Protein AF-0000000078362236 (afdb_homodimer)

Nearest PDB structures (foldseek):
  7vq7-assembly1_B  TM=7.242E-01  e=7.005E-03  Arabidopsis thaliana
  8hiw-assembly1_A  TM=6.594E-01  e=1.227E-02  Arabidopsis thaliana
  8zvf-assembly1_B  TM=6.305E-01  e=5.930E-02  Arabidopsis thaliana
  8y6i-assembly1_A  TM=1.247E-01  e=8.265E+00  Homo sapiens
  7vq7-assembly1_B  TM=7.238E-01  e=5.141E-03  Arabidopsis thaliana

Foldseek 3Di:
DPDDPPPDPVVPPVVVCVVCVVPVQNQLLVLLLVLLLVLLVQLLDVVSCVVAPDSLLLLVLLVLSNQLRLSDALLLSVVLLVLLLVLLVLLLVLLVVLQVCQVPVVVSLVVLLVQLLVLLLVCLVPVSNVSSNVSSNLSNLCSLVVQLLDPVSHHDVSSSVRNSVSNVVSSVSSNCSAVVPPHDALLQVLLVLLLVLLVLLLLLVVLLVCLLLVNHDPLSVVLNVVSLVVNLVSLVVNVVSLVSRQQDQDQFLDFNVLSVLLSVLSNLLSLLSSLLVLLRVVVPPPPLNVVCVQQVVPFDQPVVLLSLLVLLLSLLLSLLSHDDVVNVVSVVVNVVSVVVNVVVVVVVPDDPDDPPPPDDPPPPDDDPDDDCDDVPSVVSSVVVVVVVVVPPDPPPDRDPPDPPDDDDDPVAVPPPCPCPVPPPDDPPPPPQVVSLVVNVVSLVVSLLSSLLSVLVLLQVCQAHDLPADACVVVVCVVVVVVVVVVPPPDDPDDPDDDPPDDPPPPPVPDGNDDDDDDDPPDDDDPPPDDPPPPPPPPVPVPPPCDLVNVLSSLLSVLSCSLSVVVSSVSSSVSSCSSANDPPPDPDTRHGDGYRSVVVVCCVVVVPPPPPDPPPDDPPCVDDDVLPPDDLVCLLCLLVVHHDDDDDQDVVNVVVVVVVVCVDLSSLLSSLLSVLSSVLSVLSNDPVNNVVCVVLVLSLLNVLLSQQRDSAPLNNVLSLVLLLQQLCLLLVLLLVQQVVQQCHPNDNGDSVSSSVSSSVVSSVLSSCCSPPVSNVSSSSNSSSNNSSLNSVCSVCVPPPDDRSVRSSVSVVVSNVVSVVSSVCCCPPPPHHHLVVVLLVLLLVLLVLLLVLLVLLLSLCCSLQPLDPVRHRDLSSSVSSLVVSVVSLVVSSVSLVVSVVSLVSNQSDDDPDDHDDSPLSVLSSVLSVSLSSLSVLLSSLCDSDGFDVVCSVLQVNVLVVLSVVLSVVLSVLSVQLSVCSNPLQAAAPDDCLVVLLVSLSSSSVSRSSSLSNLSNDPVSSSVSSHPNVSSVSNNSSSSSCSSVSSVSSNVSSCVVSNHNVVVVVD/DPDDPPPDPVVPPVVVCVVCVVPVQNQLLVLLLVLLLVLLVQLLDPVNCVVAPDSLLLLVLLLLSNQLRLSDALLLSVVLLVLLLVLLVLLLVLLVVLQVCQVPVVVSLVVLLVQLLVLLLVCLVPVSNVSSNVSSNLSNLCSLVVQLLDPVSHHDVSSSVRNSVSSVVSSVSSNCSAVVPPHDHLLQVLLVLLLVLLVLLLLLVVLLVCLLLPNHDPLSVVLNVVSLVVNLVSLVVNVVSLVSNQQDFDQFLDFNVLSVLLSVLSNLLSLLSSLLVLLRVVVPPPPLNVVCVQQVVPFAQPVVLLSLLVLLLSLLLSLLSHDDVVNVVSVVVNVVSVVVNVVVVVVVPDDPDDPPPPDDPPPPDDDPPPDCDDVPSVVSSVVVVVVVVVPPDPPPDRDPPDPPDDDDDPPAVPPVPPCPVPPPDDPPPPPQVVSLVVSVVSLVVSLLSSLLSVLVLLQVCQQHNLPADACVVVVCVVVVVVVVVVPPPDDPDDPDDPPPDDPPNPRPGPGNHDDDDDDPPDDDPPPDDCPPPPPPPPVPVPPPCDLVNVLSSLLSVLSCSLSVVVSSVSSSVSSCSSANDPPDDPDTRRGDGYRSVVVVCCVVVVVPPPPDPPPDDPPCPDDDVLPPDDLQCLLCLLVVHHDDDDDQDVVNVVVVVVVVCVDLSSLLSSLLSVLSSVLSVLSNDPVNNVVCVVLVLSLLNVLLSQQRDSAPLSNVLSLVLLCQQLVLLLVLLLVQQVVQQCHPNDNGDSVSSSVSSSVVSSVLSSCCSPPVSNVSSSSNSSSNSSSLNSVCSVCVPPPDDRSVVSSVSSVVSNVVSVVSSVCCCPPPPHHHLVVVLLVLLLVLLVLLLVLLVLLLSLCCSLQPLDPVRHRDLSSSVSSLVVSVVSLVVSSVSLVVSVVSLVSNQSDDDPDDHDDSPLSVLSSVLSVSLSSLSVLLSSLCDSDGFDPVCSVQQVNVLVVLSVVLSVVLSVLSVQLSVCSNPLQAAAPDDCLVVLLVSLSSSSVSRSSSLSNLSNDPVSSSVSSHPNVSSVSNNSSSSSCSSVSSVSSNVSSCVVSNHNVVVVVD

Radius of gyration: 46.09 Å; Cα contacts (8 Å, |Δi|>4): 2302; chains: 2; bounding box: 128×147×99 Å

Structure (mmCIF, N/CA/C/O backbone):
data_AF-0000000078362236-model_v1
#
loop_
_entity.id
_entity.type
_entity.pdbx_description
1 polymer 'Putative ER transporter 6TM N-terminal domain-containing protein'
#
loop_
_atom_site.group_PDB
_atom_site.id
_atom_site.type_symbol
_atom_site.label_atom_id
_atom_site.label_alt_id
_atom_site.label_comp_id
_atom_site.label_asym_id
_atom_site.label_entity_id
_atom_site.label_seq_id
_atom_site.pdbx_PDB_ins_code
_atom_site.Cartn_x
_atom_site.Cartn_y
_atom_site.Cartn_z
_atom_site.occupancy
_atom_site.B_iso_or_equiv
_atom_site.auth_seq_id
_atom_site.auth_comp_id
_atom_site.auth_asym_id
_atom_site.auth_atom_id
_atom_site.pdbx_PDB_model_num
ATOM 1 N N . MET A 1 1 ? 34.219 72.625 27.875 1 20.62 1 MET A N 1
ATOM 2 C CA . MET A 1 1 ? 32.75 72.562 27.875 1 20.62 1 MET A CA 1
ATOM 3 C C . MET A 1 1 ? 32.219 72.438 26.453 1 20.62 1 MET A C 1
ATOM 5 O O . MET A 1 1 ? 32.188 73.438 25.703 1 20.62 1 MET A O 1
ATOM 9 N N . ILE A 1 2 ? 32.375 71.375 25.766 1 26.53 2 ILE A N 1
ATOM 10 C CA . ILE A 1 2 ? 32.219 71.125 24.328 1 26.53 2 ILE A CA 1
ATOM 11 C C . ILE A 1 2 ? 30.75 71.188 23.953 1 26.53 2 ILE A C 1
ATOM 13 O O . ILE A 1 2 ? 29.922 70.5 24.578 1 26.53 2 ILE A O 1
ATOM 17 N N . PRO A 1 3 ? 30.312 72.188 23.219 1 27.52 3 PRO A N 1
ATOM 18 C CA . PRO A 1 3 ? 28.891 72.5 23.016 1 27.52 3 PRO A CA 1
ATOM 19 C C . PRO A 1 3 ? 28.141 71.312 22.391 1 27.52 3 PRO A C 1
ATOM 21 O O . PRO A 1 3 ? 28.75 70.5 21.719 1 27.52 3 PRO A O 1
ATOM 24 N N . ARG A 1 4 ? 26.922 70.938 23 1 30.5 4 ARG A N 1
ATOM 25 C CA . ARG A 1 4 ? 25.953 69.875 22.844 1 30.5 4 ARG A CA 1
ATOM 26 C C . ARG A 1 4 ? 25.359 69.812 21.453 1 30.5 4 ARG A C 1
ATOM 28 O O . ARG A 1 4 ? 24.734 70.812 21.016 1 30.5 4 ARG A O 1
ATOM 35 N N . LEU A 1 5 ? 26.141 69.312 20.5 1 24.02 5 LEU A N 1
ATOM 36 C CA . LEU A 1 5 ? 25.688 69.25 19.109 1 24.02 5 LEU A CA 1
ATOM 37 C C . LEU A 1 5 ? 24.281 68.625 19.047 1 24.02 5 LEU A C 1
ATOM 39 O O . LEU A 1 5 ? 24.078 67.5 19.453 1 24.02 5 LEU A O 1
ATOM 43 N N . ARG A 1 6 ? 23.188 69.438 19.219 1 29.11 6 ARG A N 1
ATOM 44 C CA . ARG A 1 6 ? 21.734 69.25 19.109 1 29.11 6 ARG A CA 1
ATOM 45 C C . ARG A 1 6 ? 21.359 68.688 17.766 1 29.11 6 ARG A C 1
ATOM 47 O O . ARG A 1 6 ? 21.5 69.312 16.719 1 29.11 6 ARG A O 1
ATOM 54 N N . LEU A 1 7 ? 21.703 67.438 17.625 1 23.98 7 LEU A N 1
ATOM 55 C CA . LEU A 1 7 ? 21.328 66.688 16.422 1 23.98 7 LEU A CA 1
ATOM 56 C C . LEU A 1 7 ? 19.891 66.938 16.031 1 23.98 7 LEU A C 1
ATOM 58 O O . LEU A 1 7 ? 19.016 67.062 16.891 1 23.98 7 LEU A O 1
ATOM 62 N N . ALA A 1 8 ? 19.625 67.625 14.938 1 26.48 8 ALA A N 1
ATOM 63 C CA . ALA A 1 8 ? 18.453 68.312 14.367 1 26.48 8 ALA A CA 1
ATOM 64 C C . ALA A 1 8 ? 17.25 67.312 14.352 1 26.48 8 ALA A C 1
ATOM 66 O O . ALA A 1 8 ? 17.406 66.125 14.062 1 26.48 8 ALA A O 1
ATOM 67 N N . PRO A 1 9 ? 16.031 67.562 15.055 1 29.16 9 PRO A N 1
ATOM 68 C CA . PRO A 1 9 ? 14.734 66.938 15.328 1 29.16 9 PRO A CA 1
ATOM 69 C C . PRO A 1 9 ? 14.039 66.5 14.062 1 29.16 9 PRO A C 1
ATOM 71 O O . PRO A 1 9 ? 12.945 65.875 14.141 1 29.16 9 PRO A O 1
ATOM 74 N N . TRP A 1 10 ? 14.344 67 12.914 1 30.2 10 TRP A N 1
ATOM 75 C CA . TRP A 1 10 ? 13.539 66.75 11.727 1 30.2 10 TRP A CA 1
ATOM 76 C C . TRP A 1 10 ? 13.445 65.25 11.422 1 30.2 10 TRP A C 1
ATOM 78 O O . TRP A 1 10 ? 12.562 64.812 10.688 1 30.2 10 TRP A O 1
ATOM 88 N N . LEU A 1 11 ? 14.492 64.562 11.625 1 29.69 11 LEU A N 1
ATOM 89 C CA . LEU A 1 11 ? 14.461 63.188 11.102 1 29.69 11 LEU A CA 1
ATOM 90 C C . LEU A 1 11 ? 13.305 62.406 11.711 1 29.69 11 LEU A C 1
ATOM 92 O O . LEU A 1 11 ? 12.867 61.406 11.148 1 29.69 11 LEU A O 1
ATOM 96 N N . ILE A 1 12 ? 13.094 62.469 13.039 1 32.69 12 ILE A N 1
ATOM 97 C CA . ILE A 1 12 ? 12.07 61.625 13.68 1 32.69 12 ILE A CA 1
ATOM 98 C C . ILE A 1 12 ? 10.695 62.25 13.461 1 32.69 12 ILE A C 1
ATOM 100 O O . ILE A 1 12 ? 10.266 63.125 14.219 1 32.69 12 ILE A O 1
ATOM 104 N N . SER A 1 13 ? 10.422 62.844 12.383 1 34.38 13 SER A N 1
ATOM 105 C CA . SER A 1 13 ? 9.008 63.219 12.359 1 34.38 13 SER A CA 1
ATOM 106 C C . SER A 1 13 ? 8.125 62.094 12.836 1 34.38 13 SER A C 1
ATOM 108 O O . SER A 1 13 ? 8.312 60.938 12.43 1 34.38 13 SER A O 1
ATOM 110 N N . THR A 1 14 ? 7.539 62.156 14.055 1 38.06 14 THR A N 1
ATOM 111 C CA . THR A 1 14 ? 6.648 61.312 14.844 1 38.06 14 THR A CA 1
ATOM 112 C C . THR A 1 14 ? 5.578 60.688 13.953 1 38.06 14 THR A C 1
ATOM 114 O O . THR A 1 14 ? 5.184 59.531 14.172 1 38.06 14 THR A O 1
ATOM 117 N N . SER A 1 15 ? 5.023 61.5 13.016 1 40.28 15 SER A N 1
ATOM 118 C CA . SER A 1 15 ? 3.906 60.938 12.258 1 40.28 15 SER A CA 1
ATOM 119 C C . SER A 1 15 ? 4.367 59.812 11.344 1 40.28 15 SER A C 1
ATOM 121 O O . SER A 1 15 ? 3.684 58.812 11.203 1 40.28 15 SER A O 1
ATOM 123 N N . ALA A 1 16 ? 5.449 60.094 10.586 1 40.56 16 ALA A N 1
ATOM 124 C CA . ALA A 1 16 ? 5.914 59.062 9.672 1 40.56 16 ALA A CA 1
ATOM 125 C C . ALA A 1 16 ? 6.34 57.812 10.43 1 40.56 16 ALA A C 1
ATOM 127 O O . ALA A 1 16 ? 6.105 56.688 9.977 1 40.56 16 ALA A O 1
ATOM 128 N N . MET A 1 17 ? 7.043 58.031 11.5 1 42.31 17 MET A N 1
ATOM 129 C CA . MET A 1 17 ? 7.371 56.875 12.336 1 42.31 17 MET A CA 1
ATOM 130 C C . MET A 1 17 ? 6.105 56.156 12.797 1 42.31 17 MET A C 1
ATOM 132 O O . MET A 1 17 ? 6.078 54.938 12.891 1 42.31 17 MET A O 1
ATOM 136 N N . ARG A 1 18 ? 5.137 56.969 13.156 1 47.34 18 ARG A N 1
ATOM 137 C CA . ARG A 1 18 ? 3.869 56.375 13.531 1 47.34 18 ARG A CA 1
ATOM 138 C C . ARG A 1 18 ? 3.277 55.594 12.367 1 47.34 18 ARG A C 1
ATOM 140 O O . ARG A 1 18 ? 2.709 54.5 12.555 1 47.34 18 ARG A O 1
ATOM 147 N N . GLN A 1 19 ? 3.412 56.219 11.148 1 47.53 19 GLN A N 1
ATOM 148 C CA . GLN A 1 19 ? 2.875 55.5 9.992 1 47.53 19 GLN A CA 1
ATOM 149 C C . GLN A 1 19 ? 3.717 54.281 9.672 1 47.53 19 GLN A C 1
ATOM 151 O O . GLN A 1 19 ? 3.18 53.219 9.297 1 47.53 19 GLN A O 1
ATOM 156 N N . ILE A 1 20 ? 4.969 54.469 9.68 1 47.34 20 ILE A N 1
ATOM 157 C CA . ILE A 1 20 ? 5.836 53.344 9.43 1 47.34 20 ILE A CA 1
ATOM 158 C C . ILE A 1 20 ? 5.59 52.25 10.484 1 47.34 20 ILE A C 1
ATOM 160 O O . ILE A 1 20 ? 5.582 51.062 10.172 1 47.34 20 ILE A O 1
ATOM 164 N N . LYS A 1 21 ? 5.562 52.75 11.742 1 48.66 21 LYS A N 1
ATOM 165 C CA . LYS A 1 21 ? 5.2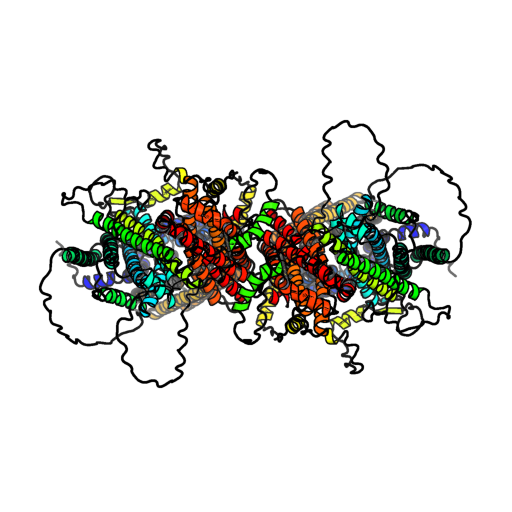23 51.812 12.789 1 48.66 21 LYS A CA 1
ATOM 166 C C . LYS A 1 21 ? 3.877 51.125 12.508 1 48.66 21 LYS A C 1
ATOM 168 O O . LYS A 1 21 ? 3.648 50 12.914 1 48.66 21 LYS A O 1
ATOM 173 N N . SER A 1 22 ? 3.098 52 11.906 1 49.06 22 SER A N 1
ATOM 174 C CA . SER A 1 22 ? 1.772 51.438 11.695 1 49.06 22 SER A CA 1
ATOM 175 C C . SER A 1 22 ? 1.788 50.406 10.57 1 49.06 22 SER A C 1
ATOM 177 O O . SER A 1 22 ? 0.818 49.656 10.383 1 49.06 22 SER A O 1
ATOM 179 N N . CYS A 1 23 ? 2.793 50.688 9.656 1 51.28 23 CYS A N 1
ATOM 180 C CA . CYS A 1 23 ? 2.779 49.688 8.594 1 51.28 23 CYS A CA 1
ATOM 181 C C . CYS A 1 23 ? 3.445 48.406 9.047 1 51.28 23 CYS A C 1
ATOM 183 O O . CYS A 1 23 ? 4.613 48.406 9.438 1 51.28 23 CYS A O 1
ATOM 185 N N . LYS A 1 24 ? 2.795 47.5 9.492 1 59.84 24 LYS A N 1
ATOM 186 C CA . LYS A 1 24 ? 3.062 46.219 10.086 1 59.84 24 LYS A CA 1
ATOM 187 C C . LYS A 1 24 ? 4.273 45.531 9.438 1 59.84 24 LYS A C 1
ATOM 189 O O . LYS A 1 24 ? 5.07 44.906 10.117 1 59.84 24 LYS A O 1
ATOM 194 N N . ASN A 1 25 ? 4.594 45.812 8.141 1 70.94 25 ASN A N 1
ATOM 195 C CA . ASN A 1 25 ? 5.621 45.031 7.457 1 70.94 25 ASN A CA 1
ATOM 196 C C . ASN A 1 25 ? 6.879 45.875 7.211 1 70.94 25 ASN A C 1
ATOM 198 O O . ASN A 1 25 ? 7.898 45.344 6.762 1 70.94 25 ASN A O 1
ATOM 202 N N . THR A 1 26 ? 7 47.125 7.699 1 79.5 26 THR A N 1
ATOM 203 C CA . THR A 1 26 ? 8.125 48 7.34 1 79.5 26 THR A CA 1
ATOM 204 C C . THR A 1 26 ? 9.25 47.875 8.359 1 79.5 26 THR A C 1
ATOM 206 O O . THR A 1 26 ? 10.43 47.906 8 1 79.5 26 THR A O 1
ATOM 209 N N . ILE A 1 27 ? 8.906 47.594 9.609 1 83.38 27 ILE A N 1
ATOM 210 C CA . ILE A 1 27 ? 9.938 47.531 10.641 1 83.38 27 ILE A CA 1
ATOM 211 C C . ILE A 1 27 ? 10.812 46.281 10.422 1 83.38 27 ILE A C 1
ATOM 213 O O . ILE A 1 27 ? 12.047 46.406 10.398 1 83.38 27 ILE A O 1
ATOM 217 N N . PRO A 1 28 ? 10.211 45.312 10.125 1 87.38 28 PRO A N 1
ATOM 218 C CA . PRO A 1 28 ? 11.07 44.125 9.914 1 87.38 28 PRO A CA 1
ATOM 219 C C . PRO A 1 28 ? 11.953 44.281 8.672 1 87.38 28 PRO A C 1
ATOM 221 O O . PRO A 1 28 ? 13.102 43.812 8.672 1 87.38 28 PRO A O 1
ATOM 224 N N . VAL A 1 29 ? 11.484 44.969 7.664 1 90.38 29 VAL A N 1
ATOM 225 C CA . VAL A 1 29 ? 12.25 45.156 6.434 1 90.38 29 VAL A CA 1
ATOM 226 C C . VAL A 1 29 ? 13.422 46.094 6.684 1 90.38 29 VAL A C 1
ATOM 228 O O . VAL A 1 29 ? 14.539 45.844 6.211 1 90.38 29 VAL A O 1
ATOM 231 N N . LEU A 1 30 ? 13.211 47.094 7.488 1 89.88 30 LEU A N 1
ATOM 232 C CA . LEU A 1 30 ? 14.266 48.062 7.781 1 89.88 30 LEU A CA 1
ATOM 233 C C . LEU A 1 30 ? 15.344 47.438 8.664 1 89.88 30 LEU A C 1
ATOM 235 O O . LEU A 1 30 ? 16.531 47.625 8.43 1 89.88 30 LEU A O 1
ATOM 239 N N . LYS A 1 31 ? 14.984 46.688 9.57 1 92.31 31 LYS A N 1
ATOM 240 C CA . LYS A 1 31 ? 15.953 46.031 10.445 1 92.31 31 LYS A CA 1
ATOM 241 C C . LYS A 1 31 ? 16.766 45 9.688 1 92.31 31 LYS A C 1
ATOM 243 O O . LYS A 1 31 ? 17.969 44.875 9.867 1 92.31 31 LYS A O 1
ATOM 248 N N . GLY A 1 32 ? 16 44.281 8.891 1 93.06 32 GLY A N 1
ATOM 249 C CA . GLY A 1 32 ? 16.719 43.312 8.094 1 93.06 32 GLY A CA 1
ATOM 250 C C . GLY A 1 32 ? 17.703 43.938 7.117 1 93.06 32 GLY A C 1
ATOM 251 O O . GLY A 1 32 ? 18.812 43.438 6.957 1 93.06 32 GLY A O 1
ATOM 252 N N . SER A 1 33 ? 17.328 44.969 6.551 1 94.19 33 SER A N 1
ATOM 253 C CA . SER A 1 33 ? 18.203 45.656 5.609 1 94.19 33 SER A CA 1
ATOM 254 C C . SER A 1 33 ? 19.391 46.312 6.324 1 94.19 33 SER A C 1
ATOM 256 O O . SER A 1 33 ? 20.516 46.312 5.816 1 94.19 33 SER A O 1
ATOM 258 N N . LEU A 1 34 ? 19.156 46.812 7.488 1 94.56 34 LEU A N 1
ATOM 259 C CA . LEU A 1 34 ? 20.219 47.438 8.25 1 94.56 34 LEU A CA 1
ATOM 260 C C . LEU A 1 34 ? 21.266 46.406 8.664 1 94.56 34 LEU A C 1
ATOM 262 O O . LEU A 1 34 ? 22.469 46.656 8.594 1 94.56 34 LEU A O 1
ATOM 266 N N . ALA A 1 35 ? 20.812 45.281 9.117 1 95.94 35 ALA A N 1
ATOM 267 C CA . ALA A 1 35 ? 21.75 44.219 9.5 1 95.94 35 ALA A CA 1
ATOM 268 C C . ALA A 1 35 ? 22.578 43.75 8.312 1 95.94 35 ALA A C 1
ATOM 270 O O . ALA A 1 35 ? 23.781 43.531 8.438 1 95.94 35 ALA A O 1
ATOM 271 N N . TYR A 1 36 ? 21.953 43.656 7.16 1 95.69 36 TYR A N 1
ATOM 272 C CA . TYR A 1 36 ? 22.641 43.219 5.945 1 95.69 36 TYR A CA 1
ATOM 273 C C . TYR A 1 36 ? 23.672 44.25 5.512 1 95.69 36 TYR A C 1
ATOM 275 O O . TYR A 1 36 ? 24.781 43.906 5.117 1 95.69 36 TYR A O 1
ATOM 283 N N . VAL A 1 37 ? 23.391 45.5 5.66 1 94.88 37 VAL A N 1
ATOM 284 C CA . VAL A 1 37 ? 24.281 46.562 5.242 1 94.88 37 VAL A CA 1
ATOM 285 C C . VAL A 1 37 ? 25.406 46.719 6.266 1 94.88 37 VAL A C 1
ATOM 287 O O . VAL A 1 37 ? 26.547 47 5.898 1 94.88 37 VAL A O 1
ATOM 290 N N . LEU A 1 38 ? 25.109 46.531 7.52 1 94.56 38 LEU A N 1
ATOM 291 C CA . LEU A 1 38 ? 26.125 46.625 8.562 1 94.56 38 LEU A CA 1
ATOM 292 C C . LEU A 1 38 ? 27.219 45.594 8.352 1 94.56 38 LEU A C 1
ATOM 294 O O . LEU A 1 38 ? 28.375 45.781 8.727 1 94.56 38 LEU A O 1
ATOM 298 N N . PHE A 1 39 ? 26.828 44.469 7.762 1 94.62 39 PHE A N 1
ATOM 299 C CA . PHE A 1 39 ? 27.828 43.469 7.438 1 94.62 39 PHE A CA 1
ATOM 300 C C . PHE A 1 39 ? 28.891 44.031 6.504 1 94.62 39 PHE A C 1
ATOM 302 O O . PHE A 1 39 ? 30.094 43.875 6.758 1 94.62 39 PHE A O 1
ATOM 309 N N . PHE A 1 40 ? 28.484 44.688 5.457 1 93.75 40 PHE A N 1
ATOM 310 C CA . PHE A 1 40 ? 29.422 45.219 4.477 1 93.75 40 PHE A CA 1
ATOM 311 C C . PHE A 1 40 ? 30.219 46.375 5.051 1 93.75 40 PHE A C 1
ATOM 313 O O . PHE A 1 40 ? 31.422 46.5 4.781 1 93.75 40 PHE A O 1
ATOM 320 N N . ILE A 1 41 ? 29.656 47.125 5.934 1 93 41 ILE A N 1
ATOM 321 C CA . ILE A 1 41 ? 30.344 48.281 6.512 1 93 41 ILE A CA 1
ATOM 322 C C . ILE A 1 41 ? 31.438 47.812 7.453 1 93 41 ILE A C 1
ATOM 324 O O . ILE A 1 41 ? 32.562 48.281 7.395 1 93 41 ILE A O 1
ATOM 328 N N . ILE A 1 42 ? 31.188 46.812 8.242 1 93.06 42 ILE A N 1
ATOM 329 C CA . ILE A 1 42 ? 32.125 46.375 9.281 1 93.06 42 ILE A CA 1
ATOM 330 C C . ILE A 1 42 ? 33.188 45.469 8.672 1 93.06 42 ILE A C 1
ATOM 332 O O . ILE A 1 42 ? 34.375 45.594 8.984 1 93.06 42 ILE A O 1
ATOM 336 N N . PHE A 1 43 ? 32.812 44.625 7.695 1 92.12 43 PHE A N 1
ATOM 337 C CA . PHE A 1 43 ? 33.75 43.625 7.195 1 92.12 43 PHE A CA 1
ATOM 338 C C . PHE A 1 43 ? 34.656 44.188 6.113 1 92.12 43 PHE A C 1
ATOM 340 O O . PHE A 1 43 ? 35.688 43.625 5.797 1 92.12 43 PHE A O 1
ATOM 347 N N . PHE A 1 44 ? 34.312 45.406 5.535 1 90.06 44 PHE A N 1
ATOM 348 C CA . PHE A 1 44 ? 35.156 46.062 4.539 1 90.06 44 PHE A CA 1
ATOM 349 C C . PHE A 1 44 ? 36.219 46.906 5.207 1 90.06 44 PHE A C 1
ATOM 351 O O . PHE A 1 44 ? 37.188 47.344 4.559 1 90.06 44 PHE A O 1
ATOM 358 N N . ILE A 1 45 ? 36.156 47 6.57 1 89.12 45 ILE A N 1
ATOM 359 C CA . ILE A 1 45 ? 37.125 47.812 7.289 1 89.12 45 ILE A CA 1
ATOM 360 C C . ILE A 1 45 ? 38.375 46.969 7.594 1 89.12 45 ILE A C 1
ATOM 362 O O . ILE A 1 45 ? 38.25 45.844 8.125 1 89.12 45 ILE A O 1
ATOM 366 N N . ARG A 1 46 ? 39.531 47.469 7.359 1 84.81 46 ARG A N 1
ATOM 367 C CA . ARG A 1 46 ? 40.812 46.75 7.422 1 84.81 46 ARG A CA 1
ATOM 368 C C . ARG A 1 46 ? 41.125 46.281 8.844 1 84.81 46 ARG A C 1
ATOM 370 O O . ARG A 1 46 ? 41.469 45.125 9.062 1 84.81 46 ARG A O 1
ATOM 377 N N . PRO A 1 47 ? 40.844 47.125 9.836 1 85.25 47 PRO A N 1
ATOM 378 C CA . PRO A 1 47 ? 41.156 46.625 11.18 1 85.25 47 PRO A CA 1
ATOM 379 C C . PRO A 1 47 ? 40.25 45.469 11.594 1 85.25 47 PRO A C 1
ATOM 381 O O . PRO A 1 47 ? 40.656 44.625 12.414 1 85.25 47 PRO A O 1
ATOM 384 N N . PHE A 1 48 ? 39.125 45.375 11.039 1 88.5 48 PHE A N 1
ATOM 385 C CA . PHE A 1 48 ? 38.25 44.281 11.375 1 88.5 48 PHE A CA 1
ATOM 386 C C . PHE A 1 48 ? 38.656 43 10.664 1 88.5 48 PHE A C 1
ATOM 388 O O . PHE A 1 48 ? 38.531 41.906 11.211 1 88.5 48 PHE A O 1
ATOM 395 N N . GLU A 1 49 ? 39.219 43.125 9.516 1 82.94 49 GLU A N 1
ATOM 396 C CA . GLU A 1 49 ? 39.719 41.969 8.773 1 82.94 49 GLU A CA 1
ATOM 397 C C . GLU A 1 49 ? 40.906 41.312 9.5 1 82.94 49 GLU A C 1
ATOM 399 O O . GLU A 1 49 ? 41.062 40.094 9.422 1 82.94 49 GLU A O 1
ATOM 404 N N . ASP A 1 50 ? 41.688 42.156 10.219 1 81.81 50 ASP A N 1
ATOM 405 C CA . ASP A 1 50 ? 42.906 41.656 10.867 1 81.81 50 ASP A CA 1
ATOM 406 C C . ASP A 1 50 ? 42.562 40.938 12.18 1 81.81 50 ASP A C 1
ATOM 408 O O . ASP A 1 50 ? 43.438 40.281 12.766 1 81.81 50 ASP A O 1
ATOM 412 N N . LEU A 1 51 ? 41.25 40.938 12.453 1 85.12 51 LEU A N 1
ATOM 413 C CA . LEU A 1 51 ? 40.844 40.281 13.68 1 85.12 51 LEU A CA 1
ATOM 414 C C . LEU A 1 51 ? 40.75 38.781 13.469 1 85.12 51 LEU A C 1
ATOM 416 O O . LEU A 1 51 ? 40.812 38 14.43 1 85.12 51 LEU A O 1
ATOM 420 N N . PHE A 1 52 ? 40.656 38.375 12.172 1 88.44 52 PHE A N 1
ATOM 421 C CA . PHE A 1 52 ? 40.531 36.969 11.852 1 88.44 52 PHE A CA 1
ATOM 422 C C . PHE A 1 52 ? 41.875 36.406 11.367 1 88.44 52 PHE A C 1
ATOM 424 O O . PHE A 1 52 ? 42.562 37.031 10.555 1 88.44 52 PHE A O 1
ATOM 431 N N . PRO A 1 53 ? 42.25 35.25 11.953 1 88.69 53 PRO A N 1
ATOM 432 C CA . PRO A 1 53 ? 43.469 34.656 11.406 1 88.69 53 PRO A CA 1
ATOM 433 C C . PRO A 1 53 ? 43.375 34.375 9.906 1 88.69 53 PRO A C 1
ATOM 435 O O . PRO A 1 53 ? 44.312 34.594 9.164 1 88.69 53 PRO A O 1
ATOM 438 N N . ILE A 1 54 ? 42.188 33.906 9.547 1 89.56 54 ILE A N 1
ATOM 439 C CA . ILE A 1 54 ? 41.906 33.688 8.125 1 89.56 54 ILE A CA 1
ATOM 440 C C . ILE A 1 54 ? 40.688 34.469 7.707 1 89.56 54 ILE A C 1
ATOM 442 O O . ILE A 1 54 ? 39.562 34.094 8.031 1 89.56 54 ILE A O 1
ATOM 446 N N . SER A 1 55 ? 40.875 35.5 6.926 1 88.12 55 SER A N 1
ATOM 447 C CA . SER A 1 55 ? 39.844 36.438 6.598 1 88.12 55 SER A CA 1
ATOM 448 C C . SER A 1 55 ? 38.844 35.875 5.609 1 88.12 55 SER A C 1
ATOM 450 O O . SER A 1 55 ? 37.719 36.344 5.492 1 88.12 55 SER A O 1
ATOM 452 N N . SER A 1 56 ? 39.188 34.781 4.914 1 84.62 56 SER A N 1
ATOM 453 C CA . SER A 1 56 ? 38.281 34.188 3.928 1 84.62 56 SER A CA 1
ATOM 454 C C . SER A 1 56 ? 37.062 33.531 4.602 1 84.62 56 SER A C 1
ATOM 456 O O . SER A 1 56 ? 36.031 33.344 3.965 1 84.62 56 SER A O 1
ATOM 458 N N . ALA A 1 57 ? 37.125 33.25 5.914 1 89.25 57 ALA A N 1
ATOM 459 C CA . ALA A 1 57 ? 36 32.656 6.656 1 89.25 57 ALA A CA 1
ATOM 460 C C . ALA A 1 57 ? 34.906 33.656 6.945 1 89.25 57 ALA A C 1
ATOM 462 O O . ALA A 1 57 ? 33.812 33.281 7.363 1 89.25 57 ALA A O 1
ATOM 463 N N . GLY A 1 58 ? 35.125 34.969 6.676 1 88.5 58 GLY A N 1
ATOM 464 C CA . GLY A 1 58 ? 34.188 36.031 6.965 1 88.5 58 GLY A CA 1
ATOM 465 C C . GLY A 1 58 ? 32.875 35.906 6.18 1 88.5 58 GLY A C 1
ATOM 466 O O . GLY A 1 58 ? 31.844 36.406 6.609 1 88.5 58 GLY A O 1
ATOM 467 N N . SER A 1 59 ? 32.844 35.156 5.09 1 88.12 59 SER A N 1
ATOM 468 C CA . SER A 1 59 ? 31.656 35 4.281 1 88.12 59 SER A CA 1
ATOM 469 C C . SER A 1 59 ? 30.578 34.219 5.027 1 88.12 59 SER A C 1
ATOM 471 O O . SER A 1 59 ? 29.391 34.344 4.723 1 88.12 59 SER A O 1
ATOM 473 N N . SER A 1 60 ? 30.891 33.438 6.066 1 91.19 60 SER A N 1
ATOM 474 C CA . SER A 1 60 ? 29.938 32.625 6.812 1 91.19 60 SER A CA 1
ATOM 475 C C . SER A 1 60 ? 29.094 33.469 7.746 1 91.19 60 SER A C 1
ATOM 477 O O . SER A 1 60 ? 28.031 33.062 8.211 1 91.19 60 SER A O 1
ATOM 479 N N . ALA A 1 61 ? 29.484 34.75 8.016 1 93.56 61 ALA A N 1
ATOM 480 C CA . ALA A 1 61 ? 28.703 35.656 8.844 1 93.56 61 ALA A CA 1
ATOM 481 C C . ALA A 1 61 ? 27.422 36.062 8.133 1 93.56 61 ALA A C 1
ATOM 483 O O . ALA A 1 61 ? 26.422 36.375 8.789 1 93.56 61 ALA A O 1
ATOM 484 N N . MET A 1 62 ? 27.5 36.062 6.828 1 92.56 62 MET A N 1
ATOM 485 C CA . MET A 1 62 ? 26.328 36.438 6.047 1 92.56 62 MET A CA 1
ATOM 486 C C . MET A 1 62 ? 25.172 35.469 6.297 1 92.56 62 MET A C 1
ATOM 488 O O . MET A 1 62 ? 24.016 35.875 6.336 1 92.56 62 MET A O 1
ATOM 492 N N . LEU A 1 63 ? 25.469 34.219 6.473 1 93.19 63 LEU A N 1
ATOM 493 C CA . LEU A 1 63 ? 24.453 33.188 6.746 1 93.19 63 LEU A CA 1
ATOM 494 C C . LEU A 1 63 ? 23.75 33.469 8.07 1 93.19 63 LEU A C 1
ATOM 496 O O . LEU A 1 63 ? 22.516 33.406 8.148 1 93.19 63 LEU A O 1
ATOM 500 N N . VAL A 1 64 ? 24.438 33.938 9.047 1 94.75 64 VAL A N 1
ATOM 501 C CA . VAL A 1 64 ? 23.875 34.188 10.367 1 94.75 64 VAL A CA 1
ATOM 502 C C . VAL A 1 64 ? 23.062 35.469 10.344 1 94.75 64 VAL A C 1
ATOM 504 O O . VAL A 1 64 ? 22.016 35.562 10.992 1 94.75 64 VAL A O 1
ATOM 507 N N . ILE A 1 65 ? 23.484 36.406 9.562 1 94.88 65 ILE A N 1
ATOM 508 C CA . ILE A 1 65 ? 22.812 37.688 9.523 1 94.88 65 ILE A CA 1
ATOM 509 C C . ILE A 1 65 ? 21.453 37.562 8.852 1 94.88 65 ILE A C 1
ATOM 511 O O . ILE A 1 65 ? 20.484 38.188 9.273 1 94.88 65 ILE A O 1
ATOM 515 N N . ILE A 1 66 ? 21.391 36.719 7.906 1 93.56 66 ILE A N 1
ATOM 516 C CA . ILE A 1 66 ? 20.141 36.594 7.184 1 93.56 66 ILE A CA 1
ATOM 517 C C . ILE A 1 66 ? 19.219 35.625 7.926 1 93.56 66 ILE A C 1
ATOM 519 O O . ILE A 1 66 ? 18.047 35.906 8.148 1 93.56 66 ILE A O 1
ATOM 523 N N . LEU A 1 67 ? 19.719 34.469 8.406 1 92.06 67 LEU A N 1
ATOM 524 C CA . LEU A 1 67 ? 18.875 33.438 8.992 1 92.06 67 LEU A CA 1
ATOM 525 C C . LEU A 1 67 ? 18.703 33.688 10.492 1 92.06 67 LEU A C 1
ATOM 527 O O . LEU A 1 67 ? 17.922 32.969 11.141 1 92.06 67 LEU A O 1
ATOM 531 N N . GLY A 1 68 ? 19.359 34.656 11.016 1 90.5 68 GLY A N 1
ATOM 532 C CA . GLY A 1 68 ? 19.047 35.094 12.375 1 90.5 68 GLY A CA 1
ATOM 533 C C . GLY A 1 68 ? 17.797 35.938 12.469 1 90.5 68 GLY A C 1
ATOM 534 O O . GLY A 1 68 ? 17.25 36.125 13.562 1 90.5 68 GLY A O 1
ATOM 535 N N . PHE A 1 69 ? 17.234 36.375 11.461 1 90.44 69 PHE A N 1
ATOM 536 C CA . PHE A 1 69 ? 15.977 37.094 11.32 1 90.44 69 PHE A CA 1
ATOM 537 C C . PHE A 1 69 ? 15.969 38.312 12.234 1 90.44 69 PHE A C 1
ATOM 539 O O . PHE A 1 69 ? 15.156 38.406 13.164 1 90.44 69 PHE A O 1
ATOM 546 N N . PRO A 1 70 ? 16.703 39.188 11.836 1 91.81 70 PRO A N 1
ATOM 547 C CA . PRO A 1 70 ? 16.75 40.375 12.664 1 91.81 70 PRO A CA 1
ATOM 548 C C . PRO A 1 70 ? 15.414 41.125 12.664 1 91.81 70 PRO A C 1
ATOM 550 O O . PRO A 1 70 ? 15.148 41.938 13.586 1 91.81 70 PRO A O 1
ATOM 553 N N . GLY A 1 71 ? 14.57 40.938 11.766 1 87.62 71 GLY A N 1
ATOM 554 C CA . GLY A 1 71 ? 13.305 41.656 11.672 1 87.62 71 GLY A CA 1
ATOM 555 C C . GLY A 1 71 ? 12.211 41.031 12.539 1 87.62 71 GLY A C 1
ATOM 556 O O . GLY A 1 71 ? 11.156 41.656 12.719 1 87.62 71 GLY A O 1
ATOM 557 N N . TRP A 1 72 ? 12.453 39.906 13.141 1 86.94 72 TRP A N 1
ATOM 558 C CA . TRP A 1 72 ? 11.469 39.281 14.008 1 86.94 72 TRP A CA 1
ATOM 559 C C . TRP A 1 72 ? 11.453 39.938 15.383 1 86.94 72 TRP A C 1
ATOM 561 O O . TRP A 1 72 ? 12.234 40.844 15.656 1 86.94 72 TRP A O 1
ATOM 571 N N . SER A 1 73 ? 10.461 39.531 16.188 1 83.75 73 SER A N 1
ATOM 572 C CA . SER A 1 73 ? 10.375 40.062 17.547 1 83.75 73 SER A CA 1
ATOM 573 C C . SER A 1 73 ? 11.594 39.656 18.375 1 83.75 73 SER A C 1
ATOM 575 O O . SER A 1 73 ? 12.32 38.75 18.016 1 83.75 73 SER A O 1
ATOM 577 N N . VAL A 1 74 ? 11.883 40.375 19.422 1 84.31 74 VAL A N 1
ATOM 578 C CA . VAL A 1 74 ? 13.094 40.188 20.219 1 84.31 74 VAL A CA 1
ATOM 579 C C . VAL A 1 74 ? 13.172 38.781 20.734 1 84.31 74 VAL A C 1
ATOM 581 O O . VAL A 1 74 ? 14.203 38.094 20.609 1 84.31 74 VAL A O 1
ATOM 584 N N . ASP A 1 75 ? 12.078 38.219 21.234 1 81.75 75 ASP A N 1
ATOM 585 C CA . ASP A 1 75 ? 12.109 36.875 21.797 1 81.75 75 ASP A CA 1
ATOM 586 C C . ASP A 1 75 ? 12.266 35.812 20.703 1 81.75 75 ASP A C 1
ATOM 588 O O . ASP A 1 75 ? 12.984 34.844 20.875 1 81.75 75 ASP A O 1
ATOM 592 N N . ALA A 1 76 ? 11.617 36.094 19.625 1 83 76 ALA A N 1
ATOM 593 C CA . ALA A 1 76 ? 11.703 35.125 18.531 1 83 76 ALA A CA 1
ATOM 594 C C . ALA A 1 76 ? 13.094 35.125 17.906 1 83 76 ALA A C 1
ATOM 596 O O . ALA A 1 76 ? 13.625 34.062 17.562 1 83 76 ALA A O 1
ATOM 597 N N . CYS A 1 77 ? 13.68 36.219 17.812 1 88 77 CYS A N 1
ATOM 598 C CA . CYS A 1 77 ? 15.016 36.344 17.25 1 88 77 CYS A CA 1
ATOM 599 C C . CYS A 1 77 ? 16.062 35.719 18.188 1 88 77 CYS A C 1
ATOM 601 O O . CYS A 1 77 ? 16.938 34.969 17.75 1 88 77 CYS A O 1
ATOM 603 N N . LEU A 1 78 ? 15.938 36 19.484 1 86.44 78 LEU A N 1
ATOM 604 C CA . LEU A 1 78 ? 16.906 35.469 20.438 1 86.44 78 LEU A CA 1
ATOM 605 C C . LEU A 1 78 ? 16.781 33.969 20.562 1 86.44 78 LEU A C 1
ATOM 607 O O . LEU A 1 78 ? 17.781 33.25 20.734 1 86.44 78 LEU A O 1
ATOM 611 N N . HIS A 1 79 ? 15.586 33.531 20.422 1 83.62 79 HIS A N 1
ATOM 612 C CA . HIS A 1 79 ? 15.406 32.094 20.453 1 83.62 79 HIS A CA 1
ATOM 613 C C . HIS A 1 79 ? 16.031 31.422 19.234 1 83.62 79 HIS A C 1
ATOM 615 O O . HIS A 1 79 ? 16.734 30.406 19.375 1 83.62 79 HIS A O 1
ATOM 621 N N . SER A 1 80 ? 15.812 31.984 18.125 1 87.06 80 SER A N 1
ATOM 622 C CA . SER A 1 80 ? 16.375 31.422 16.906 1 87.06 80 SER A CA 1
ATOM 623 C C . SER A 1 80 ? 17.906 31.531 16.891 1 87.06 80 SER A C 1
ATOM 625 O O . SER A 1 80 ? 18.594 30.609 16.453 1 87.06 80 SER A O 1
ATOM 627 N N . LEU A 1 81 ? 18.391 32.562 17.438 1 91.44 81 LEU A N 1
ATOM 628 C CA . LEU A 1 81 ? 19.844 32.75 17.469 1 91.44 81 LEU A CA 1
ATOM 629 C C . LEU A 1 81 ? 20.5 31.844 18.5 1 91.44 81 LEU A C 1
ATOM 631 O O . LEU A 1 81 ? 21.594 31.344 18.281 1 91.44 81 LEU A O 1
ATOM 635 N N . CYS A 1 82 ? 19.844 31.672 19.609 1 88.69 82 CYS A N 1
ATOM 636 C CA . CYS A 1 82 ? 20.391 30.766 20.609 1 88.69 82 CYS A CA 1
ATOM 637 C C . CYS A 1 82 ? 20.438 29.344 20.078 1 88.69 82 CYS A C 1
ATOM 639 O O . CYS A 1 82 ? 21.438 28.641 20.281 1 88.69 82 CYS A O 1
ATOM 641 N N . LEU A 1 83 ? 19.453 28.984 19.359 1 90.56 83 LEU A N 1
ATOM 642 C CA . LEU A 1 83 ? 19.453 27.656 18.766 1 90.56 83 LEU A CA 1
ATOM 643 C C . LEU A 1 83 ? 20.484 27.562 17.656 1 90.56 83 LEU A C 1
ATOM 645 O O . LEU A 1 83 ? 21.156 26.531 17.516 1 90.56 83 LEU A O 1
ATOM 649 N N . GLY A 1 84 ? 20.562 28.609 16.938 1 93.75 84 GLY A N 1
ATOM 650 C CA . GLY A 1 84 ? 21.547 28.609 15.875 1 93.75 84 GLY A CA 1
ATOM 651 C C . GLY A 1 84 ? 22.984 28.547 16.391 1 93.75 84 GLY A C 1
ATOM 652 O O . GLY A 1 84 ? 23.797 27.766 15.891 1 93.75 84 GLY A O 1
ATOM 653 N N . MET A 1 85 ? 23.281 29.281 17.422 1 94.5 85 MET A N 1
ATOM 654 C CA . MET A 1 85 ? 24.625 29.297 17.984 1 94.5 85 MET A CA 1
ATOM 655 C C . MET A 1 85 ? 24.938 27.984 18.688 1 94.5 85 MET A C 1
ATOM 657 O O . MET A 1 85 ? 26.078 27.516 18.672 1 94.5 85 MET A O 1
ATOM 661 N N . PHE A 1 86 ? 23.922 27.438 19.266 1 94 86 PHE A N 1
ATOM 662 C CA . PHE A 1 86 ? 24.109 26.094 19.812 1 94 86 PHE A CA 1
ATOM 663 C C . PHE A 1 86 ? 24.422 25.094 18.688 1 94 86 PHE A C 1
ATOM 665 O O . PHE A 1 86 ? 25.266 24.203 18.859 1 94 86 PHE A O 1
ATOM 672 N N . GLY A 1 87 ? 23.766 25.234 17.625 1 95.75 87 GLY A N 1
ATOM 673 C CA . GLY A 1 87 ? 24.062 24.406 16.469 1 95.75 87 GLY A CA 1
ATOM 674 C C . GLY A 1 87 ? 25.469 24.609 15.93 1 95.75 87 GLY A C 1
ATOM 675 O O . GLY A 1 87 ? 26.156 23.656 15.57 1 95.75 87 GLY A O 1
ATOM 676 N N . ALA A 1 88 ? 25.891 25.828 15.922 1 96.12 88 ALA A N 1
ATOM 677 C CA . ALA A 1 88 ? 27.25 26.141 15.484 1 96.12 88 ALA A CA 1
ATOM 678 C C . ALA A 1 88 ? 28.281 25.562 16.453 1 96.12 88 ALA A C 1
ATOM 680 O O . ALA A 1 88 ? 29.359 25.141 16.031 1 96.12 88 ALA A O 1
ATOM 681 N N . GLY A 1 89 ? 27.906 25.562 17.781 1 94.94 89 GLY A N 1
ATOM 682 C CA . GLY A 1 89 ? 28.797 24.953 18.75 1 94.94 89 GLY A CA 1
ATOM 683 C C . GLY A 1 89 ? 28.953 23.469 18.562 1 94.94 89 GLY A C 1
ATOM 684 O O . GLY A 1 89 ? 30.078 22.953 18.562 1 94.94 89 GLY A O 1
ATOM 685 N N . VAL A 1 90 ? 27.844 22.797 18.328 1 96.19 90 VAL A N 1
ATOM 686 C CA . VAL A 1 90 ? 27.906 21.359 18.078 1 96.19 90 VAL A CA 1
ATOM 687 C C . VAL A 1 90 ? 28.625 21.094 16.75 1 96.19 90 VAL A C 1
ATOM 689 O O . VAL A 1 90 ? 29.406 20.156 16.641 1 96.19 90 VAL A O 1
ATOM 692 N N . GLY A 1 91 ? 28.328 21.922 15.828 1 96.69 91 GLY A N 1
ATOM 693 C CA . GLY A 1 91 ? 29.047 21.812 14.562 1 96.69 91 GLY A CA 1
ATOM 694 C C . GLY A 1 91 ? 30.531 22.047 14.695 1 96.69 91 GLY A C 1
ATOM 695 O O . GLY A 1 91 ? 31.328 21.406 14 1 96.69 91 GLY A O 1
ATOM 696 N N . GLY A 1 92 ? 30.875 23 15.586 1 95.25 92 GLY A N 1
ATOM 697 C CA . GLY A 1 92 ? 32.281 23.234 15.859 1 95.25 92 GLY A CA 1
ATOM 698 C C . GLY A 1 92 ? 32.969 22.031 16.469 1 95.25 92 GLY A C 1
ATOM 699 O O . GLY A 1 92 ? 34.125 21.719 16.125 1 95.25 92 GLY A O 1
ATOM 700 N N . LEU A 1 93 ? 32.312 21.312 17.328 1 95.5 93 LEU A N 1
ATOM 701 C CA . LEU A 1 93 ? 32.844 20.078 17.891 1 95.5 93 LEU A CA 1
ATOM 702 C C . LEU A 1 93 ? 33 19.016 16.797 1 95.5 93 LEU A C 1
ATOM 704 O O . LEU A 1 93 ? 34 18.266 16.797 1 95.5 93 LEU A O 1
ATOM 708 N N . ASN A 1 94 ? 32.062 18.953 15.938 1 96.5 94 ASN A N 1
ATOM 709 C CA . ASN A 1 94 ? 32.188 18.016 14.82 1 96.5 94 ASN A CA 1
ATOM 710 C C . ASN A 1 94 ? 33.375 18.375 13.914 1 96.5 94 ASN A C 1
ATOM 712 O O . ASN A 1 94 ? 34.062 17.484 13.414 1 96.5 94 ASN A O 1
ATOM 716 N N . PHE A 1 95 ? 33.438 19.688 13.703 1 95.56 95 PHE A N 1
ATOM 717 C CA . PHE A 1 95 ? 34.594 20.172 12.93 1 95.56 95 PHE A CA 1
ATOM 718 C C . PHE A 1 95 ? 35.906 19.656 13.508 1 95.56 95 PHE A C 1
ATOM 720 O O . PHE A 1 95 ? 36.75 19.188 12.773 1 95.56 95 PHE A O 1
ATOM 727 N N . LEU A 1 96 ? 36.062 19.641 14.844 1 94.5 96 LEU A N 1
ATOM 728 C CA . LEU A 1 96 ? 37.281 19.188 15.531 1 94.5 96 LEU A CA 1
ATOM 729 C C . LEU A 1 96 ? 37.469 17.688 15.367 1 94.5 96 LEU A C 1
ATOM 731 O O . LEU A 1 96 ? 38.562 17.234 15.023 1 94.5 96 LEU A O 1
ATOM 735 N N . ILE A 1 97 ? 36.438 16.938 15.516 1 94.81 97 ILE A N 1
ATOM 736 C CA . ILE A 1 97 ? 36.531 15.477 15.43 1 94.81 97 ILE A CA 1
ATOM 737 C C . ILE A 1 97 ? 36.844 15.062 13.992 1 94.81 97 ILE A C 1
ATOM 739 O O . ILE A 1 97 ? 37.719 14.227 13.766 1 94.81 97 ILE A O 1
ATOM 743 N N . LEU A 1 98 ? 36.219 15.68 13.023 1 95 98 LEU A N 1
ATOM 744 C CA . LEU A 1 98 ? 36.406 15.344 11.617 1 95 98 LEU A CA 1
ATOM 745 C C . LEU A 1 98 ? 37.781 15.789 11.141 1 95 98 LEU A C 1
ATOM 747 O O . LEU A 1 98 ? 38.406 15.148 10.273 1 95 98 LEU A O 1
ATOM 751 N N . GLY A 1 99 ? 38.281 16.953 11.703 1 92.19 99 GLY A N 1
ATOM 752 C CA . GLY A 1 99 ? 39.625 17.406 11.367 1 92.19 99 GLY A CA 1
ATOM 753 C C . GLY A 1 99 ? 40.719 16.438 11.805 1 92.19 99 GLY A C 1
ATOM 754 O O . GLY A 1 99 ? 41.656 16.203 11.062 1 92.19 99 GLY A O 1
ATOM 755 N N . TYR A 1 100 ? 40.5 15.734 12.906 1 91.62 100 TYR A N 1
ATOM 756 C CA . TYR A 1 100 ? 41.469 14.781 13.414 1 91.62 100 TYR A CA 1
ATOM 757 C C . TYR A 1 100 ? 41.406 13.469 12.648 1 91.62 100 TYR A C 1
ATOM 759 O O . TYR A 1 100 ? 42.375 12.734 12.57 1 91.62 100 TYR A O 1
ATOM 767 N N . LEU A 1 101 ? 40.312 13.164 11.984 1 91.5 101 LEU A N 1
ATOM 768 C CA . LEU A 1 101 ? 40.125 11.922 11.234 1 91.5 101 LEU A CA 1
ATOM 769 C C . LEU A 1 101 ? 40.469 12.125 9.758 1 91.5 101 LEU A C 1
ATOM 771 O O . LEU A 1 101 ? 40.281 11.219 8.945 1 91.5 101 LEU A O 1
ATOM 775 N N . ALA A 1 102 ? 41.031 13.18 9.383 1 89.88 102 ALA A N 1
ATOM 776 C CA . ALA A 1 102 ? 41.25 13.562 7.992 1 89.88 102 ALA A CA 1
ATOM 777 C C . ALA A 1 102 ? 42.188 12.562 7.289 1 89.88 102 ALA A C 1
ATOM 779 O O . ALA A 1 102 ? 42 12.258 6.113 1 89.88 102 ALA A O 1
ATOM 780 N N . PRO A 1 103 ? 43.125 11.883 8.047 1 85.12 103 PRO A N 1
ATOM 781 C CA . PRO A 1 103 ? 44 10.922 7.355 1 85.12 103 PRO A CA 1
ATOM 782 C C . PRO A 1 103 ? 43.281 9.617 7.023 1 85.12 103 PRO A C 1
ATOM 784 O O . PRO A 1 103 ? 43.719 8.859 6.164 1 85.12 103 PRO A O 1
ATOM 787 N N . HIS A 1 104 ? 42.188 9.344 7.617 1 86.31 104 HIS A N 1
ATOM 788 C CA . HIS A 1 104 ? 41.375 8.156 7.352 1 86.31 104 HIS A CA 1
ATOM 789 C C . HIS A 1 104 ? 40.062 8.523 6.68 1 86.31 104 HIS A C 1
ATOM 791 O O . HIS A 1 104 ? 39.031 8.617 7.34 1 86.31 104 HIS A O 1
ATOM 797 N N . PRO A 1 105 ? 40 8.594 5.328 1 84.44 105 PRO A N 1
ATOM 798 C CA . PRO A 1 105 ? 38.844 9.109 4.629 1 84.44 105 PRO A CA 1
ATOM 799 C C . PRO A 1 105 ? 37.594 8.242 4.84 1 84.44 105 PRO A C 1
ATOM 801 O O . PRO A 1 105 ? 36.469 8.766 4.918 1 84.44 105 PRO A O 1
ATOM 804 N N . VAL A 1 106 ? 37.688 6.887 4.957 1 81.56 106 VAL A N 1
ATOM 805 C CA . VAL A 1 106 ? 36.531 6.027 5.105 1 81.56 106 VAL A CA 1
ATOM 806 C C . VAL A 1 106 ? 35.906 6.234 6.484 1 81.56 106 VAL A C 1
ATOM 808 O O . VAL A 1 106 ? 34.688 6.328 6.613 1 81.56 106 VAL A O 1
ATOM 811 N N . ALA A 1 107 ? 36.719 6.309 7.469 1 87.81 107 ALA A N 1
ATOM 812 C CA . ALA A 1 107 ? 36.188 6.578 8.805 1 87.81 107 ALA A CA 1
ATOM 813 C C . ALA A 1 107 ? 35.562 7.973 8.883 1 87.81 107 ALA A C 1
ATOM 815 O O . ALA A 1 107 ? 34.531 8.164 9.531 1 87.81 107 ALA A O 1
ATOM 816 N N . GLN A 1 108 ? 36.219 8.992 8.219 1 92.62 108 GLN A N 1
ATOM 817 C CA . GLN A 1 108 ? 35.656 10.344 8.18 1 92.62 108 GLN A CA 1
ATOM 818 C C . GLN A 1 108 ? 34.312 10.367 7.477 1 92.62 108 GLN A C 1
ATOM 820 O O . GLN A 1 108 ? 33.406 11.078 7.902 1 92.62 108 GLN A O 1
ATOM 825 N N . ALA A 1 109 ? 34.188 9.555 6.48 1 91.56 109 ALA A N 1
ATOM 826 C CA . ALA A 1 109 ? 32.938 9.531 5.727 1 91.56 109 ALA A CA 1
ATOM 827 C C . ALA A 1 109 ? 31.828 8.906 6.543 1 91.56 109 ALA A C 1
ATOM 829 O O . ALA A 1 109 ? 30.703 9.406 6.547 1 91.56 109 ALA A O 1
ATOM 830 N N . VAL A 1 110 ? 32.031 7.859 7.297 1 90.56 110 VAL A N 1
ATOM 831 C CA . VAL A 1 110 ? 31.031 7.18 8.094 1 90.56 110 VAL A CA 1
ATOM 832 C C . VAL A 1 110 ? 30.578 8.078 9.242 1 90.56 110 VAL A C 1
ATOM 834 O O . VAL A 1 110 ? 29.391 8.219 9.5 1 90.56 110 VAL A O 1
ATOM 837 N N . LEU A 1 111 ? 31.469 8.727 9.828 1 92.75 111 LEU A N 1
ATOM 838 C CA . LEU A 1 111 ? 31.109 9.602 10.938 1 92.75 111 LEU A CA 1
ATOM 839 C C . LEU A 1 111 ? 30.422 10.867 10.438 1 92.75 111 LEU A C 1
ATOM 841 O O . LEU A 1 111 ? 29.516 11.383 11.086 1 92.75 111 LEU A O 1
ATOM 845 N N . PHE A 1 112 ? 30.922 11.445 9.281 1 95.5 112 PHE A N 1
ATOM 846 C CA . PHE A 1 112 ? 30.281 12.625 8.703 1 95.5 112 PHE A CA 1
ATOM 847 C C . PHE A 1 112 ? 28.828 12.336 8.352 1 95.5 112 PHE A C 1
ATOM 849 O O . PHE A 1 112 ? 27.953 13.188 8.539 1 95.5 112 PHE A O 1
ATOM 856 N N . PHE A 1 113 ? 28.578 11.125 7.918 1 95.19 113 PHE A N 1
ATOM 857 C CA . PHE A 1 113 ? 27.219 10.719 7.594 1 95.19 113 PHE A CA 1
ATOM 858 C C . PHE A 1 113 ? 26.328 10.719 8.836 1 95.19 113 PHE A C 1
ATOM 860 O O . PHE A 1 113 ? 25.219 11.234 8.812 1 95.19 113 PHE A O 1
ATOM 867 N N . ILE A 1 114 ? 26.828 10.234 9.953 1 93.62 114 ILE A N 1
ATOM 868 C CA . ILE A 1 114 ? 26.047 10.156 11.188 1 93.62 114 ILE A CA 1
ATOM 869 C C . ILE A 1 114 ? 25.844 11.555 11.766 1 93.62 114 ILE A C 1
ATOM 871 O O . ILE A 1 114 ? 24.75 11.883 12.25 1 93.62 114 ILE A O 1
ATOM 875 N N . MET A 1 115 ? 26.844 12.438 11.586 1 96.38 115 MET A N 1
ATOM 876 C CA . MET A 1 115 ? 26.797 13.789 12.148 1 96.38 115 MET A CA 1
ATOM 877 C C . MET A 1 115 ? 25.844 14.672 11.359 1 96.38 115 MET A C 1
ATOM 879 O O . MET A 1 115 ? 25.297 15.641 11.891 1 96.38 115 MET A O 1
ATOM 883 N N . THR A 1 116 ? 25.641 14.359 10.133 1 96.19 116 THR A N 1
ATOM 884 C CA . THR A 1 116 ? 24.703 15.133 9.336 1 96.19 116 THR A CA 1
ATOM 885 C C . THR A 1 116 ? 23.297 14.539 9.422 1 96.19 116 THR A C 1
ATOM 887 O O . THR A 1 116 ? 22.312 15.266 9.336 1 96.19 116 THR A O 1
ATOM 890 N N . TYR A 1 117 ? 23.109 13.273 9.664 1 95.62 117 TYR A N 1
ATOM 891 C CA . TYR A 1 117 ? 21.812 12.602 9.742 1 95.62 117 TYR A CA 1
ATOM 892 C C . TYR A 1 117 ? 21.016 13.078 10.945 1 95.62 117 TYR A C 1
ATOM 894 O O . TYR A 1 117 ? 19.812 13.352 10.844 1 95.62 117 TYR A O 1
ATOM 902 N N . VAL A 1 118 ? 21.594 13.305 12.078 1 94.88 118 VAL A N 1
ATOM 903 C CA . VAL A 1 118 ? 20.906 13.625 13.32 1 94.88 118 VAL A CA 1
ATOM 904 C C . VAL A 1 118 ? 20.312 15.031 13.242 1 94.88 118 VAL A C 1
ATOM 906 O O . VAL A 1 118 ? 19.125 15.227 13.469 1 94.88 118 VAL A O 1
ATOM 909 N N . PRO A 1 119 ? 21.094 16 12.828 1 95.25 119 PRO A N 1
ATOM 910 C CA . PRO A 1 119 ? 20.469 17.328 12.711 1 95.25 119 PRO A CA 1
ATOM 911 C C . PRO A 1 119 ? 19.438 17.391 11.594 1 95.25 119 PRO A C 1
ATOM 913 O O . PRO A 1 119 ? 18.438 18.109 11.711 1 95.25 119 PRO A O 1
ATOM 916 N N . ALA A 1 120 ? 19.688 16.672 10.531 1 95.31 120 ALA A N 1
ATOM 917 C CA . ALA A 1 120 ? 18.688 16.656 9.461 1 95.31 120 ALA A CA 1
ATOM 918 C C . ALA A 1 120 ? 17.391 16.031 9.938 1 95.31 120 ALA A C 1
ATOM 920 O O . ALA A 1 120 ? 16.297 16.484 9.562 1 95.31 120 ALA A O 1
ATOM 921 N N . LEU A 1 121 ? 17.453 15.039 10.789 1 94.5 121 LEU A N 1
ATOM 922 C CA . LEU A 1 121 ? 16.266 14.391 11.359 1 94.5 121 LEU A CA 1
ATOM 923 C C . LEU A 1 121 ? 15.516 15.344 12.281 1 94.5 121 LEU A C 1
ATOM 925 O O . LEU A 1 121 ? 14.281 15.359 12.297 1 94.5 121 LEU A O 1
ATOM 929 N N . LEU A 1 122 ? 16.219 16.172 12.914 1 91.56 122 LEU A N 1
ATOM 930 C CA . LEU A 1 122 ? 15.594 17.125 13.82 1 91.56 122 LEU A CA 1
ATOM 931 C C . LEU A 1 122 ? 14.836 18.203 13.047 1 91.56 122 LEU A C 1
ATOM 933 O O . LEU A 1 122 ? 13.742 18.609 13.453 1 91.56 122 LEU A O 1
ATOM 937 N N . LYS A 1 123 ? 15.375 18.609 12.016 1 90.56 123 LYS A N 1
ATOM 938 C CA . LYS A 1 123 ? 14.711 19.594 11.172 1 90.56 123 LYS A CA 1
ATOM 939 C C . LYS A 1 123 ? 13.422 19.047 10.578 1 90.56 123 LYS A C 1
ATOM 941 O O . LYS A 1 123 ? 12.422 19.75 10.477 1 90.56 123 LYS A O 1
ATOM 946 N N . MET A 1 124 ? 13.477 17.797 10.188 1 89.12 124 MET A N 1
ATOM 947 C CA . MET A 1 124 ? 12.312 17.203 9.539 1 89.12 124 MET A CA 1
ATOM 948 C C . MET A 1 124 ? 11.195 16.969 10.547 1 89.12 124 MET A C 1
ATOM 950 O O . MET A 1 124 ? 10.008 17.062 10.211 1 89.12 124 MET A O 1
ATOM 954 N N . LYS A 1 125 ? 11.547 16.719 11.773 1 85.19 125 LYS A N 1
ATOM 955 C CA . LYS A 1 125 ? 10.539 16.484 12.805 1 85.19 125 LYS A CA 1
ATOM 956 C C . LYS A 1 125 ? 9.914 17.797 13.273 1 85.19 125 LYS A C 1
ATOM 958 O O . LYS A 1 125 ? 8.703 17.875 13.461 1 85.19 125 LYS A O 1
ATOM 963 N N . LYS A 1 126 ? 10.766 18.719 13.508 1 83.69 126 LYS A N 1
ATOM 964 C CA . LYS A 1 126 ? 10.305 20.031 13.922 1 83.69 126 LYS A CA 1
ATOM 965 C C . LYS A 1 126 ? 10.961 21.141 13.102 1 83.69 126 LYS A C 1
ATOM 967 O O . LYS A 1 126 ? 12.172 21.359 13.219 1 83.69 126 LYS A O 1
ATOM 972 N N . PRO A 1 127 ? 10.078 21.828 12.367 1 79.88 127 PRO A N 1
ATOM 973 C CA . PRO A 1 127 ? 10.656 22.859 11.5 1 79.88 127 PRO A CA 1
ATOM 974 C C . PRO A 1 127 ? 11.281 24.016 12.281 1 79.88 127 PRO A C 1
ATOM 976 O O . PRO A 1 127 ? 12.055 24.797 11.719 1 79.88 127 PRO A O 1
ATOM 979 N N . SER A 1 128 ? 11.047 24.094 13.617 1 80.19 128 SER A N 1
ATOM 980 C CA . SER A 1 128 ? 11.664 25.156 14.398 1 80.19 128 SER A CA 1
ATOM 981 C C . SER A 1 128 ? 13.164 24.938 14.547 1 80.19 128 SER A C 1
ATOM 983 O O . SER A 1 128 ? 13.906 25.859 14.867 1 80.19 128 SER A O 1
ATOM 985 N N . TYR A 1 129 ? 13.602 23.781 14.164 1 87.88 129 TYR A N 1
ATOM 986 C CA . TYR A 1 129 ? 15.016 23.469 14.312 1 87.88 129 TYR A CA 1
ATOM 987 C C . TYR A 1 129 ? 15.75 23.641 12.984 1 87.88 129 TYR A C 1
ATOM 989 O O . TYR A 1 129 ? 16.859 23.125 12.812 1 87.88 129 TYR A O 1
ATOM 997 N N . LEU A 1 130 ? 15.211 24.406 12.133 1 89.25 130 LEU A N 1
ATOM 998 C CA . LEU A 1 130 ? 15.836 24.625 10.836 1 89.25 130 LEU A CA 1
ATOM 999 C C . LEU A 1 130 ? 17.188 25.344 10.992 1 89.25 130 LEU A C 1
ATOM 1001 O O . LEU A 1 130 ? 18.188 24.906 10.43 1 89.25 130 LEU A O 1
ATOM 1005 N N . VAL A 1 131 ? 17.25 26.406 11.844 1 92 131 VAL A N 1
ATOM 1006 C CA . VAL A 1 131 ? 18.469 27.203 11.992 1 92 131 VAL A CA 1
ATOM 1007 C C . VAL A 1 131 ? 19.531 26.391 12.727 1 92 131 VAL A C 1
ATOM 1009 O O . VAL A 1 131 ? 20.703 26.438 12.367 1 92 131 VAL A O 1
ATOM 1012 N N . PHE A 1 132 ? 19.094 25.625 13.703 1 93.88 132 PHE A N 1
ATOM 1013 C CA . PHE A 1 132 ? 20.016 24.75 14.406 1 93.88 132 PHE A CA 1
ATOM 1014 C C . PHE A 1 132 ? 20.641 23.734 13.453 1 93.88 132 PHE A C 1
ATOM 1016 O O . PHE A 1 132 ? 21.859 23.562 13.438 1 93.88 132 PHE A O 1
ATOM 1023 N N . SER A 1 133 ? 19.812 23.125 12.688 1 95 133 SER A N 1
ATOM 1024 C CA . SER A 1 133 ? 20.281 22.078 11.797 1 95 133 SER A CA 1
ATOM 1025 C C . SER A 1 133 ? 21.172 22.641 10.688 1 95 133 SER A C 1
ATOM 1027 O O . SER A 1 133 ? 22.203 22.062 10.367 1 95 133 SER A O 1
ATOM 1029 N N . LEU A 1 134 ? 20.844 23.734 10.18 1 94.62 134 LEU A N 1
ATOM 1030 C CA . LEU A 1 134 ? 21.594 24.312 9.078 1 94.62 134 LEU A CA 1
ATOM 1031 C C . LEU A 1 134 ? 22.984 24.734 9.539 1 94.62 134 LEU A C 1
ATOM 1033 O O . LEU A 1 134 ? 23.984 24.438 8.875 1 94.62 134 LEU A O 1
ATOM 1037 N N . TYR A 1 135 ? 23.125 25.422 10.727 1 96.12 135 TYR A N 1
ATOM 1038 C CA . TYR A 1 135 ? 24.422 25.844 11.219 1 96.12 135 TYR A CA 1
ATOM 1039 C C . TYR A 1 135 ? 25.297 24.656 11.586 1 96.12 135 TYR A C 1
ATOM 1041 O O . TYR A 1 135 ? 26.516 24.672 11.367 1 96.12 135 TYR A O 1
ATOM 1049 N N . CYS A 1 136 ? 24.625 23.672 12.086 1 96.25 136 CYS A N 1
ATOM 1050 C CA . CYS A 1 136 ? 25.359 22.469 12.453 1 96.25 136 CYS A CA 1
ATOM 1051 C C . CYS A 1 136 ? 25.922 21.781 11.219 1 96.25 136 CYS A C 1
ATOM 1053 O O . CYS A 1 136 ? 27.109 21.406 11.203 1 96.25 136 CYS A O 1
ATOM 1055 N N . ILE A 1 137 ? 25.203 21.656 10.203 1 95.94 137 ILE A N 1
ATOM 1056 C CA . ILE A 1 137 ? 25.625 20.969 8.992 1 95.94 137 ILE A CA 1
ATOM 1057 C C . ILE A 1 137 ? 26.688 21.797 8.273 1 95.94 137 ILE A C 1
ATOM 1059 O O . ILE A 1 137 ? 27.703 21.25 7.812 1 95.94 137 ILE A O 1
ATOM 1063 N N . CYS A 1 138 ? 26.5 23.078 8.25 1 94.75 138 CYS A N 1
ATOM 1064 C CA . CYS A 1 138 ? 27.469 23.922 7.562 1 94.75 138 CYS A CA 1
ATOM 1065 C C . CYS A 1 138 ? 28.812 23.922 8.289 1 94.75 138 CYS A C 1
ATOM 1067 O O . CYS A 1 138 ? 29.859 23.844 7.656 1 94.75 138 CYS A O 1
ATOM 1069 N N . MET A 1 139 ? 28.781 23.984 9.594 1 95.19 139 MET A N 1
ATOM 1070 C CA . MET A 1 139 ? 30.031 23.969 10.367 1 95.19 139 MET A CA 1
ATOM 1071 C C . MET A 1 139 ? 30.719 22.609 10.258 1 95.19 139 MET A C 1
ATOM 1073 O O . MET A 1 139 ? 31.953 22.547 10.195 1 95.19 139 MET A O 1
ATOM 1077 N N . SER A 1 140 ? 29.953 21.578 10.25 1 95.31 140 SER A N 1
ATOM 1078 C CA . SER A 1 140 ? 30.531 20.25 10.062 1 95.31 140 SER A CA 1
ATOM 1079 C C . SER A 1 140 ? 31.141 20.109 8.672 1 95.31 140 SER A C 1
ATOM 1081 O O . SER A 1 140 ? 32.188 19.5 8.516 1 95.31 140 SER A O 1
ATOM 1083 N N . TRP A 1 141 ? 30.438 20.641 7.691 1 95.19 141 TRP A N 1
ATOM 1084 C CA . TRP A 1 141 ? 30.938 20.625 6.316 1 95.19 141 TRP A CA 1
ATOM 1085 C C . TRP A 1 141 ? 32.25 21.391 6.203 1 95.19 141 TRP A C 1
ATOM 1087 O O . TRP A 1 141 ? 33.188 20.938 5.516 1 95.19 141 TRP A O 1
ATOM 1097 N N . ASN A 1 142 ? 32.375 22.516 6.891 1 93.12 142 ASN A N 1
ATOM 1098 C CA . ASN A 1 142 ? 33.594 23.281 6.863 1 93.12 142 ASN A CA 1
ATOM 1099 C C . ASN A 1 142 ? 34.781 22.484 7.441 1 93.12 142 ASN A C 1
ATOM 1101 O O . ASN A 1 142 ? 35.906 22.688 7.035 1 93.12 142 ASN A O 1
ATOM 1105 N N . GLY A 1 143 ? 34.469 21.594 8.336 1 90.81 143 GLY A N 1
ATOM 1106 C CA . GLY A 1 143 ? 35.5 20.719 8.852 1 90.81 143 GLY A CA 1
ATOM 1107 C C . GLY A 1 143 ? 36.031 19.75 7.82 1 90.81 143 GLY A C 1
ATOM 1108 O O . GLY A 1 143 ? 37.25 19.547 7.715 1 90.81 143 GLY A O 1
ATOM 1109 N N . VAL A 1 144 ? 35.125 19.188 7.039 1 92.44 144 VAL A N 1
ATOM 1110 C CA . VAL A 1 144 ? 35.531 18.234 6.016 1 92.44 144 VAL A CA 1
ATOM 1111 C C . VAL A 1 144 ? 36.188 18.953 4.852 1 92.44 144 VAL A C 1
ATOM 1113 O O . VAL A 1 144 ? 37.219 18.5 4.348 1 92.44 144 VAL A O 1
ATOM 1116 N N . TYR A 1 145 ? 35.656 20.078 4.52 1 90.25 145 TYR A N 1
ATOM 1117 C CA . TYR A 1 145 ? 36.188 20.859 3.398 1 90.25 145 TYR A CA 1
ATOM 1118 C C . TYR A 1 145 ? 37.594 21.359 3.691 1 90.25 145 TYR A C 1
ATOM 1120 O O . TYR A 1 145 ? 38.469 21.219 2.861 1 90.25 145 TYR A O 1
ATOM 1128 N N . SER A 1 146 ? 37.812 21.875 4.852 1 89.31 146 SER A N 1
ATOM 1129 C CA . SER A 1 146 ? 39.094 22.469 5.199 1 89.31 146 SER A CA 1
ATOM 1130 C C . SER A 1 146 ? 40.188 21.391 5.355 1 89.31 146 SER A C 1
ATOM 1132 O O . SER A 1 146 ? 41.312 21.578 4.945 1 89.31 146 SER A O 1
ATOM 1134 N N . SER A 1 147 ? 39.812 20.266 5.828 1 89.44 147 SER A N 1
ATOM 1135 C CA . SER A 1 147 ? 40.781 19.219 6.059 1 89.44 147 SER A CA 1
ATOM 1136 C C . SER A 1 147 ? 41.125 18.469 4.762 1 89.44 147 SER A C 1
ATOM 1138 O O . SER A 1 147 ? 42.281 18.078 4.547 1 89.44 147 SER A O 1
ATOM 1140 N N . SER A 1 148 ? 40.188 18.344 3.9 1 87 148 SER A N 1
ATOM 1141 C CA . SER A 1 148 ? 40.406 17.578 2.676 1 87 148 SER A CA 1
ATOM 1142 C C . SER A 1 148 ? 41.062 18.438 1.603 1 87 148 SER A C 1
ATOM 1144 O O . SER A 1 148 ? 41.719 17.922 0.694 1 87 148 SER A O 1
ATOM 1146 N N . SER A 1 149 ? 40.875 19.781 1.694 1 82.25 149 SER A N 1
ATOM 1147 C CA . SER A 1 149 ? 41.438 20.672 0.688 1 82.25 149 SER A CA 1
ATOM 1148 C C . SER A 1 149 ? 42.906 21.031 1.034 1 82.25 149 SER A C 1
ATOM 1150 O O . SER A 1 149 ? 43.625 21.531 0.185 1 82.25 149 SER A O 1
ATOM 1152 N N . SER A 1 150 ? 43.344 20.672 2.232 1 81.5 150 SER A N 1
ATOM 1153 C CA . SER A 1 150 ? 44.719 20.953 2.605 1 81.5 150 SER A CA 1
ATOM 1154 C C . SER A 1 150 ? 45.656 19.922 1.993 1 81.5 150 SER A C 1
ATOM 1156 O O . SER A 1 150 ? 45.281 18.812 1.676 1 81.5 150 SER A O 1
ATOM 1158 N N . ALA A 1 151 ? 46.844 20.344 1.543 1 71.25 151 ALA A N 1
ATOM 1159 C CA . ALA A 1 151 ? 47.844 19.531 0.841 1 71.25 151 ALA A CA 1
ATOM 1160 C C . ALA A 1 151 ? 48.094 18.234 1.589 1 71.25 151 ALA A C 1
ATOM 1162 O O . ALA A 1 151 ? 48.188 17.172 0.978 1 71.25 151 ALA A O 1
ATOM 1163 N N . ASN A 1 152 ? 48.125 18.328 2.883 1 70.81 152 ASN A N 1
ATOM 1164 C CA . ASN A 1 152 ? 48.469 17.125 3.631 1 70.81 152 ASN A CA 1
ATOM 1165 C C . ASN A 1 152 ? 47.281 16.625 4.453 1 70.81 152 ASN A C 1
ATOM 1167 O O . ASN A 1 152 ? 47.469 15.812 5.375 1 70.81 152 ASN A O 1
ATOM 1171 N N . ARG A 1 153 ? 45.906 16.922 4.047 1 83.5 153 ARG A N 1
ATOM 1172 C CA . ARG A 1 153 ? 44.719 16.484 4.781 1 83.5 153 ARG A CA 1
ATOM 1173 C C . ARG A 1 153 ? 44.938 16.625 6.285 1 83.5 153 ARG A C 1
ATOM 1175 O O . ARG A 1 153 ? 44.688 15.68 7.039 1 83.5 153 ARG A O 1
ATOM 1182 N N . GLN A 1 154 ? 45.438 17.812 6.695 1 83.94 154 GLN A N 1
ATOM 1183 C CA . GLN A 1 154 ? 45.719 18.047 8.109 1 83.94 154 GLN A CA 1
ATOM 1184 C C . GLN A 1 154 ? 44.75 19.047 8.711 1 83.94 154 GLN A C 1
ATOM 1186 O O . GLN A 1 154 ? 44.156 19.859 7.992 1 83.94 154 GLN A O 1
ATOM 1191 N N . TYR A 1 155 ? 44.5 18.828 9.953 1 87.81 155 TYR A N 1
ATOM 1192 C CA . TYR A 1 155 ? 43.625 19.688 10.742 1 87.81 155 TYR A CA 1
ATOM 1193 C C . TYR A 1 155 ? 44.281 21.047 10.992 1 87.81 155 TYR A C 1
ATOM 1195 O O . TYR A 1 155 ? 45.5 21.109 11.281 1 87.81 155 TYR A O 1
ATOM 1203 N N . SER A 1 156 ? 43.531 22.203 10.711 1 88.12 156 SER A N 1
ATOM 1204 C CA . SER A 1 156 ? 44 23.562 11 1 88.12 156 SER A CA 1
ATOM 1205 C C . SER A 1 156 ? 43.188 24.203 12.117 1 88.12 156 SER A C 1
ATOM 1207 O O . SER A 1 156 ? 42.031 24.609 11.898 1 88.12 156 SER A O 1
ATOM 1209 N N . PRO A 1 157 ? 43.656 24.406 13.258 1 90.44 157 PRO A N 1
ATOM 1210 C CA . PRO A 1 157 ? 42.906 25.062 14.344 1 90.44 157 PRO A CA 1
ATOM 1211 C C . PRO A 1 157 ? 42.625 26.531 14.062 1 90.44 157 PRO A C 1
ATOM 1213 O O . PRO A 1 157 ? 41.625 27.062 14.555 1 90.44 157 PRO A O 1
ATOM 1216 N N . GLU A 1 158 ? 43.438 27.25 13.258 1 91.19 158 GLU A N 1
ATOM 1217 C CA . GLU A 1 158 ? 43.188 28.641 12.914 1 91.19 158 GLU A CA 1
ATOM 1218 C C . GLU A 1 158 ? 41.906 28.797 12.117 1 91.19 158 GLU A C 1
ATOM 1220 O O . GLU A 1 158 ? 41.188 29.781 12.281 1 91.19 158 GLU A O 1
ATOM 1225 N N . LEU A 1 159 ? 41.688 27.844 11.344 1 91.94 159 LEU A N 1
ATOM 1226 C CA . LEU A 1 159 ? 40.438 27.906 10.547 1 91.94 159 LEU A CA 1
ATOM 1227 C C . LEU A 1 159 ? 39.219 27.688 11.43 1 91.94 159 LEU A C 1
ATOM 1229 O O . LEU A 1 159 ? 38.188 28.359 11.234 1 91.94 159 LEU A O 1
ATOM 1233 N N . LEU A 1 160 ? 39.25 26.797 12.422 1 93.69 160 LEU A N 1
ATOM 1234 C CA . LEU A 1 160 ? 38.125 26.578 13.336 1 93.69 160 LEU A CA 1
ATOM 1235 C C . LEU A 1 160 ? 37.844 27.828 14.164 1 93.69 160 LEU A C 1
ATOM 1237 O O . LEU A 1 160 ? 36.688 28.234 14.312 1 93.69 160 LEU A O 1
ATOM 1241 N N . THR A 1 161 ? 38.875 28.438 14.664 1 93.69 161 THR A N 1
ATOM 1242 C CA . THR A 1 161 ? 38.688 29.641 15.469 1 93.69 161 THR A CA 1
ATOM 1243 C C . THR A 1 161 ? 38.156 30.781 14.625 1 93.69 161 THR A C 1
ATOM 1245 O O . THR A 1 161 ? 37.312 31.562 15.094 1 93.69 161 THR A O 1
ATOM 1248 N N . SER A 1 162 ? 38.562 30.891 13.414 1 93.94 162 SER A N 1
ATOM 1249 C CA . SER A 1 162 ? 38.062 31.953 12.547 1 93.94 162 SER A CA 1
ATOM 1250 C C . SER A 1 162 ? 36.594 31.766 12.234 1 93.94 162 SER A C 1
ATOM 1252 O O . SER A 1 162 ? 35.812 32.719 12.234 1 93.94 162 SER A O 1
ATOM 1254 N N . PHE A 1 163 ? 36.219 30.516 11.984 1 94.19 163 PHE A N 1
ATOM 1255 C CA . PHE A 1 163 ? 34.812 30.266 11.68 1 94.19 163 PHE A CA 1
ATOM 1256 C C . PHE A 1 163 ? 33.938 30.531 12.906 1 94.19 163 PHE A C 1
ATOM 1258 O O . PHE A 1 163 ? 32.875 31.125 12.789 1 94.19 163 PHE A O 1
ATOM 1265 N N . LEU A 1 164 ? 34.344 30.156 14.07 1 94.56 164 LEU A N 1
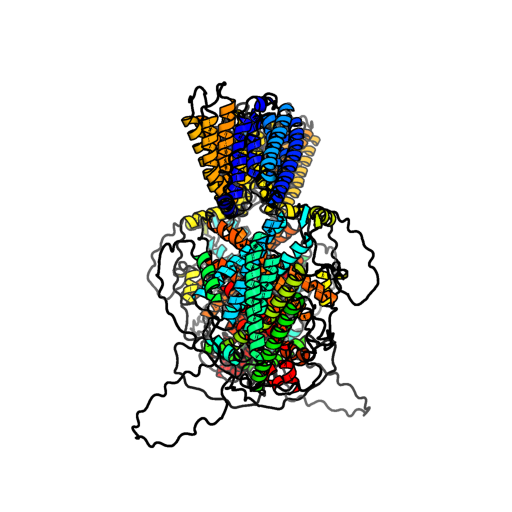ATOM 1266 C CA . LEU A 1 164 ? 33.562 30.391 15.289 1 94.56 164 LEU A CA 1
ATOM 1267 C C . LEU A 1 164 ? 33.469 31.875 15.594 1 94.56 164 LEU A C 1
ATOM 1269 O O . LEU A 1 164 ? 32.406 32.344 16.016 1 94.56 164 LEU A O 1
ATOM 1273 N N . GLN A 1 165 ? 34.469 32.594 15.289 1 93.94 165 GLN A N 1
ATOM 1274 C CA . GLN A 1 165 ? 34.438 34.031 15.516 1 93.94 165 GLN A CA 1
ATOM 1275 C C . GLN A 1 165 ? 33.531 34.75 14.531 1 93.94 165 GLN A C 1
ATOM 1277 O O . GLN A 1 165 ? 32.812 35.688 14.891 1 93.94 165 GLN A O 1
ATOM 1282 N N . THR A 1 166 ? 33.531 34.312 13.359 1 94.31 166 THR A N 1
ATOM 1283 C CA . THR A 1 166 ? 32.656 34.938 12.359 1 94.31 166 THR A CA 1
ATOM 1284 C C . THR A 1 166 ? 31.203 34.688 12.703 1 94.31 166 THR A C 1
ATOM 1286 O O . THR A 1 166 ? 30.359 35.594 12.539 1 94.31 166 THR A O 1
ATOM 1289 N N . TYR A 1 167 ? 30.844 33.469 13.156 1 95.62 167 TYR A N 1
ATOM 1290 C CA . TYR A 1 167 ? 29.469 33.188 13.578 1 95.62 167 TYR A CA 1
ATOM 1291 C C . TYR A 1 167 ? 29.094 34.031 14.781 1 95.62 167 TYR A C 1
ATOM 1293 O O . TYR A 1 167 ? 27.969 34.531 14.859 1 95.62 167 TYR A O 1
ATOM 1301 N N . ALA A 1 168 ? 30.016 34.281 15.648 1 94.88 168 ALA A N 1
ATOM 1302 C CA . ALA A 1 168 ? 29.766 35.094 16.844 1 94.88 168 ALA A CA 1
ATOM 1303 C C . ALA A 1 168 ? 29.562 36.562 16.469 1 94.88 168 ALA A C 1
ATOM 1305 O O . ALA A 1 168 ? 28.672 37.219 17.016 1 94.88 168 ALA A O 1
ATOM 1306 N N . TRP A 1 169 ? 30.328 37.062 15.531 1 93.88 169 TRP A N 1
ATOM 1307 C CA . TRP A 1 169 ? 30.156 38.438 15.094 1 93.88 169 TRP A CA 1
ATOM 1308 C C . TRP A 1 169 ? 28.859 38.594 14.32 1 93.88 169 TRP A C 1
ATOM 1310 O O . TRP A 1 169 ? 28.203 39.656 14.406 1 93.88 169 TRP A O 1
ATOM 1320 N N . GLY A 1 170 ? 28.578 37.625 13.5 1 94.44 170 GLY A N 1
ATOM 1321 C CA . GLY A 1 170 ? 27.281 37.688 12.844 1 94.44 170 GLY A CA 1
ATOM 1322 C C . GLY A 1 170 ? 26.109 37.75 13.82 1 94.44 170 GLY A C 1
ATOM 1323 O O . GLY A 1 170 ? 25.172 38.531 13.641 1 94.44 170 GLY A O 1
ATOM 1324 N N . ALA A 1 171 ? 26.172 36.938 14.875 1 95.75 171 ALA A N 1
ATOM 1325 C CA . ALA A 1 171 ? 25.141 36.938 15.906 1 95.75 171 ALA A CA 1
ATOM 1326 C C . ALA A 1 171 ? 25.109 38.25 16.656 1 95.75 171 ALA A C 1
ATOM 1328 O O . ALA A 1 171 ? 24.031 38.75 17.016 1 95.75 171 ALA A O 1
ATOM 1329 N N . ALA A 1 172 ? 26.25 38.844 16.875 1 94.88 172 ALA A N 1
ATOM 1330 C CA . ALA A 1 172 ? 26.328 40.125 17.578 1 94.88 172 ALA A CA 1
ATOM 1331 C C . ALA A 1 172 ? 25.672 41.25 16.766 1 94.88 172 ALA A C 1
ATOM 1333 O O . ALA A 1 172 ? 25 42.125 17.328 1 94.88 172 ALA A O 1
ATOM 1334 N N . ILE A 1 173 ? 25.812 41.188 15.5 1 95.12 173 ILE A N 1
ATOM 1335 C CA . ILE A 1 173 ? 25.203 42.188 14.648 1 95.12 173 ILE A CA 1
ATOM 1336 C C . ILE A 1 173 ? 23.688 42.031 14.68 1 95.12 173 ILE A C 1
ATOM 1338 O O . ILE A 1 173 ? 22.953 43.031 14.773 1 95.12 173 ILE A O 1
ATOM 1342 N N . VAL A 1 174 ? 23.266 40.844 14.641 1 96.06 174 VAL A N 1
ATOM 1343 C CA . VAL A 1 174 ? 21.828 40.594 14.648 1 96.06 174 VAL A CA 1
ATOM 1344 C C . VAL A 1 174 ? 21.234 41 15.992 1 96.06 174 VAL A C 1
ATOM 1346 O O . VAL A 1 174 ? 20.172 41.656 16.031 1 96.06 174 VAL A O 1
ATOM 1349 N N . VAL A 1 175 ? 21.891 40.719 17.109 1 93.31 175 VAL A N 1
ATOM 1350 C CA . VAL A 1 175 ? 21.406 41.094 18.438 1 93.31 175 VAL A CA 1
ATOM 1351 C C . VAL A 1 175 ? 21.422 42.625 18.578 1 93.31 175 VAL A C 1
ATOM 1353 O O . VAL A 1 175 ? 20.5 43.219 19.141 1 93.31 175 VAL A O 1
ATOM 1356 N N . PHE A 1 176 ? 22.438 43.25 18.016 1 93.62 176 PHE A N 1
ATOM 1357 C CA . PHE A 1 176 ? 22.562 44.688 18.078 1 93.62 176 PHE A CA 1
ATOM 1358 C C . PHE A 1 176 ? 21.406 45.375 17.359 1 93.62 176 PHE A C 1
ATOM 1360 O O . PHE A 1 176 ? 20.766 46.25 17.891 1 93.62 176 PHE A O 1
ATOM 1367 N N . VAL A 1 177 ? 21.062 44.875 16.219 1 93.81 177 VAL A N 1
ATOM 1368 C CA . VAL A 1 177 ? 20.031 45.531 15.406 1 93.81 177 VAL A CA 1
ATOM 1369 C C . VAL A 1 177 ? 18.656 45.219 15.977 1 93.81 177 VAL A C 1
ATOM 1371 O O . VAL A 1 177 ? 17.781 46.062 16.016 1 93.81 177 VAL A O 1
ATOM 1374 N N . ASN A 1 178 ? 18.422 44 16.453 1 92 178 ASN A N 1
ATOM 1375 C CA . ASN A 1 178 ? 17.109 43.594 16.938 1 92 178 ASN A CA 1
ATOM 1376 C C . ASN A 1 178 ? 16.797 44.219 18.297 1 92 178 ASN A C 1
ATOM 1378 O O . ASN A 1 178 ? 15.68 44.688 18.531 1 92 178 ASN A O 1
ATOM 1382 N N . VAL A 1 179 ? 17.766 44.312 19.234 1 87.06 179 VAL A N 1
ATOM 1383 C CA . VAL A 1 179 ? 17.5 44.75 20.609 1 87.06 179 VAL A CA 1
ATOM 1384 C C . VAL A 1 179 ? 17.641 46.25 20.719 1 87.06 179 VAL A C 1
ATOM 1386 O O . VAL A 1 179 ? 16.906 46.906 21.469 1 87.06 179 VAL A O 1
ATOM 1389 N N . LEU A 1 180 ? 18.469 46.812 19.875 1 87.25 180 LEU A N 1
ATOM 1390 C CA . LEU A 1 180 ? 18.766 48.25 20.094 1 87.25 180 LEU A CA 1
ATOM 1391 C C . LEU A 1 180 ? 17.953 49.125 19.141 1 87.25 180 LEU A C 1
ATOM 1393 O O . LEU A 1 180 ? 17.688 50.281 19.438 1 87.25 180 LEU A O 1
ATOM 1397 N N . ILE A 1 181 ? 17.609 48.438 17.969 1 87.81 181 ILE A N 1
ATOM 1398 C CA . ILE A 1 181 ? 16.891 49.25 17 1 87.81 181 ILE A CA 1
ATOM 1399 C C . ILE A 1 181 ? 15.398 48.906 17.062 1 87.81 181 ILE A C 1
ATOM 1401 O O . ILE A 1 181 ? 14.961 47.875 16.516 1 87.81 181 ILE A O 1
ATOM 1405 N N . LEU A 1 182 ? 14.586 49.719 17.547 1 80.38 182 LEU A N 1
ATOM 1406 C CA . LEU A 1 182 ? 13.125 49.625 17.625 1 80.38 182 LEU A CA 1
ATOM 1407 C C . LEU A 1 182 ? 12.688 48.25 18.078 1 80.38 182 LEU A C 1
ATOM 1409 O O . LEU A 1 182 ? 12.07 47.5 17.312 1 80.38 182 LEU A O 1
ATOM 1413 N N . PRO A 1 183 ? 12.984 47.875 19.328 1 80.75 183 PRO A N 1
ATOM 1414 C CA . PRO A 1 183 ? 12.633 46.531 19.812 1 80.75 183 PRO A CA 1
ATOM 1415 C C . PRO A 1 183 ? 11.125 46.344 19.953 1 80.75 183 PRO A C 1
ATOM 1417 O O . PRO A 1 183 ? 10.398 47.281 20.297 1 80.75 183 PRO A O 1
ATOM 1420 N N . HIS A 1 184 ? 10.648 45.281 19.328 1 78.19 184 HIS A N 1
ATOM 1421 C CA . HIS A 1 184 ? 9.25 44.906 19.5 1 78.19 184 HIS A CA 1
ATOM 1422 C C . HIS A 1 184 ? 9.125 43.562 20.203 1 78.19 184 HIS A C 1
ATOM 1424 O O . HIS A 1 184 ? 9.836 42.594 19.859 1 78.19 184 HIS A O 1
ATOM 1430 N N . SER A 1 185 ? 8.234 43.531 21.297 1 78 185 SER A N 1
ATOM 1431 C CA . SER A 1 185 ? 8.094 42.312 22.094 1 78 185 SER A CA 1
ATOM 1432 C C . SER A 1 185 ? 7.148 41.344 21.422 1 78 185 SER A C 1
ATOM 1434 O O . SER A 1 185 ? 6.258 41.719 20.672 1 78 185 SER A O 1
ATOM 1436 N N . SER A 1 186 ? 7.402 40.094 21.625 1 82.12 186 SER A N 1
ATOM 1437 C CA . SER A 1 186 ? 6.543 39.031 21.094 1 82.12 186 SER A CA 1
ATOM 1438 C C . SER A 1 186 ? 5.188 39.031 21.781 1 82.12 186 SER A C 1
ATOM 1440 O O . SER A 1 186 ? 4.184 38.625 21.188 1 82.12 186 SER A O 1
ATOM 1442 N N . GLU A 1 187 ? 5.098 39.438 22.953 1 82.19 187 GLU A N 1
ATOM 1443 C CA . GLU A 1 187 ? 3.824 39.5 23.656 1 82.19 187 GLU A CA 1
ATOM 1444 C C . GLU A 1 187 ? 2.902 40.531 23.016 1 82.19 187 GLU A C 1
ATOM 1446 O O . GLU A 1 187 ? 1.697 40.312 22.891 1 82.19 187 GLU A O 1
ATOM 1451 N N . ALA A 1 188 ? 3.525 41.656 22.672 1 80.94 188 ALA A N 1
ATOM 1452 C CA . ALA A 1 188 ? 2.725 42.688 22.031 1 80.94 188 ALA A CA 1
ATOM 1453 C C . ALA A 1 188 ? 2.174 42.188 20.688 1 80.94 188 ALA A C 1
ATOM 1455 O O . ALA A 1 188 ? 1.048 42.531 20.312 1 80.94 188 ALA A O 1
ATOM 1456 N N . GLU A 1 189 ? 2.99 41.469 20.047 1 82.69 189 GLU A N 1
ATOM 1457 C CA . GLU A 1 189 ? 2.512 40.938 18.781 1 82.69 189 GLU A CA 1
ATOM 1458 C C . GLU A 1 189 ? 1.399 39.906 19 1 82.69 189 GLU A C 1
ATOM 1460 O O . GLU A 1 189 ? 0.45 39.844 18.219 1 82.69 189 GLU A O 1
ATOM 1465 N N . LEU A 1 190 ? 1.535 39.062 19.984 1 85.75 190 LEU A N 1
ATOM 1466 C CA . LEU A 1 190 ? 0.5 38.094 20.297 1 85.75 190 LEU A CA 1
ATOM 1467 C C . LEU A 1 190 ? -0.795 38.781 20.719 1 85.75 190 LEU A C 1
ATOM 1469 O O . LEU A 1 190 ? -1.882 38.344 20.312 1 85.75 190 LEU A O 1
ATOM 1473 N N . ARG A 1 191 ? -0.688 39.812 21.438 1 86.31 191 ARG A N 1
ATOM 1474 C CA . ARG A 1 191 ? -1.869 40.562 21.875 1 86.31 191 ARG A CA 1
ATOM 1475 C C . ARG A 1 191 ? -2.562 41.219 20.703 1 86.31 191 ARG A C 1
ATOM 1477 O O . ARG A 1 191 ? -3.793 41.219 20.609 1 86.31 191 ARG A O 1
ATOM 1484 N N . THR A 1 192 ? -1.785 41.75 19.828 1 84.62 192 THR A N 1
ATOM 1485 C CA . THR A 1 192 ? -2.377 42.375 18.656 1 84.62 192 THR A CA 1
ATOM 1486 C C . THR A 1 192 ? -3.061 41.344 17.766 1 84.62 192 THR A C 1
ATOM 1488 O O . THR A 1 192 ? -4.117 41.625 17.188 1 84.62 192 THR A O 1
ATOM 1491 N N . THR A 1 193 ? -2.461 40.281 17.688 1 87.94 193 THR A N 1
ATOM 1492 C CA . THR A 1 193 ? -3.07 39.219 16.875 1 87.94 193 THR A CA 1
ATOM 1493 C C . THR A 1 193 ? -4.34 38.719 17.531 1 87.94 193 THR A C 1
ATOM 1495 O O . THR A 1 193 ? -5.316 38.375 16.844 1 87.94 193 THR A O 1
ATOM 1498 N N . LEU A 1 194 ? -4.316 38.562 18.781 1 90.94 194 LEU A N 1
ATOM 1499 C CA . LEU A 1 194 ? -5.512 38.125 19.5 1 90.94 194 LEU A CA 1
ATOM 1500 C C . LEU A 1 194 ? -6.652 39.125 19.297 1 90.94 194 LEU A C 1
ATOM 1502 O O . LEU A 1 194 ? -7.805 38.719 19.125 1 90.94 194 LEU A O 1
ATOM 1506 N N . VAL A 1 195 ? -6.359 40.375 19.344 1 89.75 195 VAL A N 1
ATOM 1507 C CA . VAL A 1 195 ? -7.367 41.406 19.156 1 89.75 195 VAL A CA 1
ATOM 1508 C C . VAL A 1 195 ? -7.953 41.312 17.75 1 89.75 195 VAL A C 1
ATOM 1510 O O . VAL A 1 195 ? -9.172 41.406 17.562 1 89.75 195 VAL A O 1
ATOM 1513 N N . HIS A 1 196 ? -7.117 41.031 16.828 1 87.38 196 HIS A N 1
ATOM 1514 C CA . HIS A 1 196 ? -7.594 40.875 15.461 1 87.38 196 HIS A CA 1
ATOM 1515 C C . HIS A 1 196 ? -8.453 39.625 15.32 1 87.38 196 HIS A C 1
ATOM 1517 O O . HIS A 1 196 ? -9.438 39.625 14.578 1 87.38 196 HIS A O 1
ATOM 1523 N N . CYS A 1 197 ? -8.125 38.562 15.961 1 91.75 197 CYS A N 1
ATOM 1524 C CA . CYS A 1 197 ? -8.906 37.344 15.906 1 91.75 197 CYS A CA 1
ATOM 1525 C C . CYS A 1 197 ? -10.281 37.531 16.547 1 91.75 197 CYS A C 1
ATOM 1527 O O . CYS A 1 197 ? -11.281 37 16.047 1 91.75 197 CYS A O 1
ATOM 1529 N N . ILE A 1 198 ? -10.289 38.25 17.625 1 91.75 198 ILE A N 1
ATOM 1530 C CA . ILE A 1 198 ? -11.562 38.5 18.312 1 91.75 198 ILE A CA 1
ATOM 1531 C C . ILE A 1 198 ? -12.445 39.375 17.438 1 91.75 198 ILE A C 1
ATOM 1533 O O . ILE A 1 198 ? -13.664 39.219 17.422 1 91.75 198 ILE A O 1
ATOM 1537 N N . ASP A 1 199 ? -11.805 40.219 16.672 1 88.94 199 ASP A N 1
ATOM 1538 C CA . ASP A 1 199 ? -12.57 41.062 15.758 1 88.94 199 ASP A CA 1
ATOM 1539 C C . ASP A 1 199 ? -13.203 40.219 14.648 1 88.94 199 ASP A C 1
ATOM 1541 O O . ASP A 1 199 ? -14.336 40.469 14.234 1 88.94 199 ASP A O 1
ATOM 1545 N N . HIS A 1 200 ? -12.523 39.344 14.211 1 90.31 200 HIS A N 1
ATOM 1546 C CA . HIS A 1 200 ? -13.086 38.406 13.219 1 90.31 200 HIS A CA 1
ATOM 1547 C C . HIS A 1 200 ? -14.219 37.594 13.812 1 90.31 200 HIS A C 1
ATOM 1549 O O . HIS A 1 200 ? -15.219 37.344 13.133 1 90.31 200 HIS A O 1
ATOM 1555 N N . VAL A 1 201 ? -14.023 37.156 15.055 1 91.88 201 VAL A N 1
ATOM 1556 C CA . VAL A 1 201 ? -15.062 36.375 15.734 1 91.88 201 VAL A CA 1
ATOM 1557 C C . VAL A 1 201 ? -16.312 37.219 15.906 1 91.88 201 VAL A C 1
ATOM 1559 O O . VAL A 1 201 ? -17.438 36.75 15.695 1 91.88 201 VAL A O 1
ATOM 1562 N N . ARG A 1 202 ? -16.094 38.469 16.234 1 90.06 202 ARG A N 1
ATOM 1563 C CA . ARG A 1 202 ? -17.203 39.375 16.406 1 90.06 202 ARG A CA 1
ATOM 1564 C C . ARG A 1 202 ? -17.984 39.562 15.094 1 90.06 202 ARG A C 1
ATOM 1566 O O . ARG A 1 202 ? -19.203 39.469 15.078 1 90.06 202 ARG A O 1
ATOM 1573 N N . THR A 1 203 ? -17.297 39.688 14.062 1 89.31 203 THR A N 1
ATOM 1574 C CA . THR A 1 203 ? -17.938 39.906 12.766 1 89.31 203 THR A CA 1
ATOM 1575 C C . THR A 1 203 ? -18.641 38.625 12.297 1 89.31 203 THR A C 1
ATOM 1577 O O . THR A 1 203 ? -19.734 38.688 11.742 1 89.31 203 THR A O 1
ATOM 1580 N N . LEU A 1 204 ? -18.047 37.531 12.539 1 90.94 204 LEU A N 1
ATOM 1581 C CA . LEU A 1 204 ? -18.656 36.281 12.125 1 90.94 204 LEU A CA 1
ATOM 1582 C C . LEU A 1 204 ? -19.891 35.969 12.961 1 90.94 204 LEU A C 1
ATOM 1584 O O . LEU A 1 204 ? -20.891 35.469 12.438 1 90.94 204 LEU A O 1
ATOM 1588 N N . ALA A 1 205 ? -19.797 36.25 14.234 1 88.5 205 ALA A N 1
ATOM 1589 C CA . ALA A 1 205 ? -20.953 36.031 15.094 1 88.5 205 ALA A CA 1
ATOM 1590 C C . ALA A 1 205 ? -22.141 36.875 14.641 1 88.5 205 ALA A C 1
ATOM 1592 O O . ALA A 1 205 ? -23.281 36.406 14.672 1 88.5 205 ALA A O 1
ATOM 1593 N N . PHE A 1 206 ? -21.844 38.031 14.156 1 86.5 206 PHE A N 1
ATOM 1594 C CA . PHE A 1 206 ? -22.891 38.906 13.656 1 86.5 206 PHE A CA 1
ATOM 1595 C C . PHE A 1 206 ? -23.484 38.344 12.359 1 86.5 206 PHE A C 1
ATOM 1597 O O . PHE A 1 206 ? -24.703 38.344 12.195 1 86.5 206 PHE A O 1
ATOM 1604 N N . LEU A 1 207 ? -22.688 37.906 11.539 1 86.88 207 LEU A N 1
ATOM 1605 C CA . LEU A 1 207 ? -23.156 37.375 10.258 1 86.88 207 LEU A CA 1
ATOM 1606 C C . LEU A 1 207 ? -23.891 36.062 10.438 1 86.88 207 LEU A C 1
ATOM 1608 O O . LEU A 1 207 ? -24.844 35.781 9.695 1 86.88 207 LEU A O 1
ATOM 1612 N N . ILE A 1 208 ? -23.5 35.25 11.391 1 85.62 208 ILE A N 1
ATOM 1613 C CA . ILE A 1 208 ? -24.172 34 11.672 1 85.62 208 ILE A CA 1
ATOM 1614 C C . ILE A 1 208 ? -25.578 34.281 12.219 1 85.62 208 ILE A C 1
ATOM 1616 O O . ILE A 1 208 ? -26.531 33.562 11.891 1 85.62 208 ILE A O 1
ATOM 1620 N N . LYS A 1 209 ? -25.672 35.281 13.047 1 81.25 209 LYS A N 1
ATOM 1621 C CA . LYS A 1 209 ? -26.984 35.656 13.562 1 81.25 209 LYS A CA 1
ATOM 1622 C C . LYS A 1 209 ? -27.906 36.094 12.422 1 81.25 209 LYS A C 1
ATOM 1624 O O . LYS A 1 209 ? -29.062 35.688 12.367 1 81.25 209 LYS A O 1
ATOM 1629 N N . LYS A 1 210 ? -27.344 36.812 11.492 1 77.69 210 LYS A N 1
ATOM 1630 C CA . LYS A 1 210 ? -28.141 37.281 10.352 1 77.69 210 LYS A CA 1
ATOM 1631 C C . LYS A 1 210 ? -28.531 36.094 9.461 1 77.69 210 LYS A C 1
ATOM 1633 O O . LYS A 1 210 ? -29.625 36.094 8.875 1 77.69 210 LYS A O 1
ATOM 1638 N N . THR A 1 211 ? -27.703 35.188 9.422 1 78.62 211 THR A N 1
ATOM 1639 C CA . THR A 1 211 ? -28 34 8.625 1 78.62 211 THR A CA 1
ATOM 1640 C C . THR A 1 211 ? -29.078 33.156 9.289 1 78.62 211 THR A C 1
ATOM 1642 O O . THR A 1 211 ? -29.953 32.625 8.617 1 78.62 211 THR A O 1
ATOM 1645 N N . TYR A 1 212 ? -28.969 33 10.609 1 76.94 212 TYR A N 1
ATOM 1646 C CA . TYR A 1 212 ? -29.953 32.219 11.344 1 76.94 212 TYR A CA 1
ATOM 1647 C C . TYR A 1 212 ? -31.344 32.844 11.219 1 76.94 212 TYR A C 1
ATOM 1649 O O . TYR A 1 212 ? -32.344 32.125 11.102 1 76.94 212 TYR A O 1
ATOM 1657 N N . TRP A 1 213 ? -31.344 34.188 11.117 1 73.69 213 TRP A N 1
ATOM 1658 C CA . TRP A 1 213 ? -32.625 34.875 11.031 1 73.69 213 TRP A CA 1
ATOM 1659 C C . TRP A 1 213 ? -33.031 35.094 9.57 1 73.69 213 TRP A C 1
ATOM 1661 O O . TRP A 1 213 ? -34.031 35.75 9.289 1 73.69 213 TRP A O 1
ATOM 1671 N N . CYS A 1 214 ? -32.25 34.531 8.523 1 71.5 214 CYS A N 1
ATOM 1672 C CA . CYS A 1 214 ? -32.5 34.594 7.09 1 71.5 214 CYS A CA 1
ATOM 1673 C C . CYS A 1 214 ? -32.531 36.062 6.609 1 71.5 214 CYS A C 1
ATOM 1675 O O . CYS A 1 214 ? -33.344 36.406 5.773 1 71.5 214 CYS A O 1
ATOM 1677 N N . GLU A 1 215 ? -31.75 36.969 7.211 1 72.94 215 GLU A N 1
ATOM 1678 C CA . GLU A 1 215 ? -31.656 38.344 6.82 1 72.94 215 GLU A CA 1
ATOM 1679 C C . GLU A 1 215 ? -30.375 38.625 6.055 1 72.94 215 GLU A C 1
ATOM 1681 O O . GLU A 1 215 ? -30.109 39.781 5.68 1 72.94 215 GLU A O 1
ATOM 1686 N N . ILE A 1 216 ? -29.656 37.562 5.742 1 78.06 216 ILE A N 1
ATOM 1687 C CA . ILE A 1 216 ? -28.328 37.75 5.152 1 78.06 216 ILE A CA 1
ATOM 1688 C C . ILE A 1 216 ? -28.469 38.031 3.656 1 78.06 216 ILE A C 1
ATOM 1690 O O . ILE A 1 216 ? -29.328 37.438 2.988 1 78.06 216 ILE A O 1
ATOM 1694 N N . THR A 1 217 ? -27.812 39.031 3.152 1 75.38 217 THR A N 1
ATOM 1695 C CA . THR A 1 217 ? -27.781 39.344 1.731 1 75.38 217 THR A CA 1
ATOM 1696 C C . THR A 1 217 ? -26.719 38.5 1.015 1 75.38 217 THR A C 1
ATOM 1698 O O . THR A 1 217 ? -25.891 37.875 1.658 1 75.38 217 THR A O 1
ATOM 1701 N N . ALA A 1 218 ? -26.781 38.406 -0.296 1 77.5 218 ALA A N 1
ATOM 1702 C CA . ALA A 1 218 ? -25.875 37.625 -1.105 1 77.5 218 ALA A CA 1
ATOM 1703 C C . ALA A 1 218 ? -24.438 38.125 -0.949 1 77.5 218 ALA A C 1
ATOM 1705 O O . ALA A 1 218 ? -23.5 37.312 -0.915 1 77.5 218 ALA A O 1
ATOM 1706 N N . GLU A 1 219 ? -24.25 39.375 -0.828 1 78.56 219 GLU A N 1
ATOM 1707 C CA . GLU A 1 219 ? -22.922 39.938 -0.648 1 78.56 219 GLU A CA 1
ATOM 1708 C C . GLU A 1 219 ? -22.344 39.594 0.722 1 78.56 219 GLU A C 1
ATOM 1710 O O . GLU A 1 219 ? -21.172 39.25 0.841 1 78.56 219 GLU A O 1
ATOM 1715 N N . GLU A 1 220 ? -23.219 39.594 1.669 1 82.06 220 GLU A N 1
ATOM 1716 C CA . GLU A 1 220 ? -22.781 39.25 3.02 1 82.06 220 GLU A CA 1
ATOM 1717 C C . GLU A 1 220 ? -22.453 37.781 3.135 1 82.06 220 GLU A C 1
ATOM 1719 O O . GLU A 1 220 ? -21.594 37.375 3.926 1 82.06 220 GLU A O 1
ATOM 1724 N N . SER A 1 221 ? -23.141 37.094 2.299 1 82 221 SER A N 1
ATOM 1725 C CA . SER A 1 221 ? -22.859 35.656 2.316 1 82 221 SER A CA 1
ATOM 1726 C C . SER A 1 221 ? -21.469 35.344 1.795 1 82 221 SER A C 1
ATOM 1728 O O . SER A 1 221 ? -20.781 34.469 2.311 1 82 221 SER A O 1
ATOM 1730 N N . GLN A 1 222 ? -21.094 36.062 0.916 1 83.12 222 GLN A N 1
ATOM 1731 C CA . GLN A 1 222 ? -19.75 35.875 0.387 1 83.12 222 GLN A CA 1
ATOM 1732 C C . GLN A 1 222 ? -18.703 36.344 1.396 1 83.12 222 GLN A C 1
ATOM 1734 O O . GLN A 1 222 ? -17.656 35.688 1.536 1 83.12 222 GLN A O 1
ATOM 1739 N N . VAL A 1 223 ? -18.969 37.375 2.111 1 84.12 223 VAL A N 1
ATOM 1740 C CA . VAL A 1 223 ? -18.047 37.844 3.141 1 84.12 223 VAL A CA 1
ATOM 1741 C C . VAL A 1 223 ? -17.953 36.812 4.262 1 84.12 223 VAL A C 1
ATOM 1743 O O . VAL A 1 223 ? -16.859 36.625 4.82 1 84.12 223 VAL A O 1
ATOM 1746 N N . ARG A 1 224 ? -18.969 36.281 4.512 1 85.56 224 ARG A N 1
ATOM 1747 C CA . ARG A 1 224 ? -18.984 35.281 5.555 1 85.56 224 ARG A CA 1
ATOM 1748 C C . ARG A 1 224 ? -18.094 34.094 5.176 1 85.56 224 ARG A C 1
ATOM 1750 O O . ARG A 1 224 ? -17.312 33.625 5.992 1 85.56 224 ARG A O 1
ATOM 1757 N N . ASP A 1 225 ? -18.172 33.656 3.947 1 81.56 225 ASP A N 1
ATOM 1758 C CA . ASP A 1 225 ? -17.375 32.531 3.496 1 81.56 225 ASP A CA 1
ATOM 1759 C C . ASP A 1 225 ? -15.891 32.875 3.457 1 81.56 225 ASP A C 1
ATOM 1761 O O . ASP A 1 225 ? -15.047 32.031 3.805 1 81.56 225 ASP A O 1
ATOM 1765 N N . ASP A 1 226 ? -15.68 34.031 3.119 1 82.38 226 ASP A N 1
ATOM 1766 C CA . ASP A 1 226 ? -14.289 34.469 3.113 1 82.38 226 ASP A CA 1
ATOM 1767 C C . ASP A 1 226 ? -13.758 34.594 4.535 1 82.38 226 ASP A C 1
ATOM 1769 O O . ASP A 1 226 ? -12.586 34.312 4.793 1 82.38 226 ASP A O 1
ATOM 1773 N N . LEU A 1 227 ? -14.586 35.031 5.391 1 87.25 227 LEU A N 1
ATOM 1774 C CA . LEU A 1 227 ? -14.195 35.188 6.789 1 87.25 227 LEU A CA 1
ATOM 1775 C C . LEU A 1 227 ? -13.906 33.844 7.426 1 87.25 227 LEU A C 1
ATOM 1777 O O . LEU A 1 227 ? -13.008 33.719 8.258 1 87.25 227 LEU A O 1
ATOM 1781 N N . VAL A 1 228 ? -14.672 32.906 7.02 1 85.81 228 VAL A N 1
ATOM 1782 C CA . VAL A 1 228 ? -14.453 31.562 7.555 1 85.81 228 VAL A CA 1
ATOM 1783 C C . VAL A 1 228 ? -13.078 31.062 7.121 1 85.81 228 VAL A C 1
ATOM 1785 O O . VAL A 1 228 ? -12.359 30.453 7.914 1 85.81 228 VAL A O 1
ATOM 1788 N N . GLN A 1 229 ? -12.695 31.391 5.977 1 79.5 229 GLN A N 1
ATOM 1789 C CA . GLN A 1 229 ? -11.375 30.984 5.496 1 79.5 229 GLN A CA 1
ATOM 1790 C C . GLN A 1 229 ? -10.266 31.75 6.219 1 79.5 229 GLN A C 1
ATOM 1792 O O . GLN A 1 229 ? -9.219 31.172 6.539 1 79.5 229 GLN A O 1
ATOM 1797 N N . SER A 1 230 ? -10.547 32.906 6.488 1 83.62 230 SER A N 1
ATOM 1798 C CA . SER A 1 230 ? -9.562 33.719 7.211 1 83.62 230 SER A CA 1
ATOM 1799 C C . SER A 1 230 ? -9.414 33.25 8.656 1 83.62 230 SER A C 1
ATOM 1801 O O . SER A 1 230 ? -8.312 33.25 9.203 1 83.62 230 SER A O 1
ATOM 1803 N N . ILE A 1 231 ? -10.453 32.875 9.227 1 87.69 231 ILE A N 1
ATOM 1804 C CA . ILE A 1 231 ? -10.43 32.406 10.617 1 87.69 231 ILE A CA 1
ATOM 1805 C C . ILE A 1 231 ? -9.664 31.094 10.711 1 87.69 231 ILE A C 1
ATOM 1807 O O . ILE A 1 231 ? -8.938 30.859 11.68 1 87.69 231 ILE A O 1
ATOM 1811 N N . ARG A 1 232 ? -9.742 30.375 9.727 1 78.88 232 ARG A N 1
ATOM 1812 C CA . ARG A 1 232 ? -8.984 29.125 9.719 1 78.88 232 ARG A CA 1
ATOM 1813 C C . ARG A 1 232 ? -7.484 29.391 9.617 1 78.88 232 ARG A C 1
ATOM 1815 O O . ARG A 1 232 ? -6.68 28.719 10.258 1 78.88 232 ARG A O 1
ATOM 1822 N N . ALA A 1 233 ? -7.164 30.375 8.891 1 77.88 233 ALA A N 1
ATOM 1823 C CA . ALA A 1 233 ? -5.762 30.781 8.781 1 77.88 233 ALA A CA 1
ATOM 1824 C C . ALA A 1 233 ? -5.262 31.391 10.086 1 77.88 233 ALA A C 1
ATOM 1826 O O . ALA A 1 233 ? -4.109 31.188 10.477 1 77.88 233 ALA A O 1
ATOM 1827 N N . ASP A 1 234 ? -6.152 32.031 10.789 1 82.81 234 ASP A N 1
ATOM 1828 C CA . ASP A 1 234 ? -5.801 32.656 12.055 1 82.81 234 ASP A CA 1
ATOM 1829 C C . ASP A 1 234 ? -5.422 31.625 13.109 1 82.81 234 ASP A C 1
ATOM 1831 O O . ASP A 1 234 ? -4.543 31.875 13.938 1 82.81 234 ASP A O 1
ATOM 1835 N N . ARG A 1 235 ? -6 30.562 13.023 1 83.5 235 ARG A N 1
ATOM 1836 C CA . ARG A 1 235 ? -5.723 29.531 14.016 1 83.5 235 ARG A CA 1
ATOM 1837 C C . ARG A 1 235 ? -4.27 29.078 13.938 1 83.5 235 ARG A C 1
ATOM 1839 O O . ARG A 1 235 ? -3.605 28.938 14.969 1 83.5 235 ARG A O 1
ATOM 1846 N N . HIS A 1 236 ? -3.84 29.062 12.82 1 77.5 236 HIS A N 1
ATOM 1847 C CA . HIS A 1 236 ? -2.457 28.641 12.648 1 77.5 236 HIS A CA 1
ATOM 1848 C C . HIS A 1 236 ? -1.485 29.75 13.031 1 77.5 236 HIS A C 1
ATOM 1850 O O . HIS A 1 236 ? -0.447 29.484 13.641 1 77.5 236 HIS A O 1
ATOM 1856 N N . ILE A 1 237 ? -1.848 30.953 12.688 1 80.06 237 ILE A N 1
ATOM 1857 C CA . ILE A 1 237 ? -0.988 32.094 13 1 80.06 237 ILE A CA 1
ATOM 1858 C C . ILE A 1 237 ? -0.913 32.281 14.516 1 80.06 237 ILE A C 1
ATOM 1860 O O . ILE A 1 237 ? 0.153 32.562 15.055 1 80.06 237 ILE A O 1
ATOM 1864 N N . LEU A 1 238 ? -2.035 32 15.109 1 86.5 238 LEU A N 1
ATOM 1865 C CA . LEU A 1 238 ? -2.078 32.156 16.562 1 86.5 238 LEU A CA 1
ATOM 1866 C C . LEU A 1 238 ? -1.231 31.078 17.25 1 86.5 238 LEU A C 1
ATOM 1868 O O . LEU A 1 238 ? -0.506 31.375 18.203 1 86.5 238 LEU A O 1
ATOM 1872 N N . LYS A 1 239 ? -1.218 29.953 16.719 1 80.19 239 LYS A N 1
ATOM 1873 C CA . LYS A 1 239 ? -0.421 28.891 17.297 1 80.19 239 LYS A CA 1
ATOM 1874 C C . LYS A 1 239 ? 1.069 29.109 17.062 1 80.19 239 LYS A C 1
ATOM 1876 O O . LYS A 1 239 ? 1.89 28.844 17.953 1 80.19 239 LYS A O 1
ATOM 1881 N N . LEU A 1 240 ? 1.354 29.672 15.922 1 76.94 240 LEU A N 1
ATOM 1882 C CA . LEU A 1 240 ? 2.746 29.969 15.602 1 76.94 240 LEU A CA 1
ATOM 1883 C C . LEU A 1 240 ? 3.287 31.094 16.484 1 76.94 240 LEU A C 1
ATOM 1885 O O . LEU A 1 240 ? 4.402 31 17 1 76.94 240 LEU A O 1
ATOM 1889 N N . LYS A 1 241 ? 2.492 32.094 16.688 1 80.25 241 LYS A N 1
ATOM 1890 C CA . LYS A 1 241 ? 2.93 33.219 17.5 1 80.25 241 LYS A CA 1
ATOM 1891 C C . LYS A 1 241 ? 3.031 32.844 18.969 1 80.25 241 LYS A C 1
ATOM 1893 O O . LYS A 1 241 ? 3.896 33.344 19.703 1 80.25 241 LYS A O 1
ATOM 1898 N N . LEU A 1 242 ? 2.176 31.938 19.359 1 83 242 LEU A N 1
ATOM 1899 C CA . LEU A 1 242 ? 2.244 31.469 20.734 1 83 242 LEU A CA 1
ATOM 1900 C C . LEU A 1 242 ? 3.52 30.656 20.969 1 83 242 LEU A C 1
ATOM 1902 O O . LEU A 1 242 ? 4.16 30.797 22.016 1 83 242 LEU A O 1
ATOM 1906 N N . SER A 1 243 ? 3.922 29.906 20.031 1 75.56 243 SER A N 1
ATOM 1907 C CA . SER A 1 243 ? 5.113 29.078 20.203 1 75.56 243 SER A CA 1
ATOM 1908 C C . SER A 1 243 ? 6.379 29.938 20.203 1 75.56 243 SER A C 1
ATOM 1910 O O . SER A 1 243 ? 7.383 29.562 20.812 1 75.56 243 SER A O 1
ATOM 1912 N N . ARG A 1 244 ? 6.289 31.109 19.656 1 72.56 244 ARG A N 1
ATOM 1913 C CA . ARG A 1 244 ? 7.445 32 19.578 1 72.56 244 ARG A CA 1
ATOM 1914 C C . ARG A 1 244 ? 7.555 32.844 20.844 1 72.56 244 ARG A C 1
ATOM 1916 O O . ARG A 1 244 ? 8.602 33.438 21.109 1 72.56 244 ARG A O 1
ATOM 1923 N N . THR A 1 245 ? 6.48 33.031 21.625 1 69.94 245 THR A N 1
ATOM 1924 C CA . THR A 1 245 ? 6.477 33.906 22.781 1 69.94 245 THR A CA 1
ATOM 1925 C C . THR A 1 245 ? 7.059 33.219 24 1 69.94 245 THR A C 1
ATOM 1927 O O . THR A 1 245 ? 7.508 33.844 24.938 1 69.94 245 THR A O 1
ATOM 1930 N N . PHE A 1 246 ? 7.344 31.969 24.141 1 60.41 246 PHE A N 1
ATOM 1931 C CA . PHE A 1 246 ? 7.57 31.297 25.422 1 60.41 246 PHE A CA 1
ATOM 1932 C C . PHE A 1 246 ? 9 31.516 25.906 1 60.41 246 PHE A C 1
ATOM 1934 O O . PHE A 1 246 ? 9.336 31.203 27.047 1 60.41 246 PHE A O 1
ATOM 1941 N N . LEU A 1 247 ? 9.883 32.062 25.172 1 57.12 247 LEU A N 1
ATOM 1942 C CA . LEU A 1 247 ? 11.172 32.25 25.828 1 57.12 247 LEU A CA 1
ATOM 1943 C C . LEU A 1 247 ? 11.172 33.531 26.672 1 57.12 247 LEU A C 1
ATOM 1945 O O . LEU A 1 247 ? 12.133 33.781 27.391 1 57.12 247 LEU A O 1
ATOM 1949 N N . GLU A 1 248 ? 10.023 34.281 26.734 1 56.41 248 GLU A N 1
ATOM 1950 C CA . GLU A 1 248 ? 10.164 35.719 27.062 1 56.41 248 GLU A CA 1
ATOM 1951 C C . GLU A 1 248 ? 9.914 35.969 28.547 1 56.41 248 GLU A C 1
ATOM 1953 O O . GLU A 1 248 ? 9.094 35.281 29.172 1 56.41 248 GLU A O 1
ATOM 1958 N N . ILE A 1 249 ? 10.797 36.531 29.188 1 60.12 249 ILE A N 1
ATOM 1959 C CA . ILE A 1 249 ? 10.578 37.344 30.375 1 60.12 249 ILE A CA 1
ATOM 1960 C C . ILE A 1 249 ? 9.586 38.438 30.062 1 60.12 249 ILE A C 1
ATOM 1962 O O . ILE A 1 249 ? 9.859 39.312 29.219 1 60.12 249 ILE A O 1
ATOM 1966 N N . THR A 1 250 ? 8.375 38.156 30.297 1 65.69 250 THR A N 1
ATOM 1967 C CA . THR A 1 250 ? 7.387 39.156 29.922 1 65.69 250 THR A CA 1
ATOM 1968 C C . THR A 1 250 ? 6.891 39.906 31.172 1 65.69 250 THR A C 1
ATOM 1970 O O . THR A 1 250 ? 6.691 39.312 32.219 1 65.69 250 THR A O 1
ATOM 1973 N N . HIS A 1 251 ? 6.992 41.156 31.078 1 70.12 251 HIS A N 1
ATOM 1974 C CA . HIS A 1 251 ? 6.332 42 32.062 1 70.12 251 HIS A CA 1
ATOM 1975 C C . HIS A 1 251 ? 4.891 42.312 31.672 1 70.12 251 HIS A C 1
ATOM 1977 O O . HIS A 1 251 ? 4.637 43.25 30.906 1 70.12 251 HIS A O 1
ATOM 1983 N N . SER A 1 252 ? 4.059 41.406 31.953 1 76.19 252 SER A N 1
ATOM 1984 C CA . SER A 1 252 ? 2.662 41.562 31.562 1 76.19 252 SER A CA 1
ATOM 1985 C C . SER A 1 252 ? 1.719 41.219 32.719 1 76.19 252 SER A C 1
ATOM 1987 O O . SER A 1 252 ? 2.148 40.688 33.719 1 76.19 252 SER A O 1
ATOM 1989 N N . LYS A 1 253 ? 0.47 41.594 32.438 1 78.38 253 LYS A N 1
ATOM 1990 C CA . LYS A 1 253 ? -0.591 41.281 33.375 1 78.38 253 LYS A CA 1
ATOM 1991 C C . LYS A 1 253 ? -0.877 39.781 33.406 1 78.38 253 LYS A C 1
ATOM 1993 O O . LYS A 1 253 ? -1.35 39.219 34.406 1 78.38 253 LYS A O 1
ATOM 1998 N N . TRP A 1 254 ? -0.553 39.188 32.312 1 82 254 TRP A N 1
ATOM 1999 C CA . TRP A 1 254 ? -0.932 37.812 32.156 1 82 254 TRP A CA 1
ATOM 2000 C C . TRP A 1 254 ? 0.301 36.906 32.031 1 82 254 TRP A C 1
ATOM 2002 O O . TRP A 1 254 ? 1.334 37.344 31.516 1 82 254 TRP A O 1
ATOM 2012 N N . SER A 1 255 ? 0.195 35.719 32.562 1 79.12 255 SER A N 1
ATOM 2013 C CA . SER A 1 255 ? 1.27 34.75 32.469 1 79.12 255 SER A CA 1
ATOM 2014 C C . SER A 1 255 ? 1.21 33.938 31.172 1 79.12 255 SER A C 1
ATOM 2016 O O . SER A 1 255 ? 0.254 34.094 30.406 1 79.12 255 SER A O 1
ATOM 2018 N N . GLY A 1 256 ? 2.262 33.219 30.891 1 77.12 256 GLY A N 1
ATOM 2019 C CA . GLY A 1 256 ? 2.303 32.375 29.719 1 77.12 256 GLY A CA 1
ATOM 2020 C C . GLY A 1 256 ? 1.175 31.375 29.672 1 77.12 256 GLY A C 1
ATOM 2021 O O . GLY A 1 256 ? 0.622 31.094 28.594 1 77.12 256 GLY A O 1
ATOM 2022 N N . ASP A 1 257 ? 0.743 30.844 30.797 1 77.25 257 ASP A N 1
ATOM 2023 C CA . ASP A 1 257 ? -0.35 29.875 30.844 1 77.25 257 ASP A CA 1
ATOM 2024 C C . ASP A 1 257 ? -1.694 30.547 30.594 1 77.25 257 ASP A C 1
ATOM 2026 O O . ASP A 1 257 ? -2.615 29.938 30.047 1 77.25 257 ASP A O 1
ATOM 2030 N N . ASP A 1 258 ? -1.742 31.75 30.938 1 82.56 258 ASP A N 1
ATOM 2031 C CA . ASP A 1 258 ? -2.969 32.5 30.656 1 82.56 258 ASP A CA 1
ATOM 2032 C C . ASP A 1 258 ? -3.137 32.75 29.156 1 82.56 258 ASP A C 1
ATOM 2034 O O . ASP A 1 258 ? -4.238 32.594 28.625 1 82.56 258 ASP A O 1
ATOM 2038 N N . TYR A 1 259 ? -2.02 33.062 28.578 1 85.5 259 TYR A N 1
ATOM 2039 C CA . TYR A 1 259 ? -2.102 33.281 27.141 1 85.5 259 TYR A CA 1
ATOM 2040 C C . TYR A 1 259 ? -2.455 31.984 26.406 1 85.5 259 TYR A C 1
ATOM 2042 O O . TYR A 1 259 ? -3.182 32 25.406 1 85.5 259 TYR A O 1
ATOM 2050 N N . ARG A 1 260 ? -1.938 30.953 26.969 1 85.12 260 ARG A N 1
ATOM 2051 C CA . ARG A 1 260 ? -2.279 29.672 26.375 1 85.12 260 ARG A CA 1
ATOM 2052 C C . ARG A 1 260 ? -3.773 29.375 26.5 1 85.12 260 ARG A C 1
ATOM 2054 O O . ARG A 1 260 ? -4.398 28.891 25.547 1 85.12 260 ARG A O 1
ATOM 2061 N N . LYS A 1 261 ? -4.246 29.672 27.578 1 87.38 261 LYS A N 1
ATOM 2062 C CA . LYS A 1 261 ? -5.676 29.469 27.781 1 87.38 261 LYS A CA 1
ATOM 2063 C C . LYS A 1 261 ? -6.5 30.438 26.938 1 87.38 261 LYS A C 1
ATOM 2065 O O . LYS A 1 261 ? -7.555 30.062 26.422 1 87.38 261 LYS A O 1
ATOM 2070 N N . MET A 1 262 ? -6.047 31.656 26.781 1 90.12 262 MET A N 1
ATOM 2071 C CA . MET A 1 262 ? -6.75 32.625 25.938 1 90.12 262 MET A CA 1
ATOM 2072 C C . MET A 1 262 ? -6.793 32.156 24.484 1 90.12 262 MET A C 1
ATOM 2074 O O . MET A 1 262 ? -7.824 32.25 23.828 1 90.12 262 MET A O 1
ATOM 2078 N N . VAL A 1 263 ? -5.715 31.641 24.094 1 89.5 263 VAL A N 1
ATOM 2079 C CA . VAL A 1 263 ? -5.645 31.172 22.719 1 89.5 263 VAL A CA 1
ATOM 2080 C C . VAL A 1 263 ? -6.539 29.938 22.547 1 89.5 263 VAL A C 1
ATOM 2082 O O . VAL A 1 263 ? -7.23 29.812 21.531 1 89.5 263 VAL A O 1
ATOM 2085 N N . GLN A 1 264 ? -6.547 29.094 23.531 1 87.62 264 GLN A N 1
ATOM 2086 C CA . GLN A 1 264 ? -7.395 27.906 23.453 1 87.62 264 GLN A CA 1
ATOM 2087 C C . GLN A 1 264 ? -8.875 28.281 23.406 1 87.62 264 GLN A C 1
ATOM 2089 O O . GLN A 1 264 ? -9.641 27.719 22.625 1 87.62 264 GLN A O 1
ATOM 2094 N N . LEU A 1 265 ? -9.234 29.188 24.203 1 90.38 265 LEU A N 1
ATOM 2095 C CA . LEU A 1 265 ? -10.625 29.625 24.234 1 90.38 265 LEU A CA 1
ATOM 2096 C C . LEU A 1 265 ? -11.008 30.344 22.938 1 90.38 265 LEU A C 1
ATOM 2098 O O . LEU A 1 265 ? -12.117 30.141 22.422 1 90.38 265 LEU A O 1
ATOM 2102 N N . THR A 1 266 ? -10.172 31.109 22.453 1 91.19 266 THR A N 1
ATOM 2103 C CA . THR A 1 266 ? -10.445 31.812 21.203 1 91.19 266 THR A CA 1
ATOM 2104 C C . THR A 1 266 ? -10.578 30.812 20.047 1 91.19 266 THR A C 1
ATOM 2106 O O . THR A 1 266 ? -11.469 30.953 19.203 1 91.19 266 THR A O 1
ATOM 2109 N N . THR A 1 267 ? -9.758 29.891 20.078 1 89.06 267 THR A N 1
ATOM 2110 C CA . THR A 1 267 ? -9.836 28.875 19.016 1 89.06 267 THR A CA 1
ATOM 2111 C C . THR A 1 267 ? -11.094 28.047 19.156 1 89.06 267 THR A C 1
ATOM 2113 O O . THR A 1 267 ? -11.695 27.641 18.156 1 89.06 267 THR A O 1
ATOM 2116 N N . SER A 1 268 ? -11.438 27.766 20.328 1 86.81 268 SER A N 1
ATOM 2117 C CA . SER A 1 268 ? -12.672 27.016 20.547 1 86.81 268 SER A CA 1
ATOM 2118 C C . SER A 1 268 ? -13.891 27.828 20.109 1 86.81 268 SER A C 1
ATOM 2120 O O . SER A 1 268 ? -14.828 27.266 19.516 1 86.81 268 SER A O 1
ATOM 2122 N N . MET A 1 269 ? -13.844 29.094 20.359 1 90.75 269 MET A N 1
ATOM 2123 C CA . MET A 1 269 ? -14.922 29.969 19.906 1 90.75 269 MET A CA 1
ATOM 2124 C C . MET A 1 269 ? -14.992 30 18.375 1 90.75 269 MET A C 1
ATOM 2126 O O . MET A 1 269 ? -16.078 29.938 17.797 1 90.75 269 MET A O 1
ATOM 2130 N N . GLN A 1 270 ? -13.898 30.094 17.812 1 90.5 270 GLN A N 1
ATOM 2131 C CA . GLN A 1 270 ? -13.836 30.078 16.359 1 90.5 270 GLN A CA 1
ATOM 2132 C C . GLN A 1 270 ? -14.391 28.766 15.789 1 90.5 270 GLN A C 1
ATOM 2134 O O . GLN A 1 270 ? -15.141 28.781 14.812 1 90.5 270 GLN A O 1
ATOM 2139 N N . GLN A 1 271 ? -14.078 27.734 16.438 1 85 271 GLN A N 1
ATOM 2140 C CA . GLN A 1 271 ? -14.547 26.422 15.977 1 85 271 GLN A CA 1
ATOM 2141 C C . GLN A 1 271 ? -16.062 26.297 16.125 1 85 271 GLN A C 1
ATOM 2143 O O . GLN A 1 271 ? -16.719 25.703 15.273 1 85 271 GLN A O 1
ATOM 2148 N N . SER A 1 272 ? -16.547 26.781 17.172 1 86.44 272 SER A N 1
ATOM 2149 C CA . SER A 1 272 ? -17.984 26.734 17.375 1 86.44 272 SER A CA 1
ATOM 2150 C C . SER A 1 272 ? -18.719 27.531 16.312 1 86.44 272 SER A C 1
ATOM 2152 O O . SER A 1 272 ? -19.75 27.094 15.781 1 86.44 272 SER A O 1
ATOM 2154 N N . LEU A 1 273 ? -18.188 28.609 15.945 1 88.75 273 LEU A N 1
ATOM 2155 C CA . LEU A 1 273 ? -18.812 29.438 14.93 1 88.75 273 LEU A CA 1
ATOM 2156 C C . LEU A 1 273 ? -18.688 28.812 13.547 1 88.75 273 LEU A C 1
ATOM 2158 O O . LEU A 1 273 ? -19.609 28.891 12.734 1 88.75 273 LEU A O 1
ATOM 2162 N N . ILE A 1 274 ? -17.625 28.203 13.352 1 85.25 274 ILE A N 1
ATOM 2163 C CA . ILE A 1 274 ? -17.422 27.531 12.07 1 85.25 274 ILE A CA 1
ATOM 2164 C C . ILE A 1 274 ? -18.391 26.344 11.953 1 85.25 274 ILE A C 1
ATOM 2166 O O . ILE A 1 274 ? -18.953 26.109 10.891 1 85.25 274 ILE A O 1
ATOM 2170 N N . SER A 1 275 ? -18.5 25.625 13.008 1 81.88 275 SER A N 1
ATOM 2171 C CA . SER A 1 275 ? -19.438 24.516 13 1 81.88 275 SER A CA 1
ATOM 2172 C C . SER A 1 275 ? -20.859 24.984 12.75 1 81.88 275 SER A C 1
ATOM 2174 O O . SER A 1 275 ? -21.609 24.344 12.016 1 81.88 275 SER A O 1
ATOM 2176 N N . THR A 1 276 ? -21.25 26.078 13.336 1 83.12 276 THR A N 1
ATOM 2177 C CA . THR A 1 276 ? -22.578 26.625 13.125 1 83.12 276 THR A CA 1
ATOM 2178 C C . THR A 1 276 ? -22.75 27.109 11.68 1 83.12 276 THR A C 1
ATOM 2180 O O . THR A 1 276 ? -23.828 26.953 11.094 1 83.12 276 THR A O 1
ATOM 2183 N N . HIS A 1 277 ? -21.688 27.641 11.18 1 84.25 277 HIS A N 1
ATOM 2184 C CA . HIS A 1 277 ? -21.719 28.078 9.789 1 84.25 277 HIS A CA 1
ATOM 2185 C C . HIS A 1 277 ? -21.953 26.906 8.844 1 84.25 277 HIS A C 1
ATOM 2187 O O . HIS A 1 277 ? -22.734 27.016 7.898 1 84.25 277 HIS A O 1
ATOM 2193 N N . SER A 1 278 ? -21.328 25.891 9.102 1 79.81 278 SER A N 1
ATOM 2194 C CA . SER A 1 278 ? -21.453 24.719 8.227 1 79.81 278 SER A CA 1
ATOM 2195 C C . SER A 1 278 ? -22.859 24.125 8.297 1 79.81 278 SER A C 1
ATOM 2197 O O . SER A 1 278 ? -23.344 23.578 7.316 1 79.81 278 SER A O 1
ATOM 2199 N N . ASN A 1 279 ? -23.484 24.266 9.344 1 76.31 279 ASN A N 1
ATOM 2200 C CA . ASN A 1 279 ? -24.828 23.75 9.508 1 76.31 279 ASN A CA 1
ATOM 2201 C C . ASN A 1 279 ? -25.859 24.656 8.836 1 76.31 279 ASN A C 1
ATOM 2203 O O . ASN A 1 279 ? -26.891 24.188 8.352 1 76.31 279 ASN A O 1
ATOM 2207 N N . LEU A 1 280 ? -25.469 25.938 8.812 1 73.06 280 LEU A N 1
ATOM 2208 C CA . LEU A 1 280 ? -26.422 26.906 8.289 1 73.06 280 LEU A CA 1
ATOM 2209 C C . LEU A 1 280 ? -26.281 27.062 6.781 1 73.06 280 LEU A C 1
ATOM 2211 O O . LEU A 1 280 ? -27.203 27.5 6.102 1 73.06 280 LEU A O 1
ATOM 2215 N N . SER A 1 281 ? -25.094 26.922 6.207 1 64.31 281 SER A N 1
ATOM 2216 C CA . SER A 1 281 ? -24.859 27.188 4.793 1 64.31 281 SER A CA 1
ATOM 2217 C C . SER A 1 281 ? -25.734 26.297 3.908 1 64.31 281 SER A C 1
ATOM 2219 O O . SER A 1 281 ? -26.109 26.703 2.803 1 64.31 281 SER A O 1
ATOM 2221 N N . HIS A 1 282 ? -26.094 25.203 4.227 1 53.25 282 HIS A N 1
ATOM 2222 C CA . HIS A 1 282 ? -27 24.453 3.361 1 53.25 282 HIS A CA 1
ATOM 2223 C C . HIS A 1 282 ? -28.438 24.953 3.492 1 53.25 282 HIS A C 1
ATOM 2225 O O . HIS A 1 282 ? -29.359 24.328 2.961 1 53.25 282 HIS A O 1
ATOM 2231 N N . MET A 1 283 ? -28.578 26.078 4.199 1 48.66 283 MET A N 1
ATOM 2232 C CA . MET A 1 283 ? -29.875 26.672 4.504 1 48.66 283 MET A CA 1
ATOM 2233 C C . MET A 1 283 ? -30.344 27.547 3.352 1 48.66 283 MET A C 1
ATOM 2235 O O . MET A 1 283 ? -31.453 28.094 3.393 1 48.66 283 MET A O 1
ATOM 2239 N N . GLU A 1 284 ? -29.516 28.016 2.539 1 47.66 284 GLU A N 1
ATOM 2240 C CA . GLU A 1 284 ? -29.922 29.062 1.613 1 47.66 284 GLU A CA 1
ATOM 2241 C C . GLU A 1 284 ? -31.156 28.641 0.81 1 47.66 284 GLU A C 1
ATOM 2243 O O . GLU A 1 284 ? -31.734 29.453 0.088 1 47.66 284 GLU A O 1
ATOM 2248 N N . GLN A 1 285 ? -31.516 27.422 1.03 1 45.59 285 GLN A N 1
ATOM 2249 C CA . GLN A 1 285 ? -32.625 27.109 0.148 1 45.59 285 GLN A CA 1
ATOM 2250 C C . GLN A 1 285 ? -33.969 27.594 0.736 1 45.59 285 GLN A C 1
ATOM 2252 O O . GLN A 1 285 ? -34.094 27.734 1.955 1 45.59 285 GLN A O 1
ATOM 2257 N N . SER A 1 286 ? -34.781 28.281 -0.012 1 41.88 286 SER A N 1
ATOM 2258 C CA . SER A 1 286 ? -36.062 28.938 0.187 1 41.88 286 SER A CA 1
ATOM 2259 C C . SER A 1 286 ? -36.906 28.25 1.261 1 41.88 286 SER A C 1
ATOM 2261 O O . SER A 1 286 ? -37.625 28.891 2.002 1 41.88 286 SER A O 1
ATOM 2263 N N . GLU A 1 287 ? -36.844 27.047 1.455 1 44.53 287 GLU A N 1
ATOM 2264 C CA . GLU A 1 287 ? -37.844 26.266 2.205 1 44.53 287 GLU A CA 1
ATOM 2265 C C . GLU A 1 287 ? -37.531 26.281 3.699 1 44.53 287 GLU A C 1
ATOM 2267 O O . GLU A 1 287 ? -38.406 26 4.52 1 44.53 287 GLU A O 1
ATOM 2272 N N . ALA A 1 288 ? -36.375 26.625 4.176 1 49.03 288 ALA A N 1
ATOM 2273 C CA . ALA A 1 288 ? -35.969 26.781 5.574 1 49.03 288 ALA A CA 1
ATOM 2274 C C . ALA A 1 288 ? -36.688 27.953 6.223 1 49.03 288 ALA A C 1
ATOM 2276 O O . ALA A 1 288 ? -36.969 27.953 7.422 1 49.03 288 ALA A O 1
ATOM 2277 N N . LYS A 1 289 ? -37.156 28.859 5.496 1 48.84 289 LYS A N 1
ATOM 2278 C CA . LYS A 1 289 ? -37.812 30.062 5.977 1 48.84 289 LYS A CA 1
ATOM 2279 C C . LYS A 1 289 ? -39.156 29.703 6.652 1 48.84 289 LYS A C 1
ATOM 2281 O O . LYS A 1 289 ? -39.531 30.328 7.656 1 48.84 289 LYS A O 1
ATOM 2286 N N . ILE A 1 290 ? -39.812 28.75 6.121 1 46.88 290 ILE A N 1
ATOM 2287 C CA . ILE A 1 290 ? -41.125 28.453 6.691 1 46.88 290 ILE A CA 1
ATOM 2288 C C . ILE A 1 290 ? -40.938 27.938 8.125 1 46.88 290 ILE A C 1
ATOM 2290 O O . ILE A 1 290 ? -41.719 28.312 9.016 1 46.88 290 ILE A O 1
ATOM 2294 N N . PHE A 1 291 ? -39.906 27.109 8.281 1 51.59 291 PHE A N 1
ATOM 2295 C CA . PHE A 1 291 ? -39.688 26.578 9.625 1 51.59 291 PHE A CA 1
ATOM 2296 C C . PHE A 1 291 ? -39.281 27.688 10.578 1 51.59 291 PHE A C 1
ATOM 2298 O O . PHE A 1 291 ? -39.781 27.766 11.711 1 51.59 291 PHE A O 1
ATOM 2305 N N . ILE A 1 292 ? -38.469 28.594 10.102 1 53.78 292 ILE A N 1
ATOM 2306 C CA . ILE A 1 292 ? -37.969 29.672 10.961 1 53.78 292 ILE A CA 1
ATOM 2307 C C . ILE A 1 292 ? -39.125 30.609 11.336 1 53.78 292 ILE A C 1
ATOM 2309 O O . ILE A 1 292 ? -39.188 31.062 12.477 1 53.78 292 ILE A O 1
ATOM 2313 N N . ASP A 1 293 ? -39.938 30.812 10.414 1 49.62 293 ASP A N 1
ATOM 2314 C CA . ASP A 1 293 ? -41.062 31.703 10.719 1 49.62 293 ASP A CA 1
ATOM 2315 C C . ASP A 1 293 ? -41.969 31.094 11.781 1 49.62 293 ASP A C 1
ATOM 2317 O O . ASP A 1 293 ? -42.531 31.812 12.609 1 49.62 293 ASP A O 1
ATOM 2321 N N . GLN A 1 294 ? -42.094 29.781 11.688 1 48.84 294 GLN A N 1
ATOM 2322 C CA . GLN A 1 294 ? -43.031 29.156 12.641 1 48.84 294 GLN A CA 1
ATOM 2323 C C . GLN A 1 294 ? -42.312 28.844 13.961 1 48.84 294 GLN A C 1
ATOM 2325 O O . GLN A 1 294 ? -42.969 28.844 15.016 1 48.84 294 GLN A O 1
ATOM 2330 N N . VAL A 1 295 ? -41.125 28.469 13.891 1 53.19 295 VAL A N 1
ATOM 2331 C CA . VAL A 1 295 ? -40.438 28.031 15.102 1 53.19 295 VAL A CA 1
ATOM 2332 C C . VAL A 1 295 ? -39.625 29.188 15.656 1 53.19 295 VAL A C 1
ATOM 2334 O O . VAL A 1 295 ? -39.406 29.297 16.875 1 53.19 295 VAL A O 1
ATOM 2337 N N . ILE A 1 296 ? -38.938 29.984 14.844 1 49.53 296 ILE A N 1
ATOM 2338 C CA . ILE A 1 296 ? -38.156 31.094 15.359 1 49.53 296 ILE A CA 1
ATOM 2339 C C . ILE A 1 296 ? -39.062 32.281 15.68 1 49.53 296 ILE A C 1
ATOM 2341 O O . ILE A 1 296 ? -39.719 32.844 14.781 1 49.53 296 ILE A O 1
ATOM 2345 N N . ALA A 1 297 ? -39.938 32.156 16.531 1 42.44 297 ALA A N 1
ATOM 2346 C CA . ALA A 1 297 ? -40.812 33.25 16.969 1 42.44 297 ALA A CA 1
ATOM 2347 C C . ALA A 1 297 ? -40.094 34.594 16.906 1 42.44 297 ALA A C 1
ATOM 2349 O O . ALA A 1 297 ? -39.25 34.906 17.75 1 42.44 297 ALA A O 1
ATOM 2350 N N . THR A 1 298 ? -39.906 35.188 15.828 1 39.47 298 THR A N 1
ATOM 2351 C CA . THR A 1 298 ? -39.344 36.5 15.531 1 39.47 298 THR A CA 1
ATOM 2352 C C . THR A 1 298 ? -39.75 37.531 16.594 1 39.47 298 THR A C 1
ATOM 2354 O O . THR A 1 298 ? -39.062 38.5 16.844 1 39.47 298 THR A O 1
ATOM 2357 N N . GLY A 1 299 ? -41.031 37.625 16.969 1 36.34 299 GLY A N 1
ATOM 2358 C CA . GLY A 1 299 ? -41.562 38.844 17.547 1 36.34 299 GLY A CA 1
ATOM 2359 C C . GLY A 1 299 ? -41.031 39.094 18.953 1 36.34 299 GLY A C 1
ATOM 2360 O O . GLY A 1 299 ? -41.125 40.219 19.453 1 36.34 299 GLY A O 1
ATOM 2361 N N . SER A 1 300 ? -41.062 38.125 19.984 1 37.84 300 SER A N 1
ATOM 2362 C CA . SER A 1 300 ? -41.125 38.625 21.359 1 37.84 300 SER A CA 1
ATOM 2363 C C . SER A 1 300 ? -39.75 38.875 21.922 1 37.84 300 SER A C 1
ATOM 2365 O O . SER A 1 300 ? -39.594 39.562 22.938 1 37.84 300 SER A O 1
ATOM 2367 N N . VAL A 1 301 ? -38.75 38 22.062 1 48.66 301 VAL A N 1
ATOM 2368 C CA . VAL A 1 301 ? -37.531 38.219 22.812 1 48.66 301 VAL A CA 1
ATOM 2369 C C . VAL A 1 301 ? -36.531 38.969 21.938 1 48.66 301 VAL A C 1
ATOM 2371 O O . VAL A 1 301 ? -36.344 38.594 20.781 1 48.66 301 VAL A O 1
ATOM 2374 N N . ASN A 1 302 ? -36.125 40.188 22.281 1 51.5 302 ASN A N 1
ATOM 2375 C CA . ASN A 1 302 ? -35.281 41.156 21.578 1 51.5 302 ASN A CA 1
ATOM 2376 C C . ASN A 1 302 ? -33.875 40.562 21.281 1 51.5 302 ASN A C 1
ATOM 2378 O O . ASN A 1 302 ? -33 40.625 22.125 1 51.5 302 ASN A O 1
ATOM 2382 N N . PRO A 1 303 ? -33.625 39.594 20.359 1 68.12 303 PRO A N 1
ATOM 2383 C CA . PRO A 1 303 ? -32.312 39.125 19.938 1 68.12 303 PRO A CA 1
ATOM 2384 C C . PRO A 1 303 ? -31.312 40.281 19.734 1 68.12 303 PRO A C 1
ATOM 2386 O O . PRO A 1 303 ? -30.094 40.031 19.797 1 68.12 303 PRO A O 1
ATOM 2389 N N . GLU A 1 304 ? -31.859 41.406 19.797 1 74.81 304 GLU A N 1
ATOM 2390 C CA . GLU A 1 304 ? -30.953 42.531 19.578 1 74.81 304 GLU A CA 1
ATOM 2391 C C . GLU A 1 304 ? -30.219 42.906 20.859 1 74.81 304 GLU A C 1
ATOM 2393 O O . GLU A 1 304 ? -29.031 43.25 20.812 1 74.81 304 GLU A O 1
ATOM 2398 N N . LEU A 1 305 ? -30.922 42.688 21.984 1 78 305 LEU A N 1
ATOM 2399 C CA . LEU A 1 305 ? -30.25 42.969 23.234 1 78 305 LEU A CA 1
ATOM 2400 C C . LEU A 1 305 ? -29.125 41.969 23.484 1 78 305 LEU A C 1
ATOM 2402 O O . LEU A 1 305 ? -28.062 42.344 24 1 78 305 LEU A O 1
ATOM 2406 N N . LEU A 1 306 ? -29.375 40.75 23.141 1 82.75 306 LEU A N 1
ATOM 2407 C CA . LEU A 1 306 ? -28.312 39.75 23.297 1 82.75 306 LEU A CA 1
ATOM 2408 C C . LEU A 1 306 ? -27.125 40.094 22.406 1 82.75 306 LEU A C 1
ATOM 2410 O O . LEU A 1 306 ? -25.969 39.938 22.812 1 82.75 306 LEU A O 1
ATOM 2414 N N . ARG A 1 307 ? -27.375 40.531 21.281 1 83.5 307 ARG A N 1
ATOM 2415 C CA . ARG A 1 307 ? -26.312 40.906 20.375 1 83.5 307 ARG A CA 1
ATOM 2416 C C . ARG A 1 307 ? -25.5 42.062 20.938 1 83.5 307 ARG A C 1
ATOM 2418 O O . ARG A 1 307 ? -24.266 42.062 20.828 1 83.5 307 ARG A O 1
ATOM 2425 N N . LYS A 1 308 ? -26.156 43 21.453 1 82.38 308 LYS A N 1
ATOM 2426 C CA . LYS A 1 308 ? -25.469 44.156 22 1 82.38 308 LYS A CA 1
ATOM 2427 C C . LYS A 1 308 ? -24.609 43.781 23.203 1 82.38 308 LYS A C 1
ATOM 2429 O O . LYS A 1 308 ? -23.469 44.281 23.312 1 82.38 308 LYS A O 1
ATOM 2434 N N . TYR A 1 309 ? -25.156 42.969 24.016 1 84.56 309 TYR A N 1
ATOM 2435 C CA . TYR A 1 309 ? -24.344 42.531 25.141 1 84.56 309 TYR A CA 1
ATOM 2436 C C . TYR A 1 309 ? -23.156 41.688 24.688 1 84.56 309 TYR A C 1
ATOM 2438 O O . TYR A 1 309 ? -22.078 41.75 25.281 1 84.56 309 TYR A O 1
ATOM 2446 N N . LEU A 1 310 ? -23.391 40.906 23.656 1 88.81 310 LEU A N 1
ATOM 2447 C CA . LEU A 1 310 ? -22.297 40.125 23.078 1 88.81 310 LEU A CA 1
ATOM 2448 C C . LEU A 1 310 ? -21.219 41.062 22.531 1 88.81 310 LEU A C 1
ATOM 2450 O O . LEU A 1 310 ? -20.031 40.812 22.719 1 88.81 310 LEU A O 1
ATOM 2454 N N . ASN A 1 311 ? -21.594 42.031 21.906 1 86.69 311 ASN A N 1
ATOM 2455 C CA . ASN A 1 311 ? -20.641 43 21.344 1 86.69 311 ASN A CA 1
ATOM 2456 C C . ASN A 1 311 ? -19.875 43.719 22.453 1 86.69 311 ASN A C 1
ATOM 2458 O O . ASN A 1 311 ? -18.688 44.031 22.297 1 86.69 311 ASN A O 1
ATOM 2462 N N . VAL A 1 312 ? -20.562 44 23.469 1 87.38 312 VAL A N 1
ATOM 2463 C CA . VAL A 1 312 ? -19.906 44.656 24.594 1 87.38 312 VAL A CA 1
ATOM 2464 C C . VAL A 1 312 ? -18.891 43.688 25.219 1 87.38 312 VAL A C 1
ATOM 2466 O O . VAL A 1 312 ? -17.766 44.094 25.531 1 87.38 312 VAL A O 1
ATOM 2469 N N . GLY A 1 313 ? -19.344 42.531 25.406 1 87.31 313 GLY A N 1
ATOM 2470 C CA . GLY A 1 313 ? -18.422 41.562 25.984 1 87.31 313 GLY A CA 1
ATOM 2471 C C . GLY A 1 313 ? -17.156 41.375 25.156 1 87.31 313 GLY A C 1
ATOM 2472 O O . GLY A 1 313 ? -16.047 41.344 25.703 1 87.31 313 GLY A O 1
ATOM 2473 N N . LEU A 1 314 ? -17.234 41.344 23.875 1 90.62 314 LEU A N 1
ATOM 2474 C CA . LEU A 1 314 ? -16.094 41.156 23 1 90.62 314 LEU A CA 1
ATOM 2475 C C . LEU A 1 314 ? -15.227 42.406 22.922 1 90.62 314 LEU A C 1
ATOM 2477 O O . LEU A 1 314 ? -14 42.344 22.875 1 90.62 314 LEU A O 1
ATOM 2481 N N . THR A 1 315 ? -15.828 43.531 22.969 1 87.69 315 THR A N 1
ATOM 2482 C CA . THR A 1 315 ? -15.102 44.781 22.906 1 87.69 315 THR A CA 1
ATOM 2483 C C . THR A 1 315 ? -14.312 45.031 24.188 1 87.69 315 THR A C 1
ATOM 2485 O O . THR A 1 315 ? -13.211 45.594 24.156 1 87.69 315 THR A O 1
ATOM 2488 N N . GLU A 1 316 ? -14.844 44.594 25.281 1 87.75 316 GLU A N 1
ATOM 2489 C CA . GLU A 1 316 ? -14.117 44.719 26.531 1 87.75 316 GLU A CA 1
ATOM 2490 C C . GLU A 1 316 ? -12.859 43.844 26.547 1 87.75 316 GLU A C 1
ATOM 2492 O O . GLU A 1 316 ? -11.812 44.25 27.047 1 87.75 316 GLU A O 1
ATOM 2497 N N . VAL A 1 317 ? -13.055 42.719 26.031 1 89.75 317 VAL A N 1
ATOM 2498 C CA . VAL A 1 317 ? -11.906 41.812 25.938 1 89.75 317 VAL A CA 1
ATOM 2499 C C . VAL A 1 317 ? -10.859 42.438 25 1 89.75 317 VAL A C 1
ATOM 2501 O O . VAL A 1 317 ? -9.664 42.375 25.281 1 89.75 317 VAL A O 1
ATOM 2504 N N . GLN A 1 318 ? -11.266 43.062 23.938 1 89.62 318 GLN A N 1
ATOM 2505 C CA . GLN A 1 318 ? -10.344 43.688 22.984 1 89.62 318 GLN A CA 1
ATOM 2506 C C . GLN A 1 318 ? -9.664 44.906 23.594 1 89.62 318 GLN A C 1
ATOM 2508 O O . GLN A 1 318 ? -8.469 45.125 23.391 1 89.62 318 GLN A O 1
ATOM 2513 N N . ARG A 1 319 ? -10.375 45.594 24.359 1 87.38 319 ARG A N 1
ATOM 2514 C CA . ARG A 1 319 ? -9.836 46.812 25 1 87.38 319 ARG A CA 1
ATOM 2515 C C . ARG A 1 319 ? -8.734 46.438 25.984 1 87.38 319 ARG A C 1
ATOM 2517 O O . ARG A 1 319 ? -7.684 47.094 26.016 1 87.38 319 ARG A O 1
ATOM 2524 N N . GLU A 1 320 ? -8.992 45.375 26.688 1 85.75 320 GLU A N 1
ATOM 2525 C CA . GLU A 1 320 ? -8.023 44.969 27.703 1 85.75 320 GLU A CA 1
ATOM 2526 C C . GLU A 1 320 ? -6.785 44.375 27.062 1 85.75 320 GLU A C 1
ATOM 2528 O O . GLU A 1 320 ? -5.68 44.469 27.594 1 85.75 320 GLU A O 1
ATOM 2533 N N . LEU A 1 321 ? -7.004 43.781 26 1 88.62 321 LEU A N 1
ATOM 2534 C CA . LEU A 1 321 ? -5.887 43.125 25.328 1 88.62 321 LEU A CA 1
ATOM 2535 C C . LEU A 1 321 ? -5.129 44.094 24.438 1 88.62 321 LEU A C 1
ATOM 2537 O O . LEU A 1 321 ? -3.957 43.875 24.125 1 88.62 321 LEU A O 1
ATOM 2541 N N . ALA A 1 322 ? -5.785 45.125 24 1 86.31 322 ALA A N 1
ATOM 2542 C CA . ALA A 1 322 ? -5.164 46.062 23.094 1 86.31 322 ALA A CA 1
ATOM 2543 C C . ALA A 1 322 ? -4.023 46.812 23.781 1 86.31 322 ALA A C 1
ATOM 2545 O O . ALA A 1 322 ? -4.047 47.031 24.984 1 86.31 322 ALA A O 1
ATOM 2546 N N . ILE A 1 323 ? -3.121 47.062 22.969 1 78.69 323 ILE A N 1
ATOM 2547 C CA . ILE A 1 323 ? -1.935 47.75 23.484 1 78.69 323 ILE A CA 1
ATOM 2548 C C . ILE A 1 323 ? -2.154 49.25 23.469 1 78.69 323 ILE A C 1
ATOM 2550 O O . ILE A 1 323 ? -2.492 49.812 22.422 1 78.69 323 ILE A O 1
ATOM 2554 N N . GLU A 1 324 ? -1.844 49.844 24.641 1 66.94 324 GLU A N 1
ATOM 2555 C CA . GLU A 1 324 ? -1.833 51.25 25.031 1 66.94 324 GLU A CA 1
ATOM 2556 C C . GLU A 1 324 ? -2.746 52.062 24.125 1 66.94 324 GLU A C 1
ATOM 2558 O O . GLU A 1 324 ? -3.969 51.906 24.156 1 66.94 324 GLU A O 1
ATOM 2563 N N . SER A 1 325 ? -2.143 52.531 22.922 1 59.34 325 SER A N 1
ATOM 2564 C CA . SER A 1 325 ? -2.848 53.531 22.125 1 59.34 325 SER A CA 1
ATOM 2565 C C . SER A 1 325 ? -3.992 52.906 21.344 1 59.34 325 SER A C 1
ATOM 2567 O O . SER A 1 325 ? -4.934 53.594 20.953 1 59.34 325 SER A O 1
ATOM 2569 N N . GLU A 1 326 ? -4.02 51.562 21.219 1 67.31 326 GLU A N 1
ATOM 2570 C CA . GLU A 1 326 ? -5.059 50.938 20.406 1 67.31 326 GLU A CA 1
ATOM 2571 C C . GLU A 1 326 ? -6.293 50.625 21.25 1 67.31 326 GLU A C 1
ATOM 2573 O O . GLU A 1 326 ? -7.34 50.25 20.703 1 67.31 326 GLU A O 1
ATOM 2578 N N . SER A 1 327 ? -6.203 50.906 22.5 1 74 327 SER A N 1
ATOM 2579 C CA . SER A 1 327 ? -7.328 50.594 23.375 1 74 327 SER A CA 1
ATOM 2580 C C . SER A 1 327 ? -8.391 51.688 23.328 1 74 327 SER A C 1
ATOM 2582 O O . SER A 1 327 ? -9.562 51.438 23.625 1 74 327 SER A O 1
ATOM 2584 N N . ALA A 1 328 ? -8.039 52.875 22.859 1 69.19 328 ALA A N 1
ATOM 2585 C CA . ALA A 1 328 ? -8.938 54.031 22.969 1 69.19 328 ALA A CA 1
ATOM 2586 C C . ALA A 1 328 ? -10.164 53.844 22.078 1 69.19 328 ALA A C 1
ATOM 2588 O O . ALA A 1 328 ? -11.297 54.062 22.516 1 69.19 328 ALA A O 1
ATOM 2589 N N . PRO A 1 329 ? -9.875 53.312 20.891 1 73.44 329 PRO A N 1
ATOM 2590 C CA . PRO A 1 329 ? -11.078 53.156 20.078 1 73.44 329 PRO A CA 1
ATOM 2591 C C . PRO A 1 329 ? -12.039 52.125 20.641 1 73.44 329 PRO A C 1
ATOM 2593 O O . PRO A 1 329 ? -13.258 52.281 20.516 1 73.44 329 PRO A O 1
ATOM 2596 N N . PHE A 1 330 ? -11.578 51.281 21.344 1 81 330 PHE A N 1
ATOM 2597 C CA . PHE A 1 330 ? -12.445 50.25 21.875 1 81 330 PHE A CA 1
ATOM 2598 C C . PHE A 1 330 ? -13.203 50.75 23.094 1 81 330 PHE A C 1
ATOM 2600 O O . PHE A 1 330 ? -14.336 50.344 23.344 1 81 330 PHE A O 1
ATOM 2607 N N . LYS A 1 331 ? -12.617 51.625 23.766 1 75.94 331 LYS A N 1
ATOM 2608 C CA . LYS A 1 331 ? -13.305 52.219 24.906 1 75.94 331 LYS A CA 1
ATOM 2609 C C . LYS A 1 331 ? -14.477 53.094 24.438 1 75.94 331 LYS A C 1
ATOM 2611 O O . LYS A 1 331 ? -15.555 53.031 25.047 1 75.94 331 LYS A O 1
ATOM 2616 N N . HIS A 1 332 ? -14.242 53.719 23.375 1 74.62 332 HIS A N 1
ATOM 2617 C CA . HIS A 1 332 ? -15.32 54.562 22.828 1 74.62 332 HIS A CA 1
ATOM 2618 C C . HIS A 1 332 ? -16.453 53.719 22.297 1 74.62 332 HIS A C 1
ATOM 2620 O O . HIS A 1 332 ? -17.641 54.031 22.484 1 74.62 332 HIS A O 1
ATOM 2626 N N . GLN A 1 333 ? -16.062 52.688 21.734 1 75.94 333 GLN A N 1
ATOM 2627 C CA . GLN A 1 333 ? -17.078 51.781 21.203 1 75.94 333 GLN A CA 1
ATOM 2628 C C . GLN A 1 333 ? -17.891 51.125 22.328 1 75.94 333 GLN A C 1
ATOM 2630 O O . GLN A 1 333 ? -19.109 50.969 22.203 1 75.94 333 GLN A O 1
ATOM 2635 N N . GLU A 1 334 ? -17.219 50.781 23.344 1 77.56 334 GLU A N 1
ATOM 2636 C CA . GLU A 1 334 ? -17.891 50.188 24.5 1 77.56 334 GLU A CA 1
ATOM 2637 C C . GLU A 1 334 ? -18.906 51.156 25.109 1 77.56 334 GLU A C 1
ATOM 2639 O O . GLU A 1 334 ? -20.031 50.781 25.391 1 77.56 334 GLU A O 1
ATOM 2644 N N . MET A 1 335 ? -18.516 52.375 25.188 1 73.31 335 MET A N 1
ATOM 2645 C CA . MET A 1 335 ? -19.359 53.375 25.812 1 73.31 335 MET A CA 1
ATOM 2646 C C . MET A 1 335 ? -20.578 53.688 24.938 1 73.31 335 MET A C 1
ATOM 2648 O O . MET A 1 335 ? -21.672 53.875 25.438 1 73.31 335 MET A O 1
ATOM 2652 N N . GLU A 1 336 ? -20.359 53.625 23.719 1 71.94 336 GLU A N 1
ATOM 2653 C CA . GLU A 1 336 ? -21.453 53.906 22.797 1 71.94 336 GLU A CA 1
ATOM 2654 C C . GLU A 1 336 ? -22.5 52.781 22.844 1 71.94 336 GLU A C 1
ATOM 2656 O O . GLU A 1 336 ? -23.703 53.062 22.875 1 71.94 336 GLU A O 1
ATOM 2661 N N . VAL A 1 337 ? -21.953 51.594 22.953 1 76.62 337 VAL A N 1
ATOM 2662 C CA . VAL A 1 337 ? -22.891 50.469 22.953 1 76.62 337 VAL A CA 1
ATOM 2663 C C . VAL A 1 337 ? -23.594 50.406 24.312 1 76.62 337 VAL A C 1
ATOM 2665 O O . VAL A 1 337 ? -24.797 50.094 24.375 1 76.62 337 VAL A O 1
ATOM 2668 N N . MET A 1 338 ? -22.922 50.719 25.344 1 74.56 338 MET A N 1
ATOM 2669 C CA . MET A 1 338 ? -23.531 50.719 26.672 1 74.56 338 MET A CA 1
ATOM 2670 C C . MET A 1 338 ? -24.562 51.812 26.812 1 74.56 338 MET A C 1
ATOM 2672 O O . MET A 1 338 ? -25.594 51.656 27.469 1 74.56 338 MET A O 1
ATOM 2676 N N . LYS A 1 339 ? -24.344 52.938 26.141 1 68.94 339 LYS A N 1
ATOM 2677 C CA . LYS A 1 339 ? -25.312 54 26.125 1 68.94 339 LYS A CA 1
ATOM 2678 C C . LYS A 1 339 ? -26.578 53.594 25.391 1 68.94 339 LYS A C 1
ATOM 2680 O O . LYS A 1 339 ? -27.688 53.938 25.812 1 68.94 339 LYS A O 1
ATOM 2685 N N . GLU A 1 340 ? -26.328 52.875 24.453 1 71.38 340 GLU A N 1
ATOM 2686 C CA . GLU A 1 340 ? -27.469 52.375 23.688 1 71.38 340 GLU A CA 1
ATOM 2687 C C . GLU A 1 340 ? -28.297 51.375 24.5 1 71.38 340 GLU A C 1
ATOM 2689 O O . GLU A 1 340 ? -29.531 51.406 24.453 1 71.38 340 GLU A O 1
ATOM 2694 N N . ILE A 1 341 ? -27.578 50.5 25.203 1 74 341 ILE A N 1
ATOM 2695 C CA . ILE A 1 341 ? -28.25 49.5 26.047 1 74 341 ILE A CA 1
ATOM 2696 C C . ILE A 1 341 ? -29.016 50.219 27.156 1 74 341 ILE A C 1
ATOM 2698 O O . ILE A 1 341 ? -30.156 49.844 27.469 1 74 341 ILE A O 1
ATOM 2702 N N . GLY A 1 342 ? -28.406 51.25 27.766 1 65.06 342 GLY A N 1
ATOM 2703 C CA . GLY A 1 342 ? -29.047 52.031 28.797 1 65.06 342 GLY A CA 1
ATOM 2704 C C . GLY A 1 342 ? -30.297 52.75 28.312 1 65.06 342 GLY A C 1
ATOM 2705 O O . GLY A 1 342 ? -31.312 52.781 29.016 1 65.06 342 GLY A O 1
ATOM 2706 N N . ALA A 1 343 ? -30.219 53.281 27.125 1 60.44 343 ALA A N 1
ATOM 2707 C CA . ALA A 1 343 ? -31.344 54 26.547 1 60.44 343 ALA A CA 1
ATOM 2708 C C . ALA A 1 343 ? -32.5 53.062 26.266 1 60.44 343 ALA A C 1
ATOM 2710 O O . ALA A 1 343 ? -33.688 53.406 26.5 1 60.44 343 ALA A O 1
ATOM 2711 N N . GLU A 1 344 ? -32.094 51.906 25.891 1 63.06 344 GLU A N 1
ATOM 2712 C CA . GLU A 1 344 ? -33.156 50.938 25.547 1 63.06 344 GLU A CA 1
ATOM 2713 C C . GLU A 1 344 ? -33.781 50.375 26.812 1 63.06 344 GLU A C 1
ATOM 2715 O O . GLU A 1 344 ? -35 50.125 26.828 1 63.06 344 GLU A O 1
ATOM 2720 N N . ARG A 1 345 ? -33 50.188 27.828 1 58.75 345 ARG A N 1
ATOM 2721 C CA . ARG A 1 345 ? -33.531 49.656 29.078 1 58.75 345 ARG A CA 1
ATOM 2722 C C . ARG A 1 345 ? -34.469 50.688 29.734 1 58.75 345 ARG A C 1
ATOM 2724 O O . ARG A 1 345 ? -35.469 50.344 30.328 1 58.75 345 ARG A O 1
ATOM 2731 N N . LEU A 1 346 ? -34.094 52.125 29.734 1 49.81 346 LEU A N 1
ATOM 2732 C CA . LEU A 1 346 ? -34.875 53.188 30.297 1 49.81 346 LEU A CA 1
ATOM 2733 C C . LEU A 1 346 ? -36.156 53.438 29.484 1 49.81 346 LEU A C 1
ATOM 2735 O O . LEU A 1 346 ? -37.219 53.75 30.047 1 49.81 346 LEU A O 1
ATOM 2739 N N . SER A 1 347 ? -36 53.5 28.25 1 45.91 347 SER A N 1
ATOM 2740 C CA . SER A 1 347 ? -37.188 53.719 27.422 1 45.91 347 SER A CA 1
ATOM 2741 C C . SER A 1 347 ? -38.25 52.688 27.703 1 45.91 347 SER A C 1
ATOM 2743 O O . SER A 1 347 ? -39.438 52.906 27.438 1 45.91 347 SER A O 1
ATOM 2745 N N . ASN A 1 348 ? -37.875 51.594 28.25 1 43.62 348 ASN A N 1
ATOM 2746 C CA . ASN A 1 348 ? -38.906 50.594 28.516 1 43.62 348 ASN A CA 1
ATOM 2747 C C . ASN A 1 348 ? -39.688 50.938 29.781 1 43.62 348 ASN A C 1
ATOM 2749 O O . ASN A 1 348 ? -40.719 50.312 30.078 1 43.62 348 ASN A O 1
ATOM 2753 N N . LYS A 1 349 ? -39.344 51.875 30.812 1 38.16 349 LYS A N 1
ATOM 2754 C CA . LYS A 1 349 ? -40.219 52.219 31.922 1 38.16 349 LYS A CA 1
ATOM 2755 C C . LYS A 1 349 ? -41.188 53.344 31.531 1 38.16 349 LYS A C 1
ATOM 2757 O O . LYS A 1 349 ? -42.344 53.312 31.906 1 38.16 349 LYS A O 1
ATOM 2762 N N . GLY A 1 350 ? -40.812 54.812 31.5 1 29.03 350 GLY A N 1
ATOM 2763 C CA . GLY A 1 350 ? -41.688 55.969 31.672 1 29.03 350 GLY A CA 1
ATOM 2764 C C . GLY A 1 350 ? -42.531 56.25 30.453 1 29.03 350 GLY A C 1
ATOM 2765 O O . GLY A 1 350 ? -43.688 56.656 30.578 1 29.03 350 GLY A O 1
ATOM 2766 N N . THR A 1 351 ? -41.938 57.031 29.406 1 28 351 THR A N 1
ATOM 2767 C CA . THR A 1 351 ? -42.5 58.031 28.516 1 28 351 THR A CA 1
ATOM 2768 C C . THR A 1 351 ? -43.688 57.438 27.75 1 28 351 THR A C 1
ATOM 2770 O O . THR A 1 351 ? -43.562 56.438 27.062 1 28 351 THR A O 1
ATOM 2773 N N . GLY A 1 352 ? -44.969 57.906 28.125 1 25.52 352 GLY A N 1
ATOM 2774 C CA . GLY A 1 352 ? -46.125 58.281 27.328 1 25.52 352 GLY A CA 1
ATOM 2775 C C . GLY A 1 352 ? -45.781 59.062 26.078 1 25.52 352 GLY A C 1
ATOM 2776 O O . GLY A 1 352 ? -46.312 58.781 25 1 25.52 352 GLY A O 1
ATOM 2777 N N . SER A 1 353 ? -45.406 60.562 26.25 1 23.53 353 SER A N 1
ATOM 2778 C CA . SER A 1 353 ? -45.781 61.688 25.375 1 23.53 353 SER A CA 1
ATOM 2779 C C . SER A 1 353 ? -45.062 61.562 24.031 1 23.53 353 SER A C 1
ATOM 2781 O O . SER A 1 353 ? -44.156 60.75 23.859 1 23.53 353 SER A O 1
ATOM 2783 N N . LYS A 1 354 ? -44.469 63 23.5 1 24.36 354 LYS A N 1
ATOM 2784 C CA . LYS A 1 354 ? -44.438 63.812 22.266 1 24.36 354 LYS A CA 1
ATOM 2785 C C . LYS A 1 354 ? -43.281 63.344 21.375 1 24.36 354 LYS A C 1
ATOM 2787 O O . LYS A 1 354 ? -42.125 63.344 21.797 1 24.36 354 LYS A O 1
ATOM 2792 N N . LEU A 1 355 ? -43.531 62.688 20.281 1 22.56 355 LEU A N 1
ATOM 2793 C CA . LEU A 1 355 ? -42.719 62.188 19.172 1 22.56 355 LEU A CA 1
ATOM 2794 C C . LEU A 1 355 ? -42.125 63.344 18.375 1 22.56 355 LEU A C 1
ATOM 2796 O O . LEU A 1 355 ? -42.844 64 17.609 1 22.56 355 LEU A O 1
ATOM 2800 N N . LYS A 1 356 ? -41.375 64.375 18.938 1 20.81 356 LYS A N 1
ATOM 2801 C CA . LYS A 1 356 ? -40.906 65.438 18.062 1 20.81 356 LYS A CA 1
ATOM 2802 C C . LYS A 1 356 ? -40.125 64.875 16.875 1 20.81 356 LYS A C 1
ATOM 2804 O O . LYS A 1 356 ? -39.312 63.969 17.031 1 20.81 356 LYS A O 1
ATOM 2809 N N . SER A 1 357 ? -40.531 65.312 15.531 1 20.44 357 SER A N 1
ATOM 2810 C CA . SER A 1 357 ? -40.344 65.125 14.109 1 20.44 357 SER A CA 1
ATOM 2811 C C . SER A 1 357 ? -38.938 65.562 13.68 1 20.44 357 SER A C 1
ATOM 2813 O O . SER A 1 357 ? -38.656 66.75 13.617 1 20.44 357 SER A O 1
ATOM 2815 N N . SER A 1 358 ? -37.875 65.312 14.359 1 18.66 358 SER A N 1
ATOM 2816 C CA . SER A 1 358 ? -36.656 65.938 13.836 1 18.66 358 SER A CA 1
ATOM 2817 C C . SER A 1 358 ? -36.531 65.688 12.328 1 18.66 358 SER A C 1
ATOM 2819 O O . SER A 1 358 ? -36.875 64.625 11.812 1 18.66 358 SER A O 1
ATOM 2821 N N . SER A 1 359 ? -36.438 66.875 11.555 1 18.39 359 SER A N 1
ATOM 2822 C CA . SER A 1 359 ? -36.281 67.25 10.156 1 18.39 359 SER A CA 1
ATOM 2823 C C . SER A 1 359 ? -35.125 66.5 9.492 1 18.39 359 SER A C 1
ATOM 2825 O O . SER A 1 359 ? -34.125 66.25 10.133 1 18.39 359 SER A O 1
ATOM 2827 N N . ARG A 1 360 ? -35.406 66 8.227 1 20.95 360 ARG A N 1
ATOM 2828 C CA . ARG A 1 360 ? -34.844 65.25 7.102 1 20.95 360 ARG A CA 1
ATOM 2829 C C . ARG A 1 360 ? -33.656 66 6.5 1 20.95 360 ARG A C 1
ATOM 2831 O O . ARG A 1 360 ? -33.594 66.25 5.285 1 20.95 360 ARG A O 1
ATOM 2838 N N . HIS A 1 361 ? -32.969 67 7.062 1 17.83 361 HIS A N 1
ATOM 2839 C CA . HIS A 1 361 ? -32.156 67.562 6.012 1 17.83 361 HIS A CA 1
ATOM 2840 C C . HIS A 1 361 ? -31.203 66.562 5.414 1 17.83 361 HIS A C 1
ATOM 2842 O O . HIS A 1 361 ? -30.516 65.812 6.148 1 17.83 361 HIS A O 1
ATOM 2848 N N . SER A 1 362 ? -31.5 66.25 4.055 1 19 362 SER A N 1
ATOM 2849 C CA . SER A 1 362 ? -31.062 65.438 2.91 1 19 362 SER A CA 1
ATOM 2850 C C . SER A 1 362 ? -29.625 65.812 2.52 1 19 362 SER A C 1
ATOM 2852 O O . SER A 1 362 ? -29.219 65.562 1.381 1 19 362 SER A O 1
ATOM 2854 N N . ALA A 1 363 ? -28.781 66.5 3.178 1 18.34 363 ALA A N 1
ATOM 2855 C CA . ALA A 1 363 ? -27.734 67 2.289 1 18.34 363 ALA A CA 1
ATOM 2856 C C . ALA A 1 363 ? -27.031 65.875 1.584 1 18.34 363 ALA A C 1
ATOM 2858 O O . ALA A 1 363 ? -26.75 64.812 2.197 1 18.34 363 ALA A O 1
ATOM 2859 N N . GLU A 1 364 ? -27.016 65.875 0.134 1 19.75 364 GLU A N 1
ATOM 2860 C CA . GLU A 1 364 ? -26.562 65.25 -1.093 1 19.75 364 GLU A CA 1
ATOM 2861 C C . GLU A 1 364 ? -25.047 65.062 -1.099 1 19.75 364 GLU A C 1
ATOM 2863 O O . GLU A 1 364 ? -24.375 65.5 -2.057 1 19.75 364 GLU A O 1
ATOM 2868 N N . ARG A 1 365 ? -24.297 65.25 -0.059 1 19.44 365 ARG A N 1
ATOM 2869 C CA . ARG A 1 365 ? -22.938 65.438 -0.556 1 19.44 365 ARG A CA 1
ATOM 2870 C C . ARG A 1 365 ? -22.484 64.25 -1.417 1 19.44 365 ARG A C 1
ATOM 2872 O O . ARG A 1 365 ? -22.969 63.156 -1.253 1 19.44 365 ARG A O 1
ATOM 2879 N N . ASP A 1 366 ? -21.5 64.625 -2.391 1 18.23 366 ASP A N 1
ATOM 2880 C CA . ASP A 1 366 ? -20.797 64.188 -3.611 1 18.23 366 ASP A CA 1
ATOM 2881 C C . ASP A 1 366 ? -20.109 62.875 -3.441 1 18.23 366 ASP A C 1
ATOM 2883 O O . ASP A 1 366 ? -19.609 62.562 -2.361 1 18.23 366 ASP A O 1
ATOM 2887 N N . ALA A 1 367 ? -20.25 61.938 -4.461 1 19.72 367 ALA A N 1
ATOM 2888 C CA . ALA A 1 367 ? -20.062 60.594 -5.043 1 19.72 367 ALA A CA 1
ATOM 2889 C C . ALA A 1 367 ? -18.578 60.281 -5.211 1 19.72 367 ALA A C 1
ATOM 2891 O O . ALA A 1 367 ? -18.219 59.344 -5.93 1 19.72 367 ALA A O 1
ATOM 2892 N N . SER A 1 368 ? -17.562 61 -4.676 1 19.03 368 SER A N 1
ATOM 2893 C CA . SER A 1 368 ? -16.359 60.719 -5.457 1 19.03 368 SER A CA 1
ATOM 2894 C C . SER A 1 368 ? -16 59.219 -5.414 1 19.03 368 SER A C 1
ATOM 2896 O O . SER A 1 368 ? -16 58.625 -4.344 1 19.03 368 SER A O 1
ATOM 2898 N N . ALA A 1 369 ? -16.062 58.438 -6.613 1 19.91 369 ALA A N 1
ATOM 2899 C CA . ALA A 1 369 ? -16.016 57.156 -7.328 1 19.91 369 ALA A CA 1
ATOM 2900 C C . ALA A 1 369 ? -14.656 56.5 -7.145 1 19.91 369 ALA A C 1
ATOM 2902 O O . ALA A 1 369 ? -14.375 55.469 -7.77 1 19.91 369 ALA A O 1
ATOM 2903 N N . GLY A 1 370 ? -13.617 57.25 -6.691 1 18.94 370 GLY A N 1
ATOM 2904 C CA . GLY A 1 370 ? -12.43 56.75 -7.371 1 18.94 370 GLY A CA 1
ATOM 2905 C C . GLY A 1 370 ? -12.188 55.281 -7.156 1 18.94 370 GLY A C 1
ATOM 2906 O O . GLY A 1 370 ? -12.484 54.469 -8.039 1 18.94 370 GLY A O 1
ATOM 2907 N N . LYS A 1 371 ? -10.883 55.031 -6.652 1 20.62 371 LYS A N 1
ATOM 2908 C CA . LYS A 1 371 ? -9.867 54 -6.914 1 20.62 371 LYS A CA 1
ATOM 2909 C C . LYS A 1 371 ? -10.25 52.688 -6.273 1 20.62 371 LYS A C 1
ATOM 2911 O O . LYS A 1 371 ? -10.242 52.531 -5.047 1 20.62 371 LYS A O 1
ATOM 2916 N N . VAL A 1 372 ? -11.055 51.875 -6.902 1 22.58 372 VAL A N 1
ATOM 2917 C CA . VAL A 1 372 ? -11.797 50.656 -6.602 1 22.58 372 VAL A CA 1
ATOM 2918 C C . VAL A 1 372 ? -10.836 49.469 -6.496 1 22.58 372 VAL A C 1
ATOM 2920 O O . VAL A 1 372 ? -11.266 48.312 -6.453 1 22.58 372 VAL A O 1
ATOM 2923 N N . ASP A 1 373 ? -9.516 49.688 -6.742 1 19.58 373 ASP A N 1
ATOM 2924 C CA . ASP A 1 373 ? -8.93 48.469 -7.258 1 19.58 373 ASP A CA 1
ATOM 2925 C C . ASP A 1 373 ? -9.062 47.312 -6.254 1 19.58 373 ASP A C 1
ATOM 2927 O O . ASP A 1 373 ? -9.773 46.344 -6.504 1 19.58 373 ASP A O 1
ATOM 2931 N N . ALA A 1 374 ? -7.887 46.562 -6.156 1 22.94 374 ALA A N 1
ATOM 2932 C CA . ALA A 1 374 ? -7.609 45.156 -5.895 1 22.94 374 ALA A CA 1
ATOM 2933 C C . ALA A 1 374 ? -7.934 44.812 -4.449 1 22.94 374 ALA A C 1
ATOM 2935 O O . ALA A 1 374 ? -7.918 43.625 -4.078 1 22.94 374 ALA A O 1
ATOM 2936 N N . GLN A 1 375 ? -7.754 45.812 -3.58 1 25.59 375 GLN A N 1
ATOM 2937 C CA . GLN A 1 375 ? -7.793 45.562 -2.143 1 25.59 375 GLN A CA 1
ATOM 2938 C C . GLN A 1 375 ? -9.203 45.219 -1.682 1 25.59 375 GLN A C 1
ATOM 2940 O O . GLN A 1 375 ? -9.836 45.969 -0.956 1 25.59 375 GLN A O 1
ATOM 2945 N N . GLU A 1 376 ? -9.906 44.531 -2.541 1 28.75 376 GLU A N 1
ATOM 2946 C CA . GLU A 1 376 ? -11.367 44.438 -2.498 1 28.75 376 GLU A CA 1
ATOM 2947 C C . GLU A 1 376 ? -11.836 43.625 -1.287 1 28.75 376 GLU A C 1
ATOM 2949 O O . GLU A 1 376 ? -12.812 44 -0.635 1 28.75 376 GLU A O 1
ATOM 2954 N N . SER A 1 377 ? -11.172 42.5 -1.167 1 31.88 377 SER A N 1
ATOM 2955 C CA . SER A 1 377 ? -11.812 41.594 -0.213 1 31.88 377 SER A CA 1
ATOM 2956 C C . SER A 1 377 ? -11.773 42.156 1.2 1 31.88 377 SER A C 1
ATOM 2958 O O . SER A 1 377 ? -12.711 42 1.975 1 31.88 377 SER A O 1
ATOM 2960 N N . SER A 1 378 ? -10.609 42.688 1.576 1 34.16 378 SER A N 1
ATOM 2961 C CA . SER A 1 378 ? -10.508 43.281 2.906 1 34.16 378 SER A CA 1
ATOM 2962 C C . SER A 1 378 ? -11.422 44.5 3.037 1 34.16 378 SER A C 1
ATOM 2964 O O . SER A 1 378 ? -11.867 44.812 4.137 1 34.16 378 SER A O 1
ATOM 2966 N N . SER A 1 379 ? -11.68 45.188 1.893 1 37.31 379 SER A N 1
ATOM 2967 C CA . SER A 1 379 ? -12.508 46.375 1.928 1 37.31 379 SER A CA 1
ATOM 2968 C C . SER A 1 379 ? -13.977 46.031 2.154 1 37.31 379 SER A C 1
ATOM 2970 O O . SER A 1 379 ? -14.688 46.781 2.85 1 37.31 379 SER A O 1
ATOM 2972 N N . GLN A 1 380 ? -14.344 44.969 1.536 1 40.97 380 GLN A N 1
ATOM 2973 C CA . GLN A 1 380 ? -15.75 44.594 1.709 1 40.97 380 GLN A CA 1
ATOM 2974 C C . GLN A 1 380 ? -16.062 44.25 3.164 1 40.97 380 GLN A C 1
ATOM 2976 O O . GLN A 1 380 ? -17.125 44.594 3.676 1 40.97 380 GLN A O 1
ATOM 2981 N N . LEU A 1 381 ? -15.109 43.531 3.801 1 45.12 381 LEU A N 1
ATOM 2982 C CA . LEU A 1 381 ? -15.305 43.281 5.223 1 45.12 381 LEU A CA 1
ATOM 2983 C C . LEU A 1 381 ? -15.391 44.594 6.004 1 45.12 381 LEU A C 1
ATOM 2985 O O . LEU A 1 381 ? -16.172 44.688 6.949 1 45.12 381 LEU A O 1
ATOM 2989 N N . ARG A 1 382 ? -14.672 45.656 5.602 1 44.69 382 ARG A N 1
ATOM 2990 C CA . ARG A 1 382 ? -14.75 46.969 6.227 1 44.69 382 ARG A CA 1
ATOM 2991 C C . ARG A 1 382 ? -16.094 47.625 5.949 1 44.69 382 ARG A C 1
ATOM 2993 O O . ARG A 1 382 ? -16.672 48.281 6.828 1 44.69 382 ARG A O 1
ATOM 3000 N N . ASP A 1 383 ? -16.641 47.438 4.762 1 43.03 383 ASP A N 1
ATOM 3001 C CA . ASP A 1 383 ? -17.922 48.062 4.434 1 43.03 383 ASP A CA 1
ATOM 3002 C C . ASP A 1 383 ? -19.062 47.375 5.168 1 43.03 383 ASP A C 1
ATOM 3004 O O . ASP A 1 383 ? -19.969 48.031 5.668 1 43.03 383 ASP A O 1
ATOM 3008 N N . ILE A 1 384 ? -19.047 46.094 5.199 1 44.78 384 ILE A N 1
ATOM 3009 C CA . ILE A 1 384 ? -20.078 45.406 5.965 1 44.78 384 ILE A CA 1
ATOM 3010 C C . ILE A 1 384 ? -19.953 45.781 7.445 1 44.78 384 ILE A C 1
ATOM 3012 O O . ILE A 1 384 ? -20.953 45.969 8.141 1 44.78 384 ILE A O 1
ATOM 3016 N N . ARG A 1 385 ? -18.766 45.844 7.895 1 43.28 385 ARG A N 1
ATOM 3017 C CA . ARG A 1 385 ? -18.562 46.344 9.258 1 43.28 385 ARG A CA 1
ATOM 3018 C C . ARG A 1 385 ? -19.188 47.719 9.445 1 43.28 385 ARG A C 1
ATOM 3020 O O . ARG A 1 385 ? -19.797 48 10.477 1 43.28 385 ARG A O 1
ATOM 3027 N N . ASN A 1 386 ? -19.031 48.562 8.461 1 40.09 386 ASN A N 1
ATOM 3028 C CA . ASN A 1 386 ? -19.625 49.875 8.523 1 40.09 386 ASN A CA 1
ATOM 3029 C C . ASN A 1 386 ? -21.141 49.844 8.367 1 40.09 386 ASN A C 1
ATOM 3031 O O . ASN A 1 386 ? -21.875 50.594 9.008 1 40.09 386 ASN A O 1
ATOM 3035 N N . THR A 1 387 ? -21.625 49 7.422 1 35.91 387 THR A N 1
ATOM 3036 C CA . THR A 1 387 ? -23.078 48.906 7.242 1 35.91 387 THR A CA 1
ATOM 3037 C C . THR A 1 387 ? -23.734 48.219 8.438 1 35.91 387 THR A C 1
ATOM 3039 O O . THR A 1 387 ? -24.906 48.438 8.727 1 35.91 387 THR A O 1
ATOM 3042 N N . LEU A 1 388 ? -23.109 47.156 8.938 1 36.09 388 LEU A N 1
ATOM 3043 C CA . LEU A 1 388 ? -23.656 46.594 10.164 1 36.09 388 LEU A CA 1
ATOM 3044 C C . LEU A 1 388 ? -23.891 47.688 11.211 1 36.09 388 LEU A C 1
ATOM 3046 O O . LEU A 1 388 ? -24.844 47.594 11.992 1 36.09 388 LEU A O 1
ATOM 3050 N N . GLU A 1 389 ? -23.125 48.719 11.188 1 32.66 389 GLU A N 1
ATOM 3051 C CA . GLU A 1 389 ? -23.391 49.812 12.125 1 32.66 389 GLU A CA 1
ATOM 3052 C C . GLU A 1 389 ? -24.688 50.531 11.781 1 32.66 389 GLU A C 1
ATOM 3054 O O . GLU A 1 389 ? -25.375 51.031 12.664 1 32.66 389 GLU A O 1
ATOM 3059 N N . THR A 1 390 ? -25.016 50.594 10.453 1 31 390 THR A N 1
ATOM 3060 C CA . THR A 1 390 ? -26.109 51.5 10.133 1 31 390 THR A CA 1
ATOM 3061 C C . THR A 1 390 ? -27.453 50.781 10.258 1 31 390 THR A C 1
ATOM 3063 O O . THR A 1 390 ? -28.516 51.406 10.234 1 31 390 THR A O 1
ATOM 3066 N N . TYR A 1 391 ? -27.578 49.469 9.992 1 29.34 391 TYR A N 1
ATOM 3067 C CA . TYR A 1 391 ? -28.906 48.906 9.828 1 29.34 391 TYR A CA 1
ATOM 3068 C C . TYR A 1 391 ? -29.656 48.875 11.156 1 29.34 391 TYR A C 1
ATOM 3070 O O . TYR A 1 391 ? -29.75 47.812 11.789 1 29.34 391 TYR A O 1
ATOM 3078 N N . GLU A 1 392 ? -29.516 49.781 12.125 1 27.55 392 GLU A N 1
ATOM 3079 C CA . GLU A 1 392 ? -30.219 49.656 13.398 1 27.55 392 GLU A CA 1
ATOM 3080 C C . GLU A 1 392 ? -31.734 49.75 13.211 1 27.55 392 GLU A C 1
ATOM 3082 O O . GLU A 1 392 ? -32.5 49.188 14 1 27.55 392 GLU A O 1
ATOM 3087 N N . GLY A 1 393 ? -32.406 50.625 12.492 1 25.41 393 GLY A N 1
ATOM 3088 C CA . GLY A 1 393 ? -33.594 51.25 13.047 1 25.41 393 GLY A CA 1
ATOM 3089 C C . GLY A 1 393 ? -34.875 50.531 12.68 1 25.41 393 GLY A C 1
ATOM 3090 O O . GLY A 1 393 ? -35.969 51.094 12.758 1 25.41 393 GLY A O 1
ATOM 3091 N N . VAL A 1 394 ? -34.906 49.281 12.117 1 25.42 394 VAL A N 1
ATOM 3092 C CA . VAL A 1 394 ? -36.344 49.062 11.797 1 25.42 394 VAL A CA 1
ATOM 3093 C C . VAL A 1 394 ? -37.094 48.75 13.07 1 25.42 394 VAL A C 1
ATOM 3095 O O . VAL A 1 394 ? -36.781 47.812 13.789 1 25.42 394 VAL A O 1
ATOM 3098 N N . PRO A 1 395 ? -37.938 49.594 13.68 1 24.36 395 PRO A N 1
ATOM 3099 C CA . PRO A 1 395 ? -38.75 49.469 14.906 1 24.36 395 PRO A CA 1
ATOM 3100 C C . PRO A 1 395 ? -39.812 48.406 14.789 1 24.36 395 PRO A C 1
ATOM 3102 O O . PRO A 1 395 ? -40.688 48.5 13.922 1 24.36 395 PRO A O 1
ATOM 3105 N N . GLY A 1 396 ? -39.625 47.125 14.609 1 24.19 396 GLY A N 1
ATOM 3106 C CA . GLY A 1 396 ? -40.844 46.281 14.578 1 24.19 396 GLY A CA 1
ATOM 3107 C C . GLY A 1 396 ? -41.594 46.281 15.891 1 24.19 396 GLY A C 1
ATOM 3108 O O . GLY A 1 396 ? -41 46.469 16.953 1 24.19 396 GLY A O 1
ATOM 3109 N N . THR A 1 397 ? -42.875 46.688 15.969 1 22.69 397 THR A N 1
ATOM 3110 C CA . THR A 1 397 ? -43.906 46.781 17 1 22.69 397 THR A CA 1
ATOM 3111 C C . THR A 1 397 ? -44.156 45.406 17.625 1 22.69 397 THR A C 1
ATOM 3113 O O . THR A 1 397 ? -44.469 44.469 16.922 1 22.69 397 THR A O 1
ATOM 3116 N N . ILE A 1 398 ? -43.375 45 18.625 1 25.44 398 ILE A N 1
ATOM 3117 C CA . ILE A 1 398 ? -43.531 43.75 19.359 1 25.44 398 ILE A CA 1
ATOM 3118 C C . ILE A 1 398 ? -44.812 43.75 20.188 1 25.44 398 ILE A C 1
ATOM 3120 O O . ILE A 1 398 ? -45.031 44.656 21 1 25.44 398 ILE A O 1
ATOM 3124 N N . ASN A 1 399 ? -45.906 43.156 19.703 1 22.2 399 ASN A N 1
ATOM 3125 C CA . ASN A 1 399 ? -47.125 42.938 20.5 1 22.2 399 ASN A CA 1
ATOM 3126 C C . ASN A 1 399 ? -46.812 42.156 21.766 1 22.2 399 ASN A C 1
ATOM 3128 O O . ASN A 1 399 ? -46.062 41.188 21.734 1 22.2 399 ASN A O 1
ATOM 3132 N N . GLN A 1 400 ? -47 42.625 22.984 1 23.28 400 GLN A N 1
ATOM 3133 C CA . GLN A 1 400 ? -46.75 42.375 24.406 1 23.28 400 GLN A CA 1
ATOM 3134 C C . GLN A 1 400 ? -47.469 41.094 24.859 1 23.28 400 GLN A C 1
ATOM 3136 O O . GLN A 1 400 ? -47.406 40.75 26.047 1 23.28 400 GLN A O 1
ATOM 3141 N N . SER A 1 401 ? -48.344 40.344 24.156 1 23.28 401 SER A N 1
ATOM 3142 C CA . SER A 1 401 ? -49.344 39.688 24.984 1 23.28 401 SER A CA 1
ATOM 3143 C C . SER A 1 401 ? -48.781 38.531 25.781 1 23.28 401 SER A C 1
ATOM 3145 O O . SER A 1 401 ? -49.375 38.062 26.75 1 23.28 401 SER A O 1
ATOM 3147 N N . LEU A 1 402 ? -47.938 37.688 25.312 1 23.61 402 LEU A N 1
ATOM 3148 C CA . LEU A 1 402 ? -48.156 36.344 25.844 1 23.61 402 LEU A CA 1
ATOM 3149 C C . LEU A 1 402 ? -47.531 36.219 27.25 1 23.61 402 LEU A C 1
ATOM 3151 O O . LEU A 1 402 ? -46.312 36.188 27.391 1 23.61 402 LEU A O 1
ATOM 3155 N N . ILE A 1 403 ? -48.031 36.75 28.344 1 22.59 403 ILE A N 1
ATOM 3156 C CA . ILE A 1 403 ? -47.594 36.5 29.719 1 22.59 403 ILE A CA 1
ATOM 3157 C C . ILE A 1 403 ? -47.812 35.031 30.078 1 22.59 403 ILE A C 1
ATOM 3159 O O . ILE A 1 403 ? -48.969 34.562 30.125 1 22.59 403 ILE A O 1
ATOM 3163 N N . CYS A 1 404 ? -47.031 34.094 29.609 1 24.17 404 CYS A N 1
ATOM 3164 C CA . CYS A 1 404 ? -47.125 32.688 30.031 1 24.17 404 CYS A CA 1
ATOM 3165 C C . CYS A 1 404 ? -46.969 32.594 31.547 1 24.17 404 CYS A C 1
ATOM 3167 O O . CYS A 1 404 ? -45.969 33.031 32.094 1 24.17 404 CYS A O 1
ATOM 3169 N N . ARG A 1 405 ? -48.031 32.375 32.375 1 24.92 405 ARG A N 1
ATOM 3170 C CA . ARG A 1 405 ? -48.156 32.062 33.781 1 24.92 405 ARG A CA 1
ATOM 3171 C C . ARG A 1 405 ? -47.406 30.797 34.156 1 24.92 405 ARG A C 1
ATOM 3173 O O . ARG A 1 405 ? -47.562 29.781 33.469 1 24.92 405 ARG A O 1
ATOM 3180 N N . THR A 1 406 ? -46.281 30.812 35 1 24.7 406 THR A N 1
ATOM 3181 C CA . THR A 1 406 ? -45.281 29.922 35.594 1 24.7 406 THR A CA 1
ATOM 3182 C C . THR A 1 406 ? -45.938 28.906 36.5 1 24.7 406 THR A C 1
ATOM 3184 O O . THR A 1 406 ? -46.438 29.266 37.594 1 24.7 406 THR A O 1
ATOM 3187 N N . THR A 1 407 ? -46.844 28.031 36.062 1 23.73 407 THR A N 1
ATOM 3188 C CA . THR A 1 407 ? -47.219 27.047 37.094 1 23.73 407 THR A CA 1
ATOM 3189 C C . THR A 1 407 ? -45.969 26.234 37.5 1 23.73 407 THR A C 1
ATOM 3191 O O . THR A 1 407 ? -45.062 26.047 36.719 1 23.73 407 THR A O 1
ATOM 3194 N N . GLY A 1 408 ? -45.719 25.859 38.906 1 23.7 408 GLY A N 1
ATOM 3195 C CA . GLY A 1 408 ? -44.656 25.375 39.812 1 23.7 408 GLY A CA 1
ATOM 3196 C C . GLY A 1 408 ? -44.188 23.984 39.438 1 23.7 408 GLY A C 1
ATOM 3197 O O . GLY A 1 408 ? -43.438 23.359 40.188 1 23.7 408 GLY A O 1
ATOM 3198 N N . SER A 1 409 ? -44.531 23.266 38.5 1 24.28 409 SER A N 1
ATOM 3199 C CA . SER A 1 409 ? -44.062 21.906 38.625 1 24.28 409 SER A CA 1
ATOM 3200 C C . SER A 1 409 ? -42.531 21.859 38.688 1 24.28 409 SER A C 1
ATOM 3202 O O . SER A 1 409 ? -41.844 22.719 38.094 1 24.28 409 SER A O 1
ATOM 3204 N N . PRO A 1 410 ? -41.812 20.922 39.625 1 26.52 410 PRO A N 1
ATOM 3205 C CA . PRO A 1 410 ? -40.438 20.875 40.094 1 26.52 410 PRO A CA 1
ATOM 3206 C C . PRO A 1 410 ? -39.438 20.906 38.969 1 26.52 410 PRO A C 1
ATOM 320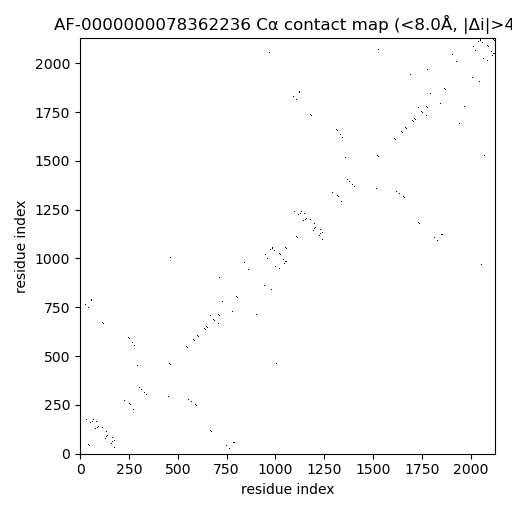8 O O . PRO A 1 410 ? -38.375 21.578 39.094 1 26.52 410 PRO A O 1
ATOM 3211 N N . ASP A 1 411 ? -39.406 19.734 38.25 1 29.5 411 ASP A N 1
ATOM 3212 C CA . ASP A 1 411 ? -38.156 19.328 37.594 1 29.5 411 ASP A CA 1
ATOM 3213 C C . ASP A 1 411 ? -37.75 20.359 36.562 1 29.5 411 ASP A C 1
ATOM 3215 O O . ASP A 1 411 ? -37.094 20.016 35.562 1 29.5 411 ASP A O 1
ATOM 3219 N N . CYS A 1 412 ? -38.438 21.453 36.344 1 28.38 412 CYS A N 1
ATOM 3220 C CA . CYS A 1 412 ? -38.344 22.562 35.406 1 28.38 412 CYS A CA 1
ATOM 3221 C C . CYS A 1 412 ? -36.938 23.172 35.438 1 28.38 412 CYS A C 1
ATOM 3223 O O . CYS A 1 412 ? -36.188 22.969 36.375 1 28.38 412 CYS A O 1
ATOM 3225 N N . TYR A 1 413 ? -36.5 23.984 34.344 1 28.22 413 TYR A N 1
ATOM 3226 C CA . TYR A 1 413 ? -35.281 24.797 34.375 1 28.22 413 TYR A CA 1
ATOM 3227 C C . TYR A 1 413 ? -35 25.281 35.781 1 28.22 413 TYR A C 1
ATOM 3229 O O . TYR A 1 413 ? -35.781 26.062 36.344 1 28.22 413 TYR A O 1
ATOM 3237 N N . LEU A 1 414 ? -34.906 24.297 36.875 1 27.12 414 LEU A N 1
ATOM 3238 C CA . LEU A 1 414 ? -34.562 24.703 38.219 1 27.12 414 LEU A CA 1
ATOM 3239 C C . LEU A 1 414 ? -33.688 25.953 38.25 1 27.12 414 LEU A C 1
ATOM 3241 O O . LEU A 1 414 ? -32.594 25.953 37.656 1 27.12 414 LEU A O 1
ATOM 3245 N N . THR A 1 415 ? -34.375 27.047 38.25 1 25.34 415 THR A N 1
ATOM 3246 C CA . THR A 1 415 ? -33.688 28.234 38.75 1 25.34 415 THR A CA 1
ATOM 3247 C C . THR A 1 415 ? -33.031 27.969 40.094 1 25.34 415 THR A C 1
ATOM 3249 O O . THR A 1 415 ? -33.719 27.594 41.062 1 25.34 415 THR A O 1
ATOM 3252 N N . SER A 1 416 ? -31.969 27.094 40.188 1 25.3 416 SER A N 1
ATOM 3253 C CA . SER A 1 416 ? -31.297 27.266 41.469 1 25.3 416 SER A CA 1
ATOM 3254 C C . SER A 1 416 ? -31.484 28.688 42 1 25.3 416 SER A C 1
ATOM 3256 O O . SER A 1 416 ? -30.969 29.641 41.406 1 25.3 416 SER A O 1
ATOM 3258 N N . SER A 1 417 ? -32.656 29 42.5 1 25.14 417 SER A N 1
ATOM 3259 C CA . SER A 1 417 ? -32.938 30.141 43.344 1 25.14 417 SER A CA 1
ATOM 3260 C C . SER A 1 417 ? -31.953 30.234 44.5 1 25.14 417 SER A C 1
ATOM 3262 O O . SER A 1 417 ? -32.25 30.859 45.531 1 25.14 417 SER A O 1
ATOM 3264 N N . ASP A 1 418 ? -31.062 29.297 44.844 1 25.59 418 ASP A N 1
ATOM 3265 C CA . ASP A 1 418 ? -30.156 29.938 45.812 1 25.59 418 ASP A CA 1
ATOM 3266 C C . ASP A 1 418 ? -29.797 31.344 45.375 1 25.59 418 ASP A C 1
ATOM 3268 O O . ASP A 1 418 ? -29.172 31.547 44.312 1 25.59 418 ASP A O 1
ATOM 3272 N N . ASP A 1 419 ? -30.781 32.188 45.656 1 24.89 419 ASP A N 1
ATOM 3273 C CA . ASP A 1 419 ? -30.906 33.625 45.844 1 24.89 419 ASP A CA 1
ATOM 3274 C C . ASP A 1 419 ? -29.625 34.219 46.438 1 24.89 419 ASP A C 1
ATOM 3276 O O . ASP A 1 419 ? -29.391 34.094 47.656 1 24.89 419 ASP A O 1
ATOM 3280 N N . LEU A 1 420 ? -28.391 33.844 46.094 1 25.58 420 LEU A N 1
ATOM 3281 C CA . LEU A 1 420 ? -27.531 34.969 46.469 1 25.58 420 LEU A CA 1
ATOM 3282 C C . LEU A 1 420 ? -28.203 36.281 46.188 1 25.58 420 LEU A C 1
ATOM 3284 O O . LEU A 1 420 ? -28.359 36.656 45 1 25.58 420 LEU A O 1
ATOM 3288 N N . THR A 1 421 ? -29.328 36.531 46.812 1 26 421 THR A N 1
ATOM 3289 C CA . THR A 1 421 ? -29.828 37.875 47.031 1 26 421 THR A CA 1
ATOM 3290 C C . THR A 1 421 ? -28.672 38.875 47.125 1 26 421 THR A C 1
ATOM 3292 O O . THR A 1 421 ? -27.953 38.938 48.094 1 26 421 THR A O 1
ATOM 3295 N N . VAL A 1 422 ? -27.953 38.938 46.062 1 27.3 422 VAL A N 1
ATOM 3296 C CA . VAL A 1 422 ? -27.156 40.156 46.125 1 27.3 422 VAL A CA 1
ATOM 3297 C C . VAL A 1 422 ? -28.031 41.344 46.5 1 27.3 422 VAL A C 1
ATOM 3299 O O . VAL A 1 422 ? -29.094 41.562 45.906 1 27.3 422 VAL A O 1
ATOM 3302 N N . PRO A 1 423 ? -28.141 41.656 47.844 1 26.45 423 PRO A N 1
ATOM 3303 C CA . PRO A 1 423 ? -28.875 42.875 48.188 1 26.45 423 PRO A CA 1
ATOM 3304 C C . PRO A 1 423 ? -28.828 43.938 47.094 1 26.45 423 PRO A C 1
ATOM 3306 O O . PRO A 1 423 ? -27.891 43.969 46.281 1 26.45 423 PRO A O 1
ATOM 3309 N N . PRO A 1 424 ? -30.047 44.406 46.625 1 29.02 424 PRO A N 1
ATOM 3310 C CA . PRO A 1 424 ? -30.141 45.5 45.625 1 29.02 424 PRO A CA 1
ATOM 3311 C C . PRO A 1 424 ? -29.062 46.562 45.812 1 29.02 424 PRO A C 1
ATOM 3313 O O . PRO A 1 424 ? -28.859 47.406 44.969 1 29.02 424 PRO A O 1
ATOM 3316 N N . SER A 1 425 ? -28.875 46.875 47.125 1 26.7 425 SER A N 1
ATOM 3317 C CA . SER A 1 425 ? -28.422 48.219 47.469 1 26.7 425 SER A CA 1
ATOM 3318 C C . SER A 1 425 ? -27.016 48.5 46.938 1 26.7 425 SER A C 1
ATOM 3320 O O . SER A 1 425 ? -26.609 49.656 46.781 1 26.7 425 SER A O 1
ATOM 3322 N N . SER A 1 426 ? -26.062 47.562 47.375 1 27.81 426 SER A N 1
ATOM 3323 C CA . SER A 1 426 ? -24.812 48.281 47.375 1 27.81 426 SER A CA 1
ATOM 3324 C C . SER A 1 426 ? -24.328 48.625 45.969 1 27.81 426 SER A C 1
ATOM 3326 O O . SER A 1 426 ? -24.359 47.75 45.094 1 27.81 426 SER A O 1
ATOM 3328 N N . SER A 1 427 ? -24.344 49.844 45.5 1 31.56 427 SER A N 1
ATOM 3329 C CA . SER A 1 427 ? -23.922 50.656 44.344 1 31.56 427 SER A CA 1
ATOM 3330 C C . SER A 1 427 ? -22.703 50.031 43.656 1 31.56 427 SER A C 1
ATOM 3332 O O . SER A 1 427 ? -22.344 50.438 42.562 1 31.56 427 SER A O 1
ATOM 3334 N N . ARG A 1 428 ? -21.766 49.375 44.312 1 35.19 428 ARG A N 1
ATOM 3335 C CA . ARG A 1 428 ? -20.453 49.094 43.75 1 35.19 428 ARG A CA 1
ATOM 3336 C C . ARG A 1 428 ? -20.391 47.719 43.094 1 35.19 428 ARG A C 1
ATOM 3338 O O . ARG A 1 428 ? -19.391 47.031 43.219 1 35.19 428 ARG A O 1
ATOM 3345 N N . ILE A 1 429 ? -21.359 47.062 42.969 1 38 429 ILE A N 1
ATOM 3346 C CA . ILE A 1 429 ? -21.047 45.812 42.25 1 38 429 ILE A CA 1
ATOM 3347 C C . ILE A 1 429 ? -20.344 46.156 40.938 1 38 429 ILE A C 1
ATOM 3349 O O . ILE A 1 429 ? -20.891 46.906 40.094 1 38 429 ILE A O 1
ATOM 3353 N N . PRO A 1 430 ? -19.062 45.844 40.688 1 41.84 430 PRO A N 1
ATOM 3354 C CA . PRO A 1 430 ? -18.312 46.281 39.5 1 41.84 430 PRO A CA 1
ATOM 3355 C C . PRO A 1 430 ? -19.016 45.875 38.219 1 41.84 430 PRO A C 1
ATOM 3357 O O . PRO A 1 430 ? -19.766 44.906 38.188 1 41.84 430 PRO A O 1
ATOM 3360 N N . GLN A 1 431 ? -19.375 46.812 37.219 1 49.44 431 GLN A N 1
ATOM 3361 C CA . GLN A 1 431 ? -19.922 46.781 35.875 1 49.44 431 GLN A CA 1
ATOM 3362 C C . GLN A 1 431 ? -19.625 45.469 35.156 1 49.44 431 GLN A C 1
ATOM 3364 O O . GLN A 1 431 ? -20.422 45 34.344 1 49.44 431 GLN A O 1
ATOM 3369 N N . SER A 1 432 ? -18.609 44.75 35.531 1 56.97 432 SER A N 1
ATOM 3370 C CA . SER A 1 432 ? -18.109 43.562 34.812 1 56.97 432 SER A CA 1
ATOM 3371 C C . SER A 1 432 ? -19 42.344 35.062 1 56.97 432 SER A C 1
ATOM 3373 O O . SER A 1 432 ? -19.266 41.594 34.156 1 56.97 432 SER A O 1
ATOM 3375 N N . THR A 1 433 ? -19.531 42.062 36.219 1 61.91 433 THR A N 1
ATOM 3376 C CA . THR A 1 433 ? -20.312 40.875 36.531 1 61.91 433 THR A CA 1
ATOM 3377 C C . THR A 1 433 ? -21.719 41 35.969 1 61.91 433 THR A C 1
ATOM 3379 O O . THR A 1 433 ? -22.391 40 35.688 1 61.91 433 THR A O 1
ATOM 3382 N N . GLN A 1 434 ? -22.047 42.188 35.594 1 73.44 434 GLN A N 1
ATOM 3383 C CA . GLN A 1 434 ? -23.391 42.438 35.062 1 73.44 434 GLN A CA 1
ATOM 3384 C C . GLN A 1 434 ? -23.5 41.969 33.625 1 73.44 434 GLN A C 1
ATOM 3386 O O . GLN A 1 434 ? -24.516 41.406 33.219 1 73.44 434 GLN A O 1
ATOM 3391 N N . VAL A 1 435 ? -22.469 42.062 32.938 1 81.56 435 VAL A N 1
ATOM 3392 C CA . VAL A 1 435 ? -22.516 41.688 31.516 1 81.56 435 VAL A CA 1
ATOM 3393 C C . VAL A 1 435 ? -22.625 40.156 31.391 1 81.56 435 VAL A C 1
ATOM 3395 O O . VAL A 1 435 ? -23.406 39.656 30.594 1 81.56 435 VAL A O 1
ATOM 3398 N N . ASN A 1 436 ? -21.969 39.438 32.25 1 86.25 436 ASN A N 1
ATOM 3399 C CA . ASN A 1 436 ? -22.016 37.969 32.219 1 86.25 436 ASN A CA 1
ATOM 3400 C C . ASN A 1 436 ? -23.391 37.438 32.594 1 86.25 436 ASN A C 1
ATOM 3402 O O . ASN A 1 436 ? -23.938 36.562 31.906 1 86.25 436 ASN A O 1
ATOM 3406 N N . SER A 1 437 ? -23.922 38 33.562 1 86 437 SER A N 1
ATOM 3407 C CA . SER A 1 437 ? -25.234 37.562 34.031 1 86 437 SER A CA 1
ATOM 3408 C C . SER A 1 437 ? -26.328 37.938 33.031 1 86 437 SER A C 1
ATOM 3410 O O . SER A 1 437 ? -27.266 37.188 32.812 1 86 437 SER A O 1
ATOM 3412 N N . SER A 1 438 ? -26.156 39.094 32.344 1 84.75 438 SER A N 1
ATOM 3413 C CA . SER A 1 438 ? -27.125 39.5 31.359 1 84.75 438 SER A CA 1
ATOM 3414 C C . SER A 1 438 ? -27.078 38.594 30.125 1 84.75 438 SER A C 1
ATOM 3416 O O . SER A 1 438 ? -28.109 38.281 29.547 1 84.75 438 SER A O 1
ATOM 3418 N N . ILE A 1 439 ? -25.906 38.219 29.766 1 86.88 439 ILE A N 1
ATOM 3419 C CA . ILE A 1 439 ? -25.766 37.344 28.625 1 86.88 439 ILE A CA 1
ATOM 3420 C C . ILE A 1 439 ? -26.406 36 28.922 1 86.88 439 ILE A C 1
ATOM 3422 O O . ILE A 1 439 ? -27.156 35.438 28.109 1 86.88 439 ILE A O 1
ATOM 3426 N N . ARG A 1 440 ? -26.172 35.469 30.109 1 87.38 440 ARG A N 1
ATOM 3427 C CA . ARG A 1 440 ? -26.734 34.188 30.484 1 87.38 440 ARG A CA 1
ATOM 3428 C C . ARG A 1 440 ? -28.25 34.25 30.578 1 87.38 440 ARG A C 1
ATOM 3430 O O . ARG A 1 440 ? -28.953 33.344 30.125 1 87.38 440 ARG A O 1
ATOM 3437 N N . GLN A 1 441 ? -28.766 35.281 31.109 1 84.38 441 GLN A N 1
ATOM 3438 C CA . GLN A 1 441 ? -30.203 35.438 31.297 1 84.38 441 GLN A CA 1
ATOM 3439 C C . GLN A 1 441 ? -30.922 35.594 29.953 1 84.38 441 GLN A C 1
ATOM 3441 O O . GLN A 1 441 ? -31.938 34.969 29.703 1 84.38 441 GLN A O 1
ATOM 3446 N N . LEU A 1 442 ? -30.391 36.438 29.156 1 83.06 442 LEU A N 1
ATOM 3447 C CA . LEU A 1 442 ? -31.031 36.688 27.859 1 83.06 442 LEU A CA 1
ATOM 3448 C C . LEU A 1 442 ? -30.984 35.438 27 1 83.06 442 LEU A C 1
ATOM 3450 O O . LEU A 1 442 ? -31.938 35.156 26.25 1 83.06 442 LEU A O 1
ATOM 3454 N N . TRP A 1 443 ? -29.938 34.688 27.125 1 86.69 443 TRP A N 1
ATOM 3455 C CA . TRP A 1 443 ? -29.844 33.438 26.375 1 86.69 443 TRP A CA 1
ATOM 3456 C C . TRP A 1 443 ? -30.812 32.406 26.906 1 86.69 443 TRP A C 1
ATOM 3458 O O . TRP A 1 443 ? -31.453 31.703 26.125 1 86.69 443 TRP A O 1
ATOM 3468 N N . ALA A 1 444 ? -30.844 32.281 28.141 1 83.69 444 ALA A N 1
ATOM 3469 C CA . ALA A 1 444 ? -31.781 31.328 28.75 1 83.69 444 ALA A CA 1
ATOM 3470 C C . ALA A 1 444 ? -33.219 31.656 28.359 1 83.69 444 ALA A C 1
ATOM 3472 O O . ALA A 1 444 ? -34.031 30.766 28.078 1 83.69 444 ALA A O 1
ATOM 3473 N N . ASP A 1 445 ? -33.531 32.969 28.312 1 78.31 445 ASP A N 1
ATOM 3474 C CA . ASP A 1 445 ? -34.875 33.406 27.938 1 78.31 445 ASP A CA 1
ATOM 3475 C C . ASP A 1 445 ? -35.156 33.031 26.484 1 78.31 445 ASP A C 1
ATOM 3477 O O . ASP A 1 445 ? -36.281 32.594 26.156 1 78.31 445 ASP A O 1
ATOM 3481 N N . LEU A 1 446 ? -34.219 33.219 25.703 1 79.31 446 LEU A N 1
ATOM 3482 C CA . LEU A 1 446 ? -34.375 32.875 24.297 1 79.31 446 LEU A CA 1
ATOM 3483 C C . LEU A 1 446 ? -34.562 31.375 24.125 1 79.31 446 LEU A C 1
ATOM 3485 O O . LEU A 1 446 ? -35.375 30.922 23.297 1 79.31 446 LEU A O 1
ATOM 3489 N N . GLN A 1 447 ? -33.906 30.562 24.844 1 81.5 447 GLN A N 1
ATOM 3490 C CA . GLN A 1 447 ? -34 29.109 24.75 1 81.5 447 GLN A CA 1
ATOM 3491 C C . GLN A 1 447 ? -35.375 28.609 25.25 1 81.5 447 GLN A C 1
ATOM 3493 O O . GLN A 1 447 ? -35.969 27.703 24.656 1 81.5 447 GLN A O 1
ATOM 3498 N N . ILE A 1 448 ? -35.781 29.188 26.297 1 77.62 448 ILE A N 1
ATOM 3499 C CA . ILE A 1 448 ? -37.094 28.797 26.859 1 77.62 448 ILE A CA 1
ATOM 3500 C C . ILE A 1 448 ? -38.188 29.078 25.859 1 77.62 448 ILE A C 1
ATOM 3502 O O . ILE A 1 448 ? -39.094 28.25 25.672 1 77.62 448 ILE A O 1
ATOM 3506 N N . LEU A 1 449 ? -38.062 30.203 25.234 1 76.12 449 LEU A N 1
ATOM 3507 C CA . LEU A 1 449 ? -39.062 30.547 24.234 1 76.12 449 LEU A CA 1
ATOM 3508 C C . LEU A 1 449 ? -38.969 29.578 23.047 1 76.12 449 LEU A C 1
ATOM 3510 O O . LEU A 1 449 ? -40.031 29.156 22.531 1 76.12 449 LEU A O 1
ATOM 3514 N N . GLN A 1 450 ? -37.875 29.297 22.625 1 78.19 450 GLN A N 1
ATOM 3515 C CA . GLN A 1 450 ? -37.719 28.391 21.5 1 78.19 450 GLN A CA 1
ATOM 3516 C C . GLN A 1 450 ? -38.25 27 21.828 1 78.19 450 GLN A C 1
ATOM 3518 O O . GLN A 1 450 ? -38.906 26.359 21 1 78.19 450 GLN A O 1
ATOM 3523 N N . HIS A 1 451 ? -38 26.5 22.969 1 80.06 451 HIS A N 1
ATOM 3524 C CA . HIS A 1 451 ? -38.469 25.172 23.359 1 80.06 451 HIS A CA 1
ATOM 3525 C C . HIS A 1 451 ? -39.969 25.125 23.516 1 80.06 451 HIS A C 1
ATOM 3527 O O . HIS A 1 451 ? -40.594 24.109 23.234 1 80.06 451 HIS A O 1
ATOM 3533 N N . GLU A 1 452 ? -40.469 26.234 23.938 1 78.44 452 GLU A N 1
ATOM 3534 C CA . GLU A 1 452 ? -41.906 26.312 24.062 1 78.44 452 GLU A CA 1
ATOM 3535 C C . GLU A 1 452 ? -42.594 26.25 22.703 1 78.44 452 GLU A C 1
ATOM 3537 O O . GLU A 1 452 ? -43.625 25.562 22.531 1 78.44 452 GLU A O 1
ATOM 3542 N N . LEU A 1 453 ? -42.031 26.906 21.797 1 75.81 453 LEU A N 1
ATOM 3543 C CA . LEU A 1 453 ? -42.562 26.906 20.438 1 75.81 453 LEU A CA 1
ATOM 3544 C C . LEU A 1 453 ? -42.469 25.516 19.812 1 75.81 453 LEU A C 1
ATOM 3546 O O . LEU A 1 453 ? -43.375 25.062 19.109 1 75.81 453 LEU A O 1
ATOM 3550 N N . ILE A 1 454 ? -41.469 24.828 20.094 1 78.19 454 ILE A N 1
ATOM 3551 C CA . ILE A 1 454 ? -41.281 23.484 19.578 1 78.19 454 ILE A CA 1
ATOM 3552 C C . ILE A 1 454 ? -42.25 22.516 20.234 1 78.19 454 ILE A C 1
ATOM 3554 O O . ILE A 1 454 ? -42.844 21.656 19.578 1 78.19 454 ILE A O 1
ATOM 3558 N N . GLY A 1 455 ? -42.344 22.688 21.5 1 76.56 455 GLY A N 1
ATOM 3559 C CA . GLY A 1 455 ? -43.312 21.844 22.203 1 76.56 455 GLY A CA 1
ATOM 3560 C C . GLY A 1 455 ? -44.719 22 21.688 1 76.56 455 GLY A C 1
ATOM 3561 O O . GLY A 1 455 ? -45.438 21.016 21.516 1 76.56 455 GLY A O 1
ATOM 3562 N N . GLN A 1 456 ? -45.031 23.188 21.328 1 75.5 456 GLN A N 1
ATOM 3563 C CA . GLN A 1 456 ? -46.375 23.453 20.828 1 75.5 456 GLN A CA 1
ATOM 3564 C C . GLN A 1 456 ? -46.562 22.906 19.422 1 75.5 456 GLN A C 1
ATOM 3566 O O . GLN A 1 456 ? -47.656 22.453 19.047 1 75.5 456 GLN A O 1
ATOM 3571 N N . MET A 1 457 ? -45.594 22.938 18.734 1 76.75 457 MET A N 1
ATOM 3572 C CA . MET A 1 457 ? -45.625 22.375 17.391 1 76.75 457 MET A CA 1
ATOM 3573 C C . MET A 1 457 ? -45.875 20.875 17.422 1 76.75 457 MET A C 1
ATOM 3575 O O . MET A 1 457 ? -46.656 20.359 16.625 1 76.75 457 MET A O 1
ATOM 3579 N N . PHE A 1 458 ? -45.375 20.203 18.328 1 80.44 458 PHE A N 1
ATOM 3580 C CA . PHE A 1 458 ? -45.531 18.766 18.422 1 80.44 458 PHE A CA 1
ATOM 3581 C C . PHE A 1 458 ? -46.906 18.406 19 1 80.44 458 PHE A C 1
ATOM 3583 O O . PHE A 1 458 ? -47.5 17.391 18.641 1 80.44 458 PHE A O 1
ATOM 3590 N N . LYS A 1 459 ? -47.25 19.25 19.828 1 79.25 459 LYS A N 1
ATOM 3591 C CA . LYS A 1 459 ? -48.562 19.016 20.438 1 79.25 459 LYS A CA 1
ATOM 3592 C C . LYS A 1 459 ? -49.688 19.219 19.422 1 79.25 459 LYS A C 1
ATOM 3594 O O . LYS A 1 459 ? -50.688 18.531 19.469 1 79.25 459 LYS A O 1
ATOM 3599 N N . SER A 1 460 ? -49.562 20.172 18.578 1 71.81 460 SER A N 1
ATOM 3600 C CA . SER A 1 460 ? -50.625 20.547 17.641 1 71.81 460 SER A CA 1
ATOM 3601 C C . SER A 1 460 ? -50.875 19.438 16.641 1 71.81 460 SER A C 1
ATOM 3603 O O . SER A 1 460 ? -51.938 19.422 15.984 1 71.81 460 SER A O 1
ATOM 3605 N N . GLY A 1 461 ? -50.031 18.281 16.594 1 62.84 461 GLY A N 1
ATOM 3606 C CA . GLY A 1 461 ? -50.219 17.188 15.648 1 62.84 461 GLY A CA 1
ATOM 3607 C C . GLY A 1 461 ? -49.906 17.578 14.211 1 62.84 461 GLY A C 1
ATOM 3608 O O . GLY A 1 461 ? -50.188 16.812 13.281 1 62.84 461 GLY A O 1
ATOM 3609 N N . LYS A 1 462 ? -49.406 18.766 13.984 1 62.69 462 LYS A N 1
ATOM 3610 C CA . LYS A 1 462 ? -49.062 19.25 12.641 1 62.69 462 LYS A CA 1
ATOM 3611 C C . LYS A 1 462 ? -47.938 18.422 12.016 1 62.69 462 LYS A C 1
ATOM 3613 O O . LYS A 1 462 ? -47.844 18.328 10.789 1 62.69 462 LYS A O 1
ATOM 3618 N N . VAL A 1 463 ? -47.188 17.797 12.82 1 73 463 VAL A N 1
ATOM 3619 C CA . VAL A 1 463 ? -46.094 16.984 12.312 1 73 463 VAL A CA 1
ATOM 3620 C C . VAL A 1 463 ? -46.594 15.57 12.008 1 73 463 VAL A C 1
ATOM 3622 O O . VAL A 1 463 ? -46.562 15.133 10.852 1 73 463 VAL A O 1
ATOM 3625 N N . TYR A 1 464 ? -46.969 14.852 12.914 1 71.81 464 TYR A N 1
ATOM 3626 C CA . TYR A 1 464 ? -47.562 13.539 12.781 1 71.81 464 TYR A CA 1
ATOM 3627 C C . TYR A 1 464 ? -48.719 13.375 13.781 1 71.81 464 TYR A C 1
ATOM 3629 O O . TYR A 1 464 ? -48.719 13.992 14.844 1 71.81 464 TYR A O 1
ATOM 3637 N N . HIS A 1 465 ? -49.688 12.57 13.203 1 65.81 465 HIS A N 1
ATOM 3638 C CA . HIS A 1 465 ? -50.75 12.219 14.141 1 65.81 465 HIS A CA 1
ATOM 3639 C C . HIS A 1 465 ? -50.25 11.258 15.211 1 65.81 465 HIS A C 1
ATOM 3641 O O . HIS A 1 465 ? -49.438 10.352 14.922 1 65.81 465 HIS A O 1
ATOM 3647 N N . PRO A 1 466 ? -50.531 11.539 16.422 1 68.88 466 PRO A N 1
ATOM 3648 C CA . PRO A 1 466 ? -50.031 10.695 17.531 1 68.88 466 PRO A CA 1
ATOM 3649 C C . PRO A 1 466 ? -50.375 9.219 17.328 1 68.88 466 PRO A C 1
ATOM 3651 O O . PRO A 1 466 ? -49.75 8.352 17.922 1 68.88 466 PRO A O 1
ATOM 3654 N N . GLN A 1 467 ? -51.312 8.836 16.516 1 65.62 467 GLN A N 1
ATOM 3655 C CA . GLN A 1 467 ? -51.719 7.441 16.344 1 65.62 467 GLN A CA 1
ATOM 3656 C C . GLN A 1 467 ? -51.062 6.832 15.109 1 65.62 467 GLN A C 1
ATOM 3658 O O . GLN A 1 467 ? -51.375 5.711 14.719 1 65.62 467 GLN A O 1
ATOM 3663 N N . GLU A 1 468 ? -50.094 7.523 14.609 1 70.25 468 GLU A N 1
ATOM 3664 C CA . GLU A 1 468 ? -49.375 6.992 13.453 1 70.25 468 GLU A CA 1
ATOM 3665 C C . GLU A 1 468 ? -48.562 5.75 13.828 1 70.25 468 GLU A C 1
ATOM 3667 O O . GLU A 1 468 ? -47.938 5.699 14.898 1 70.25 468 GLU A O 1
ATOM 3672 N N . PRO A 1 469 ? -48.594 4.594 13.055 1 68.19 469 PRO A N 1
ATOM 3673 C CA . PRO A 1 469 ? -47.844 3.385 13.391 1 68.19 469 PRO A CA 1
ATOM 3674 C C . PRO A 1 469 ? -46.344 3.572 13.258 1 68.19 469 PRO A C 1
ATOM 3676 O O . PRO A 1 469 ? -45.875 4.34 12.406 1 68.19 469 PRO A O 1
ATOM 3679 N N . LEU A 1 470 ? -45.688 2.912 14.141 1 74.44 470 LEU A N 1
ATOM 3680 C CA . LEU A 1 470 ? -44.219 2.926 14.117 1 74.44 470 LEU A CA 1
ATOM 3681 C C . LEU A 1 470 ? -43.688 1.951 13.078 1 74.44 470 LEU A C 1
ATOM 3683 O O . LEU A 1 470 ? -44.188 0.833 12.945 1 74.44 470 LEU A O 1
ATOM 3687 N N . LEU A 1 471 ? -42.812 2.387 12.289 1 68.62 471 LEU A N 1
ATOM 3688 C CA . LEU A 1 471 ? -42.188 1.571 11.242 1 68.62 471 LEU A CA 1
ATOM 3689 C C . LEU A 1 471 ? -41.375 0.432 11.836 1 68.62 471 LEU A C 1
ATOM 3691 O O . LEU A 1 471 ? -41.188 -0.6 11.188 1 68.62 471 LEU A O 1
ATOM 3695 N N . ILE A 1 472 ? -40.812 0.614 13.039 1 68 472 ILE A N 1
ATOM 3696 C CA . ILE A 1 472 ? -40 -0.384 13.711 1 68 472 ILE A CA 1
ATOM 3697 C C . ILE A 1 472 ? -40.812 -1.646 13.961 1 68 472 ILE A C 1
ATOM 3699 O O . ILE A 1 472 ? -40.281 -2.756 13.961 1 68 472 ILE A O 1
ATOM 3703 N N . ASP A 1 473 ? -42 -1.489 14.32 1 57.28 473 ASP A N 1
ATOM 3704 C CA . ASP A 1 473 ? -42.875 -2.629 14.617 1 57.28 473 ASP A CA 1
ATOM 3705 C C . ASP A 1 473 ? -43.031 -3.529 13.391 1 57.28 473 ASP A C 1
ATOM 3707 O O . ASP A 1 473 ? -43.219 -4.738 13.523 1 57.28 473 ASP A O 1
ATOM 3711 N N . LEU A 1 474 ? -42.656 -2.895 12.305 1 50.5 474 LEU A N 1
ATOM 3712 C CA . LEU A 1 474 ? -42.688 -3.674 11.07 1 50.5 474 LEU A CA 1
ATOM 3713 C C . LEU A 1 474 ? -41.375 -4.434 10.875 1 50.5 474 LEU A C 1
ATOM 3715 O O . LEU A 1 474 ? -41.375 -5.562 10.383 1 50.5 474 LEU A O 1
ATOM 3719 N N . VAL A 1 475 ? -40.312 -3.777 11.234 1 50.75 475 VAL A N 1
ATOM 3720 C CA . VAL A 1 475 ? -38.969 -4.348 11.047 1 50.75 475 VAL A CA 1
ATOM 3721 C C . VAL A 1 475 ? -38.625 -5.277 12.211 1 50.75 475 VAL A C 1
ATOM 3723 O O . VAL A 1 475 ? -37.969 -6.297 12.023 1 50.75 475 VAL A O 1
ATOM 3726 N N . ALA A 1 476 ? -38.938 -4.867 13.469 1 46.78 476 ALA A N 1
ATOM 3727 C CA . ALA A 1 476 ? -38.625 -5.625 14.68 1 46.78 476 ALA A CA 1
ATOM 3728 C C . ALA A 1 476 ? -39.125 -7.062 14.578 1 46.78 476 ALA A C 1
ATOM 3730 O O . ALA A 1 476 ? -38.5 -7.992 15.086 1 46.78 476 ALA A O 1
ATOM 3731 N N . SER A 1 477 ? -40.219 -7.277 14.062 1 40.03 477 SER A N 1
ATOM 3732 C CA . SER A 1 477 ? -40.656 -8.664 13.992 1 40.03 477 SER A CA 1
ATOM 3733 C C . SER A 1 477 ? -39.656 -9.516 13.203 1 40.03 477 SER A C 1
ATOM 3735 O O . SER A 1 477 ? -39.406 -10.664 13.562 1 40.03 477 SER A O 1
ATOM 3737 N N . SER A 1 478 ? -39.062 -8.891 12.281 1 38.41 478 SER A N 1
ATOM 3738 C CA . SER A 1 478 ? -38.094 -9.656 11.5 1 38.41 478 SER A CA 1
ATOM 3739 C C . SER A 1 478 ? -36.781 -9.766 12.242 1 38.41 478 SER A C 1
ATOM 3741 O O . SER A 1 478 ? -36.125 -10.82 12.211 1 38.41 478 SER A O 1
ATOM 3743 N N . VAL A 1 479 ? -36.281 -8.703 12.906 1 40.62 479 VAL A N 1
ATOM 3744 C CA . VAL A 1 479 ? -35.031 -8.672 13.664 1 40.62 479 VAL A CA 1
ATOM 3745 C C . VAL A 1 479 ? -35.188 -9.445 14.969 1 40.62 479 VAL A C 1
ATOM 3747 O O . VAL A 1 479 ? -34.281 -10.148 15.406 1 40.62 479 VAL A O 1
ATOM 3750 N N . GLU A 1 480 ? -36.25 -9.234 15.812 1 39.47 480 GLU A N 1
ATOM 3751 C CA . GLU A 1 480 ? -36.5 -10.023 17.016 1 39.47 480 GLU A CA 1
ATOM 3752 C C . GLU A 1 480 ? -36.5 -11.516 16.719 1 39.47 480 GLU A C 1
ATOM 3754 O O . GLU A 1 480 ? -36 -12.312 17.531 1 39.47 480 GLU A O 1
ATOM 3759 N N . ARG A 1 481 ? -36.906 -11.984 15.578 1 40.12 481 ARG A N 1
ATOM 3760 C CA . ARG A 1 481 ? -36.75 -13.391 15.188 1 40.12 481 ARG A CA 1
ATOM 3761 C C . ARG A 1 481 ? -35.281 -13.758 15.008 1 40.12 481 ARG A C 1
ATOM 3763 O O . ARG A 1 481 ? -34.875 -14.859 15.367 1 40.12 481 ARG A O 1
ATOM 3770 N N . LEU A 1 482 ? -34.469 -12.859 14.531 1 36.12 482 LEU A N 1
ATOM 3771 C CA . LEU A 1 482 ? -33.031 -13.07 14.398 1 36.12 482 LEU A CA 1
ATOM 3772 C C . LEU A 1 482 ? -32.344 -13.039 15.758 1 36.12 482 LEU A C 1
ATOM 3774 O O . LEU A 1 482 ? -31.469 -13.844 16.031 1 36.12 482 LEU A O 1
ATOM 3778 N N . LEU A 1 483 ? -32.562 -12.047 16.672 1 34.91 483 LEU A N 1
ATOM 3779 C CA . LEU A 1 483 ? -32 -11.984 18.016 1 34.91 483 LEU A CA 1
ATOM 3780 C C . LEU A 1 483 ? -32.531 -13.125 18.875 1 34.91 483 LEU A C 1
ATOM 3782 O O . LEU A 1 483 ? -31.797 -13.633 19.734 1 34.91 483 LEU A O 1
ATOM 3786 N N . ALA A 1 484 ? -33.781 -13.492 18.828 1 35.59 484 ALA A N 1
ATOM 3787 C CA . ALA A 1 484 ? -34.25 -14.625 19.625 1 35.59 484 ALA A CA 1
ATOM 3788 C C . ALA A 1 484 ? -33.406 -15.867 19.344 1 35.59 484 ALA A C 1
ATOM 3790 O O . ALA A 1 484 ? -33.25 -16.719 20.234 1 35.59 484 ALA A O 1
ATOM 3791 N N . CYS A 1 485 ? -32.906 -16.047 18.109 1 31.88 485 CYS A N 1
ATOM 3792 C CA . CYS A 1 485 ? -32.125 -17.234 17.891 1 31.88 485 CYS A CA 1
ATOM 3793 C C . CYS A 1 485 ? -30.766 -17.125 18.594 1 31.88 485 CYS A C 1
ATOM 3795 O O . CYS A 1 485 ? -30.109 -18.141 18.844 1 31.88 485 CYS A O 1
ATOM 3797 N N . GLN A 1 486 ? -30.188 -16 18.797 1 31.23 486 GLN A N 1
ATOM 3798 C CA . GLN A 1 486 ? -28.906 -16.031 19.484 1 31.23 486 GLN A CA 1
ATOM 3799 C C . GLN A 1 486 ? -29.094 -16.203 21 1 31.23 486 GLN A C 1
ATOM 3801 O O . GLN A 1 486 ? -28.203 -16.703 21.688 1 31.23 486 GLN A O 1
ATOM 3806 N N . THR A 1 487 ? -30 -15.516 21.656 1 30.06 487 THR A N 1
ATOM 3807 C CA . THR A 1 487 ? -30 -15.531 23.109 1 30.06 487 THR A CA 1
ATOM 3808 C C . THR A 1 487 ? -30.609 -16.828 23.641 1 30.06 487 THR A C 1
ATOM 3810 O O . THR A 1 487 ? -31.078 -16.875 24.781 1 30.06 487 THR A O 1
ATOM 3813 N N . SER A 1 488 ? -30.641 -17.953 22.969 1 28.02 488 SER A N 1
ATOM 3814 C CA . SER A 1 488 ? -31.281 -19.016 23.719 1 28.02 488 SER A CA 1
ATOM 3815 C C . SER A 1 488 ? -30.516 -19.328 25 1 28.02 488 SER A C 1
ATOM 3817 O O . SER A 1 488 ? -30.812 -20.297 25.703 1 28.02 488 SER A O 1
ATOM 3819 N N . GLU A 1 489 ? -29.203 -19.062 25.203 1 28.17 489 GLU A N 1
ATOM 3820 C CA . GLU A 1 489 ? -28.938 -19.781 26.438 1 28.17 489 GLU A CA 1
ATOM 3821 C C . GLU A 1 489 ? -29.875 -19.297 27.562 1 28.17 489 GLU A C 1
ATOM 3823 O O . GLU A 1 489 ? -30.406 -20.125 28.312 1 28.17 489 GLU A O 1
ATOM 3828 N N . HIS A 1 490 ? -29.547 -18.25 28.359 1 25.33 490 HIS A N 1
ATOM 3829 C CA . HIS A 1 490 ? -30 -18.219 29.75 1 25.33 490 HIS A CA 1
ATOM 3830 C C . HIS A 1 490 ? -31.484 -17.906 29.828 1 25.33 490 HIS A C 1
ATOM 3832 O O . HIS A 1 490 ? -32.219 -18.547 30.578 1 25.33 490 HIS A O 1
ATOM 3838 N N . GLN A 1 491 ? -31.938 -16.594 29.828 1 24.3 491 GLN A N 1
ATOM 3839 C CA . GLN A 1 491 ? -33.156 -16.281 30.562 1 24.3 491 GLN A CA 1
ATOM 3840 C C . GLN A 1 491 ? -34.375 -16.812 29.844 1 24.3 491 GLN A C 1
ATOM 3842 O O . GLN A 1 491 ? -34.688 -16.391 28.719 1 24.3 491 GLN A O 1
ATOM 3847 N N . ALA A 1 492 ? -34.969 -18.078 30 1 26.97 492 ALA A N 1
ATOM 3848 C CA . ALA A 1 492 ? -36.219 -18.812 30 1 26.97 492 ALA A CA 1
ATOM 3849 C C . ALA A 1 492 ? -37.406 -17.859 30.25 1 26.97 492 ALA A C 1
ATOM 3851 O O . ALA A 1 492 ? -38.5 -18.078 29.719 1 26.97 492 ALA A O 1
ATOM 3852 N N . THR A 1 493 ? -37.5 -17.141 31.5 1 23.36 493 THR A N 1
ATOM 3853 C CA . THR A 1 493 ? -38.812 -16.953 32.062 1 23.36 493 THR A CA 1
ATOM 3854 C C . THR A 1 493 ? -39.656 -15.969 31.234 1 23.36 493 THR A C 1
ATOM 3856 O O . THR A 1 493 ? -40.844 -15.805 31.453 1 23.36 493 THR A O 1
ATOM 3859 N N . ARG A 1 494 ? -39.25 -14.727 30.906 1 26.06 494 ARG A N 1
ATOM 3860 C CA . ARG A 1 494 ? -40.438 -13.883 30.812 1 26.06 494 ARG A CA 1
ATOM 3861 C C . ARG A 1 494 ? -41.281 -14.25 29.578 1 26.06 494 ARG A C 1
ATOM 3863 O O . ARG A 1 494 ? -40.781 -14.227 28.469 1 26.06 494 ARG A O 1
ATOM 3870 N N . PRO A 1 495 ? -42.406 -15.062 29.719 1 27.11 495 PRO A N 1
ATOM 3871 C CA . PRO A 1 495 ? -43.438 -15.266 28.703 1 27.11 495 PRO A CA 1
ATOM 3872 C C . PRO A 1 495 ? -44.031 -13.953 28.188 1 27.11 495 PRO A C 1
ATOM 3874 O O . PRO A 1 495 ? -44.906 -13.961 27.328 1 27.11 495 PRO A O 1
ATOM 3877 N N . PRO A 1 496 ? -43.75 -12.727 28.406 1 23.06 496 PRO A N 1
ATOM 3878 C CA . PRO A 1 496 ? -44.969 -11.914 28.531 1 23.06 496 PRO A CA 1
ATOM 3879 C C . PRO A 1 496 ? -45.906 -12.109 27.359 1 23.06 496 PRO A C 1
ATOM 3881 O O . PRO A 1 496 ? -45.594 -12.797 26.391 1 23.06 496 PRO A O 1
ATOM 3884 N N . ALA A 1 497 ? -46.25 -10.898 26.625 1 25.31 497 ALA A N 1
ATOM 3885 C CA . ALA A 1 497 ? -47.406 -10.07 26.281 1 25.31 497 ALA A CA 1
ATOM 3886 C C . ALA A 1 497 ? -48 -10.5 24.938 1 25.31 497 ALA A C 1
ATOM 3888 O O . ALA A 1 497 ? -47.281 -10.688 23.953 1 25.31 497 ALA A O 1
ATOM 3889 N N . SER A 1 498 ? -49.312 -10.984 24.859 1 25.44 498 SER A N 1
ATOM 3890 C CA . SER A 1 498 ? -50.406 -11.352 23.984 1 25.44 498 SER A CA 1
ATOM 3891 C C . SER A 1 498 ? -50.75 -10.203 23.047 1 25.44 498 SER A C 1
ATOM 3893 O O . SER A 1 498 ? -51.531 -10.383 22.094 1 25.44 498 SER A O 1
ATOM 3895 N N . ASN A 1 499 ? -50.719 -8.875 23.281 1 22.22 499 ASN A N 1
ATOM 3896 C CA . ASN A 1 499 ? -51.656 -8 22.578 1 22.22 499 ASN A CA 1
ATOM 3897 C C . ASN A 1 499 ? -51.469 -8.078 21.062 1 22.22 499 ASN A C 1
ATOM 3899 O O . ASN A 1 499 ? -50.5 -7.539 20.516 1 22.22 499 ASN A O 1
ATOM 3903 N N . PRO A 1 500 ? -51.969 -9.18 20.375 1 27.2 500 PRO A N 1
ATOM 3904 C CA . PRO A 1 500 ? -52.312 -9.367 18.969 1 27.2 500 PRO A CA 1
ATOM 3905 C C . PRO A 1 500 ? -53.469 -8.461 18.516 1 27.2 500 PRO A C 1
ATOM 3907 O O . PRO A 1 500 ? -54.031 -8.68 17.453 1 27.2 500 PRO A O 1
ATOM 3910 N N . THR A 1 501 ? -54.125 -7.52 19.391 1 23.95 501 THR A N 1
ATOM 3911 C CA . THR A 1 501 ? -55.438 -7.141 18.828 1 23.95 501 THR A CA 1
ATOM 3912 C C . THR A 1 501 ? -55.281 -6.703 17.375 1 23.95 501 THR A C 1
ATOM 3914 O O . THR A 1 501 ? -56.031 -7.16 16.516 1 23.95 501 THR A O 1
ATOM 3917 N N . GLU A 1 502 ? -55.406 -5.25 17.156 1 24.66 502 GLU A N 1
ATOM 3918 C CA . GLU A 1 502 ? -55.906 -4.215 16.25 1 24.66 502 GLU A CA 1
ATOM 3919 C C . GLU A 1 502 ? -55.188 -4.262 14.898 1 24.66 502 GLU A C 1
ATOM 3921 O O . GLU A 1 502 ? -53.969 -4.281 14.836 1 24.66 502 GLU A O 1
ATOM 3926 N N . ASN A 1 503 ? -56 -4.617 13.797 1 27.11 503 ASN A N 1
ATOM 3927 C CA . ASN A 1 503 ? -56.031 -4.5 12.344 1 27.11 503 ASN A CA 1
ATOM 3928 C C . ASN A 1 503 ? -55.844 -3.055 11.891 1 27.11 503 ASN A C 1
ATOM 3930 O O . ASN A 1 503 ? -56.188 -2.695 10.773 1 27.11 503 ASN A O 1
ATOM 3934 N N . ARG A 1 504 ? -55.906 -1.972 12.68 1 30.05 504 ARG A N 1
ATOM 3935 C CA . ARG A 1 504 ? -55.812 -0.561 12.32 1 30.05 504 ARG A CA 1
ATOM 3936 C C . ARG A 1 504 ? -54.531 -0.286 11.547 1 30.05 504 ARG A C 1
ATOM 3938 O O . ARG A 1 504 ? -53.438 -0.329 12.109 1 30.05 504 ARG A O 1
ATOM 3945 N N . ARG A 1 505 ? -54.719 -0.468 10.18 1 31.23 505 ARG A N 1
ATOM 3946 C CA . ARG A 1 505 ? -54.094 0.006 8.938 1 31.23 505 ARG A CA 1
ATOM 3947 C C . ARG A 1 505 ? -54.062 1.53 8.891 1 31.23 505 ARG A C 1
ATOM 3949 O O . ARG A 1 505 ? -53.438 2.117 8.023 1 31.23 505 ARG A O 1
ATOM 3956 N N . PRO A 1 506 ? -54.875 2.488 9.734 1 27.05 506 PRO A N 1
ATOM 3957 C CA . PRO A 1 506 ? -54.906 3.834 9.156 1 27.05 506 PRO A CA 1
ATOM 3958 C C . PRO A 1 506 ? -53.531 4.34 8.75 1 27.05 506 PRO A C 1
ATOM 3960 O O . PRO A 1 506 ? -53.406 5.133 7.809 1 27.05 506 PRO A O 1
ATOM 3963 N N . SER A 1 507 ? -52.562 3.906 8.891 1 29.48 507 SER A N 1
ATOM 3964 C CA . SER A 1 507 ? -51.812 5.168 8.93 1 29.48 507 SER A CA 1
ATOM 3965 C C . SER A 1 507 ? -51.594 5.707 7.52 1 29.48 507 SER A C 1
ATOM 3967 O O . SER A 1 507 ? -50.656 5.285 6.836 1 29.48 507 SER A O 1
ATOM 3969 N N . LEU A 1 508 ? -52.531 5.727 6.559 1 30.72 508 LEU A N 1
ATOM 3970 C CA . LEU A 1 508 ? -52.375 6.246 5.207 1 30.72 508 LEU A CA 1
ATOM 3971 C C . LEU A 1 508 ? -51.875 7.691 5.234 1 30.72 508 LEU A C 1
ATOM 3973 O O . LEU A 1 508 ? -51.938 8.391 4.219 1 30.72 508 LEU A O 1
ATOM 3977 N N . LEU A 1 509 ? -51.375 8.344 6.152 1 32.97 509 LEU A N 1
ATOM 3978 C CA . LEU A 1 509 ? -51.281 9.602 6.875 1 32.97 509 LEU A CA 1
ATOM 3979 C C . LEU A 1 509 ? -50.906 10.742 5.934 1 32.97 509 LEU A C 1
ATOM 3981 O O . LEU A 1 509 ? -49.938 10.641 5.191 1 32.97 509 LEU A O 1
ATOM 3985 N N . GLN A 1 510 ? -51.906 11.742 5.75 1 31.55 510 GLN A N 1
ATOM 3986 C CA . GLN A 1 510 ? -52.031 13.109 5.23 1 31.55 510 GLN A CA 1
ATOM 3987 C C . GLN A 1 510 ? -51.188 14.078 6.055 1 31.55 510 GLN A C 1
ATOM 3989 O O . GLN A 1 510 ? -50.469 14.898 5.496 1 31.55 510 GLN A O 1
ATOM 3994 N N . PRO A 1 511 ? -51.688 14.633 7.406 1 35.53 511 PRO A N 1
ATOM 3995 C CA . PRO A 1 511 ? -51.25 15.961 7.848 1 35.53 511 PRO A CA 1
ATOM 3996 C C . PRO A 1 511 ? -49.75 16.016 8.18 1 35.53 511 PRO A C 1
ATOM 3998 O O . PRO A 1 511 ? -49.25 15.102 8.82 1 35.53 511 PRO A O 1
ATOM 4001 N N . ILE A 1 512 ? -48.844 16.531 8.062 1 37.56 512 ILE A N 1
ATOM 4002 C CA . ILE A 1 512 ? -47.906 17.25 8.93 1 37.56 512 ILE A CA 1
ATOM 4003 C C . ILE A 1 512 ? -48.344 18.703 9.047 1 37.56 512 ILE A C 1
ATOM 4005 O O . ILE A 1 512 ? -48.219 19.328 10.109 1 37.56 512 ILE A O 1
ATOM 4009 N N . LEU A 1 513 ? -48.688 20.125 8.477 1 34.81 513 LEU A N 1
ATOM 4010 C CA . LEU A 1 513 ? -49.219 21.406 8.93 1 34.81 513 LEU A CA 1
ATOM 4011 C C . LEU A 1 513 ? -50.656 21.594 8.5 1 34.81 513 LEU A C 1
ATOM 4013 O O . LEU A 1 513 ? -51.438 22.281 9.18 1 34.81 513 LEU A O 1
ATOM 4017 N N . ALA A 1 514 ? -51.906 21.094 7.941 1 31.61 514 ALA A N 1
ATOM 4018 C CA . ALA A 1 514 ? -53 22.031 7.684 1 31.61 514 ALA A CA 1
ATOM 4019 C C . ALA A 1 514 ? -53.938 22.109 8.883 1 31.61 514 ALA A C 1
ATOM 4021 O O . ALA A 1 514 ? -54.5 23.172 9.164 1 31.61 514 ALA A O 1
ATOM 4022 N N . ARG A 1 515 ? -54.594 21.594 10.055 1 33.22 515 ARG A N 1
ATOM 4023 C CA . ARG A 1 515 ? -56 21.891 9.898 1 33.22 515 ARG A CA 1
ATOM 4024 C C . ARG A 1 515 ? -56.375 23.188 10.594 1 33.22 515 ARG A C 1
ATOM 4026 O O . ARG A 1 515 ? -57.562 23.484 10.789 1 33.22 515 ARG A O 1
ATOM 4033 N N . VAL A 1 516 ? -55.906 24.328 10.906 1 27.17 516 VAL A N 1
ATOM 4034 C CA . VAL A 1 516 ? -56.719 25.156 11.773 1 27.17 516 VAL A CA 1
ATOM 4035 C C . VAL A 1 516 ? -58 25.547 11.047 1 27.17 516 VAL A C 1
ATOM 4037 O O . VAL A 1 516 ? -57.969 25.984 9.891 1 27.17 516 VAL A O 1
ATOM 4040 N N . ASP A 1 517 ? -59.438 25.672 11.57 1 25.91 517 ASP A N 1
ATOM 4041 C CA . ASP A 1 517 ? -60.844 26 11.352 1 25.91 517 ASP A CA 1
ATOM 4042 C C . ASP A 1 517 ? -61.031 27.5 11.156 1 25.91 517 ASP A C 1
ATOM 4044 O O . ASP A 1 517 ? -62.094 27.953 10.727 1 25.91 517 ASP A O 1
ATOM 4048 N N . GLY A 1 518 ? -60.688 28.578 11.992 1 24.12 518 GLY A N 1
ATOM 4049 C CA . GLY A 1 518 ? -61.469 29.75 12.273 1 24.12 518 GLY A CA 1
ATOM 4050 C C . GLY A 1 518 ? -61.969 30.453 11.023 1 24.12 518 GLY A C 1
ATOM 4051 O O . GLY A 1 518 ? -61.531 30.141 9.914 1 24.12 518 GLY A O 1
ATOM 4052 N N . ILE A 1 519 ? -62.875 31.922 11.273 1 25.61 519 ILE A N 1
ATOM 4053 C CA . ILE A 1 519 ? -63.75 33 10.844 1 25.61 519 ILE A CA 1
ATOM 4054 C C . ILE A 1 519 ? -63.062 33.844 9.766 1 25.61 519 ILE A C 1
ATOM 4056 O O . ILE A 1 519 ? -63.625 34.844 9.312 1 25.61 519 ILE A O 1
ATOM 4060 N N . LEU A 1 520 ? -62.344 33.969 9.086 1 22.14 520 LEU A N 1
ATOM 4061 C CA . LEU A 1 520 ? -62.344 35.188 8.32 1 22.14 520 LEU A CA 1
ATOM 4062 C C . LEU A 1 520 ? -63.531 35.25 7.371 1 22.14 520 LEU A C 1
ATOM 4064 O O . LEU A 1 520 ? -63.688 36.219 6.613 1 22.14 520 LEU A O 1
ATOM 4068 N N . PRO A 1 521 ? -64.562 34.406 7.156 1 23.81 521 PRO A N 1
ATOM 4069 C CA . PRO A 1 521 ? -65.688 35 6.352 1 23.81 521 PRO A CA 1
ATOM 4070 C C . PRO A 1 521 ? -66.625 35.844 7.18 1 23.81 521 PRO A C 1
ATOM 4072 O O . PRO A 1 521 ? -67.375 35.281 7.984 1 23.81 521 PRO A O 1
ATOM 4075 N N . ASP A 1 522 ? -66.562 36.969 7.82 1 21.16 522 ASP A N 1
ATOM 4076 C CA . ASP A 1 522 ? -67.688 37.844 7.859 1 21.16 522 ASP A CA 1
ATOM 4077 C C . ASP A 1 522 ? -68.312 38 6.473 1 21.16 522 ASP A C 1
ATOM 4079 O O . ASP A 1 522 ? -69.562 37.969 6.324 1 21.16 522 ASP A O 1
ATOM 4083 N N . LYS A 1 523 ? -67.688 38.938 5.598 1 24.91 523 LYS A N 1
ATOM 4084 C CA . LYS A 1 523 ? -68.375 39.969 4.797 1 24.91 523 LYS A CA 1
ATOM 4085 C C . LYS A 1 523 ? -69.312 39.344 3.736 1 24.91 523 LYS A C 1
ATOM 4087 O O . LYS A 1 523 ? -69 38.25 3.221 1 24.91 523 LYS A O 1
ATOM 4092 N N . THR A 1 524 ? -70.5 40.062 3.494 1 20.16 524 THR A N 1
ATOM 4093 C CA . THR A 1 524 ? -71.812 39.844 2.83 1 20.16 524 THR A CA 1
ATOM 4094 C C . THR A 1 524 ? -71.562 39.312 1.42 1 20.16 524 THR A C 1
ATOM 4096 O O . THR A 1 524 ? -70.5 39.469 0.835 1 20.16 524 THR A O 1
ATOM 4099 N N . PRO A 1 525 ? -72.812 38.875 0.873 1 22.36 525 PRO A N 1
ATOM 4100 C CA . PRO A 1 525 ? -73.25 38.25 -0.374 1 22.36 525 PRO A CA 1
ATOM 4101 C C . PRO A 1 525 ? -73 39.156 -1.593 1 22.36 525 PRO A C 1
ATOM 4103 O O . PRO A 1 525 ? -73.562 38.906 -2.664 1 22.36 525 PRO A O 1
ATOM 4106 N N . THR A 1 526 ? -72.25 40.25 -1.668 1 21.61 526 THR A N 1
ATOM 4107 C CA . THR A 1 526 ? -72.688 40.906 -2.904 1 21.61 526 THR A CA 1
ATOM 4108 C C . THR A 1 526 ? -72.688 39.875 -4.047 1 21.61 526 THR A C 1
ATOM 4110 O O . THR A 1 526 ? -71.812 39.062 -4.191 1 21.61 526 THR A O 1
ATOM 4113 N N . SER A 1 527 ? -73.938 39.656 -4.746 1 20.52 527 SER A N 1
ATOM 4114 C CA . SER A 1 527 ? -74.625 38.906 -5.812 1 20.52 527 SER A CA 1
ATOM 4115 C C . SER A 1 527 ? -73.812 38.938 -7.102 1 20.52 527 SER A C 1
ATOM 4117 O O . SER A 1 527 ? -74.312 38.594 -8.172 1 20.52 527 SER A O 1
ATOM 4119 N N . LEU A 1 528 ? -72.562 39.594 -7.086 1 20.84 528 LEU A N 1
ATOM 4120 C CA . LEU A 1 528 ? -72.312 39.875 -8.5 1 20.84 528 LEU A CA 1
ATOM 4121 C C . LEU A 1 528 ? -72.375 38.594 -9.32 1 20.84 528 LEU A C 1
ATOM 4123 O O . LEU A 1 528 ? -72.188 37.5 -8.789 1 20.84 528 LEU A O 1
ATOM 4127 N N . ALA A 1 529 ? -72.562 38.656 -10.727 1 23.09 529 ALA A N 1
ATOM 4128 C CA . ALA A 1 529 ? -73 38.062 -11.984 1 23.09 529 ALA A CA 1
ATOM 4129 C C . ALA A 1 529 ? -72.25 36.781 -12.281 1 23.09 529 ALA A C 1
ATOM 4131 O O . ALA A 1 529 ? -71.062 36.625 -11.852 1 23.09 529 ALA A O 1
ATOM 4132 N N . SER A 1 530 ? -72.812 35.562 -12.82 1 21.17 530 SER A N 1
ATOM 4133 C CA . SER A 1 530 ? -72.875 34.156 -13.125 1 21.17 530 SER A CA 1
ATOM 4134 C C . SER A 1 530 ? -71.75 33.719 -14.062 1 21.17 530 SER A C 1
ATOM 4136 O O . SER A 1 530 ? -71.75 32.594 -14.562 1 21.17 530 SER A O 1
ATOM 4138 N N . THR A 1 531 ? -71 34.656 -14.648 1 23.91 531 THR A N 1
ATOM 4139 C CA . THR A 1 531 ? -70.438 34.156 -15.891 1 23.91 531 THR A CA 1
ATOM 4140 C C . THR A 1 531 ? -69.5 32.969 -15.617 1 23.91 531 THR A C 1
ATOM 4142 O O . THR A 1 531 ? -68.625 33 -14.742 1 23.91 531 THR A O 1
ATOM 4145 N N . SER A 1 532 ? -69.812 31.672 -15.984 1 23.22 532 SER A N 1
ATOM 4146 C CA . SER A 1 532 ? -69.5 30.266 -15.758 1 23.22 532 SER A CA 1
ATOM 4147 C C . SER A 1 532 ? -68 30 -16.016 1 23.22 532 SER A C 1
ATOM 4149 O O . SER A 1 532 ? -67.625 28.922 -16.516 1 23.22 532 SER A O 1
ATOM 4151 N N . ALA A 1 533 ? -67.188 31 -16.203 1 24.55 533 ALA A N 1
ATOM 4152 C CA . ALA A 1 533 ? -65.875 30.719 -16.859 1 24.55 533 ALA A CA 1
ATOM 4153 C C . ALA A 1 533 ? -65.062 29.719 -16.047 1 24.55 533 ALA A C 1
ATOM 4155 O O . ALA A 1 533 ? -64.938 29.859 -14.82 1 24.55 533 ALA A O 1
ATOM 4156 N N . SER A 1 534 ? -64.875 28.484 -16.547 1 23.92 534 SER A N 1
ATOM 4157 C CA . SER A 1 534 ? -64.25 27.281 -16.031 1 23.92 534 SER A CA 1
ATOM 4158 C C . SER A 1 534 ? -62.875 27.594 -15.469 1 23.92 534 SER A C 1
ATOM 4160 O O . SER A 1 534 ? -61.906 27.781 -16.234 1 23.92 534 SER A O 1
ATOM 4162 N N . GLU A 1 535 ? -62.656 28.531 -14.664 1 22.09 535 GLU A N 1
ATOM 4163 C CA . GLU A 1 535 ? -61.344 29.016 -14.25 1 22.09 535 GLU A CA 1
ATOM 4164 C C . GLU A 1 535 ? -60.531 27.891 -13.57 1 22.09 535 GLU A C 1
ATOM 4166 O O . GLU A 1 535 ? -60.969 27.344 -12.562 1 22.09 535 GLU A O 1
ATOM 4171 N N . LYS A 1 536 ? -59.625 27.281 -14.344 1 26.61 536 LYS A N 1
ATOM 4172 C CA . LYS A 1 536 ? -58.688 26.281 -13.906 1 26.61 536 LYS A CA 1
ATOM 4173 C C . LYS A 1 536 ? -58 26.688 -12.602 1 26.61 536 LYS A C 1
ATOM 4175 O O . LYS A 1 536 ? -57.375 27.75 -12.516 1 26.61 536 LYS A O 1
ATOM 4180 N N . THR A 1 537 ? -58.656 26.453 -11.594 1 24.69 537 THR A N 1
ATOM 4181 C CA . THR A 1 537 ? -58.125 26.719 -10.266 1 24.69 537 THR A CA 1
ATOM 4182 C C . THR A 1 537 ? -56.625 26.375 -10.203 1 24.69 537 THR A C 1
ATOM 4184 O O . THR A 1 537 ? -56.219 25.266 -10.539 1 24.69 537 THR A O 1
ATOM 4187 N N . PRO A 1 538 ? -55.781 27.359 -10.562 1 27.69 538 PRO A N 1
ATOM 4188 C CA . PRO A 1 538 ? -54.375 27.016 -10.547 1 27.69 538 PRO A CA 1
ATOM 4189 C C . PRO A 1 538 ? -53.969 26.188 -9.328 1 27.69 538 PRO A C 1
ATOM 4191 O O . PRO A 1 538 ? -54.438 26.453 -8.211 1 27.69 538 PRO A O 1
ATOM 4194 N N . ASP A 1 539 ? -53.906 24.906 -9.57 1 27.59 539 ASP A N 1
ATOM 4195 C CA . ASP A 1 539 ? -53.406 23.906 -8.648 1 27.59 539 ASP A CA 1
ATOM 4196 C C . ASP A 1 539 ? -52.281 24.484 -7.777 1 27.59 539 ASP A C 1
ATOM 4198 O O . ASP A 1 539 ? -51.188 24.797 -8.281 1 27.59 539 ASP A O 1
ATOM 4202 N N . HIS A 1 540 ? -52.562 25.422 -7.035 1 26.89 540 HIS A N 1
ATOM 4203 C CA . HIS A 1 540 ? -51.562 25.875 -6.055 1 26.89 540 HIS A CA 1
ATOM 4204 C C . HIS A 1 540 ? -50.844 24.688 -5.43 1 26.89 540 HIS A C 1
ATOM 4206 O O . HIS A 1 540 ? -51.469 23.797 -4.844 1 26.89 540 HIS A O 1
ATOM 4212 N N . PRO A 1 541 ? -49.844 24.234 -6.137 1 30.06 541 PRO A N 1
ATOM 4213 C CA . PRO A 1 541 ? -49.031 23.125 -5.586 1 30.06 541 PRO A CA 1
ATOM 4214 C C . PRO A 1 541 ? -48.844 23.25 -4.078 1 30.06 541 PRO A C 1
ATOM 4216 O O . PRO A 1 541 ? -48.344 24.266 -3.6 1 30.06 541 PRO A O 1
ATOM 4219 N N . GLN A 1 542 ? -49.75 22.938 -3.32 1 32.38 542 GLN A N 1
ATOM 4220 C CA . GLN A 1 542 ? -49.625 22.734 -1.88 1 32.38 542 GLN A CA 1
ATOM 4221 C C . GLN A 1 542 ? -48.25 22.266 -1.494 1 32.38 542 GLN A C 1
ATOM 4223 O O . GLN A 1 542 ? -47.781 21.219 -1.94 1 32.38 542 GLN A O 1
ATOM 4228 N N . GLU A 1 543 ? -47.375 23.172 -1.365 1 33.31 543 GLU A N 1
ATOM 4229 C CA . GLU A 1 543 ? -45.938 23.078 -1.062 1 33.31 543 GLU A CA 1
ATOM 4230 C C . GLU A 1 543 ? -45.688 22.078 0.071 1 33.31 543 GLU A C 1
ATOM 4232 O O . GLU A 1 543 ? -45.969 22.375 1.235 1 33.31 543 GLU A O 1
ATOM 4237 N N . GLU A 1 544 ? -46.031 20.844 0.07 1 35.97 544 GLU A N 1
ATOM 4238 C CA . GLU A 1 544 ? -45.719 19.672 0.876 1 35.97 544 GLU A CA 1
ATOM 4239 C C . GLU A 1 544 ? -44.25 19.703 1.344 1 35.97 544 GLU A C 1
ATOM 4241 O O . GLU A 1 544 ? -43.344 19.844 0.53 1 35.97 544 GLU A O 1
ATOM 4246 N N . LEU A 1 545 ? -43.969 20.219 2.508 1 40.88 545 LEU A N 1
ATOM 4247 C CA . LEU A 1 545 ? -42.656 20.141 3.117 1 40.88 545 LEU A CA 1
ATOM 4248 C C . LEU A 1 545 ? -42.094 18.734 3.006 1 40.88 545 LEU A C 1
ATOM 4250 O O . LEU A 1 545 ? -42.719 17.781 3.459 1 40.88 545 LEU A O 1
ATOM 4254 N N . ASN A 1 546 ? -41.344 18.453 2.215 1 48.31 546 ASN A N 1
ATOM 4255 C CA . ASN A 1 546 ? -40.625 17.188 2.078 1 48.31 546 ASN A CA 1
ATOM 4256 C C . ASN A 1 546 ? -39.938 16.781 3.379 1 48.31 546 ASN A C 1
ATOM 4258 O O . ASN A 1 546 ? -39.5 17.641 4.137 1 48.31 546 ASN A O 1
ATOM 4262 N N . LYS A 1 547 ? -40.188 15.648 4.109 1 53.88 547 LYS A N 1
ATOM 4263 C CA . LYS A 1 547 ? -39.656 15.031 5.305 1 53.88 547 LYS A CA 1
ATOM 4264 C C . LYS A 1 547 ? -38.156 15.352 5.449 1 53.88 547 LYS A C 1
ATOM 4266 O O . LYS A 1 547 ? -37.688 15.625 6.551 1 53.88 547 LYS A O 1
ATOM 4271 N N . ASP A 1 548 ? -37.594 15.508 4.379 1 58.78 548 ASP A N 1
ATOM 4272 C CA . ASP A 1 548 ? -36.188 15.789 4.41 1 58.78 548 ASP A CA 1
ATOM 4273 C C . ASP A 1 548 ? -35.906 17.234 4.816 1 58.78 548 ASP A C 1
ATOM 4275 O O . ASP A 1 548 ? -34.969 17.516 5.559 1 58.78 548 ASP A O 1
ATOM 4279 N N . GLU A 1 549 ? -36.906 18.078 4.586 1 61.5 549 GLU A N 1
ATOM 4280 C CA . GLU A 1 549 ? -36.719 19.484 4.902 1 61.5 549 GLU A CA 1
ATOM 4281 C C . GLU A 1 549 ? -36.969 19.766 6.379 1 61.5 549 GLU A C 1
ATOM 4283 O O . GLU A 1 549 ? -36.312 20.594 6.992 1 61.5 549 GLU A O 1
ATOM 4288 N N . LEU A 1 550 ? -37.938 19.062 7.023 1 64.25 550 LEU A N 1
ATOM 4289 C CA . LEU A 1 550 ? -38.188 19.219 8.453 1 64.25 550 LEU A CA 1
ATOM 4290 C C . LEU A 1 550 ? -36.969 18.766 9.266 1 64.25 550 LEU A C 1
ATOM 4292 O O . LEU A 1 550 ? -36.562 19.453 10.219 1 64.25 550 LEU A O 1
ATOM 4296 N N . GLN A 1 551 ? -36.438 17.766 8.852 1 67.19 551 GLN A N 1
ATOM 4297 C CA . GLN A 1 551 ? -35.281 17.25 9.562 1 67.19 551 GLN A CA 1
ATOM 4298 C C . GLN A 1 551 ? -34.094 18.219 9.492 1 67.19 551 GLN A C 1
ATOM 4300 O O . GLN A 1 551 ? -33.406 18.438 10.484 1 67.19 551 GLN A O 1
ATOM 4305 N N . ARG A 1 552 ? -33.969 18.812 8.438 1 70.94 552 ARG A N 1
ATOM 4306 C CA . ARG A 1 552 ? -32.844 19.75 8.258 1 70.94 552 ARG A CA 1
ATOM 4307 C C . ARG A 1 552 ? -33.062 21.016 9.07 1 70.94 552 ARG A C 1
ATOM 4309 O O . ARG A 1 552 ? -32.125 21.562 9.648 1 70.94 552 ARG A O 1
ATOM 4316 N N . SER A 1 553 ? -34.344 21.391 9.156 1 69.12 553 SER A N 1
ATOM 4317 C CA . SER A 1 553 ? -34.625 22.609 9.898 1 69.12 553 SER A CA 1
ATOM 4318 C C . SER A 1 553 ? -34.5 22.391 11.406 1 69.12 553 SER A C 1
ATOM 4320 O O . SER A 1 553 ? -34.031 23.266 12.125 1 69.12 553 SER A O 1
ATOM 4322 N N . LEU A 1 554 ? -34.938 21.281 11.836 1 71.31 554 LEU A N 1
ATOM 4323 C CA . LEU A 1 554 ? -34.75 20.969 13.25 1 71.31 554 LEU A CA 1
ATOM 4324 C C . LEU A 1 554 ? -33.281 20.859 13.609 1 71.31 554 LEU A C 1
ATOM 4326 O O . LEU A 1 554 ? -32.875 21.297 14.68 1 71.31 554 LEU A O 1
ATOM 4330 N N . LEU A 1 555 ? -32.625 20.312 12.711 1 70.19 555 LEU A N 1
ATOM 4331 C CA . LEU A 1 555 ? -31.172 20.203 12.945 1 70.19 555 LEU A CA 1
ATOM 4332 C C . LEU A 1 555 ? -30.547 21.594 13.07 1 70.19 555 LEU A C 1
ATOM 4334 O O . LEU A 1 555 ? -29.734 21.828 13.961 1 70.19 555 LEU A O 1
ATOM 4338 N N . ARG A 1 556 ? -30.891 22.469 12.289 1 74.56 556 ARG A N 1
ATOM 4339 C CA . ARG A 1 556 ? -30.344 23.828 12.297 1 74.56 556 ARG A CA 1
ATOM 4340 C C . ARG A 1 556 ? -30.703 24.547 13.602 1 74.56 556 ARG A C 1
ATOM 4342 O O . ARG A 1 556 ? -29.844 25.203 14.203 1 74.56 556 ARG A O 1
ATOM 4349 N N . THR A 1 557 ? -31.875 24.359 14 1 73.94 557 THR A N 1
ATOM 4350 C CA . THR A 1 557 ? -32.344 25.047 15.195 1 73.94 557 THR A CA 1
ATOM 4351 C C . THR A 1 557 ? -31.688 24.469 16.438 1 73.94 557 THR A C 1
ATOM 4353 O O . THR A 1 557 ? -31.219 25.219 17.297 1 73.94 557 THR A O 1
ATOM 4356 N N . PHE A 1 558 ? -31.641 23.234 16.438 1 76.31 558 PHE A N 1
ATOM 4357 C CA . PHE A 1 558 ? -31.078 22.641 17.641 1 76.31 558 PHE A CA 1
ATOM 4358 C C . PHE A 1 558 ? -29.562 22.781 17.656 1 76.31 558 PHE A C 1
ATOM 4360 O O . PHE A 1 558 ? -28.953 22.922 18.734 1 76.31 558 PHE A O 1
ATOM 4367 N N . SER A 1 559 ? -29.031 22.766 16.516 1 79 559 SER A N 1
ATOM 4368 C CA . SER A 1 559 ? -27.594 23 16.453 1 79 559 SER A CA 1
ATOM 4369 C C . SER A 1 559 ? -27.266 24.438 16.891 1 79 559 SER A C 1
ATOM 4371 O O . SER A 1 559 ? -26.312 24.656 17.641 1 79 559 SER A O 1
ATOM 4373 N N . HIS A 1 560 ? -28.016 25.359 16.453 1 77.38 560 HIS A N 1
ATOM 4374 C CA . HIS A 1 560 ? -27.828 26.734 16.859 1 77.38 560 HIS A CA 1
ATOM 4375 C C . HIS A 1 560 ? -28 26.906 18.359 1 77.38 560 HIS A C 1
ATOM 4377 O O . HIS A 1 560 ? -27.219 27.609 19 1 77.38 560 HIS A O 1
ATOM 4383 N N . SER A 1 561 ? -28.984 26.234 18.875 1 77.75 561 SER A N 1
ATOM 4384 C CA . SER A 1 561 ? -29.25 26.391 20.297 1 77.75 561 SER A CA 1
ATOM 4385 C C . SER A 1 561 ? -28.125 25.781 21.141 1 77.75 561 SER A C 1
ATOM 4387 O O . SER A 1 561 ? -27.672 26.375 22.125 1 77.75 561 SER A O 1
ATOM 4389 N N . CYS A 1 562 ? -27.641 24.703 20.75 1 80.38 562 CYS A N 1
ATOM 4390 C CA . CYS A 1 562 ? -26.641 24.031 21.578 1 80.38 562 CYS A CA 1
ATOM 4391 C C . CYS A 1 562 ? -25.25 24.609 21.328 1 80.38 562 CYS A C 1
ATOM 4393 O O . CYS A 1 562 ? -24.516 24.891 22.281 1 80.38 562 CYS A O 1
ATOM 4395 N N . ILE A 1 563 ? -24.891 24.922 20.172 1 84.31 563 ILE A N 1
ATOM 4396 C CA . ILE A 1 563 ? -23.531 25.375 19.844 1 84.31 563 ILE A CA 1
ATOM 4397 C C . ILE A 1 563 ? -23.375 26.828 20.25 1 84.31 563 ILE A C 1
ATOM 4399 O O . ILE A 1 563 ? -22.312 27.234 20.766 1 84.31 563 ILE A O 1
ATOM 4403 N N . MET A 1 564 ? -24.375 27.594 20 1 84.19 564 MET A N 1
ATOM 4404 C CA . MET A 1 564 ? -24.297 28.984 20.422 1 84.19 564 MET A CA 1
ATOM 4405 C C . MET A 1 564 ? -24.25 29.094 21.938 1 84.19 564 MET A C 1
ATOM 4407 O O . MET A 1 564 ? -23.656 30.016 22.484 1 84.19 564 MET A O 1
ATOM 4411 N N . GLY A 1 565 ? -24.906 28.125 22.578 1 83 565 GLY A N 1
ATOM 4412 C CA . GLY A 1 565 ? -24.781 28.094 24.016 1 83 565 GLY A CA 1
ATOM 4413 C C . GLY A 1 565 ? -23.359 27.844 24.484 1 83 565 GLY A C 1
ATOM 4414 O O . GLY A 1 565 ? -22.891 28.484 25.422 1 83 565 GLY A O 1
ATOM 4415 N N . MET A 1 566 ? -22.734 27 23.828 1 86.38 566 MET A N 1
ATOM 4416 C CA . MET A 1 566 ? -21.328 26.734 24.172 1 86.38 566 MET A CA 1
ATOM 4417 C C . MET A 1 566 ? -20.453 27.922 23.828 1 86.38 566 MET A C 1
ATOM 4419 O O . MET A 1 566 ? -19.516 28.234 24.562 1 86.38 566 MET A O 1
ATOM 4423 N N . PHE A 1 567 ? -20.703 28.562 22.734 1 89.81 567 PHE A N 1
ATOM 4424 C CA . PHE A 1 567 ? -19.984 29.75 22.328 1 89.81 567 PHE A CA 1
ATOM 4425 C C . PHE A 1 567 ? -20.078 30.844 23.391 1 89.81 567 PHE A C 1
ATOM 4427 O O . PHE A 1 567 ? -19.078 31.453 23.75 1 89.81 567 PHE A O 1
ATOM 4434 N N . LEU A 1 568 ? -21.203 31.031 23.906 1 90 568 LEU A N 1
ATOM 4435 C CA . LEU A 1 568 ? -21.422 32.062 24.891 1 90 568 LEU A CA 1
ATOM 4436 C C . LEU A 1 568 ? -20.734 31.734 26.219 1 90 568 LEU A C 1
ATOM 4438 O O . LEU A 1 568 ? -20.172 32.625 26.859 1 90 568 LEU A O 1
ATOM 4442 N N . GLU A 1 569 ? -20.734 30.484 26.5 1 87.94 569 GLU A N 1
ATOM 4443 C CA . GLU A 1 569 ? -20.031 30.109 27.719 1 87.94 569 GLU A CA 1
ATOM 4444 C C . GLU A 1 569 ? -18.531 30.281 27.562 1 87.94 569 GLU A C 1
ATOM 4446 O O . GLU A 1 569 ? -17.844 30.641 28.516 1 87.94 569 GLU A O 1
ATOM 4451 N N . GLU A 1 570 ? -18.062 30.062 26.469 1 90.94 570 GLU A N 1
ATOM 4452 C CA . GLU A 1 570 ? -16.641 30.266 26.219 1 90.94 570 GLU A CA 1
ATOM 4453 C C . GLU A 1 570 ? -16.297 31.75 26.219 1 90.94 570 GLU A C 1
ATOM 4455 O O . GLU A 1 570 ? -15.219 32.156 26.688 1 90.94 570 GLU A O 1
ATOM 4460 N N . LEU A 1 571 ? -17.141 32.531 25.672 1 92.31 571 LEU A N 1
ATOM 4461 C CA . LEU A 1 571 ? -16.922 33.969 25.703 1 92.31 571 LEU A CA 1
ATOM 4462 C C . LEU A 1 571 ? -16.906 34.469 27.141 1 92.31 571 LEU A C 1
ATOM 4464 O O . LEU A 1 571 ? -16.062 35.312 27.5 1 92.31 571 LEU A O 1
ATOM 4468 N N . ILE A 1 572 ? -17.75 33.969 27.984 1 89.5 572 ILE A N 1
ATOM 4469 C CA . ILE A 1 572 ? -17.812 34.375 29.391 1 89.5 572 ILE A CA 1
ATOM 4470 C C . ILE A 1 572 ? -16.547 33.969 30.109 1 89.5 572 ILE A C 1
ATOM 4472 O O . ILE A 1 572 ? -15.977 34.719 30.891 1 89.5 572 ILE A O 1
ATOM 4476 N N . GLU A 1 573 ? -16.125 32.781 29.781 1 89.5 573 GLU A N 1
ATOM 4477 C CA . GLU A 1 573 ? -14.891 32.312 30.391 1 89.5 573 GLU A CA 1
ATOM 4478 C C . GLU A 1 573 ? -13.695 33.156 29.938 1 89.5 573 GLU A C 1
ATOM 4480 O O . GLU A 1 573 ? -12.805 33.469 30.719 1 89.5 573 GLU A O 1
ATOM 4485 N N . LEU A 1 574 ? -13.664 33.531 28.703 1 92.12 574 LEU A N 1
ATOM 4486 C CA . LEU A 1 574 ? -12.594 34.375 28.188 1 92.12 574 LEU A CA 1
ATOM 4487 C C . LEU A 1 574 ? -12.625 35.75 28.844 1 92.12 574 LEU A C 1
ATOM 4489 O O . LEU A 1 574 ? -11.57 36.281 29.188 1 92.12 574 LEU A O 1
ATOM 4493 N N . ARG A 1 575 ? -13.727 36.25 29.016 1 90.31 575 ARG A N 1
ATOM 4494 C CA . ARG A 1 575 ? -13.867 37.562 29.641 1 90.31 575 ARG A CA 1
ATOM 4495 C C . ARG A 1 575 ? -13.414 37.531 31.094 1 90.31 575 ARG A C 1
ATOM 4497 O O . ARG A 1 575 ? -12.719 38.406 31.562 1 90.31 575 ARG A O 1
ATOM 4504 N N . GLU A 1 576 ? -13.812 36.438 31.781 1 87.25 576 GLU A N 1
ATOM 4505 C CA . GLU A 1 576 ? -13.414 36.312 33.156 1 87.25 576 GLU A CA 1
ATOM 4506 C C . GLU A 1 576 ? -11.898 36.156 33.281 1 87.25 576 GLU A C 1
ATOM 4508 O O . GLU A 1 576 ? -11.289 36.656 34.25 1 87.25 576 GLU A O 1
ATOM 4513 N N . LEU A 1 577 ? -11.406 35.562 32.344 1 88.19 577 LEU A N 1
ATOM 4514 C CA . LEU A 1 577 ? -9.969 35.344 32.344 1 88.19 577 LEU A CA 1
ATOM 4515 C C . LEU A 1 577 ? -9.234 36.656 32.062 1 88.19 577 LEU A C 1
ATOM 4517 O O . LEU A 1 577 ? -8.203 36.969 32.688 1 88.19 577 LEU A O 1
ATOM 4521 N N . VAL A 1 578 ? -9.695 37.438 31.141 1 88.06 578 VAL A N 1
ATOM 4522 C CA . VAL A 1 578 ? -8.992 38.656 30.688 1 88.06 578 VAL A CA 1
ATOM 4523 C C . VAL A 1 578 ? -9.25 39.781 31.672 1 88.06 578 VAL A C 1
ATOM 4525 O O . VAL A 1 578 ? -8.328 40.531 32.031 1 88.06 578 VAL A O 1
ATOM 4528 N N . ILE A 1 579 ? -10.531 39.906 32.094 1 80.38 579 ILE A N 1
ATOM 4529 C CA . ILE A 1 579 ? -10.875 41.031 32.969 1 80.38 579 ILE A CA 1
ATOM 4530 C C . ILE A 1 579 ? -10.711 40.625 34.438 1 80.38 579 ILE A C 1
ATOM 4532 O O . ILE A 1 579 ? -10.453 41.469 35.312 1 80.38 579 ILE A O 1
ATOM 4536 N N . GLY A 1 580 ? -10.945 39.219 34.719 1 68.69 580 GLY A N 1
ATOM 4537 C CA . GLY A 1 580 ? -11.133 38.719 36.094 1 68.69 580 GLY A CA 1
ATOM 4538 C C . GLY A 1 580 ? -9.953 39 37 1 68.69 580 GLY A C 1
ATOM 4539 O O . GLY A 1 580 ? -8.852 39.281 36.5 1 68.69 580 GLY A O 1
ATOM 4540 N N . THR A 1 581 ? -10.273 39.375 38.312 1 55.62 581 THR A N 1
ATOM 4541 C CA . THR A 1 581 ? -9.469 39.625 39.5 1 55.62 581 THR A CA 1
ATOM 4542 C C . THR A 1 581 ? -8.75 38.344 39.938 1 55.62 581 THR A C 1
ATOM 4544 O O . THR A 1 581 ? -9.266 37.25 39.75 1 55.62 581 THR A O 1
ATOM 4547 N N . MET A 1 582 ? -7.504 38.219 39.719 1 46.34 582 MET A N 1
ATOM 4548 C CA . MET A 1 582 ? -6.711 37.094 40.219 1 46.34 582 MET A CA 1
ATOM 4549 C C . MET A 1 582 ? -7.066 36.812 41.688 1 46.34 582 MET A C 1
ATOM 4551 O O . MET A 1 582 ? -6.953 37.656 42.531 1 46.34 582 MET A O 1
ATOM 4555 N N . GLY A 1 583 ? -7.348 35.469 42.219 1 43.03 583 GLY A N 1
ATOM 4556 C CA . GLY A 1 583 ? -7.641 34.938 43.531 1 43.03 583 GLY A CA 1
ATOM 4557 C C . GLY A 1 583 ? -8.906 35.5 44.125 1 43.03 583 GLY A C 1
ATOM 4558 O O . GLY A 1 583 ? -9.781 36 43.406 1 43.03 583 GLY A O 1
ATOM 4559 N N . ASP A 1 584 ? -9.016 35.312 45.531 1 41.59 584 ASP A N 1
ATOM 4560 C CA . ASP A 1 584 ? -10.039 35.781 46.469 1 41.59 584 ASP A CA 1
ATOM 4561 C C . ASP A 1 584 ? -10.258 37.281 46.312 1 41.59 584 ASP A C 1
ATOM 4563 O O . ASP A 1 584 ? -11.188 37.844 46.906 1 41.59 584 ASP A O 1
ATOM 4567 N N . GLU A 1 585 ? -9.117 38.188 46.094 1 44.84 585 GLU A N 1
ATOM 4568 C CA . GLU A 1 585 ? -9.156 39.594 46.469 1 44.84 585 GLU A CA 1
ATOM 4569 C C . GLU A 1 585 ? -9.57 40.469 45.281 1 44.84 585 GLU A C 1
ATOM 4571 O O . GLU A 1 585 ? -9.375 40.062 44.125 1 44.84 585 GLU A O 1
ATOM 4576 N N . THR A 1 586 ? -10.477 41.5 45.375 1 47.25 586 THR A N 1
ATOM 4577 C CA . THR A 1 586 ? -11.117 42.625 44.688 1 47.25 586 THR A CA 1
ATOM 4578 C C . THR A 1 586 ? -10.102 43.375 43.812 1 47.25 586 THR A C 1
ATOM 4580 O O . THR A 1 586 ? -10.453 44.344 43.156 1 47.25 586 THR A O 1
ATOM 4583 N N . GLN A 1 587 ? -8.773 43 43.75 1 53.88 587 GLN A N 1
ATOM 4584 C CA . GLN A 1 587 ? -7.867 43.969 43.125 1 53.88 587 GLN A CA 1
ATOM 4585 C C . GLN A 1 587 ? -7.547 43.562 41.688 1 53.88 587 GLN A C 1
ATOM 4587 O O . GLN A 1 587 ? -7.324 42.375 41.406 1 53.88 587 GLN A O 1
ATOM 4592 N N . PRO A 1 588 ? -7.613 44.531 40.625 1 62.28 588 PRO A N 1
ATOM 4593 C CA . PRO A 1 588 ? -7.281 44.312 39.219 1 62.28 588 PRO A CA 1
ATOM 4594 C C . PRO A 1 588 ? -5.891 43.719 39.031 1 62.28 588 PRO A C 1
ATOM 4596 O O . PRO A 1 588 ? -5.004 43.906 39.844 1 62.28 588 PRO A O 1
ATOM 4599 N N . ARG A 1 589 ? -5.762 42.75 38.062 1 73.88 589 ARG A N 1
ATOM 4600 C CA . ARG A 1 589 ? -4.496 42.062 37.781 1 73.88 589 ARG A CA 1
ATOM 4601 C C . ARG A 1 589 ? -3.391 43.094 37.531 1 73.88 589 ARG A C 1
ATOM 4603 O O . ARG A 1 589 ? -3.592 44.062 36.781 1 73.88 589 ARG A O 1
ATOM 4610 N N . GLN A 1 590 ? -2.389 43.156 38.375 1 69.56 590 GLN A N 1
ATOM 4611 C CA . GLN A 1 590 ? -1.249 44.031 38.188 1 69.56 590 GLN A CA 1
ATOM 4612 C C . GLN A 1 590 ? -0.171 43.375 37.344 1 69.56 590 GLN A C 1
ATOM 4614 O O . GLN A 1 590 ? -0.104 42.156 37.25 1 69.56 590 GLN A O 1
ATOM 4619 N N . LYS A 1 591 ? 0.527 44.188 36.531 1 78 591 LYS A N 1
ATOM 4620 C CA . LYS A 1 591 ? 1.611 43.75 35.688 1 78 591 LYS A CA 1
ATOM 4621 C C . LYS A 1 591 ? 2.748 43.125 36.5 1 78 591 LYS A C 1
ATOM 4623 O O . LYS A 1 591 ? 3.174 43.719 37.5 1 78 591 LYS A O 1
ATOM 4628 N N . LYS A 1 592 ? 3.037 41.875 36.312 1 74.69 592 LYS A N 1
ATOM 4629 C CA . LYS A 1 592 ? 4.148 41.188 36.969 1 74.69 592 LYS A CA 1
ATOM 4630 C C . LYS A 1 592 ? 5.105 40.594 35.938 1 74.69 592 LYS A C 1
ATOM 4632 O O . LYS A 1 592 ? 4.785 40.531 34.75 1 74.69 592 LYS A O 1
ATOM 4637 N N . LEU A 1 593 ? 6.379 40.344 36.344 1 73.62 593 LEU A N 1
ATOM 4638 C CA . LEU A 1 593 ? 7.375 39.688 35.5 1 73.62 593 LEU A CA 1
ATOM 4639 C C . LEU A 1 593 ? 7.152 38.188 35.438 1 73.62 593 LEU A C 1
ATOM 4641 O O . LEU A 1 593 ? 7.082 37.531 36.5 1 73.62 593 LEU A O 1
ATOM 4645 N N . HIS A 1 594 ? 6.773 37.688 34.25 1 72.62 594 HIS A N 1
ATOM 4646 C CA . HIS A 1 594 ? 6.547 36.25 34.094 1 72.62 594 HIS A CA 1
ATOM 4647 C C . HIS A 1 594 ? 7.645 35.594 33.25 1 72.62 594 HIS A C 1
ATOM 4649 O O . HIS A 1 594 ? 8.039 36.156 32.219 1 72.62 594 HIS A O 1
ATOM 4655 N N . ILE A 1 595 ? 8.312 34.5 33.719 1 62 595 ILE A N 1
ATOM 4656 C CA . ILE A 1 595 ? 9.328 33.75 32.969 1 62 595 ILE A CA 1
ATOM 4657 C C . ILE A 1 595 ? 8.742 32.438 32.469 1 62 595 ILE A C 1
ATOM 4659 O O . ILE A 1 595 ? 8.523 31.516 33.25 1 62 595 ILE A O 1
ATOM 4663 N N . ALA A 1 596 ? 8.359 32.281 31.266 1 60.06 596 ALA A N 1
ATOM 4664 C CA . ALA A 1 596 ? 7.676 31.125 30.703 1 60.06 596 ALA A CA 1
ATOM 4665 C C . ALA A 1 596 ? 8.656 29.984 30.438 1 60.06 596 ALA A C 1
ATOM 4667 O O . ALA A 1 596 ? 8.281 28.812 30.484 1 60.06 596 ALA A O 1
ATOM 4668 N N . PHE A 1 597 ? 9.938 30.141 30.078 1 58.84 597 PHE A N 1
ATOM 4669 C CA . PHE A 1 597 ? 10.906 29.109 29.672 1 58.84 597 PHE A CA 1
ATOM 4670 C C . PHE A 1 597 ? 11.125 28.109 30.797 1 58.84 597 PHE A C 1
ATOM 4672 O O . PHE A 1 597 ? 11.344 26.922 30.547 1 58.84 597 PHE A O 1
ATOM 4679 N N . LEU A 1 598 ? 11 28.531 31.969 1 54.12 598 LEU A N 1
ATOM 4680 C CA . LEU A 1 598 ? 11.336 27.656 33.094 1 54.12 598 LEU A CA 1
ATOM 4681 C C . LEU A 1 598 ? 10.234 26.625 33.312 1 54.12 598 LEU A C 1
ATOM 4683 O O . LEU A 1 598 ? 10.516 25.484 33.688 1 54.12 598 LEU A O 1
ATOM 4687 N N . LYS A 1 599 ? 9.141 26.922 32.906 1 53.31 599 LYS A N 1
ATOM 4688 C CA . LYS A 1 599 ? 8.055 25.984 33.156 1 53.31 599 LYS A CA 1
ATOM 4689 C C . LYS A 1 599 ? 8.055 24.859 32.125 1 53.31 599 LYS A C 1
ATOM 4691 O O . LYS A 1 599 ? 7.754 23.703 32.438 1 53.31 599 LYS A O 1
ATOM 4696 N N . GLY A 1 600 ? 8.328 25.266 30.859 1 53.31 600 GLY A N 1
ATOM 4697 C CA . GLY A 1 600 ? 8.43 24.219 29.844 1 53.31 600 GLY A CA 1
ATOM 4698 C C . GLY A 1 600 ? 9.555 23.234 30.109 1 53.31 600 GLY A C 1
ATOM 4699 O O . GLY A 1 600 ? 9.391 22.031 29.938 1 53.31 600 GLY A O 1
ATOM 4700 N N . ILE A 1 601 ? 10.68 23.75 30.578 1 51.28 601 ILE A N 1
ATOM 4701 C CA . ILE A 1 601 ? 11.789 22.875 30.938 1 51.28 601 ILE A CA 1
ATOM 4702 C C . ILE A 1 601 ? 11.406 22.031 32.156 1 51.28 601 ILE A C 1
ATOM 4704 O O . ILE A 1 601 ? 11.727 20.844 32.219 1 51.28 601 ILE A O 1
ATOM 4708 N N . ARG A 1 602 ? 10.758 22.656 33.062 1 50.31 602 ARG A N 1
ATOM 4709 C CA . ARG A 1 602 ? 10.352 21.906 34.25 1 50.31 602 ARG A CA 1
ATOM 4710 C C . ARG A 1 602 ? 9.336 20.828 33.906 1 50.31 602 ARG A C 1
ATOM 4712 O O . ARG A 1 602 ? 9.375 19.734 34.469 1 50.31 602 ARG A O 1
ATOM 4719 N N . ALA A 1 603 ? 8.445 21.172 32.938 1 52.34 603 ALA A N 1
ATOM 4720 C CA . ALA A 1 603 ? 7.445 20.203 32.5 1 52.34 603 ALA A CA 1
ATOM 4721 C C . ALA A 1 603 ? 8.086 19.062 31.719 1 52.34 603 ALA A C 1
ATOM 4723 O O . ALA A 1 603 ? 7.656 17.906 31.828 1 52.34 603 ALA A O 1
ATOM 4724 N N . ARG A 1 604 ? 9.055 19.391 30.844 1 47.06 604 ARG A N 1
ATOM 4725 C CA . ARG A 1 604 ? 9.734 18.375 30.047 1 47.06 604 ARG A CA 1
ATOM 4726 C C . ARG A 1 604 ? 10.672 17.547 30.922 1 47.06 604 ARG A C 1
ATOM 4728 O O . ARG A 1 604 ? 10.781 16.328 30.75 1 47.06 604 ARG A O 1
ATOM 4735 N N . PHE A 1 605 ? 11.445 18.234 31.859 1 45.44 605 PHE A N 1
ATOM 4736 C CA . PHE A 1 605 ? 12.383 17.469 32.656 1 45.44 605 PHE A CA 1
ATOM 4737 C C . PHE A 1 605 ? 11.719 17 33.969 1 45.44 605 PHE A C 1
ATOM 4739 O O . PHE A 1 605 ? 12.367 16.375 34.812 1 45.44 605 PHE A O 1
ATOM 4746 N N . GLY A 1 606 ? 10.508 16.625 34.125 1 44.81 606 GLY A N 1
ATOM 4747 C CA . GLY A 1 606 ? 9.781 15.891 35.156 1 44.81 606 GLY A CA 1
ATOM 4748 C C . GLY A 1 606 ? 9.914 16.5 36.531 1 44.81 606 GLY A C 1
ATOM 4749 O O . GLY A 1 606 ? 9.734 15.82 37.531 1 44.81 606 GLY A O 1
ATOM 4750 N N . PHE A 1 607 ? 10.531 17.578 36.75 1 40 607 PHE A N 1
ATOM 4751 C CA . PHE A 1 607 ? 10.633 17.906 38.188 1 40 607 PHE A CA 1
ATOM 4752 C C . PHE A 1 607 ? 9.266 18.219 38.75 1 40 607 PHE A C 1
ATOM 4754 O O . PHE A 1 607 ? 8.852 19.391 38.812 1 40 607 PHE A O 1
ATOM 4761 N N . ARG A 1 608 ? 8.391 17.672 38.344 1 38.97 608 ARG A N 1
ATOM 4762 C CA . ARG A 1 608 ? 7.082 17.844 38.969 1 38.97 608 ARG A CA 1
ATOM 4763 C C . ARG A 1 608 ? 7.152 17.562 40.469 1 38.97 608 ARG A C 1
ATOM 4765 O O . ARG A 1 608 ? 7.59 16.5 40.875 1 38.97 608 ARG A O 1
ATOM 4772 N N . LYS A 1 609 ? 7.305 18.484 41.219 1 34.22 609 LYS A N 1
ATOM 4773 C CA . LYS A 1 609 ? 6.992 18.281 42.625 1 34.22 609 LYS A CA 1
ATOM 4774 C C . LYS A 1 609 ? 5.703 17.469 42.781 1 34.22 609 LYS A C 1
ATOM 4776 O O . LYS A 1 609 ? 4.672 17.812 42.188 1 34.22 609 LYS A O 1
ATOM 4781 N N . TYR A 1 610 ? 5.871 16.234 43.094 1 30.64 610 TYR A N 1
ATOM 4782 C CA . TYR A 1 610 ? 4.805 15.383 43.625 1 30.64 610 TYR A CA 1
ATOM 4783 C C . TYR A 1 610 ? 4.016 16.094 44.719 1 30.64 610 TYR A C 1
ATOM 4785 O O . TYR A 1 610 ? 4.496 16.234 45.844 1 30.64 610 TYR A O 1
ATOM 4793 N N . ARG A 1 611 ? 3.498 17.266 44.469 1 31.61 611 ARG A N 1
ATOM 4794 C CA . ARG A 1 611 ? 2.654 17.641 45.594 1 31.61 611 ARG A CA 1
ATOM 4795 C C . ARG A 1 611 ? 1.714 16.516 46 1 31.61 611 ARG A C 1
ATOM 4797 O O . ARG A 1 611 ? 1.156 15.836 45.125 1 31.61 611 ARG A O 1
ATOM 4804 N N . LYS A 1 612 ? 1.886 15.977 47.188 1 29.31 612 LYS A N 1
ATOM 4805 C CA . LYS A 1 612 ? 1.048 15.055 47.969 1 29.31 612 LYS A CA 1
ATOM 4806 C C . LYS A 1 612 ? -0.433 15.352 47.75 1 29.31 612 LYS A C 1
ATOM 4808 O O . LYS A 1 612 ? -0.84 16.516 47.719 1 29.31 612 LYS A O 1
ATOM 4813 N N . PRO A 1 613 ? -1.095 14.359 47.25 1 30.58 613 PRO A N 1
ATOM 4814 C CA . PRO A 1 613 ? -2.551 14.477 47.125 1 30.58 613 PRO A CA 1
ATOM 4815 C C . PRO A 1 613 ? -3.203 14.977 48.438 1 30.58 613 PRO A C 1
ATOM 4817 O O . PRO A 1 613 ? -3.01 14.383 49.5 1 30.58 613 PRO A O 1
ATOM 4820 N N . GLU A 1 614 ? -3.1 16.234 48.75 1 28.81 614 GLU A N 1
ATOM 4821 C CA . GLU A 1 614 ? -3.969 16.562 49.844 1 28.81 614 GLU A CA 1
ATOM 4822 C C . GLU A 1 614 ? -5.34 15.914 49.719 1 28.81 614 GLU A C 1
ATOM 4824 O O . GLU A 1 614 ? -5.934 15.938 48.625 1 28.81 614 GLU A O 1
ATOM 4829 N N . VAL A 1 615 ? -5.738 14.906 50.562 1 30.16 615 VAL A N 1
ATOM 4830 C CA . VAL A 1 615 ? -6.91 14.102 50.906 1 30.16 615 VAL A CA 1
ATOM 4831 C C . VAL A 1 615 ? -8.164 14.977 50.844 1 30.16 615 VAL A C 1
ATOM 4833 O O . VAL A 1 615 ? -9.273 14.492 51.094 1 30.16 615 VAL A O 1
ATOM 4836 N N . GLU A 1 616 ? -8.148 16.328 51.062 1 27.47 616 GLU A N 1
ATOM 4837 C CA . GLU A 1 616 ? -9.414 16.797 51.656 1 27.47 616 GLU A CA 1
ATOM 4838 C C . GLU A 1 616 ? -10.578 16.516 50.688 1 27.47 616 GLU A C 1
ATOM 4840 O O . GLU A 1 616 ? -11.578 15.922 51.094 1 27.47 616 GLU A O 1
ATOM 4845 N N . ASN A 1 617 ? -11.359 17.656 50.25 1 27.75 617 ASN A N 1
ATOM 4846 C CA . ASN A 1 617 ? -12.789 17.672 49.969 1 27.75 617 ASN A CA 1
ATOM 4847 C C . ASN A 1 617 ? -13.133 16.875 48.719 1 27.75 617 ASN A C 1
ATOM 4849 O O . ASN A 1 617 ? -12.469 17 47.688 1 27.75 617 ASN A O 1
ATOM 4853 N N . PRO A 1 618 ? -13.977 15.695 48.875 1 31.11 618 PRO A N 1
ATOM 4854 C CA . PRO A 1 618 ? -14.492 14.672 47.938 1 31.11 618 PRO A CA 1
ATOM 4855 C C . PRO A 1 618 ? -14.984 15.258 46.625 1 31.11 618 PRO A C 1
ATOM 4857 O O . PRO A 1 618 ? -15.258 14.508 45.688 1 31.11 618 PRO A O 1
ATOM 4860 N N . LEU A 1 619 ? -15.656 16.375 46.781 1 30.12 619 LEU A N 1
ATOM 4861 C CA . LEU A 1 619 ? -16.516 16.734 45.656 1 30.12 619 LEU A CA 1
ATOM 4862 C C . LEU A 1 619 ? -15.688 16.938 44.375 1 30.12 619 LEU A C 1
ATOM 4864 O O . LEU A 1 619 ? -16.234 16.953 43.281 1 30.12 619 LEU A O 1
ATOM 4868 N N . SER A 1 620 ? -14.57 17.828 44.531 1 29.44 620 SER A N 1
ATOM 4869 C CA . SER A 1 620 ? -13.977 18.234 43.25 1 29.44 620 SER A CA 1
ATOM 4870 C C . SER A 1 620 ? -13.297 17.078 42.562 1 29.44 620 SER A C 1
ATOM 4872 O O . SER A 1 620 ? -12.164 16.703 42.906 1 29.44 620 SER A O 1
ATOM 4874 N N . LEU A 1 621 ? -13.859 15.992 42.438 1 32.25 621 LEU A N 1
ATOM 4875 C CA . LEU A 1 621 ? -13.547 14.789 41.688 1 32.25 621 LEU A CA 1
ATOM 4876 C C . LEU A 1 621 ? -12.719 15.133 40.438 1 32.25 621 LEU A C 1
ATOM 4878 O O . LEU A 1 621 ? -12.641 14.336 39.5 1 32.25 621 LEU A O 1
ATOM 4882 N N . ASP A 1 622 ? -12.5 16.312 40.125 1 30.98 622 ASP A N 1
ATOM 4883 C CA . ASP A 1 622 ? -12.195 16.828 38.812 1 30.98 622 ASP A CA 1
ATOM 4884 C C . ASP A 1 622 ? -10.914 16.203 38.25 1 30.98 622 ASP A C 1
ATOM 4886 O O . ASP A 1 622 ? -10.898 15.703 37.125 1 30.98 622 ASP A O 1
ATOM 4890 N N . ASN A 1 623 ? -9.688 17.016 38.219 1 33.34 623 ASN A N 1
ATOM 4891 C CA . ASN A 1 623 ? -8.672 17.062 37.156 1 33.34 623 ASN A CA 1
ATOM 4892 C C . ASN A 1 623 ? -7.684 15.914 37.281 1 33.34 623 ASN A C 1
ATOM 4894 O O . ASN A 1 623 ? -7.125 15.469 36.281 1 33.34 623 ASN A O 1
ATOM 4898 N N . HIS A 1 624 ? -7.125 15.523 38.438 1 36.97 624 HIS A N 1
ATOM 4899 C CA . HIS A 1 624 ? -5.859 14.805 38.531 1 36.97 624 HIS A CA 1
ATOM 4900 C C . HIS A 1 624 ? -6.055 13.312 38.312 1 36.97 624 HIS A C 1
ATOM 4902 O O . HIS A 1 624 ? -5.078 12.57 38.188 1 36.97 624 HIS A O 1
ATOM 4908 N N . ALA A 1 625 ? -7.027 12.688 39 1 40.03 625 ALA A N 1
ATOM 4909 C CA . ALA A 1 625 ? -7.242 11.258 38.844 1 40.03 625 ALA A CA 1
ATOM 4910 C C . ALA A 1 625 ? -7.355 10.875 37.375 1 40.03 625 ALA A C 1
ATOM 4912 O O . ALA A 1 625 ? -7.453 9.695 37.031 1 40.03 625 ALA A O 1
ATOM 4913 N N . ASP A 1 626 ? -7.727 11.773 36.562 1 44.12 626 ASP A N 1
ATOM 4914 C CA . ASP A 1 626 ? -8.031 11.875 35.125 1 44.12 626 ASP A CA 1
ATOM 4915 C C . ASP A 1 626 ? -6.828 11.461 34.281 1 44.12 626 ASP A C 1
ATOM 4917 O O . ASP A 1 626 ? -6.992 10.875 33.219 1 44.12 626 ASP A O 1
ATOM 4921 N N . GLU A 1 627 ? -5.613 11.922 34.781 1 50.62 627 GLU A N 1
ATOM 4922 C CA . GLU A 1 627 ? -4.414 11.906 33.938 1 50.62 627 GLU A CA 1
ATOM 4923 C C . GLU A 1 627 ? -3.879 10.484 33.781 1 50.62 627 GLU A C 1
ATOM 4925 O O . GLU A 1 627 ? -3.189 10.188 32.781 1 50.62 627 GLU A O 1
ATOM 4930 N N . ARG A 1 628 ? -4.133 9.578 34.75 1 57.22 628 ARG A N 1
ATOM 4931 C CA . ARG A 1 628 ? -3.324 8.367 34.656 1 57.22 628 ARG A CA 1
ATOM 4932 C C . ARG A 1 628 ? -4.004 7.309 33.812 1 57.22 628 ARG A C 1
ATOM 4934 O O . ARG A 1 628 ? -3.42 6.262 33.531 1 57.22 628 ARG A O 1
ATOM 4941 N N . MET A 1 629 ? -5.398 7.449 33.656 1 75.31 629 MET A N 1
ATOM 4942 C CA . MET A 1 629 ? -5.984 6.336 32.906 1 75.31 629 MET A CA 1
ATOM 4943 C C . MET A 1 629 ? -5.703 6.473 31.422 1 75.31 629 MET A C 1
ATOM 4945 O O . MET A 1 629 ? -5.844 7.559 30.859 1 75.31 629 MET A O 1
ATOM 4949 N N . SER A 1 630 ? -5.211 5.461 30.984 1 78.06 630 SER A N 1
ATOM 4950 C CA . SER A 1 630 ? -4.992 5.445 29.531 1 78.06 630 SER A CA 1
ATOM 4951 C C . SER A 1 630 ? -6.312 5.398 28.781 1 78.06 630 SER A C 1
ATOM 4953 O O . SER A 1 630 ? -7.34 5.008 29.328 1 78.06 630 SER A O 1
ATOM 4955 N N . MET A 1 631 ? -6.469 5.984 27.672 1 83.5 631 MET A N 1
ATOM 4956 C CA . MET A 1 631 ? -7.66 6.008 26.828 1 83.5 631 MET A CA 1
ATOM 4957 C C . MET A 1 631 ? -8.211 4.602 26.625 1 83.5 631 MET A C 1
ATOM 4959 O O . MET A 1 631 ? -9.422 4.391 26.656 1 83.5 631 MET A O 1
ATOM 4963 N N . GLN A 1 632 ? -7.367 3.643 26.547 1 80.62 632 GLN A N 1
ATOM 4964 C CA . GLN A 1 632 ? -7.809 2.266 26.344 1 80.62 632 GLN A CA 1
ATOM 4965 C C . GLN A 1 632 ? -8.477 1.719 27.609 1 80.62 632 GLN A C 1
ATOM 4967 O O . GLN A 1 632 ? -9.484 1.011 27.531 1 80.62 632 GLN A O 1
ATOM 4972 N N . GLU A 1 633 ? -7.902 1.987 28.672 1 82.25 633 GLU A N 1
ATOM 4973 C CA . GLU A 1 633 ? -8.492 1.568 29.938 1 82.25 633 GLU A CA 1
ATOM 4974 C C . GLU A 1 633 ? -9.859 2.213 30.156 1 82.25 633 GLU A C 1
ATOM 4976 O O . GLU A 1 633 ? -10.789 1.559 30.641 1 82.25 633 GLU A O 1
ATOM 4981 N N . ALA A 1 634 ? -9.977 3.455 29.781 1 84.56 634 ALA A N 1
ATOM 4982 C CA . ALA A 1 634 ? -11.25 4.164 29.938 1 84.56 634 ALA A CA 1
ATOM 4983 C C . ALA A 1 634 ? -12.328 3.557 29.047 1 84.56 634 ALA A C 1
ATOM 4985 O O . ALA A 1 634 ? -13.469 3.381 29.484 1 84.56 634 ALA A O 1
ATOM 4986 N N . LEU A 1 635 ? -11.961 3.238 27.875 1 85.31 635 LEU A N 1
ATOM 4987 C CA . LEU A 1 635 ? -12.938 2.693 26.938 1 85.31 635 LEU A CA 1
ATOM 4988 C C . LEU A 1 635 ? -13.359 1.287 27.359 1 85.31 635 LEU A C 1
ATOM 4990 O O . LEU A 1 635 ? -14.531 0.922 27.219 1 85.31 635 LEU A O 1
ATOM 4994 N N . GLU A 1 636 ? -12.391 0.532 27.828 1 81.19 636 GLU A N 1
ATOM 4995 C CA . GLU A 1 636 ? -12.742 -0.803 28.297 1 81.19 636 GLU A CA 1
ATOM 4996 C C . GLU A 1 636 ? -13.586 -0.734 29.578 1 81.19 636 GLU A C 1
ATOM 4998 O O . GLU A 1 636 ? -14.484 -1.555 29.766 1 81.19 636 GLU A O 1
ATOM 5003 N N . THR A 1 637 ? -13.297 0.175 30.375 1 81.19 637 THR A N 1
ATOM 5004 C CA . THR A 1 637 ? -14.109 0.366 31.562 1 81.19 637 THR A CA 1
ATOM 5005 C C . THR A 1 637 ? -15.531 0.779 31.188 1 81.19 637 THR A C 1
ATOM 5007 O O . THR A 1 637 ? -16.5 0.379 31.859 1 81.19 637 THR A O 1
ATOM 5010 N N . LEU A 1 638 ? -15.602 1.559 30.109 1 81.44 638 LEU A N 1
ATOM 5011 C CA . LEU A 1 638 ? -16.922 1.986 29.656 1 81.44 638 LEU A CA 1
ATOM 5012 C C . LEU A 1 638 ? -17.719 0.806 29.109 1 81.44 638 LEU A C 1
ATOM 5014 O O . LEU A 1 638 ? -18.938 0.733 29.297 1 81.44 638 LEU A O 1
ATOM 5018 N N . LYS A 1 639 ? -16.969 -0.124 28.469 1 75.56 639 LYS A N 1
ATOM 5019 C CA . LYS A 1 639 ? -17.641 -1.298 27.906 1 75.56 639 LYS A CA 1
ATOM 5020 C C . LYS A 1 639 ? -17.844 -2.367 28.984 1 75.56 639 LYS A C 1
ATOM 5022 O O . LYS A 1 639 ? -18.516 -3.371 28.734 1 75.56 639 LYS A O 1
ATOM 5027 N N . GLY A 1 640 ? -17.375 -2.18 30.062 1 71.12 640 GLY A N 1
ATOM 5028 C CA . GLY A 1 640 ? -17.531 -3.123 31.156 1 71.12 640 GLY A CA 1
ATOM 5029 C C . GLY A 1 640 ? -16.5 -4.238 31.141 1 71.12 640 GLY A C 1
ATOM 5030 O O . GLY A 1 640 ? -16.719 -5.301 31.734 1 71.12 640 GLY A O 1
ATOM 5031 N N . LYS A 1 641 ? -15.367 -4.043 30.297 1 73.5 641 LYS A N 1
ATOM 5032 C CA . LYS A 1 641 ? -14.352 -5.09 30.188 1 73.5 641 LYS A CA 1
ATOM 5033 C C . LYS A 1 641 ? -13.102 -4.73 30.984 1 73.5 641 LYS A C 1
ATOM 5035 O O . LYS A 1 641 ? -12.859 -3.559 31.266 1 73.5 641 LYS A O 1
ATOM 5040 N N . GLN A 1 642 ? -12.398 -5.734 31.406 1 74.31 642 GLN A N 1
ATOM 5041 C CA . GLN A 1 642 ? -11.172 -5.527 32.156 1 74.31 642 GLN A CA 1
ATOM 5042 C C . GLN A 1 642 ? -9.992 -5.238 31.234 1 74.31 642 GLN A C 1
ATOM 5044 O O . GLN A 1 642 ? -9.859 -5.863 30.188 1 74.31 642 GLN A O 1
ATOM 5049 N N . TYR A 1 643 ? -9.273 -4.133 31.547 1 74.88 643 TYR A N 1
ATOM 5050 C CA . TYR A 1 643 ? -8.141 -3.715 30.719 1 74.88 643 TYR A CA 1
ATOM 5051 C C . TYR A 1 643 ? -6.875 -4.461 31.125 1 74.88 643 TYR A C 1
ATOM 5053 O O . TYR A 1 643 ? -6.5 -4.473 32.312 1 74.88 643 TYR A O 1
ATOM 5061 N N . VAL A 1 644 ? -6.27 -5.305 30.141 1 72.31 644 VAL A N 1
ATOM 5062 C CA . VAL A 1 644 ? -4.977 -5.938 30.375 1 72.31 644 VAL A CA 1
ATOM 5063 C C . VAL A 1 644 ? -3.889 -5.184 29.609 1 72.31 644 VAL A C 1
ATOM 5065 O O . VAL A 1 644 ? -3.951 -5.062 28.391 1 72.31 644 VAL A O 1
ATOM 5068 N N . PRO A 1 645 ? -2.967 -4.531 30.344 1 74.75 645 PRO A N 1
ATOM 5069 C CA . PRO A 1 645 ? -1.924 -3.787 29.625 1 74.75 645 PRO A CA 1
ATOM 5070 C C . PRO A 1 645 ? -1.01 -4.691 28.812 1 74.75 645 PRO A C 1
ATOM 5072 O O . PRO A 1 645 ? -0.687 -5.805 29.234 1 74.75 645 PRO A O 1
ATOM 5075 N N . ASP A 1 646 ? -0.78 -4.406 27.578 1 68.5 646 ASP A N 1
ATOM 5076 C CA . ASP A 1 646 ? 0.13 -5.176 26.734 1 68.5 646 ASP A CA 1
ATOM 5077 C C . ASP A 1 646 ? 1.57 -4.691 26.891 1 68.5 646 ASP A C 1
ATOM 5079 O O . ASP A 1 646 ? 1.854 -3.506 26.719 1 68.5 646 ASP A O 1
ATOM 5083 N N . LYS A 1 647 ? 2.463 -5.461 27.594 1 68.62 647 LYS A N 1
ATOM 5084 C CA . LYS A 1 647 ? 3.869 -5.105 27.766 1 68.62 647 LYS A CA 1
ATOM 5085 C C . LYS A 1 647 ? 4.625 -5.207 26.453 1 68.62 647 LYS A C 1
ATOM 5087 O O . LYS A 1 647 ? 4.465 -6.176 25.703 1 68.62 647 LYS A O 1
ATOM 5092 N N . LYS A 1 648 ? 5.277 -4.145 26.094 1 75.31 648 LYS A N 1
ATOM 5093 C CA . LYS A 1 648 ? 6.047 -4.141 24.859 1 75.31 648 LYS A CA 1
ATOM 5094 C C . LYS A 1 648 ? 7.367 -4.887 25.031 1 75.31 648 LYS A C 1
ATOM 5096 O O . LYS A 1 648 ? 8.102 -4.652 26 1 75.31 648 LYS A O 1
ATOM 5101 N N . THR A 1 649 ? 7.699 -5.93 24.344 1 79.81 649 THR A N 1
ATOM 5102 C CA . THR A 1 649 ? 8.914 -6.734 24.359 1 79.81 649 THR A CA 1
ATOM 5103 C C . THR A 1 649 ? 10.055 -6.004 23.656 1 79.81 649 THR A C 1
ATOM 5105 O O . THR A 1 649 ? 9.844 -4.961 23.031 1 79.81 649 THR A O 1
ATOM 5108 N N . LEU A 1 650 ? 11.312 -6.316 23.844 1 79 650 LEU A N 1
ATOM 5109 C CA . LEU A 1 650 ? 12.484 -5.734 23.203 1 79 650 LEU A CA 1
ATOM 5110 C C . LEU A 1 650 ? 12.398 -5.852 21.688 1 79 650 LEU A C 1
ATOM 5112 O O . LEU A 1 650 ? 12.867 -4.969 20.969 1 79 650 LEU A O 1
ATOM 5116 N N . LEU A 1 651 ? 11.836 -6.918 21.328 1 78.06 651 LEU A N 1
ATOM 5117 C CA . LEU A 1 651 ? 11.688 -7.082 19.891 1 78.06 651 LEU A CA 1
ATOM 5118 C C . LEU A 1 651 ? 10.688 -6.078 19.328 1 78.06 651 LEU A C 1
ATOM 5120 O O . LEU A 1 651 ? 10.836 -5.613 18.188 1 78.06 651 LEU A O 1
ATOM 5124 N N . ASP A 1 652 ? 9.844 -5.777 20.203 1 78 652 ASP A N 1
ATOM 5125 C CA . ASP A 1 652 ? 8.898 -4.754 19.781 1 78 652 ASP A CA 1
ATOM 5126 C C . ASP A 1 652 ? 9.57 -3.389 19.672 1 78 652 ASP A C 1
ATOM 5128 O O . ASP A 1 652 ? 9.258 -2.607 18.766 1 78 652 ASP A O 1
ATOM 5132 N N . ARG A 1 653 ? 10.516 -3.279 20.438 1 82.25 653 ARG A N 1
ATOM 5133 C CA . ARG A 1 653 ? 11.242 -2.014 20.391 1 82.25 653 ARG A CA 1
ATOM 5134 C C . ARG A 1 653 ? 12.148 -1.946 19.172 1 82.25 653 ARG A C 1
ATOM 5136 O O . ARG A 1 653 ? 12.273 -0.892 18.547 1 82.25 653 ARG A O 1
ATOM 5143 N N . ALA A 1 654 ? 12.75 -3.068 18.859 1 82 654 ALA A N 1
ATOM 5144 C CA . ALA A 1 654 ? 13.578 -3.105 17.656 1 82 654 ALA A CA 1
ATOM 5145 C C . ALA A 1 654 ? 12.734 -2.889 16.406 1 82 654 ALA A C 1
ATOM 5147 O O . ALA A 1 654 ? 13.172 -2.229 15.453 1 82 654 ALA A O 1
ATOM 5148 N N . LEU A 1 655 ? 11.562 -3.404 16.516 1 81.44 655 LEU A N 1
ATOM 5149 C CA . LEU A 1 655 ? 10.664 -3.209 15.383 1 81.44 655 LEU A CA 1
ATOM 5150 C C . LEU A 1 655 ? 10.227 -1.75 15.281 1 81.44 655 LEU A C 1
ATOM 5152 O O . LEU A 1 655 ? 10.055 -1.227 14.18 1 81.44 655 LEU A O 1
ATOM 5156 N N . LEU A 1 656 ? 10.227 -1.168 16.391 1 83.62 656 LEU A N 1
ATOM 5157 C CA . LEU A 1 656 ? 9.852 0.243 16.375 1 83.62 656 LEU A CA 1
ATOM 5158 C C . LEU A 1 656 ? 10.977 1.095 15.797 1 83.62 656 LEU A C 1
ATOM 5160 O O . LEU A 1 656 ? 10.719 2.066 15.086 1 83.62 656 LEU A O 1
ATOM 5164 N N . ILE A 1 657 ? 12.188 0.665 15.961 1 83.94 657 ILE A N 1
ATOM 5165 C CA . ILE A 1 657 ? 13.328 1.398 15.414 1 83.94 657 ILE A CA 1
ATOM 5166 C C . ILE A 1 657 ? 13.398 1.192 13.906 1 83.94 657 ILE A C 1
ATOM 5168 O O . ILE A 1 657 ? 13.695 2.131 13.156 1 83.94 657 ILE A O 1
ATOM 5172 N N . GLU A 1 658 ? 13.062 -0.011 13.547 1 81.25 658 GLU A N 1
ATOM 5173 C CA . GLU A 1 658 ? 13.055 -0.274 12.109 1 81.25 658 GLU A CA 1
ATOM 5174 C C . GLU A 1 658 ? 11.953 0.509 11.406 1 81.25 658 GLU A C 1
ATOM 5176 O O . GLU A 1 658 ? 12.156 1.047 10.32 1 81.25 658 GLU A O 1
ATOM 5181 N N . GLN A 1 659 ? 10.859 0.584 12.094 1 81.94 659 GLN A N 1
ATOM 5182 C CA . GLN A 1 659 ? 9.758 1.351 11.523 1 81.94 659 GLN A CA 1
ATOM 5183 C C . GLN A 1 659 ? 10.07 2.844 11.516 1 81.94 659 GLN A C 1
ATOM 5185 O O . GLN A 1 659 ? 9.688 3.559 10.586 1 81.94 659 GLN A O 1
ATOM 5190 N N . PHE A 1 660 ? 10.859 3.225 12.508 1 85.25 660 PHE A N 1
ATOM 5191 C CA . PHE A 1 660 ? 11.266 4.625 12.57 1 85.25 660 PHE A CA 1
ATOM 5192 C C . PHE A 1 660 ? 12.219 4.961 11.43 1 85.25 660 PHE A C 1
ATOM 5194 O O . PHE A 1 660 ? 12.109 6.023 10.812 1 85.25 660 PHE A O 1
ATOM 5201 N N . LEU A 1 661 ? 13.078 4.102 11.102 1 84.38 661 LEU A N 1
ATOM 5202 C CA . LEU A 1 661 ? 14.062 4.328 10.055 1 84.38 661 LEU A CA 1
ATOM 5203 C C . LEU A 1 661 ? 13.406 4.336 8.68 1 84.38 661 LEU A C 1
ATOM 5205 O O . LEU A 1 661 ? 13.914 4.961 7.742 1 84.38 661 LEU A O 1
ATOM 5209 N N . ARG A 1 662 ? 12.156 3.803 8.703 1 82.12 662 ARG A N 1
ATOM 5210 C CA . ARG A 1 662 ? 11.484 3.711 7.414 1 82.12 662 ARG A CA 1
ATOM 5211 C C . ARG A 1 662 ? 10.438 4.809 7.262 1 82.12 662 ARG A C 1
ATOM 5213 O O . ARG A 1 662 ? 9.773 4.898 6.23 1 82.12 662 ARG A O 1
ATOM 5220 N N . THR A 1 663 ? 10.43 5.668 8.195 1 86.12 663 THR A N 1
ATOM 5221 C CA . THR A 1 663 ? 9.5 6.789 8.078 1 86.12 663 THR A CA 1
ATOM 5222 C C . THR A 1 663 ? 9.984 7.773 7.016 1 86.12 663 THR A C 1
ATOM 5224 O O . THR A 1 663 ? 11.188 7.855 6.738 1 86.12 663 THR A O 1
ATOM 5227 N N . PRO A 1 664 ? 9.016 8.414 6.348 1 84.06 664 PRO A N 1
ATOM 5228 C CA . PRO A 1 664 ? 9.414 9.367 5.312 1 84.06 664 PRO A CA 1
ATOM 5229 C C . PRO A 1 664 ? 10.328 10.469 5.848 1 84.06 664 PRO A C 1
ATOM 5231 O O . PRO A 1 664 ? 11.203 10.953 5.133 1 84.06 664 PRO A O 1
ATOM 5234 N N . ASP A 1 665 ? 10.211 10.812 7.121 1 88.62 665 ASP A N 1
ATOM 5235 C CA . ASP A 1 665 ? 11.086 11.836 7.691 1 88.62 665 ASP A CA 1
ATOM 5236 C C . ASP A 1 665 ? 12.516 11.312 7.836 1 88.62 665 ASP A C 1
ATOM 5238 O O . ASP A 1 665 ? 13.469 12.031 7.527 1 88.62 665 ASP A O 1
ATOM 5242 N N . SER A 1 666 ? 12.594 10.148 8.242 1 90.81 666 SER A N 1
ATOM 5243 C CA . SER A 1 666 ? 13.922 9.57 8.406 1 90.81 666 SER A CA 1
ATOM 5244 C C . SER A 1 666 ? 14.586 9.312 7.055 1 90.81 666 SER A C 1
ATOM 5246 O O . SER A 1 666 ? 15.789 9.5 6.898 1 90.81 666 SER A O 1
ATOM 5248 N N . ILE A 1 667 ? 13.883 8.945 6.07 1 88 667 ILE A N 1
ATOM 5249 C CA . ILE A 1 667 ? 14.438 8.711 4.738 1 88 667 ILE A CA 1
ATOM 5250 C C . ILE A 1 667 ? 14.898 10.031 4.129 1 88 667 ILE A C 1
ATOM 5252 O O . ILE A 1 667 ? 15.953 10.086 3.482 1 88 667 ILE A O 1
ATOM 5256 N N . CYS A 1 668 ? 14.133 11.039 4.355 1 91.25 668 CYS A N 1
ATOM 5257 C CA . CYS A 1 668 ? 14.539 12.352 3.852 1 91.25 668 CYS A CA 1
ATOM 5258 C C . CYS A 1 668 ? 15.812 12.828 4.535 1 91.25 668 CYS A C 1
ATOM 5260 O O . CYS A 1 668 ? 16.703 13.391 3.887 1 91.25 668 CYS A O 1
ATOM 5262 N N . ALA A 1 669 ? 15.883 12.57 5.824 1 94.5 669 ALA A N 1
ATOM 5263 C CA . ALA A 1 669 ? 17.094 12.938 6.543 1 94.5 669 ALA A CA 1
ATOM 5264 C C . ALA A 1 669 ? 18.297 12.141 6.043 1 94.5 669 ALA A C 1
ATOM 5266 O O . ALA A 1 669 ? 19.406 12.672 5.922 1 94.5 669 ALA A O 1
ATOM 5267 N N . ALA A 1 670 ? 18.094 10.898 5.742 1 92.06 670 ALA A N 1
ATOM 5268 C CA . ALA A 1 670 ? 19.172 10.062 5.211 1 92.06 670 ALA A CA 1
ATOM 5269 C C . ALA A 1 670 ? 19.594 10.539 3.824 1 92.06 670 ALA A C 1
ATOM 5271 O O . ALA A 1 670 ? 20.781 10.461 3.469 1 92.06 670 ALA A O 1
ATOM 5272 N N . LYS A 1 671 ? 18.672 11.07 3.076 1 91.69 671 LYS A N 1
ATOM 5273 C CA . LYS A 1 671 ? 19 11.594 1.755 1 91.69 671 LYS A CA 1
ATOM 5274 C C . LYS A 1 671 ? 19.844 12.859 1.861 1 91.69 671 LYS A C 1
ATOM 5276 O O . LYS A 1 671 ? 20.734 13.086 1.048 1 91.69 671 LYS A O 1
ATOM 5281 N N . VAL A 1 672 ? 19.484 13.633 2.828 1 94.12 672 VAL A N 1
ATOM 5282 C CA . VAL A 1 672 ? 20.297 14.82 3.043 1 94.12 672 VAL A CA 1
ATOM 5283 C C . VAL A 1 672 ? 21.719 14.422 3.422 1 94.12 672 VAL A C 1
ATOM 5285 O O . VAL A 1 672 ? 22.688 14.938 2.861 1 94.12 672 VAL A O 1
ATOM 5288 N N . ALA A 1 673 ? 21.766 13.477 4.277 1 94.94 673 ALA A N 1
ATOM 5289 C CA . ALA A 1 673 ? 23.094 13.016 4.707 1 94.94 673 ALA A CA 1
ATOM 5290 C C . ALA A 1 673 ? 23.844 12.367 3.549 1 94.94 673 ALA A C 1
ATOM 5292 O O . ALA A 1 673 ? 25.047 12.578 3.393 1 94.94 673 ALA A O 1
ATOM 5293 N N . CYS A 1 674 ? 23.156 11.625 2.715 1 92.12 674 CYS A N 1
ATOM 5294 C CA . CYS A 1 674 ? 23.781 11.008 1.557 1 92.12 674 CYS A CA 1
ATOM 5295 C C . CYS A 1 674 ? 24.219 12.055 0.54 1 92.12 674 CYS A C 1
ATOM 5297 O O . CYS A 1 674 ? 25.266 11.93 -0.081 1 92.12 674 CYS A O 1
ATOM 5299 N N . ALA A 1 675 ? 23.391 13.016 0.381 1 94.5 675 ALA A N 1
ATOM 5300 C CA . ALA A 1 675 ? 23.703 14.07 -0.578 1 94.5 675 ALA A CA 1
ATOM 5301 C C . ALA A 1 675 ? 24.953 14.844 -0.147 1 94.5 675 ALA A C 1
ATOM 5303 O O . ALA A 1 675 ? 25.859 15.078 -0.953 1 94.5 675 ALA A O 1
ATOM 5304 N N . VAL A 1 676 ? 25.031 15.188 1.098 1 95.38 676 VAL A N 1
ATOM 5305 C CA . VAL A 1 676 ? 26.172 15.938 1.608 1 95.38 676 VAL A CA 1
ATOM 5306 C C . VAL A 1 676 ? 27.422 15.055 1.57 1 95.38 676 VAL A C 1
ATOM 5308 O O . VAL A 1 676 ? 28.516 15.539 1.247 1 95.38 676 VAL A O 1
ATOM 5311 N N . THR A 1 677 ? 27.266 13.797 1.808 1 93 677 THR A N 1
ATOM 5312 C CA . THR A 1 677 ? 28.391 12.883 1.77 1 93 677 THR A CA 1
ATOM 5313 C C . THR A 1 677 ? 28.859 12.656 0.334 1 93 677 THR A C 1
ATOM 5315 O O . THR A 1 677 ? 30.062 12.523 0.078 1 93 677 THR A O 1
ATOM 5318 N N . THR A 1 678 ? 27.891 12.57 -0.6 1 90 678 THR A N 1
ATOM 5319 C CA . THR A 1 678 ? 28.266 12.438 -2.006 1 90 678 THR A CA 1
ATOM 5320 C C . THR A 1 678 ? 29.047 13.656 -2.477 1 90 678 THR A C 1
ATOM 5322 O O . THR A 1 678 ? 29.984 13.531 -3.258 1 90 678 THR A O 1
ATOM 5325 N N . LEU A 1 679 ? 28.625 14.797 -1.992 1 93.12 679 LEU A N 1
ATOM 5326 C CA . LEU A 1 679 ? 29.391 16 -2.297 1 93.12 679 LEU A CA 1
ATOM 5327 C C . LEU A 1 679 ? 30.797 15.922 -1.719 1 93.12 679 LEU A C 1
ATOM 5329 O O . LEU A 1 679 ? 31.75 16.359 -2.352 1 93.12 679 LEU A O 1
ATOM 5333 N N . ALA A 1 680 ? 30.953 15.289 -0.572 1 92.81 680 ALA A N 1
ATOM 5334 C CA . ALA A 1 680 ? 32.25 15.156 0.083 1 92.81 680 ALA A CA 1
ATOM 5335 C C . ALA A 1 680 ? 33.125 14.148 -0.646 1 92.81 680 ALA A C 1
ATOM 5337 O O . ALA A 1 680 ? 34.344 14.242 -0.603 1 92.81 680 ALA A O 1
ATOM 5338 N N . ILE A 1 681 ? 32.531 13.195 -1.289 1 88.69 681 ILE A N 1
ATOM 5339 C CA . ILE A 1 681 ? 33.281 12.195 -2.027 1 88.69 681 ILE A CA 1
ATOM 5340 C C . ILE A 1 681 ? 34.062 12.859 -3.162 1 88.69 681 ILE A C 1
ATOM 5342 O O . ILE A 1 681 ? 35.156 12.438 -3.504 1 88.69 681 ILE A O 1
ATOM 5346 N N . LEU A 1 682 ? 33.531 13.961 -3.648 1 87.25 682 LEU A N 1
ATOM 5347 C CA . LEU A 1 682 ? 34.219 14.695 -4.699 1 87.25 682 LEU A CA 1
ATOM 5348 C C . LEU A 1 682 ? 35.5 15.305 -4.168 1 87.25 682 LEU A C 1
ATOM 5350 O O . LEU A 1 682 ? 36.469 15.531 -4.93 1 87.25 682 LEU A O 1
ATOM 5354 N N . TYR A 1 683 ? 35.562 15.57 -2.834 1 88.5 683 TYR A N 1
ATOM 5355 C CA . TYR A 1 683 ? 36.781 16.125 -2.221 1 88.5 683 TYR A CA 1
ATOM 5356 C C . TYR A 1 683 ? 37.688 15.016 -1.742 1 88.5 683 TYR A C 1
ATOM 5358 O O . TYR A 1 683 ? 38.906 15.195 -1.699 1 88.5 683 TYR A O 1
ATOM 5366 N N . TRP A 1 684 ? 37.188 13.844 -1.36 1 87.56 684 TRP A N 1
ATOM 5367 C CA . TRP A 1 684 ? 38 12.742 -0.833 1 87.56 684 TRP A CA 1
ATOM 5368 C C . TRP A 1 684 ? 38.719 12 -1.958 1 87.56 684 TRP A C 1
ATOM 5370 O O . TRP A 1 684 ? 39.812 11.5 -1.775 1 87.56 684 TRP A O 1
ATOM 5380 N N . SER A 1 685 ? 38.062 11.961 -3.123 1 80.12 685 SER A N 1
ATOM 5381 C CA . SER A 1 685 ? 38.656 11.266 -4.25 1 80.12 685 SER A CA 1
ATOM 5382 C C . SER A 1 685 ? 39.75 12.117 -4.906 1 80.12 685 SER A C 1
ATOM 5384 O O . SER A 1 685 ? 39.531 13.305 -5.164 1 80.12 685 SER A O 1
ATOM 5386 N N . ASP A 1 686 ? 40.938 11.578 -5.23 1 77.56 686 ASP A N 1
ATOM 5387 C CA . ASP A 1 686 ? 42.062 12.297 -5.789 1 77.56 686 ASP A CA 1
ATOM 5388 C C . ASP A 1 686 ? 41.812 12.711 -7.234 1 77.56 686 ASP A C 1
ATOM 5390 O O . ASP A 1 686 ? 42.219 13.789 -7.664 1 77.56 686 ASP A O 1
ATOM 5394 N N . SER A 1 687 ? 40.969 11.898 -7.934 1 75.38 687 SER A N 1
ATOM 5395 C CA . SER A 1 687 ? 40.688 12.188 -9.344 1 75.38 687 SER A CA 1
ATOM 5396 C C . SER A 1 687 ? 39.75 13.375 -9.5 1 75.38 687 SER A C 1
ATOM 5398 O O . SER A 1 687 ? 39.812 14.094 -10.492 1 75.38 687 SER A O 1
ATOM 5400 N N . THR A 1 688 ? 38.938 13.672 -8.57 1 82.38 688 THR A N 1
ATOM 5401 C CA . THR A 1 688 ? 37.906 14.719 -8.695 1 82.38 688 THR A CA 1
ATOM 5402 C C . THR A 1 688 ? 38.219 15.891 -7.781 1 82.38 688 THR A C 1
ATOM 5404 O O . THR A 1 688 ? 37.531 16.922 -7.82 1 82.38 688 THR A O 1
ATOM 5407 N N . ARG A 1 689 ? 39.281 15.852 -7.059 1 85.81 689 ARG A N 1
ATOM 5408 C CA . ARG A 1 689 ? 39.625 16.875 -6.082 1 85.81 689 ARG A CA 1
ATOM 5409 C C . ARG A 1 689 ? 40 18.188 -6.773 1 85.81 689 ARG A C 1
ATOM 5411 O O . ARG A 1 689 ? 39.625 19.266 -6.332 1 85.81 689 ARG A O 1
ATOM 5418 N N . GLU A 1 690 ? 40.781 18.062 -7.887 1 85.06 690 GLU A N 1
ATOM 5419 C CA . GLU A 1 690 ? 41.188 19.266 -8.602 1 85.06 690 GLU A CA 1
ATOM 5420 C C . GLU A 1 690 ? 39.969 19.984 -9.195 1 85.06 690 GLU A C 1
ATOM 5422 O O . GLU A 1 690 ? 39.906 21.219 -9.164 1 85.06 690 GLU A O 1
ATOM 5427 N N . PHE A 1 691 ? 39.062 19.25 -9.648 1 87.38 691 PHE A N 1
ATOM 5428 C CA . PHE A 1 691 ? 37.844 19.844 -10.172 1 87.38 691 PHE A CA 1
ATOM 5429 C C . PHE A 1 691 ? 37.031 20.5 -9.055 1 87.38 691 PHE A C 1
ATOM 5431 O O . PHE A 1 691 ? 36.531 21.609 -9.227 1 87.38 691 PHE A O 1
ATOM 5438 N N . ALA A 1 692 ? 36.969 19.891 -7.941 1 89.75 692 ALA A N 1
ATOM 5439 C CA . ALA A 1 692 ? 36.156 20.391 -6.832 1 89.75 692 ALA A CA 1
ATOM 5440 C C . ALA A 1 692 ? 36.719 21.688 -6.277 1 89.75 692 ALA A C 1
ATOM 5442 O O . ALA A 1 692 ? 35.969 22.625 -5.957 1 89.75 692 ALA A O 1
ATOM 5443 N N . VAL A 1 693 ? 38.031 21.828 -6.23 1 86.56 693 VAL A N 1
ATOM 5444 C CA . VAL A 1 693 ? 38.656 23.016 -5.664 1 86.56 693 VAL A CA 1
ATOM 5445 C C . VAL A 1 693 ? 38.656 24.156 -6.688 1 86.56 693 VAL A C 1
ATOM 5447 O O . VAL A 1 693 ? 38.375 25.312 -6.348 1 86.56 693 VAL A O 1
ATOM 5450 N N . THR A 1 694 ? 38.844 23.766 -7.988 1 86.31 694 THR A N 1
ATOM 5451 C CA . THR A 1 694 ? 38.906 24.797 -9.023 1 86.31 694 THR A CA 1
ATOM 5452 C C . THR A 1 694 ? 37.531 25.422 -9.266 1 86.31 694 THR A C 1
ATOM 5454 O O . THR A 1 694 ? 37.438 26.625 -9.492 1 86.31 694 THR A O 1
ATOM 5457 N N . TYR A 1 695 ? 36.438 24.688 -9.133 1 88.81 695 TYR A N 1
ATOM 5458 C CA . TYR A 1 695 ? 35.094 25.188 -9.398 1 88.81 695 TYR A CA 1
ATOM 5459 C C . TYR A 1 695 ? 34.375 25.562 -8.102 1 88.81 695 TYR A C 1
ATOM 5461 O O . TYR A 1 695 ? 33.188 25.922 -8.109 1 88.81 695 TYR A O 1
ATOM 5469 N N . ASN A 1 696 ? 35.094 25.609 -6.969 1 85.06 696 ASN A N 1
ATOM 5470 C CA . ASN A 1 696 ? 34.562 26.031 -5.676 1 85.06 696 ASN A CA 1
ATOM 5471 C C . ASN A 1 696 ? 33.25 25.344 -5.363 1 85.06 696 ASN A C 1
ATOM 5473 O O . ASN A 1 696 ? 32.25 26.031 -5.07 1 85.06 696 ASN A O 1
ATOM 5477 N N . ILE A 1 697 ? 33.156 24.094 -5.344 1 91 697 ILE A N 1
ATOM 5478 C CA . ILE A 1 697 ? 31.938 23.312 -5.121 1 91 697 ILE A CA 1
ATOM 5479 C C . ILE A 1 697 ? 31.484 23.484 -3.672 1 91 697 ILE A C 1
ATOM 5481 O O . ILE A 1 697 ? 30.344 23.141 -3.33 1 91 697 ILE A O 1
ATOM 5485 N N . ASN A 1 698 ? 32.281 24.188 -2.879 1 87.94 698 ASN A N 1
ATOM 5486 C CA . ASN A 1 698 ? 31.938 24.438 -1.481 1 87.94 698 ASN A CA 1
ATOM 5487 C C . ASN A 1 698 ? 30.641 25.25 -1.351 1 87.94 698 ASN A C 1
ATOM 5489 O O . ASN A 1 698 ? 29.906 25.109 -0.373 1 87.94 698 ASN A O 1
ATOM 5493 N N . THR A 1 699 ? 30.266 26.031 -2.314 1 88.44 699 THR A N 1
ATOM 5494 C CA . THR A 1 699 ? 29.078 26.891 -2.256 1 88.44 699 THR A CA 1
ATOM 5495 C C . THR A 1 699 ? 27.812 26.094 -2.514 1 88.44 699 THR A C 1
ATOM 5497 O O . THR A 1 699 ? 26.703 26.594 -2.307 1 88.44 699 THR A O 1
ATOM 5500 N N . ALA A 1 700 ? 27.984 24.828 -2.854 1 92.25 700 ALA A N 1
ATOM 5501 C CA . ALA A 1 700 ? 26.859 23.984 -3.203 1 92.25 700 ALA A CA 1
ATOM 5502 C C . ALA A 1 700 ? 26.172 23.438 -1.954 1 92.25 700 ALA A C 1
ATOM 5504 O O . ALA A 1 700 ? 25.062 22.906 -2.025 1 92.25 700 ALA A O 1
ATOM 5505 N N . ILE A 1 701 ? 26.719 23.578 -0.778 1 92.06 701 ILE A N 1
ATOM 5506 C CA . ILE A 1 701 ? 26.219 22.922 0.426 1 92.06 701 ILE A CA 1
ATOM 5507 C C . ILE A 1 701 ? 24.859 23.5 0.8 1 92.06 701 ILE A C 1
ATOM 5509 O O . ILE A 1 701 ? 23.922 22.766 1.125 1 92.06 701 ILE A O 1
ATOM 5513 N N . LEU A 1 702 ? 24.672 24.797 0.718 1 91.75 702 LEU A N 1
ATOM 5514 C CA . LEU A 1 702 ? 23.438 25.422 1.149 1 91.75 702 LEU A CA 1
ATOM 5515 C C . LEU A 1 702 ? 22.281 25.094 0.197 1 91.75 702 LEU A C 1
ATOM 5517 O O . LEU A 1 702 ? 21.219 24.641 0.63 1 91.75 702 LEU A O 1
ATOM 5521 N N . PRO A 1 703 ? 22.516 25.25 -1.082 1 91.06 703 PRO A N 1
ATOM 5522 C CA . PRO A 1 703 ? 21.438 24.844 -1.982 1 91.06 703 PRO A CA 1
ATOM 5523 C C . PRO A 1 703 ? 21.094 23.359 -1.862 1 91.06 703 PRO A C 1
ATOM 5525 O O . PRO A 1 703 ? 19.938 22.969 -2.039 1 91.06 703 PRO A O 1
ATOM 5528 N N . LEU A 1 704 ? 22.031 22.594 -1.572 1 93.44 704 LEU A N 1
ATOM 5529 C CA . LEU A 1 704 ? 21.812 21.156 -1.455 1 93.44 704 LEU A CA 1
ATOM 5530 C C . LEU A 1 704 ? 20.906 20.828 -0.273 1 93.44 704 LEU A C 1
ATOM 5532 O O . LEU A 1 704 ? 19.969 20.047 -0.401 1 93.44 704 LEU A O 1
ATOM 5536 N N . VAL A 1 705 ? 21.125 21.5 0.821 1 91.25 705 VAL A N 1
ATOM 5537 C CA . VAL A 1 705 ? 20.375 21.219 2.035 1 91.25 705 VAL A CA 1
ATOM 5538 C C . VAL A 1 705 ? 18.953 21.766 1.897 1 91.25 705 VAL A C 1
ATOM 5540 O O . VAL A 1 705 ? 17.984 21.141 2.355 1 91.25 705 VAL A O 1
ATOM 5543 N N . PHE A 1 706 ? 18.734 22.859 1.176 1 89.12 706 PHE A N 1
ATOM 5544 C CA . PHE A 1 706 ? 17.422 23.469 1.009 1 89.12 706 PHE A CA 1
ATOM 5545 C C . PHE A 1 706 ? 16.625 22.719 -0.05 1 89.12 706 PHE A C 1
ATOM 5547 O O . PHE A 1 706 ? 15.391 22.75 -0.037 1 89.12 706 PHE A O 1
ATOM 5554 N N . ALA A 1 707 ? 17.297 22.062 -0.868 1 90.31 707 ALA A N 1
ATOM 5555 C CA . ALA A 1 707 ? 16.625 21.453 -2.018 1 90.31 707 ALA A CA 1
ATOM 5556 C C . ALA A 1 707 ? 15.977 20.125 -1.637 1 90.31 707 ALA A C 1
ATOM 5558 O O . ALA A 1 707 ? 15 19.703 -2.258 1 90.31 707 ALA A O 1
ATOM 5559 N N . ILE A 1 708 ? 16.469 19.484 -0.657 1 90.75 708 ILE A N 1
ATOM 5560 C CA . ILE A 1 708 ? 15.93 18.172 -0.309 1 90.75 708 ILE A CA 1
ATOM 5561 C C . ILE A 1 708 ? 14.766 18.328 0.663 1 90.75 708 ILE A C 1
ATOM 5563 O O . ILE A 1 708 ? 14.945 18.797 1.793 1 90.75 708 ILE A O 1
ATOM 5567 N N . ASN A 1 709 ? 13.594 18.125 0.158 1 88.06 709 ASN A N 1
ATOM 5568 C CA . ASN A 1 709 ? 12.352 18.156 0.931 1 88.06 709 ASN A CA 1
ATOM 5569 C C . ASN A 1 709 ? 11.672 16.797 0.954 1 88.06 709 ASN A C 1
ATOM 5571 O O . ASN A 1 709 ? 12.039 15.898 0.194 1 88.06 709 ASN A O 1
ATOM 5575 N N . PRO A 1 710 ? 10.75 16.609 1.821 1 84.94 710 PRO A N 1
ATOM 5576 C CA . PRO A 1 710 ? 10.156 15.289 1.995 1 84.94 710 PRO A CA 1
ATOM 5577 C C . PRO A 1 710 ? 9.383 14.82 0.765 1 84.94 710 PRO A C 1
ATOM 5579 O O . PRO A 1 710 ? 9.289 13.617 0.51 1 84.94 710 PRO A O 1
ATOM 5582 N N . THR A 1 711 ? 8.875 15.742 -0.029 1 86.44 711 THR A N 1
ATOM 5583 C CA . THR A 1 711 ? 8.125 15.32 -1.207 1 86.44 711 THR A CA 1
ATOM 5584 C C . THR A 1 711 ? 8.805 15.797 -2.484 1 86.44 711 THR A C 1
ATOM 5586 O O . THR A 1 711 ? 9.531 16.797 -2.471 1 86.44 711 THR A O 1
ATOM 5589 N N . LEU A 1 712 ? 8.625 15.062 -3.574 1 85.44 712 LEU A N 1
ATOM 5590 C CA . LEU A 1 712 ? 9.227 15.398 -4.859 1 85.44 712 LEU A CA 1
ATOM 5591 C C . LEU A 1 712 ? 8.68 16.719 -5.383 1 85.44 712 LEU A C 1
ATOM 5593 O O . LEU A 1 712 ? 9.43 17.531 -5.922 1 85.44 712 LEU A O 1
ATOM 5597 N N . GLY A 1 713 ? 7.414 16.938 -5.199 1 85.12 713 GLY A N 1
ATOM 5598 C CA . GLY A 1 713 ? 6.836 18.188 -5.645 1 85.12 713 GLY A CA 1
ATOM 5599 C C . GLY A 1 713 ? 7.391 19.391 -4.914 1 85.12 713 GLY A C 1
ATOM 5600 O O . GLY A 1 713 ? 7.621 20.438 -5.52 1 85.12 713 GLY A O 1
ATOM 5601 N N . GLN A 1 714 ? 7.652 19.25 -3.678 1 87.75 714 GLN A N 1
ATOM 5602 C CA . GLN A 1 714 ? 8.25 20.312 -2.889 1 87.75 714 GLN A CA 1
ATOM 5603 C C . GLN A 1 714 ? 9.695 20.562 -3.312 1 87.75 714 GLN A C 1
ATOM 5605 O O . GLN A 1 714 ? 10.141 21.719 -3.355 1 87.75 714 GLN A O 1
ATOM 5610 N N . SER A 1 715 ? 10.344 19.547 -3.648 1 88.94 715 SER A N 1
ATOM 5611 C CA . SER A 1 715 ? 11.727 19.703 -4.098 1 88.94 715 SER A CA 1
ATOM 5612 C C . SER A 1 715 ? 11.789 20.375 -5.465 1 88.94 715 SER A C 1
ATOM 5614 O O . SER A 1 715 ? 12.656 21.219 -5.699 1 88.94 715 SER A O 1
ATOM 5616 N N . TRP A 1 716 ? 10.914 20.125 -6.312 1 88.81 716 TRP A N 1
ATOM 5617 C CA . TRP A 1 716 ? 10.898 20.75 -7.625 1 88.81 716 TRP A CA 1
ATOM 5618 C C . TRP A 1 716 ? 10.594 22.234 -7.512 1 88.81 716 TRP A C 1
ATOM 5620 O O . TRP A 1 716 ? 11.172 23.062 -8.234 1 88.81 716 TRP A O 1
ATOM 5630 N N . LEU A 1 717 ? 9.727 22.531 -6.695 1 88.81 717 LEU A N 1
ATOM 5631 C CA . LEU A 1 717 ? 9.438 23.938 -6.461 1 88.81 717 LEU A CA 1
ATOM 5632 C C . LEU A 1 717 ? 10.641 24.641 -5.855 1 88.81 717 LEU A C 1
ATOM 5634 O O . LEU A 1 717 ? 10.945 25.781 -6.223 1 88.81 717 LEU A O 1
ATOM 5638 N N . SER A 1 718 ? 11.281 23.938 -4.992 1 89.75 718 SER A N 1
ATOM 5639 C CA . SER A 1 718 ? 12.477 24.516 -4.379 1 89.75 718 SER A CA 1
ATOM 5640 C C . SER A 1 718 ? 13.586 24.703 -5.402 1 89.75 718 SER A C 1
ATOM 5642 O O . SER A 1 718 ? 14.367 25.656 -5.316 1 89.75 718 SER A O 1
ATOM 5644 N N . PHE A 1 719 ? 13.633 23.844 -6.48 1 91.81 719 PHE A N 1
ATOM 5645 C CA . PHE A 1 719 ? 14.625 23.984 -7.547 1 91.81 719 PHE A CA 1
ATOM 5646 C C . PHE A 1 719 ? 14.422 25.281 -8.305 1 91.81 719 PHE A C 1
ATOM 5648 O O . PHE A 1 719 ? 15.367 26.031 -8.523 1 91.81 719 PHE A O 1
ATOM 5655 N N . ILE A 1 720 ? 13.258 25.578 -8.539 1 88.44 720 ILE A N 1
ATOM 5656 C CA . ILE A 1 720 ? 12.945 26.766 -9.312 1 88.44 720 ILE A CA 1
ATOM 5657 C C . ILE A 1 720 ? 13.258 28.016 -8.492 1 88.44 720 ILE A C 1
ATOM 5659 O O . ILE A 1 720 ? 13.828 28.984 -9.008 1 88.44 720 ILE A O 1
ATOM 5663 N N . LEU A 1 721 ? 12.977 27.906 -7.262 1 91.62 721 LEU A N 1
ATOM 5664 C CA . LEU A 1 721 ? 13.219 29.062 -6.391 1 91.62 721 LEU A CA 1
ATOM 5665 C C . LEU A 1 721 ? 14.711 29.234 -6.145 1 91.62 721 LEU A C 1
ATOM 5667 O O . LEU A 1 721 ? 15.195 30.375 -6.07 1 91.62 721 LEU A O 1
ATOM 5671 N N . GLN A 1 722 ? 15.391 28.156 -6.07 1 93.75 722 GLN A N 1
ATOM 5672 C CA . GLN A 1 722 ? 16.828 28.234 -5.816 1 93.75 722 GLN A CA 1
ATOM 5673 C C . GLN A 1 722 ? 17.578 28.734 -7.055 1 93.75 722 GLN A C 1
ATOM 5675 O O . GLN A 1 722 ? 18.5 29.547 -6.945 1 93.75 722 GLN A O 1
ATOM 5680 N N . ILE A 1 723 ? 17.203 28.281 -8.242 1 91.5 723 ILE A N 1
ATOM 5681 C CA . ILE A 1 723 ? 17.828 28.734 -9.477 1 91.5 723 ILE A CA 1
ATOM 5682 C C . ILE A 1 723 ? 17.578 30.219 -9.68 1 91.5 723 ILE A C 1
ATOM 5684 O O . ILE A 1 723 ? 18.5 30.984 -9.977 1 91.5 723 ILE A O 1
ATOM 5688 N N . SER A 1 724 ? 16.406 30.594 -9.391 1 92.38 724 SER A N 1
ATOM 5689 C CA . SER A 1 724 ? 16.062 32 -9.531 1 92.38 724 SER A CA 1
ATOM 5690 C C . SER A 1 724 ? 16.75 32.844 -8.469 1 92.38 724 SER A C 1
ATOM 5692 O O . SER A 1 724 ? 17.281 33.938 -8.773 1 92.38 724 SER A O 1
ATOM 5694 N N . GLY A 1 725 ? 16.734 32.375 -7.258 1 94.06 725 GLY A N 1
ATOM 5695 C CA . GLY A 1 725 ? 17.344 33.125 -6.18 1 94.06 725 GLY A CA 1
ATOM 5696 C C . GLY A 1 725 ? 18.844 33.281 -6.332 1 94.06 725 GLY A C 1
ATOM 5697 O O . GLY A 1 725 ? 19.375 34.375 -6.289 1 94.06 725 GLY A O 1
ATOM 5698 N N . ALA A 1 726 ? 19.547 32.219 -6.582 1 94.44 726 ALA A N 1
ATOM 5699 C CA . ALA A 1 726 ? 21 32.25 -6.742 1 94.44 726 ALA A CA 1
ATOM 5700 C C . ALA A 1 726 ? 21.391 33.031 -7.992 1 94.44 726 ALA A C 1
ATOM 5702 O O . ALA A 1 726 ? 22.359 33.781 -7.98 1 94.44 726 ALA A O 1
ATOM 5703 N N . ALA A 1 727 ? 20.609 32.906 -9.094 1 93.38 727 ALA A N 1
ATOM 5704 C CA . ALA A 1 727 ? 20.906 33.594 -10.336 1 93.38 727 ALA A CA 1
ATOM 5705 C C . ALA A 1 727 ? 20.734 35.094 -10.18 1 93.38 727 ALA A C 1
ATOM 5707 O O . ALA A 1 727 ? 21.547 35.875 -10.664 1 93.38 727 ALA A O 1
ATOM 5708 N N . ILE A 1 728 ? 19.734 35.469 -9.461 1 94.69 728 ILE A N 1
ATOM 5709 C CA . ILE A 1 728 ? 19.484 36.906 -9.25 1 94.69 728 ILE A CA 1
ATOM 5710 C C . ILE A 1 728 ? 20.609 37.5 -8.391 1 94.69 728 ILE A C 1
ATOM 5712 O O . ILE A 1 728 ? 21.109 38.594 -8.68 1 94.69 728 ILE A O 1
ATOM 5716 N N . GLY A 1 729 ? 20.969 36.781 -7.332 1 95.56 729 GLY A N 1
ATOM 5717 C CA . GLY A 1 729 ? 22.031 37.25 -6.465 1 95.56 729 GLY A CA 1
ATOM 5718 C C . GLY A 1 729 ? 23.375 37.344 -7.164 1 95.56 729 GLY A C 1
ATOM 5719 O O . GLY A 1 729 ? 24.078 38.344 -7.039 1 95.56 729 GLY A O 1
ATOM 5720 N N . LEU A 1 730 ? 23.719 36.344 -7.953 1 95.44 730 LEU A N 1
ATOM 5721 C CA . LEU A 1 730 ? 25 36.312 -8.648 1 95.44 730 LEU A CA 1
ATOM 5722 C C . LEU A 1 730 ? 25.031 37.344 -9.781 1 95.44 730 LEU A C 1
ATOM 5724 O O . LEU A 1 730 ? 26.047 38.031 -9.984 1 95.44 730 LEU A O 1
ATOM 5728 N N . LEU A 1 731 ? 23.906 37.469 -10.508 1 94.44 731 LEU A N 1
ATOM 5729 C CA . LEU A 1 731 ? 23.844 38.438 -11.586 1 94.44 731 LEU A CA 1
ATOM 5730 C C . LEU A 1 731 ? 23.953 39.875 -11.031 1 94.44 731 LEU A C 1
ATOM 5732 O O . LEU A 1 731 ? 24.688 40.688 -11.57 1 94.44 731 LEU A O 1
ATOM 5736 N N . TYR A 1 732 ? 23.266 40.125 -9.961 1 96.06 732 TYR A N 1
ATOM 5737 C CA . TYR A 1 732 ? 23.328 41.438 -9.352 1 96.06 732 TYR A CA 1
ATOM 5738 C C . TYR A 1 732 ? 24.719 41.719 -8.781 1 96.06 732 TYR A C 1
ATOM 5740 O O . TYR A 1 732 ? 25.25 42.844 -8.922 1 96.06 732 TYR A O 1
ATOM 5748 N N . GLY A 1 733 ? 25.281 40.75 -8.062 1 94.44 733 GLY A N 1
ATOM 5749 C CA . GLY A 1 733 ? 26.625 40.906 -7.531 1 94.44 733 GLY A CA 1
ATOM 5750 C C . GLY A 1 733 ? 27.656 41.188 -8.609 1 94.44 733 GLY A C 1
ATOM 5751 O O . GLY A 1 733 ? 28.516 42.062 -8.438 1 94.44 733 GLY A O 1
ATOM 5752 N N . THR A 1 734 ? 27.562 40.469 -9.75 1 94.62 734 THR A N 1
ATOM 5753 C CA . THR A 1 734 ? 28.5 40.688 -10.852 1 94.62 734 THR A CA 1
ATOM 5754 C C . THR A 1 734 ? 28.297 42.062 -11.484 1 94.62 734 THR A C 1
ATOM 5756 O O . THR A 1 734 ? 29.266 42.719 -11.852 1 94.62 734 THR A O 1
ATOM 5759 N N . MET A 1 735 ? 27.016 42.469 -11.586 1 94.44 735 MET A N 1
ATOM 5760 C CA . MET A 1 735 ? 26.734 43.781 -12.133 1 94.44 735 MET A CA 1
ATOM 5761 C C . MET A 1 735 ? 27.312 44.906 -11.258 1 94.44 735 MET A C 1
ATOM 5763 O O . MET A 1 735 ? 27.891 45.844 -11.758 1 94.44 735 MET A O 1
ATOM 5767 N N . VAL A 1 736 ? 27.219 44.75 -9.945 1 95 736 VAL A N 1
ATOM 5768 C CA . VAL A 1 736 ? 27.703 45.75 -9 1 95 736 VAL A CA 1
ATOM 5769 C C . VAL A 1 736 ? 29.219 45.812 -9.055 1 95 736 VAL A C 1
ATOM 5771 O O . VAL A 1 736 ? 29.797 46.906 -9.047 1 95 736 VAL A O 1
ATOM 5774 N N . LEU A 1 737 ? 29.891 44.688 -9.078 1 93.81 737 LEU A N 1
ATOM 5775 C CA . LEU A 1 737 ? 31.359 44.656 -9.125 1 93.81 737 LEU A CA 1
ATOM 5776 C C . LEU A 1 737 ? 31.875 45.219 -10.438 1 93.81 737 LEU A C 1
ATOM 5778 O O . LEU A 1 737 ? 32.906 45.906 -10.461 1 93.81 737 LEU A O 1
ATOM 5782 N N . GLU A 1 738 ? 31.125 45 -11.57 1 92.25 738 GLU A N 1
ATOM 5783 C CA . GLU A 1 738 ? 31.547 45.531 -12.867 1 92.25 738 GLU A CA 1
ATOM 5784 C C . GLU A 1 738 ? 31.312 47.031 -12.961 1 92.25 738 GLU A C 1
ATOM 5786 O O . GLU A 1 738 ? 32.094 47.75 -13.578 1 92.25 738 GLU A O 1
ATOM 5791 N N . ILE A 1 739 ? 30.266 47.531 -12.336 1 92.12 739 ILE A N 1
ATOM 5792 C CA . ILE A 1 739 ? 29.953 48.969 -12.375 1 92.12 739 ILE A CA 1
ATOM 5793 C C . ILE A 1 739 ? 30.984 49.75 -11.562 1 92.12 739 ILE A C 1
ATOM 5795 O O . ILE A 1 739 ? 31.406 50.812 -11.961 1 92.12 739 ILE A O 1
ATOM 5799 N N . PHE A 1 740 ? 31.484 49.219 -10.484 1 92.62 740 PHE A N 1
ATOM 5800 C CA . PHE A 1 740 ? 32.344 49.969 -9.586 1 92.62 740 PHE A CA 1
ATOM 5801 C C . PHE A 1 740 ? 33.781 49.5 -9.688 1 92.62 740 PHE A C 1
ATOM 5803 O O . PHE A 1 740 ? 34.594 49.656 -8.758 1 92.62 740 PHE A O 1
ATOM 5810 N N . ARG A 1 741 ? 34.031 48.844 -10.758 1 90.25 741 ARG A N 1
ATOM 5811 C CA . ARG A 1 741 ? 35.406 48.438 -11.016 1 90.25 741 ARG A CA 1
ATOM 5812 C C . ARG A 1 741 ? 36.281 49.625 -11.391 1 90.25 741 ARG A C 1
ATOM 5814 O O . ARG A 1 741 ? 35.906 50.438 -12.266 1 90.25 741 ARG A O 1
ATOM 5821 N N . ASN A 1 742 ? 37.344 49.875 -10.734 1 87.62 742 ASN A N 1
ATOM 5822 C CA . ASN A 1 742 ? 38.312 50.938 -11 1 87.62 742 ASN A CA 1
ATOM 5823 C C . ASN A 1 742 ? 37.656 52.312 -10.969 1 87.62 742 ASN A C 1
ATOM 5825 O O . ASN A 1 742 ? 37.906 53.125 -11.852 1 87.62 742 ASN A O 1
ATOM 5829 N N . VAL A 1 743 ? 36.781 52.438 -10.031 1 88 743 VAL A N 1
ATOM 5830 C CA . VAL A 1 743 ? 36.125 53.75 -9.859 1 88 743 VAL A CA 1
ATOM 5831 C C . VAL A 1 743 ? 36.625 54.406 -8.57 1 88 743 VAL A C 1
ATOM 5833 O O . VAL A 1 743 ? 36.719 53.75 -7.535 1 88 743 VAL A O 1
ATOM 5836 N N . GLY A 1 744 ? 36.969 55.719 -8.531 1 81.81 744 GLY A N 1
ATOM 5837 C CA . GLY A 1 744 ? 37.281 56.531 -7.371 1 81.81 744 GLY A CA 1
ATOM 5838 C C . GLY A 1 744 ? 38.656 56.219 -6.793 1 81.81 744 GLY A C 1
ATOM 5839 O O . GLY A 1 744 ? 38.875 56.406 -5.594 1 81.81 744 GLY A O 1
ATOM 5840 N N . GLY A 1 745 ? 39.562 55.625 -7.465 1 78.12 745 GLY A N 1
ATOM 5841 C CA . GLY A 1 745 ? 40.906 55.375 -7.02 1 78.12 745 GLY A CA 1
ATOM 5842 C C . GLY A 1 745 ? 41.094 54 -6.383 1 78.12 745 GLY A C 1
ATOM 5843 O O . GLY A 1 745 ? 42.188 53.656 -5.938 1 78.12 745 GLY A O 1
ATOM 5844 N N . HIS A 1 746 ? 39.969 53.281 -6.148 1 84.81 746 HIS A N 1
ATOM 5845 C CA . HIS A 1 746 ? 40.031 51.906 -5.594 1 84.81 746 HIS A CA 1
ATOM 5846 C C . HIS A 1 746 ? 39.812 50.875 -6.68 1 84.81 746 HIS A C 1
ATOM 5848 O O . HIS A 1 746 ? 39.25 51.188 -7.734 1 84.81 746 HIS A O 1
ATOM 5854 N N . LYS A 1 747 ? 40.406 49.75 -6.629 1 87.62 747 LYS A N 1
ATOM 5855 C CA . LYS A 1 747 ? 40.125 48.656 -7.566 1 87.62 747 LYS A CA 1
ATOM 5856 C C . LYS A 1 747 ? 38.625 48.344 -7.598 1 87.62 747 LYS A C 1
ATOM 5858 O O . LYS A 1 747 ? 38.031 48.156 -8.672 1 87.62 747 LYS A O 1
ATOM 5863 N N . TYR A 1 748 ? 38.031 48.281 -6.359 1 90.56 748 TYR A N 1
ATOM 5864 C CA . TYR A 1 748 ? 36.594 48.188 -6.16 1 90.56 748 TYR A CA 1
ATOM 5865 C C . TYR A 1 748 ? 36.125 49.188 -5.105 1 90.56 748 TYR A C 1
ATOM 5867 O O . TYR A 1 748 ? 36.531 49.094 -3.938 1 90.56 748 TYR A O 1
ATOM 5875 N N . ASN A 1 749 ? 35.344 50.188 -5.488 1 91.19 749 ASN A N 1
ATOM 5876 C CA . ASN A 1 749 ? 34.906 51.219 -4.582 1 91.19 749 ASN A CA 1
ATOM 5877 C C . ASN A 1 749 ? 33.969 50.688 -3.496 1 91.19 749 ASN A C 1
ATOM 5879 O O . ASN A 1 749 ? 32.875 50.219 -3.789 1 91.19 749 ASN A O 1
ATOM 5883 N N . PRO A 1 750 ? 34.438 50.688 -2.221 1 91.5 750 PRO A N 1
ATOM 5884 C CA . PRO A 1 750 ? 33.594 50.125 -1.153 1 91.5 750 PRO A CA 1
ATOM 5885 C C . PRO A 1 750 ? 32.344 50.938 -0.91 1 91.5 750 PRO A C 1
ATOM 5887 O O . PRO A 1 750 ? 31.281 50.375 -0.592 1 91.5 750 PRO A O 1
ATOM 5890 N N . TYR A 1 751 ? 32.25 52.25 -1.106 1 92.19 751 TYR A N 1
ATOM 5891 C CA . TYR A 1 751 ? 31.094 53.094 -0.862 1 92.19 751 TYR A CA 1
ATOM 5892 C C . TYR A 1 751 ? 30.016 52.844 -1.897 1 92.19 751 TYR A C 1
ATOM 5894 O O . TYR A 1 751 ? 28.828 52.781 -1.561 1 92.19 751 TYR A O 1
ATOM 5902 N N . GLY A 1 752 ? 30.453 52.75 -3.139 1 91.5 752 GLY A N 1
ATOM 5903 C CA . GLY A 1 752 ? 29.484 52.406 -4.172 1 91.5 752 GLY A CA 1
ATOM 5904 C C . GLY A 1 752 ? 28.859 51.062 -3.992 1 91.5 752 GLY A C 1
ATOM 5905 O O . GLY A 1 752 ? 27.672 50.875 -4.215 1 91.5 752 GLY A O 1
ATOM 5906 N N . ILE A 1 753 ? 29.625 50.062 -3.57 1 93.88 753 ILE A N 1
ATOM 5907 C CA . ILE A 1 753 ? 29.141 48.719 -3.361 1 93.88 753 ILE A CA 1
ATOM 5908 C C . ILE A 1 753 ? 28.125 48.688 -2.213 1 93.88 753 ILE A C 1
ATOM 5910 O O . ILE A 1 753 ? 27.062 48.062 -2.32 1 93.88 753 ILE A O 1
ATOM 5914 N N . ILE A 1 754 ? 28.391 49.375 -1.114 1 94.31 754 ILE A N 1
ATOM 5915 C CA . ILE A 1 754 ? 27.516 49.406 0.052 1 94.31 754 ILE A CA 1
ATOM 5916 C C . ILE A 1 754 ? 26.188 50.062 -0.321 1 94.31 754 ILE A C 1
ATOM 5918 O O . ILE A 1 754 ? 25.125 49.594 0.082 1 94.31 754 ILE A O 1
ATOM 5922 N N . ALA A 1 755 ? 26.219 51.094 -1.159 1 93.38 755 ALA A N 1
ATOM 5923 C CA . ALA A 1 755 ? 25 51.781 -1.591 1 93.38 755 ALA A CA 1
ATOM 5924 C C . ALA A 1 755 ? 24.156 50.875 -2.49 1 93.38 755 ALA A C 1
ATOM 5926 O O . ALA A 1 755 ? 22.938 50.844 -2.367 1 93.38 755 ALA A O 1
ATOM 5927 N N . ALA A 1 756 ? 24.812 50.219 -3.334 1 94.06 756 ALA A N 1
ATOM 5928 C CA . ALA A 1 756 ? 24.094 49.312 -4.234 1 94.06 756 ALA A CA 1
ATOM 5929 C C . ALA A 1 756 ? 23.5 48.125 -3.469 1 94.06 756 ALA A C 1
ATOM 5931 O O . ALA A 1 756 ? 22.391 47.688 -3.773 1 94.06 756 ALA A O 1
ATOM 5932 N N . MET A 1 757 ? 24.219 47.625 -2.5 1 94.31 757 MET A N 1
ATOM 5933 C CA . MET A 1 757 ? 23.719 46.5 -1.723 1 94.31 757 MET A CA 1
ATOM 5934 C C . MET A 1 757 ? 22.578 46.938 -0.804 1 94.31 757 MET A C 1
ATOM 5936 O O . MET A 1 757 ? 21.703 46.125 -0.472 1 94.31 757 MET A O 1
ATOM 5940 N N . THR A 1 758 ? 22.516 48.156 -0.413 1 94.31 758 THR A N 1
ATOM 5941 C CA . THR A 1 758 ? 21.406 48.688 0.354 1 94.31 758 THR A CA 1
ATOM 5942 C C . THR A 1 758 ? 20.125 48.688 -0.489 1 94.31 758 THR A C 1
ATOM 5944 O O . THR A 1 758 ? 19.062 48.312 -0.018 1 94.31 758 THR A O 1
ATOM 5947 N N . LEU A 1 759 ? 20.266 49 -1.723 1 92.62 759 LEU A N 1
ATOM 5948 C CA . LEU A 1 759 ? 19.125 49.031 -2.625 1 92.62 759 LEU A CA 1
ATOM 5949 C C . LEU A 1 759 ? 18.609 47.625 -2.908 1 92.62 759 LEU A C 1
ATOM 5951 O O . LEU A 1 759 ? 17.406 47.406 -3.062 1 92.62 759 LEU A O 1
ATOM 5955 N N . PHE A 1 760 ? 19.516 46.75 -2.973 1 94.06 760 PHE A N 1
ATOM 5956 C CA . PHE A 1 760 ? 19.172 45.344 -3.234 1 94.06 760 PHE A CA 1
ATOM 5957 C C . PHE A 1 760 ? 18.531 44.719 -2.012 1 94.06 760 PHE A C 1
ATOM 5959 O O . PHE A 1 760 ? 17.609 43.906 -2.141 1 94.06 760 PHE A O 1
ATOM 5966 N N . SER A 1 761 ? 18.906 45 -0.87 1 94.88 761 SER A N 1
ATOM 5967 C CA . SER A 1 761 ? 18.469 44.375 0.367 1 94.88 761 SER A CA 1
ATOM 5968 C C . SER A 1 761 ? 17.031 44.719 0.704 1 94.88 761 SER A C 1
ATOM 5970 O O . SER A 1 761 ? 16.312 43.938 1.321 1 94.88 761 SER A O 1
ATOM 5972 N N . VAL A 1 762 ? 16.5 45.812 0.269 1 92.88 762 VAL A N 1
ATOM 5973 C CA . VAL A 1 762 ? 15.164 46.281 0.645 1 92.88 762 VAL A CA 1
ATOM 5974 C C . VAL A 1 762 ? 14.102 45.406 -0.025 1 92.88 762 VAL A C 1
ATOM 5976 O O . VAL A 1 762 ? 13.242 44.844 0.649 1 92.88 762 VAL A O 1
ATOM 5979 N N . PRO A 1 763 ? 14.211 45.281 -1.335 1 91.44 763 PRO A N 1
ATOM 5980 C CA . PRO A 1 763 ? 13.188 44.406 -1.929 1 91.44 763 PRO A CA 1
ATOM 5981 C C . PRO A 1 763 ? 13.328 42.969 -1.496 1 91.44 763 PRO A C 1
ATOM 5983 O O . PRO A 1 763 ? 12.328 42.25 -1.344 1 91.44 763 PRO A O 1
ATOM 5986 N N . MET A 1 764 ? 14.508 42.5 -1.271 1 93.69 764 MET A N 1
ATOM 5987 C CA . MET A 1 764 ? 14.703 41.094 -0.892 1 93.69 764 MET A CA 1
ATOM 5988 C C . MET A 1 764 ? 14.234 40.875 0.537 1 93.69 764 MET A C 1
ATOM 5990 O O . MET A 1 764 ? 13.641 39.812 0.828 1 93.69 764 MET A O 1
ATOM 5994 N N . ASN A 1 765 ? 14.453 41.75 1.377 1 93 765 ASN A N 1
ATOM 5995 C CA . ASN A 1 765 ? 13.953 41.562 2.74 1 93 765 ASN A CA 1
ATOM 5996 C C . ASN A 1 765 ? 12.445 41.75 2.812 1 93 765 ASN A C 1
ATOM 5998 O O . ASN A 1 765 ? 11.781 41.156 3.672 1 93 765 ASN A O 1
ATOM 6002 N N . TYR A 1 766 ? 11.953 42.562 1.919 1 89.69 766 TYR A N 1
ATOM 6003 C CA . TYR A 1 766 ? 10.5 42.656 1.845 1 89.69 766 TYR A CA 1
ATOM 6004 C C . TYR A 1 766 ? 9.891 41.312 1.494 1 89.69 766 TYR A C 1
ATOM 6006 O O . TYR A 1 766 ? 8.906 40.875 2.113 1 89.69 766 TYR A O 1
ATOM 6014 N N . LEU A 1 767 ? 10.5 40.656 0.599 1 90.19 767 LEU A N 1
ATOM 6015 C CA . LEU A 1 767 ? 10 39.344 0.194 1 90.19 767 LEU A CA 1
ATOM 6016 C C . LEU A 1 767 ? 10.234 38.312 1.292 1 90.19 767 LEU A C 1
ATOM 6018 O O . LEU A 1 767 ? 9.406 37.406 1.489 1 90.19 767 LEU A O 1
ATOM 6022 N N . LEU A 1 768 ? 11.211 38.344 2.018 1 91.12 768 LEU A N 1
ATOM 6023 C CA . LEU A 1 768 ? 11.586 37.375 3.053 1 91.12 768 LEU A CA 1
ATOM 6024 C C . LEU A 1 768 ? 10.602 37.438 4.219 1 91.12 768 LEU A C 1
ATOM 6026 O O . LEU A 1 768 ? 10.211 36.375 4.742 1 91.12 768 LEU A O 1
ATOM 6030 N N . TYR A 1 769 ? 10.141 38.625 4.609 1 86.88 769 TYR A N 1
ATOM 6031 C CA . TYR A 1 769 ? 9.32 38.75 5.812 1 86.88 769 TYR A CA 1
ATOM 6032 C C . TYR A 1 769 ? 7.84 38.75 5.465 1 86.88 769 TYR A C 1
ATOM 6034 O O . TYR A 1 769 ? 6.996 38.438 6.297 1 86.88 769 TYR A O 1
ATOM 6042 N N . THR A 1 770 ? 7.523 39.062 4.168 1 80.69 770 THR A N 1
ATOM 6043 C CA . THR A 1 770 ? 6.109 39.188 3.838 1 80.69 770 THR A CA 1
ATOM 6044 C C . THR A 1 770 ? 5.594 37.969 3.105 1 80.69 770 THR A C 1
ATOM 6046 O O . THR A 1 770 ? 4.422 37.594 3.232 1 80.69 770 THR A O 1
ATOM 6049 N N . LYS A 1 771 ? 6.453 37.406 2.346 1 82.5 771 LYS A N 1
ATOM 6050 C CA . LYS A 1 771 ? 6.016 36.25 1.554 1 82.5 771 LYS A CA 1
ATOM 6051 C C . LYS A 1 771 ? 6.793 35 1.935 1 82.5 771 LYS A C 1
ATOM 6053 O O . LYS A 1 771 ? 7.855 34.719 1.372 1 82.5 771 LYS A O 1
ATOM 6058 N N . PRO A 1 772 ? 6.129 34.156 2.758 1 78.88 772 PRO A N 1
ATOM 6059 C CA . PRO A 1 772 ? 6.84 32.969 3.215 1 78.88 772 PRO A CA 1
ATOM 6060 C C . PRO A 1 772 ? 7.082 31.969 2.094 1 78.88 772 PRO A C 1
ATOM 6062 O O . PRO A 1 772 ? 8.008 31.156 2.174 1 78.88 772 PRO A O 1
ATOM 6065 N N . LYS A 1 773 ? 6.434 32.094 0.928 1 80.81 773 LYS A N 1
ATOM 6066 C CA . LYS A 1 773 ? 6.613 31.172 -0.198 1 80.81 773 LYS A CA 1
ATOM 6067 C C . LYS A 1 773 ? 7.93 31.438 -0.919 1 80.81 773 LYS A C 1
ATOM 6069 O O . LYS A 1 773 ? 8.492 30.547 -1.549 1 80.81 773 LYS A O 1
ATOM 6074 N N . LEU A 1 774 ? 8.383 32.656 -0.722 1 88.62 774 LEU A N 1
ATOM 6075 C CA . LEU A 1 774 ? 9.578 33.062 -1.447 1 88.62 774 LEU A CA 1
ATOM 6076 C C . LEU A 1 774 ? 10.766 33.219 -0.499 1 88.62 774 LEU A C 1
ATOM 6078 O O . LEU A 1 774 ? 11.727 33.938 -0.8 1 88.62 774 LEU A O 1
ATOM 6082 N N . PHE A 1 775 ? 10.703 32.562 0.618 1 88.12 775 PHE A N 1
ATOM 6083 C CA . PHE A 1 775 ? 11.758 32.625 1.622 1 88.12 775 PHE A CA 1
ATOM 6084 C C . PHE A 1 775 ? 13.078 32.125 1.048 1 88.12 775 PHE A C 1
ATOM 6086 O O . PHE A 1 775 ? 14.109 32.781 1.182 1 88.12 775 PHE A O 1
ATOM 6093 N N . ILE A 1 776 ? 13.039 31.047 0.317 1 89.62 776 ILE A N 1
ATOM 6094 C CA . ILE A 1 776 ? 14.266 30.422 -0.177 1 89.62 776 ILE A CA 1
ATOM 6095 C C . ILE A 1 776 ? 14.859 31.281 -1.296 1 89.62 776 ILE A C 1
ATOM 6097 O O . ILE A 1 776 ? 16.078 31.453 -1.37 1 89.62 776 ILE A O 1
ATOM 6101 N N . MET A 1 777 ? 14.062 31.859 -2.062 1 93 777 MET A N 1
ATOM 6102 C CA . MET A 1 777 ? 14.539 32.688 -3.17 1 93 777 MET A CA 1
ATOM 6103 C C . MET A 1 777 ? 15.219 33.938 -2.656 1 93 777 MET A C 1
ATOM 6105 O O . MET A 1 777 ? 16.328 34.281 -3.078 1 93 777 MET A O 1
ATOM 6109 N N . SER A 1 778 ? 14.625 34.562 -1.715 1 94.06 778 SER A N 1
ATOM 6110 C CA . SER A 1 778 ? 15.164 35.812 -1.205 1 94.06 778 SER A CA 1
ATOM 6111 C C . SER A 1 778 ? 16.422 35.594 -0.367 1 94.06 778 SER A C 1
ATOM 6113 O O . SER A 1 778 ? 17.391 36.312 -0.478 1 94.06 778 SER A O 1
ATOM 6115 N N . ALA A 1 779 ? 16.406 34.562 0.434 1 93.31 779 ALA A N 1
ATOM 6116 C CA . ALA A 1 779 ? 17.562 34.281 1.28 1 93.31 779 ALA A CA 1
ATOM 6117 C C . ALA A 1 779 ? 18.766 33.875 0.438 1 93.31 779 ALA A C 1
ATOM 6119 O O . ALA A 1 779 ? 19.875 34.344 0.671 1 93.31 779 ALA A O 1
ATOM 6120 N N . LEU A 1 780 ? 18.5 33.062 -0.562 1 93.62 780 LEU A N 1
ATOM 6121 C CA . LEU A 1 780 ? 19.625 32.594 -1.387 1 93.62 780 LEU A CA 1
ATOM 6122 C C . LEU A 1 780 ? 20.125 33.719 -2.289 1 93.62 780 LEU A C 1
ATOM 6124 O O . LEU A 1 780 ? 21.312 33.75 -2.635 1 93.62 780 LEU A O 1
ATOM 6128 N N . SER A 1 781 ? 19.25 34.594 -2.652 1 95.38 781 SER A N 1
ATOM 6129 C CA . SER A 1 781 ? 19.688 35.75 -3.439 1 95.38 781 SER A CA 1
ATOM 6130 C C . SER A 1 781 ? 20.641 36.625 -2.645 1 95.38 781 SER A C 1
ATOM 6132 O O . SER A 1 781 ? 21.688 37.031 -3.15 1 95.38 781 SER A O 1
ATOM 6134 N N . MET A 1 782 ? 20.359 36.906 -1.448 1 95.38 782 MET A N 1
ATOM 6135 C CA . MET A 1 782 ? 21.203 37.75 -0.614 1 95.38 782 MET A CA 1
ATOM 6136 C C . MET A 1 782 ? 22.5 37.031 -0.241 1 95.38 782 MET A C 1
ATOM 6138 O O . MET A 1 782 ? 23.578 37.656 -0.237 1 95.38 782 MET A O 1
ATOM 6142 N N . ILE A 1 783 ? 22.406 35.781 0.035 1 94 783 ILE A N 1
ATOM 6143 C CA . ILE A 1 783 ? 23.594 35.031 0.416 1 94 783 ILE A CA 1
ATOM 6144 C C . ILE A 1 783 ? 24.531 34.906 -0.781 1 94 783 ILE A C 1
ATOM 6146 O O . ILE A 1 783 ? 25.75 35.094 -0.646 1 94 783 ILE A O 1
ATOM 6150 N N . SER A 1 784 ? 23.969 34.625 -1.942 1 94 784 SER A N 1
ATOM 6151 C CA . SER A 1 784 ? 24.797 34.469 -3.137 1 94 784 SER A CA 1
ATOM 6152 C C . SER A 1 784 ? 25.453 35.781 -3.539 1 94 784 SER A C 1
ATOM 6154 O O . SER A 1 784 ? 26.625 35.781 -3.947 1 94 784 SER A O 1
ATOM 6156 N N . ALA A 1 785 ? 24.781 36.844 -3.387 1 94.56 785 ALA A N 1
ATOM 6157 C CA . ALA A 1 785 ? 25.375 38.125 -3.686 1 94.56 785 ALA A CA 1
ATOM 6158 C C . ALA A 1 785 ? 26.5 38.469 -2.707 1 94.56 785 ALA A C 1
ATOM 6160 O O . ALA A 1 785 ? 27.578 38.906 -3.113 1 94.56 785 ALA A O 1
ATOM 6161 N N . GLY A 1 786 ? 26.281 38.188 -1.426 1 91.75 786 GLY A N 1
ATOM 6162 C CA . GLY A 1 786 ? 27.281 38.5 -0.415 1 91.75 786 GLY A CA 1
ATOM 6163 C C . GLY A 1 786 ? 28.516 37.594 -0.515 1 91.75 786 GLY A C 1
ATOM 6164 O O . GLY A 1 786 ? 29.641 38.062 -0.339 1 91.75 786 GLY A O 1
ATOM 6165 N N . THR A 1 787 ? 28.344 36.344 -0.812 1 90.31 787 THR A N 1
ATOM 6166 C CA . THR A 1 787 ? 29.453 35.406 -0.873 1 90.31 787 THR A CA 1
ATOM 6167 C C . THR A 1 787 ? 30.25 35.594 -2.154 1 90.31 787 THR A C 1
ATOM 6169 O O . THR A 1 787 ? 31.391 35.156 -2.26 1 90.31 787 THR A O 1
ATOM 6172 N N . LEU A 1 788 ? 29.672 36.281 -3.141 1 92.12 788 LEU A N 1
ATOM 6173 C CA . LEU A 1 788 ? 30.406 36.594 -4.355 1 92.12 788 LEU A CA 1
ATOM 6174 C C . LEU A 1 788 ? 31.234 37.844 -4.164 1 92.12 788 LEU A C 1
ATOM 6176 O O . LEU A 1 788 ? 32.438 37.875 -4.496 1 92.12 788 LEU A O 1
ATOM 6180 N N . ILE A 1 789 ? 30.719 38.875 -3.531 1 93.31 789 ILE A N 1
ATOM 6181 C CA . ILE A 1 789 ? 31.328 40.188 -3.449 1 93.31 789 ILE A CA 1
ATOM 6182 C C . ILE A 1 789 ? 32.438 40.188 -2.414 1 93.31 789 ILE A C 1
ATOM 6184 O O . ILE A 1 789 ? 33.531 40.75 -2.656 1 93.31 789 ILE A O 1
ATOM 6188 N N . TYR A 1 790 ? 32.25 39.5 -1.299 1 91.81 790 TYR A N 1
ATOM 6189 C CA . TYR A 1 790 ? 33.188 39.594 -0.18 1 91.81 790 TYR A CA 1
ATOM 6190 C C . TYR A 1 790 ? 34.531 38.969 -0.538 1 91.81 790 TYR A C 1
ATOM 6192 O O . TYR A 1 790 ? 35.562 39.625 -0.405 1 91.81 790 TYR A O 1
ATOM 6200 N N . PRO A 1 791 ? 34.625 37.75 -1.026 1 88.56 791 PRO A N 1
ATOM 6201 C CA . PRO A 1 791 ? 35.906 37.188 -1.365 1 88.56 791 PRO A CA 1
ATOM 6202 C C . PRO A 1 791 ? 36.625 37.938 -2.488 1 88.56 791 PRO A C 1
ATOM 6204 O O . PRO A 1 791 ? 37.844 38.062 -2.494 1 88.56 791 PRO A O 1
ATOM 6207 N N . ILE A 1 792 ? 35.906 38.5 -3.439 1 90.44 792 ILE A N 1
ATOM 6208 C CA . ILE A 1 792 ? 36.5 39.25 -4.535 1 90.44 792 ILE A CA 1
ATOM 6209 C C . ILE A 1 792 ? 37.062 40.562 -4.008 1 90.44 792 ILE A C 1
ATOM 6211 O O . ILE A 1 792 ? 38.156 40.969 -4.422 1 90.44 792 ILE A O 1
ATOM 6215 N N . TYR A 1 793 ? 36.344 41.156 -3.064 1 90.31 793 TYR A N 1
ATOM 6216 C CA . TYR A 1 793 ? 36.812 42.375 -2.455 1 90.31 793 TYR A CA 1
ATOM 6217 C C . TYR A 1 793 ? 38.062 42.125 -1.633 1 90.31 793 TYR A C 1
ATOM 6219 O O . TYR A 1 793 ? 39 42.969 -1.619 1 90.31 793 TYR A O 1
ATOM 6227 N N . LEU A 1 794 ? 38.219 41.031 -0.931 1 87 794 LEU A N 1
ATOM 6228 C CA . LEU A 1 794 ? 39.375 40.688 -0.111 1 87 794 LEU A CA 1
ATOM 6229 C C . LEU A 1 794 ? 40.594 40.375 -0.982 1 87 794 LEU A C 1
ATOM 6231 O O . LEU A 1 794 ? 41.719 40.688 -0.599 1 87 794 LEU A O 1
ATOM 6235 N N . SER A 1 795 ? 40.344 39.812 -2.189 1 84.12 795 SER A N 1
ATOM 6236 C CA . SER A 1 795 ? 41.469 39.375 -3.047 1 84.12 795 SER A CA 1
ATOM 6237 C C . SER A 1 795 ? 41.75 40.406 -4.121 1 84.12 795 SER A C 1
ATOM 6239 O O . SER A 1 795 ? 42.219 40.062 -5.211 1 84.12 795 SER A O 1
ATOM 6241 N N . GLN A 1 796 ? 41.469 41.594 -3.828 1 81.31 796 GLN A N 1
ATOM 6242 C CA . GLN A 1 796 ? 41.656 42.656 -4.836 1 81.31 796 GLN A CA 1
ATOM 6243 C C . GLN A 1 796 ? 43.125 42.781 -5.223 1 81.31 796 GLN A C 1
ATOM 6245 O O . GLN A 1 796 ? 43.438 43.156 -6.359 1 81.31 796 GLN A O 1
ATOM 6250 N N . ASN A 1 797 ? 44.094 42.375 -4.355 1 74.75 797 ASN A N 1
ATOM 6251 C CA . ASN A 1 797 ? 45.5 42.594 -4.621 1 74.75 797 ASN A CA 1
ATOM 6252 C C . ASN A 1 797 ? 46.188 41.312 -5.121 1 74.75 797 ASN A C 1
ATOM 6254 O O . ASN A 1 797 ? 47.375 41.344 -5.422 1 74.75 797 ASN A O 1
ATOM 6258 N N . THR A 1 798 ? 45.406 40.219 -5.168 1 77.69 798 THR A N 1
ATOM 6259 C CA . THR A 1 798 ? 46 38.969 -5.637 1 77.69 798 THR A CA 1
ATOM 6260 C C . THR A 1 798 ? 45.312 38.5 -6.922 1 77.69 798 THR A C 1
ATOM 6262 O O . THR A 1 798 ? 44.219 38.969 -7.266 1 77.69 798 THR A O 1
ATOM 6265 N N . ALA A 1 799 ? 46.094 37.75 -7.773 1 68.88 799 ALA A N 1
ATOM 6266 C CA . ALA A 1 799 ? 45.531 37.188 -9.008 1 68.88 799 ALA A CA 1
ATOM 6267 C C . ALA A 1 799 ? 44.344 36.281 -8.727 1 68.88 799 ALA A C 1
ATOM 6269 O O . ALA A 1 799 ? 44.5 35.188 -8.172 1 68.88 799 ALA A O 1
ATOM 6270 N N . PHE A 1 800 ? 43.25 36.812 -8.727 1 77.56 800 PHE A N 1
ATOM 6271 C CA . PHE A 1 800 ? 42 36.125 -8.438 1 77.56 800 PHE A CA 1
ATOM 6272 C C . PHE A 1 800 ? 41.094 36.062 -9.664 1 77.56 800 PHE A C 1
ATOM 6274 O O . PHE A 1 800 ? 41.312 36.812 -10.633 1 77.56 800 PHE A O 1
ATOM 6281 N N . ASP A 1 801 ? 40.25 35.156 -9.805 1 82.69 801 ASP A N 1
ATOM 6282 C CA . ASP A 1 801 ? 39.312 34.969 -10.914 1 82.69 801 ASP A CA 1
ATOM 6283 C C . ASP A 1 801 ? 38.469 36.25 -11.141 1 82.69 801 ASP A C 1
ATOM 6285 O O . ASP A 1 801 ? 38.219 37 -10.203 1 82.69 801 ASP A O 1
ATOM 6289 N N . SER A 1 802 ? 38.281 36.594 -12.406 1 86.5 802 SER A N 1
ATOM 6290 C CA . SER A 1 802 ? 37.406 37.719 -12.742 1 86.5 802 SER A CA 1
ATOM 6291 C C . SER A 1 802 ? 36 37.469 -12.203 1 86.5 802 SER A C 1
ATOM 6293 O O . SER A 1 802 ? 35.625 36.312 -11.922 1 86.5 802 SER A O 1
ATOM 6295 N N . PRO A 1 803 ? 35.281 38.562 -11.883 1 89.62 803 PRO A N 1
ATOM 6296 C CA . PRO A 1 803 ? 33.906 38.406 -11.375 1 89.62 803 PRO A CA 1
ATOM 6297 C C . PRO A 1 803 ? 33.031 37.531 -12.289 1 89.62 803 PRO A C 1
ATOM 6299 O O . PRO A 1 803 ? 32.25 36.719 -11.797 1 89.62 803 PRO A O 1
ATOM 6302 N N . ALA A 1 804 ? 33.125 37.562 -13.648 1 90.31 804 ALA A N 1
ATOM 6303 C CA . ALA A 1 804 ? 32.344 36.75 -14.57 1 90.31 804 ALA A CA 1
ATOM 6304 C C . ALA A 1 804 ? 32.75 35.281 -14.492 1 90.31 804 ALA A C 1
ATOM 6306 O O . ALA A 1 804 ? 31.891 34.406 -14.57 1 90.31 804 ALA A O 1
ATOM 6307 N N . GLN A 1 805 ? 33.969 35.062 -14.281 1 91.25 805 GLN A N 1
ATOM 6308 C CA . GLN A 1 805 ? 34.438 33.688 -14.172 1 91.25 805 GLN A CA 1
ATOM 6309 C C . GLN A 1 805 ? 34 33.062 -12.859 1 91.25 805 GLN A C 1
ATOM 6311 O O . GLN A 1 805 ? 33.625 31.875 -12.82 1 91.25 805 GLN A O 1
ATOM 6316 N N . ARG A 1 806 ? 33.969 33.875 -11.859 1 91.88 806 ARG A N 1
ATOM 6317 C CA . ARG A 1 806 ? 33.531 33.344 -10.57 1 91.88 806 ARG A CA 1
ATOM 6318 C C . ARG A 1 806 ? 32.031 33.062 -10.562 1 91.88 806 ARG A C 1
ATOM 6320 O O . ARG A 1 806 ? 31.578 32.125 -9.922 1 91.88 806 ARG A O 1
ATOM 6327 N N . MET A 1 807 ? 31.359 33.906 -11.281 1 92.5 807 MET A N 1
ATOM 6328 C CA . MET A 1 807 ? 29.938 33.656 -11.422 1 92.5 807 MET A CA 1
ATOM 6329 C C . MET A 1 807 ? 29.688 32.312 -12.125 1 92.5 807 MET A C 1
ATOM 6331 O O . MET A 1 807 ? 28.828 31.547 -11.688 1 92.5 807 MET A O 1
ATOM 6335 N N . GLY A 1 808 ? 30.328 32.031 -13.219 1 91.12 808 GLY A N 1
ATOM 6336 C CA . GLY A 1 808 ? 30.188 30.766 -13.922 1 91.12 808 GLY A CA 1
ATOM 6337 C C . GLY A 1 808 ? 30.531 29.547 -13.07 1 91.12 808 GLY A C 1
ATOM 6338 O O . GLY A 1 808 ? 29.875 28.516 -13.148 1 91.12 808 GLY A O 1
ATOM 6339 N N . LYS A 1 809 ? 31.547 29.766 -12.211 1 92.19 809 LYS A N 1
ATOM 6340 C CA . LYS A 1 809 ? 31.953 28.672 -11.336 1 92.19 809 LYS A CA 1
ATOM 6341 C C . LYS A 1 809 ? 30.906 28.422 -10.258 1 92.19 809 LYS A C 1
ATOM 6343 O O . LYS A 1 809 ? 30.625 27.266 -9.922 1 92.19 809 LYS A O 1
ATOM 6348 N N . ASN A 1 810 ? 30.312 29.484 -9.75 1 92.88 810 ASN A N 1
ATOM 6349 C CA . ASN A 1 810 ? 29.266 29.312 -8.75 1 92.88 810 ASN A CA 1
ATOM 6350 C C . ASN A 1 810 ? 28 28.703 -9.359 1 92.88 810 ASN A C 1
ATOM 6352 O O . ASN A 1 810 ? 27.312 27.922 -8.703 1 92.88 810 ASN A O 1
ATOM 6356 N N . LEU A 1 811 ? 27.734 29.016 -10.609 1 93.31 811 LEU A N 1
ATOM 6357 C CA . LEU A 1 811 ? 26.594 28.438 -11.289 1 93.31 811 LEU A CA 1
ATOM 6358 C C . LEU A 1 811 ? 26.828 26.953 -11.562 1 93.31 811 LEU A C 1
ATOM 6360 O O . LEU A 1 811 ? 25.891 26.141 -11.516 1 93.31 811 LEU A O 1
ATOM 6364 N N . THR A 1 812 ? 28 26.625 -11.82 1 92.31 812 THR A N 1
ATOM 6365 C CA . THR A 1 812 ? 28.328 25.219 -12.008 1 92.31 812 THR A CA 1
ATOM 6366 C C . THR A 1 812 ? 28.203 24.438 -10.703 1 92.31 812 THR A C 1
ATOM 6368 O O . THR A 1 812 ? 27.734 23.297 -10.695 1 92.31 812 THR A O 1
ATOM 6371 N N . SER A 1 813 ? 28.594 25.094 -9.633 1 93.5 813 SER A N 1
ATOM 6372 C CA . SER A 1 813 ? 28.422 24.484 -8.32 1 93.5 813 SER A CA 1
ATOM 6373 C C . SER A 1 813 ? 26.953 24.266 -8.008 1 93.5 813 SER A C 1
ATOM 6375 O O . SER A 1 813 ? 26.578 23.234 -7.438 1 93.5 813 SER A O 1
ATOM 6377 N N . LEU A 1 814 ? 26.172 25.203 -8.367 1 94.38 814 LEU A N 1
ATOM 6378 C CA . LEU A 1 814 ? 24.734 25.062 -8.18 1 94.38 814 LEU A CA 1
ATOM 6379 C C . LEU A 1 814 ? 24.188 23.922 -9.039 1 94.38 814 LEU A C 1
ATOM 6381 O O . LEU A 1 814 ? 23.344 23.156 -8.578 1 94.38 814 LEU A O 1
ATOM 6385 N N . ALA A 1 815 ? 24.656 23.766 -10.195 1 93.56 815 ALA A N 1
ATOM 6386 C CA . ALA A 1 815 ? 24.203 22.703 -11.094 1 93.56 815 ALA A CA 1
ATOM 6387 C C . ALA A 1 815 ? 24.578 21.328 -10.555 1 93.56 815 ALA A C 1
ATOM 6389 O O . ALA A 1 815 ? 23.812 20.391 -10.664 1 93.56 815 ALA A O 1
ATOM 6390 N N . VAL A 1 816 ? 25.719 21.25 -9.953 1 92.25 816 VAL A N 1
ATOM 6391 C CA . VAL A 1 816 ? 26.156 19.984 -9.367 1 92.25 816 VAL A CA 1
ATOM 6392 C C . VAL A 1 816 ? 25.266 19.625 -8.18 1 92.25 816 VAL A C 1
ATOM 6394 O O . VAL A 1 816 ? 24.875 18.469 -8.008 1 92.25 816 VAL A O 1
ATOM 6397 N N . ALA A 1 817 ? 25.016 20.641 -7.406 1 94.25 817 ALA A N 1
ATOM 6398 C CA . ALA A 1 817 ? 24.156 20.406 -6.25 1 94.25 817 ALA A CA 1
ATOM 6399 C C . ALA A 1 817 ? 22.781 19.922 -6.68 1 94.25 817 ALA A C 1
ATOM 6401 O O . ALA A 1 817 ? 22.266 18.938 -6.156 1 94.25 817 ALA A O 1
ATOM 6402 N N . LEU A 1 818 ? 22.219 20.547 -7.652 1 93.19 818 LEU A N 1
ATOM 6403 C CA . LEU A 1 818 ? 20.875 20.188 -8.109 1 93.19 818 LEU A CA 1
ATOM 6404 C C . LEU A 1 818 ? 20.891 18.844 -8.812 1 93.19 818 LEU A C 1
ATOM 6406 O O . LEU A 1 818 ? 19.906 18.094 -8.734 1 93.19 818 LEU A O 1
ATOM 6410 N N . ALA A 1 819 ? 21.953 18.5 -9.438 1 91.81 819 ALA A N 1
ATOM 6411 C CA . ALA A 1 819 ? 22.078 17.203 -10.102 1 91.81 819 ALA A CA 1
ATOM 6412 C C . ALA A 1 819 ? 22.109 16.062 -9.078 1 91.81 819 ALA A C 1
ATOM 6414 O O . ALA A 1 819 ? 21.453 15.039 -9.258 1 91.81 819 ALA A O 1
ATOM 6415 N N . ILE A 1 820 ? 22.828 16.281 -8.008 1 91.62 820 ILE A N 1
ATOM 6416 C CA . ILE A 1 820 ? 22.906 15.273 -6.957 1 91.62 820 ILE A CA 1
ATOM 6417 C C . ILE A 1 820 ? 21.531 15.086 -6.32 1 91.62 820 ILE A C 1
ATOM 6419 O O . ILE A 1 820 ? 21.078 13.953 -6.117 1 91.62 820 ILE A O 1
ATOM 6423 N N . VAL A 1 821 ? 20.922 16.234 -6.066 1 93.25 821 VAL A N 1
ATOM 6424 C CA . VAL A 1 821 ? 19.609 16.156 -5.422 1 93.25 821 VAL A CA 1
ATOM 6425 C C . VAL A 1 821 ? 18.594 15.516 -6.367 1 93.25 821 VAL A C 1
ATOM 6427 O O . VAL A 1 821 ? 17.766 14.711 -5.949 1 93.25 821 VAL A O 1
ATOM 6430 N N . SER A 1 822 ? 18.688 15.82 -7.652 1 88.94 822 SER A N 1
ATOM 6431 C CA . SER A 1 822 ? 17.766 15.242 -8.625 1 88.94 822 SER A CA 1
ATOM 6432 C C . SER A 1 822 ? 17.969 13.734 -8.75 1 88.94 822 SER A C 1
ATOM 6434 O O . SER A 1 822 ? 17 12.984 -8.844 1 88.94 822 SER A O 1
ATOM 6436 N N . LEU A 1 823 ? 19.141 13.266 -8.586 1 85.38 823 LEU A N 1
ATOM 6437 C CA . LEU A 1 823 ? 19.438 11.844 -8.68 1 85.38 823 LEU A CA 1
ATOM 6438 C C . LEU A 1 823 ? 18.906 11.102 -7.457 1 85.38 823 LEU A C 1
ATOM 6440 O O . LEU A 1 823 ? 18.312 10.031 -7.582 1 85.38 823 LEU A O 1
ATOM 6444 N N . LEU A 1 824 ? 19.125 11.727 -6.336 1 87.19 824 LEU A N 1
ATOM 6445 C CA . LEU A 1 824 ? 18.688 11.07 -5.105 1 87.19 824 LEU A CA 1
ATOM 6446 C C . LEU A 1 824 ? 17.172 11.086 -4.988 1 87.19 824 LEU A C 1
ATOM 6448 O O . LEU A 1 824 ? 16.578 10.117 -4.516 1 87.19 824 LEU A O 1
ATOM 6452 N N . GLN A 1 825 ? 16.516 12.141 -5.441 1 87.44 825 GLN A N 1
ATOM 6453 C CA . GLN A 1 825 ? 15.07 12.266 -5.305 1 87.44 825 GLN A CA 1
ATOM 6454 C C . GLN A 1 825 ? 14.344 11.414 -6.34 1 87.44 825 GLN A C 1
ATOM 6456 O O . GLN A 1 825 ? 13.227 10.945 -6.094 1 87.44 825 GLN A O 1
ATOM 6461 N N . LEU A 1 826 ? 14.961 11.141 -7.484 1 78.75 826 LEU A N 1
ATOM 6462 C CA . LEU A 1 826 ? 14.289 10.414 -8.555 1 78.75 826 LEU A CA 1
ATOM 6463 C C . LEU A 1 826 ? 14.602 8.922 -8.484 1 78.75 826 LEU A C 1
ATOM 6465 O O . LEU A 1 826 ? 13.742 8.094 -8.789 1 78.75 826 LEU A O 1
ATOM 6469 N N . LEU A 1 827 ? 15.828 8.609 -7.969 1 72.38 827 LEU A N 1
ATOM 6470 C CA . LEU A 1 827 ? 16.234 7.219 -8.109 1 72.38 827 LEU A CA 1
ATOM 6471 C C . LEU A 1 827 ? 16.203 6.5 -6.77 1 72.38 827 LEU A C 1
ATOM 6473 O O . LEU A 1 827 ? 16.016 5.277 -6.719 1 72.38 827 LEU A O 1
ATOM 6477 N N . VAL A 1 828 ? 16.453 7.355 -5.699 1 74.69 828 VAL A N 1
ATOM 6478 C CA . VAL A 1 828 ? 16.531 6.688 -4.406 1 74.69 828 VAL A CA 1
ATOM 6479 C C . VAL A 1 828 ? 15.203 6.863 -3.656 1 74.69 828 VAL A C 1
ATOM 6481 O O . VAL A 1 828 ? 14.883 7.961 -3.191 1 74.69 828 VAL A O 1
ATOM 6484 N N . LEU A 1 829 ? 14.461 5.852 -3.383 1 74.88 829 LEU A N 1
ATOM 6485 C CA . LEU A 1 829 ? 13.219 5.805 -2.619 1 74.88 829 LEU A CA 1
ATOM 6486 C C . LEU A 1 829 ? 12.367 7.035 -2.9 1 74.88 829 LEU A C 1
ATOM 6488 O O . LEU A 1 829 ? 12.141 7.855 -2.01 1 74.88 829 LEU A O 1
ATOM 6492 N N . ARG A 1 830 ? 11.883 7.07 -4.082 1 78.88 830 ARG A N 1
ATOM 6493 C CA . ARG A 1 830 ? 11.094 8.195 -4.559 1 78.88 830 ARG A CA 1
ATOM 6494 C C . ARG A 1 830 ? 9.797 8.328 -3.766 1 78.88 830 ARG A C 1
ATOM 6496 O O . ARG A 1 830 ? 9.172 7.324 -3.418 1 78.88 830 ARG A O 1
ATOM 6503 N N . ASN A 1 831 ? 9.508 9.641 -3.219 1 84.62 831 ASN A N 1
ATOM 6504 C CA . ASN A 1 831 ? 8.258 9.945 -2.541 1 84.62 831 ASN A CA 1
ATOM 6505 C C . ASN A 1 831 ? 7.465 11.023 -3.275 1 84.62 831 ASN A C 1
ATOM 6507 O O . ASN A 1 831 ? 7.582 12.203 -2.955 1 84.62 831 ASN A O 1
ATOM 6511 N N . PRO A 1 832 ? 6.637 10.609 -4.199 1 86.5 832 PRO A N 1
ATOM 6512 C CA . PRO A 1 832 ? 5.832 11.594 -4.934 1 86.5 832 PRO A CA 1
ATOM 6513 C C . PRO A 1 832 ? 4.797 12.281 -4.051 1 86.5 832 PRO A C 1
ATOM 6515 O O . PRO A 1 832 ? 4.266 11.672 -3.121 1 86.5 832 PRO A O 1
ATOM 6518 N N . ALA A 1 833 ? 4.578 13.57 -4.312 1 89.5 833 ALA A N 1
ATOM 6519 C CA . ALA A 1 833 ? 3.615 14.367 -3.549 1 89.5 833 ALA A CA 1
ATOM 6520 C C . ALA A 1 833 ? 2.197 13.836 -3.736 1 89.5 833 ALA A C 1
ATOM 6522 O O . ALA A 1 833 ? 1.383 13.883 -2.811 1 89.5 833 ALA A O 1
ATOM 6523 N N . ARG A 1 834 ? 1.898 13.359 -4.895 1 88.94 834 ARG A N 1
ATOM 6524 C CA . ARG A 1 834 ? 0.566 12.828 -5.164 1 88.94 834 ARG A CA 1
ATOM 6525 C C . ARG A 1 834 ? 0.281 11.602 -4.305 1 88.94 834 ARG A C 1
ATOM 6527 O O . ARG A 1 834 ? -0.83 11.438 -3.793 1 88.94 834 ARG A O 1
ATOM 6534 N N . ARG A 1 835 ? 1.272 10.789 -4.199 1 87.44 835 ARG A N 1
ATOM 6535 C CA . ARG A 1 835 ? 1.109 9.617 -3.344 1 87.44 835 ARG A CA 1
ATOM 6536 C C . ARG A 1 835 ? 0.984 10.023 -1.879 1 87.44 835 ARG A C 1
ATOM 6538 O O . ARG A 1 835 ? 0.177 9.453 -1.14 1 87.44 835 ARG A O 1
ATOM 6545 N N . THR A 1 836 ? 1.767 11 -1.494 1 90.94 836 THR A N 1
ATOM 6546 C CA . THR A 1 836 ? 1.705 11.469 -0.115 1 90.94 836 THR A CA 1
ATOM 6547 C C . THR A 1 836 ? 0.358 12.133 0.171 1 90.94 836 THR A C 1
ATOM 6549 O O . THR A 1 836 ? -0.187 11.992 1.268 1 90.94 836 THR A O 1
ATOM 6552 N N . LEU A 1 837 ? -0.184 12.844 -0.78 1 93.31 837 LEU A N 1
ATOM 6553 C CA . LEU A 1 837 ? -1.502 13.453 -0.625 1 93.31 837 LEU A CA 1
ATOM 6554 C C . LEU A 1 837 ? -2.574 12.383 -0.451 1 93.31 837 LEU A C 1
ATOM 6556 O O . LEU A 1 837 ? -3.412 12.477 0.448 1 93.31 837 LEU A O 1
ATOM 6560 N N . ARG A 1 838 ? -2.51 11.367 -1.248 1 91.62 838 ARG A N 1
ATOM 6561 C CA . ARG A 1 838 ? -3.494 10.289 -1.133 1 91.62 838 ARG A CA 1
ATOM 6562 C C . ARG A 1 838 ? -3.4 9.609 0.228 1 91.62 838 ARG A C 1
ATOM 6564 O O . ARG A 1 838 ? -4.422 9.344 0.866 1 91.62 838 ARG A O 1
ATOM 6571 N N . LYS A 1 839 ? -2.184 9.367 0.643 1 90.31 839 LYS A N 1
ATOM 6572 C CA . LYS A 1 839 ? -1.997 8.727 1.941 1 90.31 839 LYS A CA 1
ATOM 6573 C C . LYS A 1 839 ? -2.457 9.633 3.076 1 90.31 839 LYS A C 1
ATOM 6575 O O . LYS A 1 839 ? -3.004 9.164 4.074 1 90.31 839 LYS A O 1
ATOM 6580 N N . ALA A 1 840 ? -2.209 10.914 2.904 1 93.62 840 ALA A N 1
ATOM 6581 C CA . ALA A 1 840 ? -2.646 11.859 3.926 1 93.62 840 ALA A CA 1
ATOM 6582 C C . ALA A 1 840 ? -4.168 11.922 4 1 93.62 840 ALA A C 1
ATOM 6584 O O . ALA A 1 840 ? -4.742 11.977 5.09 1 93.62 840 ALA A O 1
ATOM 6585 N N . VAL A 1 841 ? -4.828 11.891 2.865 1 95.38 841 VAL A N 1
ATOM 6586 C CA . VAL A 1 841 ? -6.285 11.891 2.834 1 95.38 841 VAL A CA 1
ATOM 6587 C C . VAL A 1 841 ? -6.82 10.586 3.42 1 95.38 841 VAL A C 1
ATOM 6589 O O . VAL A 1 841 ? -7.805 10.594 4.164 1 95.38 841 VAL A O 1
ATOM 6592 N N . ALA A 1 842 ? -6.164 9.555 3.096 1 93.56 842 ALA A N 1
ATOM 6593 C CA . ALA A 1 842 ? -6.566 8.266 3.65 1 93.56 842 ALA A CA 1
ATOM 6594 C C . ALA A 1 842 ? -6.395 8.242 5.164 1 93.56 842 ALA A C 1
ATOM 6596 O O . ALA A 1 842 ? -7.246 7.719 5.887 1 93.56 842 ALA A O 1
ATOM 6597 N N . ASN A 1 843 ? -5.289 8.797 5.602 1 92.12 843 ASN A N 1
ATOM 6598 C CA . ASN A 1 843 ? -5.059 8.859 7.043 1 92.12 843 ASN A CA 1
ATOM 6599 C C . ASN A 1 843 ? -6.086 9.758 7.73 1 92.12 843 ASN A C 1
ATOM 6601 O O . ASN A 1 843 ? -6.496 9.477 8.859 1 92.12 843 ASN A O 1
ATOM 6605 N N . LEU A 1 844 ? -6.465 10.828 7.082 1 95.25 844 LEU A N 1
ATOM 6606 C CA . LEU A 1 844 ? -7.52 11.688 7.602 1 95.25 844 LEU A CA 1
ATOM 6607 C C . LEU A 1 844 ? -8.836 10.93 7.703 1 95.25 844 LEU A C 1
ATOM 6609 O O . LEU A 1 844 ? -9.531 11.016 8.719 1 95.25 844 LEU A O 1
ATOM 6613 N N . MET A 1 845 ? -9.141 10.203 6.66 1 94.44 845 MET A N 1
ATOM 6614 C CA . MET A 1 845 ? -10.367 9.422 6.672 1 94.44 845 MET A CA 1
ATOM 6615 C C . MET A 1 845 ? -10.312 8.336 7.742 1 94.44 845 MET A C 1
ATOM 6617 O O . MET A 1 845 ? -11.305 8.062 8.414 1 94.44 845 MET A O 1
ATOM 6621 N N . ARG A 1 846 ? -9.156 7.785 7.918 1 92.62 846 ARG A N 1
ATOM 6622 C CA . ARG A 1 846 ? -8.969 6.785 8.961 1 92.62 846 ARG A CA 1
ATOM 6623 C C . ARG A 1 846 ? -9.133 7.398 10.344 1 92.62 846 ARG A C 1
ATOM 6625 O O . ARG A 1 846 ? -9.75 6.793 11.227 1 92.62 846 ARG A O 1
ATOM 6632 N N . ALA A 1 847 ? -8.594 8.555 10.5 1 93.62 847 ALA A N 1
ATOM 6633 C CA . ALA A 1 847 ? -8.727 9.25 11.781 1 93.62 847 ALA A CA 1
ATOM 6634 C C . ALA A 1 847 ? -10.18 9.617 12.055 1 93.62 847 ALA A C 1
ATOM 6636 O O . ALA A 1 847 ? -10.648 9.516 13.195 1 93.62 847 ALA A O 1
ATOM 6637 N N . ASN A 1 848 ? -10.914 10.062 11.031 1 93.69 848 ASN A N 1
ATOM 6638 C CA . ASN A 1 848 ? -12.336 10.352 11.188 1 93.69 848 ASN A CA 1
ATOM 6639 C C . ASN A 1 848 ? -13.133 9.094 11.5 1 93.69 848 ASN A C 1
ATOM 6641 O O . ASN A 1 848 ? -14.086 9.141 12.281 1 93.69 848 ASN A O 1
ATOM 6645 N N . THR A 1 849 ? -12.742 8.023 10.859 1 91.62 849 THR A N 1
ATOM 6646 C CA . THR A 1 849 ? -13.398 6.75 11.148 1 91.62 849 THR A CA 1
ATOM 6647 C C . THR A 1 849 ? -13.148 6.328 12.586 1 91.62 849 THR A C 1
ATOM 6649 O O . THR A 1 849 ? -14.07 5.914 13.289 1 91.62 849 THR A O 1
ATOM 6652 N N . ALA A 1 850 ? -11.953 6.484 13.016 1 90.75 850 ALA A N 1
ATOM 6653 C CA . ALA A 1 850 ? -11.625 6.148 14.398 1 90.75 850 ALA A CA 1
ATOM 6654 C C . ALA A 1 850 ? -12.383 7.039 15.375 1 90.75 850 ALA A C 1
ATOM 6656 O O . ALA A 1 850 ? -12.883 6.566 16.406 1 90.75 850 ALA A O 1
ATOM 6657 N N . TYR A 1 851 ? -12.438 8.367 15.039 1 93.06 851 TYR A N 1
ATOM 6658 C CA . TYR A 1 851 ? -13.188 9.289 15.883 1 93.06 851 TYR A CA 1
ATOM 6659 C C . TYR A 1 851 ? -14.648 8.867 15.984 1 93.06 851 TYR A C 1
ATOM 6661 O O . TYR A 1 851 ? -15.227 8.867 17.078 1 93.06 851 TYR A O 1
ATOM 6669 N N . THR A 1 852 ? -15.242 8.477 14.898 1 91.69 852 THR A N 1
ATOM 6670 C CA . THR A 1 852 ? -16.656 8.102 14.883 1 91.69 852 THR A CA 1
ATOM 6671 C C . THR A 1 852 ? -16.891 6.824 15.68 1 91.69 852 THR A C 1
ATOM 6673 O O . THR A 1 852 ? -17.891 6.703 16.391 1 91.69 852 THR A O 1
ATOM 6676 N N . VAL A 1 853 ? -15.984 5.914 15.625 1 88.62 853 VAL A N 1
ATOM 6677 C CA . VAL A 1 853 ? -16.125 4.66 16.359 1 88.62 853 VAL A CA 1
ATOM 6678 C C . VAL A 1 853 ? -16 4.922 17.859 1 88.62 853 VAL A C 1
ATOM 6680 O O . VAL A 1 853 ? -16.766 4.367 18.656 1 88.62 853 VAL A O 1
ATOM 6683 N N . ILE A 1 854 ? -15.117 5.766 18.25 1 90.44 854 ILE A N 1
ATOM 6684 C CA . ILE A 1 854 ? -14.953 6.105 19.656 1 90.44 854 ILE A CA 1
ATOM 6685 C C . ILE A 1 854 ? -16.172 6.879 20.141 1 90.44 854 ILE A C 1
ATOM 6687 O O . ILE A 1 854 ? -16.641 6.66 21.266 1 90.44 854 ILE A O 1
ATOM 6691 N N . LEU A 1 855 ? -16.625 7.824 19.266 1 91.94 855 LEU A N 1
ATOM 6692 C CA . LEU A 1 855 ? -17.828 8.586 19.625 1 91.94 855 LEU A CA 1
ATOM 6693 C C . LEU A 1 855 ? -19.016 7.656 19.812 1 91.94 855 LEU A C 1
ATOM 6695 O O . LEU A 1 855 ? -19.828 7.859 20.734 1 91.94 855 LEU A O 1
ATOM 6699 N N . GLN A 1 856 ? -19.125 6.66 18.984 1 87.56 856 GLN A N 1
ATOM 6700 C CA . GLN A 1 856 ? -20.219 5.703 19.125 1 87.56 856 GLN A CA 1
ATOM 6701 C C . GLN A 1 856 ? -20.109 4.906 20.422 1 87.56 856 GLN A C 1
ATOM 6703 O O . GLN A 1 856 ? -21.109 4.645 21.078 1 87.56 856 GLN A O 1
ATOM 6708 N N . ALA A 1 857 ? -18.922 4.555 20.719 1 84.25 857 ALA A N 1
ATOM 6709 C CA . ALA A 1 857 ? -18.719 3.85 21.984 1 84.25 857 ALA A CA 1
ATOM 6710 C C . ALA A 1 857 ? -19 4.762 23.172 1 84.25 857 ALA A C 1
ATOM 6712 O O . ALA A 1 857 ? -19.578 4.324 24.172 1 84.25 857 ALA A O 1
ATOM 6713 N N . TYR A 1 858 ? -18.641 6 23.062 1 88.69 858 TYR A N 1
ATOM 6714 C CA . TYR A 1 858 ? -18.922 7.012 24.078 1 88.69 858 TYR A CA 1
ATOM 6715 C C . TYR A 1 858 ? -20.422 7.211 24.266 1 88.69 858 TYR A C 1
ATOM 6717 O O . TYR A 1 858 ? -20.906 7.238 25.391 1 88.69 858 TYR A O 1
ATOM 6725 N N . VAL A 1 859 ? -21.156 7.215 23.188 1 87.44 859 VAL A N 1
ATOM 6726 C CA . VAL A 1 859 ? -22.594 7.465 23.219 1 87.44 859 VAL A CA 1
ATOM 6727 C C . VAL A 1 859 ? -23.312 6.219 23.734 1 87.44 859 VAL A C 1
ATOM 6729 O O . VAL A 1 859 ? -24.266 6.32 24.5 1 87.44 859 VAL A O 1
ATOM 6732 N N . SER A 1 860 ? -22.828 5.074 23.281 1 82.62 860 SER A N 1
ATOM 6733 C CA . SER A 1 860 ? -23.469 3.84 23.734 1 82.62 860 SER A CA 1
ATOM 6734 C C . SER A 1 860 ? -23.312 3.654 25.234 1 82.62 860 SER A C 1
ATOM 6736 O O . SER A 1 860 ? -24.172 3.055 25.891 1 82.62 860 SER A O 1
ATOM 6738 N N . SER A 1 861 ? -22.344 4.27 25.797 1 81 861 SER A N 1
ATOM 6739 C CA . SER A 1 861 ? -22.109 4.145 27.219 1 81 861 SER A CA 1
ATOM 6740 C C . SER A 1 861 ? -22.828 5.238 28 1 81 861 SER A C 1
ATOM 6742 O O . SER A 1 861 ? -23.266 5.016 29.141 1 81 861 SER A O 1
ATOM 6744 N N . THR A 1 862 ? -22.938 6.43 27.422 1 83.12 862 THR A N 1
ATOM 6745 C CA . THR A 1 862 ? -23.578 7.547 28.094 1 83.12 862 THR A CA 1
ATOM 6746 C C . THR A 1 862 ? -25.109 7.441 27.969 1 83.12 862 THR A C 1
ATOM 6748 O O . THR A 1 862 ? -25.844 7.898 28.844 1 83.12 862 THR A O 1
ATOM 6751 N N . ILE A 1 863 ? -25.469 6.867 26.781 1 83.56 863 ILE A N 1
ATOM 6752 C CA . ILE A 1 863 ? -26.891 6.645 26.531 1 83.56 863 ILE A CA 1
ATOM 6753 C C . ILE A 1 863 ? -27.156 5.152 26.328 1 83.56 863 ILE A C 1
ATOM 6755 O O . ILE A 1 863 ? -27.453 4.707 25.219 1 83.56 863 ILE A O 1
ATOM 6759 N N . PRO A 1 864 ? -27.031 4.461 27.422 1 80.44 864 PRO A N 1
ATOM 6760 C CA . PRO A 1 864 ? -27.234 3.016 27.281 1 80.44 864 PRO A CA 1
ATOM 6761 C C . PRO A 1 864 ? -28.688 2.648 26.984 1 80.44 864 PRO A C 1
ATOM 6763 O O . PRO A 1 864 ? -29.594 3.439 27.234 1 80.44 864 PRO A O 1
ATOM 6766 N N . ILE A 1 865 ? -28.891 1.534 26.344 1 76.81 865 ILE A N 1
ATOM 6767 C CA . ILE A 1 865 ? -30.234 1.027 26.047 1 76.81 865 ILE A CA 1
ATOM 6768 C C . ILE A 1 865 ? -30.938 0.677 27.359 1 76.81 865 ILE A C 1
ATOM 6770 O O . ILE A 1 865 ? -32.125 0.978 27.531 1 76.81 865 ILE A O 1
ATOM 6774 N N . ASP A 1 866 ? -30.062 0.118 28.297 1 68.81 866 ASP A N 1
ATOM 6775 C CA . ASP A 1 866 ? -30.594 -0.153 29.641 1 68.81 866 ASP A CA 1
ATOM 6776 C C . ASP A 1 866 ? -30.359 1.026 30.578 1 68.81 866 ASP A C 1
ATOM 6778 O O . ASP A 1 866 ? -29.219 1.349 30.891 1 68.81 866 ASP A O 1
ATOM 6782 N N . PRO A 1 867 ? -31.406 1.734 30.828 1 72.12 867 PRO A N 1
ATOM 6783 C CA . PRO A 1 867 ? -31.234 2.928 31.672 1 72.12 867 PRO A CA 1
ATOM 6784 C C . PRO A 1 867 ? -30.609 2.613 33.031 1 72.12 867 PRO A C 1
ATOM 6786 O O . PRO A 1 867 ? -30.156 3.521 33.719 1 72.12 867 PRO A O 1
ATOM 6789 N N . ARG A 1 868 ? -30.531 1.425 33.5 1 68.25 868 ARG A N 1
ATOM 6790 C CA . ARG A 1 868 ? -30.047 1.086 34.812 1 68.25 868 ARG A CA 1
ATOM 6791 C C . ARG A 1 868 ? -28.531 1.036 34.875 1 68.25 868 ARG A C 1
ATOM 6793 O O . ARG A 1 868 ? -27.922 1.13 35.938 1 68.25 868 ARG A O 1
ATOM 6800 N N . HIS A 1 869 ? -27.891 0.921 33.688 1 71.94 869 HIS A N 1
ATOM 6801 C CA . HIS A 1 869 ? -26.438 0.815 33.625 1 71.94 869 HIS A CA 1
ATOM 6802 C C . HIS A 1 869 ? -25.797 2.174 33.375 1 71.94 869 HIS A C 1
ATOM 6804 O O . HIS A 1 869 ? -25.969 2.752 32.312 1 71.94 869 HIS A O 1
ATOM 6810 N N . ARG A 1 870 ? -25.234 2.795 34.469 1 72.75 870 ARG A N 1
ATOM 6811 C CA . ARG A 1 870 ? -24.562 4.074 34.281 1 72.75 870 ARG A CA 1
ATOM 6812 C C . ARG A 1 870 ? -23.062 3.939 34.531 1 72.75 870 ARG A C 1
ATOM 6814 O O . ARG A 1 870 ? -22.656 3.52 35.625 1 72.75 870 ARG A O 1
ATOM 6821 N N . PRO A 1 871 ? -22.328 4.195 33.5 1 78.81 871 PRO A N 1
ATOM 6822 C CA . PRO A 1 871 ? -20.875 4.109 33.688 1 78.81 871 PRO A CA 1
ATOM 6823 C C . PRO A 1 871 ? -20.344 5.195 34.625 1 78.81 871 PRO A C 1
ATOM 6825 O O . PRO A 1 871 ? -21.031 6.195 34.875 1 78.81 871 PRO A O 1
ATOM 6828 N N . PRO A 1 872 ? -19.172 4.98 35.219 1 79.62 872 PRO A N 1
ATOM 6829 C CA . PRO A 1 872 ? -18.594 5.98 36.094 1 79.62 872 PRO A CA 1
ATOM 6830 C C . PRO A 1 872 ? -18.266 7.293 35.375 1 79.62 872 PRO A C 1
ATOM 6832 O O . PRO A 1 872 ? -17.797 7.277 34.25 1 79.62 872 PRO A O 1
ATOM 6835 N N . PRO A 1 873 ? -18.5 8.453 36 1 81.56 873 PRO A N 1
ATOM 6836 C CA . PRO A 1 873 ? -18.312 9.766 35.344 1 81.56 873 PRO A CA 1
ATOM 6837 C C . PRO A 1 873 ? -16.844 10.039 35 1 81.56 873 PRO A C 1
ATOM 6839 O O . PRO A 1 873 ? -16.562 10.773 34.062 1 81.56 873 PRO A O 1
ATOM 6842 N N . TYR A 1 874 ? -15.898 9.438 35.812 1 82.19 874 TYR A N 1
ATOM 6843 C CA . TYR A 1 874 ? -14.484 9.703 35.531 1 82.19 874 TYR A CA 1
ATOM 6844 C C . TYR A 1 874 ? -14.078 9.109 34.188 1 82.19 874 TYR A C 1
ATOM 6846 O O . TYR A 1 874 ? -13.25 9.68 33.469 1 82.19 874 TYR A O 1
ATOM 6854 N N . ALA A 1 875 ? -14.641 8.008 33.875 1 84.56 875 ALA A N 1
ATOM 6855 C CA . ALA A 1 875 ? -14.344 7.383 32.594 1 84.56 875 ALA A CA 1
ATOM 6856 C C . ALA A 1 875 ? -14.938 8.195 31.422 1 84.56 875 ALA A C 1
ATOM 6858 O O . ALA A 1 875 ? -14.312 8.32 30.375 1 84.56 875 ALA A O 1
ATOM 6859 N N . ILE A 1 876 ? -16.047 8.82 31.688 1 86.31 876 ILE A N 1
ATOM 6860 C CA . ILE A 1 876 ? -16.719 9.617 30.672 1 86.31 876 ILE A CA 1
ATOM 6861 C C . ILE A 1 876 ? -15.914 10.891 30.406 1 86.31 876 ILE A C 1
ATOM 6863 O O . ILE A 1 876 ? -15.711 11.289 29.266 1 86.31 876 ILE A O 1
ATOM 6867 N N . GLN A 1 877 ? -15.414 11.469 31.453 1 86.06 877 GLN A N 1
ATOM 6868 C CA . GLN A 1 877 ? -14.656 12.711 31.312 1 86.06 877 GLN A CA 1
ATOM 6869 C C . GLN A 1 877 ? -13.32 12.461 30.609 1 86.06 877 GLN A C 1
ATOM 6871 O O . GLN A 1 877 ? -12.859 13.281 29.812 1 86.06 877 GLN A O 1
ATOM 6876 N N . ARG A 1 878 ? -12.742 11.336 30.891 1 88.38 878 ARG A N 1
ATOM 6877 C CA . ARG A 1 878 ? -11.477 11.008 30.25 1 88.38 878 ARG A CA 1
ATOM 6878 C C . ARG A 1 878 ? -11.648 10.812 28.75 1 88.38 878 ARG A C 1
ATOM 6880 O O . ARG A 1 878 ? -10.828 11.273 27.953 1 88.38 878 ARG A O 1
ATOM 6887 N N . VAL A 1 879 ? -12.664 10.094 28.359 1 88.81 879 VAL A N 1
ATOM 6888 C CA . VAL A 1 879 ? -12.914 9.852 26.953 1 88.81 879 VAL A CA 1
ATOM 6889 C C . VAL A 1 879 ? -13.289 11.156 26.25 1 88.81 879 VAL A C 1
ATOM 6891 O O . VAL A 1 879 ? -12.898 11.398 25.109 1 88.81 879 VAL A O 1
ATOM 6894 N N . ALA A 1 880 ? -14.008 12.047 26.938 1 89 880 ALA A N 1
ATOM 6895 C CA . ALA A 1 880 ? -14.391 13.328 26.359 1 89 880 ALA A CA 1
ATOM 6896 C C . ALA A 1 880 ? -13.172 14.203 26.078 1 89 880 ALA A C 1
ATOM 6898 O O . ALA A 1 880 ? -13.094 14.859 25.047 1 89 880 ALA A O 1
ATOM 6899 N N . ARG A 1 881 ? -12.25 14.156 26.969 1 86.44 881 ARG A N 1
ATOM 6900 C CA . ARG A 1 881 ? -11.031 14.938 26.797 1 86.44 881 ARG A CA 1
ATOM 6901 C C . ARG A 1 881 ? -10.219 14.422 25.609 1 86.44 881 ARG A C 1
ATOM 6903 O O . ARG A 1 881 ? -9.617 15.211 24.875 1 86.44 881 ARG A O 1
ATOM 6910 N N . ASP A 1 882 ? -10.227 13.156 25.453 1 89.25 882 ASP A N 1
ATOM 6911 C CA . ASP A 1 882 ? -9.492 12.586 24.328 1 89.25 882 ASP A CA 1
ATOM 6912 C C . ASP A 1 882 ? -10.18 12.914 23 1 89.25 882 ASP A C 1
ATOM 6914 O O . ASP A 1 882 ? -9.516 13.094 21.984 1 89.25 882 ASP A O 1
ATOM 6918 N N . LEU A 1 883 ? -11.438 12.922 23.016 1 91.62 883 LEU A N 1
ATOM 6919 C CA . LEU A 1 883 ? -12.164 13.266 21.797 1 91.62 883 LEU A CA 1
ATOM 6920 C C . LEU A 1 883 ? -11.883 14.711 21.391 1 91.62 883 LEU A C 1
ATOM 6922 O O . LEU A 1 883 ? -11.719 15 20.203 1 91.62 883 LEU A O 1
ATOM 6926 N N . ILE A 1 884 ? -11.742 15.602 22.391 1 87.5 884 ILE A N 1
ATOM 6927 C CA . ILE A 1 884 ? -11.445 17 22.094 1 87.5 884 ILE A CA 1
ATOM 6928 C C . ILE A 1 884 ? -10.047 17.125 21.5 1 87.5 884 ILE A C 1
ATOM 6930 O O . ILE A 1 884 ? -9.836 17.875 20.547 1 87.5 884 ILE A O 1
ATOM 6934 N N . LYS A 1 885 ? -9.148 16.375 22.109 1 86.75 885 LYS A N 1
ATOM 6935 C CA . LYS A 1 885 ? -7.785 16.375 21.578 1 86.75 885 LYS A CA 1
ATOM 6936 C C . LYS A 1 885 ? -7.746 15.867 20.141 1 86.75 885 LYS A C 1
ATOM 6938 O O . LYS A 1 885 ? -7.043 16.422 19.297 1 86.75 885 LYS A O 1
ATOM 6943 N N . ARG A 1 886 ? -8.5 14.836 19.812 1 91 886 ARG A N 1
ATOM 6944 C CA . ARG A 1 886 ? -8.531 14.266 18.469 1 91 886 ARG A CA 1
ATOM 6945 C C . ARG A 1 886 ? -9.18 15.227 17.484 1 91 886 ARG A C 1
ATOM 6947 O O . ARG A 1 886 ? -8.828 15.25 16.297 1 91 886 ARG A O 1
ATOM 6954 N N . GLU A 1 887 ? -10.133 16 17.984 1 90.44 887 GLU A N 1
ATOM 6955 C CA . GLU A 1 887 ? -10.766 17 17.125 1 90.44 887 GLU A CA 1
ATOM 6956 C C . GLU A 1 887 ? -9.758 18.031 16.641 1 90.44 887 GLU A C 1
ATOM 6958 O O . GLU A 1 887 ? -9.75 18.406 15.469 1 90.44 887 GLU A O 1
ATOM 6963 N N . VAL A 1 888 ? -8.898 18.375 17.547 1 83.12 888 VAL A N 1
ATOM 6964 C CA . VAL A 1 888 ? -7.902 19.391 17.219 1 83.12 888 VAL A CA 1
ATOM 6965 C C . VAL A 1 888 ? -6.879 18.797 16.234 1 83.12 888 VAL A C 1
ATOM 6967 O O . VAL A 1 888 ? -6.477 19.469 15.281 1 83.12 888 VAL A O 1
ATOM 6970 N N . GLU A 1 889 ? -6.547 17.594 16.469 1 88.44 889 GLU A N 1
ATOM 6971 C CA . GLU A 1 889 ? -5.586 16.953 15.586 1 88.44 889 GLU A CA 1
ATOM 6972 C C . GLU A 1 889 ? -6.172 16.75 14.188 1 88.44 889 GLU A C 1
ATOM 6974 O O . GLU A 1 889 ? -5.477 16.953 13.188 1 88.44 889 GLU A O 1
ATOM 6979 N N . LEU A 1 890 ? -7.445 16.344 14.109 1 92.38 890 LEU A N 1
ATOM 6980 C CA . LEU A 1 890 ? -8.109 16.156 12.82 1 92.38 890 LEU A CA 1
ATOM 6981 C C . LEU A 1 890 ? -8.195 17.484 12.07 1 92.38 890 LEU A C 1
ATOM 6983 O O . LEU A 1 890 ? -8.016 17.531 10.852 1 92.38 890 LEU A O 1
ATOM 6987 N N . GLN A 1 891 ? -8.422 18.531 12.836 1 86.19 891 GLN A N 1
ATOM 6988 C CA . GLN A 1 891 ? -8.484 19.828 12.195 1 86.19 891 GLN A CA 1
ATOM 6989 C C . GLN A 1 891 ? -7.121 20.25 11.641 1 86.19 891 GLN A C 1
ATOM 6991 O O . GLN A 1 891 ? -7.039 20.828 10.562 1 86.19 891 GLN A O 1
ATOM 6996 N N . ASP A 1 892 ? -6.109 19.891 12.352 1 84.19 892 ASP A N 1
ATOM 6997 C CA . ASP A 1 892 ? -4.762 20.188 11.875 1 84.19 892 ASP A CA 1
ATOM 6998 C C . ASP A 1 892 ? -4.434 19.391 10.617 1 84.19 892 ASP A C 1
ATOM 7000 O O . ASP A 1 892 ? -3.793 19.906 9.695 1 84.19 892 ASP A O 1
ATOM 7004 N N . ASP A 1 893 ? -4.883 18.219 10.57 1 90.06 893 ASP A N 1
ATOM 7005 C CA . ASP A 1 893 ? -4.621 17.375 9.406 1 90.06 893 ASP A CA 1
ATOM 7006 C C . ASP A 1 893 ? -5.375 17.891 8.18 1 90.06 893 ASP A C 1
ATOM 7008 O O . ASP A 1 893 ? -4.879 17.797 7.059 1 90.06 893 ASP A O 1
ATOM 7012 N N . ILE A 1 894 ? -6.578 18.391 8.383 1 89.88 894 ILE A N 1
ATOM 7013 C CA . ILE A 1 894 ? -7.367 18.906 7.27 1 89.88 894 ILE A CA 1
ATOM 7014 C C . ILE A 1 894 ? -6.699 20.156 6.703 1 89.88 894 ILE A C 1
ATOM 7016 O O . ILE A 1 894 ? -6.602 20.328 5.484 1 89.88 894 ILE A O 1
ATOM 7020 N N . THR A 1 895 ? -6.125 20.938 7.523 1 83.56 895 THR A N 1
ATOM 7021 C CA . THR A 1 895 ? -5.469 22.172 7.074 1 83.56 895 THR A CA 1
ATOM 7022 C C . THR A 1 895 ? -4.148 21.844 6.383 1 83.56 895 THR A C 1
ATOM 7024 O O . THR A 1 895 ? -3.736 22.562 5.465 1 83.56 895 THR A O 1
ATOM 7027 N N . ALA A 1 896 ? -3.553 20.812 6.809 1 86.75 896 ALA A N 1
ATOM 7028 C CA . ALA A 1 896 ? -2.264 20.438 6.238 1 86.75 896 ALA A CA 1
ATOM 7029 C C . ALA A 1 896 ? -2.434 19.844 4.844 1 86.75 896 ALA A C 1
ATOM 7031 O O . ALA A 1 896 ? -1.457 19.672 4.109 1 86.75 896 ALA A O 1
ATOM 7032 N N . LEU A 1 897 ? -3.656 19.562 4.359 1 90.69 897 LEU A N 1
ATOM 7033 C CA . LEU A 1 897 ? -3.9 18.969 3.049 1 90.69 897 LEU A CA 1
ATOM 7034 C C . LEU A 1 897 ? -3.758 20.016 1.947 1 90.69 897 LEU A C 1
ATOM 7036 O O . LEU A 1 897 ? -3.41 19.672 0.812 1 90.69 897 LEU A O 1
ATOM 7040 N N . MET A 1 898 ? -3.941 21.281 2.271 1 87.19 898 MET A N 1
ATOM 7041 C CA . MET A 1 898 ? -3.959 22.328 1.242 1 87.19 898 MET A CA 1
ATOM 7042 C C . MET A 1 898 ? -2.572 22.516 0.635 1 87.19 898 MET A C 1
ATOM 7044 O O . MET A 1 898 ? -2.416 22.484 -0.587 1 87.19 898 MET A O 1
ATOM 7048 N N . PRO A 1 899 ? -1.557 22.625 1.486 1 85.38 899 PRO A N 1
ATOM 7049 C CA . PRO A 1 899 ? -0.229 22.734 0.877 1 85.38 899 PRO A CA 1
ATOM 7050 C C . PRO A 1 899 ? 0.163 21.484 0.093 1 85.38 899 PRO A C 1
ATOM 7052 O O . PRO A 1 899 ? 0.815 21.578 -0.95 1 85.38 899 PRO A O 1
ATOM 7055 N N . LEU A 1 900 ? -0.248 20.344 0.52 1 89.75 900 LEU A N 1
ATOM 7056 C CA . LEU A 1 900 ? 0.071 19.109 -0.181 1 89.75 900 LEU A CA 1
ATOM 7057 C C . LEU A 1 900 ? -0.619 19.062 -1.541 1 89.75 900 LEU A C 1
ATOM 7059 O O . LEU A 1 900 ? -0.062 18.531 -2.506 1 89.75 900 LEU A O 1
ATOM 7063 N N . MET A 1 901 ? -1.834 19.641 -1.612 1 91.25 901 MET A N 1
ATOM 7064 C CA . MET A 1 901 ? -2.545 19.688 -2.887 1 91.25 901 MET A CA 1
ATOM 7065 C C . MET A 1 901 ? -1.832 20.609 -3.869 1 91.25 901 MET A C 1
ATOM 7067 O O . MET A 1 901 ? -1.756 20.312 -5.062 1 91.25 901 MET A O 1
ATOM 7071 N N . LYS A 1 902 ? -1.209 21.625 -3.35 1 87.25 902 LYS A N 1
ATOM 7072 C CA . LYS A 1 902 ? -0.469 22.547 -4.207 1 87.25 902 LYS A CA 1
ATOM 7073 C C . LYS A 1 902 ? 0.827 21.922 -4.703 1 87.25 902 LYS A C 1
ATOM 7075 O O . LYS A 1 902 ? 1.197 22.078 -5.867 1 87.25 902 LYS A O 1
ATOM 7080 N N . PHE A 1 903 ? 1.505 21.156 -3.807 1 89.12 903 PHE A N 1
ATOM 7081 C CA . PHE A 1 903 ? 2.727 20.469 -4.215 1 89.12 903 PHE A CA 1
ATOM 7082 C C . PHE A 1 903 ? 2.424 19.406 -5.254 1 89.12 903 PHE A C 1
ATOM 7084 O O . PHE A 1 903 ? 3.201 19.203 -6.188 1 89.12 903 PHE A O 1
ATOM 7091 N N . ALA A 1 904 ? 1.271 18.703 -5.062 1 90.38 904 ALA A N 1
ATOM 7092 C CA . ALA A 1 904 ? 0.88 17.656 -6.008 1 90.38 904 ALA A CA 1
ATOM 7093 C C . ALA A 1 904 ? 0.56 18.25 -7.375 1 90.38 904 ALA A C 1
ATOM 7095 O O . ALA A 1 904 ? 0.763 17.609 -8.406 1 90.38 904 ALA A O 1
ATOM 7096 N N . GLY A 1 905 ? 0.122 19.516 -7.453 1 87.12 905 GLY A N 1
ATOM 7097 C CA . GLY A 1 905 ? -0.211 20.172 -8.703 1 87.12 905 GLY A CA 1
ATOM 7098 C C . GLY A 1 905 ? 1.01 20.578 -9.508 1 87.12 905 GLY A C 1
ATOM 7099 O O . GLY A 1 905 ? 0.98 20.578 -10.734 1 87.12 905 GLY A O 1
ATOM 7100 N N . VAL A 1 906 ? 2.125 20.766 -8.836 1 85.62 906 VAL A N 1
ATOM 7101 C CA . VAL A 1 906 ? 3.326 21.266 -9.5 1 85.62 906 VAL A CA 1
ATOM 7102 C C . VAL A 1 906 ? 4.203 20.094 -9.93 1 85.62 906 VAL A C 1
ATOM 7104 O O . VAL A 1 906 ? 5.059 20.234 -10.805 1 85.62 906 VAL A O 1
ATOM 7107 N N . GLU A 1 907 ? 3.932 18.875 -9.398 1 85.62 907 GLU A N 1
ATOM 7108 C CA . GLU A 1 907 ? 4.738 17.703 -9.727 1 85.62 907 GLU A CA 1
ATOM 7109 C C . GLU A 1 907 ? 4.52 17.266 -11.172 1 85.62 907 GLU A C 1
ATOM 7111 O O . GLU A 1 907 ? 3.381 17.172 -11.633 1 85.62 907 GLU A O 1
ATOM 7116 N N . PRO A 1 908 ? 5.578 17.109 -11.891 1 75.31 908 PRO A N 1
ATOM 7117 C CA . PRO A 1 908 ? 5.43 16.656 -13.281 1 75.31 908 PRO A CA 1
ATOM 7118 C C . PRO A 1 908 ? 4.965 15.203 -13.375 1 75.31 908 PRO A C 1
ATOM 7120 O O . PRO A 1 908 ? 5.441 14.352 -12.625 1 75.31 908 PRO A O 1
ATOM 7123 N N . SER A 1 909 ? 3.74 14.898 -13.812 1 70.88 909 SER A N 1
ATOM 7124 C CA . SER A 1 909 ? 3.277 13.523 -13.938 1 70.88 909 SER A CA 1
ATOM 7125 C C . SER A 1 909 ? 3.115 13.125 -15.406 1 70.88 909 SER A C 1
ATOM 7127 O O . SER A 1 909 ? 2.719 13.938 -16.234 1 70.88 909 SER A O 1
ATOM 7129 N N . LEU A 1 910 ? 3.703 11.953 -15.727 1 65.25 910 LEU A N 1
ATOM 7130 C CA . LEU A 1 910 ? 3.562 11.414 -17.078 1 65.25 910 LEU A CA 1
ATOM 7131 C C . LEU A 1 910 ? 2.166 10.836 -17.281 1 65.25 910 LEU A C 1
ATOM 7133 O O . LEU A 1 910 ? 1.707 10.711 -18.422 1 65.25 910 LEU A O 1
ATOM 7137 N N . GLY A 1 911 ? 1.481 10.547 -16.203 1 64.94 911 GLY A N 1
ATOM 7138 C CA . GLY A 1 911 ? 0.2 9.875 -16.359 1 64.94 911 GLY A CA 1
ATOM 7139 C C . GLY A 1 911 ? -0.968 10.836 -16.453 1 64.94 911 GLY A C 1
ATOM 7140 O O . GLY A 1 911 ? -0.944 11.773 -17.25 1 64.94 911 GLY A O 1
ATOM 7141 N N . LYS A 1 912 ? -2.135 10.648 -15.781 1 71.06 912 LYS A N 1
ATOM 7142 C CA . LYS A 1 912 ? -3.359 11.445 -15.766 1 71.06 912 LYS A CA 1
ATOM 7143 C C . LYS A 1 912 ? -3.162 12.742 -14.984 1 71.06 912 LYS A C 1
ATOM 7145 O O . LYS A 1 912 ? -2.402 12.773 -14.016 1 71.06 912 LYS A O 1
ATOM 7150 N N . PRO A 1 913 ? -3.738 13.766 -15.508 1 78.94 913 PRO A N 1
ATOM 7151 C CA . PRO A 1 913 ? -3.631 15.039 -14.781 1 78.94 913 PRO A CA 1
ATOM 7152 C C . PRO A 1 913 ? -4.207 14.969 -13.375 1 78.94 913 PRO A C 1
ATOM 7154 O O . PRO A 1 913 ? -5.125 14.188 -13.117 1 78.94 913 PRO A O 1
ATOM 7157 N N . PHE A 1 914 ? -3.549 15.734 -12.523 1 85.25 914 PHE A N 1
ATOM 7158 C CA . PHE A 1 914 ? -3.957 15.789 -11.125 1 85.25 914 PHE A CA 1
ATOM 7159 C C . PHE A 1 914 ? -5.324 16.453 -10.984 1 85.25 914 PHE A C 1
ATOM 7161 O O . PHE A 1 914 ? -5.539 17.562 -11.484 1 85.25 914 PHE A O 1
ATOM 7168 N N . ASN A 1 915 ? -6.355 15.688 -10.469 1 87.19 915 ASN A N 1
ATOM 7169 C CA . ASN A 1 915 ? -7.699 16.219 -10.242 1 87.19 915 ASN A CA 1
ATOM 7170 C C . ASN A 1 915 ? -7.824 16.875 -8.875 1 87.19 915 ASN A C 1
ATOM 7172 O O . ASN A 1 915 ? -8.242 16.234 -7.906 1 87.19 915 ASN A O 1
ATOM 7176 N N . VAL A 1 916 ? -7.637 18.203 -8.773 1 89.38 916 VAL A N 1
ATOM 7177 C CA . VAL A 1 916 ? -7.645 18.953 -7.52 1 89.38 916 VAL A CA 1
ATOM 7178 C C . VAL A 1 916 ? -9.078 19.109 -7.023 1 89.38 916 VAL A C 1
ATOM 7180 O O . VAL A 1 916 ? -9.32 19.172 -5.812 1 89.38 916 VAL A O 1
ATOM 7183 N N . VAL A 1 917 ? -10.086 19.078 -7.879 1 89.88 917 VAL A N 1
ATOM 7184 C CA . VAL A 1 917 ? -11.477 19.344 -7.527 1 89.88 917 VAL A CA 1
ATOM 7185 C C . VAL A 1 917 ? -12.031 18.203 -6.691 1 89.88 917 VAL A C 1
ATOM 7187 O O . VAL A 1 917 ? -12.68 18.422 -5.664 1 89.88 917 VAL A O 1
ATOM 7190 N N . GLU A 1 918 ? -11.672 17 -7.062 1 93.12 918 GLU A N 1
ATOM 7191 C CA . GLU A 1 918 ? -12.203 15.859 -6.328 1 93.12 918 GLU A CA 1
ATOM 7192 C C . GLU A 1 918 ? -11.555 15.734 -4.953 1 93.12 918 GLU A C 1
ATOM 7194 O O . GLU A 1 918 ? -12.227 15.391 -3.977 1 93.12 918 GLU A O 1
ATOM 7199 N N . TYR A 1 919 ? -10.305 16.062 -4.852 1 93.94 919 TYR A N 1
ATOM 7200 C CA . TYR A 1 919 ? -9.648 16 -3.551 1 93.94 919 TYR A CA 1
ATOM 7201 C C . TYR A 1 919 ? -10.148 17.109 -2.631 1 93.94 919 TYR A C 1
ATOM 7203 O O . TYR A 1 919 ? -10.258 16.906 -1.418 1 93.94 919 TYR A O 1
ATOM 7211 N N . SER A 1 920 ? -10.477 18.281 -3.186 1 91.81 920 SER A N 1
ATOM 7212 C CA . SER A 1 920 ? -11.039 19.359 -2.377 1 91.81 920 SER A CA 1
ATOM 7213 C C . SER A 1 920 ? -12.438 19.016 -1.885 1 91.81 920 SER A C 1
ATOM 7215 O O . SER A 1 920 ? -12.812 19.375 -0.768 1 91.81 920 SER A O 1
ATOM 7217 N N . LYS A 1 921 ? -13.148 18.25 -2.723 1 92.25 921 LYS A N 1
ATOM 7218 C CA . LYS A 1 921 ? -14.477 17.812 -2.303 1 92.25 921 LYS A CA 1
ATOM 7219 C C . LYS A 1 921 ? -14.375 16.812 -1.152 1 92.25 921 LYS A C 1
ATOM 7221 O O . LYS A 1 921 ? -15.172 16.859 -0.213 1 92.25 921 LYS A O 1
ATOM 7226 N N . ILE A 1 922 ? -13.43 15.938 -1.197 1 94.81 922 ILE A N 1
ATOM 7227 C CA . ILE A 1 922 ? -13.227 14.961 -0.132 1 94.81 922 ILE A CA 1
ATOM 7228 C C . ILE A 1 922 ? -12.805 15.68 1.148 1 94.81 922 ILE A C 1
ATOM 7230 O O . ILE A 1 922 ? -13.281 15.352 2.236 1 94.81 922 ILE A O 1
ATOM 7234 N N . ALA A 1 923 ? -11.93 16.703 1.009 1 93.19 923 ALA A N 1
ATOM 7235 C CA . ALA A 1 923 ? -11.492 17.469 2.172 1 93.19 923 ALA A CA 1
ATOM 7236 C C . ALA A 1 923 ? -12.656 18.234 2.803 1 93.19 923 ALA A C 1
ATOM 7238 O O . ALA A 1 923 ? -12.789 18.266 4.027 1 93.19 923 ALA A O 1
ATOM 7239 N N . ARG A 1 924 ? -13.531 18.766 1.96 1 89.31 924 ARG A N 1
ATOM 7240 C CA . ARG A 1 924 ? -14.695 19.484 2.455 1 89.31 924 ARG A CA 1
ATOM 7241 C C . ARG A 1 924 ? -15.672 18.531 3.143 1 89.31 924 ARG A C 1
ATOM 7243 O O . ARG A 1 924 ? -16.25 18.875 4.184 1 89.31 924 ARG A O 1
ATOM 7250 N N . ALA A 1 925 ? -15.812 17.391 2.572 1 92.69 925 ALA A N 1
ATOM 7251 C CA . ALA A 1 925 ? -16.703 16.406 3.178 1 92.69 925 ALA A CA 1
ATOM 7252 C C . ALA A 1 925 ? -16.188 15.945 4.535 1 92.69 925 ALA A C 1
ATOM 7254 O O . ALA A 1 925 ? -16.953 15.758 5.477 1 92.69 925 ALA A O 1
ATOM 7255 N N . ASN A 1 926 ? -14.891 15.805 4.645 1 93.69 926 ASN A N 1
ATOM 7256 C CA . ASN A 1 926 ? -14.305 15.406 5.922 1 93.69 926 ASN A CA 1
ATOM 7257 C C . ASN A 1 926 ? -14.445 16.516 6.969 1 93.69 926 ASN A C 1
ATOM 7259 O O . ASN A 1 926 ? -14.609 16.219 8.156 1 93.69 926 ASN A O 1
ATOM 7263 N N . GLN A 1 927 ? -14.359 17.75 6.504 1 89.94 927 GLN A N 1
ATOM 7264 C CA . GLN A 1 927 ? -14.594 18.859 7.422 1 89.94 927 GLN A CA 1
ATOM 7265 C C . GLN A 1 927 ? -16.031 18.859 7.926 1 89.94 927 GLN A C 1
ATOM 7267 O O . GLN A 1 927 ? -16.281 19.078 9.117 1 89.94 927 GLN A O 1
ATOM 7272 N N . LEU A 1 928 ? -16.969 18.547 7.055 1 88.94 928 LEU A N 1
ATOM 7273 C CA . LEU A 1 928 ? -18.359 18.531 7.449 1 88.94 928 LEU A CA 1
ATOM 7274 C C . LEU A 1 928 ? -18.641 17.359 8.391 1 88.94 928 LEU A C 1
ATOM 7276 O O . LEU A 1 928 ? -19.438 17.484 9.328 1 88.94 928 LEU A O 1
ATOM 7280 N N . ILE A 1 929 ? -17.969 16.25 8.18 1 92 929 ILE A N 1
ATOM 7281 C CA . ILE A 1 929 ? -18.141 15.102 9.062 1 92 929 ILE A CA 1
ATOM 7282 C C . ILE A 1 929 ? -17.594 15.438 10.453 1 92 929 ILE A C 1
ATOM 7284 O O . ILE A 1 929 ? -18.203 15.109 11.469 1 92 929 ILE A O 1
ATOM 7288 N N . LEU A 1 930 ? -16.438 16.078 10.461 1 92 930 LEU A N 1
ATOM 7289 C CA . LEU A 1 930 ? -15.844 16.469 11.734 1 92 930 LEU A CA 1
ATOM 7290 C C . LEU A 1 930 ? -16.75 17.453 12.477 1 92 930 LEU A C 1
ATOM 7292 O O . LEU A 1 930 ? -16.938 17.328 13.695 1 92 930 LEU A O 1
ATOM 7296 N N . ASP A 1 931 ? -17.375 18.375 11.758 1 86.31 931 ASP A N 1
ATOM 7297 C CA . ASP A 1 931 ? -18.281 19.344 12.375 1 86.31 931 ASP A CA 1
ATOM 7298 C C . ASP A 1 931 ? -19.516 18.641 12.938 1 86.31 931 ASP A C 1
ATOM 7300 O O . ASP A 1 931 ? -19.969 18.969 14.031 1 86.31 931 ASP A O 1
ATOM 7304 N N . ARG A 1 932 ? -20 17.688 12.188 1 87.75 932 ARG A N 1
ATOM 7305 C CA . ARG A 1 932 ? -21.172 16.953 12.656 1 87.75 932 ARG A CA 1
ATOM 7306 C C . ARG A 1 932 ? -20.828 16.109 13.875 1 87.75 932 ARG A C 1
ATOM 7308 O O . ARG A 1 932 ? -21.625 15.977 14.797 1 87.75 932 ARG A O 1
ATOM 7315 N N . ASN A 1 933 ? -19.703 15.547 13.867 1 91 933 ASN A N 1
ATOM 7316 C CA . ASN A 1 933 ? -19.266 14.758 15.016 1 91 933 ASN A CA 1
ATOM 7317 C C . ASN A 1 933 ? -19.031 15.641 16.25 1 91 933 ASN A C 1
ATOM 7319 O O . ASN A 1 933 ? -19.312 15.227 17.375 1 91 933 ASN A O 1
ATOM 7323 N N . ARG A 1 934 ? -18.5 16.781 16 1 89.06 934 ARG A N 1
ATOM 7324 C CA . ARG A 1 934 ? -18.344 17.734 17.109 1 89.06 934 ARG A CA 1
ATOM 7325 C C . ARG A 1 934 ? -19.688 18.125 17.688 1 89.06 934 ARG A C 1
ATOM 7327 O O . ARG A 1 934 ? -19.844 18.203 18.906 1 89.06 934 ARG A O 1
ATOM 7334 N N . ASP A 1 935 ? -20.656 18.328 16.797 1 86 935 ASP A N 1
ATOM 7335 C CA . ASP A 1 935 ? -22 18.641 17.25 1 86 935 ASP A CA 1
ATOM 7336 C C . ASP A 1 935 ? -22.578 17.516 18.094 1 86 935 ASP A C 1
ATOM 7338 O O . ASP A 1 935 ? -23.219 17.766 19.109 1 86 935 ASP A O 1
ATOM 7342 N N . ALA A 1 936 ? -22.312 16.344 17.609 1 89.88 936 ALA A N 1
ATOM 7343 C CA . ALA A 1 936 ? -22.812 15.18 18.344 1 89.88 936 ALA A CA 1
ATOM 7344 C C . ALA A 1 936 ? -22.172 15.078 19.719 1 89.88 936 ALA A C 1
ATOM 7346 O O . ALA A 1 936 ? -22.844 14.766 20.703 1 89.88 936 ALA A O 1
ATOM 7347 N N . ARG A 1 937 ? -20.922 15.352 19.828 1 90.19 937 ARG A N 1
ATOM 7348 C CA . ARG A 1 937 ? -20.234 15.289 21.125 1 90.19 937 ARG A CA 1
ATOM 7349 C C . ARG A 1 937 ? -20.75 16.359 22.062 1 90.19 937 ARG A C 1
ATOM 7351 O O . ARG A 1 937 ? -20.969 16.109 23.25 1 90.19 937 ARG A O 1
ATOM 7358 N N . ILE A 1 938 ? -20.953 17.578 21.531 1 85.06 938 ILE A N 1
ATOM 7359 C CA . ILE A 1 938 ? -21.422 18.688 22.359 1 85.06 938 ILE A CA 1
ATOM 7360 C C . ILE A 1 938 ? -22.844 18.406 22.828 1 85.06 938 ILE A C 1
ATOM 7362 O O . ILE A 1 938 ? -23.203 18.75 23.969 1 85.06 938 ILE A O 1
ATOM 7366 N N . ALA A 1 939 ? -23.625 17.766 21.969 1 87.44 939 ALA A N 1
ATOM 7367 C CA . ALA A 1 939 ? -25 17.438 22.328 1 87.44 939 ALA A CA 1
ATOM 7368 C C . ALA A 1 939 ? -25.062 16.453 23.484 1 87.44 939 ALA A C 1
ATOM 7370 O O . ALA A 1 939 ? -25.859 16.609 24.406 1 87.44 939 ALA A O 1
ATOM 7371 N N . ILE A 1 940 ? -24.25 15.445 23.469 1 87.81 940 ILE A N 1
ATOM 7372 C CA . ILE A 1 940 ? -24.297 14.406 24.5 1 87.81 940 ILE A CA 1
ATOM 7373 C C . ILE A 1 940 ? -23.672 14.938 25.781 1 87.81 940 ILE A C 1
ATOM 7375 O O . ILE A 1 940 ? -24.156 14.664 26.891 1 87.81 940 ILE A O 1
ATOM 7379 N N . GLY A 1 941 ? -22.641 15.773 25.641 1 81.56 941 GLY A N 1
ATOM 7380 C CA . GLY A 1 941 ? -22.016 16.359 26.812 1 81.56 941 GLY A CA 1
ATOM 7381 C C . GLY A 1 941 ? -21.516 15.336 27.812 1 81.56 941 GLY A C 1
ATOM 7382 O O . GLY A 1 941 ? -21.344 14.164 27.453 1 81.56 941 GLY A O 1
ATOM 7383 N N . THR A 1 942 ? -21.25 15.648 29.031 1 81.81 942 THR A N 1
ATOM 7384 C CA . THR A 1 942 ? -20.734 14.773 30.078 1 81.81 942 THR A CA 1
ATOM 7385 C C . THR A 1 942 ? -21.828 14.422 31.078 1 81.81 942 THR A C 1
ATOM 7387 O O . THR A 1 942 ? -21.656 13.508 31.891 1 81.81 942 THR A O 1
ATOM 7390 N N . THR A 1 943 ? -22.953 15.102 30.922 1 77.88 943 THR A N 1
ATOM 7391 C CA . THR A 1 943 ? -24.062 14.82 31.812 1 77.88 943 THR A CA 1
ATOM 7392 C C . THR A 1 943 ? -25.031 13.828 31.172 1 77.88 943 THR A C 1
ATOM 7394 O O . THR A 1 943 ? -25.406 13.977 30.016 1 77.88 943 THR A O 1
ATOM 7397 N N . PRO A 1 944 ? -25.266 12.805 31.859 1 79.31 944 PRO A N 1
ATOM 7398 C CA . PRO A 1 944 ? -26.188 11.82 31.297 1 79.31 944 PRO A CA 1
ATOM 7399 C C . PRO A 1 944 ? -27.578 12.383 31.031 1 79.31 944 PRO A C 1
ATOM 7401 O O . PRO A 1 944 ? -28 13.336 31.703 1 79.31 944 PRO A O 1
ATOM 7404 N N . LEU A 1 945 ? -28.312 11.859 30.078 1 84.44 945 LEU A N 1
ATOM 7405 C CA . LEU A 1 945 ? -29.688 12.242 29.766 1 84.44 945 LEU A CA 1
ATOM 7406 C C . LEU A 1 945 ? -30.656 11.758 30.844 1 84.44 945 LEU A C 1
ATOM 7408 O O . LEU A 1 945 ? -30.406 10.742 31.5 1 84.44 945 LEU A O 1
ATOM 7412 N N . PRO A 1 946 ? -31.672 12.5 31.016 1 81.56 946 PRO A N 1
ATOM 7413 C CA . PRO A 1 946 ? -32.656 12.078 32 1 81.56 946 PRO A CA 1
ATOM 7414 C C . PRO A 1 946 ? -33.281 10.719 31.672 1 81.56 946 PRO A C 1
ATOM 7416 O O . PRO A 1 946 ? -33.375 10.344 30.5 1 81.56 946 PRO A O 1
ATOM 7419 N N . LYS A 1 947 ? -33.781 9.953 32.625 1 84.06 947 LYS A N 1
ATOM 7420 C CA . LYS A 1 947 ? -34.312 8.609 32.469 1 84.06 947 LYS A CA 1
ATOM 7421 C C . LYS A 1 947 ? -35.562 8.594 31.609 1 84.06 947 LYS A C 1
ATOM 7423 O O . LYS A 1 947 ? -35.812 7.621 30.891 1 84.06 947 LYS A O 1
ATOM 7428 N N . ALA A 1 948 ? -36.344 9.672 31.609 1 83.69 948 ALA A N 1
ATOM 7429 C CA . ALA A 1 948 ? -37.562 9.734 30.828 1 83.69 948 ALA A CA 1
ATOM 7430 C C . ALA A 1 948 ? -37.281 9.68 29.328 1 83.69 948 ALA A C 1
ATOM 7432 O O . ALA A 1 948 ? -38 9.047 28.562 1 83.69 948 ALA A O 1
ATOM 7433 N N . ILE A 1 949 ? -36.25 10.289 28.953 1 87.5 949 ILE A N 1
ATOM 7434 C CA . ILE A 1 949 ? -35.875 10.297 27.547 1 87.5 949 ILE A CA 1
ATOM 7435 C C . ILE A 1 949 ? -35.312 8.922 27.156 1 87.5 949 ILE A C 1
ATOM 7437 O O . ILE A 1 949 ? -35.531 8.445 26.047 1 87.5 949 ILE A O 1
ATOM 7441 N N . LEU A 1 950 ? -34.656 8.227 28.078 1 87.94 950 LEU A N 1
ATOM 7442 C CA . LEU A 1 950 ? -34.062 6.918 27.812 1 87.94 950 LEU A CA 1
ATOM 7443 C C . LEU A 1 950 ? -35.156 5.871 27.625 1 87.94 950 LEU A C 1
ATOM 7445 O O . LEU A 1 950 ? -35.094 5.047 26.703 1 87.94 950 LEU A O 1
ATOM 7449 N N . THR A 1 951 ? -36.156 5.938 28.406 1 85.38 951 THR A N 1
ATOM 7450 C CA . THR A 1 951 ? -37.219 4.93 28.359 1 85.38 951 THR A CA 1
ATOM 7451 C C . THR A 1 951 ? -38.156 5.184 27.188 1 85.38 951 THR A C 1
ATOM 7453 O O . THR A 1 951 ? -38.594 4.246 26.516 1 85.38 951 THR A O 1
ATOM 7456 N N . GLU A 1 952 ? -38.406 6.445 26.859 1 85.12 952 GLU A N 1
ATOM 7457 C CA . GLU A 1 952 ? -39.438 6.758 25.875 1 85.12 952 GLU A CA 1
ATOM 7458 C C . GLU A 1 952 ? -38.844 6.828 24.469 1 85.12 952 GLU A C 1
ATOM 7460 O O . GLU A 1 952 ? -39.562 6.656 23.484 1 85.12 952 GLU A O 1
ATOM 7465 N N . PHE A 1 953 ? -37.625 7.086 24.359 1 86.44 953 PHE A N 1
ATOM 7466 C CA . PHE A 1 953 ? -37.062 7.254 23.016 1 86.44 953 PHE A CA 1
ATOM 7467 C C . PHE A 1 953 ? -35.969 6.215 22.766 1 86.44 953 PHE A C 1
ATOM 7469 O O . PHE A 1 953 ? -36.094 5.391 21.859 1 86.44 953 PHE A O 1
ATOM 7476 N N . VAL A 1 954 ? -34.969 6.137 23.609 1 85.81 954 VAL A N 1
ATOM 7477 C CA . VAL A 1 954 ? -33.781 5.328 23.344 1 85.81 954 VAL A CA 1
ATOM 7478 C C . VAL A 1 954 ? -34.156 3.848 23.344 1 85.81 954 VAL A C 1
ATOM 7480 O O . VAL A 1 954 ? -33.75 3.096 22.469 1 85.81 954 VAL A O 1
ATOM 7483 N N . GLU A 1 955 ? -34.938 3.428 24.25 1 83.25 955 GLU A N 1
ATOM 7484 C CA . GLU A 1 955 ? -35.312 2.021 24.344 1 83.25 955 GLU A CA 1
ATOM 7485 C C . GLU A 1 955 ? -36.219 1.627 23.172 1 83.25 955 GLU A C 1
ATOM 7487 O O . GLU A 1 955 ? -36.062 0.542 22.609 1 83.25 955 GLU A O 1
ATOM 7492 N N . LYS A 1 956 ? -37.062 2.486 22.797 1 81.44 956 LYS A N 1
ATOM 7493 C CA . LYS A 1 956 ? -38 2.174 21.734 1 81.44 956 LYS A CA 1
ATOM 7494 C C . LYS A 1 956 ? -37.344 2.207 20.359 1 81.44 956 LYS A C 1
ATOM 7496 O O . LYS A 1 956 ? -37.75 1.507 19.438 1 81.44 956 LYS A O 1
ATOM 7501 N N . LEU A 1 957 ? -36.312 2.994 20.266 1 85.06 957 LEU A N 1
ATOM 7502 C CA . LEU A 1 957 ? -35.594 3.104 19 1 85.06 957 LEU A CA 1
ATOM 7503 C C . LEU A 1 957 ? -34.375 2.186 18.984 1 85.06 957 LEU A C 1
ATOM 7505 O O . LEU A 1 957 ? -33.562 2.221 18.047 1 85.06 957 LEU A O 1
ATOM 7509 N N . ALA A 1 958 ? -34.219 1.329 19.891 1 80.19 958 ALA A N 1
ATOM 7510 C CA . ALA A 1 958 ? -33.062 0.47 20.078 1 80.19 958 ALA A CA 1
ATOM 7511 C C . ALA A 1 958 ? -32.875 -0.467 18.891 1 80.19 958 ALA A C 1
ATOM 7513 O O . ALA A 1 958 ? -31.734 -0.724 18.469 1 80.19 958 ALA A O 1
ATOM 7514 N N . PRO A 1 959 ? -33.906 -0.912 18.25 1 74.5 959 PRO A N 1
ATOM 7515 C CA . PRO A 1 959 ? -33.719 -1.844 17.141 1 74.5 959 PRO A CA 1
ATOM 7516 C C . PRO A 1 959 ? -33.062 -1.185 15.93 1 74.5 959 PRO A C 1
ATOM 7518 O O . PRO A 1 959 ? -32.469 -1.872 15.086 1 74.5 959 PRO A O 1
ATOM 7521 N N . TYR A 1 960 ? -33.188 0.171 15.828 1 76.5 960 TYR A N 1
ATOM 7522 C CA . TYR A 1 960 ? -32.562 0.878 14.711 1 76.5 960 TYR A CA 1
ATOM 7523 C C . TYR A 1 960 ? -31.094 1.159 15.008 1 76.5 960 TYR A C 1
ATOM 7525 O O . TYR A 1 960 ? -30.297 1.407 14.086 1 76.5 960 TYR A O 1
ATOM 7533 N N . ARG A 1 961 ? -30.766 1.129 16.219 1 78.31 961 ARG A N 1
ATOM 7534 C CA . ARG A 1 961 ? -29.453 1.626 16.625 1 78.31 961 ARG A CA 1
ATOM 7535 C C . ARG A 1 961 ? -28.344 0.703 16.141 1 78.31 961 ARG A C 1
ATOM 7537 O O . ARG A 1 961 ? -27.375 1.158 15.523 1 78.31 961 ARG A O 1
ATOM 7544 N N . GLY A 1 962 ? -28.453 -0.614 16.297 1 73.5 962 GLY A N 1
ATOM 7545 C CA . GLY A 1 962 ? -27.406 -1.562 15.93 1 73.5 962 GLY A CA 1
ATOM 7546 C C . GLY A 1 962 ? -27.125 -1.571 14.438 1 73.5 962 GLY A C 1
ATOM 7547 O O . GLY A 1 962 ? -26 -1.265 14.016 1 73.5 962 GLY A O 1
ATOM 7548 N N . PRO A 1 963 ? -28.125 -1.739 13.609 1 74.56 963 PRO A N 1
ATOM 7549 C CA . PRO A 1 963 ? -27.906 -1.769 12.164 1 74.56 963 PRO A CA 1
ATOM 7550 C C . PRO A 1 963 ? -27.469 -0.417 11.609 1 74.56 963 PRO A C 1
ATOM 7552 O O . PRO A 1 963 ? -26.672 -0.363 10.664 1 74.56 963 PRO A O 1
ATOM 7555 N N . ALA A 1 964 ? -28.016 0.671 12.18 1 78 964 ALA A N 1
ATOM 7556 C CA . ALA A 1 964 ? -27.625 1.993 11.703 1 78 964 ALA A CA 1
ATOM 7557 C C . ALA A 1 964 ? -26.141 2.248 11.945 1 78 964 ALA A C 1
ATOM 7559 O O . ALA A 1 964 ? -25.438 2.748 11.062 1 78 964 ALA A O 1
ATOM 7560 N N . LEU A 1 965 ? -25.734 1.846 13.148 1 80.69 965 LEU A N 1
ATOM 7561 C CA . LEU A 1 965 ? -24.328 2.041 13.484 1 80.69 965 LEU A CA 1
ATOM 7562 C C . LEU A 1 965 ? -23.438 1.147 12.625 1 80.69 965 LEU A C 1
ATOM 7564 O O . LEU A 1 965 ? -22.359 1.573 12.18 1 80.69 965 LEU A O 1
ATOM 7568 N N . SER A 1 966 ? -23.859 -0.042 12.336 1 81.25 966 SER A N 1
ATOM 7569 C CA . SER A 1 966 ? -23.094 -0.964 11.5 1 81.25 966 SER A CA 1
ATOM 7570 C C . SER A 1 966 ? -23 -0.466 10.062 1 81.25 966 SER A C 1
ATOM 7572 O O . SER A 1 966 ? -21.953 -0.581 9.43 1 81.25 966 SER A O 1
ATOM 7574 N N . ARG A 1 967 ? -24.062 0.109 9.586 1 81.75 967 ARG A N 1
ATOM 7575 C CA . ARG A 1 967 ? -24.078 0.637 8.227 1 81.75 967 ARG A CA 1
ATOM 7576 C C . ARG A 1 967 ? -23.156 1.85 8.102 1 81.75 967 ARG A C 1
ATOM 7578 O O . ARG A 1 967 ? -22.438 1.99 7.109 1 81.75 967 ARG A O 1
ATOM 7585 N N . ILE A 1 968 ? -23.188 2.668 9.109 1 85.5 968 ILE A N 1
ATOM 7586 C CA . ILE A 1 968 ? -22.344 3.859 9.109 1 85.5 968 ILE A CA 1
ATOM 7587 C C . ILE A 1 968 ? -20.875 3.453 9.188 1 85.5 968 ILE A C 1
ATOM 7589 O O . ILE A 1 968 ? -20.047 3.977 8.445 1 85.5 968 ILE A O 1
ATOM 7593 N N . ASN A 1 969 ? -20.578 2.49 10.008 1 85.81 969 ASN A N 1
ATOM 7594 C CA . ASN A 1 969 ? -19.203 2.031 10.141 1 85.81 969 ASN A CA 1
ATOM 7595 C C . ASN A 1 969 ? -18.719 1.359 8.859 1 85.81 969 ASN A C 1
ATOM 7597 O O . ASN A 1 969 ? -17.547 1.517 8.484 1 85.81 969 ASN A O 1
ATOM 7601 N N . THR A 1 970 ? -19.562 0.639 8.211 1 85 970 THR A N 1
ATOM 7602 C CA . THR A 1 970 ? -19.188 -0.007 6.957 1 85 970 THR A CA 1
ATOM 7603 C C . THR A 1 970 ? -18.938 1.032 5.867 1 85 970 THR A C 1
ATOM 7605 O O . THR A 1 970 ? -18 0.888 5.074 1 85 970 THR A O 1
ATOM 7608 N N . SER A 1 971 ? -19.797 2.047 5.867 1 88.25 971 SER A N 1
ATOM 7609 C CA . SER A 1 971 ? -19.609 3.1 4.879 1 88.25 971 SER A CA 1
ATOM 7610 C C . SER A 1 971 ? -18.297 3.848 5.125 1 88.25 971 SER A C 1
ATOM 7612 O O . SER A 1 971 ? -17.594 4.195 4.184 1 88.25 971 SER A O 1
ATOM 7614 N N . PHE A 1 972 ? -18 4.098 6.406 1 90.75 972 PHE A N 1
ATOM 7615 C CA . PHE A 1 972 ? -16.734 4.723 6.742 1 90.75 972 PHE A CA 1
ATOM 7616 C C . PHE A 1 972 ? -15.562 3.834 6.324 1 90.75 972 PHE A C 1
ATOM 7618 O O . PHE A 1 972 ? -14.562 4.32 5.797 1 90.75 972 PHE A O 1
ATOM 7625 N N . TYR A 1 973 ? -15.758 2.59 6.531 1 90 973 TYR A N 1
ATOM 7626 C CA . TYR A 1 973 ? -14.711 1.641 6.176 1 90 973 TYR A CA 1
ATOM 7627 C C . TYR A 1 973 ? -14.484 1.62 4.668 1 90 973 TYR A C 1
ATOM 7629 O O . TYR A 1 973 ? -13.336 1.569 4.207 1 90 973 TYR A O 1
ATOM 7637 N N . LEU A 1 974 ? -15.555 1.605 3.879 1 90.12 974 LEU A N 1
ATOM 7638 C CA . LEU A 1 974 ? -15.438 1.568 2.426 1 90.12 974 LEU A CA 1
ATOM 7639 C C . LEU A 1 974 ? -14.711 2.801 1.907 1 90.12 974 LEU A C 1
ATOM 7641 O O . LEU A 1 974 ? -13.82 2.688 1.06 1 90.12 974 LEU A O 1
ATOM 7645 N N . CYS A 1 975 ? -15.047 3.896 2.492 1 92 975 CYS A N 1
ATOM 7646 C CA . CYS A 1 975 ? -14.398 5.133 2.062 1 92 975 CYS A CA 1
ATOM 7647 C C . CYS A 1 975 ? -12.922 5.133 2.439 1 92 975 CYS A C 1
ATOM 7649 O O . CYS A 1 975 ? -12.07 5.504 1.631 1 92 975 CYS A O 1
ATOM 7651 N N . THR A 1 976 ? -12.672 4.664 3.619 1 91.31 976 THR A N 1
ATOM 7652 C CA . THR A 1 976 ? -11.289 4.664 4.094 1 91.31 976 THR A CA 1
ATOM 7653 C C . THR A 1 976 ? -10.453 3.65 3.318 1 91.31 976 THR A C 1
ATOM 7655 O O . THR A 1 976 ? -9.32 3.945 2.92 1 91.31 976 THR A O 1
ATOM 7658 N N . SER A 1 977 ? -10.992 2.482 3.059 1 90.31 977 SER A N 1
ATOM 7659 C CA . SER A 1 977 ? -10.258 1.417 2.391 1 90.31 977 SER A CA 1
ATOM 7660 C C . SER A 1 977 ? -9.953 1.779 0.941 1 90.31 977 SER A C 1
ATOM 7662 O O . SER A 1 977 ? -8.875 1.475 0.432 1 90.31 977 SER A O 1
ATOM 7664 N N . THR A 1 978 ? -10.883 2.406 0.243 1 91.94 978 THR A N 1
ATOM 7665 C CA . THR A 1 978 ? -10.664 2.768 -1.153 1 91.94 978 THR A CA 1
ATOM 7666 C C . THR A 1 978 ? -9.578 3.834 -1.271 1 91.94 978 THR A C 1
ATOM 7668 O O . THR A 1 978 ? -8.766 3.797 -2.195 1 91.94 978 THR A O 1
ATOM 7671 N N . LEU A 1 979 ? -9.555 4.77 -0.321 1 91.94 979 LEU A N 1
ATOM 7672 C CA . LEU A 1 979 ? -8.555 5.832 -0.362 1 91.94 979 LEU A CA 1
ATOM 7673 C C . LEU A 1 979 ? -7.172 5.289 -0.001 1 91.94 979 LEU A C 1
ATOM 7675 O O . LEU A 1 979 ? -6.16 5.773 -0.512 1 91.94 979 LEU A O 1
ATOM 7679 N N . GLN A 1 980 ? -7.145 4.285 0.85 1 89.56 980 GLN A N 1
ATOM 7680 C CA . GLN A 1 980 ? -5.879 3.701 1.276 1 89.56 980 GLN A CA 1
ATOM 7681 C C . GLN A 1 980 ? -5.32 2.76 0.213 1 89.56 980 GLN A C 1
ATOM 7683 O O . GLN A 1 980 ? -4.121 2.779 -0.072 1 89.56 980 GLN A O 1
ATOM 7688 N N . SER A 1 981 ? -6.16 1.875 -0.412 1 86.44 981 SER A N 1
ATOM 7689 C CA . SER A 1 981 ? -5.695 0.833 -1.321 1 86.44 981 SER A CA 1
ATOM 7690 C C . SER A 1 981 ? -5.891 1.24 -2.777 1 86.44 981 SER A C 1
ATOM 7692 O O . SER A 1 981 ? -5.34 0.612 -3.684 1 86.44 981 SER A O 1
ATOM 7694 N N . LYS A 1 982 ? -6.535 2.256 -3.182 1 85.56 982 LYS A N 1
ATOM 7695 C CA . LYS A 1 982 ? -6.898 2.656 -4.539 1 85.56 982 LYS A CA 1
ATOM 7696 C C . LYS A 1 982 ? -7.742 1.584 -5.223 1 85.56 982 LYS A C 1
ATOM 7698 O O . LYS A 1 982 ? -7.793 1.519 -6.453 1 85.56 982 LYS A O 1
ATOM 7703 N N . PHE A 1 983 ? -8.297 0.622 -4.379 1 86.06 983 PHE A N 1
ATOM 7704 C CA . PHE A 1 983 ? -9.203 -0.388 -4.914 1 86.06 983 PHE A CA 1
ATOM 7705 C C . PHE A 1 983 ? -10.562 0.218 -5.23 1 86.06 983 PHE A C 1
ATOM 7707 O O . PHE A 1 983 ? -11.188 0.843 -4.367 1 86.06 983 PHE A O 1
ATOM 7714 N N . PRO A 1 984 ? -10.922 0.125 -6.473 1 89.38 984 PRO A N 1
ATOM 7715 C CA . PRO A 1 984 ? -12.164 0.795 -6.871 1 89.38 984 PRO A CA 1
ATOM 7716 C C . PRO A 1 984 ? -13.391 0.252 -6.145 1 89.38 984 PRO A C 1
ATOM 7718 O O . PRO A 1 984 ? -13.469 -0.95 -5.879 1 89.38 984 PRO A O 1
ATOM 7721 N N . LEU A 1 985 ? -14.312 1.165 -5.875 1 90.56 985 LEU A N 1
ATOM 7722 C CA . LEU A 1 985 ? -15.57 0.824 -5.215 1 90.56 985 LEU A CA 1
ATOM 7723 C C . LEU A 1 985 ? -16.562 0.253 -6.215 1 90.56 985 LEU A C 1
ATOM 7725 O O . LEU A 1 985 ? -16.516 0.57 -7.406 1 90.56 985 LEU A O 1
ATOM 7729 N N . PRO A 1 986 ? -17.375 -0.696 -5.75 1 84.88 986 PRO A N 1
ATOM 7730 C CA . PRO A 1 986 ? -18.438 -1.192 -6.633 1 84.88 986 PRO A CA 1
ATOM 7731 C C . PRO A 1 986 ? -19.438 -0.106 -7.023 1 84.88 986 PRO A C 1
ATOM 7733 O O . PRO A 1 986 ? -19.547 0.918 -6.344 1 84.88 986 PRO A O 1
ATOM 7736 N N . GLU A 1 987 ? -20.078 -0.313 -8.18 1 77.81 987 GLU A N 1
ATOM 7737 C CA . GLU A 1 987 ? -21.031 0.667 -8.695 1 77.81 987 GLU A CA 1
ATOM 7738 C C . GLU A 1 987 ? -22.234 0.818 -7.762 1 77.81 987 GLU A C 1
ATOM 7740 O O . GLU A 1 987 ? -22.688 1.935 -7.504 1 77.81 987 GLU A O 1
ATOM 7745 N N . THR A 1 988 ? -22.734 -0.351 -7.344 1 70.12 988 THR A N 1
ATOM 7746 C CA . THR A 1 988 ? -23.938 -0.289 -6.531 1 70.12 988 THR A CA 1
ATOM 7747 C C . THR A 1 988 ? -23.609 -0.514 -5.059 1 70.12 988 THR A C 1
ATOM 7749 O O . THR A 1 988 ? -23.234 -1.617 -4.66 1 70.12 988 THR A O 1
ATOM 7752 N N . LEU A 1 989 ? -23.203 0.51 -4.445 1 66.62 989 LEU A N 1
ATOM 7753 C CA . LEU A 1 989 ? -23 0.387 -3.006 1 66.62 989 LEU A CA 1
ATOM 7754 C C . LEU A 1 989 ? -24.312 0.623 -2.252 1 66.62 989 LEU A C 1
ATOM 7756 O O . LEU A 1 989 ? -25.172 1.364 -2.721 1 66.62 989 LEU A O 1
ATOM 7760 N N . ASN A 1 990 ? -24.781 -0.27 -1.424 1 56.62 990 ASN A N 1
ATOM 7761 C CA . ASN A 1 990 ? -26.031 -0.155 -0.665 1 56.62 990 ASN A CA 1
ATOM 7762 C C . ASN A 1 990 ? -26.234 1.266 -0.152 1 56.62 990 ASN A C 1
ATOM 7764 O O . ASN A 1 990 ? -26.328 1.487 1.058 1 56.62 990 ASN A O 1
ATOM 7768 N N . SER A 1 991 ? -25.766 2.279 -0.822 1 51.19 991 SER A N 1
ATOM 7769 C CA . SER A 1 991 ? -26.031 3.658 -0.428 1 51.19 991 SER A CA 1
ATOM 7770 C C . SER A 1 991 ? -27.531 3.889 -0.217 1 51.19 991 SER A C 1
ATOM 7772 O O . SER A 1 991 ? -27.922 4.676 0.646 1 51.19 991 SER A O 1
ATOM 7774 N N . THR A 1 992 ? -28.281 3.316 -1.145 1 44.03 992 THR A N 1
ATOM 7775 C CA . THR A 1 992 ? -29.719 3.535 -1.092 1 44.03 992 THR A CA 1
ATOM 7776 C C . THR A 1 992 ? -30.297 3.002 0.214 1 44.03 992 THR A C 1
ATOM 7778 O O . THR A 1 992 ? -31.25 3.572 0.756 1 44.03 992 THR A O 1
ATOM 7781 N N . GLY A 1 993 ? -29.672 1.939 0.631 1 49.47 993 GLY A N 1
ATOM 7782 C CA . GLY A 1 993 ? -30.219 1.368 1.853 1 49.47 993 GLY A CA 1
ATOM 7783 C C . GLY A 1 993 ? -29.953 2.227 3.078 1 49.47 993 GLY A C 1
ATOM 7784 O O . GLY A 1 993 ? -30.781 2.279 3.988 1 49.47 993 GLY A O 1
ATOM 7785 N N . ASN A 1 994 ? -28.906 3.072 2.998 1 52.94 994 ASN A N 1
ATOM 7786 C CA . ASN A 1 994 ? -28.531 3.9 4.141 1 52.94 994 ASN A CA 1
ATOM 7787 C C . ASN A 1 994 ? -29.438 5.129 4.254 1 52.94 994 ASN A C 1
ATOM 7789 O O . ASN A 1 994 ? -29.812 5.523 5.359 1 52.94 994 ASN A O 1
ATOM 7793 N N . GLY A 1 995 ? -29.719 5.719 3.037 1 53.75 995 GLY A N 1
ATOM 7794 C CA . GLY A 1 995 ? -30.656 6.836 3.072 1 53.75 995 GLY A CA 1
ATOM 7795 C C . GLY A 1 995 ? -32.031 6.445 3.555 1 53.75 995 GLY A C 1
ATOM 7796 O O . GLY A 1 995 ? -32.656 7.164 4.352 1 53.75 995 GLY A O 1
ATOM 7797 N N . GLY A 1 996 ? -32.344 5.242 3.197 1 59.09 996 GLY A N 1
ATOM 7798 C CA . GLY A 1 996 ? -33.688 4.797 3.605 1 59.09 996 GLY A CA 1
ATOM 7799 C C . GLY A 1 996 ? -33.75 4.457 5.082 1 59.09 996 GLY A C 1
ATOM 7800 O O . GLY A 1 996 ? -34.75 4.801 5.75 1 59.09 996 GLY A O 1
ATOM 7801 N N . PHE A 1 997 ? -32.688 4.129 5.602 1 65.5 997 PHE A N 1
ATOM 7802 C CA . PHE A 1 997 ? -32.688 3.727 7.004 1 65.5 997 PHE A CA 1
ATOM 7803 C C . PHE A 1 997 ? -32.656 4.945 7.918 1 65.5 997 PHE A C 1
ATOM 7805 O O . PHE A 1 997 ? -33.312 4.957 8.961 1 65.5 997 PHE A O 1
ATOM 7812 N N . GLY A 1 998 ? -31.984 6.023 7.512 1 69.12 998 GLY A N 1
ATOM 7813 C CA . GLY A 1 998 ? -31.969 7.258 8.281 1 69.12 998 GLY A CA 1
ATOM 7814 C C . GLY A 1 998 ? -33.312 7.945 8.328 1 69.12 998 GLY A C 1
ATOM 7815 O O . GLY A 1 998 ? -33.719 8.477 9.367 1 69.12 998 GLY A O 1
ATOM 7816 N N . GLN A 1 999 ? -34.031 7.703 7.305 1 69.56 999 GLN A N 1
ATOM 7817 C CA . GLN A 1 999 ? -35.344 8.32 7.246 1 69.56 999 GLN A CA 1
ATOM 7818 C C . GLN A 1 999 ? -36.344 7.555 8.109 1 69.56 999 GLN A C 1
ATOM 7820 O O . GLN A 1 999 ? -37.25 8.156 8.703 1 69.56 999 GLN A O 1
ATOM 7825 N N . ASP A 1 1000 ? -36.094 6.305 8.266 1 73.31 1000 ASP A N 1
ATOM 7826 C CA . ASP A 1 1000 ? -36.969 5.5 9.102 1 73.31 1000 ASP A CA 1
ATOM 7827 C C . ASP A 1 1000 ? -36.781 5.84 10.578 1 73.31 1000 ASP A C 1
ATOM 7829 O O . ASP A 1 1000 ? -37.75 5.926 11.328 1 73.31 1000 ASP A O 1
ATOM 7833 N N . ILE A 1 1001 ? -35.688 6.117 10.961 1 80.06 1001 ILE A N 1
ATOM 7834 C CA . ILE A 1 1001 ? -35.406 6.453 12.352 1 80.06 1001 ILE A CA 1
ATOM 7835 C C . ILE A 1 1001 ? -36 7.812 12.688 1 80.06 1001 ILE A C 1
ATOM 7837 O O . ILE A 1 1001 ? -36.594 7.988 13.758 1 80.06 1001 ILE A O 1
ATOM 7841 N N . PHE A 1 1002 ? -35.969 8.711 11.742 1 79.25 1002 PHE A N 1
ATOM 7842 C CA . PHE A 1 1002 ? -36.5 10.047 11.984 1 79.25 1002 PHE A CA 1
ATOM 7843 C C . PHE A 1 1002 ? -38.031 10.023 12.031 1 79.25 1002 PHE A C 1
ATOM 7845 O O . PHE A 1 1002 ? -38.625 10.711 12.859 1 79.25 1002 PHE A O 1
ATOM 7852 N N . HIS A 1 1003 ? -38.5 9.25 11.195 1 76.62 1003 HIS A N 1
ATOM 7853 C CA . HIS A 1 1003 ? -39.938 9.125 11.219 1 76.62 1003 HIS A CA 1
ATOM 7854 C C . HIS A 1 1003 ? -40.438 8.617 12.57 1 76.62 1003 HIS A C 1
ATOM 7856 O O . HIS A 1 1003 ? -41.312 9.219 13.18 1 76.62 1003 HIS A O 1
ATOM 7862 N N . ASP A 1 1004 ? -39.844 7.598 13.023 1 83.06 1004 ASP A N 1
ATOM 7863 C CA . ASP A 1 1004 ? -40.312 7 14.281 1 83.06 1004 ASP A CA 1
ATOM 7864 C C . ASP A 1 1004 ? -40 7.914 15.461 1 83.06 1004 ASP A C 1
ATOM 7866 O O . ASP A 1 1004 ? -40.75 7.965 16.438 1 83.06 1004 ASP A O 1
ATOM 7870 N N . ALA A 1 1005 ? -38.906 8.594 15.406 1 84.75 1005 ALA A N 1
ATOM 7871 C CA . ALA A 1 1005 ? -38.562 9.508 16.484 1 84.75 1005 ALA A CA 1
ATOM 7872 C C . ALA A 1 1005 ? -39.562 10.68 16.547 1 84.75 1005 ALA A C 1
ATOM 7874 O O . ALA A 1 1005 ? -39.938 11.125 17.641 1 84.75 1005 ALA A O 1
ATOM 7875 N N . LEU A 1 1006 ? -39.969 11.172 15.414 1 81.94 1006 LEU A N 1
ATOM 7876 C CA . LEU A 1 1006 ? -40.938 12.273 15.375 1 81.94 1006 LEU A CA 1
ATOM 7877 C C . LEU A 1 1006 ? -42.312 11.82 15.836 1 81.94 1006 LEU A C 1
ATOM 7879 O O . LEU A 1 1006 ? -43 12.562 16.531 1 81.94 1006 LEU A O 1
ATOM 7883 N N . VAL A 1 1007 ? -42.656 10.57 15.5 1 82.5 1007 VAL A N 1
ATOM 7884 C CA . VAL A 1 1007 ? -43.938 10.031 15.93 1 82.5 1007 VAL A CA 1
ATOM 7885 C C . VAL A 1 1007 ? -43.938 9.852 17.453 1 82.5 1007 VAL A C 1
ATOM 7887 O O . VAL A 1 1007 ? -44.906 10.164 18.109 1 82.5 1007 VAL A O 1
ATOM 7890 N N . LEU A 1 1008 ? -42.875 9.422 17.922 1 87.31 1008 LEU A N 1
ATOM 7891 C CA . LEU A 1 1008 ? -42.75 9.234 19.359 1 87.31 1008 LEU A CA 1
ATOM 7892 C C . LEU A 1 1008 ? -42.812 10.57 20.094 1 87.31 1008 LEU A C 1
ATOM 7894 O O . LEU A 1 1008 ? -43.375 10.672 21.172 1 87.31 1008 LEU A O 1
ATOM 7898 N N . ALA A 1 1009 ? -42.25 11.602 19.516 1 85.19 1009 ALA A N 1
ATOM 7899 C CA . ALA A 1 1009 ? -42.312 12.93 20.109 1 85.19 1009 ALA A CA 1
ATOM 7900 C C . ALA A 1 1009 ? -43.719 13.492 20.125 1 85.19 1009 ALA A C 1
ATOM 7902 O O . ALA A 1 1009 ? -44.125 14.117 21.109 1 85.19 1009 ALA A O 1
ATOM 7903 N N . CYS A 1 1010 ? -44.438 13.203 19.109 1 82.62 1010 CYS A N 1
ATOM 7904 C CA . CYS A 1 1010 ? -45.812 13.656 19.047 1 82.62 1010 CYS A CA 1
ATOM 7905 C C . CYS A 1 1010 ? -46.688 12.906 20.062 1 82.62 1010 CYS A C 1
ATOM 7907 O O . CYS A 1 1010 ? -47.562 13.492 20.688 1 82.62 1010 CYS A O 1
ATOM 7909 N N . ARG A 1 1011 ? -46.375 11.664 20.188 1 84.19 1011 ARG A N 1
ATOM 7910 C CA . ARG A 1 1011 ? -47.125 10.867 21.156 1 84.19 1011 ARG A CA 1
ATOM 7911 C C . ARG A 1 1011 ? -46.844 11.336 22.578 1 84.19 1011 ARG A C 1
ATOM 7913 O O . ARG A 1 1011 ? -47.75 11.383 23.422 1 84.19 1011 ARG A O 1
ATOM 7920 N N . LEU A 1 1012 ? -45.688 11.617 22.781 1 87.12 1012 LEU A N 1
ATOM 7921 C CA . LEU A 1 1012 ? -45.281 12.078 24.109 1 87.12 1012 LEU A CA 1
ATOM 7922 C C . LEU A 1 1012 ? -45.875 13.461 24.391 1 87.12 1012 LEU A C 1
ATOM 7924 O O . LEU A 1 1012 ? -46.281 13.742 25.516 1 87.12 1012 LEU A O 1
ATOM 7928 N N . ALA A 1 1013 ? -45.875 14.305 23.406 1 85.75 1013 ALA A N 1
ATOM 7929 C CA . ALA A 1 1013 ? -46.375 15.672 23.562 1 85.75 1013 ALA A CA 1
ATOM 7930 C C . ALA A 1 1013 ? -47.875 15.695 23.828 1 85.75 1013 ALA A C 1
ATOM 7932 O O . ALA A 1 1013 ? -48.406 16.688 24.312 1 85.75 1013 ALA A O 1
ATOM 7933 N N . ALA A 1 1014 ? -48.531 14.602 23.562 1 82.31 1014 ALA A N 1
ATOM 7934 C CA . ALA A 1 1014 ? -49.969 14.539 23.781 1 82.31 1014 ALA A CA 1
ATOM 7935 C C . ALA A 1 1014 ? -50.281 14.43 25.266 1 82.31 1014 ALA A C 1
ATOM 7937 O O . ALA A 1 1014 ? -51.344 14.883 25.719 1 82.31 1014 ALA A O 1
ATOM 7938 N N . SER A 1 1015 ? -49.375 13.914 26.031 1 82.5 1015 SER A N 1
ATOM 7939 C CA . SER A 1 1015 ? -49.531 13.859 27.484 1 82.5 1015 SER A CA 1
ATOM 7940 C C . SER A 1 1015 ? -48.906 15.078 28.156 1 82.5 1015 SER A C 1
ATOM 7942 O O . SER A 1 1015 ? -47.906 15.625 27.688 1 82.5 1015 SER A O 1
ATOM 7944 N N . PRO A 1 1016 ? -49.531 15.57 29.172 1 82.44 1016 PRO A N 1
ATOM 7945 C CA . PRO A 1 1016 ? -49 16.75 29.828 1 82.44 1016 PRO A CA 1
ATOM 7946 C C . PRO A 1 1016 ? -47.594 16.531 30.375 1 82.44 1016 PRO A C 1
ATOM 7948 O O . PRO A 1 1016 ? -46.719 17.422 30.297 1 82.44 1016 PRO A O 1
ATOM 7951 N N . GLU A 1 1017 ? -47.375 15.391 30.938 1 81.06 1017 GLU A N 1
ATOM 7952 C CA . GLU A 1 1017 ? -46.031 15.086 31.422 1 81.06 1017 GLU A CA 1
ATOM 7953 C C . GLU A 1 1017 ? -45.031 14.984 30.266 1 81.06 1017 GLU A C 1
ATOM 7955 O O . GLU A 1 1017 ? -43.906 15.445 30.375 1 81.06 1017 GLU A O 1
ATOM 7960 N N . GLY A 1 1018 ? -45.5 14.5 29.266 1 85.69 1018 GLY A N 1
ATOM 7961 C CA . GLY A 1 1018 ? -44.656 14.367 28.094 1 85.69 1018 GLY A CA 1
ATOM 7962 C C . GLY A 1 1018 ? -44.375 15.695 27.406 1 85.69 1018 GLY A C 1
ATOM 7963 O O . GLY A 1 1018 ? -43.281 15.898 26.875 1 85.69 1018 GLY A O 1
ATOM 7964 N N . LEU A 1 1019 ? -45.312 16.516 27.516 1 86.56 1019 LEU A N 1
ATOM 7965 C CA . LEU A 1 1019 ? -45.125 17.844 26.906 1 86.56 1019 LEU A CA 1
ATOM 7966 C C . LEU A 1 1019 ? -44.062 18.625 27.641 1 86.56 1019 LEU A C 1
ATOM 7968 O O . LEU A 1 1019 ? -43.281 19.344 27.016 1 86.56 1019 LEU A O 1
ATOM 7972 N N . LEU A 1 1020 ? -44 18.453 28.922 1 84.62 1020 LEU A N 1
ATOM 7973 C CA . LEU A 1 1020 ? -42.969 19.141 29.703 1 84.62 1020 LEU A CA 1
ATOM 7974 C C . LEU A 1 1020 ? -41.594 18.594 29.359 1 84.62 1020 LEU A C 1
ATOM 7976 O O . LEU A 1 1020 ? -40.594 19.344 29.375 1 84.62 1020 LEU A O 1
ATOM 7980 N N . LEU A 1 1021 ? -41.531 17.422 29 1 85.75 1021 LEU A N 1
ATOM 7981 C CA . LEU A 1 1021 ? -40.25 16.797 28.641 1 85.75 1021 LEU A CA 1
ATOM 7982 C C . LEU A 1 1021 ? -39.781 17.297 27.266 1 85.75 1021 LEU A C 1
ATOM 7984 O O . LEU A 1 1021 ? -38.594 17.516 27.062 1 85.75 1021 LEU A O 1
ATOM 7988 N N . VAL A 1 1022 ? -40.688 17.453 26.438 1 83.44 1022 VAL A N 1
ATOM 7989 C CA . VAL A 1 1022 ? -40.344 17.906 25.094 1 83.44 1022 VAL A CA 1
ATOM 7990 C C . VAL A 1 1022 ? -39.938 19.375 25.125 1 83.44 1022 VAL A C 1
ATOM 7992 O O . VAL A 1 1022 ? -39.125 19.812 24.328 1 83.44 1022 VAL A O 1
ATOM 7995 N N . LYS A 1 1023 ? -40.469 20.078 26.125 1 77.94 1023 LYS A N 1
ATOM 7996 C CA . LYS A 1 1023 ? -40.125 21.484 26.297 1 77.94 1023 LYS A CA 1
ATOM 7997 C C . LYS A 1 1023 ? -38.844 21.656 27.094 1 77.94 1023 LYS A C 1
ATOM 7999 O O . LYS A 1 1023 ? -38.312 22.766 27.203 1 77.94 1023 LYS A O 1
ATOM 8004 N N . SER A 1 1024 ? -38.375 20.562 27.5 1 79.5 1024 SER A N 1
ATOM 8005 C CA . SER A 1 1024 ? -37.156 20.641 28.344 1 79.5 1024 SER A CA 1
ATOM 8006 C C . SER A 1 1024 ? -35.906 20.844 27.5 1 79.5 1024 SER A C 1
ATOM 8008 O O . SER A 1 1024 ? -35.938 20.703 26.281 1 79.5 1024 SER A O 1
ATOM 8010 N N . LYS A 1 1025 ? -34.75 21.188 28.172 1 78.31 1025 LYS A N 1
ATOM 8011 C CA . LYS A 1 1025 ? -33.469 21.438 27.531 1 78.31 1025 LYS A CA 1
ATOM 8012 C C . LYS A 1 1025 ? -32.781 20.141 27.125 1 78.31 1025 LYS A C 1
ATOM 8014 O O . LYS A 1 1025 ? -31.906 20.141 26.266 1 78.31 1025 LYS A O 1
ATOM 8019 N N . GLU A 1 1026 ? -33.25 19.094 27.594 1 82.69 1026 GLU A N 1
ATOM 8020 C CA . GLU A 1 1026 ? -32.531 17.828 27.406 1 82.69 1026 GLU A CA 1
ATOM 8021 C C . GLU A 1 1026 ? -33 17.125 26.141 1 82.69 1026 GLU A C 1
ATOM 8023 O O . GLU A 1 1026 ? -32.25 16.375 25.516 1 82.69 1026 GLU A O 1
ATOM 8028 N N . TRP A 1 1027 ? -34.219 17.328 25.703 1 85.25 1027 TRP A N 1
ATOM 8029 C CA . TRP A 1 1027 ? -34.75 16.656 24.516 1 85.25 1027 TRP A CA 1
ATOM 8030 C C . TRP A 1 1027 ? -34.031 17.156 23.266 1 85.25 1027 TRP A C 1
ATOM 8032 O O . TRP A 1 1027 ? -33.625 16.359 22.406 1 85.25 1027 TRP A O 1
ATOM 8042 N N . PRO A 1 1028 ? -33.812 18.453 23.156 1 81.38 1028 PRO A N 1
ATOM 8043 C CA . PRO A 1 1028 ? -33.062 18.922 21.984 1 81.38 1028 PRO A CA 1
ATOM 8044 C C . PRO A 1 1028 ? -31.641 18.344 21.922 1 81.38 1028 PRO A C 1
ATOM 8046 O O . PRO A 1 1028 ? -31.094 18.203 20.828 1 81.38 1028 PRO A O 1
ATOM 8049 N N . ARG A 1 1029 ? -31.078 18.016 23 1 85.88 1029 ARG A N 1
ATOM 8050 C CA . ARG A 1 1029 ? -29.766 17.391 23.016 1 85.88 1029 ARG A CA 1
ATOM 8051 C C . ARG A 1 1029 ? -29.781 16.047 22.297 1 85.88 1029 ARG A C 1
ATOM 8053 O O . ARG A 1 1029 ? -28.922 15.766 21.469 1 85.88 1029 ARG A O 1
ATOM 8060 N N . TYR A 1 1030 ? -30.75 15.25 22.609 1 86.94 1030 TYR A N 1
ATOM 8061 C CA . TYR A 1 1030 ? -30.859 13.938 21.984 1 86.94 1030 TYR A CA 1
ATOM 8062 C C . TYR A 1 1030 ? -31.203 14.078 20.5 1 86.94 1030 TYR A C 1
ATOM 8064 O O . TYR A 1 1030 ? -30.688 13.328 19.672 1 86.94 1030 TYR A O 1
ATOM 8072 N N . TRP A 1 1031 ? -32.031 15.008 20.25 1 83.56 1031 TRP A N 1
ATOM 8073 C CA . TRP A 1 1031 ? -32.406 15.211 18.859 1 83.56 1031 TRP A CA 1
ATOM 8074 C C . TRP A 1 1031 ? -31.219 15.672 18.031 1 83.56 1031 TRP A C 1
ATOM 8076 O O . TRP A 1 1031 ? -31.062 15.258 16.875 1 83.56 1031 TRP A O 1
ATOM 8086 N N . LEU A 1 1032 ? -30.469 16.578 18.547 1 85.56 1032 LEU A N 1
ATOM 8087 C CA . LEU A 1 1032 ? -29.297 17.047 17.828 1 85.56 1032 LEU A CA 1
ATOM 8088 C C . LEU A 1 1032 ? -28.328 15.906 17.562 1 85.56 1032 LEU A C 1
ATOM 8090 O O . LEU A 1 1032 ? -27.734 15.836 16.484 1 85.56 1032 LEU A O 1
ATOM 8094 N N . TYR A 1 1033 ? -28.203 15.039 18.453 1 88.88 1033 TYR A N 1
ATOM 8095 C CA . TYR A 1 1033 ? -27.344 13.875 18.25 1 88.88 1033 TYR A CA 1
ATOM 8096 C C . TYR A 1 1033 ? -27.859 13.008 17.094 1 88.88 1033 TYR A C 1
ATOM 8098 O O . TYR A 1 1033 ? -27.094 12.641 16.203 1 88.88 1033 TYR A O 1
ATOM 8106 N N . LEU A 1 1034 ? -29.094 12.695 17.109 1 85.56 1034 LEU A N 1
ATOM 8107 C CA . LEU A 1 1034 ? -29.703 11.836 16.094 1 85.56 1034 LEU A CA 1
ATOM 8108 C C . LEU A 1 1034 ? -29.578 12.469 14.703 1 85.56 1034 LEU A C 1
ATOM 8110 O O . LEU A 1 1034 ? -29.266 11.781 13.727 1 85.56 1034 LEU A O 1
ATOM 8114 N N . SER A 1 1035 ? -29.781 13.719 14.703 1 81.94 1035 SER A N 1
ATOM 8115 C CA . SER A 1 1035 ? -29.734 14.406 13.422 1 81.94 1035 SER A CA 1
ATOM 8116 C C . SER A 1 1035 ? -28.297 14.492 12.906 1 81.94 1035 SER A C 1
ATOM 8118 O O . SER A 1 1035 ? -28.062 14.383 11.695 1 81.94 1035 SER A O 1
ATOM 8120 N N . SER A 1 1036 ? -27.344 14.703 13.781 1 86.19 1036 SER A N 1
ATOM 8121 C CA . SER A 1 1036 ? -25.953 14.82 13.383 1 86.19 1036 SER A CA 1
ATOM 8122 C C . SER A 1 1036 ? -25.406 13.492 12.875 1 86.19 1036 SER A C 1
ATOM 8124 O O . SER A 1 1036 ? -24.719 13.445 11.852 1 86.19 1036 SER A O 1
ATOM 8126 N N . ILE A 1 1037 ? -25.734 12.422 13.516 1 83.19 1037 ILE A N 1
ATOM 8127 C CA . ILE A 1 1037 ? -25.203 11.109 13.133 1 83.19 1037 ILE A CA 1
ATOM 8128 C C . ILE A 1 1037 ? -25.844 10.664 11.82 1 83.19 1037 ILE A C 1
ATOM 8130 O O . ILE A 1 1037 ? -25.188 10.023 10.992 1 83.19 1037 ILE A O 1
ATOM 8134 N N . ASN A 1 1038 ? -27.062 11.047 11.547 1 80.81 1038 ASN A N 1
ATOM 8135 C CA . ASN A 1 1038 ? -27.766 10.617 10.344 1 80.81 1038 ASN A CA 1
ATOM 8136 C C . ASN A 1 1038 ? -27.438 11.508 9.156 1 80.81 1038 ASN A C 1
ATOM 8138 O O . ASN A 1 1038 ? -27.844 11.211 8.023 1 80.81 1038 ASN A O 1
ATOM 8142 N N . SER A 1 1039 ? -26.672 12.547 9.32 1 81.5 1039 SER A N 1
ATOM 8143 C CA . SER A 1 1039 ? -26.234 13.391 8.211 1 81.5 1039 SER A CA 1
ATOM 8144 C C . SER A 1 1039 ? -24.891 12.93 7.652 1 81.5 1039 SER A C 1
ATOM 8146 O O . SER A 1 1039 ? -24.516 13.305 6.543 1 81.5 1039 SER A O 1
ATOM 8148 N N . SER A 1 1040 ? -24.234 12.094 8.391 1 84.44 1040 SER A N 1
ATOM 8149 C CA . SER A 1 1040 ? -22.906 11.656 8.008 1 84.44 1040 SER A CA 1
ATOM 8150 C C . SER A 1 1040 ? -22.938 10.805 6.738 1 84.44 1040 SER A C 1
ATOM 8152 O O . SER A 1 1040 ? -22.062 10.93 5.879 1 84.44 1040 SER A O 1
ATOM 8154 N N . PRO A 1 1041 ? -24.016 9.992 6.469 1 83.25 1041 PRO A N 1
ATOM 8155 C CA . PRO A 1 1041 ? -24.031 9.148 5.27 1 83.25 1041 PRO A CA 1
ATOM 8156 C C . PRO A 1 1041 ? -24.094 9.961 3.979 1 83.25 1041 PRO A C 1
ATOM 8158 O O . PRO A 1 1041 ? -23.594 9.516 2.938 1 83.25 1041 PRO A O 1
ATOM 8161 N N . TYR A 1 1042 ? -24.656 11.188 4.012 1 81.62 1042 TYR A N 1
ATOM 8162 C CA . TYR A 1 1042 ? -24.703 12.031 2.82 1 81.62 1042 TYR A CA 1
ATOM 8163 C C . TYR A 1 1042 ? -23.312 12.5 2.422 1 81.62 1042 TYR A C 1
ATOM 8165 O O . TYR A 1 1042 ? -22.984 12.547 1.233 1 81.62 1042 TYR A O 1
ATOM 8173 N N . GLN A 1 1043 ? -22.641 12.812 3.449 1 88.5 1043 GLN A N 1
ATOM 8174 C CA . GLN A 1 1043 ? -21.266 13.227 3.16 1 88.5 1043 GLN A CA 1
ATOM 8175 C C . GLN A 1 1043 ? -20.422 12.039 2.707 1 88.5 1043 GLN A C 1
ATOM 8177 O O . GLN A 1 1043 ? -19.547 12.188 1.852 1 88.5 1043 GLN A O 1
ATOM 8182 N N . LEU A 1 1044 ? -20.656 10.906 3.273 1 91.19 1044 LEU A N 1
ATOM 8183 C CA . LEU A 1 1044 ? -19.922 9.703 2.871 1 91.19 1044 LEU A CA 1
ATOM 8184 C C . LEU A 1 1044 ? -20.266 9.312 1.438 1 91.19 1044 LEU A C 1
ATOM 8186 O O . LEU A 1 1044 ? -19.406 8.844 0.695 1 91.19 1044 LEU A O 1
ATOM 8190 N N . ALA A 1 1045 ? -21.531 9.539 0.983 1 88.75 1045 ALA A N 1
ATOM 8191 C CA . ALA A 1 1045 ? -21.906 9.273 -0.399 1 88.75 1045 ALA A CA 1
ATOM 8192 C C . ALA A 1 1045 ? -21.172 10.195 -1.365 1 88.75 1045 ALA A C 1
ATOM 8194 O O . ALA A 1 1045 ? -20.797 9.781 -2.463 1 88.75 1045 ALA A O 1
ATOM 8195 N N . SER A 1 1046 ? -20.984 11.398 -0.852 1 89.44 1046 SER A N 1
ATOM 8196 C CA . SER A 1 1046 ? -20.234 12.336 -1.677 1 89.44 1046 SER A CA 1
ATOM 8197 C C . SER A 1 1046 ? -18.781 11.898 -1.824 1 89.44 1046 SER A C 1
ATOM 8199 O O . SER A 1 1046 ? -18.188 12.039 -2.898 1 89.44 1046 SER A O 1
ATOM 8201 N N . ILE A 1 1047 ? -18.219 11.398 -0.748 1 93.75 1047 ILE A N 1
ATOM 8202 C CA . ILE A 1 1047 ? -16.844 10.906 -0.798 1 93.75 1047 ILE A CA 1
ATOM 8203 C C . ILE A 1 1047 ? -16.781 9.672 -1.697 1 93.75 1047 ILE A C 1
ATOM 8205 O O . ILE A 1 1047 ? -15.82 9.508 -2.459 1 93.75 1047 ILE A O 1
ATOM 8209 N N . GLN A 1 1048 ? -17.797 8.82 -1.688 1 91.94 1048 GLN A N 1
ATOM 8210 C CA . GLN A 1 1048 ? -17.844 7.633 -2.531 1 91.94 1048 GLN A CA 1
ATOM 8211 C C . GLN A 1 1048 ? -17.922 8.008 -4.008 1 91.94 1048 GLN A C 1
ATOM 8213 O O . GLN A 1 1048 ? -17.25 7.402 -4.844 1 91.94 1048 GLN A O 1
ATOM 8218 N N . GLU A 1 1049 ? -18.672 8.977 -4.293 1 90.31 1049 GLU A N 1
ATOM 8219 C CA . GLU A 1 1049 ? -18.781 9.445 -5.676 1 90.31 1049 GLU A CA 1
ATOM 8220 C C . GLU A 1 1049 ? -17.453 9.992 -6.18 1 90.31 1049 GLU A C 1
ATOM 8222 O O . GLU A 1 1049 ? -17.047 9.695 -7.305 1 90.31 1049 GLU A O 1
ATOM 8227 N N . SER A 1 1050 ? -16.891 10.734 -5.328 1 93.56 1050 SER A N 1
ATOM 8228 C CA . SER A 1 1050 ? -15.602 11.289 -5.719 1 93.56 1050 SER A CA 1
ATOM 8229 C C . SER A 1 1050 ? -14.539 10.203 -5.852 1 93.56 1050 SER A C 1
ATOM 8231 O O . SER A 1 1050 ? -13.688 10.258 -6.738 1 93.56 1050 SER A O 1
ATOM 8233 N N . ALA A 1 1051 ? -14.555 9.25 -4.941 1 93.12 1051 ALA A N 1
ATOM 8234 C CA . ALA A 1 1051 ? -13.609 8.133 -5.016 1 93.12 1051 ALA A CA 1
ATOM 8235 C C . ALA A 1 1051 ? -13.82 7.32 -6.289 1 93.12 1051 ALA A C 1
ATOM 8237 O O . ALA A 1 1051 ? -12.859 6.844 -6.895 1 93.12 1051 ALA A O 1
ATOM 8238 N N . GLN A 1 1052 ? -15.078 7.156 -6.785 1 90.69 1052 GLN A N 1
ATOM 8239 C CA . GLN A 1 1052 ? -15.375 6.426 -8.016 1 90.69 1052 GLN A CA 1
ATOM 8240 C C . GLN A 1 1052 ? -14.859 7.176 -9.234 1 90.69 1052 GLN A C 1
ATOM 8242 O O . GLN A 1 1052 ? -14.406 6.562 -10.203 1 90.69 1052 GLN A O 1
ATOM 8247 N N . LYS A 1 1053 ? -14.883 8.453 -9.125 1 88.44 1053 LYS A N 1
ATOM 8248 C CA . LYS A 1 1053 ? -14.375 9.258 -10.234 1 88.44 1053 LYS A CA 1
ATOM 8249 C C . LYS A 1 1053 ? -12.852 9.219 -10.289 1 88.44 1053 LYS A C 1
ATOM 8251 O O . LYS A 1 1053 ? -12.266 9.234 -11.375 1 88.44 1053 LYS A O 1
ATOM 8256 N N . LEU A 1 1054 ? -12.266 9.156 -9.117 1 90.69 1054 LEU A N 1
ATOM 8257 C CA . LEU A 1 1054 ? -10.805 9.188 -9.047 1 90.69 1054 LEU A CA 1
ATOM 8258 C C . LEU A 1 1054 ? -10.219 7.82 -9.391 1 90.69 1054 LEU A C 1
ATOM 8260 O O . LEU A 1 1054 ? -9.234 7.73 -10.125 1 90.69 1054 LEU A O 1
ATOM 8264 N N . PHE A 1 1055 ? -10.742 6.73 -8.805 1 88.56 1055 PHE A N 1
ATOM 8265 C CA . PHE A 1 1055 ? -10.117 5.414 -8.914 1 88.56 1055 PHE A CA 1
ATOM 8266 C C . PHE A 1 1055 ? -10.922 4.512 -9.844 1 88.56 1055 PHE A C 1
ATOM 8268 O O . PHE A 1 1055 ? -10.477 3.412 -10.18 1 88.56 1055 PHE A O 1
ATOM 8275 N N . GLY A 1 1056 ? -12.086 4.891 -10.305 1 84.56 1056 GLY A N 1
ATOM 8276 C CA . GLY A 1 1056 ? -12.906 4.086 -11.195 1 84.56 1056 GLY A CA 1
ATOM 8277 C C . GLY A 1 1056 ? -13.875 3.176 -10.453 1 84.56 1056 GLY A C 1
ATOM 8278 O O . GLY A 1 1056 ? -13.914 3.182 -9.219 1 84.56 1056 GLY A O 1
ATOM 8279 N N . ARG A 1 1057 ? -14.586 2.498 -11.258 1 86.69 1057 ARG A N 1
ATOM 8280 C CA . ARG A 1 1057 ? -15.562 1.552 -10.734 1 86.69 1057 ARG A CA 1
ATOM 8281 C C . ARG A 1 1057 ? -15.062 0.117 -10.859 1 86.69 1057 ARG A C 1
ATOM 8283 O O . ARG A 1 1057 ? -14.336 -0.211 -11.805 1 86.69 1057 ARG A O 1
ATOM 8290 N N . LEU A 1 1058 ? -15.297 -0.695 -9.836 1 84.5 1058 LEU A N 1
ATOM 8291 C CA . LEU A 1 1058 ? -14.859 -2.086 -9.812 1 84.5 1058 LEU A CA 1
ATOM 8292 C C . LEU A 1 1058 ? -15.281 -2.811 -11.086 1 84.5 1058 LEU A C 1
ATOM 8294 O O . LEU A 1 1058 ? -14.5 -3.562 -11.672 1 84.5 1058 LEU A O 1
ATOM 8298 N N . GLU A 1 1059 ? -16.453 -2.586 -11.672 1 78.69 1059 GLU A N 1
ATOM 8299 C CA . GLU A 1 1059 ? -16.984 -3.234 -12.859 1 78.69 1059 GLU A CA 1
ATOM 8300 C C . GLU A 1 1059 ? -16.234 -2.801 -14.117 1 78.69 1059 GLU A C 1
ATOM 8302 O O . GLU A 1 1059 ? -16 -3.613 -15.016 1 78.69 1059 GLU A O 1
ATOM 8307 N N . ASP A 1 1060 ? -15.781 -1.624 -14.094 1 75.44 1060 ASP A N 1
ATOM 8308 C CA . ASP A 1 1060 ? -15.07 -1.123 -15.266 1 75.44 1060 ASP A CA 1
ATOM 8309 C C . ASP A 1 1060 ? -13.648 -1.683 -15.32 1 75.44 1060 ASP A C 1
ATOM 8311 O O . ASP A 1 1060 ? -13.141 -1.988 -16.406 1 75.44 1060 ASP A O 1
ATOM 8315 N N . GLU A 1 1061 ? -13.023 -1.825 -14.141 1 75.81 1061 GLU A N 1
ATOM 8316 C CA . GLU A 1 1061 ? -11.648 -2.324 -14.094 1 75.81 1061 GLU A CA 1
ATOM 8317 C C . GLU A 1 1061 ? -11.602 -3.82 -14.391 1 75.81 1061 GLU A C 1
ATOM 8319 O O . GLU A 1 1061 ? -10.648 -4.305 -15.008 1 75.81 1061 GLU A O 1
ATOM 8324 N N . THR A 1 1062 ? -12.609 -4.477 -13.977 1 73.81 1062 THR A N 1
ATOM 8325 C CA . THR A 1 1062 ? -12.633 -5.93 -14.125 1 73.81 1062 THR A CA 1
ATOM 8326 C C . THR A 1 1062 ? -12.938 -6.316 -15.57 1 73.81 1062 THR A C 1
ATOM 8328 O O . THR A 1 1062 ? -12.539 -7.391 -16.016 1 73.81 1062 THR A O 1
ATOM 8331 N N . PHE A 1 1063 ? -13.594 -5.367 -16.359 1 68.12 1063 PHE A N 1
ATOM 8332 C CA . PHE A 1 1063 ? -13.984 -5.688 -17.719 1 68.12 1063 PHE A CA 1
ATOM 8333 C C . PHE A 1 1063 ? -12.828 -5.441 -18.688 1 68.12 1063 PHE A C 1
ATOM 8335 O O . PHE A 1 1063 ? -12.891 -5.836 -19.859 1 68.12 1063 PHE A O 1
ATOM 8342 N N . ARG A 1 1064 ? -11.656 -4.887 -18.109 1 64.94 1064 ARG A N 1
ATOM 8343 C CA . ARG A 1 1064 ? -10.484 -4.637 -18.938 1 64.94 1064 ARG A CA 1
ATOM 8344 C C . ARG A 1 1064 ? -9.516 -5.809 -18.891 1 64.94 1064 ARG A C 1
ATOM 8346 O O . ARG A 1 1064 ? -8.859 -6.121 -19.891 1 64.94 1064 ARG A O 1
ATOM 8353 N N . MET B 1 1 ? 39 -62.156 -42.062 1 20.92 1 MET B N 1
ATOM 8354 C CA . MET B 1 1 ? 37.688 -62.469 -41.5 1 20.92 1 MET B CA 1
ATOM 8355 C C . MET B 1 1 ? 37.719 -62.438 -40 1 20.92 1 MET B C 1
ATOM 8357 O O . MET B 1 1 ? 38.25 -63.344 -39.344 1 20.92 1 MET B O 1
ATOM 8361 N N . ILE B 1 2 ? 37.875 -61.281 -39.344 1 26.33 2 ILE B N 1
ATOM 8362 C CA . ILE B 1 2 ? 38.156 -61.031 -37.938 1 26.33 2 ILE B CA 1
ATOM 8363 C C . ILE B 1 2 ? 37 -61.469 -37.062 1 26.33 2 ILE B C 1
ATOM 8365 O O . ILE B 1 2 ? 35.844 -61.094 -37.281 1 26.33 2 ILE B O 1
ATOM 8369 N N . PRO B 1 3 ? 37.156 -62.594 -36.312 1 27.28 3 PRO B N 1
ATOM 8370 C CA . PRO B 1 3 ? 36.031 -63.25 -35.625 1 27.28 3 PRO B CA 1
ATOM 8371 C C . PRO B 1 3 ? 35.281 -62.281 -34.688 1 27.28 3 PRO B C 1
ATOM 8373 O O . PRO B 1 3 ? 35.844 -61.312 -34.219 1 27.28 3 PRO B O 1
ATOM 8376 N N . ARG B 1 4 ? 33.875 -62.25 -34.812 1 30.56 4 ARG B N 1
ATOM 8377 C CA . ARG B 1 4 ? 32.781 -61.469 -34.219 1 30.56 4 ARG B CA 1
ATOM 8378 C C . ARG B 1 4 ? 32.781 -61.594 -32.688 1 30.56 4 ARG B C 1
ATOM 8380 O O . ARG B 1 4 ? 32.656 -62.688 -32.156 1 30.56 4 ARG B O 1
ATOM 8387 N N . LEU B 1 5 ? 33.719 -60.875 -32.031 1 24.08 5 LEU B N 1
ATOM 8388 C CA . LEU B 1 5 ? 33.812 -60.875 -30.562 1 24.08 5 LEU B CA 1
ATOM 8389 C C . LEU B 1 5 ? 32.438 -60.688 -29.938 1 24.08 5 LEU B C 1
ATOM 8391 O O . LEU B 1 5 ? 31.797 -59.625 -30.141 1 24.08 5 LEU B O 1
ATOM 8395 N N . ARG B 1 6 ? 31.594 -61.812 -29.781 1 29.31 6 ARG B N 1
ATOM 8396 C CA . ARG B 1 6 ? 30.297 -62 -29.125 1 29.31 6 ARG B CA 1
ATOM 8397 C C . ARG B 1 6 ? 30.344 -61.5 -27.688 1 29.31 6 ARG B C 1
ATOM 8399 O O . ARG B 1 6 ? 31 -62.094 -26.828 1 29.31 6 ARG B O 1
ATOM 8406 N N . LEU B 1 7 ? 30.438 -60.188 -27.562 1 24.42 7 LEU B N 1
ATOM 8407 C CA . LEU B 1 7 ? 30.391 -59.594 -26.234 1 24.42 7 LEU B CA 1
ATOM 8408 C C . LEU B 1 7 ? 29.297 -60.219 -25.391 1 24.42 7 LEU B C 1
ATOM 8410 O O . LEU B 1 7 ? 28.203 -60.5 -25.891 1 24.42 7 LEU B O 1
ATOM 8414 N N . ALA B 1 8 ? 29.625 -61 -24.344 1 27.08 8 ALA B N 1
ATOM 8415 C CA . ALA B 1 8 ? 28.938 -61.906 -23.438 1 27.08 8 ALA B CA 1
ATOM 8416 C C . ALA B 1 8 ? 27.641 -61.281 -22.922 1 27.08 8 ALA B C 1
ATOM 8418 O O . ALA B 1 8 ? 27.594 -60.094 -22.594 1 27.08 8 ALA B O 1
ATOM 8419 N N . PRO B 1 9 ? 26.344 -61.844 -23.188 1 29.25 9 PRO B N 1
ATOM 8420 C CA . PRO B 1 9 ? 24.938 -61.594 -22.906 1 29.25 9 PRO B CA 1
ATOM 8421 C C . PRO B 1 9 ? 24.672 -61.312 -21.422 1 29.25 9 PRO B C 1
ATOM 8423 O O . PRO B 1 9 ? 23.531 -61.031 -21.031 1 29.25 9 PRO B O 1
ATOM 8426 N N . TRP B 1 10 ? 25.531 -61.75 -20.516 1 30.97 10 TRP B N 1
ATOM 8427 C CA . TRP B 1 10 ? 25.188 -61.75 -19.094 1 30.97 10 TRP B CA 1
ATOM 8428 C C . TRP B 1 10 ? 24.891 -60.344 -18.609 1 30.97 10 TRP B C 1
ATOM 8430 O O . TRP B 1 10 ? 24.266 -60.156 -17.562 1 30.97 10 TRP B O 1
ATOM 8440 N N . LEU B 1 11 ? 25.609 -59.406 -19.094 1 30.08 11 LEU B N 1
ATOM 8441 C CA . LEU B 1 11 ? 25.438 -58.094 -18.453 1 30.08 11 LEU B CA 1
ATOM 8442 C C . LEU B 1 11 ? 23.984 -57.656 -18.516 1 30.08 11 LEU B C 1
ATOM 8444 O O . LEU B 1 11 ? 23.562 -56.75 -17.781 1 30.08 11 LEU B O 1
ATOM 8448 N N . ILE B 1 12 ? 23.297 -57.812 -19.688 1 32.88 12 ILE B N 1
ATOM 8449 C CA . ILE B 1 12 ? 21.922 -57.312 -19.828 1 32.88 12 ILE B CA 1
ATOM 8450 C C . ILE B 1 12 ? 20.969 -58.281 -19.156 1 32.88 12 ILE B C 1
ATOM 8452 O O . ILE B 1 12 ? 20.547 -59.281 -19.766 1 32.88 12 ILE B O 1
ATOM 8456 N N . SER B 1 13 ? 21.312 -58.906 -18.094 1 34.62 13 SER B N 1
ATOM 8457 C CA . SER B 1 13 ? 20.188 -59.656 -17.547 1 34.62 13 SER B CA 1
ATOM 8458 C C . SER B 1 13 ? 18.906 -58.812 -17.609 1 34.62 13 SER B C 1
ATOM 8460 O O . SER B 1 13 ? 18.906 -57.656 -17.219 1 34.62 13 SER B O 1
ATOM 8462 N N . THR B 1 14 ? 17.953 -59.125 -18.547 1 38.12 14 THR B N 1
ATOM 8463 C CA . THR B 1 14 ? 16.672 -58.594 -18.953 1 38.12 14 THR B CA 1
ATOM 8464 C C . THR B 1 14 ? 15.828 -58.219 -17.734 1 38.12 14 THR B C 1
ATOM 8466 O O . THR B 1 14 ? 15.109 -57.219 -17.75 1 38.12 14 THR B O 1
ATOM 8469 N N . SER B 1 15 ? 15.852 -59.125 -16.688 1 41.03 15 SER B N 1
ATOM 8470 C CA . SER B 1 15 ? 14.922 -58.844 -15.594 1 41.03 15 SER B CA 1
ATOM 8471 C C . SER B 1 15 ? 15.344 -57.594 -14.812 1 41.03 15 SER B C 1
ATOM 8473 O O . SER B 1 15 ? 14.508 -56.781 -14.43 1 41.03 15 SER B O 1
ATOM 8475 N N . ALA B 1 16 ? 16.641 -57.594 -14.43 1 41.25 16 ALA B N 1
ATOM 8476 C CA . ALA B 1 16 ? 17.109 -56.438 -13.656 1 41.25 16 ALA B CA 1
ATOM 8477 C C . ALA B 1 16 ? 16.953 -55.125 -14.453 1 41.25 16 ALA B C 1
ATOM 8479 O O . ALA B 1 16 ? 16.609 -54.094 -13.898 1 41.25 16 ALA B O 1
ATOM 8480 N N . MET B 1 17 ? 17.328 -55.219 -15.703 1 42.62 17 MET B N 1
ATOM 8481 C CA . MET B 1 17 ? 17.078 -54.062 -16.547 1 42.62 17 MET B CA 1
ATOM 8482 C C . MET B 1 17 ? 15.602 -53.719 -16.562 1 42.62 17 MET B C 1
ATOM 8484 O O . MET B 1 17 ? 15.242 -52.531 -16.594 1 42.62 17 MET B O 1
ATOM 8488 N N . ARG B 1 18 ? 14.797 -54.781 -16.625 1 48.41 18 ARG B N 1
ATOM 8489 C CA . ARG B 1 18 ? 13.367 -54.531 -16.562 1 48.41 18 ARG B CA 1
ATOM 8490 C C . ARG B 1 18 ? 12.992 -53.875 -15.234 1 48.41 18 ARG B C 1
ATOM 8492 O O . ARG B 1 18 ? 12.133 -52.969 -15.195 1 48.41 18 ARG B O 1
ATOM 8499 N N . GLN B 1 19 ? 13.656 -54.375 -14.148 1 48 19 GLN B N 1
ATOM 8500 C CA . GLN B 1 19 ? 13.344 -53.781 -12.852 1 48 19 GLN B CA 1
ATOM 8501 C C . GLN B 1 19 ? 13.914 -52.375 -12.758 1 48 19 GLN B C 1
ATOM 8503 O O . GLN B 1 19 ? 13.273 -51.469 -12.195 1 48 19 GLN B O 1
ATOM 8508 N N . ILE B 1 20 ? 15.117 -52.219 -13.148 1 46.97 20 ILE B N 1
ATOM 8509 C CA . ILE B 1 20 ? 15.703 -50.906 -13.141 1 46.97 20 ILE B CA 1
ATOM 8510 C C . ILE B 1 20 ? 14.875 -49.969 -14.031 1 46.97 20 ILE B C 1
ATOM 8512 O O . ILE B 1 20 ? 14.664 -48.812 -13.703 1 46.97 20 ILE B O 1
ATOM 8516 N N . LYS B 1 21 ? 14.578 -50.5 -15.25 1 49.28 21 LYS B N 1
ATOM 8517 C CA . LYS B 1 21 ? 13.703 -49.719 -16.094 1 49.28 21 LYS B CA 1
ATOM 8518 C C . LYS B 1 21 ? 12.383 -49.406 -15.391 1 49.28 21 LYS B C 1
ATOM 8520 O O . LYS B 1 21 ? 11.758 -48.375 -15.664 1 49.28 21 LYS B O 1
ATOM 8525 N N . SER B 1 22 ? 12.086 -50.438 -14.609 1 49.53 22 SER B N 1
ATOM 8526 C CA . SER B 1 22 ? 10.789 -50.188 -13.984 1 49.53 22 SER B CA 1
ATOM 8527 C C . SER B 1 22 ? 10.875 -49.125 -12.891 1 49.53 22 SER B C 1
ATOM 8529 O O . SER B 1 22 ? 9.852 -48.656 -12.398 1 49.53 22 SER B O 1
ATOM 8531 N N . CYS B 1 23 ? 12.156 -49.094 -12.32 1 51.56 23 CYS B N 1
ATOM 8532 C CA . CYS B 1 23 ? 12.211 -48.094 -11.273 1 51.56 23 CYS B CA 1
ATOM 8533 C C . CYS B 1 23 ? 12.344 -46.688 -11.867 1 51.56 23 CYS B C 1
ATOM 8535 O O . CYS B 1 23 ? 13.281 -46.438 -12.625 1 51.56 23 CYS B O 1
ATOM 8537 N N . LYS B 1 24 ? 11.383 -46 -12.008 1 60.47 24 LYS B N 1
ATOM 8538 C CA . LYS B 1 24 ? 11.102 -44.688 -12.609 1 60.47 24 LYS B CA 1
ATOM 8539 C C . LYS B 1 24 ? 12.266 -43.75 -12.398 1 60.47 24 LYS B C 1
ATOM 8541 O O . LYS B 1 24 ? 12.594 -42.938 -13.281 1 60.47 24 LYS B O 1
ATOM 8546 N N . ASN B 1 25 ? 13.078 -43.906 -11.289 1 71.5 25 ASN B N 1
ATOM 8547 C CA . ASN B 1 25 ? 14.055 -42.875 -10.977 1 71.5 25 ASN B CA 1
ATOM 8548 C C . ASN B 1 25 ? 15.484 -43.375 -11.156 1 71.5 25 ASN B C 1
ATOM 8550 O O . ASN B 1 25 ? 16.438 -42.594 -11.031 1 71.5 25 ASN B O 1
ATOM 8554 N N . THR B 1 26 ? 15.742 -44.594 -11.711 1 79.56 26 THR B N 1
ATOM 8555 C CA . THR B 1 26 ? 17.094 -45.125 -11.758 1 79.56 26 THR B CA 1
ATOM 8556 C C . THR B 1 26 ? 17.781 -44.781 -13.078 1 79.56 26 THR B C 1
ATOM 8558 O O . THR B 1 26 ? 18.984 -44.5 -13.102 1 79.56 26 THR B O 1
ATOM 8561 N N . ILE B 1 27 ? 17 -44.625 -14.133 1 83.31 27 ILE B N 1
ATOM 8562 C CA . ILE B 1 27 ? 17.609 -44.344 -15.43 1 83.31 27 ILE B CA 1
ATOM 8563 C C . ILE B 1 27 ? 18.172 -42.938 -15.445 1 83.31 27 ILE B C 1
ATOM 8565 O O . ILE B 1 27 ? 19.328 -42.719 -15.812 1 83.31 27 ILE B O 1
ATOM 8569 N N . PRO B 1 28 ? 17.469 -42.125 -14.938 1 87.69 28 PRO B N 1
ATOM 8570 C CA . PRO B 1 28 ? 18.031 -40.75 -14.953 1 87.69 28 PRO B CA 1
ATOM 8571 C C . PRO B 1 28 ? 19.266 -40.625 -14.055 1 87.69 28 PRO B C 1
ATOM 8573 O O . PRO B 1 28 ? 20.203 -39.906 -14.391 1 87.69 28 PRO B O 1
ATOM 8576 N N . VAL B 1 29 ? 19.312 -41.375 -12.977 1 90.5 29 VAL B N 1
ATOM 8577 C CA . VAL B 1 29 ? 20.453 -41.312 -12.055 1 90.5 29 VAL B CA 1
ATOM 8578 C C . VAL B 1 29 ? 21.688 -41.938 -12.695 1 90.5 29 VAL B C 1
ATOM 8580 O O . VAL B 1 29 ? 22.781 -41.406 -12.586 1 90.5 29 VAL B O 1
ATOM 8583 N N . LEU B 1 30 ? 21.484 -43.031 -13.438 1 90.06 30 LEU B N 1
ATOM 8584 C CA . LEU B 1 30 ? 22.594 -43.688 -14.086 1 90.06 30 LEU B CA 1
ATOM 8585 C C . LEU B 1 30 ? 23.156 -42.844 -15.227 1 90.06 30 LEU B C 1
ATOM 8587 O O . LEU B 1 30 ? 24.375 -42.719 -15.367 1 90.06 30 LEU B O 1
ATOM 8591 N N . LYS B 1 31 ? 22.359 -42.25 -15.945 1 92.38 31 LYS B N 1
ATOM 8592 C CA . LYS B 1 31 ? 22.828 -41.406 -17.047 1 92.38 31 LYS B CA 1
ATOM 8593 C C . LYS B 1 31 ? 23.531 -40.156 -16.531 1 92.38 31 LYS B C 1
ATOM 8595 O O . LYS B 1 31 ? 24.562 -39.75 -17.062 1 92.38 31 LYS B O 1
ATOM 8600 N N . GLY B 1 32 ? 22.906 -39.625 -15.508 1 93.12 32 GLY B N 1
ATOM 8601 C CA . GLY B 1 32 ? 23.562 -38.469 -14.922 1 93.12 32 GLY B CA 1
ATOM 8602 C C . GLY B 1 32 ? 24.922 -38.781 -14.328 1 93.12 32 GLY B C 1
ATOM 8603 O O . GLY B 1 32 ? 25.875 -38.031 -14.5 1 93.12 32 GLY B O 1
ATOM 8604 N N . SER B 1 33 ? 25.031 -39.875 -13.719 1 94.31 33 SER B N 1
ATOM 8605 C CA . SER B 1 33 ? 26.297 -40.281 -13.117 1 94.31 33 SER B CA 1
ATOM 8606 C C . SER B 1 33 ? 27.312 -40.656 -14.188 1 94.31 33 SER B C 1
ATOM 8608 O O . SER B 1 33 ? 28.5 -40.344 -14.055 1 94.31 33 SER B O 1
ATOM 8610 N N . LEU B 1 34 ? 26.859 -41.25 -15.242 1 94.5 34 LEU B N 1
ATOM 8611 C CA . LEU B 1 34 ? 27.766 -41.625 -16.328 1 94.5 34 LEU B CA 1
ATOM 8612 C C . LEU B 1 34 ? 28.344 -40.375 -17 1 94.5 34 LEU B C 1
ATOM 8614 O O . LEU B 1 34 ? 29.531 -40.344 -17.312 1 94.5 34 LEU B O 1
ATOM 8618 N N . ALA B 1 35 ? 27.5 -39.406 -17.234 1 95.94 35 ALA B N 1
ATOM 8619 C CA . ALA B 1 35 ? 27.984 -38.188 -17.859 1 95.94 35 ALA B CA 1
ATOM 8620 C C . ALA B 1 35 ? 29 -37.469 -16.969 1 95.94 35 ALA B C 1
ATOM 8622 O O . ALA B 1 35 ? 30.016 -36.969 -17.453 1 95.94 35 ALA B O 1
ATOM 8623 N N . TYR B 1 36 ? 28.75 -37.5 -15.664 1 95.81 36 TYR B N 1
ATOM 8624 C CA . TYR B 1 36 ? 29.656 -36.844 -14.711 1 95.81 36 TYR B CA 1
ATOM 8625 C C . TYR B 1 36 ? 30.984 -37.562 -14.656 1 95.81 36 TYR B C 1
ATOM 8627 O O . TYR B 1 36 ? 32.062 -36.938 -14.617 1 95.81 36 TYR B O 1
ATOM 8635 N N . VAL B 1 37 ? 30.984 -38.844 -14.758 1 95 37 VAL B N 1
ATOM 8636 C CA . VAL B 1 37 ? 32.219 -39.625 -14.68 1 95 37 VAL B CA 1
ATOM 8637 C C . VAL B 1 37 ? 32.969 -39.562 -16 1 95 37 VAL B C 1
ATOM 8639 O O . VAL B 1 37 ? 34.188 -39.531 -16.016 1 95 37 VAL B O 1
ATOM 8642 N N . LEU B 1 38 ? 32.25 -39.5 -17.109 1 94.69 38 LEU B N 1
ATOM 8643 C CA . LEU B 1 38 ? 32.906 -39.375 -18.406 1 94.69 38 LEU B CA 1
ATOM 8644 C C . LEU B 1 38 ? 33.719 -38.094 -18.5 1 94.69 38 LEU B C 1
ATOM 8646 O O . LEU B 1 38 ? 34.688 -38.031 -19.234 1 94.69 38 LEU B O 1
ATOM 8650 N N . PHE B 1 39 ? 33.25 -37.094 -17.781 1 94.69 39 PHE B N 1
ATOM 8651 C CA . PHE B 1 39 ? 34.031 -35.844 -17.734 1 94.69 39 PHE B CA 1
ATOM 8652 C C . PHE B 1 39 ? 35.438 -36.094 -17.203 1 94.69 39 PHE B C 1
ATOM 8654 O O . PHE B 1 39 ? 36.406 -35.656 -17.812 1 94.69 39 PHE B O 1
ATOM 8661 N N . PHE B 1 40 ? 35.531 -36.812 -16.109 1 93.94 40 PHE B N 1
ATOM 8662 C CA . PHE B 1 40 ? 36.844 -37.031 -15.492 1 93.94 40 PHE B CA 1
ATOM 8663 C C . PHE B 1 40 ? 37.688 -37.969 -16.328 1 93.94 40 PHE B C 1
ATOM 8665 O O . PHE B 1 40 ? 38.906 -37.812 -16.453 1 93.94 40 PHE B O 1
ATOM 8672 N N . ILE B 1 41 ? 37.062 -38.875 -17.016 1 93.19 41 ILE B N 1
ATOM 8673 C CA . ILE B 1 41 ? 37.812 -39.844 -17.828 1 93.19 41 ILE B CA 1
ATOM 8674 C C . ILE B 1 41 ? 38.406 -39.156 -19.047 1 93.19 41 ILE B C 1
ATOM 8676 O O . ILE B 1 41 ? 39.594 -39.344 -19.359 1 93.19 41 ILE B O 1
ATOM 8680 N N . ILE B 1 42 ? 37.656 -38.281 -19.688 1 93.19 42 ILE B N 1
ATOM 8681 C CA . ILE B 1 42 ? 38.094 -37.688 -20.938 1 93.19 42 ILE B CA 1
ATOM 8682 C C . ILE B 1 42 ? 39.031 -36.5 -20.656 1 93.19 42 ILE B C 1
ATOM 8684 O O . ILE B 1 42 ? 40.062 -36.375 -21.328 1 93.19 42 ILE B O 1
ATOM 8688 N N . PHE B 1 43 ? 38.812 -35.75 -19.594 1 92.25 43 PHE B N 1
ATOM 8689 C CA . PHE B 1 43 ? 39.562 -34.5 -19.359 1 92.25 43 PHE B CA 1
ATOM 8690 C C . PHE B 1 43 ? 40.875 -34.812 -18.641 1 92.25 43 PHE B C 1
ATOM 8692 O O . PHE B 1 43 ? 41.781 -33.969 -18.641 1 92.25 43 PHE B O 1
ATOM 8699 N N . PHE B 1 44 ? 41.031 -36.031 -18.031 1 90 44 PHE B N 1
ATOM 8700 C CA . PHE B 1 44 ? 42.281 -36.406 -17.375 1 90 44 PHE B CA 1
ATOM 8701 C C . PHE B 1 44 ? 43.281 -37 -18.375 1 90 44 PHE B C 1
ATOM 8703 O O . PHE B 1 44 ? 44.469 -37.156 -18.062 1 90 44 PHE B O 1
ATOM 8710 N N . ILE B 1 45 ? 42.812 -37.156 -19.656 1 89.25 45 ILE B N 1
ATOM 8711 C CA . ILE B 1 45 ? 43.688 -37.719 -20.672 1 89.25 45 ILE B CA 1
ATOM 8712 C C . ILE B 1 45 ? 44.5 -36.625 -21.312 1 89.25 45 ILE B C 1
ATOM 8714 O O . ILE B 1 45 ? 43.969 -35.594 -21.734 1 89.25 45 ILE B O 1
ATOM 8718 N N . ARG B 1 46 ? 45.781 -36.812 -21.453 1 84.94 46 ARG B N 1
ATOM 8719 C CA . ARG B 1 46 ? 46.75 -35.812 -21.891 1 84.94 46 ARG B CA 1
ATOM 8720 C C . ARG B 1 46 ? 46.469 -35.344 -23.312 1 84.94 46 ARG B C 1
ATOM 8722 O O . ARG B 1 46 ? 46.438 -34.156 -23.578 1 84.94 46 ARG B O 1
ATOM 8729 N N . PRO B 1 47 ? 46.125 -36.25 -24.203 1 85.31 47 PRO B N 1
ATOM 8730 C CA . PRO B 1 47 ? 45.844 -35.781 -25.562 1 85.31 47 PRO B CA 1
ATOM 8731 C C . PRO B 1 47 ? 44.625 -34.875 -25.625 1 85.31 47 PRO B C 1
ATOM 8733 O O . PRO B 1 47 ? 44.531 -34 -26.5 1 85.31 47 PRO B O 1
ATOM 8736 N N . PHE B 1 48 ? 43.75 -35.062 -24.734 1 88.75 48 PHE B N 1
ATOM 8737 C CA . PHE B 1 48 ? 42.562 -34.219 -24.734 1 88.75 48 PHE B CA 1
ATOM 8738 C C . PHE B 1 48 ? 42.844 -32.844 -24.141 1 88.75 48 PHE B C 1
ATOM 8740 O O . PHE B 1 48 ? 42.281 -31.844 -24.578 1 88.75 48 PHE B O 1
ATOM 8747 N N . GLU B 1 49 ? 43.75 -32.781 -23.234 1 83.25 49 GLU B N 1
ATOM 8748 C CA . GLU B 1 49 ? 44.156 -31.531 -22.641 1 83.25 49 GLU B CA 1
ATOM 8749 C C . GLU B 1 49 ? 44.844 -30.641 -23.672 1 83.25 49 GLU B C 1
ATOM 8751 O O . GLU B 1 49 ? 44.75 -29.406 -23.609 1 83.25 49 GLU B O 1
ATOM 8756 N N . ASP B 1 50 ? 45.562 -31.266 -24.641 1 82.12 50 ASP B N 1
ATOM 8757 C CA . ASP B 1 50 ? 46.344 -30.516 -25.625 1 82.12 50 ASP B CA 1
ATOM 8758 C C . ASP B 1 50 ? 45.469 -29.969 -26.734 1 82.12 50 ASP B C 1
ATOM 8760 O O . ASP B 1 50 ? 45.906 -29.141 -27.531 1 82.12 50 ASP B O 1
ATOM 8764 N N . LEU B 1 51 ? 44.156 -30.297 -26.594 1 85.38 51 LEU B N 1
ATOM 8765 C CA . LEU B 1 51 ? 43.219 -29.797 -27.594 1 85.38 51 LEU B CA 1
ATOM 8766 C C . LEU B 1 51 ? 42.844 -28.359 -27.297 1 85.38 51 LEU B C 1
ATOM 8768 O O . LEU B 1 51 ? 42.406 -27.625 -28.203 1 85.38 51 LEU B O 1
ATOM 8772 N N . PHE B 1 52 ? 43.062 -27.953 -26.016 1 88.44 52 PHE B N 1
ATOM 8773 C CA . PHE B 1 52 ? 42.719 -26.594 -25.609 1 88.44 52 PHE B CA 1
ATOM 8774 C C . PHE B 1 52 ? 43.938 -25.703 -25.547 1 88.44 52 PHE B C 1
ATOM 8776 O O . PHE B 1 52 ? 44.969 -26.094 -25 1 88.44 52 PHE B O 1
ATOM 8783 N N . PRO B 1 53 ? 43.844 -24.516 -26.203 1 88.75 53 PRO B N 1
ATOM 8784 C CA . PRO B 1 53 ? 44.969 -23.594 -26.031 1 88.75 53 PRO B CA 1
ATOM 8785 C C . PRO B 1 53 ? 45.25 -23.297 -24.562 1 88.75 53 PRO B C 1
ATOM 8787 O O . PRO B 1 53 ? 46.438 -23.25 -24.156 1 88.75 53 PRO B O 1
ATOM 8790 N N . ILE B 1 54 ? 44.156 -23.109 -23.812 1 89.62 54 ILE B N 1
ATOM 8791 C CA . ILE B 1 54 ? 44.312 -22.906 -22.375 1 89.62 54 ILE B CA 1
ATOM 8792 C C . ILE B 1 54 ? 43.5 -23.969 -21.625 1 89.62 54 ILE B C 1
ATOM 8794 O O . ILE B 1 54 ? 42.281 -23.906 -21.594 1 89.62 54 ILE B O 1
ATOM 8798 N N . SER B 1 55 ? 44.188 -24.859 -21 1 88.25 55 SER B N 1
ATOM 8799 C CA . SER B 1 55 ? 43.562 -26.031 -20.406 1 88.25 55 SER B CA 1
ATOM 8800 C C . SER B 1 55 ? 42.812 -25.672 -19.141 1 88.25 55 SER B C 1
ATOM 8802 O O . SER B 1 55 ? 41.938 -26.422 -18.703 1 88.25 55 SER B O 1
ATOM 8804 N N . SER B 1 56 ? 43.062 -24.5 -18.547 1 84.69 56 SER B N 1
ATOM 8805 C CA . SER B 1 56 ? 42.406 -24.125 -17.297 1 84.69 56 SER B CA 1
ATOM 8806 C C . SER B 1 56 ? 40.938 -23.828 -17.531 1 84.69 56 SER B C 1
ATOM 8808 O O . SER B 1 56 ? 40.125 -23.875 -16.609 1 84.69 56 SER B O 1
ATOM 8810 N N . ALA B 1 57 ? 40.5 -23.594 -18.781 1 89.38 57 ALA B N 1
ATOM 8811 C CA . ALA B 1 57 ? 39.094 -23.312 -19.109 1 89.38 57 ALA B CA 1
ATOM 8812 C C . ALA B 1 57 ? 38.25 -24.578 -19.094 1 89.38 57 ALA B C 1
ATOM 8814 O O . ALA B 1 57 ? 37.031 -24.5 -19.141 1 89.38 57 ALA B O 1
ATOM 8815 N N . GLY B 1 58 ? 38.844 -25.781 -18.953 1 88.5 58 GLY B N 1
ATOM 8816 C CA . GLY B 1 58 ? 38.156 -27.062 -18.969 1 88.5 58 GLY B CA 1
ATOM 8817 C C . GLY B 1 58 ? 37.188 -27.234 -17.812 1 88.5 58 GLY B C 1
ATOM 8818 O O . GLY B 1 58 ? 36.219 -27.984 -17.922 1 88.5 58 GLY B O 1
ATOM 8819 N N . SER B 1 59 ? 37.312 -26.453 -16.75 1 88.19 59 SER B N 1
ATOM 8820 C CA . SER B 1 59 ? 36.406 -26.578 -15.602 1 88.19 59 SER B CA 1
ATOM 8821 C C . SER B 1 59 ? 35 -26.109 -15.945 1 88.19 59 SER B C 1
ATOM 8823 O O . SER B 1 59 ? 34.031 -26.516 -15.297 1 88.19 59 SER B O 1
ATOM 8825 N N . SER B 1 60 ? 34.781 -25.312 -17.016 1 91.25 60 SER B N 1
ATOM 8826 C CA . SER B 1 60 ? 33.469 -24.797 -17.391 1 91.25 60 SER B CA 1
ATOM 8827 C C . SER B 1 60 ? 32.625 -25.875 -18.062 1 91.25 60 SER B C 1
ATOM 8829 O O . SER B 1 60 ? 31.406 -25.734 -18.156 1 91.25 60 SER B O 1
ATOM 8831 N N . ALA B 1 61 ? 33.219 -27 -18.469 1 93.69 61 ALA B N 1
ATOM 8832 C CA . ALA B 1 61 ? 32.469 -28.125 -19.047 1 93.69 61 ALA B CA 1
ATOM 8833 C C . ALA B 1 61 ? 31.594 -28.797 -18 1 93.69 61 ALA B C 1
ATOM 8835 O O . ALA B 1 61 ? 30.562 -29.391 -18.312 1 93.69 61 ALA B O 1
ATOM 8836 N N . MET B 1 62 ? 32.062 -28.719 -16.781 1 92.62 62 MET B N 1
ATOM 8837 C CA . MET B 1 62 ? 31.328 -29.328 -15.688 1 92.62 62 MET B CA 1
ATOM 8838 C C . MET B 1 62 ? 29.953 -28.688 -15.531 1 92.62 62 MET B C 1
ATOM 8840 O O . MET B 1 62 ? 28.984 -29.375 -15.227 1 92.62 62 MET B O 1
ATOM 8844 N N . LEU B 1 63 ? 29.859 -27.422 -15.75 1 93.31 63 LEU B N 1
ATOM 8845 C CA . LEU B 1 63 ? 28.594 -26.703 -15.656 1 93.31 63 LEU B CA 1
ATOM 8846 C C . LEU B 1 63 ? 27.609 -27.219 -16.703 1 93.31 63 LEU B C 1
ATOM 8848 O O . LEU B 1 63 ? 26.438 -27.453 -16.391 1 93.31 63 LEU B O 1
ATOM 8852 N N . VAL B 1 64 ? 28.047 -27.531 -17.859 1 94.81 64 VAL B N 1
ATOM 8853 C CA . VAL B 1 64 ? 27.188 -27.969 -18.953 1 94.81 64 VAL B CA 1
ATOM 8854 C C . VAL B 1 64 ? 26.766 -29.422 -18.719 1 94.81 64 VAL B C 1
ATOM 8856 O O . VAL B 1 64 ? 25.625 -29.797 -19 1 94.81 64 VAL B O 1
ATOM 8859 N N . ILE B 1 65 ? 27.625 -30.188 -18.141 1 95.06 65 ILE B N 1
ATOM 8860 C CA . ILE B 1 65 ? 27.359 -31.609 -17.938 1 95.06 65 ILE B CA 1
ATOM 8861 C C . ILE B 1 65 ? 26.281 -31.781 -16.875 1 95.06 65 ILE B C 1
ATOM 8863 O O . ILE B 1 65 ? 25.422 -32.656 -17 1 95.06 65 ILE B O 1
ATOM 8867 N N . ILE B 1 66 ? 26.312 -30.938 -15.938 1 93.69 66 ILE B N 1
ATOM 8868 C CA . ILE B 1 66 ? 25.344 -31.094 -14.852 1 93.69 66 ILE B CA 1
ATOM 8869 C C . ILE B 1 66 ? 24.031 -30.406 -15.234 1 93.69 66 ILE B C 1
ATOM 8871 O O . ILE B 1 66 ? 22.953 -31 -15.102 1 93.69 66 ILE B O 1
ATOM 8875 N N . LEU B 1 67 ? 24.047 -29.203 -15.797 1 92.31 67 LEU B N 1
ATOM 8876 C CA . LEU B 1 67 ? 22.844 -28.422 -16.062 1 92.31 67 LEU B CA 1
ATOM 8877 C C . LEU B 1 67 ? 22.266 -28.75 -17.438 1 92.31 67 LEU B C 1
ATOM 8879 O O . LEU B 1 67 ? 21.172 -28.281 -17.781 1 92.31 67 LEU B O 1
ATOM 8883 N N . GLY B 1 68 ? 22.953 -29.578 -18.172 1 90.44 68 GLY B N 1
ATOM 8884 C CA . GLY B 1 68 ? 22.359 -30.125 -19.391 1 90.44 68 GLY B CA 1
ATOM 8885 C C . GLY B 1 68 ? 21.375 -31.25 -19.125 1 90.44 68 GLY B C 1
ATOM 8886 O O . GLY B 1 68 ? 20.578 -31.609 -19.984 1 90.44 68 GLY B O 1
ATOM 8887 N N . PHE B 1 69 ? 21.297 -31.75 -18 1 90.5 69 PHE B N 1
ATOM 8888 C CA . PHE B 1 69 ? 20.375 -32.781 -17.5 1 90.5 69 PHE B CA 1
ATOM 8889 C C . PHE B 1 69 ? 20.375 -34 -18.406 1 90.5 69 PHE B C 1
ATOM 8891 O O . PHE B 1 69 ? 19.359 -34.312 -19.047 1 90.5 69 PHE B O 1
ATOM 8898 N N . PRO B 1 70 ? 21.391 -34.625 -18.297 1 91.88 70 PRO B N 1
ATOM 8899 C CA . PRO B 1 70 ? 21.469 -35.812 -19.141 1 91.88 70 PRO B CA 1
ATOM 8900 C C . PRO B 1 70 ? 20.438 -36.875 -18.766 1 91.88 70 PRO B C 1
ATOM 8902 O O . PRO B 1 70 ? 20.109 -37.719 -19.578 1 91.88 70 PRO B O 1
ATOM 8905 N N . GLY B 1 71 ? 19.891 -36.844 -17.641 1 87.88 71 GLY B N 1
ATOM 8906 C CA . GLY B 1 71 ? 18.938 -37.844 -17.188 1 87.88 71 GLY B CA 1
ATOM 8907 C C . GLY B 1 71 ? 17.516 -37.562 -17.641 1 87.88 71 GLY B C 1
ATOM 8908 O O . GLY B 1 71 ? 16.641 -38.438 -17.516 1 87.88 71 GLY B O 1
ATOM 8909 N N . TRP B 1 72 ? 17.281 -36.438 -18.25 1 86.94 72 TRP B N 1
ATOM 8910 C CA . TRP B 1 72 ? 15.945 -36.094 -18.75 1 86.94 72 TRP B CA 1
ATOM 8911 C C . TRP B 1 72 ? 15.664 -36.812 -20.062 1 86.94 72 TRP B C 1
ATOM 8913 O O . TRP B 1 72 ? 16.516 -37.531 -20.594 1 86.94 72 TRP B O 1
ATOM 8923 N N . SER B 1 73 ? 14.398 -36.656 -20.516 1 83.75 73 SER B N 1
ATOM 8924 C CA . SER B 1 73 ? 14.023 -37.25 -21.797 1 83.75 73 SER B CA 1
ATOM 8925 C C . SER B 1 73 ? 14.797 -36.625 -22.953 1 83.75 73 SER B C 1
ATOM 8927 O O . SER B 1 73 ? 15.359 -35.531 -22.797 1 83.75 73 SER B O 1
ATOM 8929 N N . VAL B 1 74 ? 14.914 -37.281 -24.062 1 84.31 74 VAL B N 1
ATOM 8930 C CA . VAL B 1 74 ? 15.734 -36.844 -25.188 1 84.31 74 VAL B CA 1
ATOM 8931 C C . VAL B 1 74 ? 15.289 -35.469 -25.656 1 84.31 74 VAL B C 1
ATOM 8933 O O . VAL B 1 74 ? 16.125 -34.562 -25.828 1 84.31 74 VAL B O 1
ATOM 8936 N N . ASP B 1 75 ? 14 -35.219 -25.766 1 81.75 75 ASP B N 1
ATOM 8937 C CA . ASP B 1 75 ? 13.523 -33.938 -26.266 1 81.75 75 ASP B CA 1
ATOM 8938 C C . ASP B 1 75 ? 13.75 -32.844 -25.234 1 81.75 75 ASP B C 1
ATOM 8940 O O . ASP B 1 75 ? 14.117 -31.719 -25.594 1 81.75 75 ASP B O 1
ATOM 8944 N N . ALA B 1 76 ? 13.547 -33.188 -24 1 83.31 76 ALA B N 1
ATOM 8945 C CA . ALA B 1 76 ? 13.734 -32.188 -22.953 1 83.31 76 ALA B CA 1
ATOM 8946 C C . ALA B 1 76 ? 15.203 -31.828 -22.797 1 83.31 76 ALA B C 1
ATOM 8948 O O . ALA B 1 76 ? 15.539 -30.656 -22.594 1 83.31 76 ALA B O 1
ATOM 8949 N N . CYS B 1 77 ? 16.047 -32.75 -22.938 1 88 77 CYS B N 1
ATOM 8950 C CA . CYS B 1 77 ? 17.484 -32.5 -22.812 1 88 77 CYS B CA 1
ATOM 8951 C C . CYS B 1 77 ? 18 -31.703 -24 1 88 77 CYS B C 1
ATOM 8953 O O . CYS B 1 77 ? 18.75 -30.734 -23.828 1 88 77 CYS B O 1
ATOM 8955 N N . LEU B 1 78 ? 17.547 -32.062 -25.219 1 86.5 78 LEU B N 1
ATOM 8956 C CA . LEU B 1 78 ? 18.016 -31.359 -26.406 1 86.5 78 LEU B CA 1
ATOM 8957 C C . LEU B 1 78 ? 17.484 -29.922 -26.422 1 86.5 78 LEU B C 1
ATOM 8959 O O . LEU B 1 78 ? 18.188 -29 -26.875 1 86.5 78 LEU B O 1
ATOM 8963 N N . HIS B 1 79 ? 16.328 -29.781 -25.906 1 83.69 79 HIS B N 1
ATOM 8964 C CA . HIS B 1 79 ? 15.797 -28.422 -25.828 1 83.69 79 HIS B CA 1
ATOM 8965 C C . HIS B 1 79 ? 16.594 -27.578 -24.844 1 83.69 79 HIS B C 1
ATOM 8967 O O . HIS B 1 79 ? 16.938 -26.438 -25.141 1 83.69 79 HIS B O 1
ATOM 8973 N N . SER B 1 80 ? 16.875 -28.156 -23.719 1 87.12 80 SER B N 1
ATOM 8974 C CA . SER B 1 80 ? 17.625 -27.422 -22.719 1 87.12 80 SER B CA 1
ATOM 8975 C C . SER B 1 80 ? 19.047 -27.156 -23.188 1 87.12 80 SER B C 1
ATOM 8977 O O . SER B 1 80 ? 19.594 -26.062 -22.953 1 87.12 80 SER B O 1
ATOM 8979 N N . LEU B 1 81 ? 19.594 -28.031 -23.922 1 91.38 81 LEU B N 1
ATOM 8980 C CA . LEU B 1 81 ? 20.953 -27.875 -24.406 1 91.38 81 LEU B CA 1
ATOM 8981 C C . LEU B 1 81 ? 21.016 -26.859 -25.547 1 91.38 81 LEU B C 1
ATOM 8983 O O . LEU B 1 81 ? 21.969 -26.094 -25.656 1 91.38 81 LEU B O 1
ATOM 8987 N N . CYS B 1 82 ? 20.016 -26.906 -26.391 1 88.56 82 CYS B N 1
ATOM 8988 C CA . CYS B 1 82 ? 19.984 -25.922 -27.484 1 88.56 82 CYS B CA 1
ATOM 8989 C C . CYS B 1 82 ? 19.844 -24.5 -26.938 1 88.56 82 CYS B C 1
ATOM 8991 O O . CYS B 1 82 ? 20.531 -23.594 -27.391 1 88.56 82 CYS B O 1
ATOM 8993 N N . LEU B 1 83 ? 19.062 -24.375 -25.922 1 90.56 83 LEU B N 1
ATOM 8994 C CA . LEU B 1 83 ? 18.922 -23.062 -25.297 1 90.56 83 LEU B CA 1
ATOM 8995 C C . LEU B 1 83 ? 20.188 -22.672 -24.562 1 90.56 83 LEU B C 1
ATOM 8997 O O . LEU B 1 83 ? 20.594 -21.516 -24.594 1 90.56 83 LEU B O 1
ATOM 9001 N N . GLY B 1 84 ? 20.734 -23.656 -23.953 1 93.69 84 GLY B N 1
ATOM 9002 C CA . GLY B 1 84 ? 21.984 -23.375 -23.25 1 93.69 84 GLY B CA 1
ATOM 9003 C C . GLY B 1 84 ? 23.109 -22.984 -24.172 1 93.69 84 GLY B C 1
ATOM 9004 O O . GLY B 1 84 ? 23.812 -22.016 -23.922 1 93.69 84 GLY B O 1
ATOM 9005 N N . MET B 1 85 ? 23.266 -23.656 -25.281 1 94.38 85 MET B N 1
ATOM 9006 C CA . MET B 1 85 ? 24.328 -23.344 -26.234 1 94.38 85 MET B CA 1
ATOM 9007 C C . MET B 1 85 ? 24.062 -22.016 -26.938 1 94.38 85 MET B C 1
ATOM 9009 O O . MET B 1 85 ? 25 -21.297 -27.266 1 94.38 85 MET B O 1
ATOM 9013 N N . PHE B 1 86 ? 22.797 -21.766 -27.141 1 93.88 86 PHE B N 1
ATOM 9014 C CA . PHE B 1 86 ? 22.469 -20.438 -27.656 1 93.88 86 PHE B CA 1
ATOM 9015 C C . PHE B 1 86 ? 22.859 -19.359 -26.656 1 93.88 86 PHE B C 1
ATOM 9017 O O . PHE B 1 86 ? 23.344 -18.297 -27.031 1 93.88 86 PHE B O 1
ATOM 9024 N N . GLY B 1 87 ? 22.609 -19.625 -25.438 1 95.56 87 GLY B N 1
ATOM 9025 C CA . GLY B 1 87 ? 23.031 -18.688 -24.406 1 95.56 87 GLY B CA 1
ATOM 9026 C C . GLY B 1 87 ? 24.547 -18.531 -24.344 1 95.56 87 GLY B C 1
ATOM 9027 O O . GLY B 1 87 ? 25.047 -17.406 -24.172 1 95.56 87 GLY B O 1
ATOM 9028 N N . ALA B 1 88 ? 25.25 -19.594 -24.516 1 96.12 88 ALA B N 1
ATOM 9029 C CA . ALA B 1 88 ? 26.703 -19.531 -24.547 1 96.12 88 ALA B CA 1
ATOM 9030 C C . ALA B 1 88 ? 27.203 -18.75 -25.75 1 96.12 88 ALA B C 1
ATOM 9032 O O . ALA B 1 88 ? 28.219 -18.062 -25.672 1 96.12 88 ALA B O 1
ATOM 9033 N N . GLY B 1 89 ? 26.469 -18.906 -26.906 1 94.94 89 GLY B N 1
ATOM 9034 C CA . GLY B 1 89 ? 26.812 -18.125 -28.078 1 94.94 89 GLY B CA 1
ATOM 9035 C C . GLY B 1 89 ? 26.656 -16.641 -27.875 1 94.94 89 GLY B C 1
ATOM 9036 O O . GLY B 1 89 ? 27.562 -15.859 -28.188 1 94.94 89 GLY B O 1
ATOM 9037 N N . VAL B 1 90 ? 25.531 -16.25 -27.281 1 96.06 90 VAL B N 1
ATOM 9038 C CA . VAL B 1 90 ? 25.297 -14.836 -27 1 96.06 90 VAL B CA 1
ATOM 9039 C C . VAL B 1 90 ? 26.312 -14.352 -25.953 1 96.06 90 VAL B C 1
ATOM 9041 O O . VAL B 1 90 ? 26.828 -13.234 -26.062 1 96.06 90 VAL B O 1
ATOM 9044 N N . GLY B 1 91 ? 26.547 -15.188 -25.016 1 96.75 91 GLY B N 1
ATOM 9045 C CA . GLY B 1 91 ? 27.562 -14.852 -24.031 1 96.75 91 GLY B CA 1
ATOM 9046 C C . GLY B 1 91 ? 28.953 -14.711 -24.625 1 96.75 91 GLY B C 1
ATOM 9047 O O . GLY B 1 91 ? 29.734 -13.867 -24.203 1 96.75 91 GLY B O 1
ATOM 9048 N N . GLY B 1 92 ? 29.219 -15.594 -25.625 1 95.25 92 GLY B N 1
ATOM 9049 C CA . GLY B 1 92 ? 30.484 -15.477 -26.344 1 95.25 92 GLY B CA 1
ATOM 9050 C C . GLY B 1 92 ? 30.641 -14.164 -27.078 1 95.25 92 GLY B C 1
ATOM 9051 O O . GLY B 1 92 ? 31.703 -13.562 -27.094 1 95.25 92 GLY B O 1
ATOM 9052 N N . LEU B 1 93 ? 29.578 -13.672 -27.656 1 95.44 93 LEU B N 1
ATOM 9053 C CA . LEU B 1 93 ? 29.594 -12.359 -28.297 1 95.44 93 LEU B CA 1
ATOM 9054 C C . LEU B 1 93 ? 29.797 -11.25 -27.266 1 95.44 93 LEU B C 1
ATOM 9056 O O . LEU B 1 93 ? 30.516 -10.289 -27.531 1 95.44 93 LEU B O 1
ATOM 9060 N N . ASN B 1 94 ? 29.188 -11.398 -26.156 1 96.62 94 ASN B N 1
ATOM 9061 C CA . ASN B 1 94 ? 29.406 -10.43 -25.094 1 96.62 94 ASN B CA 1
ATOM 9062 C C . ASN B 1 94 ? 30.844 -10.438 -24.609 1 96.62 94 ASN B C 1
ATOM 9064 O O . ASN B 1 94 ? 31.422 -9.383 -24.312 1 96.62 94 ASN B O 1
ATOM 9068 N N . PHE B 1 95 ? 31.328 -11.664 -24.5 1 95.69 95 PHE B N 1
ATOM 9069 C CA . PHE B 1 95 ? 32.719 -11.82 -24.125 1 95.69 95 PHE B CA 1
ATOM 9070 C C . PHE B 1 95 ? 33.625 -11.016 -25.062 1 95.69 95 PHE B C 1
ATOM 9072 O O . PHE B 1 95 ? 34.531 -10.32 -24.609 1 95.69 95 PHE B O 1
ATOM 9079 N N . LEU B 1 96 ? 33.375 -11.016 -26.375 1 94.44 96 LEU B N 1
ATOM 9080 C CA . LEU B 1 96 ? 34.156 -10.305 -27.391 1 94.44 96 LEU B CA 1
ATOM 9081 C C . LEU B 1 96 ? 34 -8.797 -27.234 1 94.44 96 LEU B C 1
ATOM 9083 O O . LEU B 1 96 ? 35 -8.07 -27.219 1 94.44 96 LEU B O 1
ATOM 9087 N N . ILE B 1 97 ? 32.812 -8.312 -27.016 1 94.75 97 ILE B N 1
ATOM 9088 C CA . ILE B 1 97 ? 32.562 -6.883 -26.891 1 94.75 97 ILE B CA 1
ATOM 9089 C C . ILE B 1 97 ? 33.188 -6.348 -25.609 1 94.75 97 ILE B C 1
ATOM 9091 O O . ILE B 1 97 ? 33.844 -5.305 -25.625 1 94.75 97 ILE B O 1
ATOM 9095 N N . LEU B 1 98 ? 33.062 -7.086 -24.531 1 95 98 LEU B N 1
ATOM 9096 C CA . LEU B 1 98 ? 33.625 -6.652 -23.234 1 95 98 LEU B CA 1
ATOM 9097 C C . LEU B 1 98 ? 35.125 -6.727 -23.234 1 95 98 LEU B C 1
ATOM 9099 O O . LEU B 1 98 ? 35.812 -5.922 -22.562 1 95 98 LEU B O 1
ATOM 9103 N N . GLY B 1 99 ? 35.688 -7.723 -23.969 1 92.19 99 GLY B N 1
ATOM 9104 C CA . GLY B 1 99 ? 37.156 -7.816 -24.094 1 92.19 99 GLY B CA 1
ATOM 9105 C C . GLY B 1 99 ? 37.75 -6.625 -24.797 1 92.19 99 GLY B C 1
ATOM 9106 O O . GLY B 1 99 ? 38.812 -6.121 -24.391 1 92.19 99 GLY B O 1
ATOM 9107 N N . TYR B 1 100 ? 37.062 -6.043 -25.75 1 91.56 100 TYR B N 1
ATOM 9108 C CA . TYR B 1 100 ? 37.562 -4.895 -26.484 1 91.56 100 TYR B CA 1
ATOM 9109 C C . TYR B 1 100 ? 37.406 -3.611 -25.688 1 91.56 100 TYR B C 1
ATOM 9111 O O . TYR B 1 100 ? 38.156 -2.652 -25.875 1 91.56 100 TYR B O 1
ATOM 9119 N N . LEU B 1 101 ? 36.531 -3.572 -24.703 1 91.5 101 LEU B N 1
ATOM 9120 C CA . LEU B 1 101 ? 36.281 -2.387 -23.891 1 91.5 101 LEU B CA 1
ATOM 9121 C C . LEU B 1 101 ? 37.094 -2.441 -22.594 1 91.5 101 LEU B C 1
ATOM 9123 O O . LEU B 1 101 ? 36.969 -1.585 -21.719 1 91.5 101 LEU B O 1
ATOM 9127 N N . ALA B 1 102 ? 38 -3.305 -22.469 1 89.88 102 ALA B N 1
ATOM 9128 C CA . ALA B 1 102 ? 38.75 -3.572 -21.25 1 89.88 102 ALA B CA 1
ATOM 9129 C C . ALA B 1 102 ? 39.562 -2.35 -20.812 1 89.88 102 ALA B C 1
ATOM 9131 O O . ALA B 1 102 ? 39.656 -2.057 -19.625 1 89.88 102 ALA B O 1
ATOM 9132 N N . PRO B 1 103 ? 40.031 -1.476 -21.797 1 85.19 103 PRO B N 1
ATOM 9133 C CA . PRO B 1 103 ? 40.812 -0.308 -21.344 1 85.19 103 PRO B CA 1
ATOM 9134 C C . PRO B 1 103 ? 39.906 0.788 -20.75 1 85.19 103 PRO B C 1
ATOM 9136 O O . PRO B 1 103 ? 40.406 1.673 -20.047 1 85.19 103 PRO B O 1
ATOM 9139 N N . HIS B 1 104 ? 38.656 0.759 -20.984 1 86.44 104 HIS B N 1
ATOM 9140 C CA . HIS B 1 104 ? 37.688 1.714 -20.422 1 86.44 104 HIS B CA 1
ATOM 9141 C C . HIS B 1 104 ? 36.781 1.052 -19.391 1 86.44 104 HIS B C 1
ATOM 9143 O O . HIS B 1 104 ? 35.656 0.674 -19.719 1 86.44 104 HIS B O 1
ATOM 9149 N N . PRO B 1 105 ? 37.188 1.037 -18.094 1 85 105 PRO B N 1
ATOM 9150 C CA . PRO B 1 105 ? 36.438 0.265 -17.094 1 85 105 PRO B CA 1
ATOM 9151 C C . PRO B 1 105 ? 35.031 0.781 -16.875 1 85 105 PRO B C 1
ATOM 9153 O O . PRO B 1 105 ? 34.094 -0.008 -16.625 1 85 105 PRO B O 1
ATOM 9156 N N . VAL B 1 106 ? 34.75 2.105 -16.953 1 81.81 106 VAL B N 1
ATOM 9157 C CA . VAL B 1 106 ? 33.406 2.637 -16.688 1 81.81 106 VAL B CA 1
ATOM 9158 C C . VAL B 1 106 ? 32.469 2.229 -17.812 1 81.81 106 VAL B C 1
ATOM 9160 O O . VAL B 1 106 ? 31.328 1.825 -17.562 1 81.81 106 VAL B O 1
ATOM 9163 N N . ALA B 1 107 ? 32.906 2.322 -19 1 88.06 107 ALA B N 1
ATOM 9164 C CA . ALA B 1 107 ? 32.094 1.884 -20.125 1 88.06 107 ALA B CA 1
ATOM 9165 C C . ALA B 1 107 ? 31.844 0.379 -20.062 1 88.06 107 ALA B C 1
ATOM 9167 O O . ALA B 1 107 ? 30.75 -0.088 -20.375 1 88.06 107 ALA B O 1
ATOM 9168 N N . GLN B 1 108 ? 32.906 -0.419 -19.672 1 92.69 108 GLN B N 1
ATOM 9169 C CA . GLN B 1 108 ? 32.75 -1.863 -19.516 1 92.69 108 GLN B CA 1
ATOM 9170 C C . GLN B 1 108 ? 31.719 -2.201 -18.438 1 92.69 108 GLN B C 1
ATOM 9172 O O . GLN B 1 108 ? 30.938 -3.131 -18.594 1 92.69 108 GLN B O 1
ATOM 9177 N N . ALA B 1 109 ? 31.734 -1.407 -17.438 1 91.56 109 ALA B N 1
ATOM 9178 C CA . ALA B 1 109 ? 30.812 -1.67 -16.328 1 91.56 109 ALA B CA 1
ATOM 9179 C C . ALA B 1 109 ? 29.375 -1.377 -16.734 1 91.56 109 ALA B C 1
ATOM 9181 O O . ALA B 1 109 ? 28.469 -2.145 -16.406 1 91.56 109 ALA B O 1
ATOM 9182 N N . VAL B 1 110 ? 29.078 -0.322 -17.453 1 90.44 110 VAL B N 1
ATOM 9183 C CA . VAL B 1 110 ? 27.734 0.053 -17.875 1 90.44 110 VAL B CA 1
ATOM 9184 C C . VAL B 1 110 ? 27.188 -0.975 -18.859 1 90.44 110 VAL B C 1
ATOM 9186 O O . VAL B 1 110 ? 26.047 -1.427 -18.75 1 90.44 110 VAL B O 1
ATOM 9189 N N . LEU B 1 111 ? 27.984 -1.411 -19.719 1 92.94 111 LEU B N 1
ATOM 9190 C CA . LEU B 1 111 ? 27.531 -2.391 -20.703 1 92.94 111 LEU B CA 1
ATOM 9191 C C . LEU B 1 111 ? 27.359 -3.766 -20.062 1 92.94 111 LEU B C 1
ATOM 9193 O O . LEU B 1 111 ? 26.453 -4.52 -20.422 1 92.94 111 LEU B O 1
ATOM 9197 N N . PHE B 1 112 ? 28.312 -4.164 -19.156 1 95.62 112 PHE B N 1
ATOM 9198 C CA . PHE B 1 112 ? 28.203 -5.438 -18.453 1 95.62 112 PHE B CA 1
ATOM 9199 C C . PHE B 1 112 ? 26.906 -5.508 -17.672 1 95.62 112 PHE B C 1
ATOM 9201 O O . PHE B 1 112 ? 26.25 -6.555 -17.625 1 95.62 112 PHE B O 1
ATOM 9208 N N . PHE B 1 113 ? 26.516 -4.391 -17.125 1 95.19 113 PHE B N 1
ATOM 9209 C CA . PHE B 1 113 ? 25.266 -4.32 -16.375 1 95.19 113 PHE B CA 1
ATOM 9210 C C . PHE B 1 113 ? 24.078 -4.586 -17.297 1 95.19 113 PHE B C 1
ATOM 9212 O O . PHE B 1 113 ? 23.188 -5.371 -16.953 1 95.19 113 PHE B O 1
ATOM 9219 N N . ILE B 1 114 ? 24.062 -4.035 -18.484 1 93.5 114 ILE B N 1
ATOM 9220 C CA . ILE B 1 114 ? 22.953 -4.195 -19.422 1 93.5 114 ILE B CA 1
ATOM 9221 C C . ILE B 1 114 ? 22.938 -5.621 -19.969 1 93.5 114 ILE B C 1
ATOM 9223 O O . ILE B 1 114 ? 21.859 -6.227 -20.094 1 93.5 114 ILE B O 1
ATOM 9227 N N . MET B 1 115 ? 24.109 -6.234 -20.125 1 96.38 115 MET B N 1
ATOM 9228 C CA . MET B 1 115 ? 24.219 -7.57 -20.703 1 96.38 115 MET B CA 1
ATOM 9229 C C . MET B 1 115 ? 23.812 -8.633 -19.703 1 96.38 115 MET B C 1
ATOM 9231 O O . MET B 1 115 ? 23.406 -9.734 -20.078 1 96.38 115 MET B O 1
ATOM 9235 N N . THR B 1 116 ? 23.938 -8.336 -18.469 1 96.06 116 THR B N 1
ATOM 9236 C CA . THR B 1 116 ? 23.516 -9.289 -17.438 1 96.06 116 THR B CA 1
ATOM 9237 C C . THR B 1 116 ? 22.047 -9.062 -17.078 1 96.06 116 THR B C 1
ATOM 9239 O O . THR B 1 116 ? 21.344 -10.008 -16.719 1 96.06 116 THR B O 1
ATOM 9242 N N . TYR B 1 117 ? 21.484 -7.898 -17.188 1 95.56 117 TYR B N 1
ATOM 9243 C CA . TYR B 1 117 ? 20.125 -7.562 -16.828 1 95.56 117 TYR B CA 1
ATOM 9244 C C . TYR B 1 117 ? 19.125 -8.266 -17.75 1 95.56 117 TYR B C 1
ATOM 9246 O O . TYR B 1 117 ? 18.125 -8.82 -17.297 1 95.56 117 TYR B O 1
ATOM 9254 N N . VAL B 1 118 ? 19.375 -8.391 -19.031 1 94.69 118 VAL B N 1
ATOM 9255 C CA . VAL B 1 118 ? 18.422 -8.914 -20 1 94.69 118 VAL B CA 1
ATOM 9256 C C . VAL B 1 118 ? 18.266 -10.422 -19.812 1 94.69 118 VAL B C 1
ATOM 9258 O O . VAL B 1 118 ? 17.141 -10.914 -19.656 1 94.69 118 VAL B O 1
ATOM 9261 N N . PRO B 1 119 ? 19.344 -11.133 -19.688 1 95.19 119 PRO B N 1
ATOM 9262 C CA . PRO B 1 119 ? 19.141 -12.562 -19.453 1 95.19 119 PRO B CA 1
ATOM 9263 C C . PRO B 1 119 ? 18.531 -12.844 -18.062 1 95.19 119 PRO B C 1
ATOM 9265 O O . PRO B 1 119 ? 17.766 -13.789 -17.906 1 95.19 119 PRO B O 1
ATOM 9268 N N . ALA B 1 120 ? 18.922 -12.047 -17.109 1 95.38 120 ALA B N 1
ATOM 9269 C CA . ALA B 1 120 ? 18.328 -12.242 -15.789 1 95.38 120 ALA B CA 1
ATOM 9270 C C . ALA B 1 120 ? 16.828 -11.977 -15.805 1 95.38 120 ALA B C 1
ATOM 9272 O O . ALA B 1 120 ? 16.062 -12.664 -15.133 1 95.38 120 ALA B O 1
ATOM 9273 N N . LEU B 1 121 ? 16.391 -11.039 -16.578 1 94.44 121 LEU B N 1
ATOM 9274 C CA . LEU B 1 121 ? 14.969 -10.719 -16.719 1 94.44 121 LEU B CA 1
ATOM 9275 C C . LEU B 1 121 ? 14.227 -11.859 -17.406 1 94.44 121 LEU B C 1
ATOM 9277 O O . LEU B 1 121 ? 13.094 -12.188 -17.031 1 94.44 121 LEU B O 1
ATOM 9281 N N . LEU B 1 122 ? 14.875 -12.523 -18.266 1 91.44 122 LEU B N 1
ATOM 9282 C CA . LEU B 1 122 ? 14.25 -13.633 -18.984 1 91.44 122 LEU B CA 1
ATOM 9283 C C . LEU B 1 122 ? 14.047 -14.828 -18.047 1 91.44 122 LEU B C 1
ATOM 9285 O O . LEU B 1 122 ? 13.016 -15.5 -18.109 1 91.44 122 LEU B O 1
ATOM 9289 N N . LYS B 1 123 ? 14.977 -15.055 -17.25 1 90.56 123 LYS B N 1
ATOM 9290 C CA . LYS B 1 123 ? 14.875 -16.141 -16.281 1 90.56 123 LYS B CA 1
ATOM 9291 C C . LYS B 1 123 ? 13.734 -15.906 -15.297 1 90.56 123 LYS B C 1
ATOM 9293 O O . LYS B 1 123 ? 13.023 -16.828 -14.922 1 90.56 123 LYS B O 1
ATOM 9298 N N . MET B 1 124 ? 13.617 -14.672 -14.891 1 89.31 124 MET B N 1
ATOM 9299 C CA . MET B 1 124 ? 12.602 -14.359 -13.883 1 89.31 124 MET B CA 1
ATOM 9300 C C . MET B 1 124 ? 11.203 -14.445 -14.484 1 89.31 124 MET B C 1
ATOM 9302 O O . MET B 1 124 ? 10.25 -14.812 -13.797 1 89.31 124 MET B O 1
ATOM 9306 N N . LYS B 1 125 ? 11.078 -14.172 -15.734 1 85.25 125 LYS B N 1
ATOM 9307 C CA . LYS B 1 125 ? 9.773 -14.234 -16.391 1 85.25 125 LYS B CA 1
ATOM 9308 C C . LYS B 1 125 ? 9.383 -15.68 -16.703 1 85.25 125 LYS B C 1
ATOM 9310 O O . LYS B 1 125 ? 8.227 -16.062 -16.484 1 85.25 125 LYS B O 1
ATOM 9315 N N . LYS B 1 126 ? 10.328 -16.375 -17.234 1 83.38 126 LYS B N 1
ATOM 9316 C CA . LYS B 1 126 ? 10.102 -17.781 -17.531 1 83.38 126 LYS B CA 1
ATOM 9317 C C . LYS B 1 126 ? 11.234 -18.641 -17 1 83.38 126 LYS B C 1
ATOM 9319 O O . LYS B 1 126 ? 12.367 -18.578 -17.484 1 83.38 126 LYS B O 1
ATOM 9324 N N . PRO B 1 127 ? 10.82 -19.516 -16.047 1 79.62 127 PRO B N 1
ATOM 9325 C CA . PRO B 1 127 ? 11.875 -20.328 -15.438 1 79.62 127 PRO B CA 1
ATOM 9326 C C . PRO B 1 127 ? 12.5 -21.328 -16.422 1 79.62 127 PRO B C 1
ATOM 9328 O O . PRO B 1 127 ? 13.578 -21.859 -16.156 1 79.62 127 PRO B O 1
ATOM 9331 N N . SER B 1 128 ? 11.906 -21.516 -17.625 1 79.88 128 SER B N 1
ATOM 9332 C CA . SER B 1 128 ? 12.492 -22.438 -18.594 1 79.88 128 SER B CA 1
ATOM 9333 C C . SER B 1 128 ? 13.773 -21.844 -19.188 1 79.88 128 SER B C 1
ATOM 9335 O O . SER B 1 128 ? 14.586 -22.578 -19.75 1 79.88 128 SER B O 1
ATOM 9337 N N . TYR B 1 129 ? 14.008 -20.594 -18.938 1 87.81 129 TYR B N 1
ATOM 9338 C CA . TYR B 1 129 ? 15.18 -19.938 -19.5 1 87.81 129 TYR B CA 1
ATOM 9339 C C . TYR B 1 129 ? 16.312 -19.875 -18.469 1 87.81 129 TYR B C 1
ATOM 9341 O O . TYR B 1 129 ? 17.25 -19.078 -18.641 1 87.81 129 TYR B O 1
ATOM 9349 N N . LEU B 1 130 ? 16.266 -20.719 -17.516 1 89.25 130 LEU B N 1
ATOM 9350 C CA . LEU B 1 130 ? 17.297 -20.734 -16.484 1 89.25 130 LEU B CA 1
ATOM 9351 C C . LEU B 1 130 ? 18.656 -21.094 -17.094 1 89.25 130 LEU B C 1
ATOM 9353 O O . LEU B 1 130 ? 19.656 -20.391 -16.859 1 89.25 130 LEU B O 1
ATOM 9357 N N . VAL B 1 131 ? 18.734 -22.141 -17.969 1 92 131 VAL B N 1
ATOM 9358 C CA . VAL B 1 131 ? 19.984 -22.609 -18.516 1 92 131 VAL B CA 1
ATOM 9359 C C . VAL B 1 131 ? 20.531 -21.594 -19.516 1 92 131 VAL B C 1
ATOM 9361 O O . VAL B 1 131 ? 21.734 -21.328 -19.531 1 92 131 VAL B O 1
ATOM 9364 N N . PHE B 1 132 ? 19.641 -21 -20.266 1 93.81 132 PHE B N 1
ATOM 9365 C CA . PHE B 1 132 ? 20.047 -19.938 -21.188 1 93.81 132 PHE B CA 1
ATOM 9366 C C . PHE B 1 132 ? 20.672 -18.781 -20.438 1 93.81 132 PHE B C 1
ATOM 9368 O O . PHE B 1 132 ? 21.766 -18.312 -20.781 1 93.81 132 PHE B O 1
ATOM 9375 N N . SER B 1 133 ? 20 -18.359 -19.422 1 94.94 133 SER B N 1
ATOM 9376 C CA . SER B 1 133 ? 20.438 -17.188 -18.688 1 94.94 133 SER B CA 1
ATOM 9377 C C . SER B 1 133 ? 21.734 -17.469 -17.938 1 94.94 133 SER B C 1
ATOM 9379 O O . SER B 1 133 ? 22.656 -16.641 -17.922 1 94.94 133 SER B O 1
ATOM 9381 N N . LEU B 1 134 ? 21.875 -18.594 -17.391 1 94.62 134 LEU B N 1
ATOM 9382 C CA . LEU B 1 134 ? 23.047 -18.922 -16.609 1 94.62 134 LEU B CA 1
ATOM 9383 C C . LEU B 1 134 ? 24.297 -19 -17.484 1 94.62 134 LEU B C 1
ATOM 9385 O O . LEU B 1 134 ? 25.328 -18.438 -17.156 1 94.62 134 LEU B O 1
ATOM 9389 N N . TYR B 1 135 ? 24.219 -19.672 -18.703 1 96.19 135 TYR B N 1
ATOM 9390 C CA . TYR B 1 135 ? 25.359 -19.797 -19.594 1 96.19 135 TYR B CA 1
ATOM 9391 C C . TYR B 1 135 ? 25.75 -18.438 -20.156 1 96.19 135 TYR B C 1
ATOM 9393 O O . TYR B 1 135 ? 26.938 -18.141 -20.328 1 96.19 135 TYR B O 1
ATOM 9401 N N . CYS B 1 136 ? 24.719 -17.672 -20.391 1 96.31 136 CYS B N 1
ATOM 9402 C CA . CYS B 1 136 ? 24.984 -16.328 -20.922 1 96.31 136 CYS B CA 1
ATOM 9403 C C . CYS B 1 136 ? 25.734 -15.477 -19.891 1 96.31 136 CYS B C 1
ATOM 9405 O O . CYS B 1 136 ? 26.719 -14.828 -20.219 1 96.31 136 CYS B O 1
ATOM 9407 N N . ILE B 1 137 ? 25.344 -15.508 -18.703 1 95.88 137 ILE B N 1
ATOM 9408 C CA . ILE B 1 137 ? 25.938 -14.688 -17.656 1 95.88 137 ILE B CA 1
ATOM 9409 C C . ILE B 1 137 ? 27.344 -15.195 -17.344 1 95.88 137 ILE B C 1
ATOM 9411 O O . ILE B 1 137 ? 28.281 -14.398 -17.188 1 95.88 137 ILE B O 1
ATOM 9415 N N . CYS B 1 138 ? 27.5 -16.469 -17.297 1 94.75 138 CYS B N 1
ATOM 9416 C CA . CYS B 1 138 ? 28.812 -17.031 -16.984 1 94.75 138 CYS B CA 1
ATOM 9417 C C . CYS B 1 138 ? 29.812 -16.719 -18.094 1 94.75 138 CYS B C 1
ATOM 9419 O O . CYS B 1 138 ? 30.969 -16.359 -17.812 1 94.75 138 CYS B O 1
ATOM 9421 N N . MET B 1 139 ? 29.406 -16.828 -19.328 1 95.19 139 MET B N 1
ATOM 9422 C CA . MET B 1 139 ? 30.297 -16.547 -20.453 1 95.19 139 MET B CA 1
ATOM 9423 C C . MET B 1 139 ? 30.625 -15.055 -20.5 1 95.19 139 MET B C 1
ATOM 9425 O O . MET B 1 139 ? 31.766 -14.68 -20.812 1 95.19 139 MET B O 1
ATOM 9429 N N . SER B 1 140 ? 29.672 -14.242 -20.219 1 95.44 140 SER B N 1
ATOM 9430 C CA . SER B 1 140 ? 29.922 -12.812 -20.156 1 95.44 140 SER B CA 1
ATOM 9431 C C . SER B 1 140 ? 30.875 -12.461 -19.016 1 95.44 140 SER B C 1
ATOM 9433 O O . SER B 1 140 ? 31.75 -11.609 -19.172 1 95.44 140 SER B O 1
ATOM 9435 N N . TRP B 1 141 ? 30.672 -13.117 -17.891 1 95.19 141 TRP B N 1
ATOM 9436 C CA . TRP B 1 141 ? 31.547 -12.922 -16.734 1 95.19 141 TRP B CA 1
ATOM 9437 C C . TRP B 1 141 ? 33 -13.328 -17.062 1 95.19 141 TRP B C 1
ATOM 9439 O O . TRP B 1 141 ? 33.938 -12.633 -16.688 1 95.19 141 TRP B O 1
ATOM 9449 N N . ASN B 1 142 ? 33.156 -14.414 -17.812 1 93.31 142 ASN B N 1
ATOM 9450 C CA . ASN B 1 142 ? 34.5 -14.844 -18.203 1 93.31 142 ASN B CA 1
ATOM 9451 C C . ASN B 1 142 ? 35.188 -13.812 -19.078 1 93.31 142 ASN B C 1
ATOM 9453 O O . ASN B 1 142 ? 36.406 -13.695 -19.062 1 93.31 142 ASN B O 1
ATOM 9457 N N . GLY B 1 143 ? 34.406 -13.055 -19.797 1 90.75 143 GLY B N 1
ATOM 9458 C CA . GLY B 1 143 ? 35 -11.977 -20.578 1 90.75 143 GLY B CA 1
ATOM 9459 C C . GLY B 1 143 ? 35.562 -10.852 -19.719 1 90.75 143 GLY B C 1
ATOM 9460 O O . GLY B 1 143 ? 36.656 -10.352 -19.984 1 90.75 143 GLY B O 1
ATOM 9461 N N . VAL B 1 144 ? 34.812 -10.508 -18.672 1 92.56 144 VAL B N 1
ATOM 9462 C CA . VAL B 1 144 ? 35.25 -9.438 -17.766 1 92.56 144 VAL B CA 1
ATOM 9463 C C . VAL B 1 144 ? 36.406 -9.922 -16.906 1 92.56 144 VAL B C 1
ATOM 9465 O O . VAL B 1 144 ? 37.406 -9.211 -16.719 1 92.56 144 VAL B O 1
ATOM 9468 N N . TYR B 1 145 ? 36.312 -11.141 -16.469 1 90.38 145 TYR B N 1
ATOM 9469 C CA . TYR B 1 145 ? 37.312 -11.719 -15.602 1 90.38 145 TYR B CA 1
ATOM 9470 C C . TYR B 1 145 ? 38.656 -11.867 -16.328 1 90.38 145 TYR B C 1
ATOM 9472 O O . TYR B 1 145 ? 39.688 -11.461 -15.828 1 90.38 145 TYR B O 1
ATOM 9480 N N . SER B 1 146 ? 38.625 -12.352 -17.547 1 89.5 146 SER B N 1
ATOM 9481 C CA . SER B 1 146 ? 39.844 -12.609 -18.312 1 89.5 146 SER B CA 1
ATOM 9482 C C . SER B 1 146 ? 40.531 -11.305 -18.734 1 89.5 146 SER B C 1
ATOM 9484 O O . SER B 1 146 ? 41.75 -11.188 -18.719 1 89.5 146 SER B O 1
ATOM 9486 N N . SER B 1 147 ? 39.75 -10.328 -19.031 1 89.69 147 SER B N 1
ATOM 9487 C CA . SER B 1 147 ? 40.312 -9.062 -19.5 1 89.69 147 SER B CA 1
ATOM 9488 C C . SER B 1 147 ? 40.844 -8.227 -18.344 1 89.69 147 SER B C 1
ATOM 9490 O O . SER B 1 147 ? 41.875 -7.547 -18.469 1 89.69 147 SER B O 1
ATOM 9492 N N . SER B 1 148 ? 40.188 -8.305 -17.203 1 87.25 148 SER B N 1
ATOM 9493 C CA . SER B 1 148 ? 40.594 -7.473 -16.078 1 87.25 148 SER B CA 1
ATOM 9494 C C . SER B 1 148 ? 41.75 -8.102 -15.297 1 87.25 148 SER B C 1
ATOM 9496 O O . SER B 1 148 ? 42.5 -7.402 -14.617 1 87.25 148 SER B O 1
ATOM 9498 N N . SER B 1 149 ? 41.875 -9.453 -15.383 1 82.44 149 SER B N 1
ATOM 9499 C CA . SER B 1 149 ? 42.938 -10.125 -14.641 1 82.44 149 SER B CA 1
ATOM 9500 C C . SER B 1 149 ? 44.25 -10.141 -15.43 1 82.44 149 SER B C 1
ATOM 9502 O O . SER B 1 149 ? 45.312 -10.406 -14.875 1 82.44 149 SER B O 1
ATOM 9504 N N . SER B 1 150 ? 44.188 -9.734 -16.703 1 81.88 150 SER B N 1
ATOM 9505 C CA . SER B 1 150 ? 45.406 -9.68 -17.484 1 81.88 150 SER B CA 1
ATOM 9506 C C . SER B 1 150 ? 46.219 -8.438 -17.156 1 81.88 150 SER B C 1
ATOM 9508 O O . SER B 1 150 ? 45.688 -7.441 -16.672 1 81.88 150 SER B O 1
ATOM 9510 N N . ALA B 1 151 ? 47.562 -8.555 -17.109 1 71.81 151 ALA B N 1
ATOM 9511 C CA . ALA B 1 151 ? 48.5 -7.496 -16.719 1 71.81 151 ALA B CA 1
ATOM 9512 C C . ALA B 1 151 ? 48.188 -6.195 -17.453 1 71.81 151 ALA B C 1
ATOM 9514 O O . ALA B 1 151 ? 48.219 -5.117 -16.844 1 71.81 151 ALA B O 1
ATOM 9515 N N . ASN B 1 152 ? 47.844 -6.309 -18.703 1 71.38 152 ASN B N 1
ATOM 9516 C CA . ASN B 1 152 ? 47.625 -5.086 -19.469 1 71.38 152 ASN B CA 1
ATOM 9517 C C . ASN B 1 152 ? 46.156 -4.914 -19.844 1 71.38 152 ASN B C 1
ATOM 9519 O O . ASN B 1 152 ? 45.844 -4.137 -20.75 1 71.38 152 ASN B O 1
ATOM 9523 N N . ARG B 1 153 ? 45.094 -5.531 -19.047 1 83.62 153 ARG B N 1
ATOM 9524 C CA . ARG B 1 153 ? 43.656 -5.418 -19.359 1 83.62 153 ARG B CA 1
ATOM 9525 C C . ARG B 1 153 ? 43.406 -5.555 -20.859 1 83.62 153 ARG B C 1
ATOM 9527 O O . ARG B 1 153 ? 42.75 -4.719 -21.469 1 83.62 153 ARG B O 1
ATOM 9534 N N . GLN B 1 154 ? 44.062 -6.598 -21.469 1 84 154 GLN B N 1
ATOM 9535 C CA . GLN B 1 154 ? 43.938 -6.812 -22.906 1 84 154 GLN B CA 1
ATOM 9536 C C . GLN B 1 154 ? 43.094 -8.039 -23.203 1 84 154 GLN B C 1
ATOM 9538 O O . GLN B 1 154 ? 42.969 -8.945 -22.375 1 84 154 GLN B O 1
ATOM 9543 N N . TYR B 1 155 ? 42.438 -7.938 -24.312 1 88.06 155 TYR B N 1
ATOM 9544 C CA . TYR B 1 155 ? 41.594 -9.023 -24.828 1 88.06 155 TYR B CA 1
ATOM 9545 C C . TYR B 1 155 ? 42.469 -10.18 -25.328 1 88.06 155 TYR B C 1
ATOM 9547 O O . TYR B 1 155 ? 43.5 -9.961 -25.969 1 88.06 155 TYR B O 1
ATOM 9555 N N . SER B 1 156 ? 42.156 -11.5 -24.875 1 88.38 156 SER B N 1
ATOM 9556 C CA . SER B 1 156 ? 42.812 -12.703 -25.359 1 88.38 156 SER B CA 1
ATOM 9557 C C . SER B 1 156 ? 41.875 -13.57 -26.188 1 88.38 156 SER B C 1
ATOM 9559 O O . SER B 1 156 ? 41 -14.227 -25.641 1 88.38 156 SER B O 1
ATOM 9561 N N . PRO B 1 157 ? 42 -13.703 -27.422 1 90.5 157 PRO B N 1
ATOM 9562 C CA . PRO B 1 157 ? 41.156 -14.555 -28.25 1 90.5 157 PRO B CA 1
ATOM 9563 C C . PRO B 1 157 ? 41.344 -16.047 -27.953 1 90.5 157 PRO B C 1
ATOM 9565 O O . PRO B 1 157 ? 40.406 -16.828 -28.141 1 90.5 157 PRO B O 1
ATOM 9568 N N . GLU B 1 158 ? 42.5 -16.5 -27.469 1 91.25 158 GLU B N 1
ATOM 9569 C CA . GLU B 1 158 ? 42.719 -17.906 -27.125 1 91.25 158 GLU B CA 1
ATOM 9570 C C . GLU B 1 158 ? 41.844 -18.344 -25.969 1 91.25 158 GLU B C 1
ATOM 9572 O O . GLU B 1 158 ? 41.375 -19.484 -25.938 1 91.25 158 GLU B O 1
ATOM 9577 N N . LEU B 1 159 ? 41.625 -17.438 -25.141 1 91.88 159 LEU B N 1
ATOM 9578 C CA . LEU B 1 159 ? 40.781 -17.766 -24 1 91.88 159 LEU B CA 1
ATOM 9579 C C . LEU B 1 159 ? 39.312 -17.906 -24.438 1 91.88 159 LEU B C 1
ATOM 9581 O O . LEU B 1 159 ? 38.594 -18.797 -23.969 1 91.88 159 LEU B O 1
ATOM 9585 N N . LEU B 1 160 ? 38.812 -17.078 -25.359 1 93.75 160 LEU B N 1
ATOM 9586 C CA . LEU B 1 160 ? 37.438 -17.172 -25.875 1 93.75 160 LEU B CA 1
ATOM 9587 C C . LEU B 1 160 ? 37.25 -18.484 -26.625 1 93.75 160 LEU B C 1
ATOM 9589 O O . LEU B 1 160 ? 36.25 -19.172 -26.422 1 93.75 160 LEU B O 1
ATOM 9593 N N . THR B 1 161 ? 38.188 -18.859 -27.438 1 93.88 161 THR B N 1
ATOM 9594 C CA . THR B 1 161 ? 38.062 -20.094 -28.188 1 93.88 161 THR B CA 1
ATOM 9595 C C . THR B 1 161 ? 38.094 -21.312 -27.266 1 93.88 161 THR B C 1
ATOM 9597 O O . THR B 1 161 ? 37.406 -22.297 -27.484 1 93.88 161 THR B O 1
ATOM 9600 N N . SER B 1 162 ? 38.906 -21.25 -26.234 1 94.12 162 SER B N 1
ATOM 9601 C CA . SER B 1 162 ? 38.969 -22.375 -25.297 1 94.12 162 SER B CA 1
ATOM 9602 C C . SER B 1 162 ? 37.656 -22.547 -24.531 1 94.12 162 SER B C 1
ATOM 9604 O O . SER B 1 162 ? 37.188 -23.656 -24.344 1 94.12 162 SER B O 1
ATOM 9606 N N . PHE B 1 163 ? 37.094 -21.406 -24.156 1 94.25 163 PHE B N 1
ATOM 9607 C CA . PHE B 1 163 ? 35.844 -21.5 -23.422 1 94.25 163 PHE B CA 1
ATOM 9608 C C . PHE B 1 163 ? 34.75 -22.031 -24.312 1 94.25 163 PHE B C 1
ATOM 9610 O O . PHE B 1 163 ? 33.938 -22.875 -23.906 1 94.25 163 PHE B O 1
ATOM 9617 N N . LEU B 1 164 ? 34.656 -21.609 -25.516 1 94.62 164 LEU B N 1
ATOM 9618 C CA . LEU B 1 164 ? 33.625 -22.078 -26.453 1 94.62 164 LEU B CA 1
ATOM 9619 C C . LEU B 1 164 ? 33.812 -23.562 -26.766 1 94.62 164 LEU B C 1
ATOM 9621 O O . LEU B 1 164 ? 32.812 -24.297 -26.859 1 94.62 164 LEU B O 1
ATOM 9625 N N . GLN B 1 165 ? 35 -24 -26.844 1 93.94 165 GLN B N 1
ATOM 9626 C CA . GLN B 1 165 ? 35.281 -25.406 -27.109 1 93.94 165 GLN B CA 1
ATOM 9627 C C . GLN B 1 165 ? 34.906 -26.281 -25.906 1 93.94 165 GLN B C 1
ATOM 9629 O O . GLN B 1 165 ? 34.375 -27.375 -26.078 1 93.94 165 GLN B O 1
ATOM 9634 N N . THR B 1 166 ? 35.156 -25.828 -24.781 1 94.38 166 THR B N 1
ATOM 9635 C CA . THR B 1 166 ? 34.812 -26.594 -23.578 1 94.38 166 THR B CA 1
ATOM 9636 C C . THR B 1 166 ? 33.312 -26.75 -23.453 1 94.38 166 THR B C 1
ATOM 9638 O O . THR B 1 166 ? 32.812 -27.812 -23.078 1 94.38 166 THR B O 1
ATOM 9641 N N . TYR B 1 167 ? 32.531 -25.656 -23.719 1 95.75 167 TYR B N 1
ATOM 9642 C CA . TYR B 1 167 ? 31.078 -25.75 -23.688 1 95.75 167 TYR B CA 1
ATOM 9643 C C . TYR B 1 167 ? 30.562 -26.719 -24.734 1 95.75 167 TYR B C 1
ATOM 9645 O O . TYR B 1 167 ? 29.641 -27.484 -24.484 1 95.75 167 TYR B O 1
ATOM 9653 N N . ALA B 1 168 ? 31.219 -26.766 -25.859 1 94.88 168 ALA B N 1
ATOM 9654 C CA . ALA B 1 168 ? 30.812 -27.656 -26.938 1 94.88 168 ALA B CA 1
ATOM 9655 C C . ALA B 1 168 ? 31.094 -29.109 -26.578 1 94.88 168 ALA B C 1
ATOM 9657 O O . ALA B 1 168 ? 30.281 -30 -26.844 1 94.88 168 ALA B O 1
ATOM 9658 N N . TRP B 1 169 ? 32.219 -29.344 -25.953 1 93.94 169 TRP B N 1
ATOM 9659 C CA . TRP B 1 169 ? 32.531 -30.703 -25.531 1 93.94 169 TRP B CA 1
ATOM 9660 C C . TRP B 1 169 ? 31.625 -31.172 -24.406 1 93.94 169 TRP B C 1
ATOM 9662 O O . TRP B 1 169 ? 31.25 -32.344 -24.328 1 93.94 169 TRP B O 1
ATOM 9672 N N . GLY B 1 170 ? 31.375 -30.266 -23.5 1 94.5 170 GLY B N 1
ATOM 9673 C CA . GLY B 1 170 ? 30.406 -30.625 -22.484 1 94.5 170 GLY B CA 1
ATOM 9674 C C . GLY B 1 170 ? 29.047 -30.984 -23.047 1 94.5 170 GLY B C 1
ATOM 9675 O O . GLY B 1 170 ? 28.438 -31.969 -22.609 1 94.5 170 GLY B O 1
ATOM 9676 N N . ALA B 1 171 ? 28.578 -30.25 -24.031 1 95.75 171 ALA B N 1
ATOM 9677 C CA . ALA B 1 171 ? 27.297 -30.547 -24.688 1 95.75 171 ALA B CA 1
ATOM 9678 C C . ALA B 1 171 ? 27.375 -31.875 -25.453 1 95.75 171 ALA B C 1
ATOM 9680 O O . ALA B 1 171 ? 26.406 -32.625 -25.453 1 95.75 171 ALA B O 1
ATOM 9681 N N . ALA B 1 172 ? 28.5 -32.188 -26.031 1 94.94 172 ALA B N 1
ATOM 9682 C CA . ALA B 1 172 ? 28.672 -33.438 -26.781 1 94.94 172 ALA B CA 1
ATOM 9683 C C . ALA B 1 172 ? 28.609 -34.625 -25.844 1 94.94 172 ALA B C 1
ATOM 9685 O O . ALA B 1 172 ? 28.016 -35.656 -26.203 1 94.94 172 ALA B O 1
ATOM 9686 N N . ILE B 1 173 ? 29.125 -34.5 -24.688 1 95.19 173 ILE B N 1
ATOM 9687 C CA . ILE B 1 173 ? 29.078 -35.594 -23.734 1 95.19 173 ILE B CA 1
ATOM 9688 C C . ILE B 1 173 ? 27.641 -35.812 -23.281 1 95.19 173 ILE B C 1
ATOM 9690 O O . ILE B 1 173 ? 27.188 -36.969 -23.188 1 95.19 173 ILE B O 1
ATOM 9694 N N . VAL B 1 174 ? 26.969 -34.75 -23.062 1 96.19 174 VAL B N 1
ATOM 9695 C CA . VAL B 1 174 ? 25.594 -34.844 -22.625 1 96.19 174 VAL B CA 1
ATOM 9696 C C . VAL B 1 174 ? 24.734 -35.469 -23.719 1 96.19 174 VAL B C 1
ATOM 9698 O O . VAL B 1 174 ? 23.906 -36.344 -23.453 1 96.19 174 VAL B O 1
ATOM 9701 N N . VAL B 1 175 ? 24.906 -35.094 -24.984 1 93.31 175 VAL B N 1
ATOM 9702 C CA . VAL B 1 175 ? 24.141 -35.625 -26.109 1 93.31 175 VAL B CA 1
ATOM 9703 C C . VAL B 1 175 ? 24.5 -37.094 -26.312 1 93.31 175 VAL B C 1
ATOM 9705 O O . VAL B 1 175 ? 23.625 -37.906 -26.578 1 93.31 175 VAL B O 1
ATOM 9708 N N . PHE B 1 176 ? 25.75 -37.406 -26.094 1 93.69 176 PHE B N 1
ATOM 9709 C CA . PHE B 1 176 ? 26.203 -38.781 -26.266 1 93.69 176 PHE B CA 1
ATOM 9710 C C . PHE B 1 176 ? 25.531 -39.688 -25.234 1 93.69 176 PHE B C 1
ATOM 9712 O O . PHE B 1 176 ? 25 -40.75 -25.578 1 93.69 176 PHE B O 1
ATOM 9719 N N . VAL B 1 177 ? 25.453 -39.281 -24.031 1 93.81 177 VAL B N 1
ATOM 9720 C CA . VAL B 1 177 ? 24.922 -40.125 -22.969 1 93.81 177 VAL B CA 1
ATOM 9721 C C . VAL B 1 177 ? 23.391 -40.156 -23.078 1 93.81 177 VAL B C 1
ATOM 9723 O O . VAL B 1 177 ? 22.797 -41.219 -22.891 1 93.81 177 VAL B O 1
ATOM 9726 N N . ASN B 1 178 ? 22.75 -39.094 -23.406 1 91.94 178 ASN B N 1
ATOM 9727 C CA . ASN B 1 178 ? 21.281 -39.031 -23.438 1 91.94 178 ASN B CA 1
ATOM 9728 C C . ASN B 1 178 ? 20.734 -39.781 -24.656 1 91.94 178 ASN B C 1
ATOM 9730 O O . ASN B 1 178 ? 19.75 -40.5 -24.547 1 91.94 178 ASN B O 1
ATOM 9734 N N . VAL B 1 179 ? 21.359 -39.656 -25.859 1 87.12 179 VAL B N 1
ATOM 9735 C CA . VAL B 1 179 ? 20.781 -40.188 -27.094 1 87.12 179 VAL B CA 1
ATOM 9736 C C . VAL B 1 179 ? 21.266 -41.625 -27.297 1 87.12 179 VAL B C 1
ATOM 9738 O O . VAL B 1 179 ? 20.516 -42.469 -27.812 1 87.12 179 VAL B O 1
ATOM 9741 N N . LEU B 1 180 ? 22.422 -41.938 -26.766 1 87.56 180 LEU B N 1
ATOM 9742 C CA . LEU B 1 180 ? 22.969 -43.25 -27.109 1 87.56 180 LEU B CA 1
ATOM 9743 C C . LEU B 1 180 ? 22.719 -44.25 -26 1 87.56 180 LEU B C 1
ATOM 9745 O O . LEU B 1 180 ? 22.672 -45.469 -26.25 1 87.56 180 LEU B O 1
ATOM 9749 N N . ILE B 1 181 ? 22.609 -43.625 -24.75 1 87.69 181 ILE B N 1
ATOM 9750 C CA . ILE B 1 181 ? 22.438 -44.562 -23.641 1 87.69 181 ILE B CA 1
ATOM 9751 C C . ILE B 1 181 ? 20.969 -44.594 -23.219 1 87.69 181 ILE B C 1
ATOM 9753 O O . ILE B 1 181 ? 20.484 -43.688 -22.547 1 87.69 181 ILE B O 1
ATOM 9757 N N . LEU B 1 182 ? 20.266 -45.594 -23.469 1 80.44 182 LEU B N 1
ATOM 9758 C CA . LEU B 1 182 ? 18.891 -45.875 -23.094 1 80.44 182 LEU B CA 1
ATOM 9759 C C . LEU B 1 182 ? 18 -44.656 -23.328 1 80.44 182 LEU B C 1
ATOM 9761 O O . LEU B 1 182 ? 17.484 -44.062 -22.391 1 80.44 182 LEU B O 1
ATOM 9765 N N . PRO B 1 183 ? 17.781 -44.281 -24.594 1 80.75 183 PRO B N 1
ATOM 9766 C CA . PRO B 1 183 ? 16.984 -43.094 -24.906 1 80.75 183 PRO B CA 1
ATOM 9767 C C . PRO B 1 183 ? 15.508 -43.281 -24.547 1 80.75 183 PRO B C 1
ATOM 9769 O O . PRO B 1 183 ? 14.969 -44.375 -24.688 1 80.75 183 PRO B O 1
ATOM 9772 N N . HIS B 1 184 ? 15.016 -42.344 -23.766 1 78.06 184 HIS B N 1
ATOM 9773 C CA . HIS B 1 184 ? 13.586 -42.312 -23.484 1 78.06 184 HIS B CA 1
ATOM 9774 C C . HIS B 1 184 ? 12.93 -41.062 -24.047 1 78.06 184 HIS B C 1
ATOM 9776 O O . HIS B 1 184 ? 13.461 -39.969 -23.891 1 78.06 184 HIS B O 1
ATOM 9782 N N . SER B 1 185 ? 11.75 -41.312 -24.828 1 78.06 185 SER B N 1
ATOM 9783 C CA . SER B 1 185 ? 11.086 -40.188 -25.469 1 78.06 185 SER B CA 1
ATOM 9784 C C . SER B 1 185 ? 10.188 -39.438 -24.5 1 78.06 185 SER B C 1
ATOM 9786 O O . SER B 1 185 ? 9.703 -40 -23.516 1 78.06 185 SER B O 1
ATOM 9788 N N . SER B 1 186 ? 10.07 -38.156 -24.703 1 82.12 186 SER B N 1
ATOM 9789 C CA . SER B 1 186 ? 9.195 -37.344 -23.875 1 82.12 186 SER B CA 1
ATOM 9790 C C . SER B 1 186 ? 7.727 -37.688 -24.109 1 82.12 186 SER B C 1
ATOM 9792 O O . SER B 1 186 ? 6.898 -37.531 -23.203 1 82.12 186 SER B O 1
ATOM 9794 N N . GLU B 1 187 ? 7.359 -38.156 -25.203 1 82.06 187 GLU B N 1
ATOM 9795 C CA . GLU B 1 187 ? 5.988 -38.562 -25.484 1 82.06 187 GLU B CA 1
ATOM 9796 C C . GLU B 1 187 ? 5.594 -39.781 -24.641 1 82.06 187 GLU B C 1
ATOM 9798 O O . GLU B 1 187 ? 4.473 -39.844 -24.141 1 82.06 187 GLU B O 1
ATOM 9803 N N . ALA B 1 188 ? 6.547 -40.656 -24.547 1 80.69 188 ALA B N 1
ATOM 9804 C CA . ALA B 1 188 ? 6.273 -41.844 -23.719 1 80.69 188 ALA B CA 1
ATOM 9805 C C . ALA B 1 188 ? 6.062 -41.438 -22.266 1 80.69 188 ALA B C 1
ATOM 9807 O O . ALA B 1 188 ? 5.223 -42.031 -21.578 1 80.69 188 ALA B O 1
ATOM 9808 N N . GLU B 1 189 ? 6.84 -40.531 -21.875 1 82.69 189 GLU B N 1
ATOM 9809 C CA . GLU B 1 189 ? 6.664 -40.062 -20.5 1 82.69 189 GLU B CA 1
ATOM 9810 C C . GLU B 1 189 ? 5.324 -39.375 -20.328 1 82.69 189 GLU B C 1
ATOM 9812 O O . GLU B 1 189 ? 4.676 -39.5 -19.281 1 82.69 189 GLU B O 1
ATOM 9817 N N . LEU B 1 190 ? 4.926 -38.531 -21.266 1 85.62 190 LEU B N 1
ATOM 9818 C CA . LEU B 1 190 ? 3.637 -37.875 -21.203 1 85.62 190 LEU B CA 1
ATOM 9819 C C . LEU B 1 190 ? 2.49 -38.875 -21.203 1 85.62 190 LEU B C 1
ATOM 9821 O O . LEU B 1 190 ? 1.524 -38.719 -20.453 1 85.62 190 LEU B O 1
ATOM 9825 N N . ARG B 1 191 ? 2.613 -39.875 -21.984 1 86.31 191 ARG B N 1
ATOM 9826 C CA . ARG B 1 191 ? 1.574 -40.906 -22.062 1 86.31 191 ARG B CA 1
ATOM 9827 C C . ARG B 1 191 ? 1.475 -41.688 -20.75 1 86.31 191 ARG B C 1
ATOM 9829 O O . ARG B 1 191 ? 0.374 -41.969 -20.281 1 86.31 191 ARG B O 1
ATOM 9836 N N . THR B 1 192 ? 2.592 -41.969 -20.172 1 84.81 192 THR B N 1
ATOM 9837 C CA . THR B 1 192 ? 2.576 -42.688 -18.906 1 84.81 192 THR B CA 1
ATOM 9838 C C . THR B 1 192 ? 1.974 -41.812 -17.797 1 84.81 192 THR B C 1
ATOM 9840 O O . THR B 1 192 ? 1.258 -42.312 -16.938 1 84.81 192 THR B O 1
ATOM 9843 N N . THR B 1 193 ? 2.289 -40.625 -17.859 1 87.88 193 THR B N 1
ATOM 9844 C CA . THR B 1 193 ? 1.725 -39.719 -16.859 1 87.88 193 THR B CA 1
ATOM 9845 C C . THR B 1 193 ? 0.222 -39.562 -17.078 1 87.88 193 THR B C 1
ATOM 9847 O O . THR B 1 193 ? -0.536 -39.469 -16.109 1 87.88 193 THR B O 1
ATOM 9850 N N . LEU B 1 194 ? -0.191 -39.469 -18.25 1 90.88 194 LEU B N 1
ATOM 9851 C CA . LEU B 1 194 ? -1.619 -39.375 -18.531 1 90.88 194 LEU B CA 1
ATOM 9852 C C . LEU B 1 194 ? -2.355 -40.594 -18.031 1 90.88 194 LEU B C 1
ATOM 9854 O O . LEU B 1 194 ? -3.451 -40.5 -17.469 1 90.88 194 LEU B O 1
ATOM 9858 N N . VAL B 1 195 ? -1.764 -41.75 -18.219 1 89.69 195 VAL B N 1
ATOM 9859 C CA . VAL B 1 195 ? -2.367 -43 -17.75 1 89.69 195 VAL B CA 1
ATOM 9860 C C . VAL B 1 195 ? -2.488 -42.969 -16.234 1 89.69 195 VAL B C 1
ATOM 9862 O O . VAL B 1 195 ? -3.521 -43.375 -15.68 1 89.69 195 VAL B O 1
ATOM 9865 N N . HIS B 1 196 ? -1.507 -42.469 -15.617 1 87.31 196 HIS B N 1
ATOM 9866 C CA . HIS B 1 196 ? -1.552 -42.375 -14.156 1 87.31 196 HIS B CA 1
ATOM 9867 C C . HIS B 1 196 ? -2.609 -41.375 -13.703 1 87.31 196 HIS B C 1
ATOM 9869 O O . HIS B 1 196 ? -3.283 -41.594 -12.695 1 87.31 196 HIS B O 1
ATOM 9875 N N . CYS B 1 197 ? -2.781 -40.281 -14.367 1 91.56 197 CYS B N 1
ATOM 9876 C CA . CYS B 1 197 ? -3.789 -39.281 -14.023 1 91.56 197 CYS B CA 1
ATOM 9877 C C . CYS B 1 197 ? -5.195 -39.844 -14.203 1 91.56 197 CYS B C 1
ATOM 9879 O O . CYS B 1 197 ? -6.078 -39.594 -13.383 1 91.56 197 CYS B O 1
ATOM 9881 N N . ILE B 1 198 ? -5.379 -40.594 -15.258 1 91.62 198 ILE B N 1
ATOM 9882 C CA . ILE B 1 198 ? -6.691 -41.188 -15.508 1 91.62 198 ILE B CA 1
ATOM 9883 C C . ILE B 1 198 ? -6.996 -42.219 -14.445 1 91.62 198 ILE B C 1
ATOM 9885 O O . ILE B 1 198 ? -8.148 -42.406 -14.031 1 91.62 198 ILE B O 1
ATOM 9889 N N . ASP B 1 199 ? -5.965 -42.844 -13.961 1 88.94 199 ASP B N 1
ATOM 9890 C CA . ASP B 1 199 ? -6.172 -43.812 -12.875 1 88.94 199 ASP B CA 1
ATOM 9891 C C . ASP B 1 199 ? -6.609 -43.094 -11.594 1 88.94 199 ASP B C 1
ATOM 9893 O O . ASP B 1 199 ? -7.449 -43.625 -10.852 1 88.94 199 ASP B O 1
ATOM 9897 N N . HIS B 1 200 ? -6.066 -42.062 -11.359 1 90.25 200 HIS B N 1
ATOM 9898 C CA . HIS B 1 200 ? -6.492 -41.281 -10.203 1 90.25 200 HIS B CA 1
ATOM 9899 C C . HIS B 1 200 ? -7.93 -40.781 -10.375 1 90.25 200 HIS B C 1
ATOM 9901 O O . HIS B 1 200 ? -8.695 -40.75 -9.406 1 90.25 200 HIS B O 1
ATOM 9907 N N . VAL B 1 201 ? -8.258 -40.375 -11.594 1 91.94 201 VAL B N 1
ATOM 9908 C CA . VAL B 1 201 ? -9.609 -39.906 -11.883 1 91.94 201 VAL B CA 1
ATOM 9909 C C . VAL B 1 201 ? -10.602 -41.062 -11.68 1 91.94 201 VAL B C 1
ATOM 9911 O O . VAL B 1 201 ? -11.672 -40.875 -11.102 1 91.94 201 VAL B O 1
ATOM 9914 N N . ARG B 1 202 ? -10.18 -42.219 -12.102 1 89.88 202 ARG B N 1
ATOM 9915 C CA . ARG B 1 202 ? -11.023 -43.406 -11.945 1 89.88 202 ARG B CA 1
ATOM 9916 C C . ARG B 1 202 ? -11.273 -43.688 -10.477 1 89.88 202 ARG B C 1
ATOM 9918 O O . ARG B 1 202 ? -12.414 -43.938 -10.07 1 89.88 202 ARG B O 1
ATOM 9925 N N . THR B 1 203 ? -10.289 -43.625 -9.711 1 89.19 203 THR B N 1
ATOM 9926 C CA . THR B 1 203 ? -10.414 -43.938 -8.289 1 89.19 203 THR B CA 1
ATOM 9927 C C . THR B 1 203 ? -11.227 -42.844 -7.578 1 89.19 203 THR B C 1
ATOM 9929 O O . THR B 1 203 ? -12.039 -43.156 -6.707 1 89.19 203 THR B O 1
ATOM 9932 N N . LEU B 1 204 ? -11.023 -41.656 -7.957 1 90.75 204 LEU B N 1
ATOM 9933 C CA . LEU B 1 204 ? -11.766 -40.562 -7.324 1 90.75 204 LEU B CA 1
ATOM 9934 C C . LEU B 1 204 ? -13.242 -40.625 -7.703 1 90.75 204 LEU B C 1
ATOM 9936 O O . LEU B 1 204 ? -14.109 -40.375 -6.867 1 90.75 204 LEU B O 1
ATOM 9940 N N . ALA B 1 205 ? -13.484 -40.906 -8.961 1 88.44 205 ALA B N 1
ATOM 9941 C CA . ALA B 1 205 ? -14.875 -41.031 -9.398 1 88.44 205 ALA B CA 1
ATOM 9942 C C . ALA B 1 205 ? -15.609 -42.125 -8.625 1 88.44 205 ALA B C 1
ATOM 9944 O O . ALA B 1 205 ? -16.781 -41.938 -8.266 1 88.44 205 ALA B O 1
ATOM 9945 N N . PHE B 1 206 ? -14.906 -43.125 -8.297 1 86.31 206 PHE B N 1
ATOM 9946 C CA . PHE B 1 206 ? -15.477 -44.219 -7.523 1 86.31 206 PHE B CA 1
ATOM 9947 C C . PHE B 1 206 ? -15.75 -43.781 -6.09 1 86.31 206 PHE B C 1
ATOM 9949 O O . PHE B 1 206 ? -16.812 -44.062 -5.543 1 86.31 206 PHE B O 1
ATOM 9956 N N . LEU B 1 207 ? -14.875 -43.094 -5.543 1 86.69 207 LEU B N 1
ATOM 9957 C CA . LEU B 1 207 ? -15.023 -42.656 -4.16 1 86.69 207 LEU B CA 1
ATOM 9958 C C . LEU B 1 207 ? -16.094 -41.594 -4.043 1 86.69 207 LEU B C 1
ATOM 9960 O O . LEU B 1 207 ? -16.797 -41.5 -3.031 1 86.69 207 LEU B O 1
ATOM 9964 N N . ILE B 1 208 ? -16.219 -40.75 -5.051 1 85.38 208 ILE B N 1
ATOM 9965 C CA . ILE B 1 208 ? -17.25 -39.719 -5.051 1 85.38 208 ILE B CA 1
ATOM 9966 C C . ILE B 1 208 ? -18.641 -40.344 -5.137 1 85.38 208 ILE B C 1
ATOM 9968 O O . ILE B 1 208 ? -19.578 -39.906 -4.492 1 85.38 208 ILE B O 1
ATOM 9972 N N . LYS B 1 209 ? -18.734 -41.375 -5.926 1 80.88 209 LYS B N 1
ATOM 9973 C CA . LYS B 1 209 ? -20 -42.125 -6.008 1 80.88 209 LYS B CA 1
ATOM 9974 C C . LYS B 1 209 ? -20.375 -42.719 -4.66 1 80.88 209 LYS B C 1
ATOM 9976 O O . LYS B 1 209 ? -21.516 -42.625 -4.223 1 80.88 209 LYS B O 1
ATOM 9981 N N . LYS B 1 210 ? -19.375 -43.25 -3.977 1 77.5 210 LYS B N 1
ATOM 9982 C CA . LYS B 1 210 ? -19.625 -43.812 -2.66 1 77.5 210 LYS B CA 1
ATOM 9983 C C . LYS B 1 210 ? -20.016 -42.75 -1.646 1 77.5 210 LYS B C 1
ATOM 9985 O O . LYS B 1 210 ? -20.828 -43 -0.753 1 77.5 210 LYS B O 1
ATOM 9990 N N . THR B 1 211 ? -19.484 -41.656 -1.841 1 78.56 211 THR B N 1
ATOM 9991 C CA . THR B 1 211 ? -19.797 -40.531 -0.943 1 78.56 211 THR B CA 1
ATOM 9992 C C . THR B 1 211 ? -21.203 -40.031 -1.204 1 78.56 211 THR B C 1
ATOM 9994 O O . THR B 1 211 ? -21.938 -39.719 -0.265 1 78.56 211 THR B O 1
ATOM 9997 N N . TYR B 1 212 ? -21.547 -39.906 -2.475 1 76.25 212 TYR B N 1
ATOM 9998 C CA . TYR B 1 212 ? -22.875 -39.438 -2.836 1 76.25 212 TYR B CA 1
ATOM 9999 C C . TYR B 1 212 ? -23.953 -40.375 -2.297 1 76.25 212 TYR B C 1
ATOM 10001 O O . TYR B 1 212 ? -25.016 -39.906 -1.845 1 76.25 212 TYR B O 1
ATOM 10009 N N . TRP B 1 213 ? -23.594 -41.688 -2.234 1 73 213 TRP B N 1
ATOM 10010 C CA . TRP B 1 213 ? -24.547 -42.688 -1.771 1 73 213 TRP B CA 1
ATOM 10011 C C . TRP B 1 213 ? -24.391 -42.906 -0.274 1 73 213 TRP B C 1
ATOM 10013 O O . TRP B 1 213 ? -25.062 -43.781 0.287 1 73 213 TRP B O 1
ATOM 10023 N N . CYS B 1 214 ? -23.484 -42.125 0.487 1 71.25 214 CYS B N 1
ATOM 10024 C CA . CYS B 1 214 ? -23.234 -42.188 1.924 1 71.25 214 CYS B CA 1
ATOM 10025 C C . CYS B 1 214 ? -22.75 -43.562 2.336 1 71.25 214 CYS B C 1
ATOM 10027 O O . CYS B 1 214 ? -23.156 -44.062 3.379 1 71.25 214 CYS B O 1
ATOM 10029 N N . GLU B 1 215 ? -22.031 -44.281 1.495 1 72.94 215 GLU B N 1
ATOM 10030 C CA . GLU B 1 215 ? -21.469 -45.594 1.788 1 72.94 215 GLU B CA 1
ATOM 10031 C C . GLU B 1 215 ? -19.984 -45.5 2.094 1 72.94 215 GLU B C 1
ATOM 10033 O O . GLU B 1 215 ? -19.328 -46.531 2.307 1 72.94 215 GLU B O 1
ATOM 10038 N N . ILE B 1 216 ? -19.5 -44.281 2.199 1 78.06 216 ILE B N 1
ATOM 10039 C CA . ILE B 1 216 ? -18.047 -44.094 2.328 1 78.06 216 ILE B CA 1
ATOM 10040 C C . ILE B 1 216 ? -17.625 -44.344 3.779 1 78.06 216 ILE B C 1
ATOM 10042 O O . ILE B 1 216 ? -18.344 -43.938 4.707 1 78.06 216 ILE B O 1
ATOM 10046 N N . THR B 1 217 ? -16.625 -45.125 4.004 1 75.81 217 THR B N 1
ATOM 10047 C CA . THR B 1 217 ? -16.047 -45.375 5.32 1 75.81 217 THR B CA 1
ATOM 10048 C C . THR B 1 217 ? -15.07 -44.25 5.695 1 75.81 217 THR B C 1
ATOM 10050 O O . THR B 1 217 ? -14.695 -43.438 4.852 1 75.81 217 THR B O 1
ATOM 10053 N N . ALA B 1 218 ? -14.742 -44.125 6.969 1 77.69 218 ALA B N 1
ATOM 10054 C CA . ALA B 1 218 ? -13.844 -43.094 7.473 1 77.69 218 ALA B CA 1
ATOM 10055 C C . ALA B 1 218 ? -12.461 -43.219 6.844 1 77.69 218 ALA B C 1
ATOM 10057 O O . ALA B 1 218 ? -11.82 -42.188 6.535 1 77.69 218 ALA B O 1
ATOM 10058 N N . GLU B 1 219 ? -11.992 -44.375 6.617 1 78.38 219 GLU B N 1
ATOM 10059 C CA . GLU B 1 219 ? -10.688 -44.594 6 1 78.38 219 GLU B CA 1
ATOM 10060 C C . GLU B 1 219 ? -10.695 -44.188 4.535 1 78.38 219 GLU B C 1
ATOM 10062 O O . GLU B 1 219 ? -9.742 -43.562 4.059 1 78.38 219 GLU B O 1
ATOM 10067 N N . GLU B 1 220 ? -11.797 -44.438 3.91 1 82.12 220 GLU B N 1
ATOM 10068 C CA . GLU B 1 220 ? -11.906 -44.062 2.506 1 82.12 220 GLU B CA 1
ATOM 10069 C C . GLU B 1 220 ? -12.023 -42.562 2.354 1 82.12 220 GLU B C 1
ATOM 10071 O O . GLU B 1 220 ? -11.594 -42 1.345 1 82.12 220 GLU B O 1
ATOM 10076 N N . SER B 1 221 ? -12.555 -42.031 3.396 1 81.5 221 SER B N 1
ATOM 10077 C CA . SER B 1 221 ? -12.68 -40.594 3.35 1 81.5 221 SER B CA 1
ATOM 10078 C C . SER B 1 221 ? -11.312 -39.906 3.414 1 81.5 221 SER B C 1
ATOM 10080 O O . SER B 1 221 ? -11.078 -38.906 2.742 1 81.5 221 SER B O 1
ATOM 10082 N N . GLN B 1 222 ? -10.508 -40.469 4.105 1 83.19 222 GLN B N 1
ATOM 10083 C CA . GLN B 1 222 ? -9.156 -39.938 4.188 1 83.19 222 GLN B CA 1
ATOM 10084 C C . GLN B 1 222 ? -8.398 -40.125 2.881 1 83.19 222 GLN B C 1
ATOM 10086 O O . GLN B 1 222 ? -7.652 -39.25 2.441 1 83.19 222 GLN B O 1
ATOM 10091 N N . VAL B 1 223 ? -8.617 -41.219 2.234 1 84.19 223 VAL B N 1
ATOM 10092 C CA . VAL B 1 223 ? -7.98 -41.5 0.949 1 84.19 223 VAL B CA 1
ATOM 10093 C C . VAL B 1 223 ? -8.5 -40.531 -0.106 1 84.19 223 VAL B C 1
ATOM 10095 O O . VAL B 1 223 ? -7.746 -40.062 -0.968 1 84.19 223 VAL B O 1
ATOM 10098 N N . ARG B 1 224 ? -9.664 -40.281 0.008 1 85.31 224 ARG B N 1
ATOM 10099 C CA . ARG B 1 224 ? -10.266 -39.344 -0.933 1 85.31 224 ARG B CA 1
ATOM 10100 C C . ARG B 1 224 ? -9.641 -37.969 -0.807 1 85.31 224 ARG B C 1
ATOM 10102 O O . ARG B 1 224 ? -9.289 -37.344 -1.812 1 85.31 224 ARG B O 1
ATOM 10109 N N . ASP B 1 225 ? -9.438 -37.531 0.399 1 81.69 225 ASP B N 1
ATOM 10110 C CA . ASP B 1 225 ? -8.859 -36.219 0.62 1 81.69 225 ASP B CA 1
ATOM 10111 C C . ASP B 1 225 ? -7.398 -36.156 0.178 1 81.69 225 ASP B C 1
ATOM 10113 O O . ASP B 1 225 ? -6.945 -35.156 -0.393 1 81.69 225 ASP B O 1
ATOM 10117 N N . ASP B 1 226 ? -6.793 -37.219 0.378 1 82.25 226 ASP B N 1
ATOM 10118 C CA . ASP B 1 226 ? -5.402 -37.281 -0.068 1 82.25 226 ASP B CA 1
ATOM 10119 C C . ASP B 1 226 ? -5.32 -37.344 -1.592 1 82.25 226 ASP B C 1
ATOM 10121 O O . ASP B 1 226 ? -4.402 -36.781 -2.193 1 82.25 226 ASP B O 1
ATOM 10125 N N . LEU B 1 227 ? -6.23 -38 -2.168 1 87.25 227 LEU B N 1
ATOM 10126 C CA . LEU B 1 227 ? -6.27 -38.125 -3.623 1 87.25 227 LEU B CA 1
ATOM 10127 C C . LEU B 1 227 ? -6.551 -36.781 -4.27 1 87.25 227 LEU B C 1
ATOM 10129 O O . LEU B 1 227 ? -6.012 -36.469 -5.336 1 87.25 227 LEU B O 1
ATOM 10133 N N . VAL B 1 228 ? -7.367 -36.062 -3.6 1 85.94 228 VAL B N 1
ATOM 10134 C CA . VAL B 1 228 ? -7.676 -34.719 -4.129 1 85.94 228 VAL B CA 1
ATOM 10135 C C . VAL B 1 228 ? -6.414 -33.875 -4.133 1 85.94 228 VAL B C 1
ATOM 10137 O O . VAL B 1 228 ? -6.156 -33.125 -5.094 1 85.94 228 VAL B O 1
ATOM 10140 N N . GLN B 1 229 ? -5.609 -34.031 -3.186 1 79.5 229 GLN B N 1
ATOM 10141 C CA . GLN B 1 229 ? -4.355 -33.281 -3.133 1 79.5 229 GLN B CA 1
ATOM 10142 C C . GLN B 1 229 ? -3.377 -33.781 -4.195 1 79.5 229 GLN B C 1
ATOM 10144 O O . GLN B 1 229 ? -2.666 -33 -4.812 1 79.5 229 GLN B O 1
ATOM 10149 N N . SER B 1 230 ? -3.416 -35 -4.41 1 83.5 230 SER B N 1
ATOM 10150 C CA . SER B 1 230 ? -2.541 -35.562 -5.434 1 83.5 230 SER B CA 1
ATOM 10151 C C . SER B 1 230 ? -2.977 -35.125 -6.832 1 83.5 230 SER B C 1
ATOM 10153 O O . SER B 1 230 ? -2.137 -34.906 -7.703 1 83.5 230 SER B O 1
ATOM 10155 N N . ILE B 1 231 ? -4.215 -35.062 -7.039 1 87.75 231 ILE B N 1
ATOM 10156 C CA . ILE B 1 231 ? -4.738 -34.688 -8.344 1 87.75 231 ILE B CA 1
ATOM 10157 C C . ILE B 1 231 ? -4.406 -33.219 -8.625 1 87.75 231 ILE B C 1
ATOM 10159 O O . ILE B 1 231 ? -4.102 -32.844 -9.766 1 87.75 231 ILE B O 1
ATOM 10163 N N . ARG B 1 232 ? -4.348 -32.5 -7.641 1 78.44 232 ARG B N 1
ATOM 10164 C CA . ARG B 1 232 ? -3.961 -31.094 -7.82 1 78.44 232 ARG B CA 1
ATOM 10165 C C . ARG B 1 232 ? -2.49 -30.984 -8.211 1 78.44 232 ARG B C 1
ATOM 10167 O O . ARG B 1 232 ? -2.125 -30.141 -9.039 1 78.44 232 ARG B O 1
ATOM 10174 N N . ALA B 1 233 ? -1.729 -31.828 -7.668 1 77.81 233 ALA B N 1
ATOM 10175 C CA . ALA B 1 233 ? -0.311 -31.859 -8.023 1 77.81 233 ALA B CA 1
ATOM 10176 C C . ALA B 1 233 ? -0.107 -32.375 -9.438 1 77.81 233 ALA B C 1
ATOM 10178 O O . ALA B 1 233 ? 0.777 -31.906 -10.156 1 77.81 233 ALA B O 1
ATOM 10179 N N . ASP B 1 234 ? -0.982 -33.25 -9.844 1 83.06 234 ASP B N 1
ATOM 10180 C CA . ASP B 1 234 ? -0.894 -33.844 -11.172 1 83.06 234 ASP B CA 1
ATOM 10181 C C . ASP B 1 234 ? -1.134 -32.781 -12.258 1 83.06 234 ASP B C 1
ATOM 10183 O O . ASP B 1 234 ? -0.529 -32.844 -13.328 1 83.06 234 ASP B O 1
ATOM 10187 N N . ARG B 1 235 ? -1.903 -31.906 -11.953 1 83.31 235 ARG B N 1
ATOM 10188 C CA . ARG B 1 235 ? -2.215 -30.875 -12.945 1 83.31 235 ARG B CA 1
ATOM 10189 C C . ARG B 1 235 ? -0.97 -30.078 -13.32 1 83.31 235 ARG B C 1
ATOM 10191 O O . ARG B 1 235 ? -0.717 -29.828 -14.5 1 83.31 235 ARG B O 1
ATOM 10198 N N . HIS B 1 236 ? -0.22 -29.906 -12.391 1 77.56 236 HIS B N 1
ATOM 10199 C CA . HIS B 1 236 ? 0.997 -29.156 -12.656 1 77.56 236 HIS B CA 1
ATOM 10200 C C . HIS B 1 236 ? 2.041 -30.016 -13.359 1 77.56 236 HIS B C 1
ATOM 10202 O O . HIS B 1 236 ? 2.732 -29.531 -14.266 1 77.56 236 HIS B O 1
ATOM 10208 N N . ILE B 1 237 ? 2.113 -31.25 -12.953 1 80.19 237 ILE B N 1
ATOM 10209 C CA . ILE B 1 237 ? 3.08 -32.156 -13.562 1 80.19 237 ILE B CA 1
ATOM 10210 C C . ILE B 1 237 ? 2.721 -32.375 -15.031 1 80.19 237 ILE B C 1
ATOM 10212 O O . ILE B 1 237 ? 3.602 -32.406 -15.891 1 80.19 237 ILE B O 1
ATOM 10216 N N . LEU B 1 238 ? 1.429 -32.406 -15.234 1 86.5 238 LEU B N 1
ATOM 10217 C CA . LEU B 1 238 ? 0.97 -32.625 -16.594 1 86.5 238 LEU B CA 1
ATOM 10218 C C . LEU B 1 238 ? 1.262 -31.422 -17.469 1 86.5 238 LEU B C 1
ATOM 10220 O O . LEU B 1 238 ? 1.707 -31.562 -18.609 1 86.5 238 LEU B O 1
ATOM 10224 N N . LYS B 1 239 ? 1.167 -30.312 -16.938 1 79.88 239 LYS B N 1
ATOM 10225 C CA . LYS B 1 239 ? 1.443 -29.094 -17.703 1 79.88 239 LYS B CA 1
ATOM 10226 C C . LYS B 1 239 ? 2.939 -28.938 -17.969 1 79.88 239 LYS B C 1
ATOM 10228 O O . LYS B 1 239 ? 3.344 -28.516 -19.047 1 79.88 239 LYS B O 1
ATOM 10233 N N . LEU B 1 240 ? 3.709 -29.359 -17 1 77.12 240 LEU B N 1
ATOM 10234 C CA . LEU B 1 240 ? 5.16 -29.281 -17.141 1 77.12 240 LEU B CA 1
ATOM 10235 C C . LEU B 1 240 ? 5.652 -30.281 -18.188 1 77.12 240 LEU B C 1
ATOM 10237 O O . LEU B 1 240 ? 6.48 -29.938 -19.031 1 77.12 240 LEU B O 1
ATOM 10241 N N . LYS B 1 241 ? 5.109 -31.453 -18.172 1 79.94 241 LYS B N 1
ATOM 10242 C CA . LYS B 1 241 ? 5.535 -32.469 -19.125 1 79.94 241 LYS B CA 1
ATOM 10243 C C . LYS B 1 241 ? 5.062 -32.125 -20.547 1 79.94 241 LYS B C 1
ATOM 10245 O O . LYS B 1 241 ? 5.75 -32.438 -21.516 1 79.94 241 LYS B O 1
ATOM 10250 N N . LEU B 1 242 ? 3.926 -31.5 -20.594 1 82.81 242 LEU B N 1
ATOM 10251 C CA . LEU B 1 242 ? 3.432 -31.078 -21.906 1 82.81 242 LEU B CA 1
ATOM 10252 C C . LEU B 1 242 ? 4.328 -29.984 -22.5 1 82.81 242 LEU B C 1
ATOM 10254 O O . LEU B 1 242 ? 4.629 -30.016 -23.688 1 82.81 242 LEU B O 1
ATOM 10258 N N . SER B 1 243 ? 4.801 -29.109 -21.703 1 75.88 243 SER B N 1
ATOM 10259 C CA . SER B 1 243 ? 5.633 -28.031 -22.203 1 75.88 243 SER B CA 1
ATOM 10260 C C . SER B 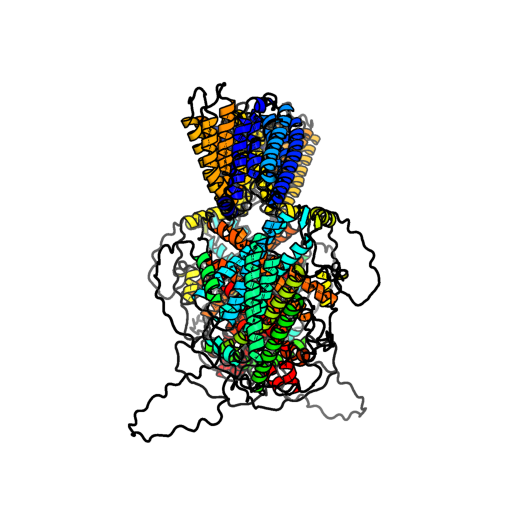1 243 ? 7 -28.547 -22.656 1 75.88 243 SER B C 1
ATOM 10262 O O . SER B 1 243 ? 7.625 -27.969 -23.547 1 75.88 243 SER B O 1
ATOM 10264 N N . ARG B 1 244 ? 7.379 -29.672 -22.125 1 73.19 244 ARG B N 1
ATOM 10265 C CA . ARG B 1 244 ? 8.68 -30.25 -22.469 1 73.19 244 ARG B CA 1
ATOM 10266 C C . ARG B 1 244 ? 8.586 -31.078 -23.75 1 73.19 244 ARG B C 1
ATOM 10268 O O . ARG B 1 244 ? 9.609 -31.375 -24.375 1 73.19 244 ARG B O 1
ATOM 10275 N N . THR B 1 245 ? 7.387 -31.562 -24.109 1 70.12 245 THR B N 1
ATOM 10276 C CA . THR B 1 245 ? 7.234 -32.438 -25.266 1 70.12 245 THR B CA 1
ATOM 10277 C C . THR B 1 245 ? 7.176 -31.625 -26.562 1 70.12 245 THR B C 1
ATOM 10279 O O . THR B 1 245 ? 7.426 -32.156 -27.641 1 70.12 245 THR B O 1
ATOM 10282 N N . PHE B 1 246 ? 7.051 -30.312 -26.703 1 60.34 246 PHE B N 1
ATOM 10283 C CA . PHE B 1 246 ? 6.711 -29.609 -27.938 1 60.34 246 PHE B CA 1
ATOM 10284 C C . PHE B 1 246 ? 7.922 -29.516 -28.859 1 60.34 246 PHE B C 1
ATOM 10286 O O . PHE B 1 246 ? 7.785 -29.172 -30.031 1 60.34 246 PHE B O 1
ATOM 10293 N N . LEU B 1 247 ? 9.102 -29.734 -28.453 1 55.88 247 LEU B N 1
ATOM 10294 C CA . LEU B 1 247 ? 10.133 -29.625 -29.469 1 55.88 247 LEU B CA 1
ATOM 10295 C C . LEU B 1 247 ? 10.18 -30.875 -30.344 1 55.88 247 LEU B C 1
ATOM 10297 O O . LEU B 1 247 ? 10.914 -30.922 -31.328 1 55.88 247 LEU B O 1
ATOM 10301 N N . GLU B 1 248 ? 9.281 -31.906 -30.125 1 55.97 248 GLU B N 1
ATOM 10302 C CA . GLU B 1 248 ? 9.688 -33.25 -30.516 1 55.97 248 GLU B CA 1
ATOM 10303 C C . GLU B 1 248 ? 9.062 -33.656 -31.859 1 55.97 248 GLU B C 1
ATOM 10305 O O . GLU B 1 248 ? 7.941 -33.25 -32.156 1 55.97 248 GLU B O 1
ATOM 10310 N N . ILE B 1 249 ? 9.812 -34 -32.75 1 59.41 249 ILE B N 1
ATOM 10311 C CA . ILE B 1 249 ? 9.469 -34.906 -33.812 1 59.41 249 ILE B CA 1
ATOM 10312 C C . ILE B 1 249 ? 8.953 -36.219 -33.25 1 59.41 249 ILE B C 1
ATOM 10314 O O . ILE B 1 249 ? 9.68 -36.938 -32.531 1 59.41 249 ILE B O 1
ATOM 10318 N N . THR B 1 250 ? 7.691 -36.281 -33.094 1 65 250 THR B N 1
ATOM 10319 C CA . THR B 1 250 ? 7.164 -37.5 -32.469 1 65 250 THR B CA 1
ATOM 10320 C C . THR B 1 250 ? 6.523 -38.406 -33.5 1 65 250 THR B C 1
ATOM 10322 O O . THR B 1 250 ? 5.852 -37.906 -34.438 1 65 250 THR B O 1
ATOM 10325 N N . HIS B 1 251 ? 6.98 -39.594 -33.5 1 69.69 251 HIS B N 1
ATOM 10326 C CA . HIS B 1 251 ? 6.285 -40.625 -34.281 1 69.69 251 HIS B CA 1
ATOM 10327 C C . HIS B 1 251 ? 5.176 -41.25 -33.438 1 69.69 251 HIS B C 1
ATOM 10329 O O . HIS B 1 251 ? 5.426 -42.188 -32.688 1 69.69 251 HIS B O 1
ATOM 10335 N N . SER B 1 252 ? 4.07 -40.594 -33.438 1 76 252 SER B N 1
ATOM 10336 C CA . SER B 1 252 ? 2.959 -41.094 -32.625 1 76 252 SER B CA 1
ATOM 10337 C C . SER B 1 252 ? 1.648 -41.062 -33.406 1 76 252 SER B C 1
ATOM 10339 O O . SER B 1 252 ? 1.585 -40.469 -34.5 1 76 252 SER B O 1
ATOM 10341 N N . LYS B 1 253 ? 0.686 -41.75 -32.781 1 78 253 LYS B N 1
ATOM 10342 C CA . LYS B 1 253 ? -0.664 -41.75 -33.344 1 78 253 LYS B CA 1
ATOM 10343 C C . LYS B 1 253 ? -1.312 -40.375 -33.188 1 78 253 LYS B C 1
ATOM 10345 O O . LYS B 1 253 ? -2.188 -40 -34 1 78 253 LYS B O 1
ATOM 10350 N N . TRP B 1 254 ? -0.81 -39.688 -32.25 1 81.75 254 TRP B N 1
ATOM 10351 C CA . TRP B 1 254 ? -1.468 -38.406 -31.938 1 81.75 254 TRP B CA 1
ATOM 10352 C C . TRP B 1 254 ? -0.527 -37.25 -32.188 1 81.75 254 TRP B C 1
ATOM 10354 O O . TRP B 1 254 ? 0.69 -37.375 -32.031 1 81.75 254 TRP B O 1
ATOM 10364 N N . SER B 1 255 ? -1.096 -36.156 -32.594 1 78.94 255 SER B N 1
ATOM 10365 C CA . SER B 1 255 ? -0.343 -34.938 -32.844 1 78.94 255 SER B CA 1
ATOM 10366 C C . SER B 1 255 ? -0.18 -34.125 -31.547 1 78.94 255 SER B C 1
ATOM 10368 O O . SER B 1 255 ? -0.763 -34.469 -30.516 1 78.94 255 SER B O 1
ATOM 10370 N N . GLY B 1 256 ? 0.688 -33.125 -31.578 1 77 256 GLY B N 1
ATOM 10371 C CA . GLY B 1 256 ? 0.886 -32.25 -30.438 1 77 256 GLY B CA 1
ATOM 10372 C C . GLY B 1 256 ? -0.387 -31.562 -30 1 77 256 GLY B C 1
ATOM 10373 O O . GLY B 1 256 ? -0.626 -31.406 -28.797 1 77 256 GLY B O 1
ATOM 10374 N N . ASP B 1 257 ? -1.274 -31.203 -30.906 1 77.25 257 ASP B N 1
ATOM 10375 C CA . ASP B 1 257 ? -2.535 -30.547 -30.578 1 77.25 257 ASP B CA 1
ATOM 10376 C C . ASP B 1 257 ? -3.512 -31.531 -29.938 1 77.25 257 ASP B C 1
ATOM 10378 O O . ASP B 1 257 ? -4.34 -31.156 -29.109 1 77.25 257 ASP B O 1
ATOM 10382 N N . ASP B 1 258 ? -3.363 -32.75 -30.297 1 82.31 258 ASP B N 1
ATOM 10383 C CA . ASP B 1 258 ? -4.207 -33.75 -29.672 1 82.31 258 ASP B CA 1
ATOM 10384 C C . ASP B 1 258 ? -3.83 -33.969 -28.219 1 82.31 258 ASP B C 1
ATOM 10386 O O . ASP B 1 258 ? -4.703 -34.094 -27.359 1 82.31 258 ASP B O 1
ATOM 10390 N N . TYR B 1 259 ? -2.535 -33.969 -28.016 1 85.19 259 TYR B N 1
ATOM 10391 C CA . TYR B 1 259 ? -2.102 -34.156 -26.641 1 85.19 259 TYR B CA 1
ATOM 10392 C C . TYR B 1 259 ? -2.523 -32.969 -25.781 1 85.19 259 TYR B C 1
ATOM 10394 O O . TYR B 1 259 ? -2.871 -33.125 -24.609 1 85.19 259 TYR B O 1
ATOM 10402 N N . ARG B 1 260 ? -2.482 -31.844 -26.438 1 84.75 260 ARG B N 1
ATOM 10403 C CA . ARG B 1 260 ? -2.936 -30.656 -25.719 1 84.75 260 ARG B CA 1
ATOM 10404 C C . ARG B 1 260 ? -4.414 -30.766 -25.359 1 84.75 260 ARG B C 1
ATOM 10406 O O . ARG B 1 260 ? -4.816 -30.406 -24.25 1 84.75 260 ARG B O 1
ATOM 10413 N N . LYS B 1 261 ? -5.117 -31.219 -26.25 1 87.31 261 LYS B N 1
ATOM 10414 C CA . LYS B 1 261 ? -6.547 -31.391 -25.984 1 87.31 261 LYS B CA 1
ATOM 10415 C C . LYS B 1 261 ? -6.789 -32.5 -24.969 1 87.31 261 LYS B C 1
ATOM 10417 O O . LYS B 1 261 ? -7.688 -32.375 -24.125 1 87.31 261 LYS B O 1
ATOM 10422 N N . MET B 1 262 ? -6.016 -33.562 -25 1 89.94 262 MET B N 1
ATOM 10423 C CA . MET B 1 262 ? -6.152 -34.625 -24.031 1 89.94 262 MET B CA 1
ATOM 10424 C C . MET B 1 262 ? -5.859 -34.125 -22.609 1 89.94 262 MET B C 1
ATOM 10426 O O . MET B 1 262 ? -6.574 -34.469 -21.672 1 89.94 262 MET B O 1
ATOM 10430 N N . VAL B 1 263 ? -4.875 -33.344 -22.562 1 89.31 263 VAL B N 1
ATOM 10431 C CA . VAL B 1 263 ? -4.5 -32.812 -21.266 1 89.31 263 VAL B CA 1
ATOM 10432 C C . VAL B 1 263 ? -5.578 -31.844 -20.766 1 89.31 263 VAL B C 1
ATOM 10434 O O . VAL B 1 263 ? -5.934 -31.859 -19.594 1 89.31 263 VAL B O 1
ATOM 10437 N N . GLN B 1 264 ? -6.105 -31.062 -21.656 1 87.5 264 GLN B N 1
ATOM 10438 C CA . GLN B 1 264 ? -7.16 -30.125 -21.281 1 87.5 264 GLN B CA 1
ATOM 10439 C C . GLN B 1 264 ? -8.406 -30.875 -20.797 1 87.5 264 GLN B C 1
ATOM 10441 O O . GLN B 1 264 ? -9 -30.484 -19.797 1 87.5 264 GLN B O 1
ATOM 10446 N N . LEU B 1 265 ? -8.758 -31.875 -21.469 1 90.31 265 LEU B N 1
ATOM 10447 C CA . LEU B 1 265 ? -9.938 -32.656 -21.094 1 90.31 265 LEU B CA 1
ATOM 10448 C C . LEU B 1 265 ? -9.703 -33.375 -19.766 1 90.31 265 LEU B C 1
ATOM 10450 O O . LEU B 1 265 ? -10.602 -33.438 -18.922 1 90.31 265 LEU B O 1
ATOM 10454 N N . THR B 1 266 ? -8.586 -33.906 -19.594 1 91.31 266 THR B N 1
ATOM 10455 C CA . THR B 1 266 ? -8.273 -34.594 -18.359 1 91.31 266 THR B CA 1
ATOM 10456 C C . THR B 1 266 ? -8.289 -33.594 -17.188 1 91.31 266 THR B C 1
ATOM 10458 O O . THR B 1 266 ? -8.812 -33.938 -16.109 1 91.31 266 THR B O 1
ATOM 10461 N N . THR B 1 267 ? -7.773 -32.5 -17.422 1 88.94 267 THR B N 1
ATOM 10462 C CA . THR B 1 267 ? -7.762 -31.5 -16.359 1 88.94 267 THR B CA 1
ATOM 10463 C C . THR B 1 267 ? -9.18 -31.016 -16.062 1 88.94 267 THR B C 1
ATOM 10465 O O . THR B 1 267 ? -9.516 -30.734 -14.906 1 88.94 267 THR B O 1
ATOM 10468 N N . SER B 1 268 ? -9.922 -30.875 -17.078 1 86.69 268 SER B N 1
ATOM 10469 C CA . SER B 1 268 ? -11.312 -30.484 -16.875 1 86.69 268 SER B CA 1
ATOM 10470 C C . SER B 1 268 ? -12.078 -31.547 -16.094 1 86.69 268 SER B C 1
ATOM 10472 O O . SER B 1 268 ? -12.891 -31.219 -15.227 1 86.69 268 SER B O 1
ATOM 10474 N N . MET B 1 269 ? -11.805 -32.781 -16.375 1 90.69 269 MET B N 1
ATOM 10475 C CA . MET B 1 269 ? -12.43 -33.875 -15.641 1 90.69 269 MET B CA 1
ATOM 10476 C C . MET B 1 269 ? -12 -33.844 -14.18 1 90.69 269 MET B C 1
ATOM 10478 O O . MET B 1 269 ? -12.828 -34.062 -13.281 1 90.69 269 MET B O 1
ATOM 10482 N N . GLN B 1 270 ? -10.797 -33.656 -13.984 1 90.44 270 GLN B N 1
ATOM 10483 C CA . GLN B 1 270 ? -10.289 -33.562 -12.625 1 90.44 270 GLN B CA 1
ATOM 10484 C C . GLN B 1 270 ? -10.953 -32.406 -11.867 1 90.44 270 GLN B C 1
ATOM 10486 O O . GLN B 1 270 ? -11.344 -32.562 -10.703 1 90.44 270 GLN B O 1
ATOM 10491 N N . GLN B 1 271 ? -11.133 -31.344 -12.531 1 84.69 271 GLN B N 1
ATOM 10492 C CA . GLN B 1 271 ? -11.75 -30.188 -11.898 1 84.69 271 GLN B CA 1
ATOM 10493 C C . GLN B 1 271 ? -13.211 -30.453 -11.562 1 84.69 271 GLN B C 1
ATOM 10495 O O . GLN B 1 271 ? -13.703 -30 -10.523 1 84.69 271 GLN B O 1
ATOM 10500 N N . SER B 1 272 ? -13.867 -31.094 -12.43 1 86.44 272 SER B N 1
ATOM 10501 C CA . SER B 1 272 ? -15.266 -31.422 -12.164 1 86.44 272 SER B CA 1
ATOM 10502 C C . SER B 1 272 ? -15.398 -32.344 -10.953 1 86.44 272 SER B C 1
ATOM 10504 O O . SER B 1 272 ? -16.281 -32.125 -10.109 1 86.44 272 SER B O 1
ATOM 10506 N N . LEU B 1 273 ? -14.508 -33.219 -10.812 1 88.81 273 LEU B N 1
ATOM 10507 C CA . LEU B 1 273 ? -14.562 -34.125 -9.68 1 88.81 273 LEU B CA 1
ATOM 10508 C C . LEU B 1 273 ? -14.172 -33.438 -8.383 1 88.81 273 LEU B C 1
ATOM 10510 O O . LEU B 1 273 ? -14.742 -33.688 -7.324 1 88.81 273 LEU B O 1
ATOM 10514 N N . ILE B 1 274 ? -13.289 -32.562 -8.508 1 85 274 ILE B N 1
ATOM 10515 C CA . ILE B 1 274 ? -12.875 -31.812 -7.328 1 85 274 ILE B CA 1
ATOM 10516 C C . ILE B 1 274 ? -14.008 -30.891 -6.871 1 85 274 ILE B C 1
ATOM 10518 O O . ILE B 1 274 ? -14.25 -30.75 -5.672 1 85 274 ILE B O 1
ATOM 10522 N N . SER B 1 275 ? -14.625 -30.281 -7.82 1 81.56 275 SER B N 1
ATOM 10523 C CA . SER B 1 275 ? -15.758 -29.438 -7.477 1 81.56 275 SER B CA 1
ATOM 10524 C C . SER B 1 275 ? -16.875 -30.234 -6.809 1 81.56 275 SER B C 1
ATOM 10526 O O . SER B 1 275 ? -17.484 -29.766 -5.844 1 81.56 275 SER B O 1
ATOM 10528 N N . THR B 1 276 ? -17.141 -31.422 -7.27 1 82.94 276 THR B N 1
ATOM 10529 C CA . THR B 1 276 ? -18.141 -32.281 -6.668 1 82.94 276 THR B CA 1
ATOM 10530 C C . THR B 1 276 ? -17.734 -32.719 -5.262 1 82.94 276 THR B C 1
ATOM 10532 O O . THR B 1 276 ? -18.562 -32.781 -4.359 1 82.94 276 THR B O 1
ATOM 10535 N N . HIS B 1 277 ? -16.469 -32.938 -5.152 1 84 277 HIS B N 1
ATOM 10536 C CA . HIS B 1 277 ? -15.945 -33.312 -3.84 1 84 277 HIS B CA 1
ATOM 10537 C C . HIS B 1 277 ? -16.156 -32.188 -2.83 1 84 277 HIS B C 1
ATOM 10539 O O . HIS B 1 277 ? -16.562 -32.438 -1.69 1 84 277 HIS B O 1
ATOM 10545 N N . SER B 1 278 ? -15.906 -31.047 -3.236 1 79.44 278 SER B N 1
ATOM 10546 C CA . SER B 1 278 ? -16.047 -29.906 -2.33 1 79.44 278 SER B CA 1
ATOM 10547 C C . SER B 1 278 ? -17.5 -29.688 -1.932 1 79.44 278 SER B C 1
ATOM 10549 O O . SER B 1 278 ? -17.781 -29.25 -0.814 1 79.44 278 SER B O 1
ATOM 10551 N N . ASN B 1 279 ? -18.359 -30.016 -2.74 1 75.62 279 ASN B N 1
ATOM 10552 C CA . ASN B 1 279 ? -19.766 -29.844 -2.445 1 75.62 279 ASN B CA 1
ATOM 10553 C C . ASN B 1 279 ? -20.281 -30.953 -1.514 1 75.62 279 ASN B C 1
ATOM 10555 O O . ASN B 1 279 ? -21.156 -30.703 -0.686 1 75.62 279 ASN B O 1
ATOM 10559 N N . LEU B 1 280 ? -19.609 -32.094 -1.665 1 72.69 280 LEU B N 1
ATOM 10560 C CA . LEU B 1 280 ? -20.062 -33.25 -0.889 1 72.69 280 LEU B CA 1
ATOM 10561 C C . LEU B 1 280 ? -19.422 -33.25 0.494 1 72.69 280 LEU B C 1
ATOM 10563 O O . LEU B 1 280 ? -19.984 -33.812 1.436 1 72.69 280 LEU B O 1
ATOM 10567 N N . SER B 1 281 ? -18.172 -32.844 0.685 1 62.41 281 SER B N 1
ATOM 10568 C CA . SER B 1 281 ? -17.453 -32.938 1.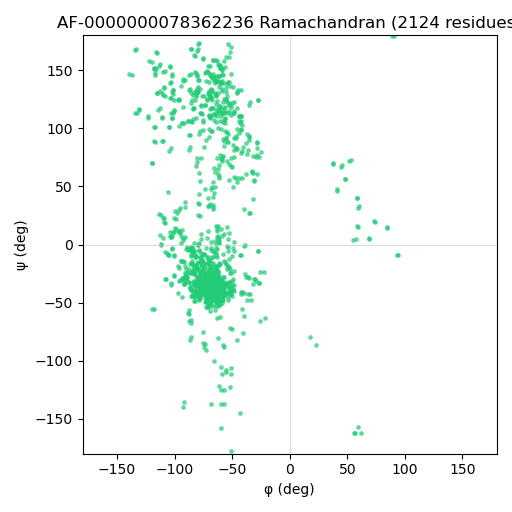955 1 62.41 281 SER B CA 1
ATOM 10569 C C . SER B 1 281 ? -18.172 -32.125 3.049 1 62.41 281 SER B C 1
ATOM 10571 O O . SER B 1 281 ? -18.109 -32.5 4.227 1 62.41 281 SER B O 1
ATOM 10573 N N . HIS B 1 282 ? -18.734 -31.125 2.889 1 52.78 282 HIS B N 1
ATOM 10574 C CA . HIS B 1 282 ? -19.453 -30.469 3.967 1 52.78 282 HIS B CA 1
ATOM 10575 C C . HIS B 1 282 ? -20.734 -31.219 4.328 1 52.78 282 HIS B C 1
ATOM 10577 O O . HIS B 1 282 ? -21.484 -30.781 5.199 1 52.78 282 HIS B O 1
ATOM 10583 N N . MET B 1 283 ? -20.906 -32.375 3.689 1 48.31 283 MET B N 1
ATOM 10584 C CA . MET B 1 283 ? -22.125 -33.156 3.814 1 48.31 283 MET B CA 1
ATOM 10585 C C . MET B 1 283 ? -22 -34.156 4.965 1 48.31 283 MET B C 1
ATOM 10587 O O . MET B 1 283 ? -22.922 -34.938 5.234 1 48.31 283 MET B O 1
ATOM 10591 N N . GLU B 1 284 ? -20.875 -34.469 5.434 1 46.97 284 GLU B N 1
ATOM 10592 C CA . GLU B 1 284 ? -20.734 -35.625 6.344 1 46.97 284 GLU B CA 1
ATOM 10593 C C . GLU B 1 284 ? -21.688 -35.469 7.531 1 46.97 284 GLU B C 1
ATOM 10595 O O . GLU B 1 284 ? -21.75 -36.375 8.383 1 46.97 284 GLU B O 1
ATOM 10600 N N . GLN B 1 285 ? -22.359 -34.438 7.531 1 44.66 285 GLN B N 1
ATOM 10601 C CA . GLN B 1 285 ? -23.172 -34.438 8.742 1 44.66 285 GLN B CA 1
ATOM 10602 C C . GLN B 1 285 ? -24.391 -35.312 8.594 1 44.66 285 GLN B C 1
ATOM 10604 O O . GLN B 1 285 ? -24.859 -35.562 7.477 1 44.66 285 GLN B O 1
ATOM 10609 N N . SER B 1 286 ? -24.734 -36.125 9.547 1 40.94 286 SER B N 1
ATOM 10610 C CA . SER B 1 286 ? -25.75 -37.156 9.758 1 40.94 286 SER B CA 1
ATOM 10611 C C . SER B 1 286 ? -27.031 -36.844 9 1 40.94 286 SER B C 1
ATOM 10613 O O . SER B 1 286 ? -27.734 -37.719 8.539 1 40.94 286 SER B O 1
ATOM 10615 N N . GLU B 1 287 ? -27.453 -35.656 8.812 1 43.34 287 GLU B N 1
ATOM 10616 C CA . GLU B 1 287 ? -28.812 -35.25 8.453 1 43.34 287 GLU B CA 1
ATOM 10617 C C . GLU B 1 287 ? -29.016 -35.312 6.941 1 43.34 287 GLU B C 1
ATOM 10619 O O . GLU B 1 287 ? -30.156 -35.281 6.469 1 43.34 287 GLU B O 1
ATOM 10624 N N . ALA B 1 288 ? -28.031 -35.375 6.098 1 48.31 288 ALA B N 1
ATOM 10625 C CA . ALA B 1 288 ? -28.094 -35.469 4.645 1 48.31 288 ALA B CA 1
ATOM 10626 C C . ALA B 1 288 ? -28.656 -36.812 4.223 1 48.31 288 ALA B C 1
ATOM 10628 O O . ALA B 1 288 ? -29.297 -36.938 3.168 1 48.31 288 ALA B O 1
ATOM 10629 N N . LYS B 1 289 ? -28.609 -37.781 5.012 1 48.19 289 LYS B N 1
ATOM 10630 C CA . LYS B 1 289 ? -29.078 -39.125 4.723 1 48.19 289 LYS B CA 1
ATOM 10631 C C . LYS B 1 289 ? -30.594 -39.156 4.496 1 48.19 289 LYS B C 1
ATOM 10633 O O . LYS B 1 289 ? -31.094 -39.875 3.639 1 48.19 289 LYS B O 1
ATOM 10638 N N . ILE B 1 290 ? -31.281 -38.344 5.242 1 46.16 290 ILE B N 1
ATOM 10639 C CA . ILE B 1 290 ? -32.75 -38.406 5.117 1 46.16 290 ILE B CA 1
ATOM 10640 C C . ILE B 1 290 ? -33.156 -37.969 3.723 1 46.16 290 ILE B C 1
ATOM 10642 O O . ILE B 1 290 ? -34.031 -38.562 3.102 1 46.16 290 ILE B O 1
ATOM 10646 N N . PHE B 1 291 ? -32.469 -36.875 3.281 1 50.62 291 PHE B N 1
ATOM 10647 C CA . PHE B 1 291 ? -32.812 -36.375 1.96 1 50.62 291 PHE B CA 1
ATOM 10648 C C . PHE B 1 291 ? -32.438 -37.406 0.878 1 50.62 291 PHE B C 1
ATOM 10650 O O . PHE B 1 291 ? -33.219 -37.625 -0.048 1 50.62 291 PHE B O 1
ATOM 10657 N N . ILE B 1 292 ? -31.312 -38.031 1.037 1 53.38 292 ILE B N 1
ATOM 10658 C CA . ILE B 1 292 ? -30.844 -38.969 0.03 1 53.38 292 ILE B CA 1
ATOM 10659 C C . ILE B 1 292 ? -31.781 -40.188 -0.004 1 53.38 292 ILE B C 1
ATOM 10661 O O . ILE B 1 292 ? -32.094 -40.719 -1.077 1 53.38 292 ILE B O 1
ATOM 10665 N N . ASP B 1 293 ? -32.219 -40.562 1.126 1 49.5 293 ASP B N 1
ATOM 10666 C CA . ASP B 1 293 ? -33.094 -41.719 1.141 1 49.5 293 ASP B CA 1
ATOM 10667 C C . ASP B 1 293 ? -34.406 -41.406 0.443 1 49.5 293 ASP B C 1
ATOM 10669 O O . ASP B 1 293 ? -35 -42.281 -0.198 1 49.5 293 ASP B O 1
ATOM 10673 N N . GLN B 1 294 ? -34.844 -40.156 0.62 1 48.69 294 GLN B N 1
ATOM 10674 C CA . GLN B 1 294 ? -36.156 -39.844 0.029 1 48.69 294 GLN B CA 1
ATOM 10675 C C . GLN B 1 294 ? -36 -39.438 -1.431 1 48.69 294 GLN B C 1
ATOM 10677 O O . GLN B 1 294 ? -36.906 -39.625 -2.234 1 48.69 294 GLN B O 1
ATOM 10682 N N . VAL B 1 295 ? -35 -38.719 -1.731 1 52.5 295 VAL B N 1
ATOM 10683 C CA . VAL B 1 295 ? -34.844 -38.188 -3.086 1 52.5 295 VAL B CA 1
ATOM 10684 C C . VAL B 1 295 ? -33.969 -39.156 -3.904 1 52.5 295 VAL B C 1
ATOM 10686 O O . VAL B 1 295 ? -34.156 -39.281 -5.117 1 52.5 295 VAL B O 1
ATOM 10689 N N . ILE B 1 296 ? -32.875 -39.656 -3.395 1 48.91 296 ILE B N 1
ATOM 10690 C CA . ILE B 1 296 ? -32.031 -40.562 -4.168 1 48.91 296 ILE B CA 1
ATOM 10691 C C . ILE B 1 296 ? -32.656 -41.969 -4.176 1 48.91 296 ILE B C 1
ATOM 10693 O O . ILE B 1 296 ? -32.719 -42.625 -3.137 1 48.91 296 ILE B O 1
ATOM 10697 N N . ALA B 1 297 ? -33.781 -42.125 -4.543 1 41.94 297 ALA B N 1
ATOM 10698 C CA . ALA B 1 297 ? -34.438 -43.406 -4.66 1 41.94 297 ALA B CA 1
ATOM 10699 C C . ALA B 1 297 ? -33.438 -44.531 -4.949 1 41.94 297 ALA B C 1
ATOM 10701 O O . ALA B 1 297 ? -32.906 -44.625 -6.059 1 41.94 297 ALA B O 1
ATOM 10702 N N . THR B 1 298 ? -32.688 -45.031 -4.047 1 39.59 298 THR B N 1
ATOM 10703 C CA . THR B 1 298 ? -31.75 -46.156 -4.035 1 39.59 298 THR B CA 1
ATOM 10704 C C . THR B 1 298 ? -32.219 -47.281 -4.949 1 39.59 298 THR B C 1
ATOM 10706 O O . THR B 1 298 ? -31.406 -48.031 -5.469 1 39.59 298 THR B O 1
ATOM 10709 N N . GLY B 1 299 ? -33.469 -47.688 -4.883 1 37 299 GLY B N 1
ATOM 10710 C CA . GLY B 1 299 ? -33.812 -49.031 -5.305 1 37 299 GLY B CA 1
ATOM 10711 C C . GLY B 1 299 ? -33.75 -49.219 -6.809 1 37 299 GLY B C 1
ATOM 10712 O O . GLY B 1 299 ? -33.719 -50.344 -7.297 1 37 299 GLY B O 1
ATOM 10713 N N . SER B 1 300 ? -34.344 -48.312 -7.719 1 38.53 300 SER B N 1
ATOM 10714 C CA . SER B 1 300 ? -34.719 -48.844 -9.016 1 38.53 300 SER B CA 1
ATOM 10715 C C . SER B 1 300 ? -33.594 -48.781 -10.016 1 38.53 300 SER B C 1
ATOM 10717 O O . SER B 1 300 ? -33.625 -49.406 -11.07 1 38.53 300 SER B O 1
ATOM 10719 N N . VAL B 1 301 ? -32.906 -47.656 -10.383 1 49.34 301 VAL B N 1
ATOM 10720 C CA . VAL B 1 301 ? -31.969 -47.625 -11.508 1 49.34 301 VAL B CA 1
ATOM 10721 C C . VAL B 1 301 ? -30.594 -48.094 -11.039 1 49.34 301 VAL B C 1
ATOM 10723 O O . VAL B 1 301 ? -30.141 -47.719 -9.953 1 49.34 301 VAL B O 1
ATOM 10726 N N . ASN B 1 302 ? -30.016 -49.156 -11.625 1 52.41 302 ASN B N 1
ATOM 10727 C CA . ASN B 1 302 ? -28.781 -49.875 -11.312 1 52.41 302 ASN B CA 1
ATOM 10728 C C . ASN B 1 302 ? -27.562 -48.938 -11.43 1 52.41 302 ASN B C 1
ATOM 10730 O O . ASN B 1 302 ? -26.984 -48.812 -12.508 1 52.41 302 ASN B O 1
ATOM 10734 N N . PRO B 1 303 ? -27.297 -47.906 -10.617 1 68.81 303 PRO B N 1
ATOM 10735 C CA . PRO B 1 303 ? -26.078 -47.094 -10.625 1 68.81 303 PRO B CA 1
ATOM 10736 C C . PRO B 1 303 ? -24.797 -47.938 -10.766 1 68.81 303 PRO B C 1
ATOM 10738 O O . PRO B 1 303 ? -23.766 -47.406 -11.195 1 68.81 303 PRO B O 1
ATOM 10741 N N . GLU B 1 304 ? -25.031 -49.156 -10.672 1 75.06 304 GLU B N 1
ATOM 10742 C CA . GLU B 1 304 ? -23.844 -50 -10.781 1 75.06 304 GLU B CA 1
ATOM 10743 C C . GLU B 1 304 ? -23.469 -50.25 -12.234 1 75.06 304 GLU B C 1
ATOM 10745 O O . GLU B 1 304 ? -22.281 -50.312 -12.57 1 75.06 304 GLU B O 1
ATOM 10750 N N . LEU B 1 305 ? -24.516 -50.281 -13.055 1 78.12 305 LEU B N 1
ATOM 10751 C CA . LEU B 1 305 ? -24.219 -50.438 -14.469 1 78.12 305 LEU B CA 1
ATOM 10752 C C . LEU B 1 305 ? -23.516 -49.219 -15.031 1 78.12 305 LEU B C 1
ATOM 10754 O O . LEU B 1 305 ? -22.609 -49.344 -15.852 1 78.12 305 LEU B O 1
ATOM 10758 N N . LEU B 1 306 ? -23.938 -48.062 -14.602 1 82.56 306 LEU B N 1
ATOM 10759 C CA . LEU B 1 306 ? -23.266 -46.844 -15.039 1 82.56 306 LEU B CA 1
ATOM 10760 C C . LEU B 1 306 ? -21.812 -46.844 -14.57 1 82.56 306 LEU B C 1
ATOM 10762 O O . LEU B 1 306 ? -20.922 -46.438 -15.312 1 82.56 306 LEU B O 1
ATOM 10766 N N . ARG B 1 307 ? -21.594 -47.281 -13.445 1 83.5 307 ARG B N 1
ATOM 10767 C CA . ARG B 1 307 ? -20.234 -47.344 -12.914 1 83.5 307 ARG B CA 1
ATOM 10768 C C . ARG B 1 307 ? -19.359 -48.281 -13.742 1 83.5 307 ARG B C 1
ATOM 10770 O O . ARG B 1 307 ? -18.203 -47.969 -14.031 1 83.5 307 ARG B O 1
ATOM 10777 N N . LYS B 1 308 ? -19.906 -49.375 -14.055 1 82.56 308 LYS B N 1
ATOM 10778 C CA . LYS B 1 308 ? -19.141 -50.344 -14.82 1 82.56 308 LYS B CA 1
ATOM 10779 C C . LYS B 1 308 ? -18.812 -49.844 -16.219 1 82.56 308 LYS B C 1
ATOM 10781 O O . LYS B 1 308 ? -17.688 -50 -16.703 1 82.56 308 LYS B O 1
ATOM 10786 N N . TYR B 1 309 ? -19.781 -49.188 -16.797 1 84.5 309 TYR B N 1
ATOM 10787 C CA . TYR B 1 309 ? -19.5 -48.625 -18.109 1 84.5 309 TYR B CA 1
ATOM 10788 C C . TYR B 1 309 ? -18.484 -47.469 -18.016 1 84.5 309 TYR B C 1
ATOM 10790 O O . TYR B 1 309 ? -17.672 -47.281 -18.922 1 84.5 309 TYR B O 1
ATOM 10798 N N . LEU B 1 310 ? -18.578 -46.75 -16.953 1 88.75 310 LEU B N 1
ATOM 10799 C CA . LEU B 1 310 ? -17.609 -45.688 -16.719 1 88.75 310 LEU B CA 1
ATOM 10800 C C . LEU B 1 310 ? -16.203 -46.281 -16.547 1 88.75 310 LEU B C 1
ATOM 10802 O O . LEU B 1 310 ? -15.234 -45.75 -17.109 1 88.75 310 LEU B O 1
ATOM 10806 N N . ASN B 1 311 ? -16.109 -47.312 -15.883 1 86.75 311 ASN B N 1
ATOM 10807 C CA . ASN B 1 311 ? -14.82 -47.938 -15.68 1 86.75 311 ASN B CA 1
ATOM 10808 C C . ASN B 1 311 ? -14.273 -48.531 -16.984 1 86.75 311 ASN B C 1
ATOM 10810 O O . ASN B 1 311 ? -13.07 -48.5 -17.234 1 86.75 311 ASN B O 1
ATOM 10814 N N . VAL B 1 312 ? -15.156 -49 -17.766 1 87.12 312 VAL B N 1
ATOM 10815 C CA . VAL B 1 312 ? -14.734 -49.531 -19.062 1 87.12 312 VAL B CA 1
ATOM 10816 C C . VAL B 1 312 ? -14.234 -48.375 -19.938 1 87.12 312 VAL B C 1
ATOM 10818 O O . VAL B 1 312 ? -13.203 -48.5 -20.609 1 87.12 312 VAL B O 1
ATOM 10821 N N . GLY B 1 313 ? -14.992 -47.375 -19.938 1 87.19 313 GLY B N 1
ATOM 10822 C CA . GLY B 1 313 ? -14.578 -46.25 -20.734 1 87.19 313 GLY B CA 1
ATOM 10823 C C . GLY B 1 313 ? -13.219 -45.688 -20.344 1 87.19 313 GLY B C 1
ATOM 10824 O O . GLY B 1 313 ? -12.383 -45.406 -21.219 1 87.19 313 GLY B O 1
ATOM 10825 N N . LEU B 1 314 ? -12.898 -45.625 -19.094 1 90.62 314 LEU B N 1
ATOM 10826 C CA . LEU B 1 314 ? -11.625 -45.125 -18.609 1 90.62 314 LEU B CA 1
ATOM 10827 C C . LEU B 1 314 ? -10.5 -46.094 -18.875 1 90.62 314 LEU B C 1
ATOM 10829 O O . LEU B 1 314 ? -9.383 -45.719 -19.219 1 90.62 314 LEU B O 1
ATOM 10833 N N . THR B 1 315 ? -10.789 -47.344 -18.75 1 87.56 315 THR B N 1
ATOM 10834 C CA . THR B 1 315 ? -9.781 -48.375 -18.969 1 87.56 315 THR B CA 1
ATOM 10835 C C . THR B 1 315 ? -9.398 -48.469 -20.438 1 87.56 315 THR B C 1
ATOM 10837 O O . THR B 1 315 ? -8.242 -48.719 -20.766 1 87.56 315 THR B O 1
ATOM 10840 N N . GLU B 1 316 ? -10.328 -48.25 -21.297 1 87.56 316 GLU B N 1
ATOM 10841 C CA . GLU B 1 316 ? -10.031 -48.219 -22.734 1 87.56 316 GLU B CA 1
ATOM 10842 C C . GLU B 1 316 ? -9.109 -47.062 -23.094 1 87.56 316 GLU B C 1
ATOM 10844 O O . GLU B 1 316 ? -8.203 -47.25 -23.922 1 87.56 316 GLU B O 1
ATOM 10849 N N . VAL B 1 317 ? -9.406 -46 -22.516 1 89.56 317 VAL B N 1
ATOM 10850 C CA . VAL B 1 317 ? -8.547 -44.844 -22.75 1 89.56 317 VAL B CA 1
ATOM 10851 C C . VAL B 1 317 ? -7.145 -45.125 -22.219 1 89.56 317 VAL B C 1
ATOM 10853 O O . VAL B 1 317 ? -6.148 -44.812 -22.875 1 89.56 317 VAL B O 1
ATOM 10856 N N . GLN B 1 318 ? -7.023 -45.781 -21.094 1 89.38 318 GLN B N 1
ATOM 10857 C CA . GLN B 1 318 ? -5.727 -46.094 -20.516 1 89.38 318 GLN B CA 1
ATOM 10858 C C . GLN B 1 318 ? -4.988 -47.156 -21.344 1 89.38 318 GLN B C 1
ATOM 10860 O O . GLN B 1 318 ? -3.775 -47.031 -21.547 1 89.38 318 GLN B O 1
ATOM 10865 N N . ARG B 1 319 ? -5.699 -48.031 -21.875 1 87.44 319 ARG B N 1
ATOM 10866 C CA . ARG B 1 319 ? -5.109 -49.094 -22.703 1 87.44 319 ARG B CA 1
ATOM 10867 C C . ARG B 1 319 ? -4.508 -48.5 -23.984 1 87.44 319 ARG B C 1
ATOM 10869 O O . ARG B 1 319 ? -3.396 -48.875 -24.375 1 87.44 319 ARG B O 1
ATOM 10876 N N . GLU B 1 320 ? -5.234 -47.594 -24.531 1 85.56 320 GLU B N 1
ATOM 10877 C CA . GLU B 1 320 ? -4.766 -47 -25.781 1 85.56 320 GLU B CA 1
ATOM 10878 C C . GLU B 1 320 ? -3.586 -46.062 -25.531 1 85.56 320 GLU B C 1
ATOM 10880 O O . GLU B 1 320 ? -2.719 -45.906 -26.406 1 85.56 320 GLU B O 1
ATOM 10885 N N . LEU B 1 321 ? -3.6 -45.5 -24.422 1 88.44 321 LEU B N 1
ATOM 10886 C CA . LEU B 1 321 ? -2.535 -44.562 -24.125 1 88.44 321 LEU B CA 1
ATOM 10887 C C . LEU B 1 321 ? -1.314 -45.281 -23.547 1 88.44 321 LEU B C 1
ATOM 10889 O O . LEU B 1 321 ? -0.199 -44.75 -23.609 1 88.44 321 LEU B O 1
ATOM 10893 N N . ALA B 1 322 ? -1.511 -46.406 -22.969 1 86.06 322 ALA B N 1
ATOM 10894 C CA . ALA B 1 322 ? -0.419 -47.156 -22.344 1 86.06 322 ALA B CA 1
ATOM 10895 C C . ALA B 1 322 ? 0.605 -47.594 -23.375 1 86.06 322 ALA B C 1
ATOM 10897 O O . ALA B 1 322 ? 0.26 -47.844 -24.531 1 86.06 322 ALA B O 1
ATOM 10898 N N . ILE B 1 323 ? 1.739 -47.562 -22.891 1 79.06 323 ILE B N 1
ATOM 10899 C CA . ILE B 1 323 ? 2.838 -47.969 -23.766 1 79.06 323 ILE B CA 1
ATOM 10900 C C . ILE B 1 323 ? 2.99 -49.469 -23.766 1 79.06 323 ILE B C 1
ATOM 10902 O O . ILE B 1 323 ? 3.131 -50.094 -22.719 1 79.06 323 ILE B O 1
ATOM 10906 N N . GLU B 1 324 ? 3.029 -50 -25.016 1 66.62 324 GLU B N 1
ATOM 10907 C CA . GLU B 1 324 ? 3.207 -51.406 -25.469 1 66.62 324 GLU B CA 1
ATOM 10908 C C . GLU B 1 324 ? 2.945 -52.375 -24.344 1 66.62 324 GLU B C 1
ATOM 10910 O O . GLU B 1 324 ? 1.791 -52.688 -24.016 1 66.62 324 GLU B O 1
ATOM 10915 N N . SER B 1 325 ? 4.012 -52.562 -23.406 1 59.41 325 SER B N 1
ATOM 10916 C CA . SER B 1 325 ? 3.916 -53.656 -22.453 1 59.41 325 SER B CA 1
ATOM 10917 C C . SER B 1 325 ? 2.963 -53.312 -21.312 1 59.41 325 SER B C 1
ATOM 10919 O O . SER B 1 325 ? 2.422 -54.219 -20.656 1 59.41 325 SER B O 1
ATOM 10921 N N . GLU B 1 326 ? 2.615 -52.062 -21.141 1 67.5 326 GLU B N 1
ATOM 10922 C CA . GLU B 1 326 ? 1.763 -51.656 -20.016 1 67.5 326 GLU B CA 1
ATOM 10923 C C . GLU B 1 326 ? 0.287 -51.719 -20.406 1 67.5 326 GLU B C 1
ATOM 10925 O O . GLU B 1 326 ? -0.588 -51.625 -19.547 1 67.5 326 GLU B O 1
ATOM 10930 N N . SER B 1 327 ? 0.039 -52.031 -21.641 1 73.88 327 SER B N 1
ATOM 10931 C CA . SER B 1 327 ? -1.348 -52.062 -22.094 1 73.88 327 SER B CA 1
ATOM 10932 C C . SER B 1 327 ? -2.025 -53.375 -21.75 1 73.88 327 SER B C 1
ATOM 10934 O O . SER B 1 327 ? -3.252 -53.438 -21.641 1 73.88 327 SER B O 1
ATOM 10936 N N . ALA B 1 328 ? -1.262 -54.438 -21.438 1 68.88 328 ALA B N 1
ATOM 10937 C CA . ALA B 1 328 ? -1.825 -55.781 -21.297 1 68.88 328 ALA B CA 1
ATOM 10938 C C . ALA B 1 328 ? -2.707 -55.844 -20.047 1 68.88 328 ALA B C 1
ATOM 10940 O O . ALA B 1 328 ? -3.818 -56.375 -20.109 1 68.88 328 ALA B O 1
ATOM 10941 N N . PRO B 1 329 ? -2.188 -55.219 -19.031 1 73.62 329 PRO B N 1
ATOM 10942 C CA . PRO B 1 329 ? -3.064 -55.312 -17.859 1 73.62 329 PRO B CA 1
ATOM 10943 C C . PRO B 1 329 ? -4.391 -54.594 -18.047 1 73.62 329 PRO B C 1
ATOM 10945 O O . PRO B 1 329 ? -5.422 -55.031 -17.531 1 73.62 329 PRO B O 1
ATOM 10948 N N . PHE B 1 330 ? -4.406 -53.688 -18.828 1 81.31 330 PHE B N 1
ATOM 10949 C CA . PHE B 1 330 ? -5.633 -52.906 -19.031 1 81.31 330 PHE B CA 1
ATOM 10950 C C . PHE B 1 330 ? -6.582 -53.656 -19.953 1 81.31 330 PHE B C 1
ATOM 10952 O O . PHE B 1 330 ? -7.805 -53.562 -19.812 1 81.31 330 PHE B O 1
ATOM 10959 N N . LYS B 1 331 ? -6.027 -54.406 -20.812 1 76.75 331 LYS B N 1
ATOM 10960 C CA . LYS B 1 331 ? -6.863 -55.219 -21.688 1 76.75 331 LYS B CA 1
ATOM 10961 C C . LYS B 1 331 ? -7.57 -56.312 -20.906 1 76.75 331 LYS B C 1
ATOM 10963 O O . LYS B 1 331 ? -8.758 -56.594 -21.141 1 76.75 331 LYS B O 1
ATOM 10968 N N . HIS B 1 332 ? -6.859 -56.844 -20 1 74.94 332 HIS B N 1
ATOM 10969 C CA . HIS B 1 332 ? -7.457 -57.875 -19.172 1 74.94 332 HIS B CA 1
ATOM 10970 C C . HIS B 1 332 ? -8.555 -57.312 -18.281 1 74.94 332 HIS B C 1
ATOM 10972 O O . HIS B 1 332 ? -9.602 -57.938 -18.094 1 74.94 332 HIS B O 1
ATOM 10978 N N . GLN B 1 333 ? -8.281 -56.188 -17.828 1 76.44 333 GLN B N 1
ATOM 10979 C CA . GLN B 1 333 ? -9.273 -55.562 -16.969 1 76.44 333 GLN B CA 1
ATOM 10980 C C . GLN B 1 333 ? -10.523 -55.188 -17.766 1 76.44 333 GLN B C 1
ATOM 10982 O O . GLN B 1 333 ? -11.648 -55.344 -17.266 1 76.44 333 GLN B O 1
ATOM 10987 N N . GLU B 1 334 ? -10.328 -54.719 -18.938 1 77.69 334 GLU B N 1
ATOM 10988 C CA . GLU B 1 334 ? -11.453 -54.375 -19.797 1 77.69 334 GLU B CA 1
ATOM 10989 C C . GLU B 1 334 ? -12.32 -55.594 -20.078 1 77.69 334 GLU B C 1
ATOM 10991 O O . GLU B 1 334 ? -13.547 -55.531 -19.984 1 77.69 334 GLU B O 1
ATOM 10996 N N . MET B 1 335 ? -11.664 -56.688 -20.312 1 73 335 MET B N 1
ATOM 10997 C CA . MET B 1 335 ? -12.383 -57.938 -20.672 1 73 335 MET B CA 1
ATOM 10998 C C . MET B 1 335 ? -13.141 -58.469 -19.469 1 73 335 MET B C 1
ATOM 11000 O O . MET B 1 335 ? -14.258 -58.969 -19.609 1 73 335 MET B O 1
ATOM 11004 N N . GLU B 1 336 ? -12.57 -58.281 -18.375 1 72.06 336 GLU B N 1
ATOM 11005 C CA . GLU B 1 336 ? -13.219 -58.781 -17.156 1 72.06 336 GLU B CA 1
ATOM 11006 C C . GLU B 1 336 ? -14.477 -58 -16.844 1 72.06 336 GLU B C 1
ATOM 11008 O O . GLU B 1 336 ? -15.516 -58.562 -16.5 1 72.06 336 GLU B O 1
ATOM 11013 N N . VAL B 1 337 ? -14.312 -56.656 -17.078 1 77.06 337 VAL B N 1
ATOM 11014 C CA . VAL B 1 337 ? -15.453 -55.812 -16.75 1 77.06 337 VAL B CA 1
ATOM 11015 C C . VAL B 1 337 ? -16.547 -56 -17.812 1 77.06 337 VAL B C 1
ATOM 11017 O O . VAL B 1 337 ? -17.734 -56.031 -17.484 1 77.06 337 VAL B O 1
ATOM 11020 N N . MET B 1 338 ? -16.156 -56.219 -19.016 1 74.94 338 MET B N 1
ATOM 11021 C CA . MET B 1 338 ? -17.125 -56.406 -20.078 1 74.94 338 MET B CA 1
ATOM 11022 C C . MET B 1 338 ? -17.844 -57.75 -19.922 1 74.94 338 MET B C 1
ATOM 11024 O O . MET B 1 338 ? -19.031 -57.875 -20.219 1 74.94 338 MET B O 1
ATOM 11028 N N . LYS B 1 339 ? -17.156 -58.719 -19.391 1 69.12 339 LYS B N 1
ATOM 11029 C CA . LYS B 1 339 ? -17.766 -60 -19.094 1 69.12 339 LYS B CA 1
ATOM 11030 C C . LYS B 1 339 ? -18.797 -59.906 -17.984 1 69.12 339 LYS B C 1
ATOM 11032 O O . LYS B 1 339 ? -19.875 -60.5 -18.062 1 69.12 339 LYS B O 1
ATOM 11037 N N . GLU B 1 340 ? -18.469 -59.062 -17.172 1 72.12 340 GLU B N 1
ATOM 11038 C CA . GLU B 1 340 ? -19.406 -58.844 -16.062 1 72.12 340 GLU B CA 1
ATOM 11039 C C . GLU B 1 340 ? -20.672 -58.125 -16.547 1 72.12 340 GLU B C 1
ATOM 11041 O O . GLU B 1 340 ? -21.781 -58.469 -16.125 1 72.12 340 GLU B O 1
ATOM 11046 N N . ILE B 1 341 ? -20.438 -57.125 -17.422 1 74.31 341 ILE B N 1
ATOM 11047 C CA . ILE B 1 341 ? -21.578 -56.406 -17.984 1 74.31 341 ILE B CA 1
ATOM 11048 C C . ILE B 1 341 ? -22.438 -57.344 -18.812 1 74.31 341 ILE B C 1
ATOM 11050 O O . ILE B 1 341 ? -23.672 -57.281 -18.734 1 74.31 341 ILE B O 1
ATOM 11054 N N . GLY B 1 342 ? -21.797 -58.219 -19.609 1 65.12 342 GLY B N 1
ATOM 11055 C CA . GLY B 1 342 ? -22.531 -59.188 -20.422 1 65.12 342 GLY B CA 1
ATOM 11056 C C . GLY B 1 342 ? -23.328 -60.188 -19.594 1 65.12 342 GLY B C 1
ATOM 11057 O O . GLY B 1 342 ? -24.453 -60.5 -19.938 1 65.12 342 GLY B O 1
ATOM 11058 N N . ALA B 1 343 ? -22.734 -60.594 -18.5 1 60.72 343 ALA B N 1
ATOM 11059 C CA . ALA B 1 343 ? -23.406 -61.531 -17.609 1 60.72 343 ALA B CA 1
ATOM 11060 C C . ALA B 1 343 ? -24.625 -60.906 -16.953 1 60.72 343 ALA B C 1
ATOM 11062 O O . ALA B 1 343 ? -25.672 -61.562 -16.812 1 60.72 343 ALA B O 1
ATOM 11063 N N . GLU B 1 344 ? -24.422 -59.688 -16.688 1 63.19 344 GLU B N 1
ATOM 11064 C CA . GLU B 1 344 ? -25.516 -59 -16 1 63.19 344 GLU B CA 1
ATOM 11065 C C . GLU B 1 344 ? -26.656 -58.656 -16.969 1 63.19 344 GLU B C 1
ATOM 11067 O O . GLU B 1 344 ? -27.828 -58.719 -16.609 1 63.19 344 GLU B O 1
ATOM 11072 N N . ARG B 1 345 ? -26.281 -58.344 -18.188 1 58.41 345 ARG B N 1
ATOM 11073 C CA . ARG B 1 345 ? -27.297 -58.062 -19.203 1 58.41 345 ARG B CA 1
ATOM 11074 C C . ARG B 1 345 ? -28.078 -59.312 -19.562 1 58.41 345 ARG B C 1
ATOM 11076 O O . ARG B 1 345 ? -29.297 -59.25 -19.766 1 58.41 345 ARG B O 1
ATOM 11083 N N . LEU B 1 346 ? -27.375 -60.594 -19.719 1 49.66 346 LEU B N 1
ATOM 11084 C CA . LEU B 1 346 ? -28 -61.875 -20.031 1 49.66 346 LEU B CA 1
ATOM 11085 C C . LEU B 1 346 ? -28.859 -62.375 -18.875 1 49.66 346 LEU B C 1
ATOM 11087 O O . LEU B 1 346 ? -29.906 -63 -19.078 1 49.66 346 LEU B O 1
ATOM 11091 N N . SER B 1 347 ? -28.297 -62.344 -17.734 1 45.59 347 SER B N 1
ATOM 11092 C CA . SER B 1 347 ? -29.078 -62.812 -16.578 1 45.59 347 SER B CA 1
ATOM 11093 C C . SER B 1 347 ? -30.406 -62.094 -16.484 1 45.59 347 SER B C 1
ATOM 11095 O O . SER B 1 347 ? -31.344 -62.562 -15.859 1 45.59 347 SER B O 1
ATOM 11097 N N . ASN B 1 348 ? -30.531 -60.969 -17.109 1 43.97 348 ASN B N 1
ATOM 11098 C CA . ASN B 1 348 ? -31.812 -60.281 -17.016 1 43.97 348 ASN B CA 1
ATOM 11099 C C . ASN B 1 348 ? -32.844 -60.875 -17.984 1 43.97 348 ASN B C 1
ATOM 11101 O O . ASN B 1 348 ? -34 -60.562 -17.938 1 43.97 348 ASN B O 1
ATOM 11105 N N . LYS B 1 349 ? -32.594 -61.75 -19.109 1 38.28 349 LYS B N 1
ATOM 11106 C CA . LYS B 1 349 ? -33.656 -62.375 -19.875 1 38.28 349 LYS B CA 1
ATOM 11107 C C . LYS B 1 349 ? -34.094 -63.688 -19.234 1 38.28 349 LYS B C 1
ATOM 11109 O O . LYS B 1 349 ? -35.312 -63.969 -19.203 1 38.28 349 LYS B O 1
ATOM 11114 N N . GLY B 1 350 ? -33.406 -65 -19.406 1 29.12 350 GLY B N 1
ATOM 11115 C CA . GLY B 1 350 ? -33.938 -66.312 -19.312 1 29.12 350 GLY B CA 1
ATOM 11116 C C . GLY B 1 350 ? -34.25 -66.75 -17.875 1 29.12 350 GLY B C 1
ATOM 11117 O O . GLY B 1 350 ? -35.281 -67.375 -17.625 1 29.12 350 GLY B O 1
ATOM 11118 N N . THR B 1 351 ? -33.156 -67.438 -17.172 1 28.06 351 THR B N 1
ATOM 11119 C CA . THR B 1 351 ? -33.156 -68.5 -16.219 1 28.06 351 THR B CA 1
ATOM 11120 C C . THR B 1 351 ? -34 -68.188 -15 1 28.06 351 THR B C 1
ATOM 11122 O O . THR B 1 351 ? -33.812 -67.125 -14.367 1 28.06 351 THR B O 1
ATOM 11125 N N . GLY B 1 352 ? -35.219 -68.875 -14.805 1 25.73 352 GLY B N 1
ATOM 11126 C CA . GLY B 1 352 ? -35.906 -69.438 -13.641 1 25.73 352 GLY B CA 1
ATOM 11127 C C . GLY B 1 352 ? -34.938 -70.125 -12.664 1 25.73 352 GLY B C 1
ATOM 11128 O O . GLY B 1 352 ? -35.312 -70.375 -11.523 1 25.73 352 GLY B O 1
ATOM 11129 N N . SER B 1 353 ? -34.125 -71.312 -13.148 1 23.48 353 SER B N 1
ATOM 11130 C CA . SER B 1 353 ? -33.75 -72.438 -12.359 1 23.48 353 SER B CA 1
ATOM 11131 C C . SER B 1 353 ? -32.906 -72.062 -11.148 1 23.48 353 SER B C 1
ATOM 11133 O O . SER B 1 353 ? -32.375 -71 -11.086 1 23.48 353 SER B O 1
ATOM 11135 N N . LYS B 1 354 ? -32.031 -73.312 -10.594 1 24.53 354 LYS B N 1
ATOM 11136 C CA . LYS B 1 354 ? -31.484 -73.938 -9.391 1 24.53 354 LYS B CA 1
ATOM 11137 C C . LYS B 1 354 ? -30.25 -73.188 -8.883 1 24.53 354 LYS B C 1
ATOM 11139 O O . LYS B 1 354 ? -29.297 -72.938 -9.625 1 24.53 354 LYS B O 1
ATOM 11144 N N . LEU B 1 355 ? -30.344 -72.562 -7.754 1 22.55 355 LEU B N 1
ATOM 11145 C CA . LEU B 1 355 ? -29.453 -71.812 -6.867 1 22.55 355 LEU B CA 1
ATOM 11146 C C . LEU B 1 355 ? -28.375 -72.75 -6.289 1 22.55 355 LEU B C 1
ATOM 11148 O O . LEU B 1 355 ? -28.656 -73.5 -5.352 1 22.55 355 LEU B O 1
ATOM 11152 N N . LYS B 1 356 ? -27.594 -73.625 -7.066 1 20.41 356 LYS B N 1
ATOM 11153 C CA . LYS B 1 356 ? -26.641 -74.438 -6.344 1 20.41 356 LYS B CA 1
ATOM 11154 C C . LYS B 1 356 ? -25.719 -73.625 -5.48 1 20.41 356 LYS B C 1
ATOM 11156 O O . LYS B 1 356 ? -25.188 -72.625 -5.941 1 20.41 356 LYS B O 1
ATOM 11161 N N . SER B 1 357 ? -25.688 -73.938 -4.059 1 20.28 357 SER B N 1
ATOM 11162 C CA . SER B 1 357 ? -25.109 -73.5 -2.795 1 20.28 357 SER B CA 1
ATOM 11163 C C . SER B 1 357 ? -23.594 -73.688 -2.787 1 20.28 357 SER B C 1
ATOM 11165 O O . SER B 1 357 ? -23.109 -74.812 -2.715 1 20.28 357 SER B O 1
ATOM 11167 N N . SER B 1 358 ? -22.812 -73.375 -3.787 1 18.52 358 SER B N 1
ATOM 11168 C CA . SER B 1 358 ? -21.422 -73.75 -3.605 1 18.52 358 SER B CA 1
ATOM 11169 C C . SER B 1 358 ? -20.891 -73.375 -2.234 1 18.52 358 SER B C 1
ATOM 11171 O O . SER B 1 358 ? -21.281 -72.312 -1.719 1 18.52 358 SER B O 1
ATOM 11173 N N . SER B 1 359 ? -20.203 -74.375 -1.499 1 18.55 359 SER B N 1
ATOM 11174 C CA . SER B 1 359 ? -19.547 -74.625 -0.215 1 18.55 359 SER B CA 1
ATOM 11175 C C . SER B 1 359 ? -18.516 -73.5 0.096 1 18.55 359 SER B C 1
ATOM 11177 O O . SER B 1 359 ? -17.906 -72.938 -0.815 1 18.55 359 SER B O 1
ATOM 11179 N N . ARG B 1 360 ? -18.375 -73.188 1.474 1 20.83 360 ARG B N 1
ATOM 11180 C CA . ARG B 1 360 ? -17.734 -72.312 2.451 1 20.83 360 ARG B CA 1
ATOM 11181 C C . ARG B 1 360 ? -16.25 -72.625 2.559 1 20.83 360 ARG B C 1
ATOM 11183 O O . ARG B 1 360 ? -15.586 -72.188 3.516 1 20.83 360 ARG B O 1
ATOM 11190 N N . HIS B 1 361 ? -15.508 -73.375 1.771 1 18.02 361 HIS B N 1
ATOM 11191 C CA . HIS B 1 361 ? -14.266 -73.688 2.471 1 18.02 361 HIS B CA 1
ATOM 11192 C C . HIS B 1 361 ? -13.5 -72.375 2.816 1 18.02 361 HIS B C 1
ATOM 11194 O O . HIS B 1 361 ? -13.344 -71.5 1.972 1 18.02 361 HIS B O 1
ATOM 11200 N N . SER B 1 362 ? -13.305 -72.188 4.254 1 19.45 362 SER B N 1
ATOM 11201 C CA . SER B 1 362 ? -12.75 -71.312 5.277 1 19.45 362 SER B CA 1
ATOM 11202 C C . SER B 1 362 ? -11.242 -71.188 5.113 1 19.45 362 SER B C 1
ATOM 11204 O O . SER B 1 362 ? -10.555 -70.75 6.043 1 19.45 362 SER B O 1
ATOM 11206 N N . ALA B 1 363 ? -10.492 -71.625 4.164 1 18.39 363 ALA B N 1
ATOM 11207 C CA . ALA B 1 363 ? -9.109 -71.75 4.594 1 18.39 363 ALA B CA 1
ATOM 11208 C C . ALA B 1 363 ? -8.562 -70.438 5.152 1 18.39 363 ALA B C 1
ATOM 11210 O O . ALA B 1 363 ? -8.836 -69.375 4.613 1 18.39 363 ALA B O 1
ATOM 11211 N N . GLU B 1 364 ? -7.977 -70.438 6.488 1 19.5 364 GLU B N 1
ATOM 11212 C CA . GLU B 1 364 ? -7.309 -69.75 7.57 1 19.5 364 GLU B CA 1
ATOM 11213 C C . GLU B 1 364 ? -6.016 -69.062 7.09 1 19.5 364 GLU B C 1
ATOM 11215 O O . GLU B 1 364 ? -5.215 -68.625 7.895 1 19.5 364 GLU B O 1
ATOM 11220 N N . ARG B 1 365 ? -5.555 -69.125 5.867 1 19.25 365 ARG B N 1
ATOM 11221 C CA . ARG B 1 365 ? -4.109 -68.938 5.945 1 19.25 365 ARG B CA 1
ATOM 11222 C C . ARG B 1 365 ? -3.779 -67.625 6.613 1 19.25 365 ARG B C 1
ATOM 11224 O O . ARG B 1 365 ? -4.59 -66.688 6.602 1 19.25 365 ARG B O 1
ATOM 11231 N N . ASP B 1 366 ? -2.482 -67.562 7.168 1 18.52 366 ASP B N 1
ATOM 11232 C CA . ASP B 1 366 ? -1.555 -66.938 8.094 1 18.52 366 ASP B CA 1
ATOM 11233 C C . ASP B 1 366 ? -1.348 -65.438 7.734 1 18.52 366 ASP B C 1
ATOM 11235 O O . ASP B 1 366 ? -1.3 -65.125 6.555 1 18.52 366 ASP B O 1
ATOM 11239 N N . ALA B 1 367 ? -1.471 -64.5 8.742 1 19.53 367 ALA B N 1
ATOM 11240 C CA . ALA B 1 367 ? -1.493 -63.156 9.242 1 19.53 367 ALA B CA 1
ATOM 11241 C C . ALA B 1 367 ? -0.176 -62.438 8.953 1 19.53 367 ALA B C 1
ATOM 11243 O O . ALA B 1 367 ? 0.11 -61.406 9.531 1 19.53 367 ALA B O 1
ATOM 11244 N N . SER B 1 368 ? 0.807 -62.969 8.18 1 19.58 368 SER B N 1
ATOM 11245 C CA . SER B 1 368 ? 2.057 -62.312 8.547 1 19.58 368 SER B CA 1
ATOM 11246 C C . SER B 1 368 ? 2 -60.812 8.25 1 19.58 368 SER B C 1
ATOM 11248 O O . SER B 1 368 ? 1.72 -60.438 7.117 1 19.58 368 SER B O 1
ATOM 11250 N N . ALA B 1 369 ? 1.746 -59.969 9.312 1 20.5 369 ALA B N 1
ATOM 11251 C CA . ALA B 1 369 ? 1.562 -58.594 9.75 1 20.5 369 ALA B CA 1
ATOM 11252 C C . ALA B 1 369 ? 2.783 -57.719 9.414 1 20.5 369 ALA B C 1
ATOM 11254 O O . ALA B 1 369 ? 2.896 -56.594 9.867 1 20.5 369 ALA B O 1
ATOM 11255 N N . GLY B 1 370 ? 3.902 -58.344 8.938 1 19.31 370 GLY B N 1
ATOM 11256 C CA . GLY B 1 370 ? 5.004 -57.5 9.398 1 19.31 370 GLY B CA 1
ATOM 11257 C C . GLY B 1 370 ? 4.871 -56.062 8.977 1 19.31 370 GLY B C 1
ATOM 11258 O O . GLY B 1 370 ? 4.906 -55.156 9.82 1 19.31 370 GLY B O 1
ATOM 11259 N N . LYS B 1 371 ? 5.762 -55.688 8 1 21.06 371 LYS B N 1
ATOM 11260 C CA . LYS B 1 371 ? 6.578 -54.469 7.84 1 21.06 371 LYS B CA 1
ATOM 11261 C C . LYS B 1 371 ? 5.734 -53.312 7.34 1 21.06 371 LYS B C 1
ATOM 11263 O O . LYS B 1 371 ? 5.375 -53.25 6.16 1 21.06 371 LYS B O 1
ATOM 11268 N N . VAL B 1 372 ? 4.914 -52.719 8.164 1 23.14 372 VAL B N 1
ATOM 11269 C CA . VAL B 1 372 ? 3.836 -51.781 7.941 1 23.14 372 VAL B CA 1
ATOM 11270 C C . VAL B 1 372 ? 4.426 -50.375 7.668 1 23.14 372 VAL B C 1
ATOM 11272 O O . VAL B 1 372 ? 3.729 -49.375 7.777 1 23.14 372 VAL B O 1
ATOM 11275 N N . ASP B 1 373 ? 5.762 -50.281 7.586 1 19.88 373 ASP B N 1
ATOM 11276 C CA . ASP B 1 373 ? 6.148 -48.906 7.945 1 19.88 373 ASP B CA 1
ATOM 11277 C C . ASP B 1 373 ? 5.461 -47.906 7.039 1 19.88 373 ASP B C 1
ATOM 11279 O O . ASP B 1 373 ? 4.594 -47.156 7.492 1 19.88 373 ASP B O 1
ATOM 11283 N N . ALA B 1 374 ? 6.34 -46.875 6.625 1 23.02 374 ALA B N 1
ATOM 11284 C CA . ALA B 1 374 ? 6.172 -45.469 6.312 1 23.02 374 ALA B CA 1
ATOM 11285 C C . ALA B 1 374 ? 5.402 -45.25 5.012 1 23.02 374 ALA B C 1
ATOM 11287 O O . ALA B 1 374 ? 5.016 -44.156 4.668 1 23.02 374 ALA B O 1
ATOM 11288 N N . GLN B 1 375 ? 5.59 -46.219 4.09 1 26.16 375 GLN B N 1
ATOM 11289 C CA . GLN B 1 375 ? 5.09 -46.094 2.729 1 26.16 375 GLN B CA 1
ATOM 11290 C C . GLN B 1 375 ? 3.562 -46.094 2.703 1 26.16 375 GLN B C 1
ATOM 11292 O O . GLN B 1 375 ? 2.953 -47.031 2.156 1 26.16 375 GLN B O 1
ATOM 11297 N N . GLU B 1 376 ? 2.959 -45.562 3.742 1 29.06 376 GLU B N 1
ATOM 11298 C CA . GLU B 1 376 ? 1.584 -45.844 4.152 1 29.06 376 GLU B CA 1
ATOM 11299 C C . GLU B 1 376 ? 0.587 -45.25 3.158 1 29.06 376 GLU B C 1
ATOM 11301 O O . GLU B 1 376 ? -0.416 -45.875 2.826 1 29.06 376 GLU B O 1
ATOM 11306 N N . SER B 1 377 ? 0.854 -43.969 2.867 1 31.77 377 SER B N 1
ATOM 11307 C CA . SER B 1 377 ? -0.253 -43.312 2.182 1 31.77 377 SER B CA 1
ATOM 11308 C C . SER B 1 377 ? -0.488 -43.906 0.802 1 31.77 377 SER B C 1
ATOM 11310 O O . SER B 1 377 ? -1.631 -44.031 0.359 1 31.77 377 SER B O 1
ATOM 11312 N N . SER B 1 378 ? 0.616 -44.125 0.066 1 35 378 SER B N 1
ATOM 11313 C CA . SER B 1 378 ? 0.458 -44.719 -1.254 1 35 378 SER B CA 1
ATOM 11314 C C . SER B 1 378 ? -0.1 -46.156 -1.153 1 35 378 SER B C 1
ATOM 11316 O O . SER B 1 378 ? -0.773 -46.625 -2.07 1 35 378 SER B O 1
ATOM 11318 N N . SER B 1 379 ? 0.177 -46.844 -0.012 1 38.09 379 SER B N 1
ATOM 11319 C CA . SER B 1 379 ? -0.285 -48.219 0.155 1 38.09 379 SER B CA 1
ATOM 11320 C C . SER B 1 379 ? -1.787 -48.281 0.408 1 38.09 379 SER B C 1
ATOM 11322 O O . SER B 1 379 ? -2.471 -49.188 -0.061 1 38.09 379 SER B O 1
ATOM 11324 N N . GLN B 1 380 ? -2.223 -47.281 1.164 1 42 380 GLN B N 1
ATOM 11325 C CA . GLN B 1 380 ? -3.652 -47.312 1.454 1 42 380 GLN B CA 1
ATOM 11326 C C . GLN B 1 380 ? -4.477 -47.125 0.184 1 42 380 GLN B C 1
ATOM 11328 O O . GLN B 1 380 ? -5.527 -47.75 0.016 1 42 380 GLN B O 1
ATOM 11333 N N . LEU B 1 381 ? -4.008 -46.188 -0.692 1 46.09 381 LEU B N 1
ATOM 11334 C CA . LEU B 1 381 ? -4.691 -46.062 -1.973 1 46.09 381 LEU B CA 1
ATOM 11335 C C . LEU B 1 381 ? -4.672 -47.375 -2.746 1 46.09 381 LEU B C 1
ATOM 11337 O O . LEU B 1 381 ? -5.652 -47.719 -3.41 1 46.09 381 LEU B O 1
ATOM 11341 N N . ARG B 1 382 ? -3.605 -48.219 -2.641 1 48.22 382 ARG B N 1
ATOM 11342 C CA . ARG B 1 382 ? -3.529 -49.531 -3.266 1 48.22 382 ARG B CA 1
ATOM 11343 C C . ARG B 1 382 ? -4.504 -50.5 -2.609 1 48.22 382 ARG B C 1
ATOM 11345 O O . ARG B 1 382 ? -5.133 -51.312 -3.293 1 48.22 382 ARG B O 1
ATOM 11352 N N . ASP B 1 383 ? -4.672 -50.375 -1.32 1 44.47 383 ASP B N 1
ATOM 11353 C CA . ASP B 1 383 ? -5.578 -51.312 -0.642 1 44.47 383 ASP B CA 1
ATOM 11354 C C . ASP B 1 383 ? -7.035 -50.969 -0.954 1 44.47 383 ASP B C 1
ATOM 11356 O O . ASP B 1 383 ? -7.848 -51.875 -1.172 1 44.47 383 ASP B O 1
ATOM 11360 N N . ILE B 1 384 ? -7.363 -49.719 -0.942 1 45.53 384 ILE B N 1
ATOM 11361 C CA . ILE B 1 384 ? -8.727 -49.375 -1.321 1 45.53 384 ILE B CA 1
ATOM 11362 C C . ILE B 1 384 ? -8.969 -49.75 -2.785 1 45.53 384 ILE B C 1
ATOM 11364 O O . ILE B 1 384 ? -10.055 -50.219 -3.148 1 45.53 384 ILE B O 1
ATOM 11368 N N . ARG B 1 385 ? -7.977 -49.562 -3.588 1 44.41 385 ARG B N 1
ATOM 11369 C CA . ARG B 1 385 ? -8.086 -50 -4.965 1 44.41 385 ARG B CA 1
ATOM 11370 C C . ARG B 1 385 ? -8.352 -51.5 -5.02 1 44.41 385 ARG B C 1
ATOM 11372 O O . ARG B 1 385 ? -9.172 -51.969 -5.82 1 44.41 385 ARG B O 1
ATOM 11379 N N . ASN B 1 386 ? -7.691 -52.25 -4.176 1 41.5 386 ASN B N 1
ATOM 11380 C CA . ASN B 1 386 ? -7.91 -53.688 -4.102 1 41.5 386 ASN B CA 1
ATOM 11381 C C . ASN B 1 386 ? -9.258 -54.031 -3.473 1 41.5 386 ASN B C 1
ATOM 11383 O O . ASN B 1 386 ? -9.922 -54.969 -3.885 1 41.5 386 ASN B O 1
ATOM 11387 N N . THR B 1 387 ? -9.641 -53.312 -2.369 1 36.5 387 THR B N 1
ATOM 11388 C CA . THR B 1 387 ? -10.922 -53.594 -1.741 1 36.5 387 THR B CA 1
ATOM 11389 C C . THR B 1 387 ? -12.07 -53.125 -2.639 1 36.5 387 THR B C 1
ATOM 11391 O O . THR B 1 387 ? -13.18 -53.656 -2.553 1 36.5 387 THR B O 1
ATOM 11394 N N . LEU B 1 388 ? -11.906 -52 -3.266 1 36.84 388 LEU B N 1
ATOM 11395 C CA . LEU B 1 388 ? -12.945 -51.625 -4.227 1 36.84 388 LEU B CA 1
ATOM 11396 C C . LEU B 1 388 ? -13.227 -52.781 -5.188 1 36.84 388 LEU B C 1
ATOM 11398 O O . LEU B 1 388 ? -14.359 -52.969 -5.625 1 36.84 388 LEU B O 1
ATOM 11402 N N . GLU B 1 389 ? -12.242 -53.562 -5.469 1 33 389 GLU B N 1
ATOM 11403 C CA . GLU B 1 389 ? -12.5 -54.719 -6.32 1 33 389 GLU B CA 1
ATOM 11404 C C . GLU B 1 389 ? -13.398 -55.75 -5.617 1 33 389 GLU B C 1
ATOM 11406 O O . GLU B 1 389 ? -14.195 -56.438 -6.262 1 33 389 GLU B O 1
ATOM 11411 N N . THR B 1 390 ? -13.258 -55.875 -4.254 1 31.31 390 THR B N 1
ATOM 11412 C CA . THR B 1 390 ? -13.938 -57 -3.633 1 31.31 390 THR B CA 1
ATOM 11413 C C . THR B 1 390 ? -15.383 -56.625 -3.303 1 31.31 390 THR B C 1
ATOM 11415 O O . THR B 1 390 ? -16.203 -57.5 -2.998 1 31.31 390 THR B O 1
ATOM 11418 N N . TYR B 1 391 ? -15.727 -55.406 -2.949 1 30.08 391 TYR B N 1
ATOM 11419 C CA . TYR B 1 391 ? -17.047 -55.188 -2.365 1 30.08 391 TYR B CA 1
ATOM 11420 C C . TYR B 1 391 ? -18.141 -55.344 -3.412 1 30.08 391 TYR B C 1
ATOM 11422 O O . TYR B 1 391 ? -18.688 -54.344 -3.91 1 30.08 391 TYR B O 1
ATOM 11430 N N . GLU B 1 392 ? -18.094 -56.188 -4.434 1 27.97 392 GLU B N 1
ATOM 11431 C CA . GLU B 1 392 ? -19.156 -56.281 -5.43 1 27.97 392 GLU B CA 1
ATOM 11432 C C . GLU B 1 392 ? -20.453 -56.781 -4.805 1 27.97 392 GLU B C 1
ATOM 11434 O O . GLU B 1 392 ? -21.531 -56.562 -5.355 1 27.97 392 GLU B O 1
ATOM 11439 N N . GLY B 1 393 ? -20.594 -57.75 -3.871 1 25.72 393 GLY B N 1
ATOM 11440 C CA . GLY B 1 393 ? -21.688 -58.719 -3.994 1 25.72 393 GLY B CA 1
ATOM 11441 C C . GLY B 1 393 ? -22.953 -58.281 -3.273 1 25.72 393 GLY B C 1
ATOM 11442 O O . GLY B 1 393 ? -23.828 -59.094 -2.998 1 25.72 393 GLY B O 1
ATOM 11443 N N . VAL B 1 394 ? -23.141 -57.062 -2.682 1 25.45 394 VAL B N 1
ATOM 11444 C CA . VAL B 1 394 ? -24.391 -57.156 -1.939 1 25.45 394 VAL B CA 1
ATOM 11445 C C . VAL B 1 394 ? -25.562 -57.094 -2.902 1 25.45 394 VAL B C 1
ATOM 11447 O O . VAL B 1 394 ? -25.703 -56.125 -3.668 1 25.45 394 VAL B O 1
ATOM 11450 N N . PRO B 1 395 ? -26.328 -58.156 -3.262 1 24.02 395 PRO B N 1
ATOM 11451 C CA . PRO B 1 395 ? -27.453 -58.281 -4.18 1 24.02 395 PRO B CA 1
ATOM 11452 C C . PRO B 1 395 ? -28.672 -57.5 -3.695 1 24.02 395 PRO B C 1
ATOM 11454 O O . PRO B 1 395 ? -29.188 -57.75 -2.596 1 24.02 395 PRO B O 1
ATOM 11457 N N . GLY B 1 396 ? -28.766 -56.188 -3.578 1 23.91 396 GLY B N 1
ATOM 11458 C CA . GLY B 1 396 ? -30.047 -55.656 -3.162 1 23.91 396 GLY B CA 1
ATOM 11459 C C . GLY B 1 396 ? -31.172 -55.938 -4.152 1 23.91 396 GLY B C 1
ATOM 11460 O O . GLY B 1 396 ? -30.922 -56.062 -5.352 1 23.91 396 GLY B O 1
ATOM 11461 N N . THR B 1 397 ? -32.25 -56.719 -3.805 1 22.98 397 THR B N 1
ATOM 11462 C CA . THR B 1 397 ? -33.5 -57.094 -4.461 1 22.98 397 THR B CA 1
ATOM 11463 C C . THR B 1 397 ? -34.281 -55.875 -4.93 1 22.98 397 THR B C 1
ATOM 11465 O O . THR B 1 397 ? -34.594 -55 -4.129 1 22.98 397 THR B O 1
ATOM 11468 N N . ILE B 1 398 ? -34.031 -55.375 -6.133 1 25.58 398 ILE B N 1
ATOM 11469 C CA . ILE B 1 398 ? -34.719 -54.25 -6.766 1 25.58 398 ILE B CA 1
ATOM 11470 C C . ILE B 1 398 ? -36.156 -54.656 -7.098 1 25.58 398 ILE B C 1
ATOM 11472 O O . ILE B 1 398 ? -36.375 -55.656 -7.801 1 25.58 398 ILE B O 1
ATOM 11476 N N . ASN B 1 399 ? -37.156 -54.312 -6.27 1 22.38 399 ASN B N 1
ATOM 11477 C CA . ASN B 1 399 ? -38.562 -54.469 -6.605 1 22.38 399 ASN B CA 1
ATOM 11478 C C . ASN B 1 399 ? -38.906 -53.719 -7.887 1 22.38 399 ASN B C 1
ATOM 11480 O O . ASN B 1 399 ? -38.469 -52.594 -8.102 1 22.38 399 ASN B O 1
ATOM 11484 N N . GLN B 1 400 ? -39.344 -54.312 -9.008 1 23.03 400 GLN B N 1
ATOM 11485 C CA . GLN B 1 400 ? -39.656 -54.094 -10.414 1 23.03 400 GLN B CA 1
ATOM 11486 C C . GLN B 1 400 ? -40.812 -53.094 -10.57 1 23.03 400 GLN B C 1
ATOM 11488 O O . GLN B 1 400 ? -41.25 -52.812 -11.688 1 23.03 400 GLN B O 1
ATOM 11493 N N . SER B 1 401 ? -41.531 -52.531 -9.586 1 23.23 401 SER B N 1
ATOM 11494 C CA . SER B 1 401 ? -42.906 -52.219 -9.984 1 23.23 401 SER B CA 1
ATOM 11495 C C . SER B 1 401 ? -42.969 -51.031 -10.914 1 23.23 401 SER B C 1
ATOM 11497 O O . SER B 1 401 ? -43.938 -50.844 -11.641 1 23.23 401 SER B O 1
ATOM 11499 N N . LEU B 1 402 ? -42.312 -49.906 -10.742 1 23.55 402 LEU B N 1
ATOM 11500 C CA . LEU B 1 402 ? -43.062 -48.719 -11.141 1 23.55 402 LEU B CA 1
ATOM 11501 C C . LEU B 1 402 ? -43 -48.5 -12.648 1 23.55 402 LEU B C 1
ATOM 11503 O O . LEU B 1 402 ? -41.938 -48.156 -13.18 1 23.55 402 LEU B O 1
ATOM 11507 N N . ILE B 1 403 ? -43.594 -49.219 -13.562 1 22.31 403 ILE B N 1
ATOM 11508 C CA . ILE B 1 403 ? -43.719 -48.969 -15 1 22.31 403 ILE B CA 1
ATOM 11509 C C . ILE B 1 403 ? -44.438 -47.656 -15.234 1 22.31 403 ILE B C 1
ATOM 11511 O O . ILE B 1 403 ? -45.594 -47.5 -14.898 1 22.31 403 ILE B O 1
ATOM 11515 N N . CYS B 1 404 ? -43.812 -46.469 -15 1 23.89 404 CYS B N 1
ATOM 11516 C CA . CYS B 1 404 ? -44.438 -45.188 -15.328 1 23.89 404 CYS B CA 1
ATOM 11517 C C . CYS B 1 404 ? -44.781 -45.125 -16.812 1 23.89 404 CYS B C 1
ATOM 11519 O O . CYS B 1 404 ? -43.906 -45.344 -17.656 1 23.89 404 CYS B O 1
ATOM 11521 N N . ARG B 1 405 ? -46.062 -45.25 -17.25 1 24.58 405 ARG B N 1
ATOM 11522 C CA . ARG B 1 405 ? -46.688 -45.062 -18.547 1 24.58 405 ARG B CA 1
ATOM 11523 C C . ARG B 1 405 ? -46.438 -43.625 -19.078 1 24.58 405 ARG B C 1
ATOM 11525 O O . ARG B 1 405 ? -46.656 -42.656 -18.359 1 24.58 405 ARG B O 1
ATOM 11532 N N . THR B 1 406 ? -45.656 -43.406 -20.234 1 24.45 406 THR B N 1
ATOM 11533 C CA . THR B 1 406 ? -45.156 -42.344 -21.078 1 24.45 406 THR B CA 1
ATOM 11534 C C . THR B 1 406 ? -46.312 -41.562 -21.703 1 24.45 406 THR B C 1
ATOM 11536 O O . THR B 1 406 ? -47 -42.062 -22.594 1 24.45 406 THR B O 1
ATOM 11539 N N . THR B 1 407 ? -47.25 -40.938 -20.984 1 23.48 407 THR B N 1
ATOM 11540 C CA . THR B 1 407 ? -48.156 -40.094 -21.797 1 23.48 407 THR B CA 1
ATOM 11541 C C . THR B 1 407 ? -47.375 -39 -22.5 1 23.48 407 THR B C 1
ATOM 11543 O O . THR B 1 407 ? -46.344 -38.531 -22 1 23.48 407 THR B O 1
ATOM 11546 N N . GLY B 1 408 ? -47.594 -38.656 -23.906 1 23.55 408 GLY B N 1
ATOM 11547 C CA . GLY B 1 408 ? -47.031 -37.938 -25.047 1 23.55 408 GLY B CA 1
ATOM 11548 C C . GLY B 1 408 ? -46.875 -36.438 -24.781 1 23.55 408 GLY B C 1
ATOM 11549 O O . GLY B 1 408 ? -46.562 -35.688 -25.703 1 23.55 408 GLY B O 1
ATOM 11550 N N . SER B 1 409 ? -47.094 -35.844 -23.719 1 23.94 409 SER B N 1
ATOM 11551 C CA . SER B 1 409 ? -47.062 -34.406 -23.953 1 23.94 409 SER B CA 1
ATOM 11552 C C . SER B 1 409 ? -45.688 -33.969 -24.484 1 23.94 409 SER B C 1
ATOM 11554 O O . SER B 1 409 ? -44.656 -34.562 -24.156 1 23.94 409 SER B O 1
ATOM 11556 N N . PRO B 1 410 ? -45.594 -32.969 -25.578 1 26.17 410 PRO B N 1
ATOM 11557 C CA . PRO B 1 410 ? -44.5 -32.562 -26.484 1 26.17 410 PRO B CA 1
ATOM 11558 C C . PRO B 1 410 ? -43.219 -32.25 -25.734 1 26.17 410 PRO B C 1
ATOM 11560 O O . PRO B 1 410 ? -42.125 -32.625 -26.188 1 26.17 410 PRO B O 1
ATOM 11563 N N . ASP B 1 411 ? -43.312 -31.062 -25.047 1 29.44 411 ASP B N 1
ATOM 11564 C CA . ASP B 1 411 ? -42.062 -30.312 -24.797 1 29.44 411 ASP B CA 1
ATOM 11565 C C . ASP B 1 411 ? -41.094 -31.125 -23.953 1 29.44 411 ASP B C 1
ATOM 11567 O O . ASP B 1 411 ? -40.312 -30.547 -23.203 1 29.44 411 ASP B O 1
ATOM 11571 N N . CYS B 1 412 ? -41.406 -32.375 -23.562 1 28.22 412 CYS B N 1
ATOM 11572 C CA . CYS B 1 412 ? -40.688 -33.312 -22.719 1 28.22 412 CYS B CA 1
ATOM 11573 C C . CYS B 1 412 ? -39.25 -33.5 -23.188 1 28.22 412 CYS B C 1
ATOM 11575 O O . CYS B 1 412 ? -38.906 -33.156 -24.328 1 28.22 412 CYS B O 1
ATOM 11577 N N . TYR B 1 413 ? -38.312 -34.125 -22.328 1 28.23 413 TYR B N 1
ATOM 11578 C CA . TYR B 1 413 ? -36.969 -34.594 -22.75 1 28.23 413 TYR B CA 1
ATOM 11579 C C . TYR B 1 413 ? -37 -35.031 -24.203 1 28.23 413 TYR B C 1
ATOM 11581 O O . TYR B 1 413 ? -37.688 -36 -24.547 1 28.23 413 TYR B O 1
ATOM 11589 N N . LEU B 1 414 ? -37.469 -34.125 -25.234 1 26.81 414 LEU B N 1
ATOM 11590 C CA . LEU B 1 414 ? -37.469 -34.469 -26.641 1 26.81 414 LEU B CA 1
ATOM 11591 C C . LEU B 1 414 ? -36.344 -35.469 -26.938 1 26.81 414 LEU B C 1
ATOM 11593 O O . LEU B 1 414 ? -35.188 -35.188 -26.703 1 26.81 414 LEU B O 1
ATOM 11597 N N . THR B 1 415 ? -36.719 -36.719 -26.766 1 25.42 415 THR B N 1
ATOM 11598 C CA . THR B 1 415 ? -35.938 -37.719 -27.484 1 25.42 415 THR B CA 1
ATOM 11599 C C . THR B 1 415 ? -35.812 -37.344 -28.969 1 25.42 415 THR B C 1
ATOM 11601 O O . THR B 1 415 ? -36.844 -37.219 -29.656 1 25.42 415 THR B O 1
ATOM 11604 N N . SER B 1 416 ? -35.094 -36.25 -29.359 1 24.89 416 SER B N 1
ATOM 11605 C CA . SER B 1 416 ? -34.875 -36.344 -30.797 1 24.89 416 SER B CA 1
ATOM 11606 C C . SER B 1 416 ? -34.812 -37.781 -31.281 1 24.89 416 SER B C 1
ATOM 11608 O O . SER B 1 416 ? -33.906 -38.531 -30.922 1 24.89 416 SER B O 1
ATOM 11610 N N . SER B 1 417 ? -35.938 -38.438 -31.375 1 25.09 417 SER B N 1
ATOM 11611 C CA . SER B 1 417 ? -36.156 -39.656 -32.125 1 25.09 417 SER B CA 1
ATOM 11612 C C . SER B 1 417 ? -35.625 -39.531 -33.562 1 25.09 417 SER B C 1
ATOM 11614 O O . SER B 1 417 ? -36.125 -40.188 -34.469 1 25.09 417 SER B O 1
ATOM 11616 N N . ASP B 1 418 ? -35.094 -38.469 -34.125 1 25.06 418 ASP B N 1
ATOM 11617 C CA . ASP B 1 418 ? -34.438 -38.906 -35.344 1 25.06 418 ASP B CA 1
ATOM 11618 C C . ASP B 1 418 ? -33.781 -40.25 -35.156 1 25.06 418 ASP B C 1
ATOM 11620 O O . ASP B 1 418 ? -32.906 -40.406 -34.312 1 25.06 418 ASP B O 1
ATOM 11624 N N . ASP B 1 419 ? -34.594 -41.25 -35.562 1 25.27 419 ASP B N 1
ATOM 11625 C CA . ASP B 1 419 ? -34.531 -42.656 -35.906 1 25.27 419 ASP B CA 1
ATOM 11626 C C . ASP B 1 419 ? -33.219 -43.031 -36.594 1 25.27 419 ASP B C 1
ATOM 11628 O O . ASP B 1 419 ? -33.062 -42.875 -37.781 1 25.27 419 ASP B O 1
ATOM 11632 N N . LEU B 1 420 ? -32.062 -42.375 -36.406 1 25.73 420 LEU B N 1
ATOM 11633 C CA . LEU B 1 420 ? -31.047 -43.25 -36.969 1 25.73 420 LEU B CA 1
ATOM 11634 C C . LEU B 1 420 ? -31.234 -44.688 -36.5 1 25.73 420 LEU B C 1
ATOM 11636 O O . LEU B 1 420 ? -30.953 -45 -35.344 1 25.73 420 LEU B O 1
ATOM 11640 N N . THR B 1 421 ? -32.438 -45.219 -36.781 1 26.19 421 THR B N 1
ATOM 11641 C CA . THR B 1 421 ? -32.594 -46.688 -36.844 1 26.19 421 THR B CA 1
ATOM 11642 C C . THR B 1 421 ? -31.281 -47.312 -37.344 1 26.19 421 THR B C 1
ATOM 11644 O O . THR B 1 421 ? -30.953 -47.219 -38.531 1 26.19 421 THR B O 1
ATOM 11647 N N . VAL B 1 422 ? -30.266 -47.125 -36.625 1 27.48 422 VAL B N 1
ATOM 11648 C CA . VAL B 1 422 ? -29.219 -48.062 -37 1 27.48 422 VAL B CA 1
ATOM 11649 C C . VAL B 1 422 ? -29.797 -49.469 -37.125 1 27.48 422 VAL B C 1
ATOM 11651 O O . VAL B 1 422 ? -30.5 -49.969 -36.219 1 27.48 422 VAL B O 1
ATOM 11654 N N . PRO B 1 423 ? -30.219 -49.875 -38.406 1 26.48 423 PRO B N 1
ATOM 11655 C CA . PRO B 1 423 ? -30.656 -51.25 -38.562 1 26.48 423 PRO B CA 1
ATOM 11656 C C . PRO B 1 423 ? -30 -52.219 -37.562 1 26.48 423 PRO B C 1
ATOM 11658 O O . PRO B 1 423 ? -28.891 -51.938 -37.094 1 26.48 423 PRO B O 1
ATOM 11661 N N . PRO B 1 424 ? -30.844 -52.969 -36.781 1 29.11 424 PRO B N 1
ATOM 11662 C CA . PRO B 1 424 ? -30.344 -54.031 -35.875 1 29.11 424 PRO B CA 1
ATOM 11663 C C . PRO B 1 424 ? -29.125 -54.75 -36.438 1 29.11 424 PRO B C 1
ATOM 11665 O O . PRO B 1 424 ? -28.484 -55.531 -35.719 1 29.11 424 PRO B O 1
ATOM 11668 N N . SER B 1 425 ? -29.25 -55.031 -37.781 1 27 425 SER B N 1
ATOM 11669 C CA . SER B 1 425 ? -28.578 -56.219 -38.312 1 27 425 SER B CA 1
ATOM 11670 C C . SER B 1 425 ? -27.062 -56.094 -38.156 1 27 425 SER B C 1
ATOM 11672 O O . SER B 1 425 ? -26.359 -57.094 -38.094 1 27 425 SER B O 1
ATOM 11674 N N . SER B 1 426 ? -26.516 -55.031 -38.875 1 27.75 426 SER B N 1
ATOM 11675 C CA . SER B 1 426 ? -25.172 -55.438 -39.281 1 27.75 426 SER B CA 1
ATOM 11676 C C . SER B 1 426 ? -24.25 -55.531 -38.062 1 27.75 426 SER B C 1
ATOM 11678 O O . SER B 1 426 ? -24.234 -54.656 -37.219 1 27.75 426 SER B O 1
ATOM 11680 N N . SER B 1 427 ? -23.812 -56.688 -37.594 1 31.52 427 SER B N 1
ATOM 11681 C CA . SER B 1 427 ? -22.891 -57.281 -36.625 1 31.52 427 SER B CA 1
ATOM 11682 C C . SER B 1 427 ? -21.719 -56.312 -36.344 1 31.52 427 SER B C 1
ATOM 11684 O O . SER B 1 427 ? -21 -56.5 -35.344 1 31.52 427 SER B O 1
ATOM 11686 N N . ARG B 1 428 ? -21.203 -55.5 -37.188 1 35.66 428 ARG B N 1
ATOM 11687 C CA . ARG B 1 428 ? -19.891 -54.906 -37.062 1 35.66 428 ARG B CA 1
ATOM 11688 C C . ARG B 1 428 ? -19.984 -53.531 -36.406 1 35.66 428 ARG B C 1
ATOM 11690 O O . ARG B 1 428 ? -19.312 -52.594 -36.844 1 35.66 428 ARG B O 1
ATOM 11697 N N . ILE B 1 429 ? -21.031 -53.125 -36.062 1 37.75 429 ILE B N 1
ATOM 11698 C CA . ILE B 1 429 ? -20.844 -51.812 -35.438 1 37.75 429 ILE B CA 1
ATOM 11699 C C . ILE B 1 429 ? -19.75 -51.906 -34.375 1 37.75 429 ILE B C 1
ATOM 11701 O O . ILE B 1 429 ? -19.844 -52.688 -33.438 1 37.75 429 ILE B O 1
ATOM 11705 N N . PRO B 1 430 ? -18.547 -51.281 -34.562 1 41.38 430 PRO B N 1
ATOM 11706 C CA . PRO B 1 430 ? -17.406 -51.438 -33.656 1 41.38 430 PRO B CA 1
ATOM 11707 C C . PRO B 1 430 ? -17.75 -51.156 -32.219 1 41.38 430 PRO B C 1
ATOM 11709 O O . PRO B 1 430 ? -18.672 -50.406 -31.922 1 41.38 430 PRO B O 1
ATOM 11712 N N . GLN B 1 431 ? -17.578 -52.094 -31.172 1 49.34 431 GLN B N 1
ATOM 11713 C CA . GLN B 1 431 ? -17.656 -52.156 -29.719 1 49.34 431 GLN B CA 1
ATOM 11714 C C . GLN B 1 431 ? -17.5 -50.781 -29.109 1 49.34 431 GLN B C 1
ATOM 11716 O O . GLN B 1 431 ? -18.125 -50.469 -28.078 1 49.34 431 GLN B O 1
ATOM 11721 N N . SER B 1 432 ? -16.875 -49.844 -29.781 1 57.06 432 SER B N 1
ATOM 11722 C CA . SER B 1 432 ? -16.5 -48.531 -29.219 1 57.06 432 SER B CA 1
ATOM 11723 C C . SER B 1 432 ? -17.688 -47.594 -29.141 1 57.06 432 SER B C 1
ATOM 11725 O O . SER B 1 432 ? -17.844 -46.875 -28.172 1 57.06 432 SER B O 1
ATOM 11727 N N . THR B 1 433 ? -18.609 -47.5 -30.062 1 61.88 433 THR B N 1
ATOM 11728 C CA . THR B 1 433 ? -19.719 -46.562 -30.078 1 61.88 433 THR B CA 1
ATOM 11729 C C . THR B 1 433 ? -20.812 -47 -29.109 1 61.88 433 THR B C 1
ATOM 11731 O O . THR B 1 433 ? -21.594 -46.188 -28.625 1 61.88 433 THR B O 1
ATOM 11734 N N . GLN B 1 434 ? -20.719 -48.219 -28.703 1 73 434 GLN B N 1
ATOM 11735 C CA . GLN B 1 434 ? -21.734 -48.75 -27.797 1 73 434 GLN B CA 1
ATOM 11736 C C . GLN B 1 434 ? -21.5 -48.25 -26.375 1 73 434 GLN B C 1
ATOM 11738 O O . GLN B 1 434 ? -22.453 -47.938 -25.656 1 73 434 GLN B O 1
ATOM 11743 N N . VAL B 1 435 ? -20.328 -48.062 -26.047 1 81.56 435 VAL B N 1
ATOM 11744 C CA . VAL B 1 435 ? -20.031 -47.625 -24.688 1 81.56 435 VAL B CA 1
ATOM 11745 C C . VAL B 1 435 ? -20.484 -46.188 -24.484 1 81.56 435 VAL B C 1
ATOM 11747 O O . VAL B 1 435 ? -21.062 -45.844 -23.453 1 81.56 435 VAL B O 1
ATOM 11750 N N . ASN B 1 436 ? -20.328 -45.344 -25.5 1 86.06 436 ASN B N 1
ATOM 11751 C CA . ASN B 1 436 ? -20.734 -43.938 -25.375 1 86.06 436 ASN B CA 1
ATOM 11752 C C . ASN B 1 436 ? -22.25 -43.781 -25.281 1 86.06 436 ASN B C 1
ATOM 11754 O O . ASN B 1 436 ? -22.75 -43.031 -24.453 1 86.06 436 ASN B O 1
ATOM 11758 N N . SER B 1 437 ? -22.891 -44.531 -26.094 1 85.88 437 SER B N 1
ATOM 11759 C CA . SER B 1 437 ? -24.344 -44.438 -26.094 1 85.88 437 SER B CA 1
ATOM 11760 C C . SER B 1 437 ? -24.938 -45.031 -24.828 1 85.88 437 SER B C 1
ATOM 11762 O O . SER B 1 437 ? -25.938 -44.531 -24.297 1 85.88 437 SER B O 1
ATOM 11764 N N . SER B 1 438 ? -24.281 -46.062 -24.297 1 85.06 438 SER B N 1
ATOM 11765 C CA . SER B 1 438 ? -24.75 -46.688 -23.047 1 85.06 438 SER B CA 1
ATOM 11766 C C . SER B 1 438 ? -24.562 -45.75 -21.875 1 85.06 438 SER B C 1
ATOM 11768 O O . SER B 1 438 ? -25.406 -45.656 -20.984 1 85.06 438 SER B O 1
ATOM 11770 N N . ILE B 1 439 ? -23.469 -45.062 -21.875 1 86.81 439 ILE B N 1
ATOM 11771 C CA . ILE B 1 439 ? -23.203 -44.094 -20.781 1 86.81 439 ILE B CA 1
ATOM 11772 C C . ILE B 1 439 ? -24.234 -42.969 -20.828 1 86.81 439 ILE B C 1
ATOM 11774 O O . ILE B 1 439 ? -24.812 -42.625 -19.797 1 86.81 439 ILE B O 1
ATOM 11778 N N . ARG B 1 440 ? -24.516 -42.5 -22 1 87.38 440 ARG B N 1
ATOM 11779 C CA . ARG B 1 440 ? -25.484 -41.406 -22.156 1 87.38 440 ARG B CA 1
ATOM 11780 C C . ARG B 1 440 ? -26.891 -41.844 -21.781 1 87.38 440 ARG B C 1
ATOM 11782 O O . ARG B 1 440 ? -27.609 -41.125 -21.078 1 87.38 440 ARG B O 1
ATOM 11789 N N . GLN B 1 441 ? -27.266 -43 -22.156 1 84.25 441 GLN B N 1
ATOM 11790 C CA . GLN B 1 441 ? -28.609 -43.531 -21.891 1 84.25 441 GLN B CA 1
ATOM 11791 C C . GLN B 1 441 ? -28.797 -43.812 -20.406 1 84.25 441 GLN B C 1
ATOM 11793 O O . GLN B 1 441 ? -29.812 -43.406 -19.812 1 84.25 441 GLN B O 1
ATOM 11798 N N . LEU B 1 442 ? -27.844 -44.438 -19.828 1 82.88 442 LEU B N 1
ATOM 11799 C CA . LEU B 1 442 ? -27.969 -44.781 -18.422 1 82.88 442 LEU B CA 1
ATOM 11800 C C . LEU B 1 442 ? -27.984 -43.5 -17.562 1 82.88 442 LEU B C 1
ATOM 11802 O O . LEU B 1 442 ? -28.703 -43.438 -16.562 1 82.88 442 LEU B O 1
ATOM 11806 N N . TRP B 1 443 ? -27.25 -42.531 -18 1 86.56 443 TRP B N 1
ATOM 11807 C CA . TRP B 1 443 ? -27.234 -41.281 -17.266 1 86.56 443 TRP B CA 1
ATOM 11808 C C . TRP B 1 443 ? -28.562 -40.531 -17.438 1 86.56 443 TRP B C 1
ATOM 11810 O O . TRP B 1 443 ? -29.094 -39.969 -16.469 1 86.56 443 TRP B O 1
ATOM 11820 N N . ALA B 1 444 ? -29 -40.469 -18.594 1 83.56 444 ALA B N 1
ATOM 11821 C CA . ALA B 1 444 ? -30.281 -39.844 -18.844 1 83.56 444 ALA B CA 1
ATOM 11822 C C . ALA B 1 444 ? -31.406 -40.5 -18.047 1 83.56 444 ALA B C 1
ATOM 11824 O O . ALA B 1 444 ? -32.281 -39.812 -17.5 1 83.56 444 ALA B O 1
ATOM 11825 N N . ASP B 1 445 ? -31.344 -41.844 -17.938 1 78.56 445 ASP B N 1
ATOM 11826 C CA . ASP B 1 445 ? -32.344 -42.562 -17.172 1 78.56 445 ASP B CA 1
ATOM 11827 C C . ASP B 1 445 ? -32.281 -42.219 -15.695 1 78.56 445 ASP B C 1
ATOM 11829 O O . ASP B 1 445 ? -33.281 -42.062 -15.023 1 78.56 445 ASP B O 1
ATOM 11833 N N . LEU B 1 446 ? -31.125 -42.125 -15.258 1 79.38 446 LEU B N 1
ATOM 11834 C CA . LEU B 1 446 ? -30.922 -41.781 -13.852 1 79.38 446 LEU B CA 1
ATOM 11835 C C . LEU B 1 446 ? -31.422 -40.344 -13.578 1 79.38 446 LEU B C 1
ATOM 11837 O O . LEU B 1 446 ? -32.031 -40.094 -12.539 1 79.38 446 LEU B O 1
ATOM 11841 N N . GLN B 1 447 ? -31.25 -39.438 -14.445 1 81.12 447 GLN B N 1
ATOM 11842 C CA . GLN B 1 447 ? -31.672 -38.062 -14.266 1 81.12 447 GLN B CA 1
ATOM 11843 C C . GLN B 1 447 ? -33.188 -37.938 -14.297 1 81.12 447 GLN B C 1
ATOM 11845 O O . GLN B 1 447 ? -33.781 -37.188 -13.516 1 81.12 447 GLN B O 1
ATOM 11850 N N . ILE B 1 448 ? -33.781 -38.656 -15.195 1 77.31 448 ILE B N 1
ATOM 11851 C CA . ILE B 1 448 ? -35.219 -38.594 -15.32 1 77.31 448 ILE B CA 1
ATOM 11852 C C . ILE B 1 448 ? -35.875 -39.094 -14.031 1 77.31 448 ILE B C 1
ATOM 11854 O O . ILE B 1 448 ? -36.844 -38.531 -13.539 1 77.31 448 ILE B O 1
ATOM 11858 N N . LEU B 1 449 ? -35.281 -40.125 -13.531 1 76.06 449 LEU B N 1
ATOM 11859 C CA . LEU B 1 449 ? -35.812 -40.656 -12.281 1 76.06 449 LEU B CA 1
ATOM 11860 C C . LEU B 1 449 ? -35.625 -39.688 -11.141 1 76.06 449 LEU B C 1
ATOM 11862 O O . LEU B 1 449 ? -36.5 -39.5 -10.305 1 76.06 449 LEU B O 1
ATOM 11866 N N . GLN B 1 450 ? -34.562 -39.094 -11.078 1 77.94 450 GLN B N 1
ATOM 11867 C CA . GLN B 1 450 ? -34.281 -38.125 -10.023 1 77.94 450 GLN B CA 1
ATOM 11868 C C . GLN B 1 450 ? -35.219 -36.938 -10.117 1 77.94 450 GLN B C 1
ATOM 11870 O O . GLN B 1 450 ? -35.719 -36.469 -9.102 1 77.94 450 GLN B O 1
ATOM 11875 N N . HIS B 1 451 ? -35.469 -36.438 -11.258 1 79.94 451 HIS B N 1
ATOM 11876 C CA . HIS B 1 451 ? -36.344 -35.281 -11.438 1 79.94 451 HIS B CA 1
ATOM 11877 C C . HIS B 1 451 ? -37.781 -35.656 -11.125 1 79.94 451 HIS B C 1
ATOM 11879 O O . HIS B 1 451 ? -38.531 -34.812 -10.617 1 79.94 451 HIS B O 1
ATOM 11885 N N . GLU B 1 452 ? -38.094 -36.844 -11.398 1 78.5 452 GLU B N 1
ATOM 11886 C CA . GLU B 1 452 ? -39.438 -37.281 -11.07 1 78.5 452 GLU B CA 1
ATOM 11887 C C . GLU B 1 452 ? -39.656 -37.344 -9.562 1 78.5 452 GLU B C 1
ATOM 11889 O O . GLU B 1 452 ? -40.688 -36.938 -9.062 1 78.5 452 GLU B O 1
ATOM 11894 N N . LEU B 1 453 ? -38.688 -37.781 -8.891 1 75.62 453 LEU B N 1
ATOM 11895 C CA . LEU B 1 453 ? -38.781 -37.875 -7.441 1 75.62 453 LEU B CA 1
ATOM 11896 C C . LEU B 1 453 ? -38.812 -36.469 -6.828 1 75.62 453 LEU B C 1
ATOM 11898 O O . LEU B 1 453 ? -39.562 -36.25 -5.859 1 75.62 453 LEU B O 1
ATOM 11902 N N . ILE B 1 454 ? -38.188 -35.562 -7.391 1 77.81 454 ILE B N 1
ATOM 11903 C CA . ILE B 1 454 ? -38.188 -34.188 -6.902 1 77.81 454 ILE B CA 1
ATOM 11904 C C . ILE B 1 454 ? -39.531 -33.531 -7.191 1 77.81 454 ILE B C 1
ATOM 11906 O O . ILE B 1 454 ? -40.062 -32.812 -6.352 1 77.81 454 ILE B O 1
ATOM 11910 N N . GLY B 1 455 ? -39.969 -33.781 -8.359 1 76.56 455 GLY B N 1
ATOM 11911 C CA . GLY B 1 455 ? -41.281 -33.25 -8.703 1 76.56 455 GLY B CA 1
ATOM 11912 C C . GLY B 1 455 ? -42.375 -33.719 -7.777 1 76.56 455 GLY B C 1
ATOM 11913 O O . GLY B 1 455 ? -43.219 -32.938 -7.348 1 76.56 455 GLY B O 1
ATOM 11914 N N . GLN B 1 456 ? -42.25 -34.938 -7.375 1 75.75 456 GLN B N 1
ATOM 11915 C CA . GLN B 1 456 ? -43.25 -35.531 -6.488 1 75.75 456 GLN B CA 1
ATOM 11916 C C . GLN B 1 456 ? -43.125 -34.969 -5.074 1 75.75 456 GLN B C 1
ATOM 11918 O O . GLN B 1 456 ? -44.125 -34.781 -4.375 1 75.75 456 GLN B O 1
ATOM 11923 N N . MET B 1 457 ? -42 -34.688 -4.734 1 76.69 457 MET B N 1
ATOM 11924 C CA . MET B 1 457 ? -41.75 -34.125 -3.416 1 76.69 457 MET B CA 1
ATOM 11925 C C . MET B 1 457 ? -42.375 -32.719 -3.311 1 76.69 457 MET B C 1
ATOM 11927 O O . MET B 1 457 ? -43 -32.406 -2.297 1 76.69 457 MET B O 1
ATOM 11931 N N . PHE B 1 458 ? -42.344 -31.984 -4.312 1 80.12 458 PHE B N 1
ATOM 11932 C CA . PHE B 1 458 ? -42.906 -30.641 -4.289 1 80.12 458 PHE B CA 1
ATOM 11933 C C . PHE B 1 458 ? -44.406 -30.656 -4.422 1 80.12 458 PHE B C 1
ATOM 11935 O O . PHE B 1 458 ? -45.094 -29.797 -3.873 1 80.12 458 PHE B O 1
ATOM 11942 N N . LYS B 1 459 ? -44.781 -31.609 -5.129 1 79.5 459 LYS B N 1
ATOM 11943 C CA . LYS B 1 459 ? -46.219 -31.734 -5.293 1 79.5 459 LYS B CA 1
ATOM 11944 C C . LYS B 1 459 ? -46.906 -32.156 -3.986 1 79.5 459 LYS B C 1
ATOM 11946 O O . LYS B 1 459 ? -48 -31.734 -3.688 1 79.5 459 LYS B O 1
ATOM 11951 N N . SER B 1 460 ? -46.281 -33 -3.256 1 72 460 SER B N 1
ATOM 11952 C CA . SER B 1 460 ? -46.875 -33.562 -2.047 1 72 460 SER B CA 1
ATOM 11953 C C . SER B 1 460 ? -47.062 -32.5 -0.973 1 72 460 SER B C 1
ATOM 11955 O O . SER B 1 460 ? -47.844 -32.719 -0.025 1 72 460 SER B O 1
ATOM 11957 N N . GLY B 1 461 ? -46.562 -31.172 -1.16 1 63.09 461 GLY B N 1
ATOM 11958 C CA . GLY B 1 461 ? -46.719 -30.125 -0.17 1 63.09 461 GLY B CA 1
ATOM 11959 C C . GLY B 1 461 ? -45.906 -30.359 1.087 1 63.09 461 GLY B C 1
ATOM 11960 O O . GLY B 1 461 ? -46.062 -29.641 2.08 1 63.09 461 GLY B O 1
ATOM 11961 N N . LYS B 1 462 ? -45.094 -31.391 1.12 1 62.62 462 LYS B N 1
ATOM 11962 C CA . LYS B 1 462 ? -44.281 -31.719 2.289 1 62.62 462 LYS B CA 1
ATOM 11963 C C . LYS B 1 462 ? -43.25 -30.625 2.576 1 62.62 462 LYS B C 1
ATOM 11965 O O . LYS B 1 462 ? -42.812 -30.469 3.715 1 62.62 462 LYS B O 1
ATOM 11970 N N . VAL B 1 463 ? -42.938 -29.875 1.599 1 72.62 463 VAL B N 1
ATOM 11971 C CA . VAL B 1 463 ? -41.969 -28.797 1.785 1 72.62 463 VAL B CA 1
ATOM 11972 C C . VAL B 1 463 ? -42.656 -27.547 2.287 1 72.62 463 VAL B C 1
ATOM 11974 O O . VAL B 1 463 ? -42.406 -27.078 3.393 1 72.62 463 VAL B O 1
ATOM 11977 N N . TYR B 1 464 ? -43.438 -26.953 1.563 1 71.31 464 TYR B N 1
ATOM 11978 C CA . TYR B 1 464 ? -44.312 -25.828 1.939 1 71.31 464 TYR B CA 1
ATOM 11979 C C . TYR B 1 464 ? -45.688 -25.984 1.356 1 71.31 464 TYR B C 1
ATOM 11981 O O . TYR B 1 464 ? -45.875 -26.609 0.309 1 71.31 464 TYR B O 1
ATOM 11989 N N . HIS B 1 465 ? -46.625 -25.453 2.246 1 65.69 465 HIS B N 1
ATOM 11990 C CA . HIS B 1 465 ? -47.969 -25.422 1.703 1 65.69 465 HIS B CA 1
ATOM 11991 C C . HIS B 1 465 ? -48.062 -24.406 0.569 1 65.69 465 HIS B C 1
ATOM 11993 O O . HIS B 1 465 ? -47.469 -23.328 0.637 1 65.69 465 HIS B O 1
ATOM 11999 N N . PRO B 1 466 ? -48.656 -24.781 -0.515 1 68.5 466 PRO B N 1
ATOM 12000 C CA . PRO B 1 466 ? -48.75 -23.891 -1.674 1 68.5 466 PRO B CA 1
ATOM 12001 C C . PRO B 1 466 ? -49.375 -22.531 -1.322 1 68.5 466 PRO B C 1
ATOM 12003 O O . PRO B 1 466 ? -49.188 -21.547 -2.039 1 68.5 466 PRO B O 1
ATOM 12006 N N . GLN B 1 467 ? -50.062 -22.359 -0.224 1 65 467 GLN B N 1
ATOM 12007 C CA . GLN B 1 467 ? -50.719 -21.094 0.123 1 65 467 GLN B CA 1
ATOM 12008 C C . GLN B 1 467 ? -49.875 -20.312 1.121 1 65 467 GLN B C 1
ATOM 12010 O O . GLN B 1 467 ? -50.344 -19.297 1.651 1 65 467 GLN B O 1
ATOM 12015 N N . GLU B 1 468 ? -48.656 -20.719 1.252 1 70.75 468 GLU B N 1
ATOM 12016 C CA . GLU B 1 468 ? -47.75 -19.984 2.137 1 70.75 468 GLU B CA 1
ATOM 12017 C C . GLU B 1 468 ? -47.438 -18.609 1.581 1 70.75 468 GLU B C 1
ATOM 12019 O O . GLU B 1 468 ? -47.219 -18.438 0.378 1 70.75 468 GLU B O 1
ATOM 12024 N N . PRO B 1 469 ? -47.531 -17.469 2.387 1 67.56 469 PRO B N 1
ATOM 12025 C CA . PRO B 1 469 ? -47.25 -16.125 1.881 1 67.56 469 PRO B CA 1
ATOM 12026 C C . PRO B 1 469 ? -45.781 -15.922 1.509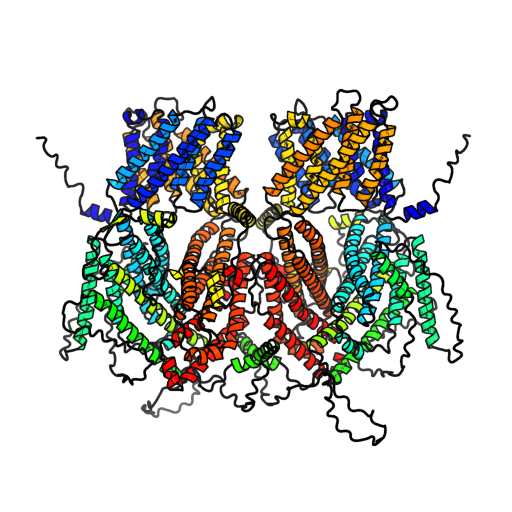 1 67.56 469 PRO B C 1
ATOM 12028 O O . PRO B 1 469 ? -44.906 -16.516 2.135 1 67.56 469 PRO B O 1
ATOM 12031 N N . LEU B 1 470 ? -45.625 -15.156 0.474 1 74.06 470 LEU B N 1
ATOM 12032 C CA . LEU B 1 470 ? -44.281 -14.797 0.026 1 74.06 470 LEU B CA 1
ATOM 12033 C C . LEU B 1 470 ? -43.688 -13.672 0.876 1 74.06 470 LEU B C 1
ATOM 12035 O O . LEU B 1 470 ? -44.406 -12.711 1.199 1 74.06 470 LEU B O 1
ATOM 12039 N N . LEU B 1 471 ? -42.5 -13.836 1.333 1 68.19 471 LEU B N 1
ATOM 12040 C CA . LEU B 1 471 ? -41.844 -12.852 2.166 1 68.19 471 LEU B CA 1
ATOM 12041 C C . LEU B 1 471 ? -41.562 -11.57 1.377 1 68.19 471 LEU B C 1
ATOM 12043 O O . LEU B 1 471 ? -41.438 -10.492 1.96 1 68.19 471 LEU B O 1
ATOM 12047 N N . ILE B 1 472 ? -41.375 -11.664 0.049 1 67.69 472 ILE B N 1
ATOM 12048 C CA . ILE B 1 472 ? -41.094 -10.531 -0.821 1 67.69 472 ILE B CA 1
ATOM 12049 C C . ILE B 1 472 ? -42.219 -9.516 -0.744 1 67.69 472 ILE B C 1
ATOM 12051 O O . ILE B 1 472 ? -42 -8.312 -0.878 1 67.69 472 ILE B O 1
ATOM 12055 N N . ASP B 1 473 ? -43.406 -9.969 -0.691 1 57.59 473 ASP B N 1
ATOM 12056 C CA . ASP B 1 473 ? -44.562 -9.086 -0.648 1 57.59 473 ASP B CA 1
ATOM 12057 C C . ASP B 1 473 ? -44.531 -8.203 0.594 1 57.59 473 ASP B C 1
ATOM 12059 O O . ASP B 1 473 ? -45.062 -7.082 0.575 1 57.59 473 ASP B O 1
ATOM 12063 N N . LEU B 1 474 ? -43.719 -8.688 1.486 1 50.56 474 LEU B N 1
ATOM 12064 C CA . LEU B 1 474 ? -43.531 -7.879 2.689 1 50.56 474 LEU B CA 1
ATOM 12065 C C . LEU B 1 474 ? -42.469 -6.816 2.479 1 50.56 474 LEU B C 1
ATOM 12067 O O . LEU B 1 474 ? -42.562 -5.703 2.996 1 50.56 474 LEU B O 1
ATOM 12071 N N . VAL B 1 475 ? -41.438 -7.211 1.77 1 51 475 VAL B N 1
ATOM 12072 C CA . VAL B 1 475 ? -40.281 -6.32 1.542 1 51 475 VAL B CA 1
ATOM 12073 C C . VAL B 1 475 ? -40.594 -5.387 0.37 1 51 475 VAL B C 1
ATOM 12075 O O . VAL B 1 475 ? -40.188 -4.227 0.37 1 51 475 VAL B O 1
ATOM 12078 N N . ALA B 1 476 ? -41.188 -5.914 -0.731 1 47.06 476 ALA B N 1
ATOM 12079 C CA . ALA B 1 476 ? -41.469 -5.156 -1.945 1 47.06 476 ALA B CA 1
ATOM 12080 C C . ALA B 1 476 ? -42.25 -3.893 -1.625 1 47.06 476 ALA B C 1
ATOM 12082 O O . ALA B 1 476 ? -42.094 -2.857 -2.271 1 47.06 476 ALA B O 1
ATOM 12083 N N . SER B 1 477 ? -43.156 -3.949 -0.775 1 40.28 477 SER B N 1
ATOM 12084 C CA . SER B 1 477 ? -43.875 -2.719 -0.501 1 40.28 477 SER B CA 1
ATOM 12085 C C . SER B 1 477 ? -42.938 -1.609 -0.03 1 40.28 477 SER B C 1
ATOM 12087 O O . SER B 1 477 ? -43.125 -0.446 -0.4 1 40.28 477 SER B O 1
ATOM 12089 N N . SER B 1 478 ? -41.938 -2.018 0.624 1 38.75 478 SER B N 1
ATOM 12090 C CA . SER B 1 478 ? -41 -0.995 1.08 1 38.75 478 SER B CA 1
ATOM 12091 C C . SER B 1 478 ? -40.062 -0.572 -0.039 1 38.75 478 SER B C 1
ATOM 12093 O O . SER B 1 478 ? -39.75 0.609 -0.172 1 38.75 478 SER B O 1
ATOM 12095 N N . VAL B 1 479 ? -39.531 -1.498 -0.881 1 40.47 479 VAL B N 1
ATOM 12096 C CA . VAL B 1 479 ? -38.656 -1.229 -2.006 1 40.47 479 VAL B CA 1
ATOM 12097 C C . VAL B 1 479 ? -39.438 -0.582 -3.145 1 40.47 479 VAL B C 1
ATOM 12099 O O . VAL B 1 479 ? -38.938 0.322 -3.818 1 40.47 479 VAL B O 1
ATOM 12102 N N . GLU B 1 480 ? -40.625 -1.084 -3.602 1 39.59 480 GLU B N 1
ATOM 12103 C CA . GLU B 1 480 ? -41.438 -0.447 -4.621 1 39.59 480 GLU B CA 1
ATOM 12104 C C . GLU B 1 480 ? -41.719 1.01 -4.27 1 39.59 480 GLU B C 1
ATOM 12106 O O . GLU B 1 480 ? -41.781 1.872 -5.148 1 39.59 480 GLU B O 1
ATOM 12111 N N . ARG B 1 481 ? -41.844 1.395 -3.033 1 39.75 481 ARG B N 1
ATOM 12112 C CA . ARG B 1 481 ? -41.969 2.793 -2.631 1 39.75 481 ARG B CA 1
ATOM 12113 C C . ARG B 1 481 ? -40.688 3.549 -2.906 1 39.75 481 ARG B C 1
ATOM 12115 O O . ARG B 1 481 ? -40.719 4.711 -3.324 1 39.75 481 ARG B O 1
ATOM 12122 N N . LEU B 1 482 ? -39.531 2.906 -2.758 1 35.59 482 LEU B N 1
ATOM 12123 C CA . LEU B 1 482 ? -38.25 3.502 -3.078 1 35.59 482 LEU B CA 1
ATOM 12124 C C . LEU B 1 482 ? -38.062 3.607 -4.586 1 35.59 482 LEU B C 1
ATOM 12126 O O . LEU B 1 482 ? -37.562 4.613 -5.086 1 35.59 482 LEU B O 1
ATOM 12130 N N . LEU B 1 483 ? -38.281 2.574 -5.438 1 34.66 483 LEU B N 1
ATOM 12131 C CA . LEU B 1 483 ? -38.188 2.615 -6.895 1 34.66 483 LEU B CA 1
ATOM 12132 C C . LEU B 1 483 ? -39.25 3.527 -7.492 1 34.66 483 LEU B C 1
ATOM 12134 O O . LEU B 1 483 ? -39 4.18 -8.508 1 34.66 483 LEU B O 1
ATOM 12138 N N . ALA B 1 484 ? -40.469 3.541 -7.023 1 35.5 484 ALA B N 1
ATOM 12139 C CA . ALA B 1 484 ? -41.469 4.465 -7.59 1 35.5 484 ALA B CA 1
ATOM 12140 C C . ALA B 1 484 ? -40.938 5.902 -7.547 1 35.5 484 ALA B C 1
ATOM 12142 O O . ALA B 1 484 ? -41.312 6.723 -8.391 1 35.5 484 ALA B O 1
ATOM 12143 N N . CYS B 1 485 ? -40.125 6.273 -6.531 1 32 485 CYS B N 1
ATOM 12144 C CA . CYS B 1 485 ? -39.656 7.648 -6.523 1 32 485 CYS B CA 1
ATOM 12145 C C . CYS B 1 485 ? -38.625 7.875 -7.633 1 32 485 CYS B C 1
ATOM 12147 O O . CYS B 1 485 ? -38.375 9.016 -8.031 1 32 485 CYS B O 1
ATOM 12149 N N . GLN B 1 486 ? -37.844 6.945 -8.047 1 31.36 486 GLN B N 1
ATOM 12150 C CA . GLN B 1 486 ? -36.938 7.293 -9.125 1 31.36 486 GLN B CA 1
ATOM 12151 C C . GLN B 1 486 ? -37.656 7.344 -10.469 1 31.36 486 GLN B C 1
ATOM 12153 O O . GLN B 1 486 ? -37.188 8.016 -11.398 1 31.36 486 GLN B O 1
ATOM 12158 N N . THR B 1 487 ? -38.531 6.418 -10.828 1 30 487 THR B N 1
ATOM 12159 C CA . THR B 1 487 ? -39 6.363 -12.203 1 30 487 THR B CA 1
ATOM 12160 C C . THR B 1 487 ? -40.094 7.422 -12.445 1 30 487 THR B C 1
ATOM 12162 O O . THR B 1 487 ? -40.844 7.332 -13.406 1 30 487 THR B O 1
ATOM 12165 N N . SER B 1 488 ? -40.219 8.523 -11.75 1 28.06 488 SER B N 1
ATOM 12166 C CA . SER B 1 488 ? -41.312 9.344 -12.203 1 28.06 488 SER B CA 1
ATOM 12167 C C . SER B 1 488 ? -41.125 9.82 -13.641 1 28.06 488 SER B C 1
ATOM 12169 O O . SER B 1 488 ? -41.875 10.664 -14.133 1 28.06 488 SER B O 1
ATOM 12171 N N . GLU B 1 489 ? -39.938 9.914 -14.266 1 28.05 489 GLU B N 1
ATOM 12172 C CA . GLU B 1 489 ? -40.281 10.664 -15.477 1 28.05 489 GLU B CA 1
ATOM 12173 C C . GLU B 1 489 ? -41.344 9.953 -16.281 1 28.05 489 GLU B C 1
ATOM 12175 O O . GLU B 1 489 ? -42.281 10.594 -16.781 1 28.05 489 GLU B O 1
ATOM 12180 N N . HIS B 1 490 ? -41.125 8.992 -17.203 1 24.98 490 HIS B N 1
ATOM 12181 C CA . HIS B 1 490 ? -41.969 8.82 -18.375 1 24.98 490 HIS B CA 1
ATOM 12182 C C . HIS B 1 490 ? -43.312 8.172 -17.984 1 24.98 490 HIS B C 1
ATOM 12184 O O . HIS B 1 490 ? -44.375 8.586 -18.453 1 24.98 490 HIS B O 1
ATOM 12190 N N . GLN B 1 491 ? -43.469 6.777 -17.938 1 23.92 491 GLN B N 1
ATOM 12191 C CA . GLN B 1 491 ? -44.75 6.137 -18.234 1 23.92 491 GLN B CA 1
ATOM 12192 C C . GLN B 1 491 ? -45.75 6.402 -17.141 1 23.92 491 GLN B C 1
ATOM 12194 O O . GLN B 1 491 ? -45.594 5.957 -16 1 23.92 491 GLN B O 1
ATOM 12199 N N . ALA B 1 492 ? -46.688 7.461 -17.109 1 27 492 ALA B N 1
ATOM 12200 C CA . ALA B 1 492 ? -48.031 7.844 -16.688 1 27 492 ALA B CA 1
ATOM 12201 C C . ALA B 1 492 ? -48.938 6.625 -16.609 1 27 492 ALA B C 1
ATOM 12203 O O . ALA B 1 492 ? -49.844 6.566 -15.773 1 27 492 ALA B O 1
ATOM 12204 N N . THR B 1 493 ? -49.312 5.855 -17.859 1 23.23 493 THR B N 1
ATOM 12205 C CA . THR B 1 493 ? -50.688 5.328 -18 1 23.23 493 THR B CA 1
ATOM 12206 C C . THR B 1 493 ? -50.906 4.172 -17.031 1 23.23 493 THR B C 1
ATOM 12208 O O . THR B 1 493 ? -52 3.58 -17.031 1 23.23 493 THR B O 1
ATOM 12211 N N . ARG B 1 494 ? -50.156 3.107 -16.906 1 25.59 494 ARG B N 1
ATOM 12212 C CA . ARG B 1 494 ? -51 1.966 -16.547 1 25.59 494 ARG B CA 1
ATOM 12213 C C . ARG B 1 494 ? -51.656 2.186 -15.203 1 25.59 494 ARG B C 1
ATOM 12215 O O . ARG B 1 494 ? -51 2.494 -14.211 1 25.59 494 ARG B O 1
ATOM 12222 N N . PRO B 1 495 ? -53.094 2.344 -15.164 1 26.42 495 PRO B N 1
ATOM 12223 C CA . PRO B 1 495 ? -54.125 2.416 -14.125 1 26.42 495 PRO B CA 1
ATOM 12224 C C . PRO B 1 495 ? -54.031 1.263 -13.125 1 26.42 495 PRO B C 1
ATOM 12226 O O . PRO B 1 495 ? -54.531 1.373 -12.008 1 26.42 495 PRO B O 1
ATOM 12229 N N . PRO B 1 496 ? -53.75 -0.038 -13.484 1 23.19 496 PRO B N 1
ATOM 12230 C CA . PRO B 1 496 ? -54.75 -1 -13.031 1 23.19 496 PRO B CA 1
ATOM 12231 C C . PRO B 1 496 ? -55.062 -0.883 -11.539 1 23.19 496 PRO B C 1
ATOM 12233 O O . PRO B 1 496 ? -56.219 -0.735 -11.148 1 23.19 496 PRO B O 1
ATOM 12236 N N . ALA B 1 497 ? -54.562 -2.066 -10.844 1 24.91 497 ALA B N 1
ATOM 12237 C CA . ALA B 1 497 ? -55.125 -3.072 -9.953 1 24.91 497 ALA B CA 1
ATOM 12238 C C . ALA B 1 497 ? -55.188 -2.568 -8.508 1 24.91 497 ALA B C 1
ATOM 12240 O O . ALA B 1 497 ? -54.156 -2.172 -7.957 1 24.91 497 ALA B O 1
ATOM 12241 N N . SER B 1 498 ? -56.312 -2.26 -7.898 1 25.2 498 SER B N 1
ATOM 12242 C CA . SER B 1 498 ? -56.906 -1.976 -6.594 1 25.2 498 SER B CA 1
ATOM 12243 C C . SER B 1 498 ? -56.719 -3.154 -5.641 1 25.2 498 SER B C 1
ATOM 12245 O O . SER B 1 498 ? -57.094 -3.068 -4.469 1 25.2 498 SER B O 1
ATOM 12247 N N . ASN B 1 499 ? -56.75 -4.555 -5.836 1 20.77 499 ASN B N 1
ATOM 12248 C CA . ASN B 1 499 ? -56.969 -5.621 -4.867 1 20.77 499 ASN B CA 1
ATOM 12249 C C . ASN B 1 499 ? -56.125 -5.426 -3.613 1 20.77 499 ASN B C 1
ATOM 12251 O O . ASN B 1 499 ? -54.875 -5.586 -3.654 1 20.77 499 ASN B O 1
ATOM 12255 N N . PRO B 1 500 ? -56.531 -4.73 -2.406 1 26.91 500 PRO B N 1
ATOM 12256 C CA . PRO B 1 500 ? -56.656 -4.379 -0.991 1 26.91 500 PRO B CA 1
ATOM 12257 C C . PRO B 1 500 ? -57 -5.586 -0.115 1 26.91 500 PRO B C 1
ATOM 12259 O O . PRO B 1 500 ? -57.094 -5.457 1.107 1 26.91 500 PRO B O 1
ATOM 12262 N N . THR B 1 501 ? -57.906 -6.723 -0.414 1 24.14 501 THR B N 1
ATOM 12263 C CA . THR B 1 501 ? -58.781 -7.316 0.611 1 24.14 501 THR B CA 1
ATOM 12264 C C . THR B 1 501 ? -57.938 -7.75 1.817 1 24.14 501 THR B C 1
ATOM 12266 O O . THR B 1 501 ? -58.281 -7.445 2.959 1 24.14 501 THR B O 1
ATOM 12269 N N . GLU B 1 502 ? -57.812 -9.289 1.999 1 24.94 502 GLU B N 1
ATOM 12270 C CA . GLU B 1 502 ? -57.781 -10.461 2.869 1 24.94 502 GLU B CA 1
ATOM 12271 C C . GLU B 1 502 ? -56.594 -10.406 3.822 1 24.94 502 GLU B C 1
ATOM 12273 O O . GLU B 1 502 ? -55.438 -10.188 3.395 1 24.94 502 GLU B O 1
ATOM 12278 N N . ASN B 1 503 ? -56.875 -10.477 5.301 1 26.83 503 ASN B N 1
ATOM 12279 C CA . ASN B 1 503 ? -56.5 -10.586 6.703 1 26.83 503 ASN B CA 1
ATOM 12280 C C . ASN B 1 503 ? -55.812 -11.914 6.996 1 26.83 503 ASN B C 1
ATOM 12282 O O . ASN B 1 503 ? -55.594 -12.258 8.156 1 26.83 503 ASN B O 1
ATOM 12286 N N . ARG B 1 504 ? -56.312 -13.148 6.465 1 29.47 504 ARG B N 1
ATOM 12287 C CA . ARG B 1 504 ? -55.781 -14.5 6.652 1 29.47 504 ARG B CA 1
ATOM 12288 C C . ARG B 1 504 ? -54.281 -14.555 6.406 1 29.47 504 ARG B C 1
ATOM 12290 O O . ARG B 1 504 ? -53.844 -14.492 5.262 1 29.47 504 ARG B O 1
ATOM 12297 N N . ARG B 1 505 ? -53.719 -14.156 7.465 1 30.64 505 ARG B N 1
ATOM 12298 C CA . ARG B 1 505 ? -52.312 -14.531 7.465 1 30.64 505 ARG B CA 1
ATOM 12299 C C . ARG B 1 505 ? -52.156 -16.031 7.66 1 30.64 505 ARG B C 1
ATOM 12301 O O . ARG B 1 505 ? -52.281 -16.531 8.781 1 30.64 505 ARG B O 1
ATOM 12308 N N . PRO B 1 506 ? -52.906 -17.188 7.133 1 27.06 506 PRO B N 1
ATOM 12309 C CA . PRO B 1 506 ? -52.594 -18.594 7.379 1 27.06 506 PRO B CA 1
ATOM 12310 C C . PRO B 1 506 ? -51.094 -18.859 7.312 1 27.06 506 PRO B C 1
ATOM 12312 O O . PRO B 1 506 ? -50.562 -19.656 8.102 1 27.06 506 PRO B O 1
ATOM 12315 N N . SER B 1 507 ? -50.594 -18.562 6.41 1 28.62 507 SER B N 1
ATOM 12316 C CA . SER B 1 507 ? -49.438 -19.422 6.117 1 28.62 507 SER B CA 1
ATOM 12317 C C . SER B 1 507 ? -48.281 -19.125 7.051 1 28.62 507 SER B C 1
ATOM 12319 O O . SER B 1 507 ? -47.5 -18.188 6.82 1 28.62 507 SER B O 1
ATOM 12321 N N . LEU B 1 508 ? -48.531 -19.047 8.227 1 30.12 508 LEU B N 1
ATOM 12322 C CA . LEU B 1 508 ? -47.406 -19.219 9.164 1 30.12 508 LEU B CA 1
ATOM 12323 C C . LEU B 1 508 ? -46.719 -20.562 8.953 1 30.12 508 LEU B C 1
ATOM 12325 O O . LEU B 1 508 ? -47.375 -21.547 8.625 1 30.12 508 LEU B O 1
ATOM 12329 N N . LEU B 1 509 ? -45.531 -21.094 8.711 1 34.72 509 LEU B N 1
ATOM 12330 C CA . LEU B 1 509 ? -44.656 -22.078 8.086 1 34.72 509 LEU B CA 1
ATOM 12331 C C . LEU B 1 509 ? -45 -23.484 8.586 1 34.72 509 LEU B C 1
ATOM 12333 O O . LEU B 1 509 ? -44.656 -23.844 9.719 1 34.72 509 LEU B O 1
ATOM 12337 N N . GLN B 1 510 ? -46.25 -24.203 8.367 1 30.94 510 GLN B N 1
ATOM 12338 C CA . GLN B 1 510 ? -46.312 -25.578 8.82 1 30.94 510 GLN B CA 1
ATOM 12339 C C . GLN B 1 510 ? -45.375 -26.484 8.047 1 30.94 510 GLN B C 1
ATOM 12341 O O . GLN B 1 510 ? -44.594 -27.234 8.648 1 30.94 510 GLN B O 1
ATOM 12346 N N . PRO B 1 511 ? -45.938 -27.422 6.863 1 36.81 511 PRO B N 1
ATOM 12347 C CA . PRO B 1 511 ? -45.438 -28.766 6.598 1 36.81 511 PRO B CA 1
ATOM 12348 C C . PRO B 1 511 ? -44.062 -28.766 5.902 1 36.81 511 PRO B C 1
ATOM 12350 O O . PRO B 1 511 ? -43.906 -28.141 4.852 1 36.81 511 PRO B O 1
ATOM 12353 N N . ILE B 1 512 ? -42.844 -28.875 6.078 1 39.25 512 ILE B N 1
ATOM 12354 C CA . ILE B 1 512 ? -41.719 -29.469 5.398 1 39.25 512 ILE B CA 1
ATOM 12355 C C . ILE B 1 512 ? -41.719 -30.984 5.574 1 39.25 512 ILE B C 1
ATOM 12357 O O . ILE B 1 512 ? -41.25 -31.719 4.699 1 39.25 512 ILE B O 1
ATOM 12361 N N . LEU B 1 513 ? -41.562 -32.375 6.195 1 36.59 513 LEU B N 1
ATOM 12362 C CA . LEU B 1 513 ? -41.719 -33.781 5.938 1 36.59 513 LEU B CA 1
ATOM 12363 C C . LEU B 1 513 ? -42.938 -34.344 6.664 1 36.59 513 LEU B C 1
ATOM 12365 O O . LEU B 1 513 ? -43.344 -35.469 6.449 1 36.59 513 LEU B O 1
ATOM 12369 N N . ALA B 1 514 ? -44.281 -34 6.891 1 31.03 514 ALA B N 1
ATOM 12370 C CA . ALA B 1 514 ? -45.125 -34.969 7.613 1 31.03 514 ALA B CA 1
ATOM 12371 C C . ALA B 1 514 ? -45.719 -36 6.66 1 31.03 514 ALA B C 1
ATOM 12373 O O . ALA B 1 514 ? -45.75 -37.188 6.969 1 31.03 514 ALA B O 1
ATOM 12374 N N . ARG B 1 515 ? -46.594 -36.062 5.605 1 34.81 515 ARG B N 1
ATOM 12375 C CA . ARG B 1 515 ? -47.812 -36.844 5.887 1 34.81 515 ARG B CA 1
ATOM 12376 C C . ARG B 1 515 ? -47.688 -38.281 5.383 1 34.81 515 ARG B C 1
ATOM 12378 O O . ARG B 1 515 ? -48.625 -39.062 5.477 1 34.81 515 ARG B O 1
ATOM 12385 N N . VAL B 1 516 ? -46.844 -39.312 5.121 1 27.53 516 VAL B N 1
ATOM 12386 C CA . VAL B 1 516 ? -47.406 -40.375 4.316 1 27.53 516 VAL B CA 1
ATOM 12387 C C . VAL B 1 516 ? -48.062 -41.406 5.227 1 27.53 516 VAL B C 1
ATOM 12389 O O . VAL B 1 516 ? -48.469 -42.5 4.77 1 27.53 516 VAL B O 1
ATOM 12392 N N . ASP B 1 517 ? -48.188 -42.125 6.496 1 25.78 517 ASP B N 1
ATOM 12393 C CA . ASP B 1 517 ? -48.938 -43.344 6.738 1 25.78 517 ASP B CA 1
ATOM 12394 C C . ASP B 1 517 ? -50.438 -43.156 6.398 1 25.78 517 ASP B C 1
ATOM 12396 O O . ASP B 1 517 ? -51.062 -42.188 6.828 1 25.78 517 ASP B O 1
ATOM 12400 N N . GLY B 1 518 ? -51.094 -44.156 5.625 1 24.45 518 GLY B N 1
ATOM 12401 C CA . GLY B 1 518 ? -52.188 -45.125 5.523 1 24.45 518 GLY B CA 1
ATOM 12402 C C . GLY B 1 518 ? -52.375 -45.906 6.805 1 24.45 518 GLY B C 1
ATOM 12403 O O . GLY B 1 518 ? -51.656 -45.719 7.777 1 24.45 518 GLY B O 1
ATOM 12404 N N . ILE B 1 519 ? -52.844 -47.562 6.859 1 25.91 519 ILE B N 1
ATOM 12405 C CA . ILE B 1 519 ? -53.531 -48.469 7.797 1 25.91 519 ILE B CA 1
ATOM 12406 C C . ILE B 1 519 ? -52.625 -48.719 9 1 25.91 519 ILE B C 1
ATOM 12408 O O . ILE B 1 519 ? -53.094 -49.281 10 1 25.91 519 ILE B O 1
ATOM 12412 N N . LEU B 1 520 ? -51.5 -48.781 9.32 1 22.64 520 LEU B N 1
ATOM 12413 C CA . LEU B 1 520 ? -51.031 -49.906 10.109 1 22.64 520 LEU B CA 1
ATOM 12414 C C . LEU B 1 520 ? -51.75 -49.969 11.453 1 22.64 520 LEU B C 1
ATOM 12416 O O . LEU B 1 520 ? -51.469 -49.188 12.359 1 22.64 520 LEU B O 1
ATOM 12420 N N . PRO B 1 521 ? -53.281 -50.062 11.492 1 24.3 521 PRO B N 1
ATOM 12421 C CA . PRO B 1 521 ? -54 -50.531 12.672 1 24.3 521 PRO B CA 1
ATOM 12422 C C . PRO B 1 521 ? -53.688 -51.969 13.031 1 24.3 521 PRO B C 1
ATOM 12424 O O . PRO B 1 521 ? -54.375 -52.562 13.875 1 24.3 521 PRO B O 1
ATOM 12427 N N . ASP B 1 522 ? -52.906 -52.875 12.664 1 21.78 522 ASP B N 1
ATOM 12428 C CA . ASP B 1 522 ? -53.188 -54.125 13.344 1 21.78 522 ASP B CA 1
ATOM 12429 C C . ASP B 1 522 ? -53.031 -54 14.852 1 21.78 522 ASP B C 1
ATOM 12431 O O . ASP B 1 522 ? -53.625 -54.75 15.625 1 21.78 522 ASP B O 1
ATOM 12435 N N . LYS B 1 523 ? -51.844 -53.688 15.484 1 23.92 523 LYS B N 1
ATOM 12436 C CA . LYS B 1 523 ? -51.5 -54.531 16.609 1 23.92 523 LYS B CA 1
ATOM 12437 C C . LYS B 1 523 ? -52.5 -54.406 17.75 1 23.92 523 LYS B C 1
ATOM 12439 O O . LYS B 1 523 ? -53.062 -53.344 17.953 1 23.92 523 LYS B O 1
ATOM 12444 N N . THR B 1 524 ? -52.844 -55.531 18.438 1 20.67 524 THR B N 1
ATOM 12445 C CA . THR B 1 524 ? -53.688 -56.031 19.516 1 20.67 524 THR B CA 1
ATOM 12446 C C . THR B 1 524 ? -53.406 -55.312 20.812 1 20.67 524 THR B C 1
ATOM 12448 O O . THR B 1 524 ? -52.25 -55.156 21.219 1 20.67 524 THR B O 1
ATOM 12451 N N . PRO B 1 525 ? -54.219 -54.469 21.281 1 22.34 525 PRO B N 1
ATOM 12452 C CA . PRO B 1 525 ? -54.031 -54.094 22.688 1 22.34 525 PRO B CA 1
ATOM 12453 C C . PRO B 1 525 ? -54.125 -55.281 23.641 1 22.34 525 PRO B C 1
ATOM 12455 O O . PRO B 1 525 ? -55.125 -55.969 23.703 1 22.34 525 PRO B O 1
ATOM 12458 N N . THR B 1 526 ? -53.125 -56.219 23.734 1 20.58 526 THR B N 1
ATOM 12459 C CA . THR B 1 526 ? -53.094 -56.969 24.984 1 20.58 526 THR B CA 1
ATOM 12460 C C . THR B 1 526 ? -53.25 -56 26.172 1 20.58 526 THR B C 1
ATOM 12462 O O . THR B 1 526 ? -52.719 -54.906 26.172 1 20.58 526 THR B O 1
ATOM 12465 N N . SER B 1 527 ? -54.188 -56.281 27.172 1 21.81 527 SER B N 1
ATOM 12466 C CA . SER B 1 527 ? -54.875 -55.719 28.344 1 21.81 527 SER B CA 1
ATOM 12467 C C . SER B 1 527 ? -53.875 -55.375 29.438 1 21.81 527 SER B C 1
ATOM 12469 O O . SER B 1 527 ? -54.281 -55.062 30.562 1 21.81 527 SER B O 1
ATOM 12471 N N . LEU B 1 528 ? -52.562 -55.5 29.219 1 20.36 528 LEU B N 1
ATOM 12472 C CA . LEU B 1 528 ? -51.969 -55.625 30.531 1 20.36 528 LEU B CA 1
ATOM 12473 C C . LEU B 1 528 ? -52.375 -54.469 31.453 1 20.36 528 LEU B C 1
ATOM 12475 O O . LEU B 1 528 ? -52.75 -53.406 30.969 1 20.36 528 LEU B O 1
ATOM 12479 N N . ALA B 1 529 ? -52 -54.531 32.812 1 23.27 529 ALA B N 1
ATOM 12480 C CA . ALA B 1 529 ? -52.25 -54.031 34.188 1 23.27 529 ALA B CA 1
ATOM 12481 C C . ALA B 1 529 ? -51.938 -52.562 34.281 1 23.27 529 ALA B C 1
ATOM 12483 O O . ALA B 1 529 ? -51.125 -52 33.531 1 23.27 529 ALA B O 1
ATOM 12484 N N . SER B 1 530 ? -52.719 -51.656 35.031 1 22.02 530 SER B N 1
ATOM 12485 C CA . SER B 1 530 ? -53.156 -50.312 35.344 1 22.02 530 SER B CA 1
ATOM 12486 C C . SER B 1 530 ? -52 -49.469 35.875 1 22.02 530 SER B C 1
ATOM 12488 O O . SER B 1 530 ? -52.188 -48.344 36.312 1 22.02 530 SER B O 1
ATOM 12490 N N . THR B 1 531 ? -50.875 -50.062 36.156 1 24.44 531 THR B N 1
ATOM 12491 C CA . THR B 1 531 ? -50.094 -49.312 37.156 1 24.44 531 THR B CA 1
ATOM 12492 C C . THR B 1 531 ? -49.812 -47.906 36.625 1 24.44 531 THR B C 1
ATOM 12494 O O . THR B 1 531 ? -49.312 -47.75 35.5 1 24.44 531 THR B O 1
ATOM 12497 N N . SER B 1 532 ? -50.312 -46.688 37.125 1 24.02 532 SER B N 1
ATOM 12498 C CA . SER B 1 532 ? -50.625 -45.312 36.75 1 24.02 532 SER B CA 1
ATOM 12499 C C . SER B 1 532 ? -49.375 -44.562 36.344 1 24.02 532 SER B C 1
ATOM 12501 O O . SER B 1 532 ? -49.406 -43.312 36.25 1 24.02 532 SER B O 1
ATOM 12503 N N . ALA B 1 533 ? -48.188 -45.125 36.406 1 25.72 533 ALA B N 1
ATOM 12504 C CA . ALA B 1 533 ? -47.062 -44.219 36.562 1 25.72 533 ALA B CA 1
ATOM 12505 C C . ALA B 1 533 ? -46.938 -43.25 35.375 1 25.72 533 ALA B C 1
ATOM 12507 O O . ALA B 1 533 ? -47.156 -43.656 34.219 1 25.72 533 ALA B O 1
ATOM 12508 N N . SER B 1 534 ? -47.031 -41.875 35.562 1 24.67 534 SER B N 1
ATOM 12509 C CA . SER B 1 534 ? -47.094 -40.75 34.656 1 24.67 534 SER B CA 1
ATOM 12510 C C . SER B 1 534 ? -45.938 -40.781 33.656 1 24.67 534 SER B C 1
ATOM 12512 O O . SER B 1 534 ? -44.75 -40.594 34.031 1 24.67 534 SER B O 1
ATOM 12514 N N . GLU B 1 535 ? -45.688 -41.75 32.906 1 22.2 535 GLU B N 1
ATOM 12515 C CA . GLU B 1 535 ? -44.562 -41.938 32.031 1 22.2 535 GLU B CA 1
ATOM 12516 C C . GLU B 1 535 ? -44.406 -40.812 31.031 1 22.2 535 GLU B C 1
ATOM 12518 O O . GLU B 1 535 ? -45.344 -40.562 30.234 1 22.2 535 GLU B O 1
ATOM 12523 N N . LYS B 1 536 ? -43.5 -39.844 31.359 1 27.14 536 LYS B N 1
ATOM 12524 C CA . LYS B 1 536 ? -43.125 -38.688 30.547 1 27.14 536 LYS B CA 1
ATOM 12525 C C . LYS B 1 536 ? -42.844 -39.094 29.109 1 27.14 536 LYS B C 1
ATOM 12527 O O . LYS B 1 536 ? -41.969 -39.969 28.875 1 27.14 536 LYS B O 1
ATOM 12532 N N . THR B 1 537 ? -43.844 -39.219 28.328 1 24.75 537 THR B N 1
ATOM 12533 C CA . THR B 1 537 ? -43.719 -39.5 26.906 1 24.75 537 THR B CA 1
ATOM 12534 C C . THR B 1 537 ? -42.5 -38.812 26.312 1 24.75 537 THR B C 1
ATOM 12536 O O . THR B 1 537 ? -42.312 -37.594 26.438 1 24.75 537 THR B O 1
ATOM 12539 N N . PRO B 1 538 ? -41.344 -39.531 26.344 1 28.8 538 PRO B N 1
ATOM 12540 C CA . PRO B 1 538 ? -40.188 -38.844 25.781 1 28.8 538 PRO B CA 1
ATOM 12541 C C . PRO B 1 538 ? -40.5 -38.125 24.469 1 28.8 538 PRO B C 1
ATOM 12543 O O . PRO B 1 538 ? -41.188 -38.688 23.609 1 28.8 538 PRO B O 1
ATOM 12546 N N . ASP B 1 539 ? -40.781 -36.875 24.594 1 28.42 539 ASP B N 1
ATOM 12547 C CA . ASP B 1 539 ? -40.938 -35.938 23.484 1 28.42 539 ASP B CA 1
ATOM 12548 C C . ASP B 1 539 ? -40.031 -36.281 22.328 1 28.42 539 ASP B C 1
ATOM 12550 O O . ASP B 1 539 ? -38.781 -36.219 22.469 1 28.42 539 ASP B O 1
ATOM 12554 N N . HIS B 1 540 ? -40.188 -37.375 21.719 1 28.03 540 HIS B N 1
ATOM 12555 C CA . HIS B 1 540 ? -39.469 -37.656 20.484 1 28.03 540 HIS B CA 1
ATOM 12556 C C . HIS B 1 540 ? -39.312 -36.406 19.625 1 28.03 540 HIS B C 1
ATOM 12558 O O . HIS B 1 540 ? -40.312 -35.781 19.25 1 28.03 540 HIS B O 1
ATOM 12564 N N . PRO B 1 541 ? -38.312 -35.625 19.984 1 30.25 541 PRO B N 1
ATOM 12565 C CA . PRO B 1 541 ? -38.125 -34.406 19.203 1 30.25 541 PRO B CA 1
ATOM 12566 C C . PRO B 1 541 ? -38.312 -34.625 17.703 1 30.25 541 PRO B C 1
ATOM 12568 O O . PRO B 1 541 ? -37.719 -35.531 17.125 1 30.25 541 PRO B O 1
ATOM 12571 N N . GLN B 1 542 ? -39.469 -34.656 17.25 1 32.78 542 GLN B N 1
ATOM 12572 C CA . GLN B 1 542 ? -39.812 -34.531 15.828 1 32.78 542 GLN B CA 1
ATOM 12573 C C . GLN B 1 542 ? -38.719 -33.781 15.086 1 32.78 542 GLN B C 1
ATOM 12575 O O . GLN B 1 542 ? -38.406 -32.625 15.391 1 32.78 542 GLN B O 1
ATOM 12580 N N . GLU B 1 543 ? -37.688 -34.5 14.781 1 34.06 543 GLU B N 1
ATOM 12581 C CA . GLU B 1 543 ? -36.469 -34.062 14.109 1 34.06 543 GLU B CA 1
ATOM 12582 C C . GLU B 1 543 ? -36.812 -33.094 12.961 1 34.06 543 GLU B C 1
ATOM 12584 O O . GLU B 1 543 ? -37.281 -33.531 11.914 1 34.06 543 GLU B O 1
ATOM 12589 N N . GLU B 1 544 ? -37.438 -32.031 13.078 1 36.56 544 GLU B N 1
ATOM 12590 C CA . GLU B 1 544 ? -37.688 -30.844 12.234 1 36.56 544 GLU B CA 1
ATOM 12591 C C . GLU B 1 544 ? -36.438 -30.531 11.383 1 36.56 544 GLU B C 1
ATOM 12593 O O . GLU B 1 544 ? -35.344 -30.391 11.914 1 36.56 544 GLU B O 1
ATOM 12598 N N . LEU B 1 545 ? -36.375 -31.062 10.188 1 41.47 545 LEU B N 1
ATOM 12599 C CA . LEU B 1 545 ? -35.344 -30.672 9.234 1 41.47 545 LEU B CA 1
ATOM 12600 C C . LEU B 1 545 ? -35.125 -29.172 9.227 1 41.47 545 LEU B C 1
ATOM 12602 O O . LEU B 1 545 ? -36.094 -28.406 9.016 1 41.47 545 LEU B O 1
ATOM 12606 N N . ASN B 1 546 ? -34.25 -28.703 9.797 1 48.5 546 ASN B N 1
ATOM 12607 C CA . ASN B 1 546 ? -33.906 -27.297 9.75 1 48.5 546 ASN B CA 1
ATOM 12608 C C . ASN B 1 546 ? -33.75 -26.797 8.32 1 48.5 546 ASN B C 1
ATOM 12610 O O . ASN B 1 546 ? -33.375 -27.547 7.426 1 48.5 546 ASN B O 1
ATOM 12614 N N . LYS B 1 547 ? -34.5 -25.797 7.77 1 54.34 547 LYS B N 1
ATOM 12615 C CA . LYS B 1 547 ? -34.5 -25.109 6.48 1 54.34 547 LYS B CA 1
ATOM 12616 C C . LYS B 1 547 ? -33.094 -25.047 5.883 1 54.34 547 LYS B C 1
ATOM 12618 O O . LYS B 1 547 ? -32.906 -25.219 4.676 1 54.34 547 LYS B O 1
ATOM 12623 N N . ASP B 1 548 ? -32.219 -25.016 6.723 1 58.25 548 ASP B N 1
ATOM 12624 C CA . ASP B 1 548 ? -30.844 -24.922 6.238 1 58.25 548 ASP B CA 1
ATOM 12625 C C . ASP B 1 548 ? -30.359 -26.281 5.723 1 58.25 548 ASP B C 1
ATOM 12627 O O . ASP B 1 548 ? -29.641 -26.344 4.723 1 58.25 548 ASP B O 1
ATOM 12631 N N . GLU B 1 549 ? -31 -27.328 6.223 1 60.84 549 GLU B N 1
ATOM 12632 C CA . GLU B 1 549 ? -30.562 -28.656 5.809 1 60.84 549 GLU B CA 1
ATOM 12633 C C . GLU B 1 549 ? -31.172 -29.062 4.469 1 60.84 549 GLU B C 1
ATOM 12635 O O . GLU B 1 549 ? -30.516 -29.703 3.646 1 60.84 549 GLU B O 1
ATOM 12640 N N . LEU B 1 550 ? -32.406 -28.656 4.172 1 63.5 550 LEU B N 1
ATOM 12641 C CA . LEU B 1 550 ? -33 -28.922 2.879 1 63.5 550 LEU B CA 1
ATOM 12642 C C . LEU B 1 550 ? -32.25 -28.203 1.759 1 63.5 550 LEU B C 1
ATOM 12644 O O . LEU B 1 550 ? -32 -28.797 0.703 1 63.5 550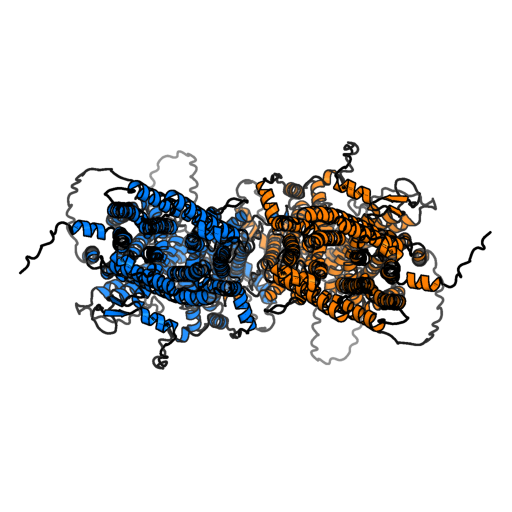 LEU B O 1
ATOM 12648 N N . GLN B 1 551 ? -31.891 -27.078 2.039 1 65.69 551 GLN B N 1
ATOM 12649 C CA . GLN B 1 551 ? -31.172 -26.297 1.036 1 65.69 551 GLN B CA 1
ATOM 12650 C C . GLN B 1 551 ? -29.828 -26.938 0.711 1 65.69 551 GLN B C 1
ATOM 12652 O O . GLN B 1 551 ? -29.438 -27.016 -0.455 1 65.69 551 GLN B O 1
ATOM 12657 N N . ARG B 1 552 ? -29.25 -27.438 1.631 1 69.62 552 ARG B N 1
ATOM 12658 C CA . ARG B 1 552 ? -27.938 -28.047 1.43 1 69.62 552 ARG B CA 1
ATOM 12659 C C . ARG B 1 552 ? -28.062 -29.375 0.671 1 69.62 552 ARG B C 1
ATOM 12661 O O . ARG B 1 552 ? -27.234 -29.688 -0.183 1 69.62 552 ARG B O 1
ATOM 12668 N N . SER B 1 553 ? -29.141 -30.062 0.952 1 68.06 553 SER B N 1
ATOM 12669 C CA . SER B 1 553 ? -29.328 -31.344 0.284 1 68.06 553 SER B CA 1
ATOM 12670 C C . SER B 1 553 ? -29.719 -31.156 -1.179 1 68.06 553 SER B C 1
ATOM 12672 O O . SER B 1 553 ? -29.281 -31.906 -2.047 1 68.06 553 SER B O 1
ATOM 12674 N N . LEU B 1 554 ? -30.531 -30.219 -1.41 1 69.88 554 LEU B N 1
ATOM 12675 C CA . LEU B 1 554 ? -30.891 -29.922 -2.795 1 69.88 554 LEU B CA 1
ATOM 12676 C C . LEU B 1 554 ? -29.672 -29.453 -3.58 1 69.88 554 LEU B C 1
ATOM 12678 O O . LEU B 1 554 ? -29.5 -29.828 -4.742 1 69.88 554 LEU B O 1
ATOM 12682 N N . LEU B 1 555 ? -28.922 -28.734 -2.904 1 68.81 555 LEU B N 1
ATOM 12683 C CA . LEU B 1 555 ? -27.703 -28.281 -3.557 1 68.81 555 LEU B CA 1
ATOM 12684 C C . LEU B 1 555 ? -26.797 -29.469 -3.914 1 68.81 555 LEU B C 1
ATOM 12686 O O . LEU B 1 555 ? -26.25 -29.516 -5.016 1 68.81 555 LEU B O 1
ATOM 12690 N N . ARG B 1 556 ? -26.656 -30.359 -3.109 1 73.25 556 ARG B N 1
ATOM 12691 C CA . ARG B 1 556 ? -25.812 -31.531 -3.33 1 73.25 556 ARG B CA 1
ATOM 12692 C C . ARG B 1 556 ? -26.328 -32.375 -4.492 1 73.25 556 ARG B C 1
ATOM 12694 O O . ARG B 1 556 ? -25.562 -32.812 -5.348 1 73.25 556 ARG B O 1
ATOM 12701 N N . THR B 1 557 ? -27.594 -32.5 -4.492 1 73 557 THR B N 1
ATOM 12702 C CA . THR B 1 557 ? -28.188 -33.344 -5.516 1 73 557 THR B CA 1
ATOM 12703 C C . THR B 1 557 ? -28.109 -32.688 -6.887 1 73 557 THR B C 1
ATOM 12705 O O . THR B 1 557 ? -27.734 -33.312 -7.875 1 73 557 THR B O 1
ATOM 12708 N N . PHE B 1 558 ? -28.375 -31.469 -6.852 1 75.19 558 PHE B N 1
ATOM 12709 C CA . PHE B 1 558 ? -28.375 -30.797 -8.148 1 75.19 558 PHE B CA 1
ATOM 12710 C C . PHE B 1 558 ? -26.953 -30.547 -8.633 1 75.19 558 PHE B C 1
ATOM 12712 O O . PHE B 1 558 ? -26.688 -30.578 -9.836 1 75.19 558 PHE B O 1
ATOM 12719 N N . SER B 1 559 ? -26.125 -30.344 -7.695 1 78.06 559 SER B N 1
ATOM 12720 C CA . SER B 1 559 ? -24.734 -30.203 -8.086 1 78.06 559 SER B CA 1
ATOM 12721 C C . SER B 1 559 ? -24.172 -31.5 -8.648 1 78.06 559 SER B C 1
ATOM 12723 O O . SER B 1 559 ? -23.469 -31.5 -9.656 1 78.06 559 SER B O 1
ATOM 12725 N N . HIS B 1 560 ? -24.484 -32.562 -8.031 1 76.75 560 HIS B N 1
ATOM 12726 C CA . HIS B 1 560 ? -24.047 -33.875 -8.523 1 76.75 560 HIS B CA 1
ATOM 12727 C C . HIS B 1 560 ? -24.625 -34.156 -9.906 1 76.75 560 HIS B C 1
ATOM 12729 O O . HIS B 1 560 ? -23.922 -34.625 -10.789 1 76.75 560 HIS B O 1
ATOM 12735 N N . SER B 1 561 ? -25.875 -33.812 -10.078 1 77.31 561 SER B N 1
ATOM 12736 C CA . SER B 1 561 ? -26.5 -34.094 -11.359 1 77.31 561 SER B CA 1
ATOM 12737 C C . SER B 1 561 ? -25.906 -33.25 -12.477 1 77.31 561 SER B C 1
ATOM 12739 O O . SER B 1 561 ? -25.625 -33.781 -13.562 1 77.31 561 SER B O 1
ATOM 12741 N N . CYS B 1 562 ? -25.641 -32.062 -12.227 1 79.75 562 CYS B N 1
ATOM 12742 C CA . CYS B 1 562 ? -25.141 -31.203 -13.289 1 79.75 562 CYS B CA 1
ATOM 12743 C C . CYS B 1 562 ? -23.656 -31.406 -13.516 1 79.75 562 CYS B C 1
ATOM 12745 O O . CYS B 1 562 ? -23.203 -31.516 -14.664 1 79.75 562 CYS B O 1
ATOM 12747 N N . ILE B 1 563 ? -22.875 -31.562 -12.523 1 84.12 563 ILE B N 1
ATOM 12748 C CA . ILE B 1 563 ? -21.438 -31.641 -12.664 1 84.12 563 ILE B CA 1
ATOM 12749 C C . ILE B 1 563 ? -21.047 -33.031 -13.164 1 84.12 563 ILE B C 1
ATOM 12751 O O . ILE B 1 563 ? -20.141 -33.156 -14 1 84.12 563 ILE B O 1
ATOM 12755 N N . MET B 1 564 ? -21.703 -34 -12.633 1 83.88 564 MET B N 1
ATOM 12756 C CA . MET B 1 564 ? -21.422 -35.344 -13.125 1 83.88 564 MET B CA 1
ATOM 12757 C C . MET B 1 564 ? -21.828 -35.5 -14.586 1 83.88 564 MET B C 1
ATOM 12759 O O . MET B 1 564 ? -21.203 -36.25 -15.336 1 83.88 564 MET B O 1
ATOM 12763 N N . GLY B 1 565 ? -22.859 -34.75 -14.945 1 82.94 565 GLY B N 1
ATOM 12764 C CA . GLY B 1 565 ? -23.203 -34.719 -16.359 1 82.94 565 GLY B CA 1
ATOM 12765 C C . GLY B 1 565 ? -22.109 -34.156 -17.234 1 82.94 565 GLY B C 1
ATOM 12766 O O . GLY B 1 565 ? -21.797 -34.688 -18.297 1 82.94 565 GLY B O 1
ATOM 12767 N N . MET B 1 566 ? -21.531 -33.156 -16.766 1 86.25 566 MET B N 1
ATOM 12768 C CA . MET B 1 566 ? -20.438 -32.562 -17.516 1 86.25 566 MET B CA 1
ATOM 12769 C C . MET B 1 566 ? -19.219 -33.469 -17.516 1 86.25 566 MET B C 1
ATOM 12771 O O . MET B 1 566 ? -18.516 -33.562 -18.531 1 86.25 566 MET B O 1
ATOM 12775 N N . PHE B 1 567 ? -18.953 -34.125 -16.422 1 89.81 567 PHE B N 1
ATOM 12776 C CA . PHE B 1 567 ? -17.844 -35.062 -16.312 1 89.81 567 PHE B CA 1
ATOM 12777 C C . PHE B 1 567 ? -18 -3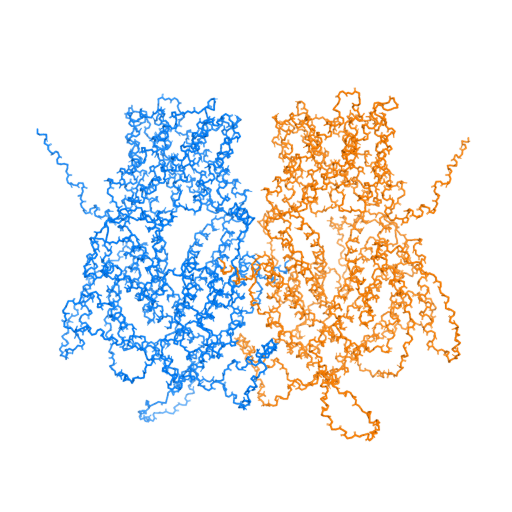6.188 -17.344 1 89.81 567 PHE B C 1
ATOM 12779 O O . PHE B 1 567 ? -17.031 -36.531 -18.016 1 89.81 567 PHE B O 1
ATOM 12786 N N . LEU B 1 568 ? -19.156 -36.656 -17.5 1 90.12 568 LEU B N 1
ATOM 12787 C CA . LEU B 1 568 ? -19.406 -37.781 -18.406 1 90.12 568 LEU B CA 1
ATOM 12788 C C . LEU B 1 568 ? -19.266 -37.312 -19.859 1 90.12 568 LEU B C 1
ATOM 12790 O O . LEU B 1 568 ? -18.734 -38.062 -20.688 1 90.12 568 LEU B O 1
ATOM 12794 N N . GLU B 1 569 ? -19.688 -36.125 -20.062 1 87.88 569 GLU B N 1
ATOM 12795 C CA . GLU B 1 569 ? -19.531 -35.625 -21.422 1 87.88 569 GLU B CA 1
ATOM 12796 C C . GLU B 1 569 ? -18.047 -35.438 -21.766 1 87.88 569 GLU B C 1
ATOM 12798 O O . GLU B 1 569 ? -17.641 -35.656 -22.906 1 87.88 569 GLU B O 1
ATOM 12803 N N . GLU B 1 570 ? -17.328 -35.031 -20.859 1 90.69 570 GLU B N 1
ATOM 12804 C CA . GLU B 1 570 ? -15.898 -34.875 -21.078 1 90.69 570 GLU B CA 1
ATOM 12805 C C . GLU B 1 570 ? -15.203 -36.219 -21.25 1 90.69 570 GLU B C 1
ATOM 12807 O O . GLU B 1 570 ? -14.266 -36.344 -22.047 1 90.69 570 GLU B O 1
ATOM 12812 N N . LEU B 1 571 ? -15.609 -37.125 -20.5 1 92.19 571 LEU B N 1
ATOM 12813 C CA . LEU B 1 571 ? -15.055 -38.469 -20.656 1 92.19 571 LEU B CA 1
ATOM 12814 C C . LEU B 1 571 ? -15.352 -39.031 -22.047 1 92.19 571 LEU B C 1
ATOM 12816 O O . LEU B 1 571 ? -14.484 -39.625 -22.688 1 92.19 571 LEU B O 1
ATOM 12820 N N . ILE B 1 572 ? -16.547 -38.781 -22.578 1 89.5 572 ILE B N 1
ATOM 12821 C CA . ILE B 1 572 ? -16.922 -39.281 -23.891 1 89.5 572 ILE B CA 1
ATOM 12822 C C . ILE B 1 572 ? -16.094 -38.562 -24.969 1 89.5 572 ILE B C 1
ATOM 12824 O O . ILE B 1 572 ? -15.617 -39.188 -25.906 1 89.5 572 ILE B O 1
ATOM 12828 N N . GLU B 1 573 ? -15.898 -37.344 -24.734 1 89.31 573 GLU B N 1
ATOM 12829 C CA . GLU B 1 573 ? -15.07 -36.594 -25.672 1 89.31 573 GLU B CA 1
ATOM 12830 C C . GLU B 1 573 ? -13.633 -37.094 -25.656 1 89.31 573 GLU B C 1
ATOM 12832 O O . GLU B 1 573 ? -12.984 -37.188 -26.703 1 89.31 573 GLU B O 1
ATOM 12837 N N . LEU B 1 574 ? -13.117 -37.375 -24.5 1 91.94 574 LEU B N 1
ATOM 12838 C CA . LEU B 1 574 ? -11.758 -37.875 -24.375 1 91.94 574 LEU B CA 1
ATOM 12839 C C . LEU B 1 574 ? -11.641 -39.25 -25.031 1 91.94 574 LEU B C 1
ATOM 12841 O O . LEU B 1 574 ? -10.656 -39.531 -25.734 1 91.94 574 LEU B O 1
ATOM 12845 N N . ARG B 1 575 ? -12.578 -40.031 -24.875 1 90.25 575 ARG B N 1
ATOM 12846 C CA . ARG B 1 575 ? -12.578 -41.375 -25.484 1 90.25 575 ARG B CA 1
ATOM 12847 C C . ARG B 1 575 ? -12.633 -41.281 -27 1 90.25 575 ARG B C 1
ATOM 12849 O O . ARG B 1 575 ? -11.906 -42 -27.688 1 90.25 575 ARG B O 1
ATOM 12856 N N . GLU B 1 576 ? -13.469 -40.375 -27.484 1 87.12 576 GLU B N 1
ATOM 12857 C CA . GLU B 1 576 ? -13.57 -40.188 -28.922 1 87.12 576 GLU B CA 1
ATOM 12858 C C . GLU B 1 576 ? -12.258 -39.656 -29.516 1 87.12 576 GLU B C 1
ATOM 12860 O O . GLU B 1 576 ? -11.867 -40.031 -30.609 1 87.12 576 GLU B O 1
ATOM 12865 N N . LEU B 1 577 ? -11.672 -38.938 -28.734 1 88 577 LEU B N 1
ATOM 12866 C CA . LEU B 1 577 ? -10.406 -38.375 -29.188 1 88 577 LEU B CA 1
ATOM 12867 C C . LEU B 1 577 ? -9.312 -39.438 -29.203 1 88 577 LEU B C 1
ATOM 12869 O O . LEU B 1 577 ? -8.508 -39.5 -30.125 1 88 577 LEU B O 1
ATOM 12873 N N . VAL B 1 578 ? -9.25 -40.281 -28.219 1 88 578 VAL B N 1
ATOM 12874 C CA . VAL B 1 578 ? -8.164 -41.25 -28.047 1 88 578 VAL B CA 1
ATOM 12875 C C . VAL B 1 578 ? -8.414 -42.469 -28.953 1 88 578 VAL B C 1
ATOM 12877 O O . VAL B 1 578 ? -7.496 -42.969 -29.594 1 88 578 VAL B O 1
ATOM 12880 N N . ILE B 1 579 ? -9.703 -42.906 -28.953 1 80.31 579 ILE B N 1
ATOM 12881 C CA . ILE B 1 579 ? -10.008 -44.125 -29.703 1 80.31 579 ILE B CA 1
ATOM 12882 C C . ILE B 1 579 ? -10.406 -43.75 -31.141 1 80.31 579 ILE B C 1
ATOM 12884 O O . ILE B 1 579 ? -10.219 -44.531 -32.062 1 80.31 579 ILE B O 1
ATOM 12888 N N . GLY B 1 580 ? -11.117 -42.469 -31.266 1 68 580 GLY B N 1
ATOM 12889 C CA . GLY B 1 580 ? -11.828 -42.094 -32.469 1 68 580 GLY B CA 1
ATOM 12890 C C . GLY B 1 580 ? -10.953 -42.094 -33.719 1 68 580 GLY B C 1
ATOM 12891 O O . GLY B 1 580 ? -9.727 -42.062 -33.625 1 68 580 GLY B O 1
ATOM 12892 N N . THR B 1 581 ? -11.555 -42.625 -34.875 1 54.75 581 THR B N 1
ATOM 12893 C CA . THR B 1 581 ? -11.133 -42.688 -36.281 1 54.75 581 THR B CA 1
ATOM 12894 C C . THR B 1 581 ? -10.93 -41.281 -36.844 1 54.75 581 THR B C 1
ATOM 12896 O O . THR B 1 581 ? -11.625 -40.344 -36.469 1 54.75 581 THR B O 1
ATOM 12899 N N . MET B 1 582 ? -9.758 -40.875 -37.031 1 45.75 582 MET B N 1
ATOM 12900 C CA . MET B 1 582 ? -9.477 -39.625 -37.75 1 45.75 582 MET B CA 1
ATOM 12901 C C . MET B 1 582 ? -10.359 -39.469 -38.969 1 45.75 582 MET B C 1
ATOM 12903 O O . MET B 1 582 ? -10.344 -40.344 -39.844 1 45.75 582 MET B O 1
ATOM 12907 N N . GLY B 1 583 ? -11.102 -38.25 -39.344 1 42.66 583 GLY B N 1
ATOM 12908 C CA . GLY B 1 583 ? -11.93 -37.844 -40.469 1 42.66 583 GLY B CA 1
ATOM 12909 C C . GLY B 1 583 ? -13.141 -38.75 -40.656 1 42.66 583 GLY B C 1
ATOM 12910 O O . GLY B 1 583 ? -13.578 -39.438 -39.75 1 42.66 583 GLY B O 1
ATOM 12911 N N . ASP B 1 584 ? -13.664 -38.719 -42.031 1 41.31 584 ASP B N 1
ATOM 12912 C CA . ASP B 1 584 ? -14.773 -39.5 -42.562 1 41.31 584 ASP B CA 1
ATOM 12913 C C . ASP B 1 584 ? -14.594 -41 -42.312 1 41.31 584 ASP B C 1
ATOM 12915 O O . ASP B 1 584 ? -15.523 -41.781 -42.5 1 41.31 584 ASP B O 1
ATOM 12919 N N . GLU B 1 585 ? -13.273 -41.656 -42.625 1 43.88 585 GLU B N 1
ATOM 12920 C CA . GLU B 1 585 ? -13.125 -43.062 -42.969 1 43.88 585 GLU B CA 1
ATOM 12921 C C . GLU B 1 585 ? -12.875 -43.906 -41.719 1 43.88 585 GLU B C 1
ATOM 12923 O O . GLU B 1 585 ? -12.414 -43.406 -40.688 1 43.88 585 GLU B O 1
ATOM 12928 N N . THR B 1 586 ? -13.438 -45.219 -41.5 1 46.38 586 THR B N 1
ATOM 12929 C CA . THR B 1 586 ? -13.469 -46.406 -40.688 1 46.38 586 THR B CA 1
ATOM 12930 C C . THR B 1 586 ? -12.062 -46.781 -40.219 1 46.38 586 THR B C 1
ATOM 12932 O O . THR B 1 586 ? -11.883 -47.781 -39.531 1 46.38 586 THR B O 1
ATOM 12935 N N . GLN B 1 587 ? -10.93 -46.062 -40.562 1 53.16 587 GLN B N 1
ATOM 12936 C CA . GLN B 1 587 ? -9.648 -46.719 -40.312 1 53.16 587 GLN B CA 1
ATOM 12937 C C . GLN B 1 587 ? -9.016 -46.156 -39.031 1 53.16 587 GLN B C 1
ATOM 12939 O O . GLN B 1 587 ? -9.031 -44.969 -38.781 1 53.16 587 GLN B O 1
ATOM 12944 N N . PRO B 1 588 ? -8.477 -47.031 -38.031 1 62.16 588 PRO B N 1
ATOM 12945 C CA . PRO B 1 588 ? -7.77 -46.688 -36.812 1 62.16 588 PRO B CA 1
ATOM 12946 C C . PRO B 1 588 ? -6.602 -45.75 -37.031 1 62.16 588 PRO B C 1
ATOM 12948 O O . PRO B 1 588 ? -6.008 -45.75 -38.125 1 62.16 588 PRO B O 1
ATOM 12951 N N . ARG B 1 589 ? -6.461 -44.719 -36.156 1 73.5 589 ARG B N 1
ATOM 12952 C CA . ARG B 1 589 ? -5.383 -43.75 -36.25 1 73.5 589 ARG B CA 1
ATOM 12953 C C . ARG B 1 589 ? -4.031 -44.406 -36.406 1 73.5 589 ARG B C 1
ATOM 12955 O O . ARG B 1 589 ? -3.727 -45.375 -35.688 1 73.5 589 ARG B O 1
ATOM 12962 N N . GLN B 1 590 ? -3.371 -44.25 -37.562 1 68.31 590 GLN B N 1
ATOM 12963 C CA . GLN B 1 590 ? -2.041 -44.812 -37.781 1 68.31 590 GLN B CA 1
ATOM 12964 C C . GLN B 1 590 ? -0.957 -43.875 -37.281 1 68.31 590 GLN B C 1
ATOM 12966 O O . GLN B 1 590 ? -1.183 -42.656 -37.156 1 68.31 590 GLN B O 1
ATOM 12971 N N . LYS B 1 591 ? 0.15 -44.438 -36.781 1 77.44 591 LYS B N 1
ATOM 12972 C CA . LYS B 1 591 ? 1.292 -43.688 -36.281 1 77.44 591 LYS B CA 1
ATOM 12973 C C . LYS B 1 591 ? 1.918 -42.844 -37.375 1 77.44 591 LYS B C 1
ATOM 12975 O O . LYS B 1 591 ? 2.143 -43.344 -38.5 1 77.44 591 LYS B O 1
ATOM 12980 N N . LYS B 1 592 ? 1.911 -41.562 -37.281 1 74.25 592 LYS B N 1
ATOM 12981 C CA . LYS B 1 592 ? 2.549 -40.625 -38.219 1 74.25 592 LYS B CA 1
ATOM 12982 C C . LYS B 1 592 ? 3.588 -39.781 -37.531 1 74.25 592 LYS B C 1
ATOM 12984 O O . LYS B 1 592 ? 3.643 -39.719 -36.281 1 74.25 592 LYS B O 1
ATOM 12989 N N . LEU B 1 593 ? 4.574 -39.219 -38.281 1 72.94 593 LEU B N 1
ATOM 12990 C CA . LEU B 1 593 ? 5.578 -38.281 -37.781 1 72.94 593 LEU B CA 1
ATOM 12991 C C . LEU B 1 593 ? 4.996 -36.875 -37.625 1 72.94 593 LEU B C 1
ATOM 12993 O O . LEU B 1 593 ? 4.449 -36.312 -38.562 1 72.94 593 LEU B O 1
ATOM 12997 N N . HIS B 1 594 ? 4.887 -36.406 -36.344 1 72.19 594 HIS B N 1
ATOM 12998 C CA . HIS B 1 594 ? 4.359 -35.094 -36.094 1 72.19 594 HIS B CA 1
ATOM 12999 C C . HIS B 1 594 ? 5.457 -34.156 -35.594 1 72.19 594 HIS B C 1
ATOM 13001 O O . HIS B 1 594 ? 6.281 -34.5 -34.781 1 72.19 594 HIS B O 1
ATOM 13007 N N . ILE B 1 595 ? 5.637 -32.938 -36.219 1 61.81 595 ILE B N 1
ATOM 13008 C CA . ILE B 1 595 ? 6.609 -31.922 -35.844 1 61.81 595 ILE B CA 1
ATOM 13009 C C . ILE B 1 595 ? 5.898 -30.766 -35.125 1 61.81 595 ILE B C 1
ATOM 13011 O O . ILE B 1 595 ? 5.195 -29.984 -35.781 1 61.81 595 ILE B O 1
ATOM 13015 N N . ALA B 1 596 ? 5.898 -30.625 -33.844 1 59.91 596 ALA B N 1
ATOM 13016 C CA . ALA B 1 596 ? 5.156 -29.641 -33.062 1 59.91 596 ALA B CA 1
ATOM 13017 C C . ALA B 1 596 ? 5.859 -28.281 -33.062 1 59.91 596 ALA B C 1
ATOM 13019 O O . ALA B 1 596 ? 5.211 -27.25 -32.938 1 59.91 596 ALA B O 1
ATOM 13020 N N . PHE B 1 597 ? 7.18 -28.078 -33.125 1 58.41 597 PHE B N 1
ATOM 13021 C CA . PHE B 1 597 ? 7.941 -26.844 -33 1 58.41 597 PHE B CA 1
ATOM 13022 C C . PHE B 1 597 ? 7.539 -25.844 -34.062 1 58.41 597 PHE B C 1
ATOM 13024 O O . PHE B 1 597 ? 7.523 -24.641 -33.844 1 58.41 597 PHE B O 1
ATOM 13031 N N . LEU B 1 598 ? 7.168 -26.328 -35.188 1 54.12 598 LEU B N 1
ATOM 13032 C CA . LEU B 1 598 ? 6.906 -25.422 -36.281 1 54.12 598 LEU B CA 1
ATOM 13033 C C . LEU B 1 598 ? 5.578 -24.703 -36.094 1 54.12 598 LEU B C 1
ATOM 13035 O O . LEU B 1 598 ? 5.43 -23.547 -36.5 1 54.12 598 LEU B O 1
ATOM 13039 N N . LYS B 1 599 ? 4.773 -25.25 -35.406 1 53.41 599 LYS B N 1
ATOM 13040 C CA . LYS B 1 599 ? 3.463 -24.625 -35.25 1 53.41 599 LYS B CA 1
ATOM 13041 C C . LYS B 1 599 ? 3.508 -23.5 -34.219 1 53.41 599 LYS B C 1
ATOM 13043 O O . LYS B 1 599 ? 2.844 -22.469 -34.375 1 53.41 599 LYS B O 1
ATOM 13048 N N . GLY B 1 600 ? 4.25 -23.766 -33.094 1 53.12 600 GLY B N 1
ATOM 13049 C CA . GLY B 1 600 ? 4.402 -22.703 -32.125 1 53.12 600 GLY B CA 1
ATOM 13050 C C . GLY B 1 600 ? 5.098 -21.469 -32.688 1 53.12 600 GLY B C 1
ATOM 13051 O O . GLY B 1 600 ? 4.695 -20.344 -32.406 1 53.12 600 GLY B O 1
ATOM 13052 N N . ILE B 1 601 ? 6.105 -21.672 -33.5 1 51.69 601 ILE B N 1
ATOM 13053 C CA . ILE B 1 601 ? 6.785 -20.547 -34.156 1 51.69 601 ILE B CA 1
ATOM 13054 C C . ILE B 1 601 ? 5.844 -19.875 -35.125 1 51.69 601 ILE B C 1
ATOM 13056 O O . ILE B 1 601 ? 5.812 -18.641 -35.219 1 51.69 601 ILE B O 1
ATOM 13060 N N . ARG B 1 602 ? 5.105 -20.688 -35.812 1 50.19 602 ARG B N 1
ATOM 13061 C CA . ARG B 1 602 ? 4.172 -20.109 -36.781 1 50.19 602 ARG B CA 1
ATOM 13062 C C . ARG B 1 602 ? 3.092 -19.297 -36.062 1 50.19 602 ARG B C 1
ATOM 13064 O O . ARG B 1 602 ? 2.678 -18.234 -36.562 1 50.19 602 ARG B O 1
ATOM 13071 N N . ALA B 1 603 ? 2.676 -19.812 -34.906 1 52.56 603 ALA B N 1
ATOM 13072 C CA . ALA B 1 603 ? 1.648 -19.125 -34.125 1 52.56 603 ALA B CA 1
ATOM 13073 C C . ALA B 1 603 ? 2.193 -17.828 -33.531 1 52.56 603 ALA B C 1
ATOM 13075 O O . ALA B 1 603 ? 1.475 -16.828 -33.438 1 52.56 603 ALA B O 1
ATOM 13076 N N . ARG B 1 604 ? 3.439 -17.859 -33.031 1 47.47 604 ARG B N 1
ATOM 13077 C CA . ARG B 1 604 ? 4.059 -16.688 -32.438 1 47.47 604 ARG B CA 1
ATOM 13078 C C . ARG B 1 604 ? 4.434 -15.664 -33.5 1 47.47 604 ARG B C 1
ATOM 13080 O O . ARG B 1 604 ? 4.285 -14.461 -33.312 1 47.47 604 ARG B O 1
ATOM 13087 N N . PHE B 1 605 ? 5.02 -16.156 -34.688 1 45.81 605 PHE B N 1
ATOM 13088 C CA . PHE B 1 605 ? 5.43 -15.195 -35.688 1 45.81 605 PHE B CA 1
ATOM 13089 C C . PHE B 1 605 ? 4.297 -14.93 -36.688 1 45.81 605 PHE B C 1
ATOM 13091 O O . PHE B 1 605 ? 4.477 -14.203 -37.656 1 45.81 605 PHE B O 1
ATOM 13098 N N . GLY B 1 606 ? 3.035 -14.945 -36.438 1 44.78 606 GLY B N 1
ATOM 13099 C CA . GLY B 1 606 ? 1.866 -14.461 -37.125 1 44.78 606 GLY B CA 1
ATOM 13100 C C . GLY B 1 606 ? 1.723 -15.055 -38.531 1 44.78 606 GLY B C 1
ATOM 13101 O O . GLY B 1 606 ? 1.072 -14.469 -39.406 1 44.78 606 GLY B O 1
ATOM 13102 N N . PHE B 1 607 ? 2.484 -15.945 -39 1 40.38 607 PHE B N 1
ATOM 13103 C CA . PHE B 1 607 ? 2.254 -16.312 -40.406 1 40.38 607 PHE B CA 1
ATOM 13104 C C . PHE B 1 607 ? 0.906 -17 -40.562 1 40.38 607 PHE B C 1
ATOM 13106 O O . PHE B 1 607 ? 0.826 -18.234 -40.531 1 40.38 607 PHE B O 1
ATOM 13113 N N . ARG B 1 608 ? 0.099 -16.719 -39.875 1 39.75 608 ARG B N 1
ATOM 13114 C CA . ARG B 1 608 ? -1.238 -17.266 -40.062 1 39.75 608 ARG B CA 1
ATOM 13115 C C . ARG B 1 608 ? -1.731 -16.984 -41.5 1 39.75 608 ARG B C 1
ATOM 13117 O O . ARG B 1 608 ? -1.755 -15.836 -41.938 1 39.75 608 ARG B O 1
ATOM 13124 N N . LYS B 1 609 ? -1.603 -17.844 -42.312 1 34.72 609 LYS B N 1
ATOM 13125 C CA . LYS B 1 609 ? -2.379 -17.734 -43.562 1 34.72 609 LYS B CA 1
ATOM 13126 C C . LYS B 1 609 ? -3.809 -17.297 -43.281 1 34.72 609 LYS B C 1
ATOM 13128 O O . LYS B 1 609 ? -4.492 -17.875 -42.438 1 34.72 609 LYS B O 1
ATOM 13133 N N . TYR B 1 610 ? -4.062 -16.062 -43.562 1 31.16 610 TYR B N 1
ATOM 13134 C CA . TYR B 1 610 ? -5.414 -15.531 -43.656 1 31.16 610 TYR B CA 1
ATOM 13135 C C . TYR B 1 610 ? -6.289 -16.438 -44.531 1 31.16 610 TYR B C 1
ATOM 13137 O O . TYR B 1 610 ? -6.152 -16.484 -45.75 1 31.16 610 TYR B O 1
ATOM 13145 N N . ARG B 1 611 ? -6.422 -17.688 -44.188 1 32.53 611 ARG B N 1
ATOM 13146 C CA . ARG B 1 611 ? -7.434 -18.312 -45.031 1 32.53 611 ARG B CA 1
ATOM 13147 C C . ARG B 1 611 ? -8.695 -17.453 -45.094 1 32.53 611 ARG B C 1
ATOM 13149 O O . ARG B 1 611 ? -9.141 -16.906 -44.094 1 32.53 611 ARG B O 1
ATOM 13156 N N . LYS B 1 612 ? -9 -16.906 -46.281 1 29.53 612 LYS B N 1
ATOM 13157 C CA . LYS B 1 612 ? -10.219 -16.25 -46.75 1 29.53 612 LYS B CA 1
ATOM 13158 C C . LYS B 1 612 ? -11.453 -16.906 -46.125 1 29.53 612 LYS B C 1
ATOM 13160 O O . LYS B 1 612 ? -11.539 -18.125 -46.062 1 29.53 612 LYS B O 1
ATOM 13165 N N . PRO B 1 613 ? -12.188 -16.078 -45.469 1 31.08 613 PRO B N 1
ATOM 13166 C CA . PRO B 1 613 ? -13.477 -16.562 -44.938 1 31.08 613 PRO B CA 1
ATOM 13167 C C . PRO B 1 613 ? -14.32 -17.266 -46 1 31.08 613 PRO B C 1
ATOM 13169 O O . PRO B 1 613 ? -14.594 -16.688 -47.062 1 31.08 613 PRO B O 1
ATOM 13172 N N . GLU B 1 614 ? -13.984 -18.453 -46.375 1 28.81 614 GLU B N 1
ATOM 13173 C CA . GLU B 1 614 ? -15.023 -19.047 -47.219 1 28.81 614 GLU B CA 1
ATOM 13174 C C . GLU B 1 614 ? -16.406 -18.75 -46.656 1 28.81 614 GLU B C 1
ATOM 13176 O O . GLU B 1 614 ? -16.641 -18.891 -45.438 1 28.81 614 GLU B O 1
ATOM 13181 N N . VAL B 1 615 ? -17.281 -17.906 -47.281 1 30.33 615 VAL B N 1
ATOM 13182 C CA . VAL B 1 615 ? -18.672 -17.453 -47.219 1 30.33 615 VAL B CA 1
ATOM 13183 C C . VAL B 1 615 ? -19.578 -18.625 -46.875 1 30.33 615 VAL B C 1
ATOM 13185 O O . VAL B 1 615 ? -20.797 -18.484 -46.812 1 30.33 615 VAL B O 1
ATOM 13188 N N . GLU B 1 616 ? -19.25 -19.938 -47.156 1 27.97 616 GLU B N 1
ATOM 13189 C CA . GLU B 1 616 ? -20.469 -20.75 -47.312 1 27.97 616 GLU B CA 1
ATOM 13190 C C . GLU B 1 616 ? -21.312 -20.719 -46.031 1 27.97 616 GLU B C 1
ATOM 13192 O O . GLU B 1 616 ? -22.5 -20.391 -46.094 1 27.97 616 GLU B O 1
ATOM 13197 N N . ASN B 1 617 ? -21.672 -22.016 -45.438 1 28.2 617 ASN B N 1
ATOM 13198 C CA . ASN B 1 617 ? -22.891 -22.359 -44.75 1 28.2 617 ASN B CA 1
ATOM 13199 C C . ASN B 1 617 ? -23.016 -21.641 -43.406 1 28.2 617 ASN B C 1
ATOM 13201 O O . ASN B 1 617 ? -22.047 -21.578 -42.656 1 28.2 617 ASN B O 1
ATOM 13205 N N . PRO B 1 618 ? -24.125 -20.719 -43.219 1 31.23 618 PRO B N 1
ATOM 13206 C CA . PRO B 1 618 ? -24.578 -19.859 -42.125 1 31.23 618 PRO B CA 1
ATOM 13207 C C . PRO B 1 618 ? -24.469 -20.531 -40.75 1 31.23 618 PRO B C 1
ATOM 13209 O O . PRO B 1 618 ? -24.641 -19.875 -39.719 1 31.23 618 PRO B O 1
ATOM 13212 N N . LEU B 1 619 ? -24.844 -21.812 -40.781 1 30 619 LEU B N 1
ATOM 13213 C CA . LEU B 1 619 ? -25.203 -22.375 -39.469 1 30 619 LEU B CA 1
ATOM 13214 C C . LEU B 1 619 ? -24.016 -22.328 -38.531 1 30 619 LEU B C 1
ATOM 13216 O O . LEU B 1 619 ? -24.188 -22.469 -37.312 1 30 619 LEU B O 1
ATOM 13220 N N . SER B 1 620 ? -22.797 -22.891 -39.031 1 29.64 620 SER B N 1
ATOM 13221 C CA . SER B 1 620 ? -21.797 -23.141 -38 1 29.64 620 SER B CA 1
ATOM 13222 C C . SER B 1 620 ? -21.266 -21.844 -37.406 1 29.64 620 SER B C 1
ATOM 13224 O O . SER B 1 620 ? -20.438 -21.172 -38.031 1 29.64 620 SER B O 1
ATOM 13226 N N . LEU B 1 621 ? -22.031 -20.984 -37.031 1 32.56 621 LEU B N 1
ATOM 13227 C CA . LEU B 1 621 ? -21.828 -19.75 -36.281 1 32.56 621 LEU B CA 1
ATOM 13228 C C . LEU B 1 621 ? -20.594 -19.891 -35.375 1 32.56 621 LEU B C 1
ATOM 13230 O O . LEU B 1 621 ? -20.453 -19.125 -34.406 1 32.56 621 LEU B O 1
ATOM 13234 N N . ASP B 1 622 ? -20 -20.953 -35.281 1 30.89 622 ASP B N 1
ATOM 13235 C CA . ASP B 1 622 ? -19.156 -21.375 -34.188 1 30.89 622 ASP B CA 1
ATOM 13236 C C . ASP B 1 622 ? -17.984 -20.422 -33.969 1 30.89 622 ASP B C 1
ATOM 13238 O O . ASP B 1 622 ? -17.766 -19.922 -32.875 1 30.89 622 ASP B O 1
ATOM 13242 N N . ASN B 1 623 ? -16.625 -20.906 -34.281 1 33.5 623 ASN B N 1
ATOM 13243 C CA . ASN B 1 623 ? -15.375 -20.688 -33.531 1 33.5 623 ASN B CA 1
ATOM 13244 C C . ASN B 1 623 ? -14.75 -19.344 -33.875 1 33.5 623 ASN B C 1
ATOM 13246 O O . ASN B 1 623 ? -14.078 -18.734 -33.062 1 33.5 623 ASN B O 1
ATOM 13250 N N . HIS B 1 624 ? -14.633 -18.875 -35.156 1 36.66 624 HIS B N 1
ATOM 13251 C CA . HIS B 1 624 ? -13.633 -17.891 -35.594 1 36.66 624 HIS B CA 1
ATOM 13252 C C . HIS B 1 624 ? -14.102 -16.469 -35.281 1 36.66 624 HIS B C 1
ATOM 13254 O O . HIS B 1 624 ? -13.32 -15.523 -35.375 1 36.66 624 HIS B O 1
ATOM 13260 N N . ALA B 1 625 ? -15.32 -16.125 -35.625 1 39.88 625 ALA B N 1
ATOM 13261 C CA . ALA B 1 625 ? -15.812 -14.758 -35.375 1 39.88 625 ALA B CA 1
ATOM 13262 C C . ALA B 1 625 ? -15.602 -14.352 -33.938 1 39.88 625 ALA B C 1
ATOM 13264 O O . ALA B 1 625 ? -15.883 -13.211 -33.562 1 39.88 625 ALA B O 1
ATOM 13265 N N . ASP B 1 626 ? -15.523 -15.273 -33.062 1 44.12 626 ASP B N 1
ATOM 13266 C CA . ASP B 1 626 ? -15.406 -15.383 -31.609 1 44.12 626 ASP B CA 1
ATOM 13267 C C . ASP B 1 626 ? -14.156 -14.656 -31.109 1 44.12 626 ASP B C 1
ATOM 13269 O O . ASP B 1 626 ? -14.164 -14.078 -30.016 1 44.12 626 ASP B O 1
ATOM 13273 N N . GLU B 1 627 ? -13.047 -14.836 -31.922 1 50.91 627 GLU B N 1
ATOM 13274 C CA . GLU B 1 627 ? -11.719 -14.492 -31.438 1 50.91 627 GLU B CA 1
ATOM 13275 C C . GLU B 1 627 ? -11.516 -12.977 -31.422 1 50.91 627 GLU B C 1
ATOM 13277 O O . GLU B 1 627 ? -10.68 -12.469 -30.672 1 50.91 627 GLU B O 1
ATOM 13282 N N . ARG B 1 628 ? -12.258 -12.211 -32.25 1 57.62 628 ARG B N 1
ATOM 13283 C CA . ARG B 1 628 ? -11.789 -10.836 -32.406 1 57.62 628 ARG B CA 1
ATOM 13284 C C . ARG B 1 628 ? -12.414 -9.93 -31.359 1 57.62 628 ARG B C 1
ATOM 13286 O O . ARG B 1 628 ? -12.023 -8.766 -31.219 1 57.62 628 ARG B O 1
ATOM 13293 N N . MET B 1 629 ? -13.633 -10.375 -30.812 1 75.12 629 MET B N 1
ATOM 13294 C CA . MET B 1 629 ? -14.219 -9.414 -29.891 1 75.12 629 MET B CA 1
ATOM 13295 C C . MET B 1 629 ? -13.469 -9.406 -28.562 1 75.12 629 MET B C 1
ATOM 13297 O O . MET B 1 629 ? -13.148 -10.461 -28.016 1 75.12 629 MET B O 1
ATOM 13301 N N . SER B 1 630 ? -13.125 -8.273 -28.234 1 78.44 630 SER B N 1
ATOM 13302 C CA . SER B 1 630 ? -12.484 -8.133 -26.938 1 78.44 630 SER B CA 1
ATOM 13303 C C . SER B 1 630 ? -13.469 -8.383 -25.797 1 78.44 630 SER B C 1
ATOM 13305 O O . SER B 1 630 ? -14.68 -8.289 -26 1 78.44 630 SER B O 1
ATOM 13307 N N . MET B 1 631 ? -13.125 -8.914 -24.719 1 83.44 631 MET B N 1
ATOM 13308 C CA . MET B 1 631 ? -13.945 -9.195 -23.547 1 83.44 631 MET B CA 1
ATOM 13309 C C . MET B 1 631 ? -14.742 -7.965 -23.125 1 83.44 631 MET B C 1
ATOM 13311 O O . MET B 1 631 ? -15.914 -8.07 -22.781 1 83.44 631 MET B O 1
ATOM 13315 N N . GLN B 1 632 ? -14.188 -6.82 -23.281 1 80.94 632 GLN B N 1
ATOM 13316 C CA . GLN B 1 632 ? -14.875 -5.59 -22.906 1 80.94 632 GLN B CA 1
ATOM 13317 C C . GLN B 1 632 ? -16.016 -5.289 -23.875 1 80.94 632 GLN B C 1
ATOM 13319 O O . GLN B 1 632 ? -17.094 -4.848 -23.453 1 80.94 632 GLN B O 1
ATOM 13324 N N . GLU B 1 633 ? -15.766 -5.449 -25.078 1 82.44 633 GLU B N 1
ATOM 13325 C CA . GLU B 1 633 ? -16.812 -5.246 -26.078 1 82.44 633 GLU B CA 1
ATOM 13326 C C . GLU B 1 633 ? -17.969 -6.223 -25.891 1 82.44 633 GLU B C 1
ATOM 13328 O O . GLU B 1 633 ? -19.125 -5.844 -26.016 1 82.44 633 GLU B O 1
ATOM 13333 N N . ALA B 1 634 ? -17.641 -7.445 -25.531 1 85.19 634 ALA B N 1
ATOM 13334 C CA . ALA B 1 634 ? -18.672 -8.453 -25.312 1 85.19 634 ALA B CA 1
ATOM 13335 C C . ALA B 1 634 ? -19.547 -8.094 -24.109 1 85.19 634 ALA B C 1
ATOM 13337 O O . ALA B 1 634 ? -20.766 -8.227 -24.156 1 85.19 634 ALA B O 1
ATOM 13338 N N . LEU B 1 635 ? -18.906 -7.645 -23.094 1 85.62 635 LEU B N 1
ATOM 13339 C CA . LEU B 1 635 ? -19.656 -7.316 -21.891 1 85.62 635 LEU B CA 1
ATOM 13340 C C . LEU B 1 635 ? -20.516 -6.078 -22.094 1 85.62 635 LEU B C 1
ATOM 13342 O O . LEU B 1 635 ? -21.641 -6.012 -21.578 1 85.62 635 LEU B O 1
ATOM 13346 N N . GLU B 1 636 ? -19.969 -5.125 -22.812 1 81.31 636 GLU B N 1
ATOM 13347 C CA . GLU B 1 636 ? -20.766 -3.938 -23.109 1 81.31 636 GLU B CA 1
ATOM 13348 C C . GLU B 1 636 ? -21.922 -4.27 -24.047 1 81.31 636 GLU B C 1
ATOM 13350 O O . GLU B 1 636 ? -23 -3.701 -23.922 1 81.31 636 GLU B O 1
ATOM 13355 N N . THR B 1 637 ? -21.672 -5.105 -24.938 1 81.25 637 THR B N 1
ATOM 13356 C CA . THR B 1 637 ? -22.75 -5.543 -25.828 1 81.25 637 THR B CA 1
ATOM 13357 C C . THR B 1 637 ? -23.828 -6.277 -25.031 1 81.25 637 THR B C 1
ATOM 13359 O O . THR B 1 637 ? -25.016 -6.152 -25.344 1 81.25 637 THR B O 1
ATOM 13362 N N . LEU B 1 638 ? -23.359 -7.012 -24 1 81.69 638 LEU B N 1
ATOM 13363 C CA . LEU B 1 638 ? -24.328 -7.73 -23.188 1 81.69 638 LEU B CA 1
ATOM 13364 C C . LEU B 1 638 ? -25.172 -6.762 -22.359 1 81.69 638 LEU B C 1
ATOM 13366 O O . LEU B 1 638 ? -26.375 -7 -22.156 1 81.69 638 LEU B O 1
ATOM 13370 N N . LYS B 1 639 ? -24.516 -5.641 -21.953 1 75.69 639 LYS B N 1
ATOM 13371 C CA . LYS B 1 639 ? -25.25 -4.645 -21.172 1 75.69 639 LYS B CA 1
ATOM 13372 C C . LYS B 1 639 ? -26.047 -3.709 -22.078 1 75.69 639 LYS B C 1
ATOM 13374 O O . LYS B 1 639 ? -26.844 -2.9 -21.609 1 75.69 639 LYS B O 1
ATOM 13379 N N . GLY B 1 640 ? -25.906 -3.82 -23.281 1 71.56 640 GLY B N 1
ATOM 13380 C CA . GLY B 1 640 ? -26.625 -2.992 -24.234 1 71.56 640 GLY B CA 1
ATOM 13381 C C . GLY B 1 640 ? -25.953 -1.656 -24.484 1 71.56 640 GLY B C 1
ATOM 13382 O O . GLY B 1 640 ? -26.609 -0.706 -24.938 1 71.56 640 GLY B O 1
ATOM 13383 N N . LYS B 1 641 ? -24.609 -1.525 -24.047 1 73.69 641 LYS B N 1
ATOM 13384 C CA . LYS B 1 641 ? -23.906 -0.255 -24.219 1 73.69 641 LYS B CA 1
ATOM 13385 C C . LYS B 1 641 ? -22.922 -0.324 -25.375 1 73.69 641 LYS B C 1
ATOM 13387 O O . LYS B 1 641 ? -22.484 -1.41 -25.766 1 73.69 641 LYS B O 1
ATOM 13392 N N . GLN B 1 642 ? -22.656 0.804 -25.969 1 74.44 642 GLN B N 1
ATOM 13393 C CA . GLN B 1 642 ? -21.719 0.881 -27.078 1 74.44 642 GLN B CA 1
ATOM 13394 C C . GLN B 1 642 ? -20.281 0.93 -26.578 1 74.44 642 GLN B C 1
ATOM 13396 O O . GLN B 1 642 ? -19.984 1.608 -25.594 1 74.44 642 GLN B O 1
ATOM 13401 N N . TYR B 1 643 ? -19.438 0.021 -27.125 1 75 643 TYR B N 1
ATOM 13402 C CA . TYR B 1 643 ? -18.047 -0.069 -26.719 1 75 643 TYR B CA 1
ATOM 13403 C C . TYR B 1 643 ? -17.203 0.961 -27.469 1 75 643 TYR B C 1
ATOM 13405 O O . TYR B 1 643 ? -17.234 1.033 -28.703 1 75 643 TYR B O 1
ATOM 13413 N N . VAL B 1 644 ? -16.562 1.969 -26.688 1 72.5 644 VAL B N 1
ATOM 13414 C CA . VAL B 1 644 ? -15.602 2.902 -27.266 1 72.5 644 VAL B CA 1
ATOM 13415 C C . VAL B 1 644 ? -14.18 2.479 -26.922 1 72.5 644 VAL B C 1
ATOM 13417 O O . VAL B 1 644 ? -13.828 2.391 -25.734 1 72.5 644 VAL B O 1
ATOM 13420 N N . PRO B 1 645 ? -13.367 2.057 -27.906 1 74.56 645 PRO B N 1
ATOM 13421 C CA . PRO B 1 645 ? -12.008 1.621 -27.594 1 74.56 645 PRO B CA 1
ATOM 13422 C C . PRO B 1 645 ? -11.141 2.754 -27.047 1 74.56 645 PRO B C 1
ATOM 13424 O O . PRO B 1 645 ? -11.258 3.896 -27.484 1 74.56 645 PRO B O 1
ATOM 13427 N N . ASP B 1 646 ? -10.477 2.578 -25.969 1 68.31 646 ASP B N 1
ATOM 13428 C CA . ASP B 1 646 ? -9.57 3.578 -25.406 1 68.31 646 ASP B CA 1
ATOM 13429 C C . ASP B 1 646 ? -8.188 3.484 -26.047 1 68.31 646 ASP B C 1
ATOM 13431 O O . ASP B 1 646 ? -7.57 2.418 -26.047 1 68.31 646 ASP B O 1
ATOM 13435 N N . LYS B 1 647 ? -7.793 4.418 -26.953 1 68.44 647 LYS B N 1
ATOM 13436 C CA . LYS B 1 647 ? -6.473 4.441 -27.562 1 68.44 647 LYS B CA 1
ATOM 13437 C C . LYS B 1 647 ? -5.387 4.77 -26.547 1 68.44 647 LYS B C 1
ATOM 13439 O O . LYS B 1 647 ? -5.543 5.691 -25.75 1 68.44 647 LYS B O 1
ATOM 13444 N N . LYS B 1 648 ? -4.418 3.9 -26.453 1 75 648 LYS B N 1
ATOM 13445 C CA . LYS B 1 648 ? -3.316 4.133 -25.516 1 75 648 LYS B CA 1
ATOM 13446 C C . LYS B 1 648 ? -2.342 5.172 -26.062 1 75 648 LYS B C 1
ATOM 13448 O O . LYS B 1 648 ? -1.926 5.09 -27.234 1 75 648 LYS B O 1
ATOM 13453 N N . THR B 1 649 ? -2.074 6.297 -25.484 1 79 649 THR B N 1
ATOM 13454 C CA . THR B 1 649 ? -1.163 7.375 -25.859 1 79 649 THR B CA 1
ATOM 13455 C C . THR B 1 649 ? 0.284 6.98 -25.578 1 79 649 THR B C 1
ATOM 13457 O O . THR B 1 649 ? 0.542 5.945 -24.953 1 79 649 THR B O 1
ATOM 13460 N N . LEU B 1 650 ? 1.291 7.578 -26.156 1 78.38 650 LEU B N 1
ATOM 13461 C CA . LEU B 1 650 ? 2.715 7.336 -25.938 1 78.38 650 LEU B CA 1
ATOM 13462 C C . LEU B 1 650 ? 3.082 7.488 -24.469 1 78.38 650 LEU B C 1
ATOM 13464 O O . LEU B 1 650 ? 3.955 6.777 -23.969 1 78.38 650 LEU B O 1
ATOM 13468 N N . LEU B 1 651 ? 2.441 8.398 -23.906 1 77.31 651 LEU B N 1
ATOM 13469 C CA . LEU B 1 651 ? 2.713 8.578 -22.484 1 77.31 651 LEU B CA 1
ATOM 13470 C C . LEU B 1 651 ? 2.227 7.379 -21.672 1 77.31 651 LEU B C 1
ATOM 13472 O O . LEU B 1 651 ? 2.84 7.008 -20.672 1 77.31 651 LEU B O 1
ATOM 13476 N N . ASP B 1 652 ? 1.262 6.832 -22.25 1 77.06 652 ASP B N 1
ATOM 13477 C CA . ASP B 1 652 ? 0.779 5.621 -21.609 1 77.06 652 ASP B CA 1
ATOM 13478 C C . ASP B 1 652 ? 1.78 4.477 -21.75 1 77.06 652 ASP B C 1
ATOM 13480 O O . ASP B 1 652 ? 1.971 3.682 -20.828 1 77.06 652 ASP B O 1
ATOM 13484 N N . ARG B 1 653 ? 2.426 4.574 -22.797 1 81.38 653 ARG B N 1
ATOM 13485 C CA . ARG B 1 653 ? 3.42 3.533 -23.031 1 81.38 653 ARG B CA 1
ATOM 13486 C C . ARG B 1 653 ? 4.652 3.746 -22.156 1 81.38 653 ARG B C 1
ATOM 13488 O O . ARG B 1 653 ? 5.23 2.787 -21.641 1 81.38 653 ARG B O 1
ATOM 13495 N N . ALA B 1 654 ? 5.039 4.984 -22.016 1 81.69 654 ALA B N 1
ATOM 13496 C CA . ALA B 1 654 ? 6.168 5.281 -21.141 1 81.69 654 ALA B CA 1
ATOM 13497 C C . ALA B 1 654 ? 5.844 4.914 -19.688 1 81.69 654 ALA B C 1
ATOM 13499 O O . ALA B 1 654 ? 6.711 4.426 -18.953 1 81.69 654 ALA B O 1
ATOM 13500 N N . LEU B 1 655 ? 4.602 5.121 -19.406 1 80.69 655 LEU B N 1
ATOM 13501 C CA . LEU B 1 655 ? 4.176 4.754 -18.062 1 80.69 655 LEU B CA 1
ATOM 13502 C C . LEU B 1 655 ? 4.18 3.236 -17.891 1 80.69 655 LEU B C 1
ATOM 13504 O O . LEU B 1 655 ? 4.504 2.732 -16.812 1 80.69 655 LEU B O 1
ATOM 13508 N N . LEU B 1 656 ? 3.973 2.629 -18.953 1 82.88 656 LEU B N 1
ATOM 13509 C CA . LEU B 1 656 ? 3.99 1.173 -18.891 1 82.88 656 LEU B CA 1
ATOM 13510 C C . LEU B 1 656 ? 5.414 0.654 -18.719 1 82.88 656 LEU B C 1
ATOM 13512 O O . LEU B 1 656 ? 5.645 -0.321 -18 1 82.88 656 LEU B O 1
ATOM 13516 N N . ILE B 1 657 ? 6.359 1.363 -19.25 1 82.81 657 ILE B N 1
ATOM 13517 C CA . ILE B 1 657 ? 7.758 0.959 -19.109 1 82.81 657 ILE B CA 1
ATOM 13518 C C . ILE B 1 657 ? 8.242 1.236 -17.688 1 82.81 657 ILE B C 1
ATOM 13520 O O . ILE B 1 657 ? 8.977 0.433 -17.109 1 82.81 657 ILE B O 1
ATOM 13524 N N . GLU B 1 658 ? 7.75 2.334 -17.188 1 80.81 658 GLU B N 1
ATOM 13525 C CA . GLU B 1 658 ? 8.133 2.645 -15.82 1 80.81 658 GLU B CA 1
ATOM 13526 C C . GLU B 1 658 ? 7.531 1.637 -14.844 1 80.81 658 GLU B C 1
ATOM 13528 O O . GLU B 1 658 ? 8.203 1.206 -13.898 1 80.81 658 GLU B O 1
ATOM 13533 N N . GLN B 1 659 ? 6.328 1.274 -15.156 1 81.19 659 GLN B N 1
ATOM 13534 C CA . GLN B 1 659 ? 5.691 0.281 -14.305 1 81.19 659 GLN B CA 1
ATOM 13535 C C . GLN B 1 659 ? 6.352 -1.085 -14.453 1 81.19 659 GLN B C 1
ATOM 13537 O O . GLN B 1 659 ? 6.465 -1.839 -13.484 1 81.19 659 GLN B O 1
ATOM 13542 N N . PHE B 1 660 ? 6.859 -1.301 -15.656 1 85.06 660 PHE B N 1
ATOM 13543 C CA . PHE B 1 660 ? 7.559 -2.555 -15.898 1 85.06 660 PHE B CA 1
ATOM 13544 C C . PHE B 1 660 ? 8.875 -2.602 -15.133 1 85.06 660 PHE B C 1
ATOM 13546 O O . PHE B 1 660 ? 9.227 -3.631 -14.547 1 85.06 660 PHE B O 1
ATOM 13553 N N . LEU B 1 661 ? 9.555 -1.543 -15.062 1 83.94 661 LEU B N 1
ATOM 13554 C CA . LEU B 1 661 ? 10.844 -1.479 -14.383 1 83.94 661 LEU B CA 1
ATOM 13555 C C . LEU B 1 661 ? 10.672 -1.591 -12.875 1 83.94 661 LEU B C 1
ATOM 13557 O O . LEU B 1 661 ? 11.586 -2.027 -12.172 1 83.94 661 LEU B O 1
ATOM 13561 N N . ARG B 1 662 ? 9.398 -1.392 -12.5 1 81.62 662 ARG B N 1
ATOM 13562 C CA . ARG B 1 662 ? 9.164 -1.413 -11.055 1 81.62 662 ARG B CA 1
ATOM 13563 C C . ARG B 1 662 ? 8.523 -2.727 -10.625 1 81.62 662 ARG B C 1
ATOM 13565 O O . ARG B 1 662 ? 8.242 -2.93 -9.445 1 81.62 662 ARG B O 1
ATOM 13572 N N . THR B 1 663 ? 8.422 -3.604 -11.539 1 85.88 663 THR B N 1
ATOM 13573 C CA . THR B 1 663 ? 7.887 -4.91 -11.18 1 85.88 663 THR B CA 1
ATOM 13574 C C . THR B 1 663 ? 8.898 -5.703 -10.367 1 85.88 663 THR B C 1
ATOM 13576 O O . THR B 1 663 ? 10.109 -5.477 -10.477 1 85.88 663 THR B O 1
ATOM 13579 N N . PRO B 1 664 ? 8.375 -6.543 -9.461 1 84.06 664 PRO B N 1
ATOM 13580 C CA . PRO B 1 664 ? 9.305 -7.328 -8.641 1 84.06 664 PRO B CA 1
ATOM 13581 C C . PRO B 1 664 ? 10.242 -8.188 -9.477 1 84.06 664 PRO B C 1
ATOM 13583 O O . PRO B 1 664 ? 11.398 -8.406 -9.094 1 84.06 664 PRO B O 1
ATOM 13586 N N . ASP B 1 665 ? 9.828 -8.594 -10.664 1 88.56 665 ASP B N 1
ATOM 13587 C CA . ASP B 1 665 ? 10.711 -9.391 -11.516 1 88.56 665 ASP B CA 1
ATOM 13588 C C . ASP B 1 665 ? 11.852 -8.539 -12.07 1 88.56 665 ASP B C 1
ATOM 13590 O O . ASP B 1 665 ? 13 -8.977 -12.102 1 88.56 665 ASP B O 1
ATOM 13594 N N . SER B 1 666 ? 11.5 -7.402 -12.438 1 90.75 666 SER B N 1
ATOM 13595 C CA . SER B 1 666 ? 12.523 -6.52 -12.984 1 90.75 666 SER B CA 1
ATOM 13596 C C . SER B 1 666 ? 13.484 -6.055 -11.898 1 90.75 666 SER B C 1
ATOM 13598 O O . SER B 1 666 ? 14.695 -5.934 -12.133 1 90.75 666 SER B O 1
ATOM 13600 N N . ILE B 1 667 ? 13.062 -5.852 -10.727 1 88.06 667 ILE B N 1
ATOM 13601 C CA . ILE B 1 667 ? 13.93 -5.43 -9.625 1 88.06 667 ILE B CA 1
ATOM 13602 C C . ILE B 1 667 ? 14.867 -6.57 -9.242 1 88.06 667 ILE B C 1
ATOM 13604 O O . ILE B 1 667 ? 16.047 -6.34 -8.953 1 88.06 667 ILE B O 1
ATOM 13608 N N . CYS B 1 668 ? 14.352 -7.75 -9.258 1 91.38 668 CYS B N 1
ATOM 13609 C CA . CYS B 1 668 ? 15.195 -8.891 -8.961 1 91.38 668 CYS B CA 1
ATOM 13610 C C . CYS B 1 668 ? 16.281 -9.07 -10.023 1 91.38 668 CYS B C 1
ATOM 13612 O O . CYS B 1 668 ? 17.422 -9.367 -9.703 1 91.38 668 CYS B O 1
ATOM 13614 N N . ALA B 1 669 ? 15.875 -8.852 -11.258 1 94.62 669 ALA B N 1
ATOM 13615 C CA . ALA B 1 669 ? 16.859 -8.93 -12.336 1 94.62 669 ALA B CA 1
ATOM 13616 C C . ALA B 1 669 ? 17.906 -7.84 -12.195 1 94.62 669 ALA B C 1
ATOM 13618 O O . ALA B 1 669 ? 19.094 -8.078 -12.445 1 94.62 669 ALA B O 1
ATOM 13619 N N . ALA B 1 670 ? 17.516 -6.676 -11.797 1 92.06 670 ALA B N 1
ATOM 13620 C CA . ALA B 1 670 ? 18.469 -5.582 -11.594 1 92.06 670 ALA B CA 1
ATOM 13621 C C . ALA B 1 670 ? 19.406 -5.883 -10.43 1 92.06 670 ALA B C 1
ATOM 13623 O O . ALA B 1 670 ? 20.578 -5.508 -10.453 1 92.06 670 ALA B O 1
ATOM 13624 N N . LYS B 1 671 ? 18.906 -6.613 -9.453 1 91.62 671 LYS B N 1
ATOM 13625 C CA . LYS B 1 671 ? 19.75 -6.984 -8.328 1 91.62 671 LYS B CA 1
ATOM 13626 C C . LYS B 1 671 ? 20.812 -8.008 -8.742 1 91.62 671 LYS B C 1
ATOM 13628 O O . LYS B 1 671 ? 21.938 -7.973 -8.258 1 91.62 671 LYS B O 1
ATOM 13633 N N . VAL B 1 672 ? 20.359 -8.875 -9.578 1 94.12 672 VAL B N 1
ATOM 13634 C CA . VAL B 1 672 ? 21.344 -9.836 -10.086 1 94.12 672 VAL B CA 1
ATOM 13635 C C . VAL B 1 672 ? 22.422 -9.109 -10.867 1 94.12 672 VAL B C 1
ATOM 13637 O O . VAL B 1 672 ? 23.625 -9.352 -10.664 1 94.12 672 VAL B O 1
ATOM 13640 N N . ALA B 1 673 ? 21.984 -8.211 -11.664 1 95.06 673 ALA B N 1
ATOM 13641 C CA . ALA B 1 673 ? 22.953 -7.457 -12.461 1 95.06 673 ALA B CA 1
ATOM 13642 C C . ALA B 1 673 ? 23.844 -6.594 -11.578 1 95.06 673 ALA B C 1
ATOM 13644 O O . ALA B 1 673 ? 25.047 -6.492 -11.812 1 95.06 673 ALA B O 1
ATOM 13645 N N . CYS B 1 674 ? 23.281 -6.027 -10.523 1 92.25 674 CYS B N 1
ATOM 13646 C CA . CYS B 1 674 ? 24.062 -5.223 -9.594 1 92.25 674 CYS B CA 1
ATOM 13647 C C . CYS B 1 674 ? 25.031 -6.094 -8.805 1 92.25 674 CYS B C 1
ATOM 13649 O O . CYS B 1 674 ? 26.172 -5.691 -8.547 1 92.25 674 CYS B O 1
ATOM 13651 N N . ALA B 1 675 ? 24.562 -7.223 -8.438 1 94.56 675 ALA B N 1
ATOM 13652 C CA . ALA B 1 675 ? 25.406 -8.125 -7.668 1 94.56 675 ALA B CA 1
ATOM 13653 C C . ALA B 1 675 ? 26.609 -8.586 -8.5 1 94.56 675 ALA B C 1
ATOM 13655 O O . ALA B 1 675 ? 27.75 -8.555 -8.023 1 94.56 675 ALA B O 1
ATOM 13656 N N . VAL B 1 676 ? 26.391 -8.93 -9.734 1 95.5 676 VAL B N 1
ATOM 13657 C CA . VAL B 1 676 ? 27.469 -9.391 -10.602 1 95.5 676 VAL B CA 1
ATOM 13658 C C . VAL B 1 676 ? 28.406 -8.234 -10.922 1 95.5 676 VAL B C 1
ATOM 13660 O O . VAL B 1 676 ? 29.625 -8.406 -10.961 1 95.5 676 VAL B O 1
ATOM 13663 N N . THR B 1 677 ? 27.859 -7.066 -11.039 1 93.19 677 THR B N 1
ATOM 13664 C CA . THR B 1 677 ? 28.688 -5.898 -11.32 1 93.19 677 THR B CA 1
ATOM 13665 C C . THR B 1 677 ? 29.5 -5.504 -10.086 1 93.19 677 THR B C 1
ATOM 13667 O O . THR B 1 677 ? 30.641 -5.066 -10.211 1 93.19 677 THR B O 1
ATOM 13670 N N . THR B 1 678 ? 28.891 -5.629 -8.898 1 90.12 678 THR B N 1
ATOM 13671 C CA . THR B 1 678 ? 29.625 -5.352 -7.672 1 90.12 678 THR B CA 1
ATOM 13672 C C . THR B 1 678 ? 30.797 -6.32 -7.52 1 90.12 678 THR B C 1
ATOM 13674 O O . THR B 1 678 ? 31.875 -5.93 -7.066 1 90.12 678 THR B O 1
ATOM 13677 N N . LEU B 1 679 ? 30.547 -7.531 -7.902 1 93.25 679 LEU B N 1
ATOM 13678 C CA . LEU B 1 679 ? 31.641 -8.5 -7.898 1 93.25 679 LEU B CA 1
ATOM 13679 C C . LEU B 1 679 ? 32.75 -8.086 -8.883 1 93.25 679 LEU B C 1
ATOM 13681 O O . LEU B 1 679 ? 33.938 -8.242 -8.594 1 93.25 679 LEU B O 1
ATOM 13685 N N . ALA B 1 680 ? 32.375 -7.488 -9.992 1 92.94 680 ALA B N 1
ATOM 13686 C CA . ALA B 1 680 ? 33.312 -7.055 -11.016 1 92.94 680 ALA B CA 1
ATOM 13687 C C . ALA B 1 680 ? 34.094 -5.828 -10.555 1 92.94 680 ALA B C 1
ATOM 13689 O O . ALA B 1 680 ? 35.219 -5.613 -10.977 1 92.94 680 ALA B O 1
ATOM 13690 N N . ILE B 1 681 ? 33.5 -5.039 -9.719 1 88.81 681 ILE B N 1
ATOM 13691 C CA . ILE B 1 681 ? 34.188 -3.846 -9.211 1 88.81 681 ILE B CA 1
ATOM 13692 C C . ILE B 1 681 ? 35.406 -4.25 -8.398 1 88.81 681 ILE B C 1
ATOM 13694 O O . ILE B 1 681 ? 36.406 -3.549 -8.398 1 88.81 681 ILE B O 1
ATOM 13698 N N . LEU B 1 682 ? 35.312 -5.426 -7.805 1 87.06 682 LEU B N 1
ATOM 13699 C CA . LEU B 1 682 ? 36.469 -5.922 -7.051 1 87.06 682 LEU B CA 1
ATOM 13700 C C . LEU B 1 682 ? 37.656 -6.207 -7.977 1 87.06 682 LEU B C 1
ATOM 13702 O O . LEU B 1 682 ? 38.812 -6.156 -7.551 1 87.06 682 LEU B O 1
ATOM 13706 N N . TYR B 1 683 ? 37.344 -6.496 -9.281 1 88.81 683 TYR B N 1
ATOM 13707 C CA . TYR B 1 683 ? 38.406 -6.758 -10.258 1 88.81 683 TYR B CA 1
ATOM 13708 C C . TYR B 1 683 ? 38.844 -5.473 -10.961 1 88.81 683 TYR B C 1
ATOM 13710 O O . TYR B 1 683 ? 40 -5.344 -11.383 1 88.81 683 TYR B O 1
ATOM 13718 N N . TRP B 1 684 ? 37.969 -4.488 -11.117 1 87.5 684 TRP B N 1
ATOM 13719 C CA . TRP B 1 684 ? 38.25 -3.246 -11.828 1 87.5 684 TRP B CA 1
ATOM 13720 C C . TRP B 1 684 ? 39.062 -2.301 -10.945 1 87.5 684 TRP B C 1
ATOM 13722 O O . TRP B 1 684 ? 39.906 -1.56 -11.445 1 87.5 684 TRP B O 1
ATOM 13732 N N . SER B 1 685 ? 38.844 -2.387 -9.633 1 80.31 685 SER B N 1
ATOM 13733 C CA . SER B 1 685 ? 39.562 -1.511 -8.727 1 80.31 685 SER B CA 1
ATOM 13734 C C . SER B 1 685 ? 40.969 -2.039 -8.469 1 80.31 685 SER B C 1
ATOM 13736 O O . SER B 1 685 ? 41.156 -3.229 -8.203 1 80.31 685 SER B O 1
ATOM 13738 N N . ASP B 1 686 ? 42.031 -1.21 -8.516 1 77.44 686 ASP B N 1
ATOM 13739 C CA . ASP B 1 686 ? 43.438 -1.603 -8.359 1 77.44 686 ASP B CA 1
ATOM 13740 C C . ASP B 1 686 ? 43.719 -2.006 -6.914 1 77.44 686 ASP B C 1
ATOM 13742 O O . ASP B 1 686 ? 44.5 -2.926 -6.672 1 77.44 686 ASP B O 1
ATOM 13746 N N . SER B 1 687 ? 42.938 -1.424 -5.941 1 75.19 687 SER B N 1
ATOM 13747 C CA . SER B 1 687 ? 43.219 -1.708 -4.531 1 75.19 687 SER B CA 1
ATOM 13748 C C . SER B 1 687 ? 42.688 -3.084 -4.141 1 75.19 687 SER B C 1
ATOM 13750 O O . SER B 1 687 ? 43.219 -3.73 -3.242 1 75.19 687 SER B O 1
ATOM 13752 N N . THR B 1 688 ? 41.719 -3.619 -4.797 1 82.5 688 THR B N 1
ATOM 13753 C CA . THR B 1 688 ? 41.094 -4.879 -4.406 1 82.5 688 THR B CA 1
ATOM 13754 C C . THR B 1 688 ? 41.406 -5.973 -5.426 1 82.5 688 THR B C 1
ATOM 13756 O O . THR B 1 688 ? 41.031 -7.137 -5.219 1 82.5 688 THR B O 1
ATOM 13759 N N . ARG B 1 689 ? 42.125 -5.688 -6.434 1 85.75 689 ARG B N 1
ATOM 13760 C CA . ARG B 1 689 ? 42.406 -6.633 -7.508 1 85.75 689 ARG B CA 1
ATOM 13761 C C . ARG B 1 689 ? 43.312 -7.77 -7.016 1 85.75 689 ARG B C 1
ATOM 13763 O O . ARG B 1 689 ? 43.094 -8.938 -7.352 1 85.75 689 ARG B O 1
ATOM 13770 N N . GLU B 1 690 ? 44.344 -7.418 -6.18 1 84.81 690 GLU B N 1
ATOM 13771 C CA . GLU B 1 690 ? 45.25 -8.445 -5.672 1 84.81 690 GLU B CA 1
ATOM 13772 C C . GLU B 1 690 ? 44.5 -9.43 -4.766 1 84.81 690 GLU B C 1
ATOM 13774 O O . GLU B 1 690 ? 44.719 -10.641 -4.828 1 84.81 690 GLU B O 1
ATOM 13779 N N . PHE B 1 691 ? 43.594 -8.922 -4.039 1 87.38 691 PHE B N 1
ATOM 13780 C CA . PHE B 1 691 ? 42.781 -9.773 -3.182 1 87.38 691 PHE B CA 1
ATOM 13781 C C . PHE B 1 691 ? 41.875 -10.664 -4.016 1 87.38 691 PHE B C 1
ATOM 13783 O O . PHE B 1 691 ? 41.75 -11.852 -3.744 1 87.38 691 PHE B O 1
ATOM 13790 N N . ALA B 1 692 ? 41.312 -10.141 -5.027 1 89.81 692 ALA B N 1
ATOM 13791 C CA . ALA B 1 692 ? 40.344 -10.867 -5.852 1 89.81 692 ALA B CA 1
ATOM 13792 C C . ALA B 1 692 ? 41.031 -12.008 -6.605 1 89.81 692 ALA B C 1
ATOM 13794 O O . ALA B 1 692 ? 40.469 -13.109 -6.711 1 89.81 692 ALA B O 1
ATOM 13795 N N . VAL B 1 693 ? 42.25 -11.812 -7.062 1 86.25 693 VAL B N 1
ATOM 13796 C CA . VAL B 1 693 ? 42.938 -12.82 -7.844 1 86.25 693 VAL B CA 1
ATOM 13797 C C . VAL B 1 693 ? 43.531 -13.875 -6.914 1 86.25 693 VAL B C 1
ATOM 13799 O O . VAL B 1 693 ? 43.469 -15.07 -7.203 1 86.25 693 VAL B O 1
ATOM 13802 N N . THR B 1 694 ? 44 -13.406 -5.707 1 86.19 694 THR B N 1
ATOM 13803 C CA . THR B 1 694 ? 44.656 -14.344 -4.793 1 86.19 694 THR B CA 1
ATOM 13804 C C . THR B 1 694 ? 43.625 -15.281 -4.16 1 86.19 694 THR B C 1
ATOM 13806 O O . THR B 1 694 ? 43.906 -16.469 -3.961 1 86.19 694 THR B O 1
ATOM 13809 N N . TYR B 1 695 ? 42.406 -14.867 -3.926 1 88.88 695 TYR B N 1
ATOM 13810 C CA . TYR B 1 695 ? 41.375 -15.68 -3.273 1 88.88 695 TYR B CA 1
ATOM 13811 C C . TYR B 1 695 ? 40.406 -16.266 -4.297 1 88.88 695 TYR B C 1
ATOM 13813 O O . TYR B 1 695 ? 39.406 -16.891 -3.934 1 88.88 695 TYR B O 1
ATOM 13821 N N . ASN B 1 696 ? 40.719 -16.172 -5.59 1 85.06 696 ASN B N 1
ATOM 13822 C CA . ASN B 1 696 ? 39.938 -16.766 -6.668 1 85.06 696 ASN B CA 1
ATOM 13823 C C . ASN B 1 696 ? 38.438 -16.453 -6.527 1 85.06 696 ASN B C 1
ATOM 13825 O O . ASN B 1 696 ? 37.625 -17.359 -6.531 1 85.06 696 ASN B O 1
ATOM 13829 N N . ILE B 1 697 ? 38.062 -15.25 -6.457 1 91.06 697 ILE B N 1
ATOM 13830 C CA . ILE B 1 697 ? 36.688 -14.812 -6.262 1 91.06 697 ILE B CA 1
ATOM 13831 C C . ILE B 1 697 ? 35.844 -15.133 -7.508 1 91.06 697 ILE B C 1
ATOM 13833 O O . ILE B 1 697 ? 34.625 -15.094 -7.473 1 91.06 697 ILE B O 1
ATOM 13837 N N . ASN B 1 698 ? 36.5 -15.664 -8.523 1 88.19 698 ASN B N 1
ATOM 13838 C CA . ASN B 1 698 ? 35.812 -16.047 -9.758 1 88.19 698 ASN B CA 1
ATOM 13839 C C . ASN B 1 698 ? 34.812 -17.156 -9.516 1 88.19 698 ASN B C 1
ATOM 13841 O O . ASN B 1 698 ? 33.781 -17.234 -10.211 1 88.19 698 ASN B O 1
ATOM 13845 N N . THR B 1 699 ? 34.938 -17.984 -8.516 1 88.44 699 THR B N 1
ATOM 13846 C CA . THR B 1 699 ? 34.062 -19.109 -8.242 1 88.44 699 THR B CA 1
ATOM 13847 C C . THR B 1 699 ? 32.781 -18.641 -7.57 1 88.44 699 THR B C 1
ATOM 13849 O O . THR B 1 699 ? 31.828 -19.406 -7.434 1 88.44 699 THR B O 1
ATOM 13852 N N . ALA B 1 700 ? 32.719 -17.359 -7.262 1 92.31 700 ALA B N 1
ATOM 13853 C CA . ALA B 1 700 ? 31.578 -16.812 -6.543 1 92.31 700 ALA B CA 1
ATOM 13854 C C . ALA B 1 700 ? 30.438 -16.5 -7.496 1 92.31 700 ALA B C 1
ATOM 13856 O O . ALA B 1 700 ? 29.297 -16.281 -7.062 1 92.31 700 ALA B O 1
ATOM 13857 N N . ILE B 1 701 ? 30.609 -16.562 -8.781 1 92.12 701 ILE B N 1
ATOM 13858 C CA . ILE B 1 701 ? 29.609 -16.094 -9.75 1 92.12 701 ILE B CA 1
ATOM 13859 C C . ILE B 1 701 ? 28.391 -17.016 -9.711 1 92.12 701 ILE B C 1
ATOM 13861 O O . ILE B 1 701 ? 27.25 -16.547 -9.695 1 92.12 701 ILE B O 1
ATOM 13865 N N . LEU B 1 702 ? 28.562 -18.297 -9.609 1 91.75 702 LEU B N 1
ATOM 13866 C CA . LEU B 1 702 ? 27.453 -19.25 -9.664 1 91.75 702 LEU B CA 1
ATOM 13867 C C . LEU B 1 702 ? 26.609 -19.156 -8.391 1 91.75 702 LEU B C 1
ATOM 13869 O O . LEU B 1 702 ? 25.391 -19 -8.461 1 91.75 702 LEU B O 1
ATOM 13873 N N . PRO B 1 703 ? 27.25 -19.203 -7.262 1 91.12 703 PRO B N 1
ATOM 13874 C CA . PRO B 1 703 ? 26.438 -19.031 -6.059 1 91.12 703 PRO B CA 1
ATOM 13875 C C . PRO B 1 703 ? 25.719 -17.688 -6.012 1 91.12 703 PRO B C 1
ATOM 13877 O O . PRO B 1 703 ? 24.609 -17.594 -5.469 1 91.12 703 PRO B O 1
ATOM 13880 N N . LEU B 1 704 ? 26.297 -16.734 -6.543 1 93.5 704 LEU B N 1
ATOM 13881 C CA . LEU B 1 704 ? 25.703 -15.398 -6.535 1 93.5 704 LEU B CA 1
ATOM 13882 C C . LEU B 1 704 ? 24.438 -15.367 -7.367 1 93.5 704 LEU B C 1
ATOM 13884 O O . LEU B 1 704 ? 23.406 -14.844 -6.922 1 93.5 704 LEU B O 1
ATOM 13888 N N . VAL B 1 705 ? 24.453 -16 -8.508 1 91.12 705 VAL B N 1
ATOM 13889 C CA . VAL B 1 705 ? 23.328 -15.969 -9.422 1 91.12 705 VAL B CA 1
ATOM 13890 C C . VAL B 1 705 ? 22.203 -16.844 -8.875 1 91.12 705 VAL B C 1
ATOM 13892 O O . VAL B 1 705 ? 21.016 -16.5 -9 1 91.12 705 VAL B O 1
ATOM 13895 N N . PHE B 1 706 ? 22.5 -17.922 -8.156 1 89.12 706 PHE B N 1
ATOM 13896 C CA . PHE B 1 706 ? 21.484 -18.828 -7.617 1 89.12 706 PHE B CA 1
ATOM 13897 C C . PHE B 1 706 ? 20.891 -18.266 -6.336 1 89.12 706 PHE B C 1
ATOM 13899 O O . PHE B 1 706 ? 19.766 -18.594 -5.969 1 89.12 706 PHE B O 1
ATOM 13906 N N . ALA B 1 707 ? 21.609 -17.406 -5.738 1 90.5 707 ALA B N 1
ATOM 13907 C CA . ALA B 1 707 ? 21.203 -16.953 -4.414 1 90.5 707 ALA B CA 1
ATOM 13908 C C . ALA B 1 707 ? 20.172 -15.836 -4.516 1 90.5 707 ALA B C 1
ATOM 13910 O O . ALA B 1 707 ? 19.359 -15.648 -3.604 1 90.5 707 ALA B O 1
ATOM 13911 N N . ILE B 1 708 ? 20.156 -15.141 -5.57 1 90.88 708 ILE B N 1
ATOM 13912 C CA . ILE B 1 708 ? 19.234 -14.016 -5.68 1 90.88 708 ILE B CA 1
ATOM 13913 C C . ILE B 1 708 ? 17.891 -14.5 -6.242 1 90.88 708 ILE B C 1
ATOM 13915 O O . ILE B 1 708 ? 17.828 -14.945 -7.387 1 90.88 708 ILE B O 1
ATOM 13919 N N . ASN B 1 709 ? 16.922 -14.57 -5.391 1 88.44 709 ASN B N 1
ATOM 13920 C CA . ASN B 1 709 ? 15.555 -14.938 -5.738 1 88.44 709 ASN B CA 1
ATOM 13921 C C . ASN B 1 709 ? 14.578 -13.789 -5.496 1 88.44 709 ASN B C 1
ATOM 13923 O O . ASN B 1 709 ? 14.93 -12.797 -4.859 1 88.44 709 ASN B O 1
ATOM 13927 N N . PRO B 1 710 ? 13.414 -13.883 -6.023 1 85.62 710 PRO B N 1
ATOM 13928 C CA . PRO B 1 710 ? 12.477 -12.758 -5.949 1 85.62 710 PRO B CA 1
ATOM 13929 C C . PRO B 1 710 ? 12.039 -12.445 -4.523 1 85.62 710 PRO B C 1
ATOM 13931 O O . PRO B 1 710 ? 11.719 -11.297 -4.207 1 85.62 710 PRO B O 1
ATOM 13934 N N . THR B 1 711 ? 12.055 -13.422 -3.648 1 87.81 711 THR B N 1
ATOM 13935 C CA . THR B 1 711 ? 11.633 -13.156 -2.279 1 87.81 711 THR B CA 1
ATOM 13936 C C . THR B 1 711 ? 12.781 -13.391 -1.302 1 87.81 711 THR B C 1
ATOM 13938 O O . THR B 1 711 ? 13.688 -14.18 -1.582 1 87.81 711 THR B O 1
ATOM 13941 N N . LEU B 1 712 ? 12.781 -12.672 -0.176 1 87 712 LEU B N 1
ATOM 13942 C CA . LEU B 1 712 ? 13.82 -12.797 0.843 1 87 712 LEU B CA 1
ATOM 13943 C C . LEU B 1 712 ? 13.805 -14.195 1.463 1 87 712 LEU B C 1
ATOM 13945 O O . LEU B 1 712 ? 14.867 -14.773 1.704 1 87 712 LEU B O 1
ATOM 13949 N N . GLY B 1 713 ? 12.625 -14.727 1.672 1 86.38 713 GLY B N 1
ATOM 13950 C CA . GLY B 1 713 ? 12.547 -16.062 2.229 1 86.38 713 GLY B CA 1
ATOM 13951 C C . GLY B 1 713 ? 13.125 -17.125 1.312 1 86.38 713 GLY B C 1
ATOM 13952 O O . GLY B 1 713 ? 13.781 -18.062 1.774 1 86.38 713 GLY B O 1
ATOM 13953 N N . GLN B 1 714 ? 12.938 -16.969 0.06 1 88.19 714 GLN B N 1
ATOM 13954 C CA . GLN B 1 714 ? 13.5 -17.891 -0.919 1 88.19 714 GLN B CA 1
ATOM 13955 C C . GLN B 1 714 ? 15.023 -17.766 -0.978 1 88.19 714 GLN B C 1
ATOM 13957 O O . GLN B 1 714 ? 15.727 -18.766 -1.12 1 88.19 714 GLN B O 1
ATOM 13962 N N . SER B 1 715 ? 15.492 -16.594 -0.847 1 89.69 715 SER B N 1
ATOM 13963 C CA . SER B 1 715 ? 16.938 -16.391 -0.856 1 89.69 715 SER B CA 1
ATOM 13964 C C . SER B 1 715 ? 17.578 -16.969 0.395 1 89.69 715 SER B C 1
ATOM 13966 O O . SER B 1 715 ? 18.656 -17.562 0.322 1 89.69 715 SER B O 1
ATOM 13968 N N . TRP B 1 716 ? 16.953 -16.906 1.495 1 89.38 716 TRP B N 1
ATOM 13969 C CA . TRP B 1 716 ? 17.516 -17.469 2.727 1 89.38 716 TRP B CA 1
ATOM 13970 C C . TRP B 1 716 ? 17.562 -18.984 2.658 1 89.38 716 TRP B C 1
ATOM 13972 O O . TRP B 1 716 ? 18.516 -19.609 3.129 1 89.38 716 TRP B O 1
ATOM 13982 N N . LEU B 1 717 ? 16.562 -19.516 2.135 1 89.25 717 LEU B N 1
ATOM 13983 C CA . LEU B 1 717 ? 16.578 -20.969 1.954 1 89.25 717 LEU B CA 1
ATOM 13984 C C . LEU B 1 717 ? 17.672 -21.375 0.977 1 89.25 717 LEU B C 1
ATOM 13986 O O . LEU B 1 717 ? 18.344 -22.391 1.192 1 89.25 717 LEU B O 1
ATOM 13990 N N . SER B 1 718 ? 17.828 -20.578 -0.014 1 90.06 718 SER B N 1
ATOM 13991 C CA . SER B 1 718 ? 18.875 -20.875 -0.992 1 90.06 718 SER B CA 1
ATOM 13992 C C . SER B 1 718 ? 20.266 -20.75 -0.372 1 90.06 718 SER B C 1
ATOM 13994 O O . SER B 1 718 ? 21.188 -21.469 -0.743 1 90.06 718 SER B O 1
ATOM 13996 N N . PHE B 1 719 ? 20.422 -19.844 0.681 1 91.94 719 PHE B N 1
ATOM 13997 C CA . PHE B 1 719 ? 21.703 -19.688 1.376 1 91.94 719 PHE B CA 1
ATOM 13998 C C . PHE B 1 719 ? 22.078 -20.984 2.102 1 91.94 719 PHE B C 1
ATOM 14000 O O . PHE B 1 719 ? 23.203 -21.469 1.969 1 91.94 719 PHE B O 1
ATOM 14007 N N . ILE B 1 720 ? 21.156 -21.547 2.676 1 88.62 720 ILE B N 1
ATOM 14008 C CA . ILE B 1 720 ? 21.406 -22.75 3.451 1 88.62 720 ILE B CA 1
ATOM 14009 C C . ILE B 1 720 ? 21.75 -23.906 2.514 1 88.62 720 ILE B C 1
ATOM 14011 O O . ILE B 1 720 ? 22.672 -24.672 2.777 1 88.62 720 ILE B O 1
ATOM 14015 N N . LEU B 1 721 ? 21.078 -23.922 1.439 1 91.56 721 LEU B N 1
ATOM 14016 C CA . LEU B 1 721 ? 21.312 -25 0.482 1 91.56 721 LEU B CA 1
ATOM 14017 C C . LEU B 1 721 ? 22.656 -24.812 -0.223 1 91.56 721 LEU B C 1
ATOM 14019 O O . LEU B 1 721 ? 23.359 -25.797 -0.495 1 91.56 721 LEU B O 1
ATOM 14023 N N . GLN B 1 722 ? 22.984 -23.594 -0.457 1 93.75 722 GLN B N 1
ATOM 14024 C CA . GLN B 1 722 ? 24.234 -23.328 -1.146 1 93.75 722 GLN B CA 1
ATOM 14025 C C . GLN B 1 722 ? 25.438 -23.578 -0.23 1 93.75 722 GLN B C 1
ATOM 14027 O O . GLN B 1 722 ? 26.453 -24.141 -0.657 1 93.75 722 GLN B O 1
ATOM 14032 N N . ILE B 1 723 ? 25.328 -23.188 1.043 1 91.62 723 ILE B N 1
ATOM 14033 C CA . ILE B 1 723 ? 26.406 -23.422 1.995 1 91.62 723 ILE B CA 1
ATOM 14034 C C . ILE B 1 723 ? 26.609 -24.922 2.203 1 91.62 723 ILE B C 1
ATOM 14036 O O . ILE B 1 723 ? 27.734 -25.406 2.168 1 91.62 723 ILE B O 1
ATOM 14040 N N . SER B 1 724 ? 25.547 -25.578 2.277 1 92.5 724 SER B N 1
ATOM 14041 C CA . SER B 1 724 ? 25.625 -27.031 2.455 1 92.5 724 SER B CA 1
ATOM 14042 C C . SER B 1 724 ? 26.141 -27.703 1.195 1 92.5 724 SER B C 1
ATOM 14044 O O . SER B 1 724 ? 26.984 -28.594 1.273 1 92.5 724 SER B O 1
ATOM 14046 N N . GLY B 1 725 ? 25.625 -27.297 0.066 1 94.06 725 GLY B N 1
ATOM 14047 C CA . GLY B 1 725 ? 26.047 -27.906 -1.184 1 94.06 725 GLY B CA 1
ATOM 14048 C C . GLY B 1 725 ? 27.516 -27.672 -1.502 1 94.06 725 GLY B C 1
ATOM 14049 O O . GLY B 1 725 ? 28.266 -28.625 -1.756 1 94.06 725 GLY B O 1
ATOM 14050 N N . ALA B 1 726 ? 27.969 -26.453 -1.429 1 94.44 726 ALA B N 1
ATOM 14051 C CA . ALA B 1 726 ? 29.359 -26.125 -1.727 1 94.44 726 ALA B CA 1
ATOM 14052 C C . ALA B 1 726 ? 30.297 -26.734 -0.692 1 94.44 726 ALA B C 1
ATOM 14054 O O . ALA B 1 726 ? 31.375 -27.234 -1.039 1 94.44 726 ALA B O 1
ATOM 14055 N N . ALA B 1 727 ? 29.875 -26.75 0.602 1 93.44 727 ALA B N 1
ATOM 14056 C CA . ALA B 1 727 ? 30.719 -27.297 1.662 1 93.44 727 ALA B CA 1
ATOM 14057 C C . ALA B 1 727 ? 30.875 -28.812 1.511 1 93.44 727 ALA B C 1
ATOM 14059 O O . ALA B 1 727 ? 31.984 -29.344 1.677 1 93.44 727 ALA B O 1
ATOM 14060 N N . ILE B 1 728 ? 29.828 -29.453 1.117 1 94.5 728 ILE B N 1
ATOM 14061 C CA . ILE B 1 728 ? 29.891 -30.906 0.932 1 94.5 728 ILE B CA 1
ATOM 14062 C C . ILE B 1 728 ? 30.797 -31.234 -0.253 1 94.5 728 ILE B C 1
ATOM 14064 O O . ILE B 1 728 ? 31.625 -32.156 -0.174 1 94.5 728 ILE B O 1
ATOM 14068 N N . GLY B 1 729 ? 30.641 -30.5 -1.345 1 95.44 729 GLY B N 1
ATOM 14069 C CA . GLY B 1 729 ? 31.469 -30.734 -2.516 1 95.44 729 GLY B CA 1
ATOM 14070 C C . GLY B 1 729 ? 32.938 -30.453 -2.27 1 95.44 729 GLY B C 1
ATOM 14071 O O . GLY B 1 729 ? 33.781 -31.25 -2.648 1 95.44 729 GLY B O 1
ATOM 14072 N N . LEU B 1 730 ? 33.25 -29.375 -1.568 1 95.44 730 LEU B N 1
ATOM 14073 C CA . LEU B 1 730 ? 34.625 -29 -1.301 1 95.44 730 LEU B CA 1
ATOM 14074 C C . LEU B 1 730 ? 35.25 -29.938 -0.281 1 95.44 730 LEU B C 1
ATOM 14076 O O . LEU B 1 730 ? 36.438 -30.328 -0.421 1 95.44 730 LEU B O 1
ATOM 14080 N N . LEU B 1 731 ? 34.5 -30.312 0.753 1 94.5 731 LEU B N 1
ATOM 14081 C CA . LEU B 1 731 ? 35 -31.234 1.757 1 94.5 731 LEU B CA 1
ATOM 14082 C C . LEU B 1 731 ? 35.281 -32.594 1.142 1 94.5 731 LEU B C 1
ATOM 14084 O O . LEU B 1 731 ? 36.344 -33.188 1.384 1 94.5 731 LEU B O 1
ATOM 14088 N N . TYR B 1 732 ? 34.375 -33.062 0.309 1 95.94 732 TYR B N 1
ATOM 14089 C CA . TYR B 1 732 ? 34.594 -34.344 -0.339 1 95.94 732 TYR B CA 1
ATOM 14090 C C . TYR B 1 732 ? 35.75 -34.281 -1.32 1 95.94 732 TYR B C 1
ATOM 14092 O O . TYR B 1 732 ? 36.562 -35.219 -1.401 1 95.94 732 TYR B O 1
ATOM 14100 N N . GLY B 1 733 ? 35.812 -33.219 -2.133 1 94.38 733 GLY B N 1
ATOM 14101 C CA . GLY B 1 733 ? 36.906 -33.062 -3.062 1 94.38 733 GLY B CA 1
ATOM 14102 C C . GLY B 1 733 ? 38.281 -33.031 -2.377 1 94.38 733 GLY B C 1
ATOM 14103 O O . GLY B 1 733 ? 39.219 -33.688 -2.84 1 94.38 733 GLY B O 1
ATOM 14104 N N . THR B 1 734 ? 38.344 -32.344 -1.219 1 94.56 734 THR B N 1
ATOM 14105 C CA . THR B 1 734 ? 39.594 -32.25 -0.474 1 94.56 734 THR B CA 1
ATOM 14106 C C . THR B 1 734 ? 39.969 -33.625 0.13 1 94.56 734 THR B C 1
ATOM 14108 O O . THR B 1 734 ? 41.125 -34 0.145 1 94.56 734 THR B O 1
ATOM 14111 N N . MET B 1 735 ? 38.906 -34.312 0.594 1 94.31 735 MET B N 1
ATOM 14112 C CA . MET B 1 735 ? 39.156 -35.656 1.156 1 94.31 735 MET B CA 1
ATOM 14113 C C . MET B 1 735 ? 39.688 -36.594 0.094 1 94.31 735 MET B C 1
ATOM 14115 O O . MET B 1 735 ? 40.625 -37.344 0.35 1 94.31 735 MET B O 1
ATOM 14119 N N . VAL B 1 736 ? 39.156 -36.562 -1.11 1 94.94 736 VAL B N 1
ATOM 14120 C CA . VAL B 1 736 ? 39.562 -37.438 -2.197 1 94.94 736 VAL B CA 1
ATOM 14121 C C . VAL B 1 736 ? 41 -37.125 -2.623 1 94.94 736 VAL B C 1
ATOM 14123 O O . VAL B 1 736 ? 41.812 -38.031 -2.859 1 94.94 736 VAL B O 1
ATOM 14126 N N . LEU B 1 737 ? 41.344 -35.844 -2.76 1 93.94 737 LEU B N 1
ATOM 14127 C CA . LEU B 1 737 ? 42.688 -35.438 -3.172 1 93.94 737 LEU B CA 1
ATOM 14128 C C . LEU B 1 737 ? 43.719 -35.812 -2.105 1 93.94 737 LEU B C 1
ATOM 14130 O O . LEU B 1 737 ? 44.812 -36.219 -2.428 1 93.94 737 LEU B O 1
ATOM 14134 N N . GLU B 1 738 ? 43.312 -35.719 -0.784 1 92.25 738 GLU B N 1
ATOM 14135 C CA . GLU B 1 738 ? 44.25 -36.062 0.293 1 92.25 738 GLU B CA 1
ATOM 14136 C C . GLU B 1 738 ? 44.438 -37.562 0.407 1 92.25 738 GLU B C 1
ATOM 14138 O O . GLU B 1 738 ? 45.531 -38.062 0.715 1 92.25 738 GLU B O 1
ATOM 14143 N N . ILE B 1 739 ? 43.406 -38.344 0.117 1 92.06 739 ILE B N 1
ATOM 14144 C CA . ILE B 1 739 ? 43.469 -39.812 0.2 1 92.06 739 ILE B CA 1
ATOM 14145 C C . ILE B 1 739 ? 44.375 -40.344 -0.92 1 92.06 739 ILE B C 1
ATOM 14147 O O . ILE B 1 739 ? 45.156 -41.25 -0.708 1 92.06 739 ILE B O 1
ATOM 14151 N N . PHE B 1 740 ? 44.375 -39.75 -2.086 1 92.69 740 PHE B N 1
ATOM 14152 C CA . PHE B 1 740 ? 45.062 -40.312 -3.234 1 92.69 740 PHE B CA 1
ATOM 14153 C C . PHE B 1 740 ? 46.312 -39.469 -3.562 1 92.69 740 PHE B C 1
ATOM 14155 O O . PHE B 1 740 ? 46.781 -39.469 -4.699 1 92.69 740 PHE B O 1
ATOM 14162 N N . ARG B 1 741 ? 46.688 -38.75 -2.596 1 90.25 741 ARG B N 1
ATOM 14163 C CA . ARG B 1 741 ? 47.938 -38 -2.76 1 90.25 741 ARG B CA 1
ATOM 14164 C C . ARG B 1 741 ? 49.125 -38.938 -2.717 1 90.25 741 ARG B C 1
ATOM 14166 O O . ARG B 1 741 ? 49.281 -39.75 -1.804 1 90.25 741 ARG B O 1
ATOM 14173 N N . ASN B 1 742 ? 49.969 -38.938 -3.682 1 87.56 742 ASN B N 1
ATOM 14174 C CA . ASN B 1 742 ? 51.219 -39.688 -3.779 1 87.56 742 ASN B CA 1
ATOM 14175 C C . ASN B 1 742 ? 50.969 -41.188 -3.658 1 87.56 742 ASN B C 1
ATOM 14177 O O . ASN B 1 742 ? 51.656 -41.875 -2.918 1 87.56 742 ASN B O 1
ATOM 14181 N N . VAL B 1 743 ? 49.906 -41.594 -4.281 1 88.06 743 VAL B N 1
ATOM 14182 C CA . VAL B 1 743 ? 49.562 -43 -4.285 1 88.06 743 VAL B CA 1
ATOM 14183 C C . VAL B 1 743 ? 49.781 -43.594 -5.688 1 88.06 743 VAL B C 1
ATOM 14185 O O . VAL B 1 743 ? 49.375 -42.969 -6.68 1 88.06 743 VAL B O 1
ATOM 14188 N N . GLY B 1 744 ? 50.406 -44.781 -5.855 1 81.12 744 GLY B N 1
ATOM 14189 C CA . GLY B 1 744 ? 50.531 -45.531 -7.086 1 81.12 744 GLY B CA 1
ATOM 14190 C C . GLY B 1 744 ? 51.531 -44.906 -8.055 1 81.12 744 GLY B C 1
ATOM 14191 O O . GLY B 1 744 ? 51.406 -45.094 -9.273 1 81.12 744 GLY B O 1
ATOM 14192 N N . GLY B 1 745 ? 52.438 -44.094 -7.695 1 78.06 745 GLY B N 1
ATOM 14193 C CA . GLY B 1 745 ? 53.469 -43.531 -8.539 1 78.06 745 GLY B CA 1
ATOM 14194 C C . GLY B 1 745 ? 53.094 -42.188 -9.148 1 78.06 745 GLY B C 1
ATOM 14195 O O . GLY B 1 745 ? 53.844 -41.594 -9.906 1 78.06 745 GLY B O 1
ATOM 14196 N N . HIS B 1 746 ? 51.812 -41.75 -9.008 1 84.62 746 HIS B N 1
ATOM 14197 C CA . HIS B 1 746 ? 51.344 -40.469 -9.492 1 84.62 746 HIS B CA 1
ATOM 14198 C C . HIS B 1 746 ? 51.219 -39.438 -8.352 1 84.62 746 HIS B C 1
ATOM 14200 O O . HIS B 1 746 ? 51.094 -39.844 -7.191 1 84.62 746 HIS B O 1
ATOM 14206 N N . LYS B 1 747 ? 51.469 -38.219 -8.531 1 87.62 747 LYS B N 1
ATOM 14207 C CA . LYS B 1 747 ? 51.219 -37.219 -7.508 1 87.62 747 LYS B CA 1
ATOM 14208 C C . LYS B 1 747 ? 49.781 -37.25 -7.008 1 87.62 747 LYS B C 1
ATOM 14210 O O . LYS B 1 747 ? 49.531 -37.219 -5.801 1 87.62 747 LYS B O 1
ATOM 14215 N N . TYR B 1 748 ? 48.875 -37.406 -8.008 1 90.5 748 TYR B N 1
ATOM 14216 C CA . TYR B 1 748 ? 47.469 -37.688 -7.742 1 90.5 748 TYR B CA 1
ATOM 14217 C C . TYR B 1 748 ? 46.938 -38.812 -8.641 1 90.5 748 TYR B C 1
ATOM 14219 O O . TYR B 1 748 ? 46.906 -38.688 -9.867 1 90.5 748 TYR B O 1
ATOM 14227 N N . ASN B 1 749 ? 46.594 -39.938 -8.07 1 91.19 749 ASN B N 1
ATOM 14228 C CA . ASN B 1 749 ? 46.156 -41.125 -8.836 1 91.19 749 ASN B CA 1
ATOM 14229 C C . ASN B 1 749 ? 44.844 -40.875 -9.562 1 91.19 749 ASN B C 1
ATOM 14231 O O . ASN B 1 749 ? 43.812 -40.656 -8.922 1 91.19 749 ASN B O 1
ATOM 14235 N N . PRO B 1 750 ? 44.875 -40.812 -10.922 1 91.69 750 PRO B N 1
ATOM 14236 C CA . PRO B 1 750 ? 43.625 -40.531 -11.656 1 91.69 750 PRO B CA 1
ATOM 14237 C C . PRO B 1 750 ? 42.594 -41.625 -11.523 1 91.69 750 PRO B C 1
ATOM 14239 O O . PRO B 1 750 ? 41.406 -41.375 -11.469 1 91.69 750 PRO B O 1
ATOM 14242 N N . TYR B 1 751 ? 42.906 -42.906 -11.359 1 92.19 751 TYR B N 1
ATOM 14243 C CA . TYR B 1 751 ? 42 -44.031 -11.266 1 92.19 751 TYR B CA 1
ATOM 14244 C C . TYR B 1 751 ? 41.25 -44 -9.93 1 92.19 751 TYR B C 1
ATOM 14246 O O . TYR B 1 751 ? 40.031 -44.25 -9.883 1 92.19 751 TYR B O 1
ATOM 14254 N N . GLY B 1 752 ? 42 -43.75 -8.891 1 91.62 752 GLY B N 1
ATOM 14255 C CA . GLY B 1 752 ? 41.375 -43.625 -7.594 1 91.62 752 GLY B CA 1
ATOM 14256 C C . GLY B 1 752 ? 40.406 -42.469 -7.516 1 91.62 752 GLY B C 1
ATOM 14257 O O . GLY B 1 752 ? 39.312 -42.594 -6.93 1 91.62 752 GLY B O 1
ATOM 14258 N N . ILE B 1 753 ? 40.719 -41.344 -8.109 1 93.94 753 ILE B N 1
ATOM 14259 C CA . ILE B 1 753 ? 39.875 -40.156 -8.102 1 93.94 753 ILE B CA 1
ATOM 14260 C C . ILE B 1 753 ? 38.594 -40.438 -8.883 1 93.94 753 ILE B C 1
ATOM 14262 O O . ILE B 1 753 ? 37.5 -40.094 -8.43 1 93.94 753 ILE B O 1
ATOM 14266 N N . ILE B 1 754 ? 38.656 -41.062 -10.047 1 94.38 754 ILE B N 1
ATOM 14267 C CA . ILE B 1 754 ? 37.5 -41.375 -10.883 1 94.38 754 ILE B CA 1
ATOM 14268 C C . ILE B 1 754 ? 36.562 -42.312 -10.148 1 94.38 754 ILE B C 1
ATOM 14270 O O . ILE B 1 754 ? 35.344 -42.156 -10.172 1 94.38 754 ILE B O 1
ATOM 14274 N N . ALA B 1 755 ? 37.094 -43.281 -9.398 1 93.56 755 ALA B N 1
ATOM 14275 C CA . ALA B 1 755 ? 36.281 -44.219 -8.641 1 93.56 755 ALA B CA 1
ATOM 14276 C C . ALA B 1 755 ? 35.562 -43.531 -7.488 1 93.56 755 ALA B C 1
ATOM 14278 O O . ALA B 1 755 ? 34.406 -43.781 -7.227 1 93.56 755 ALA B O 1
ATOM 14279 N N . ALA B 1 756 ? 36.281 -42.688 -6.859 1 94.19 756 ALA B N 1
ATOM 14280 C CA . ALA B 1 756 ? 35.656 -41.938 -5.75 1 94.19 756 ALA B CA 1
ATOM 14281 C C . ALA B 1 756 ? 34.594 -41 -6.242 1 94.19 756 ALA B C 1
ATOM 14283 O O . ALA B 1 756 ? 33.562 -40.812 -5.594 1 94.19 756 ALA B O 1
ATOM 14284 N N . MET B 1 757 ? 34.812 -40.375 -7.375 1 94.44 757 MET B N 1
ATOM 14285 C CA . MET B 1 757 ? 33.844 -39.438 -7.914 1 94.44 757 MET B CA 1
ATOM 14286 C C . MET B 1 757 ? 32.625 -40.188 -8.453 1 94.44 757 MET B C 1
ATOM 14288 O O . MET B 1 757 ? 31.5 -39.625 -8.461 1 94.44 757 MET B O 1
ATOM 14292 N N . THR B 1 758 ? 32.75 -41.406 -8.852 1 94.31 758 THR B N 1
ATOM 14293 C CA . THR B 1 758 ? 31.609 -42.219 -9.25 1 94.31 758 THR B CA 1
ATOM 14294 C C . THR B 1 758 ? 30.703 -42.531 -8.055 1 94.31 758 THR B C 1
ATOM 14296 O O . THR B 1 758 ? 29.484 -42.438 -8.164 1 94.31 758 THR B O 1
ATOM 14299 N N . LEU B 1 759 ? 31.297 -42.75 -6.945 1 92.62 759 LEU B N 1
ATOM 14300 C CA . LEU B 1 759 ? 30.531 -43.031 -5.734 1 92.62 759 LEU B CA 1
ATOM 14301 C C . LEU B 1 759 ? 29.797 -41.781 -5.254 1 92.62 759 LEU B C 1
ATOM 14303 O O . LEU B 1 759 ? 28.688 -41.844 -4.727 1 92.62 759 LEU B O 1
ATOM 14307 N N . PHE B 1 760 ? 30.422 -40.688 -5.441 1 94.31 760 PHE B N 1
ATOM 14308 C CA . PHE B 1 760 ? 29.844 -39.406 -5.031 1 94.31 760 PHE B CA 1
ATOM 14309 C C . PHE B 1 760 ? 28.719 -39 -5.969 1 94.31 760 PHE B C 1
ATOM 14311 O O . PHE B 1 760 ? 27.719 -38.438 -5.531 1 94.31 760 PHE B O 1
ATOM 14318 N N . SER B 1 761 ? 28.797 -39.25 -7.18 1 95 761 SER B N 1
ATOM 14319 C CA . SER B 1 761 ? 27.859 -38.781 -8.195 1 95 761 SER B CA 1
ATOM 14320 C C . SER B 1 761 ? 26.516 -39.5 -8.078 1 95 761 SER B C 1
ATOM 14322 O O . SER B 1 761 ? 25.469 -38.938 -8.398 1 95 761 SER B O 1
ATOM 14324 N N . VAL B 1 762 ? 26.422 -40.656 -7.539 1 92.88 762 VAL B N 1
ATOM 14325 C CA . VAL B 1 762 ? 25.203 -41.438 -7.5 1 92.88 762 VAL B CA 1
ATOM 14326 C C . VAL B 1 762 ? 24.219 -40.844 -6.5 1 92.88 762 VAL B C 1
ATOM 14328 O O . VAL B 1 762 ? 23.078 -40.531 -6.852 1 92.88 762 VAL B O 1
ATOM 14331 N N . PRO B 1 763 ? 24.688 -40.656 -5.281 1 91.62 763 PRO B N 1
ATOM 14332 C CA . PRO B 1 763 ? 23.719 -40.031 -4.367 1 91.62 763 PRO B CA 1
ATOM 14333 C C . PRO B 1 763 ? 23.344 -38.625 -4.762 1 91.62 763 PRO B C 1
ATOM 14335 O O . PRO B 1 763 ? 22.203 -38.188 -4.57 1 91.62 763 PRO B O 1
ATOM 14338 N N . MET B 1 764 ? 24.234 -37.875 -5.324 1 93.94 764 MET B N 1
ATOM 14339 C CA . MET B 1 764 ? 23.953 -36.5 -5.684 1 93.94 764 MET B CA 1
ATOM 14340 C C . MET B 1 764 ? 23.016 -36.438 -6.883 1 93.94 764 MET B C 1
ATOM 14342 O O . MET B 1 764 ? 22.125 -35.594 -6.93 1 93.94 764 MET B O 1
ATOM 14346 N N . ASN B 1 765 ? 23.188 -37.25 -7.781 1 92.94 765 ASN B N 1
ATOM 14347 C CA . ASN B 1 765 ? 22.266 -37.281 -8.914 1 92.94 765 ASN B CA 1
ATOM 14348 C C . ASN B 1 765 ? 20.906 -37.844 -8.523 1 92.94 765 ASN B C 1
ATOM 14350 O O . ASN B 1 765 ? 19.891 -37.438 -9.109 1 92.94 765 ASN B O 1
ATOM 14354 N N . TYR B 1 766 ? 20.922 -38.688 -7.559 1 89.88 766 TYR B N 1
ATOM 14355 C CA . TYR B 1 766 ? 19.641 -39.156 -7.043 1 89.88 766 TYR B CA 1
ATOM 14356 C C . TYR B 1 766 ? 18.844 -37.969 -6.461 1 89.88 766 TYR B C 1
ATOM 14358 O O . TYR B 1 766 ? 17.656 -37.844 -6.727 1 89.88 766 TYR B O 1
ATOM 14366 N N . LEU B 1 767 ? 19.531 -37.156 -5.777 1 90.31 767 LEU B N 1
ATOM 14367 C CA . LEU B 1 767 ? 18.875 -36 -5.184 1 90.31 767 LEU B CA 1
ATOM 14368 C C . LEU B 1 767 ? 18.484 -34.969 -6.258 1 90.31 767 LEU B C 1
ATOM 14370 O O . LEU B 1 767 ? 17.453 -34.312 -6.152 1 90.31 767 LEU B O 1
ATOM 14374 N N . LEU B 1 768 ? 19.156 -34.781 -7.25 1 91.12 768 LEU B N 1
ATOM 14375 C CA . LEU B 1 768 ? 18.953 -33.812 -8.312 1 91.12 768 LEU B CA 1
ATOM 14376 C C . LEU B 1 768 ? 17.703 -34.156 -9.117 1 91.12 768 LEU B C 1
ATOM 14378 O O . LEU B 1 768 ? 16.906 -33.25 -9.445 1 91.12 768 LEU B O 1
ATOM 14382 N N . TYR B 1 769 ? 17.438 -35.438 -9.398 1 87 769 TYR B N 1
ATOM 14383 C CA . TYR B 1 769 ? 16.359 -35.812 -10.289 1 87 769 TYR B CA 1
ATOM 14384 C C . TYR B 1 769 ? 15.102 -36.188 -9.5 1 87 769 TYR B C 1
ATOM 14386 O O . TYR B 1 769 ? 13.984 -36.094 -10.023 1 87 769 TYR B O 1
ATOM 14394 N N . THR B 1 770 ? 15.281 -36.5 -8.188 1 80.56 770 THR B N 1
ATOM 14395 C CA . THR B 1 770 ? 14.125 -36.969 -7.441 1 80.56 770 THR B CA 1
ATOM 14396 C C . THR B 1 770 ? 13.57 -35.875 -6.547 1 80.56 770 THR B C 1
ATOM 14398 O O . THR B 1 770 ? 12.359 -35.812 -6.297 1 80.56 770 THR B O 1
ATOM 14401 N N . LYS B 1 771 ? 14.461 -35.094 -6.055 1 83.31 771 LYS B N 1
ATOM 14402 C CA . LYS B 1 771 ? 14.023 -34.031 -5.129 1 83.31 771 LYS B CA 1
ATOM 14403 C C . LYS B 1 771 ? 14.305 -32.656 -5.688 1 83.31 771 LYS B C 1
ATOM 14405 O O . LYS B 1 771 ? 15.391 -32.094 -5.473 1 83.31 771 LYS B O 1
ATOM 14410 N N . PRO B 1 772 ? 13.227 -32.031 -6.227 1 78.94 772 PRO B N 1
ATOM 14411 C CA . PRO B 1 772 ? 13.445 -30.734 -6.836 1 78.94 772 PRO B CA 1
ATOM 14412 C C . PRO B 1 772 ? 13.766 -29.641 -5.809 1 78.94 772 PRO B C 1
ATOM 14414 O O . PRO B 1 772 ? 14.391 -28.641 -6.141 1 78.94 772 PRO B O 1
ATOM 14417 N N . LYS B 1 773 ? 13.562 -29.875 -4.504 1 81.25 773 LYS B N 1
ATOM 14418 C CA . LYS B 1 773 ? 13.852 -28.891 -3.455 1 81.25 773 LYS B CA 1
ATOM 14419 C C . LYS B 1 773 ? 15.352 -28.797 -3.193 1 81.25 773 LYS B C 1
ATOM 14421 O O . LYS B 1 773 ? 15.844 -27.766 -2.748 1 81.25 773 LYS B O 1
ATOM 14426 N N . LEU B 1 774 ? 16.016 -29.875 -3.555 1 88.94 774 LEU B N 1
ATOM 14427 C CA . LEU B 1 774 ? 17.453 -29.953 -3.254 1 88.94 774 LEU B CA 1
ATOM 14428 C C . LEU B 1 774 ? 18.281 -29.844 -4.527 1 88.94 774 LEU B C 1
ATOM 14430 O O . LEU B 1 774 ? 19.422 -30.281 -4.566 1 88.94 774 LEU B O 1
ATOM 14434 N N . PHE B 1 775 ? 17.719 -29.266 -5.539 1 88.5 775 PHE B N 1
ATOM 14435 C CA . PHE B 1 775 ? 18.391 -29.109 -6.82 1 88.5 775 PHE B CA 1
ATOM 14436 C C . PHE B 1 775 ? 19.656 -28.266 -6.664 1 88.5 775 PHE B C 1
ATOM 14438 O O . PHE B 1 775 ? 20.719 -28.672 -7.141 1 88.5 775 PHE B O 1
ATOM 14445 N N . ILE B 1 776 ? 19.562 -27.219 -5.914 1 89.75 776 ILE B N 1
ATOM 14446 C CA . ILE B 1 776 ? 20.688 -26.297 -5.801 1 89.75 776 ILE B CA 1
ATOM 14447 C C . ILE B 1 776 ? 21.797 -26.922 -4.957 1 89.75 776 ILE B C 1
ATOM 14449 O O . ILE B 1 776 ? 22.984 -26.797 -5.277 1 89.75 776 ILE B O 1
ATOM 14453 N N . MET B 1 777 ? 21.438 -27.672 -4.004 1 93.12 777 MET B N 1
ATOM 14454 C CA . MET B 1 777 ? 22.422 -28.297 -3.133 1 93.12 777 MET B CA 1
ATOM 14455 C C . MET B 1 777 ? 23.219 -29.359 -3.881 1 93.12 777 MET B C 1
ATOM 14457 O O . MET B 1 777 ? 24.438 -29.391 -3.832 1 93.12 777 MET B O 1
ATOM 14461 N N . SER B 1 778 ? 22.531 -30.156 -4.613 1 94.19 778 SER B N 1
ATOM 14462 C CA . SER B 1 778 ? 23.188 -31.25 -5.32 1 94.19 778 SER B CA 1
ATOM 14463 C C . SER B 1 778 ? 24.016 -30.734 -6.496 1 94.19 778 SER B C 1
ATOM 14465 O O . SER B 1 778 ? 25.141 -31.188 -6.719 1 94.19 778 SER B O 1
ATOM 14467 N N . ALA B 1 779 ? 23.5 -29.797 -7.215 1 93.38 779 ALA B N 1
ATOM 14468 C CA . ALA B 1 779 ? 24.219 -29.25 -8.359 1 93.38 779 ALA B CA 1
ATOM 14469 C C . ALA B 1 779 ? 25.484 -28.531 -7.922 1 93.38 779 ALA B C 1
ATOM 14471 O O . ALA B 1 779 ? 26.547 -28.734 -8.5 1 93.38 779 ALA B O 1
ATOM 14472 N N . LEU B 1 780 ? 25.359 -27.766 -6.844 1 93.69 780 LEU B N 1
ATOM 14473 C CA . LEU B 1 780 ? 26.516 -27.016 -6.387 1 93.69 780 LEU B CA 1
ATOM 14474 C C . LEU B 1 780 ? 27.547 -27.938 -5.738 1 93.69 780 LEU B C 1
ATOM 14476 O O . LEU B 1 780 ? 28.75 -27.672 -5.789 1 93.69 780 LEU B O 1
ATOM 14480 N N . SER B 1 781 ? 27.078 -29 -5.16 1 95.44 781 SER B N 1
ATOM 14481 C CA . SER B 1 781 ? 28 -29.984 -4.598 1 95.44 781 SER B CA 1
ATOM 14482 C C . SER B 1 781 ? 28.859 -30.625 -5.688 1 95.44 781 SER B C 1
ATOM 14484 O O . SER B 1 781 ? 30.078 -30.719 -5.555 1 95.44 781 SER B O 1
ATOM 14486 N N . MET B 1 782 ? 28.297 -30.984 -6.746 1 95.44 782 MET B N 1
ATOM 14487 C CA . MET B 1 782 ? 29.016 -31.641 -7.836 1 95.44 782 MET B CA 1
ATOM 14488 C C . MET B 1 782 ? 29.922 -30.641 -8.562 1 95.44 782 MET B C 1
ATOM 14490 O O . MET B 1 782 ? 31.047 -30.969 -8.922 1 95.44 782 MET B O 1
ATOM 14494 N N . ILE B 1 783 ? 29.438 -29.453 -8.75 1 93.94 783 ILE B N 1
ATOM 14495 C CA . ILE B 1 783 ? 30.219 -28.438 -9.445 1 93.94 783 ILE B CA 1
ATOM 14496 C C . ILE B 1 783 ? 31.422 -28.047 -8.602 1 93.94 783 ILE B C 1
ATOM 14498 O O . ILE B 1 783 ? 32.531 -27.922 -9.109 1 93.94 783 ILE B O 1
ATOM 14502 N N . SER B 1 784 ? 31.203 -27.875 -7.285 1 94 784 SER B N 1
ATOM 14503 C CA . SER B 1 784 ? 32.281 -27.469 -6.402 1 94 784 SER B CA 1
ATOM 14504 C C . SER B 1 784 ? 33.344 -28.547 -6.281 1 94 784 SER B C 1
ATOM 14506 O O . SER B 1 784 ? 34.531 -28.266 -6.258 1 94 784 SER B O 1
ATOM 14508 N N . ALA B 1 785 ? 32.938 -29.75 -6.277 1 94.5 785 ALA B N 1
ATOM 14509 C CA . ALA B 1 785 ? 33.906 -30.859 -6.234 1 94.5 785 ALA B CA 1
ATOM 14510 C C . ALA B 1 785 ? 34.719 -30.922 -7.527 1 94.5 785 ALA B C 1
ATOM 14512 O O . ALA B 1 785 ? 35.938 -31.078 -7.496 1 94.5 785 ALA B O 1
ATOM 14513 N N . GLY B 1 786 ? 34.031 -30.75 -8.656 1 91.94 786 GLY B N 1
ATOM 14514 C CA . GLY B 1 786 ? 34.719 -30.828 -9.945 1 91.94 786 GLY B CA 1
ATOM 14515 C C . GLY B 1 786 ? 35.656 -29.672 -10.188 1 91.94 786 GLY B C 1
ATOM 14516 O O . GLY B 1 786 ? 36.75 -29.859 -10.727 1 91.94 786 GLY B O 1
ATOM 14517 N N . THR B 1 787 ? 35.281 -28.5 -9.797 1 90.31 787 THR B N 1
ATOM 14518 C CA . THR B 1 787 ? 36.094 -27.297 -10.047 1 90.31 787 THR B CA 1
ATOM 14519 C C . THR B 1 787 ? 37.281 -27.25 -9.086 1 90.31 787 THR B C 1
ATOM 14521 O O . THR B 1 787 ? 38.219 -26.516 -9.32 1 90.31 787 THR B O 1
ATOM 14524 N N . LEU B 1 788 ? 37.219 -28 -7.996 1 92.31 788 LEU B N 1
ATOM 14525 C CA . LEU B 1 788 ? 38.344 -28.094 -7.082 1 92.31 788 LEU B CA 1
ATOM 14526 C C . LEU B 1 788 ? 39.375 -29.109 -7.574 1 92.31 788 LEU B C 1
ATOM 14528 O O . LEU B 1 788 ? 40.562 -28.828 -7.641 1 92.31 788 LEU B O 1
ATOM 14532 N N . ILE B 1 789 ? 38.938 -30.25 -8.055 1 93.38 789 ILE B N 1
ATOM 14533 C CA . ILE B 1 789 ? 39.812 -31.391 -8.375 1 93.38 789 ILE B CA 1
ATOM 14534 C C . ILE B 1 789 ? 40.5 -31.141 -9.703 1 93.38 789 ILE B C 1
ATOM 14536 O O . ILE B 1 789 ? 41.719 -31.391 -9.828 1 93.38 789 ILE B O 1
ATOM 14540 N N . TYR B 1 790 ? 39.812 -30.578 -10.68 1 91.88 790 TYR B N 1
ATOM 14541 C CA . TYR B 1 790 ? 40.344 -30.469 -12.031 1 91.88 790 TYR B CA 1
ATOM 14542 C C . TYR B 1 790 ? 41.531 -29.531 -12.086 1 91.88 790 TYR B C 1
ATOM 14544 O O . TYR B 1 790 ? 42.625 -29.891 -12.555 1 91.88 790 TYR B O 1
ATOM 14552 N N . PRO B 1 791 ? 41.438 -28.281 -11.586 1 88.56 791 PRO B N 1
ATOM 14553 C CA . PRO B 1 791 ? 42.625 -27.406 -11.656 1 88.56 791 PRO B CA 1
ATOM 14554 C C . PRO B 1 791 ? 43.781 -27.922 -10.828 1 88.56 791 PRO B C 1
ATOM 14556 O O . PRO B 1 791 ? 44.938 -27.719 -11.211 1 88.56 791 PRO B O 1
ATOM 14559 N N . ILE B 1 792 ? 43.562 -28.578 -9.727 1 90.38 792 ILE B N 1
ATOM 14560 C CA . ILE B 1 792 ? 44.656 -29.109 -8.898 1 90.38 792 ILE B CA 1
ATOM 14561 C C . ILE B 1 792 ? 45.344 -30.266 -9.625 1 90.38 792 ILE B C 1
ATOM 14563 O O . ILE B 1 792 ? 46.562 -30.406 -9.586 1 90.38 792 ILE B O 1
ATOM 14567 N N . TYR B 1 793 ? 44.5 -31.078 -10.312 1 90.25 793 TYR B N 1
ATOM 14568 C CA . TYR B 1 793 ? 45.062 -32.156 -11.094 1 90.25 793 TYR B CA 1
ATOM 14569 C C . TYR B 1 793 ? 45.906 -31.641 -12.258 1 90.25 793 TYR B C 1
ATOM 14571 O O . TYR B 1 793 ? 46.969 -32.219 -12.578 1 90.25 793 TYR B O 1
ATOM 14579 N N . LEU B 1 794 ? 45.531 -30.562 -12.938 1 87.12 794 LEU B N 1
ATOM 14580 C CA . LEU B 1 794 ? 46.25 -29.984 -14.062 1 87.12 794 LEU B CA 1
ATOM 14581 C C . LEU B 1 794 ? 47.562 -29.359 -13.609 1 87.12 794 LEU B C 1
ATOM 14583 O O . LEU B 1 794 ? 48.562 -29.406 -14.328 1 87.12 794 LEU B O 1
ATOM 14587 N N . SER B 1 795 ? 47.594 -28.797 -12.359 1 84.25 795 SER B N 1
ATOM 14588 C CA . SER B 1 795 ? 48.75 -28.078 -11.875 1 84.25 795 SER B CA 1
ATOM 14589 C C . SER B 1 795 ? 49.625 -28.969 -10.984 1 84.25 795 SER B C 1
ATOM 14591 O O . SER B 1 795 ? 50.312 -28.469 -10.109 1 84.25 795 SER B O 1
ATOM 14593 N N . GLN B 1 796 ? 49.562 -30.188 -11.211 1 81.38 796 GLN B N 1
ATOM 14594 C CA . GLN B 1 796 ? 50.281 -31.109 -10.352 1 81.38 796 GLN B CA 1
ATOM 14595 C C . GLN B 1 796 ? 51.812 -30.875 -10.461 1 81.38 796 GLN B C 1
ATOM 14597 O O . GLN B 1 796 ? 52.531 -31.094 -9.5 1 81.38 796 GLN B O 1
ATOM 14602 N N . ASN B 1 797 ? 52.312 -30.266 -11.578 1 75.25 797 ASN B N 1
ATOM 14603 C CA . ASN B 1 797 ? 53.75 -30.125 -11.789 1 75.25 797 ASN B CA 1
ATOM 14604 C C . ASN B 1 797 ? 54.219 -28.703 -11.477 1 75.25 797 ASN B C 1
ATOM 14606 O O . ASN B 1 797 ? 55.406 -28.422 -11.562 1 75.25 797 ASN B O 1
ATOM 14610 N N . THR B 1 798 ? 53.25 -27.812 -11.141 1 77.81 798 THR B N 1
ATOM 14611 C CA . THR B 1 798 ? 53.625 -26.438 -10.82 1 77.81 798 THR B CA 1
ATOM 14612 C C . THR B 1 798 ? 53.281 -26.125 -9.367 1 77.81 798 THR B C 1
ATOM 14614 O O . THR B 1 798 ? 52.531 -26.844 -8.719 1 77.81 798 THR B O 1
ATOM 14617 N N . ALA B 1 799 ? 54.094 -25.156 -8.75 1 68.69 799 ALA B N 1
ATOM 14618 C CA . ALA B 1 799 ? 53.844 -24.703 -7.379 1 68.69 799 ALA B CA 1
ATOM 14619 C C . ALA B 1 799 ? 52.438 -24.141 -7.234 1 68.69 799 ALA B C 1
ATOM 14621 O O . ALA B 1 799 ? 52.125 -23.078 -7.777 1 68.69 799 ALA B O 1
ATOM 14622 N N . PHE B 1 800 ? 51.531 -24.953 -6.922 1 76.81 800 PHE B N 1
ATOM 14623 C CA . PHE B 1 800 ? 50.125 -24.594 -6.785 1 76.81 800 PHE B CA 1
ATOM 14624 C C . PHE B 1 800 ? 49.688 -24.719 -5.336 1 76.81 800 PHE B C 1
ATOM 14626 O O . PHE B 1 800 ? 50.375 -25.328 -4.516 1 76.81 800 PHE B O 1
ATOM 14633 N N . ASP B 1 801 ? 48.688 -24.031 -4.895 1 82.31 801 ASP B N 1
ATOM 14634 C CA . ASP B 1 801 ? 48.125 -24.047 -3.543 1 82.31 801 ASP B CA 1
ATOM 14635 C C . ASP B 1 801 ? 47.781 -25.469 -3.115 1 82.31 801 ASP B C 1
ATOM 14637 O O . ASP B 1 801 ? 47.438 -26.312 -3.951 1 82.31 801 ASP B O 1
ATOM 14641 N N . SER B 1 802 ? 48.062 -25.812 -1.839 1 86.56 802 SER B N 1
ATOM 14642 C CA . SER B 1 802 ? 47.625 -27.094 -1.283 1 86.56 802 SER B CA 1
ATOM 14643 C C . SER B 1 802 ? 46.125 -27.219 -1.357 1 86.56 802 SER B C 1
ATOM 14645 O O . SER B 1 802 ? 45.406 -26.219 -1.471 1 86.56 802 SER B O 1
ATOM 14647 N N . PRO B 1 803 ? 45.625 -28.5 -1.497 1 89.88 803 PRO B N 1
ATOM 14648 C CA . PRO B 1 803 ? 44.188 -28.688 -1.554 1 89.88 803 PRO B CA 1
ATOM 14649 C C . PRO B 1 803 ? 43.438 -28.016 -0.39 1 89.88 803 PRO B C 1
ATOM 14651 O O . PRO B 1 803 ? 42.375 -27.438 -0.582 1 89.88 803 PRO B O 1
ATOM 14654 N N . ALA B 1 804 ? 43.969 -27.969 0.874 1 90.44 804 ALA B N 1
ATOM 14655 C CA . ALA B 1 804 ? 43.312 -27.344 2.025 1 90.44 804 ALA B CA 1
ATOM 14656 C C . ALA B 1 804 ? 43.281 -25.828 1.884 1 90.44 804 ALA B C 1
ATOM 14658 O O . ALA B 1 804 ? 42.312 -25.172 2.252 1 90.44 804 ALA B O 1
ATOM 14659 N N . GLN B 1 805 ? 44.312 -25.312 1.31 1 91.31 805 GLN B N 1
ATOM 14660 C CA . GLN B 1 805 ? 44.375 -23.859 1.117 1 91.31 805 GLN B CA 1
ATOM 14661 C C . GLN B 1 805 ? 43.406 -23.422 0.028 1 91.31 805 GLN B C 1
ATOM 14663 O O . GLN B 1 805 ? 42.75 -22.375 0.154 1 91.31 805 GLN B O 1
ATOM 14668 N N . ARG B 1 806 ? 43.281 -24.25 -0.944 1 91.81 806 ARG B N 1
ATOM 14669 C CA . ARG B 1 806 ? 42.344 -23.922 -2.02 1 91.81 806 ARG B CA 1
ATOM 14670 C C . ARG B 1 806 ? 40.906 -24.016 -1.546 1 91.81 806 ARG B C 1
ATOM 14672 O O . ARG B 1 806 ? 40.031 -23.234 -1.979 1 91.81 806 ARG B O 1
ATOM 14679 N N . MET B 1 807 ? 40.719 -24.969 -0.687 1 92.62 807 MET B N 1
ATOM 14680 C CA . MET B 1 807 ? 39.375 -25.062 -0.097 1 92.62 807 MET B CA 1
ATOM 14681 C C . MET B 1 807 ? 39.031 -23.812 0.7 1 92.62 807 MET B C 1
ATOM 14683 O O . MET B 1 807 ? 37.938 -23.281 0.579 1 92.62 807 MET B O 1
ATOM 14687 N N . GLY B 1 808 ? 39.906 -23.312 1.544 1 91.12 808 GLY B N 1
ATOM 14688 C CA . GLY B 1 808 ? 39.688 -22.094 2.309 1 91.12 808 GLY B CA 1
ATOM 14689 C C . GLY B 1 808 ? 39.438 -20.875 1.437 1 91.12 808 GLY B C 1
ATOM 14690 O O . GLY B 1 808 ? 38.562 -20.047 1.757 1 91.12 808 GLY B O 1
ATOM 14691 N N . LYS B 1 809 ? 40.125 -20.875 0.296 1 92.12 809 LYS B N 1
ATOM 14692 C CA . LYS B 1 809 ? 39.969 -19.75 -0.617 1 92.12 809 LYS B CA 1
ATOM 14693 C C . LYS B 1 809 ? 38.594 -19.797 -1.302 1 92.12 809 LYS B C 1
ATOM 14695 O O . LYS B 1 809 ? 37.938 -18.766 -1.481 1 92.12 809 LYS B O 1
ATOM 14700 N N . ASN B 1 810 ? 38.156 -21 -1.634 1 93 810 ASN B N 1
ATOM 14701 C CA . ASN B 1 810 ? 36.844 -21.156 -2.244 1 93 810 ASN B CA 1
ATOM 14702 C C . ASN B 1 810 ? 35.719 -20.844 -1.25 1 93 810 ASN B C 1
ATOM 14704 O O . ASN B 1 810 ? 34.688 -20.281 -1.624 1 93 810 ASN B O 1
ATOM 14708 N N . LEU B 1 811 ? 35.969 -21.156 0.008 1 93.31 811 LEU B N 1
ATOM 14709 C CA . LEU B 1 811 ? 34.969 -20.844 1.033 1 93.31 811 LEU B CA 1
ATOM 14710 C C . LEU B 1 811 ? 34.906 -19.344 1.282 1 93.31 811 LEU B C 1
ATOM 14712 O O . LEU B 1 811 ? 33.812 -18.797 1.559 1 93.31 811 LEU B O 1
ATOM 14716 N N . THR B 1 812 ? 35.969 -18.719 1.168 1 92.5 812 THR B N 1
ATOM 14717 C CA . THR B 1 812 ? 36 -17.266 1.296 1 92.5 812 THR B CA 1
ATOM 14718 C C . THR B 1 812 ? 35.25 -16.609 0.128 1 92.5 812 THR B C 1
ATOM 14720 O O . THR B 1 812 ? 34.531 -15.625 0.312 1 92.5 812 THR B O 1
ATOM 14723 N N . SER B 1 813 ? 35.469 -17.203 -1.049 1 93.62 813 SER B N 1
ATOM 14724 C CA . SER B 1 813 ? 34.719 -16.703 -2.213 1 93.62 813 SER B CA 1
ATOM 14725 C C . SER B 1 813 ? 33.219 -16.859 -2.039 1 93.62 813 SER B C 1
ATOM 14727 O O . SER B 1 813 ? 32.438 -15.984 -2.424 1 93.62 813 SER B O 1
ATOM 14729 N N . LEU B 1 814 ? 32.875 -17.969 -1.486 1 94.44 814 LEU B N 1
ATOM 14730 C CA . LEU B 1 814 ? 31.453 -18.203 -1.208 1 94.44 814 LEU B CA 1
ATOM 14731 C C . LEU B 1 814 ? 30.922 -17.203 -0.181 1 94.44 814 LEU B C 1
ATOM 14733 O O . LEU B 1 814 ? 29.812 -16.672 -0.326 1 94.44 814 LEU B O 1
ATOM 14737 N N . ALA B 1 815 ? 31.688 -16.859 0.778 1 93.56 815 ALA B N 1
ATOM 14738 C CA . ALA B 1 815 ? 31.297 -15.914 1.814 1 93.56 815 ALA B CA 1
ATOM 14739 C C . ALA B 1 815 ? 31.125 -14.516 1.236 1 93.56 815 ALA B C 1
ATOM 14741 O O . ALA B 1 815 ? 30.203 -13.789 1.613 1 93.56 815 ALA B O 1
ATOM 14742 N N . VAL B 1 816 ? 31.969 -14.164 0.31 1 92.31 816 VAL B N 1
ATOM 14743 C CA . VAL B 1 816 ? 31.859 -12.859 -0.33 1 92.31 816 VAL B CA 1
ATOM 14744 C C . VAL B 1 816 ? 30.594 -12.789 -1.171 1 92.31 816 VAL B C 1
ATOM 14746 O O . VAL B 1 816 ? 29.891 -11.781 -1.159 1 92.31 816 VAL B O 1
ATOM 14749 N N . ALA B 1 817 ? 30.375 -13.867 -1.86 1 94.38 817 ALA B N 1
ATOM 14750 C CA . ALA B 1 817 ? 29.156 -13.914 -2.68 1 94.38 817 ALA B CA 1
ATOM 14751 C C . ALA B 1 817 ? 27.906 -13.766 -1.818 1 94.38 817 ALA B C 1
ATOM 14753 O O . ALA B 1 817 ? 27.031 -12.953 -2.121 1 94.38 817 ALA B O 1
ATOM 14754 N N . LEU B 1 818 ? 27.844 -14.461 -0.747 1 93.31 818 LEU B N 1
ATOM 14755 C CA . LEU B 1 818 ? 26.672 -14.43 0.116 1 93.31 818 LEU B CA 1
ATOM 14756 C C . LEU B 1 818 ? 26.562 -13.094 0.833 1 93.31 818 LEU B C 1
ATOM 14758 O O . LEU B 1 818 ? 25.453 -12.617 1.097 1 93.31 818 LEU B O 1
ATOM 14762 N N . ALA B 1 819 ? 27.656 -12.453 1.1 1 91.88 819 ALA B N 1
ATOM 14763 C CA . ALA B 1 819 ? 27.641 -11.141 1.738 1 91.88 819 ALA B CA 1
ATOM 14764 C C . ALA B 1 819 ? 27.078 -10.078 0.798 1 91.88 819 ALA B C 1
ATOM 14766 O O . ALA B 1 819 ? 26.266 -9.242 1.21 1 91.88 819 ALA B O 1
ATOM 14767 N N . ILE B 1 820 ? 27.453 -10.164 -0.44 1 91.81 820 ILE B N 1
ATOM 14768 C CA . ILE B 1 820 ? 26.953 -9.211 -1.427 1 91.81 820 ILE B CA 1
ATOM 14769 C C . ILE B 1 820 ? 25.453 -9.398 -1.598 1 91.81 820 ILE B C 1
ATOM 14771 O O . ILE B 1 820 ? 24.688 -8.422 -1.607 1 91.81 820 ILE B O 1
ATOM 14775 N N . VAL B 1 821 ? 25.094 -10.695 -1.689 1 93.38 821 VAL B N 1
ATOM 14776 C CA . VAL B 1 821 ? 23.688 -10.977 -1.894 1 93.38 821 VAL B CA 1
ATOM 14777 C C . VAL B 1 821 ? 22.891 -10.57 -0.654 1 93.38 821 VAL B C 1
ATOM 14779 O O . VAL B 1 821 ? 21.797 -10.008 -0.765 1 93.38 821 VAL B O 1
ATOM 14782 N N . SER B 1 822 ? 23.438 -10.773 0.521 1 89.31 822 SER B N 1
ATOM 14783 C CA . SER B 1 822 ? 22.766 -10.398 1.755 1 89.31 822 SER B CA 1
ATOM 14784 C C . SER B 1 822 ? 22.609 -8.883 1.862 1 89.31 822 SER B C 1
ATOM 14786 O O . SER B 1 822 ? 21.547 -8.391 2.281 1 89.31 822 SER B O 1
ATOM 14788 N N . LEU B 1 823 ? 23.516 -8.148 1.379 1 85.5 823 LEU B N 1
ATOM 14789 C CA . LEU B 1 823 ? 23.469 -6.688 1.433 1 85.5 823 LEU B CA 1
ATOM 14790 C C . LEU B 1 823 ? 22.422 -6.148 0.457 1 85.5 823 LEU B C 1
ATOM 14792 O O . LEU B 1 823 ? 21.641 -5.262 0.805 1 85.5 823 LEU B O 1
ATOM 14796 N N . LEU B 1 824 ? 22.422 -6.762 -0.695 1 87.25 824 LEU B N 1
ATOM 14797 C CA . LEU B 1 824 ? 21.484 -6.285 -1.705 1 87.25 824 LEU B CA 1
ATOM 14798 C C . LEU B 1 824 ? 20.047 -6.676 -1.343 1 87.25 824 LEU B C 1
ATOM 14800 O O . LEU B 1 824 ? 19.125 -5.902 -1.568 1 87.25 824 LEU B O 1
ATOM 14804 N N . GLN B 1 825 ? 19.875 -7.844 -0.755 1 87.5 825 GLN B N 1
ATOM 14805 C CA . GLN B 1 825 ? 18.531 -8.328 -0.44 1 87.5 825 GLN B CA 1
ATOM 14806 C C . GLN B 1 825 ? 17.969 -7.633 0.8 1 87.5 825 GLN B C 1
ATOM 14808 O O . GLN B 1 825 ? 16.75 -7.461 0.93 1 87.5 825 GLN B O 1
ATOM 14813 N N . LEU B 1 826 ? 18.828 -7.148 1.702 1 79.19 826 LEU B N 1
ATOM 14814 C CA . LEU B 1 826 ? 18.359 -6.57 2.959 1 79.19 826 LEU B CA 1
ATOM 14815 C C . LEU B 1 826 ? 18.25 -5.055 2.852 1 79.19 826 LEU B C 1
ATOM 14817 O O . LEU B 1 826 ? 17.359 -4.445 3.436 1 79.19 826 LEU B O 1
ATOM 14821 N N . LEU B 1 827 ? 19.156 -4.469 2.004 1 72.19 827 LEU B N 1
ATOM 14822 C CA . LEU B 1 827 ? 19.234 -3.014 2.072 1 72.19 827 LEU B CA 1
ATOM 14823 C C . LEU B 1 827 ? 18.609 -2.373 0.834 1 72.19 827 LEU B C 1
ATOM 14825 O O . LEU B 1 827 ? 18.156 -1.233 0.887 1 72.19 827 LEU B O 1
ATOM 14829 N N . VAL B 1 828 ? 18.719 -3.195 -0.286 1 74.5 828 VAL B N 1
ATOM 14830 C CA . VAL B 1 828 ? 18.234 -2.582 -1.515 1 74.5 828 VAL B CA 1
ATOM 14831 C C . VAL B 1 828 ? 16.828 -3.102 -1.822 1 74.5 828 VAL B C 1
ATOM 14833 O O . VAL B 1 828 ? 16.656 -4.262 -2.205 1 74.5 828 VAL B O 1
ATOM 14836 N N . LEU B 1 829 ? 15.812 -2.318 -1.811 1 75.06 829 LEU B N 1
ATOM 14837 C CA . LEU B 1 829 ? 14.422 -2.613 -2.139 1 75.06 829 LEU B CA 1
ATOM 14838 C C . LEU B 1 829 ? 14.031 -4.004 -1.652 1 75.06 829 LEU B C 1
ATOM 14840 O O . LEU B 1 829 ? 13.766 -4.898 -2.459 1 75.06 829 LEU B O 1
ATOM 14844 N N . ARG B 1 830 ? 13.953 -4.102 -0.377 1 79.25 830 ARG B N 1
ATOM 14845 C CA . ARG B 1 830 ? 13.648 -5.371 0.282 1 79.25 830 ARG B CA 1
ATOM 14846 C C . ARG B 1 830 ? 12.25 -5.859 -0.077 1 79.25 830 ARG B C 1
ATOM 14848 O O . ARG B 1 830 ? 11.32 -5.059 -0.177 1 79.25 830 ARG B O 1
ATOM 14855 N N . ASN B 1 831 ? 12.148 -7.227 -0.579 1 84.81 831 ASN B N 1
ATOM 14856 C CA . ASN B 1 831 ? 10.867 -7.863 -0.847 1 84.81 831 ASN B CA 1
ATOM 14857 C C . ASN B 1 831 ? 10.641 -9.078 0.05 1 84.81 831 ASN B C 1
ATOM 14859 O O . ASN B 1 831 ? 10.953 -10.203 -0.338 1 84.81 831 ASN B O 1
ATOM 14863 N N . PRO B 1 832 ? 10.07 -8.852 1.209 1 86.94 832 PRO B N 1
ATOM 14864 C CA . PRO B 1 832 ? 9.812 -9.977 2.111 1 86.94 832 PRO B CA 1
ATOM 14865 C C . PRO B 1 832 ? 8.75 -10.938 1.569 1 86.94 832 PRO B C 1
ATOM 14867 O O . PRO B 1 832 ? 7.824 -10.508 0.88 1 86.94 832 PRO B O 1
ATOM 14870 N N . ALA B 1 833 ? 8.938 -12.234 1.838 1 89.94 833 ALA B N 1
ATOM 14871 C CA . ALA B 1 833 ? 8.016 -13.266 1.387 1 89.94 833 ALA B CA 1
ATOM 14872 C C . ALA B 1 833 ? 6.641 -13.094 2.033 1 89.94 833 ALA B C 1
ATOM 14874 O O . ALA B 1 833 ? 5.613 -13.375 1.41 1 89.94 833 ALA B O 1
ATOM 14875 N N . ARG B 1 834 ? 6.602 -12.641 3.236 1 89.19 834 ARG B N 1
ATOM 14876 C CA . ARG B 1 834 ? 5.336 -12.438 3.938 1 89.19 834 ARG B CA 1
ATOM 14877 C C . ARG B 1 834 ? 4.504 -11.359 3.26 1 89.19 834 ARG B C 1
ATOM 14879 O O . ARG B 1 834 ? 3.285 -11.5 3.129 1 89.19 834 ARG B O 1
ATOM 14886 N N . ARG B 1 835 ? 5.184 -10.344 2.877 1 87.56 835 ARG B N 1
ATOM 14887 C CA . ARG B 1 835 ? 4.477 -9.281 2.166 1 87.56 835 ARG B CA 1
ATOM 14888 C C . ARG B 1 835 ? 4 -9.766 0.799 1 87.56 835 ARG B C 1
ATOM 14890 O O . ARG B 1 835 ? 2.887 -9.453 0.378 1 87.56 835 ARG B O 1
ATOM 14897 N N . THR B 1 836 ? 4.84 -10.523 0.154 1 91.19 836 THR B N 1
ATOM 14898 C CA . THR B 1 836 ? 4.469 -11.055 -1.154 1 91.19 836 THR B CA 1
ATOM 14899 C C . THR B 1 836 ? 3.305 -12.031 -1.031 1 91.19 836 THR B C 1
ATOM 14901 O O . THR B 1 836 ? 2.428 -12.078 -1.898 1 91.19 836 THR B O 1
ATOM 14904 N N . LEU B 1 837 ? 3.285 -12.828 0.003 1 93.44 837 LEU B N 1
ATOM 14905 C CA . LEU B 1 837 ? 2.178 -13.742 0.242 1 93.44 837 LEU B CA 1
ATOM 14906 C C . LEU B 1 837 ? 0.875 -12.984 0.458 1 93.44 837 LEU B C 1
ATOM 14908 O O . LEU B 1 837 ? -0.152 -13.32 -0.137 1 93.44 837 LEU B O 1
ATOM 14912 N N . ARG B 1 838 ? 0.925 -11.945 1.237 1 91.62 838 ARG B N 1
ATOM 14913 C CA . ARG B 1 838 ? -0.275 -11.156 1.479 1 91.62 838 ARG B CA 1
ATOM 14914 C C . ARG B 1 838 ? -0.787 -10.523 0.188 1 91.62 838 ARG B C 1
ATOM 14916 O O . ARG B 1 838 ? -1.988 -10.547 -0.085 1 91.62 838 ARG B O 1
ATOM 14923 N N . LYS B 1 839 ? 0.137 -10.008 -0.58 1 90.44 839 LYS B N 1
ATOM 14924 C CA . LYS B 1 839 ? -0.258 -9.391 -1.845 1 90.44 839 LYS B CA 1
ATOM 14925 C C . LYS B 1 839 ? -0.811 -10.438 -2.812 1 90.44 839 LYS B C 1
ATOM 14927 O O . LYS B 1 839 ? -1.742 -10.156 -3.568 1 90.44 839 LYS B O 1
ATOM 14932 N N . ALA B 1 840 ? -0.217 -11.609 -2.775 1 93.81 840 ALA B N 1
ATOM 14933 C CA . ALA B 1 840 ? -0.703 -12.68 -3.645 1 93.81 840 ALA B CA 1
ATOM 14934 C C . ALA B 1 840 ? -2.107 -13.117 -3.242 1 93.81 840 ALA B C 1
ATOM 14936 O O . ALA B 1 840 ? -2.961 -13.352 -4.098 1 93.81 840 ALA B O 1
ATOM 14937 N N . VAL B 1 841 ? -2.365 -13.195 -1.953 1 95.38 841 VAL B N 1
ATOM 14938 C CA . VAL B 1 841 ? -3.693 -13.555 -1.467 1 95.38 841 VAL B CA 1
ATOM 14939 C C . VAL B 1 841 ? -4.688 -12.445 -1.809 1 95.38 841 VAL B C 1
ATOM 14941 O O . VAL B 1 841 ? -5.82 -12.727 -2.207 1 95.38 841 VAL B O 1
ATOM 14944 N N . ALA B 1 842 ? -4.246 -11.273 -1.659 1 93.56 842 ALA B N 1
ATOM 14945 C CA . ALA B 1 842 ? -5.109 -10.148 -2.012 1 93.56 842 ALA B CA 1
ATOM 14946 C C . ALA B 1 842 ? -5.426 -10.148 -3.504 1 93.56 842 ALA B C 1
ATOM 14948 O O . ALA B 1 842 ? -6.566 -9.883 -3.902 1 93.56 842 ALA B O 1
ATOM 14949 N N . ASN B 1 843 ? -4.41 -10.438 -4.297 1 92.5 843 ASN B N 1
ATOM 14950 C CA . ASN B 1 843 ? -4.633 -10.508 -5.738 1 92.5 843 ASN B CA 1
ATOM 14951 C C . ASN B 1 843 ? -5.57 -11.656 -6.102 1 92.5 843 ASN B C 1
ATOM 14953 O O . ASN B 1 843 ? -6.367 -11.539 -7.035 1 92.5 843 ASN B O 1
ATOM 14957 N N . LEU B 1 844 ? -5.445 -12.758 -5.406 1 95.25 844 LEU B N 1
ATOM 14958 C CA . LEU B 1 844 ? -6.363 -13.875 -5.602 1 95.25 844 LEU B CA 1
ATOM 14959 C C . LEU B 1 844 ? -7.793 -13.477 -5.25 1 95.25 844 LEU B C 1
ATOM 14961 O O . LEU B 1 844 ? -8.727 -13.773 -6 1 95.25 844 LEU B O 1
ATOM 14965 N N . MET B 1 845 ? -7.922 -12.797 -4.145 1 94.5 845 MET B N 1
ATOM 14966 C CA . MET B 1 845 ? -9.25 -12.344 -3.736 1 94.5 845 MET B CA 1
ATOM 14967 C C . MET B 1 845 ? -9.797 -11.328 -4.73 1 94.5 845 MET B C 1
ATOM 14969 O O . MET B 1 845 ? -10.992 -11.344 -5.047 1 94.5 845 MET B O 1
ATOM 14973 N N . ARG B 1 846 ? -8.93 -10.508 -5.238 1 92.69 846 ARG B N 1
ATOM 14974 C CA . ARG B 1 846 ? -9.328 -9.539 -6.25 1 92.69 846 ARG B CA 1
ATOM 14975 C C . ARG B 1 846 ? -9.766 -10.234 -7.535 1 92.69 846 ARG B C 1
ATOM 14977 O O . ARG B 1 846 ? -10.766 -9.844 -8.148 1 92.69 846 ARG B O 1
ATOM 14984 N N . ALA B 1 847 ? -9.039 -11.227 -7.895 1 93.69 847 ALA B N 1
ATOM 14985 C CA . ALA B 1 847 ? -9.391 -11.984 -9.094 1 93.69 847 ALA B CA 1
ATOM 14986 C C . ALA B 1 847 ? -10.719 -12.719 -8.914 1 93.69 847 ALA B C 1
ATOM 14988 O O . ALA B 1 847 ? -11.531 -12.781 -9.836 1 93.69 847 ALA B O 1
ATOM 14989 N N . ASN B 1 848 ? -10.953 -13.281 -7.73 1 93.81 848 ASN B N 1
ATOM 14990 C CA . ASN B 1 848 ? -12.227 -13.93 -7.441 1 93.81 848 ASN B CA 1
ATOM 14991 C C . ASN B 1 848 ? -13.375 -12.922 -7.441 1 93.81 848 ASN B C 1
ATOM 14993 O O . ASN B 1 848 ? -14.484 -13.234 -7.883 1 93.81 848 ASN B O 1
ATOM 14997 N N . THR B 1 849 ? -13.078 -11.75 -6.91 1 91.69 849 THR B N 1
ATOM 14998 C CA . THR B 1 849 ? -14.086 -10.703 -6.93 1 91.69 849 THR B CA 1
ATOM 14999 C C . THR B 1 849 ? -14.414 -10.289 -8.359 1 91.69 849 THR B C 1
ATOM 15001 O O . THR B 1 849 ? -15.586 -10.156 -8.719 1 91.69 849 THR B O 1
ATOM 15004 N N . ALA B 1 850 ? -13.43 -10.164 -9.156 1 90.81 850 ALA B N 1
ATOM 15005 C CA . ALA B 1 850 ? -13.641 -9.812 -10.555 1 90.81 850 ALA B CA 1
ATOM 15006 C C . ALA B 1 850 ? -14.422 -10.906 -11.281 1 90.81 850 ALA B C 1
ATOM 15008 O O . ALA B 1 850 ? -15.32 -10.609 -12.07 1 90.81 850 ALA B O 1
ATOM 15009 N N . TYR B 1 851 ? -14.031 -12.188 -10.984 1 93.06 851 TYR B N 1
ATOM 15010 C CA . TYR B 1 851 ? -14.758 -13.305 -11.586 1 93.06 851 TYR B CA 1
ATOM 15011 C C . TYR B 1 851 ? -16.234 -13.266 -11.211 1 93.06 851 TYR B C 1
ATOM 15013 O O . TYR B 1 851 ? -17.109 -13.453 -12.062 1 93.06 851 TYR B O 1
ATOM 15021 N N . THR B 1 852 ? -16.547 -12.984 -9.969 1 92.06 852 THR B N 1
ATOM 15022 C CA . THR B 1 852 ? -17.922 -12.977 -9.492 1 92.06 852 THR B CA 1
ATOM 15023 C C . THR B 1 852 ? -18.703 -11.828 -10.133 1 92.06 852 THR B C 1
ATOM 15025 O O . THR B 1 852 ? -19.875 -11.992 -10.492 1 92.06 852 THR B O 1
ATOM 15028 N N . VAL B 1 853 ? -18.094 -10.727 -10.328 1 88.62 853 VAL B N 1
ATOM 15029 C CA . VAL B 1 853 ? -18.766 -9.578 -10.93 1 88.62 853 VAL B CA 1
ATOM 15030 C C . VAL B 1 853 ? -19.047 -9.859 -12.406 1 88.62 853 VAL B C 1
ATOM 15032 O O . VAL B 1 853 ? -20.141 -9.547 -12.898 1 88.62 853 VAL B O 1
ATOM 15035 N N . ILE B 1 854 ? -18.156 -10.477 -13.078 1 90.56 854 ILE B N 1
ATOM 15036 C CA . ILE B 1 854 ? -18.359 -10.82 -14.484 1 90.56 854 ILE B CA 1
ATOM 15037 C C . ILE B 1 854 ? -19.438 -11.891 -14.602 1 90.56 854 ILE B C 1
ATOM 15039 O O . ILE B 1 854 ? -20.266 -11.852 -15.508 1 90.56 854 ILE B O 1
ATOM 15043 N N . LEU B 1 855 ? -19.344 -12.891 -13.664 1 92.19 855 LEU B N 1
ATOM 15044 C CA . LEU B 1 855 ? -20.359 -13.938 -13.656 1 92.19 855 LEU B CA 1
ATOM 15045 C C . LEU B 1 855 ? -21.75 -13.344 -13.438 1 92.19 855 LEU B C 1
ATOM 15047 O O . LEU B 1 855 ? -22.719 -13.773 -14.062 1 92.19 855 LEU B O 1
ATOM 15051 N N . GLN B 1 856 ? -21.844 -12.375 -12.562 1 87.56 856 GLN B N 1
ATOM 15052 C CA . GLN B 1 856 ? -23.125 -11.727 -12.305 1 87.56 856 GLN B CA 1
ATOM 15053 C C . GLN B 1 856 ? -23.625 -10.984 -13.539 1 87.56 856 GLN B C 1
ATOM 15055 O O . GLN B 1 856 ? -24.828 -11.008 -13.852 1 87.56 856 GLN B O 1
ATOM 15060 N N . ALA B 1 857 ? -22.719 -10.352 -14.195 1 84.62 857 ALA B N 1
ATOM 15061 C CA . ALA B 1 857 ? -23.109 -9.672 -15.438 1 84.62 857 ALA B CA 1
ATOM 15062 C C . ALA B 1 857 ? -23.516 -10.68 -16.5 1 84.62 857 ALA B C 1
ATOM 15064 O O . ALA B 1 857 ? -24.469 -10.438 -17.25 1 84.62 857 ALA B O 1
ATOM 15065 N N . TYR B 1 858 ? -22.844 -11.789 -16.562 1 88.81 858 TYR B N 1
ATOM 15066 C CA . TYR B 1 858 ? -23.156 -12.883 -17.484 1 88.81 858 TYR B CA 1
ATOM 15067 C C . TYR B 1 858 ? -24.531 -13.453 -17.188 1 88.81 858 TYR B C 1
ATOM 15069 O O . TYR B 1 858 ? -25.344 -13.648 -18.109 1 88.81 858 TYR B O 1
ATOM 15077 N N . VAL B 1 859 ? -24.859 -13.609 -15.938 1 87.88 859 VAL B N 1
ATOM 15078 C CA . VAL B 1 859 ? -26.125 -14.211 -15.531 1 87.88 859 VAL B CA 1
ATOM 15079 C C . VAL B 1 859 ? -27.266 -13.219 -15.734 1 87.88 859 VAL B C 1
ATOM 15081 O O . VAL B 1 859 ? -28.344 -13.586 -16.188 1 87.88 859 VAL B O 1
ATOM 15084 N N . SER B 1 860 ? -26.953 -11.961 -15.406 1 83.06 860 SER B N 1
ATOM 15085 C CA . SER B 1 860 ? -28 -10.953 -15.586 1 83.06 860 SER B CA 1
ATOM 15086 C C . SER B 1 860 ? -28.375 -10.797 -17.062 1 83.06 860 SER B C 1
ATOM 15088 O O . SER B 1 860 ? -29.516 -10.461 -17.375 1 83.06 860 SER B O 1
ATOM 15090 N N . SER B 1 861 ? -27.516 -11.164 -17.922 1 81.75 861 SER B N 1
ATOM 15091 C CA . SER B 1 861 ? -27.781 -11.039 -19.344 1 81.75 861 SER B CA 1
ATOM 15092 C C . SER B 1 861 ? -28.406 -12.312 -19.906 1 81.75 861 SER B C 1
ATOM 15094 O O . SER B 1 861 ? -29.219 -12.258 -20.828 1 81.75 861 SER B O 1
ATOM 15096 N N . THR B 1 862 ? -28.031 -13.469 -19.375 1 83.44 862 THR B N 1
ATOM 15097 C CA . THR B 1 862 ? -28.578 -14.742 -19.844 1 83.44 862 THR B CA 1
ATOM 15098 C C . THR B 1 862 ? -29.953 -15 -19.234 1 83.44 862 THR B C 1
ATOM 15100 O O . THR B 1 862 ? -30.797 -15.664 -19.844 1 83.44 862 THR B O 1
ATOM 15103 N N . ILE B 1 863 ? -30.062 -14.477 -17.969 1 83.69 863 ILE B N 1
ATOM 15104 C CA . ILE B 1 863 ? -31.328 -14.594 -17.266 1 83.69 863 ILE B CA 1
ATOM 15105 C C . ILE B 1 863 ? -31.875 -13.203 -16.938 1 83.69 863 ILE B C 1
ATOM 15107 O O . ILE B 1 863 ? -31.891 -12.789 -15.773 1 83.69 863 ILE B O 1
ATOM 15111 N N . PRO B 1 864 ? -32.281 -12.539 -17.969 1 80.56 864 PRO B N 1
ATOM 15112 C CA . PRO B 1 864 ? -32.75 -11.188 -17.719 1 80.56 864 PRO B CA 1
ATOM 15113 C C . PRO B 1 864 ? -34.094 -11.172 -16.969 1 80.56 864 PRO B C 1
ATOM 15115 O O . PRO B 1 864 ? -34.812 -12.172 -16.953 1 80.56 864 PRO B O 1
ATOM 15118 N N . ILE B 1 865 ? -34.344 -10.125 -16.25 1 76.94 865 ILE B N 1
ATOM 15119 C CA . ILE B 1 865 ? -35.625 -9.945 -15.539 1 76.94 865 ILE B CA 1
ATOM 15120 C C . ILE B 1 865 ? -36.75 -9.836 -16.531 1 76.94 865 ILE B C 1
ATOM 15122 O O . ILE B 1 865 ? -37.844 -10.406 -16.328 1 76.94 865 ILE B O 1
ATOM 15126 N N . ASP B 1 866 ? -36.406 -9.141 -17.703 1 69 866 ASP B N 1
ATOM 15127 C CA . ASP B 1 866 ? -37.375 -9.062 -18.781 1 69 866 ASP B CA 1
ATOM 15128 C C . ASP B 1 866 ? -37.156 -10.195 -19.797 1 69 866 ASP B C 1
ATOM 15130 O O . ASP B 1 866 ? -36.125 -10.242 -20.469 1 69 866 ASP B O 1
ATOM 15134 N N . PRO B 1 867 ? -38 -11.148 -19.734 1 72.31 867 PRO B N 1
ATOM 15135 C CA . PRO B 1 867 ? -37.812 -12.297 -20.625 1 72.31 867 PRO B CA 1
ATOM 15136 C C . PRO B 1 867 ? -37.781 -11.906 -22.094 1 72.31 867 PRO B C 1
ATOM 15138 O O . PRO B 1 867 ? -37.344 -12.703 -22.938 1 72.31 867 PRO B O 1
ATOM 15141 N N . ARG B 1 868 ? -38.156 -10.773 -22.516 1 69.06 868 ARG B N 1
ATOM 15142 C CA . ARG B 1 868 ? -38.219 -10.383 -23.922 1 69.06 868 ARG B CA 1
ATOM 15143 C C . ARG B 1 868 ? -36.844 -9.961 -24.438 1 69.06 868 ARG B C 1
ATOM 15145 O O . ARG B 1 868 ? -36.594 -9.953 -25.641 1 69.06 868 ARG B O 1
ATOM 15152 N N . HIS B 1 869 ? -35.938 -9.641 -23.484 1 72.25 869 HIS B N 1
ATOM 15153 C CA . HIS B 1 869 ? -34.594 -9.188 -23.891 1 72.25 869 HIS B CA 1
ATOM 15154 C C . HIS B 1 869 ? -33.594 -10.344 -23.938 1 72.25 869 HIS B C 1
ATOM 15156 O O . HIS B 1 869 ? -33.312 -10.953 -22.906 1 72.25 869 HIS B O 1
ATOM 15162 N N . ARG B 1 870 ? -33.25 -10.805 -25.172 1 73.31 870 ARG B N 1
ATOM 15163 C CA . ARG B 1 870 ? -32.25 -11.867 -25.297 1 73.31 870 ARG B CA 1
ATOM 15164 C C . ARG B 1 870 ? -31 -11.375 -26 1 73.31 870 ARG B C 1
ATOM 15166 O O . ARG B 1 870 ? -31.062 -10.914 -27.141 1 73.31 870 ARG B O 1
ATOM 15173 N N . PRO B 1 871 ? -29.938 -11.383 -25.25 1 79.06 871 PRO B N 1
ATOM 15174 C CA . PRO B 1 871 ? -28.688 -10.945 -25.875 1 79.06 871 PRO B CA 1
ATOM 15175 C C . PRO B 1 871 ? -28.219 -11.898 -26.969 1 79.06 871 PRO B C 1
ATOM 15177 O O . PRO B 1 871 ? -28.672 -13.047 -27.031 1 79.06 871 PRO B O 1
ATOM 15180 N N . PRO B 1 872 ? -27.375 -11.422 -27.875 1 80 872 PRO B N 1
ATOM 15181 C CA . PRO B 1 872 ? -26.875 -12.281 -28.938 1 80 872 PRO B CA 1
ATOM 15182 C C . PRO B 1 872 ? -26.016 -13.43 -28.422 1 80 872 PRO B C 1
ATOM 15184 O O . PRO B 1 872 ? -25.234 -13.258 -27.484 1 80 872 PRO B O 1
ATOM 15187 N N . PRO B 1 873 ? -26.141 -14.648 -28.953 1 81.5 873 PRO B N 1
ATOM 15188 C CA . PRO B 1 873 ? -25.438 -15.836 -28.484 1 81.5 873 PRO B CA 1
ATOM 15189 C C . PRO B 1 873 ? -23.922 -15.734 -28.625 1 81.5 873 PRO B C 1
ATOM 15191 O O . PRO B 1 873 ? -23.188 -16.328 -27.844 1 81.5 873 PRO B O 1
ATOM 15194 N N . TYR B 1 874 ? -23.453 -14.953 -29.656 1 82.5 874 TYR B N 1
ATOM 15195 C CA . TYR B 1 874 ? -22 -14.844 -29.844 1 82.5 874 TYR B CA 1
ATOM 15196 C C . TYR B 1 874 ? -21.359 -14.117 -28.672 1 82.5 874 TYR B C 1
ATOM 15198 O O . TYR B 1 874 ? -20.234 -14.438 -28.281 1 82.5 874 TYR B O 1
ATOM 15206 N N . ALA B 1 875 ? -22.047 -13.172 -28.141 1 84.56 875 ALA B N 1
ATOM 15207 C CA . ALA B 1 875 ? -21.516 -12.438 -26.984 1 84.56 875 ALA B CA 1
ATOM 15208 C C . ALA B 1 875 ? -21.5 -13.32 -25.75 1 84.56 875 ALA B C 1
ATOM 15210 O O . ALA B 1 875 ? -20.562 -13.25 -24.938 1 84.56 875 ALA B O 1
ATOM 15211 N N . ILE B 1 876 ? -22.453 -14.227 -25.672 1 86.75 876 ILE B N 1
ATOM 15212 C CA . ILE B 1 876 ? -22.531 -15.125 -24.531 1 86.75 876 ILE B CA 1
ATOM 15213 C C . ILE B 1 876 ? -21.406 -16.156 -24.594 1 86.75 876 ILE B C 1
ATOM 15215 O O . ILE B 1 876 ? -20.766 -16.438 -23.578 1 86.75 876 ILE B O 1
ATOM 15219 N N . GLN B 1 877 ? -21.125 -16.625 -25.75 1 86.31 877 GLN B N 1
ATOM 15220 C CA . GLN B 1 877 ? -20.078 -17.625 -25.891 1 86.31 877 GLN B CA 1
ATOM 15221 C C . GLN B 1 877 ? -18.703 -17.016 -25.641 1 86.31 877 GLN B C 1
ATOM 15223 O O . GLN B 1 877 ? -17.828 -17.672 -25.062 1 86.31 877 GLN B O 1
ATOM 15228 N N . ARG B 1 878 ? -18.531 -15.805 -26.047 1 88.56 878 ARG B N 1
ATOM 15229 C CA . ARG B 1 878 ? -17.25 -15.148 -25.812 1 88.56 878 ARG B CA 1
ATOM 15230 C C . ARG B 1 878 ? -17 -14.938 -24.328 1 88.56 878 ARG B C 1
ATOM 15232 O O . ARG B 1 878 ? -15.883 -15.164 -23.859 1 88.56 878 ARG B O 1
ATOM 15239 N N . VAL B 1 879 ? -17.984 -14.477 -23.609 1 89 879 VAL B N 1
ATOM 15240 C CA . VAL B 1 879 ? -17.828 -14.242 -22.172 1 89 879 VAL B CA 1
ATOM 15241 C C . VAL B 1 879 ? -17.625 -15.578 -21.453 1 89 879 VAL B C 1
ATOM 15243 O O . VAL B 1 879 ? -16.844 -15.672 -20.5 1 89 879 VAL B O 1
ATOM 15246 N N . ALA B 1 880 ? -18.281 -16.641 -21.922 1 89.06 880 ALA B N 1
ATOM 15247 C CA . ALA B 1 880 ? -18.141 -17.953 -21.297 1 89.06 880 ALA B CA 1
ATOM 15248 C C . ALA B 1 880 ? -16.719 -18.484 -21.453 1 89.06 880 ALA B C 1
ATOM 15250 O O . ALA B 1 880 ? -16.156 -19.062 -20.531 1 89.06 880 ALA B O 1
ATOM 15251 N N . ARG B 1 881 ? -16.156 -18.25 -22.594 1 86.5 881 ARG B N 1
ATOM 15252 C CA . ARG B 1 881 ? -14.789 -18.703 -22.828 1 86.5 881 ARG B CA 1
ATOM 15253 C C . ARG B 1 881 ? -13.805 -17.953 -21.938 1 86.5 881 ARG B C 1
ATOM 15255 O O . ARG B 1 881 ? -12.828 -18.531 -21.453 1 86.5 881 ARG B O 1
ATOM 15262 N N . ASP B 1 882 ? -14.078 -16.719 -21.75 1 89.38 882 ASP B N 1
ATOM 15263 C CA . ASP B 1 882 ? -13.195 -15.938 -20.875 1 89.38 882 ASP B CA 1
ATOM 15264 C C . ASP B 1 882 ? -13.328 -16.375 -19.422 1 89.38 882 ASP B C 1
ATOM 15266 O O . ASP B 1 882 ? -12.352 -16.344 -18.672 1 89.38 882 ASP B O 1
ATOM 15270 N N . LEU B 1 883 ? -14.484 -16.688 -19.031 1 91.69 883 LEU B N 1
ATOM 15271 C CA . LEU B 1 883 ? -14.688 -17.156 -17.672 1 91.69 883 LEU B CA 1
ATOM 15272 C C . LEU B 1 883 ? -13.938 -18.469 -17.422 1 91.69 883 LEU B C 1
ATOM 15274 O O . LEU B 1 883 ? -13.344 -18.656 -16.359 1 91.69 883 LEU B O 1
ATOM 15278 N N . ILE B 1 884 ? -13.883 -19.328 -18.453 1 87.56 884 ILE B N 1
ATOM 15279 C CA . ILE B 1 884 ? -13.18 -20.594 -18.328 1 87.56 884 ILE B CA 1
ATOM 15280 C C . ILE B 1 884 ? -11.672 -20.344 -18.203 1 87.56 884 ILE B C 1
ATOM 15282 O O . ILE B 1 884 ? -10.992 -20.969 -17.391 1 87.56 884 ILE B O 1
ATOM 15286 N N . LYS B 1 885 ? -11.234 -19.406 -19.031 1 86.62 885 LYS B N 1
ATOM 15287 C CA . LYS B 1 885 ? -9.82 -19.047 -18.969 1 86.62 885 LYS B CA 1
ATOM 15288 C C . LYS B 1 885 ? -9.461 -18.484 -17.594 1 86.62 885 LYS B C 1
ATOM 15290 O O . LYS B 1 885 ? -8.414 -18.828 -17.031 1 86.62 885 LYS B O 1
ATOM 15295 N N . ARG B 1 886 ? -10.289 -17.672 -16.984 1 91 886 ARG B N 1
ATOM 15296 C CA . ARG B 1 886 ? -10.039 -17.078 -15.672 1 91 886 ARG B CA 1
ATOM 15297 C C . ARG B 1 886 ? -10.094 -18.125 -14.57 1 91 886 ARG B C 1
ATOM 15299 O O . ARG B 1 886 ? -9.391 -18.016 -13.57 1 91 886 ARG B O 1
ATOM 15306 N N . GLU B 1 887 ? -10.93 -19.141 -14.789 1 90.31 887 GLU B N 1
ATOM 15307 C CA . GLU B 1 887 ? -10.992 -20.219 -13.812 1 90.31 887 GLU B CA 1
ATOM 15308 C C . GLU B 1 887 ? -9.656 -20.953 -13.711 1 90.31 887 GLU B C 1
ATOM 15310 O O . GLU B 1 887 ? -9.188 -21.266 -12.617 1 90.31 887 GLU B O 1
ATOM 15315 N N . VAL B 1 888 ? -9.078 -21.109 -14.859 1 83.19 888 VAL B N 1
ATOM 15316 C CA . VAL B 1 888 ? -7.809 -21.828 -14.898 1 83.19 888 VAL B CA 1
ATOM 15317 C C . VAL B 1 888 ? -6.711 -20.969 -14.273 1 83.19 888 VAL B C 1
ATOM 15319 O O . VAL B 1 888 ? -5.871 -21.469 -13.523 1 83.19 888 VAL B O 1
ATOM 15322 N N . GLU B 1 889 ? -6.773 -19.734 -14.547 1 88.5 889 GLU B N 1
ATOM 15323 C CA . GLU B 1 889 ? -5.777 -18.828 -13.984 1 88.5 889 GLU B CA 1
ATOM 15324 C C . GLU B 1 889 ? -5.922 -18.719 -12.469 1 88.5 889 GLU B C 1
ATOM 15326 O O . GLU B 1 889 ? -4.926 -18.688 -11.742 1 88.5 889 GLU B O 1
ATOM 15331 N N . LEU B 1 890 ? -7.168 -18.641 -11.977 1 92.25 890 LEU B N 1
ATOM 15332 C CA . LEU B 1 890 ? -7.414 -18.578 -10.539 1 92.25 890 LEU B CA 1
ATOM 15333 C C . LEU B 1 890 ? -6.934 -19.844 -9.844 1 92.25 890 LEU B C 1
ATOM 15335 O O . LEU B 1 890 ? -6.379 -19.781 -8.742 1 92.25 890 LEU B O 1
ATOM 15339 N N . GLN B 1 891 ? -7.105 -20.938 -10.539 1 86.31 891 GLN B N 1
ATOM 15340 C CA . GLN B 1 891 ? -6.641 -22.188 -9.969 1 86.31 891 GLN B CA 1
ATOM 15341 C C . GLN B 1 891 ? -5.117 -22.219 -9.883 1 86.31 891 GLN B C 1
ATOM 15343 O O . GLN B 1 891 ? -4.551 -22.719 -8.906 1 86.31 891 GLN B O 1
ATOM 15348 N N . ASP B 1 892 ? -4.508 -21.672 -10.875 1 84.12 892 ASP B N 1
ATOM 15349 C CA . ASP B 1 892 ? -3.051 -21.594 -10.859 1 84.12 892 ASP B CA 1
ATOM 15350 C C . ASP B 1 892 ? -2.553 -20.688 -9.734 1 84.12 892 ASP B C 1
ATOM 15352 O O . ASP B 1 892 ? -1.549 -21 -9.086 1 84.12 892 ASP B O 1
ATOM 15356 N N . ASP B 1 893 ? -3.246 -19.656 -9.516 1 90.25 893 ASP B N 1
ATOM 15357 C CA . ASP B 1 893 ? -2.852 -18.734 -8.461 1 90.25 893 ASP B CA 1
ATOM 15358 C C . ASP B 1 893 ? -3.033 -19.359 -7.078 1 90.25 893 ASP B C 1
ATOM 15360 O O . ASP B 1 893 ? -2.246 -19.109 -6.164 1 90.25 893 ASP B O 1
ATOM 15364 N N . ILE B 1 894 ? -4.07 -20.172 -6.902 1 90 894 ILE B N 1
ATOM 15365 C CA . ILE B 1 894 ? -4.316 -20.812 -5.617 1 90 894 ILE B CA 1
ATOM 15366 C C . ILE B 1 894 ? -3.215 -21.828 -5.332 1 90 894 ILE B C 1
ATOM 15368 O O . ILE B 1 894 ? -2.705 -21.906 -4.211 1 90 894 ILE B O 1
ATOM 15372 N N . THR B 1 895 ? -2.74 -22.469 -6.324 1 83.69 895 THR B N 1
ATOM 15373 C CA . THR B 1 895 ? -1.694 -23.469 -6.148 1 83.69 895 THR B CA 1
ATOM 15374 C C . THR B 1 895 ? -0.345 -22.812 -5.895 1 83.69 895 THR B C 1
ATOM 15376 O O . THR B 1 895 ? 0.497 -23.359 -5.18 1 83.69 895 THR B O 1
ATOM 15379 N N . ALA B 1 896 ? -0.19 -21.688 -6.469 1 86.94 896 ALA B N 1
ATOM 15380 C CA . ALA B 1 896 ? 1.075 -20.984 -6.316 1 86.94 896 ALA B CA 1
ATOM 15381 C C . ALA B 1 896 ? 1.209 -20.391 -4.918 1 86.94 896 ALA B C 1
ATOM 15383 O O . ALA B 1 896 ? 2.295 -19.953 -4.52 1 86.94 896 ALA B O 1
ATOM 15384 N N . LEU B 1 897 ? 0.163 -20.391 -4.062 1 90.81 897 LEU B N 1
ATOM 15385 C CA . LEU B 1 897 ? 0.206 -19.828 -2.717 1 90.81 897 LEU B CA 1
ATOM 15386 C C . LEU B 1 897 ? 0.937 -20.766 -1.759 1 90.81 897 LEU B C 1
ATOM 15388 O O . LEU B 1 897 ? 1.526 -20.312 -0.774 1 90.81 897 LEU B O 1
ATOM 15392 N N . MET B 1 898 ? 0.974 -22.047 -2.064 1 87.19 898 MET B N 1
ATOM 15393 C CA . MET B 1 898 ? 1.533 -23.016 -1.123 1 87.19 898 MET B CA 1
ATOM 15394 C C . MET B 1 898 ? 3.041 -22.828 -0.986 1 87.19 898 MET B C 1
ATOM 15396 O O . MET B 1 898 ? 3.557 -22.719 0.127 1 87.19 898 MET B O 1
ATOM 15400 N N . PRO B 1 899 ? 3.742 -22.719 -2.104 1 85.62 899 PRO B N 1
ATOM 15401 C CA . PRO B 1 899 ? 5.176 -22.469 -1.943 1 85.62 899 PRO B CA 1
ATOM 15402 C C . PRO B 1 899 ? 5.473 -21.141 -1.271 1 85.62 899 PRO B C 1
ATOM 15404 O O . PRO B 1 899 ? 6.418 -21.031 -0.49 1 85.62 899 PRO B O 1
ATOM 15407 N N . LEU B 1 900 ? 4.684 -20.156 -1.508 1 90 900 LEU B N 1
ATOM 15408 C CA . LEU B 1 900 ? 4.891 -18.844 -0.895 1 90 900 LEU B CA 1
ATOM 15409 C C . LEU B 1 900 ? 4.672 -18.922 0.613 1 90 900 LEU B C 1
ATOM 15411 O O . LEU B 1 900 ? 5.355 -18.234 1.375 1 90 900 LEU B O 1
ATOM 15415 N N . MET B 1 901 ? 3.717 -19.766 1.035 1 91.5 901 MET B N 1
ATOM 15416 C CA . MET B 1 901 ? 3.475 -19.938 2.465 1 91.5 901 MET B CA 1
ATOM 15417 C C . MET B 1 901 ? 4.664 -20.609 3.141 1 91.5 901 MET B C 1
ATOM 15419 O O . MET B 1 901 ? 5.031 -20.25 4.258 1 91.5 901 MET B O 1
ATOM 15423 N N . LYS B 1 902 ? 5.328 -21.469 2.412 1 87.5 902 LYS B N 1
ATOM 15424 C CA . LYS B 1 902 ? 6.5 -22.141 2.961 1 87.5 902 LYS B CA 1
ATOM 15425 C C . LYS B 1 902 ? 7.688 -21.188 3.051 1 87.5 902 LYS B C 1
ATOM 15427 O O . LYS B 1 902 ? 8.438 -21.203 4.031 1 87.5 902 LYS B O 1
ATOM 15432 N N . PHE B 1 903 ? 7.84 -20.312 2.018 1 89.56 903 PHE B N 1
ATOM 15433 C CA . PHE B 1 903 ? 8.914 -19.328 2.051 1 89.56 903 PHE B CA 1
ATOM 15434 C C . PHE B 1 903 ? 8.703 -18.328 3.176 1 89.56 903 PHE B C 1
ATOM 15436 O O . PHE B 1 903 ? 9.656 -17.906 3.834 1 89.56 903 PHE B O 1
ATOM 15443 N N . ALA B 1 904 ? 7.414 -17.953 3.381 1 91 904 ALA B N 1
ATOM 15444 C CA . ALA B 1 904 ? 7.094 -17 4.441 1 91 904 ALA B CA 1
ATOM 15445 C C . ALA B 1 904 ? 7.367 -17.594 5.82 1 91 904 ALA B C 1
ATOM 15447 O O . ALA B 1 904 ? 7.719 -16.875 6.758 1 91 904 ALA B O 1
ATOM 15448 N N . GLY B 1 905 ? 7.289 -18.922 5.965 1 87.38 905 GLY B N 1
ATOM 15449 C CA . GLY B 1 905 ? 7.531 -19.578 7.23 1 87.38 905 GLY B CA 1
ATOM 15450 C C . GLY B 1 905 ? 9 -19.656 7.598 1 87.38 905 GLY B C 1
ATOM 15451 O O . GLY B 1 905 ? 9.359 -19.609 8.781 1 87.38 905 GLY B O 1
ATOM 15452 N N . VAL B 1 906 ? 9.859 -19.594 6.609 1 85.75 906 VAL B N 1
ATOM 15453 C CA . VAL B 1 906 ? 11.289 -19.75 6.852 1 85.75 906 VAL B CA 1
ATOM 15454 C C . VAL B 1 906 ? 11.945 -18.391 7.027 1 85.75 906 VAL B C 1
ATOM 15456 O O . VAL B 1 906 ? 13.039 -18.281 7.586 1 85.75 906 VAL B O 1
ATOM 15459 N N . GLU B 1 907 ? 11.242 -17.297 6.66 1 86.06 907 GLU B N 1
ATOM 15460 C CA . GLU B 1 907 ? 11.805 -15.961 6.758 1 86.06 907 GLU B CA 1
ATOM 15461 C C . GLU B 1 907 ? 11.953 -15.531 8.219 1 86.06 907 GLU B C 1
ATOM 15463 O O . GLU B 1 907 ? 11.023 -15.688 9.016 1 86.06 907 GLU B O 1
ATOM 15468 N N . PRO B 1 908 ? 13.109 -15.086 8.57 1 76.19 908 PRO B N 1
ATOM 15469 C CA . PRO B 1 908 ? 13.297 -14.625 9.945 1 76.19 908 PRO B CA 1
ATOM 15470 C C . PRO B 1 908 ? 12.547 -13.32 10.234 1 76.19 908 PRO B C 1
ATOM 15472 O O . PRO B 1 908 ? 12.555 -12.406 9.406 1 76.19 908 PRO B O 1
ATOM 15475 N N . SER B 1 909 ? 11.5 -13.305 11.07 1 72 909 SER B N 1
ATOM 15476 C CA . SER B 1 909 ? 10.773 -12.07 11.383 1 72 909 SER B CA 1
ATOM 15477 C C . SER B 1 909 ? 10.977 -11.672 12.844 1 72 909 SER B C 1
ATOM 15479 O O . SER B 1 909 ? 11.07 -12.531 13.719 1 72 909 SER B O 1
ATOM 15481 N N . LEU B 1 910 ? 11.312 -10.359 13.031 1 66.25 910 LEU B N 1
ATOM 15482 C CA . LEU B 1 910 ? 11.453 -9.812 14.375 1 66.25 910 LEU B CA 1
ATOM 15483 C C . LEU B 1 910 ? 10.094 -9.617 15.031 1 66.25 910 LEU B C 1
ATOM 15485 O O . LEU B 1 910 ? 9.984 -9.586 16.266 1 66.25 910 LEU B O 1
ATOM 15489 N N . GLY B 1 911 ? 9.055 -9.57 14.227 1 65.31 911 GLY B N 1
ATOM 15490 C CA . GLY B 1 911 ? 7.75 -9.25 14.789 1 65.31 911 GLY B CA 1
ATOM 15491 C C . GLY B 1 911 ? 6.957 -10.477 15.188 1 65.31 911 GLY B C 1
ATOM 15492 O O . GLY B 1 911 ? 7.473 -11.359 15.875 1 65.31 911 GLY B O 1
ATOM 15493 N N . LYS B 1 912 ? 5.621 -10.594 14.969 1 71.38 912 LYS B N 1
ATOM 15494 C CA . LYS B 1 912 ? 4.695 -11.672 15.305 1 71.38 912 LYS B CA 1
ATOM 15495 C C . LYS B 1 912 ? 4.949 -12.906 14.445 1 71.38 912 LYS B C 1
ATOM 15497 O O . LYS B 1 912 ? 5.355 -12.781 13.289 1 71.38 912 LYS B O 1
ATOM 15502 N N . PRO B 1 913 ? 4.855 -14.031 15.078 1 79.12 913 PRO B N 1
ATOM 15503 C CA . PRO B 1 913 ? 5.043 -15.258 14.305 1 79.12 913 PRO B CA 1
ATOM 15504 C C . PRO B 1 913 ? 4.055 -15.383 13.148 1 79.12 913 PRO B C 1
ATOM 15506 O O . PRO B 1 913 ? 2.938 -14.867 13.227 1 79.12 913 PRO B O 1
ATOM 15509 N N . PHE B 1 914 ? 4.582 -15.992 12.094 1 85.38 914 PHE B N 1
ATOM 15510 C CA . PHE B 1 914 ? 3.785 -16.203 10.891 1 85.38 914 PHE B CA 1
ATOM 15511 C C . PHE B 1 914 ? 2.654 -17.188 11.156 1 85.38 914 PHE B C 1
ATOM 15513 O O . PHE B 1 914 ? 2.887 -18.281 11.656 1 85.38 914 PHE B O 1
ATOM 15520 N N . ASN B 1 915 ? 1.356 -16.719 11.008 1 87.31 915 ASN B N 1
ATOM 15521 C CA . ASN B 1 915 ? 0.182 -17.562 11.195 1 87.31 915 ASN B CA 1
ATOM 15522 C C . ASN B 1 915 ? -0.193 -18.281 9.906 1 87.31 915 ASN B C 1
ATOM 15524 O O . ASN B 1 915 ? -1.028 -17.812 9.141 1 87.31 915 ASN B O 1
ATOM 15528 N N . VAL B 1 916 ? 0.285 -19.531 9.695 1 89.5 916 VAL B N 1
ATOM 15529 C CA . VAL B 1 916 ? 0.073 -20.312 8.484 1 89.5 916 VAL B CA 1
ATOM 15530 C C . VAL B 1 916 ? -1.357 -20.844 8.453 1 89.5 916 VAL B C 1
ATOM 15532 O O . VAL B 1 916 ? -1.942 -21 7.375 1 89.5 916 VAL B O 1
ATOM 15535 N N . VAL B 1 917 ? -2.027 -21.016 9.578 1 89.81 917 VAL B N 1
ATOM 15536 C CA . VAL B 1 917 ? -3.344 -21.641 9.664 1 89.81 917 VAL B CA 1
ATOM 15537 C C . VAL B 1 917 ? -4.402 -20.703 9.094 1 89.81 917 VAL B C 1
ATOM 15539 O O . VAL B 1 917 ? -5.258 -21.125 8.312 1 89.81 917 VAL B O 1
ATOM 15542 N N . GLU B 1 918 ? -4.25 -19.438 9.383 1 93.19 918 GLU B N 1
ATOM 15543 C CA . GLU B 1 918 ? -5.254 -18.5 8.906 1 93.19 918 GLU B CA 1
ATOM 15544 C C . GLU B 1 918 ? -5.117 -18.266 7.402 1 93.19 918 GLU B C 1
ATOM 15546 O O . GLU B 1 918 ? -6.121 -18.141 6.695 1 93.19 918 GLU B O 1
ATOM 15551 N N . TYR B 1 919 ? -3.92 -18.281 6.898 1 93.88 919 TYR B N 1
ATOM 15552 C CA . TYR B 1 919 ? -3.736 -18.094 5.461 1 93.88 919 TYR B CA 1
ATOM 15553 C C . TYR B 1 919 ? -4.207 -19.328 4.695 1 93.88 919 TYR B C 1
ATOM 15555 O O . TYR B 1 919 ? -4.734 -19.219 3.588 1 93.88 919 TYR B O 1
ATOM 15563 N N . SER B 1 920 ? -4.047 -20.531 5.281 1 91.94 920 SER B N 1
ATOM 15564 C CA . SER B 1 920 ? -4.539 -21.75 4.641 1 91.94 920 SER B CA 1
ATOM 15565 C C . SER B 1 920 ? -6.062 -21.781 4.625 1 91.94 920 SER B C 1
ATOM 15567 O O . SER B 1 920 ? -6.668 -22.266 3.666 1 91.94 920 SER B O 1
ATOM 15569 N N . LYS B 1 921 ? -6.648 -21.188 5.68 1 92.25 921 LYS B N 1
ATOM 15570 C CA . LYS B 1 921 ? -8.102 -21.094 5.711 1 92.25 921 LYS B CA 1
ATOM 15571 C C . LYS B 1 921 ? -8.625 -20.156 4.629 1 92.25 921 LYS B C 1
ATOM 15573 O O . LYS B 1 921 ? -9.633 -20.438 3.98 1 92.25 921 LYS B O 1
ATOM 15578 N N . ILE B 1 922 ? -7.949 -19.094 4.422 1 94.88 922 ILE B N 1
ATOM 15579 C CA . ILE B 1 922 ? -8.344 -18.141 3.389 1 94.88 922 ILE B CA 1
ATOM 15580 C C . ILE B 1 922 ? -8.172 -18.766 2.01 1 94.88 922 ILE B C 1
ATOM 15582 O O . ILE B 1 922 ? -9.031 -18.625 1.14 1 94.88 922 ILE B O 1
ATOM 15586 N N . ALA B 1 923 ? -7.086 -19.531 1.828 1 93.19 923 ALA B N 1
ATOM 15587 C CA . ALA B 1 923 ? -6.852 -20.203 0.554 1 93.19 923 ALA B CA 1
ATOM 15588 C C . ALA B 1 923 ? -7.926 -21.266 0.285 1 93.19 923 ALA B C 1
ATOM 15590 O O . ALA B 1 923 ? -8.422 -21.375 -0.837 1 93.19 923 ALA B O 1
ATOM 15591 N N . ARG B 1 924 ? -8.328 -21.953 1.34 1 89.38 924 ARG B N 1
ATOM 15592 C CA . ARG B 1 924 ? -9.367 -22.969 1.205 1 89.38 924 ARG B CA 1
ATOM 15593 C C . ARG B 1 924 ? -10.719 -22.328 0.898 1 89.38 924 ARG B C 1
ATOM 15595 O O . ARG B 1 924 ? -11.477 -22.828 0.072 1 89.38 924 ARG B O 1
ATOM 15602 N N . ALA B 1 925 ? -10.961 -21.234 1.532 1 92.62 925 ALA B N 1
ATOM 15603 C CA . ALA B 1 925 ? -12.211 -20.531 1.277 1 92.62 925 ALA B CA 1
ATOM 15604 C C . ALA B 1 925 ? -12.273 -20 -0.156 1 92.62 925 ALA B C 1
ATOM 15606 O O . ALA B 1 925 ? -13.32 -20.062 -0.803 1 92.62 925 ALA B O 1
ATOM 15607 N N . ASN B 1 926 ? -11.148 -19.547 -0.665 1 93.75 926 ASN B N 1
ATOM 15608 C CA . ASN B 1 926 ? -11.109 -19.062 -2.045 1 93.75 926 ASN B CA 1
ATOM 15609 C C . ASN B 1 926 ? -11.297 -20.219 -3.035 1 93.75 926 ASN B C 1
ATOM 15611 O O . ASN B 1 926 ? -11.891 -20.031 -4.098 1 93.75 926 ASN B O 1
ATOM 15615 N N . GLN B 1 927 ? -10.75 -21.375 -2.674 1 90 927 GLN B N 1
ATOM 15616 C CA . GLN B 1 927 ? -10.977 -22.547 -3.514 1 90 927 GLN B CA 1
ATOM 15617 C C . GLN B 1 927 ? -12.453 -22.938 -3.535 1 90 927 GLN B C 1
ATOM 15619 O O . GLN B 1 927 ? -13 -23.25 -4.594 1 90 927 GLN B O 1
ATOM 15624 N N . LEU B 1 928 ? -13.117 -22.828 -2.41 1 88.56 928 LEU B N 1
ATOM 15625 C CA . LEU B 1 928 ? -14.531 -23.172 -2.34 1 88.56 928 LEU B CA 1
ATOM 15626 C C . LEU B 1 928 ? -15.375 -22.156 -3.1 1 88.56 928 LEU B C 1
ATOM 15628 O O . LEU B 1 928 ? -16.359 -22.531 -3.746 1 88.56 928 LEU B O 1
ATOM 15632 N N . ILE B 1 929 ? -14.984 -20.906 -3.053 1 91.94 929 ILE B N 1
ATOM 15633 C CA . ILE B 1 929 ? -15.703 -19.875 -3.797 1 91.94 929 ILE B CA 1
ATOM 15634 C C . ILE B 1 929 ? -15.547 -20.125 -5.297 1 91.94 929 ILE B C 1
ATOM 15636 O O . ILE B 1 929 ? -16.516 -20.016 -6.055 1 91.94 929 ILE B O 1
ATOM 15640 N N . LEU B 1 930 ? -14.328 -20.453 -5.691 1 91.81 930 LEU B N 1
ATOM 15641 C CA . LEU B 1 930 ? -14.086 -20.734 -7.102 1 91.81 930 LEU B CA 1
ATOM 15642 C C . LEU B 1 930 ? -14.906 -21.938 -7.559 1 91.81 930 LEU B C 1
ATOM 15644 O O . LEU B 1 930 ? -15.484 -21.922 -8.648 1 91.81 930 LEU B O 1
ATOM 15648 N N . ASP B 1 931 ? -15.008 -22.969 -6.719 1 85.94 931 ASP B N 1
ATOM 15649 C CA . ASP B 1 931 ? -15.789 -24.141 -7.062 1 85.94 931 ASP B CA 1
ATOM 15650 C C . ASP B 1 931 ? -17.281 -23.812 -7.172 1 85.94 931 ASP B C 1
ATOM 15652 O O . ASP B 1 931 ? -17.953 -24.281 -8.086 1 85.94 931 ASP B O 1
ATOM 15656 N N . ARG B 1 932 ? -17.734 -22.984 -6.281 1 87.38 932 ARG B N 1
ATOM 15657 C CA . ARG B 1 932 ? -19.125 -22.578 -6.328 1 87.38 932 ARG B CA 1
ATOM 15658 C C . ARG B 1 932 ? -19.406 -21.719 -7.555 1 87.38 932 ARG B C 1
ATOM 15660 O O . ARG B 1 932 ? -20.469 -21.844 -8.18 1 87.38 932 ARG B O 1
ATOM 15667 N N . ASN B 1 933 ? -18.516 -20.891 -7.871 1 90.88 933 ASN B N 1
ATOM 15668 C CA . ASN B 1 933 ? -18.688 -20.062 -9.062 1 90.88 933 ASN B CA 1
ATOM 15669 C C . ASN B 1 933 ? -18.641 -20.906 -10.336 1 90.88 933 ASN B C 1
ATOM 15671 O O . ASN B 1 933 ? -19.344 -20.625 -11.297 1 90.88 933 ASN B O 1
ATOM 15675 N N . ARG B 1 934 ? -17.781 -21.875 -10.328 1 88.69 934 ARG B N 1
ATOM 15676 C CA . ARG B 1 934 ? -17.734 -22.781 -11.461 1 88.69 934 ARG B CA 1
ATOM 15677 C C . ARG B 1 934 ? -19.047 -23.547 -11.617 1 88.69 934 ARG B C 1
ATOM 15679 O O . ARG B 1 934 ? -19.547 -23.703 -12.727 1 88.69 934 ARG B O 1
ATOM 15686 N N . ASP B 1 935 ? -19.609 -23.938 -10.469 1 85.56 935 ASP B N 1
ATOM 15687 C CA . ASP B 1 935 ? -20.891 -24.609 -10.492 1 85.56 935 ASP B CA 1
ATOM 15688 C C . ASP B 1 935 ? -21.984 -23.688 -11.055 1 85.56 935 ASP B C 1
ATOM 15690 O O . ASP B 1 935 ? -22.828 -24.125 -11.836 1 85.56 935 ASP B O 1
ATOM 15694 N N . ALA B 1 936 ? -21.891 -22.484 -10.633 1 89.75 936 ALA B N 1
ATOM 15695 C CA . ALA B 1 936 ? -22.875 -21.516 -11.117 1 89.75 936 ALA B CA 1
ATOM 15696 C C . ALA B 1 936 ? -22.75 -21.312 -12.625 1 89.75 936 ALA B C 1
ATOM 15698 O O . ALA B 1 936 ? -23.75 -21.219 -13.328 1 89.75 936 ALA B O 1
ATOM 15699 N N . ARG B 1 937 ? -21.562 -21.266 -13.141 1 90.06 937 ARG B N 1
ATOM 15700 C CA . ARG B 1 937 ? -21.359 -21.078 -14.57 1 90.06 937 ARG B CA 1
ATOM 15701 C C . ARG B 1 937 ? -21.844 -22.297 -15.359 1 90.06 937 ARG B C 1
ATOM 15703 O O . ARG B 1 937 ? -22.484 -22.141 -16.406 1 90.06 937 ARG B O 1
ATOM 15710 N N . ILE B 1 938 ? -21.562 -23.5 -14.836 1 84.88 938 ILE B N 1
ATOM 15711 C CA . ILE B 1 938 ? -21.969 -24.734 -15.516 1 84.88 938 ILE B CA 1
ATOM 15712 C C . ILE B 1 938 ? -23.5 -24.844 -15.516 1 84.88 938 ILE B C 1
ATOM 15714 O O . ILE B 1 938 ? -24.094 -25.297 -16.484 1 84.88 938 ILE B O 1
ATOM 15718 N N . ALA B 1 939 ? -24.094 -24.375 -14.406 1 87.19 939 ALA B N 1
ATOM 15719 C CA . ALA B 1 939 ? -25.547 -24.422 -14.297 1 87.19 939 ALA B CA 1
ATOM 15720 C C . ALA B 1 939 ? -26.219 -23.531 -15.336 1 87.19 939 ALA B C 1
ATOM 15722 O O . ALA B 1 939 ? -27.203 -23.922 -15.969 1 87.19 939 ALA B O 1
ATOM 15723 N N . ILE B 1 940 ? -25.719 -22.359 -15.547 1 87.81 940 ILE B N 1
ATOM 15724 C CA . ILE B 1 940 ? -26.344 -21.406 -16.469 1 87.81 940 ILE B CA 1
ATOM 15725 C C . ILE B 1 940 ? -26.031 -21.812 -17.906 1 87.81 940 ILE B C 1
ATOM 15727 O O . ILE B 1 940 ? -26.891 -21.734 -18.781 1 87.81 940 ILE B O 1
ATOM 15731 N N . GLY B 1 941 ? -24.844 -22.359 -18.125 1 81.81 941 GLY B N 1
ATOM 15732 C CA . GLY B 1 941 ? -24.484 -22.812 -19.453 1 81.81 941 GLY B CA 1
ATOM 15733 C C . GLY B 1 941 ? -24.594 -21.734 -20.5 1 81.81 941 GLY B C 1
ATOM 15734 O O . GLY B 1 941 ? -24.594 -20.547 -20.188 1 81.81 941 GLY B O 1
ATOM 15735 N N . THR B 1 942 ? -24.656 -22.031 -21.781 1 82.12 942 THR B N 1
ATOM 15736 C CA . THR B 1 942 ? -24.734 -21.094 -22.891 1 82.12 942 THR B CA 1
ATOM 15737 C C . THR B 1 942 ? -26.156 -21.062 -23.469 1 82.12 942 THR B C 1
ATOM 15739 O O . THR B 1 942 ? -26.484 -20.172 -24.25 1 82.12 942 THR B O 1
ATOM 15742 N N . THR B 1 943 ? -26.969 -21.984 -23 1 77.81 943 THR B N 1
ATOM 15743 C CA . THR B 1 943 ? -28.344 -22.031 -23.484 1 77.81 943 THR B CA 1
ATOM 15744 C C . THR B 1 943 ? -29.281 -21.281 -22.531 1 77.81 943 THR B C 1
ATOM 15746 O O . THR B 1 943 ? -29.234 -21.469 -21.312 1 77.81 943 THR B O 1
ATOM 15749 N N . PRO B 1 944 ? -29.953 -20.375 -23.078 1 79.56 944 PRO B N 1
ATOM 15750 C CA . PRO B 1 944 ? -30.859 -19.625 -22.203 1 79.56 944 PRO B CA 1
ATOM 15751 C C . PRO B 1 944 ? -31.922 -20.5 -21.547 1 79.56 944 PRO B C 1
ATOM 15753 O O . PRO B 1 944 ? -32.281 -21.562 -22.094 1 79.56 944 PRO B O 1
ATOM 15756 N N . LEU B 1 945 ? -32.438 -20.156 -20.375 1 84.5 945 LEU B N 1
ATOM 15757 C CA . LEU B 1 945 ? -33.5 -20.859 -19.672 1 84.5 945 LEU B CA 1
ATOM 15758 C C . LEU B 1 945 ? -34.844 -20.672 -20.375 1 84.5 945 LEU B C 1
ATOM 15760 O O . LEU B 1 945 ? -35.062 -19.656 -21.031 1 84.5 945 LEU B O 1
ATOM 15764 N N . PRO B 1 946 ? -35.625 -21.641 -20.266 1 81.75 946 PRO B N 1
ATOM 15765 C CA . PRO B 1 946 ? -36.969 -21.516 -20.875 1 81.75 946 PRO B CA 1
ATOM 15766 C C . PRO B 1 946 ? -37.781 -20.359 -20.312 1 81.75 946 PRO B C 1
ATOM 15768 O O . PRO B 1 946 ? -37.562 -19.953 -19.172 1 81.75 946 PRO B O 1
ATOM 15771 N N . LYS B 1 947 ? -38.688 -19.781 -21.031 1 84.12 947 LYS B N 1
ATOM 15772 C CA . LYS B 1 947 ? -39.5 -18.594 -20.688 1 84.12 947 LYS B CA 1
ATOM 15773 C C . LYS B 1 947 ? -40.344 -18.859 -19.469 1 84.12 947 LYS B C 1
ATOM 15775 O O . LYS B 1 947 ? -40.625 -17.938 -18.672 1 84.12 947 LYS B O 1
ATOM 15780 N N . ALA B 1 948 ? -40.812 -20.078 -19.25 1 83.94 948 ALA B N 1
ATOM 15781 C CA . ALA B 1 948 ? -41.688 -20.406 -18.125 1 83.94 948 ALA B CA 1
ATOM 15782 C C . ALA B 1 948 ? -40.969 -20.219 -16.797 1 83.94 948 ALA B C 1
ATOM 15784 O O . ALA B 1 948 ? -41.562 -19.766 -15.828 1 83.94 948 ALA B O 1
ATOM 15785 N N . ILE B 1 949 ? -39.75 -20.547 -16.781 1 87.56 949 ILE B N 1
ATOM 15786 C CA . ILE B 1 949 ? -38.938 -20.406 -15.57 1 87.56 949 ILE B CA 1
ATOM 15787 C C . ILE B 1 949 ? -38.656 -18.922 -15.328 1 87.56 949 ILE B C 1
ATOM 15789 O O . ILE B 1 949 ? -38.656 -18.469 -14.18 1 87.56 949 ILE B O 1
ATOM 15793 N N . LEU B 1 950 ? -38.531 -18.109 -16.391 1 88 950 LEU B N 1
ATOM 15794 C CA . LEU B 1 950 ? -38.219 -16.688 -16.266 1 88 950 LEU B CA 1
ATOM 15795 C C . LEU B 1 950 ? -39.438 -15.945 -15.695 1 88 950 LEU B C 1
ATOM 15797 O O . LEU B 1 950 ? -39.281 -15.086 -14.82 1 88 950 LEU B O 1
ATOM 15801 N N . THR B 1 951 ? -40.594 -16.297 -16.125 1 85.5 951 THR B N 1
ATOM 15802 C CA . THR B 1 951 ? -41.781 -15.578 -15.727 1 85.5 951 THR B CA 1
ATOM 15803 C C . THR B 1 951 ? -42.219 -16.016 -14.328 1 85.5 951 THR B C 1
ATOM 15805 O O . THR B 1 951 ? -42.656 -15.18 -13.516 1 85.5 951 THR B O 1
ATOM 15808 N N . GLU B 1 952 ? -42.031 -17.281 -14 1 85.44 952 GLU B N 1
ATOM 15809 C CA . GLU B 1 952 ? -42.562 -17.797 -12.75 1 85.44 952 GLU B CA 1
ATOM 15810 C C . GLU B 1 952 ? -41.594 -17.656 -11.602 1 85.44 952 GLU B C 1
ATOM 15812 O O . GLU B 1 952 ? -41.969 -17.625 -10.438 1 85.44 952 GLU B O 1
ATOM 15817 N N . PHE B 1 953 ? -40.375 -17.609 -11.891 1 86.44 953 PHE B N 1
ATOM 15818 C CA . PHE B 1 953 ? -39.375 -17.562 -10.805 1 86.44 953 PHE B CA 1
ATOM 15819 C C . PHE B 1 953 ? -38.562 -16.281 -10.859 1 86.44 953 PHE B C 1
ATOM 15821 O O . PHE B 1 953 ? -38.594 -15.477 -9.922 1 86.44 953 PHE B O 1
ATOM 15828 N N . VAL B 1 954 ? -37.938 -16 -11.961 1 86.19 954 VAL B N 1
ATOM 15829 C CA . VAL B 1 954 ? -36.969 -14.906 -12.055 1 86.19 954 VAL B CA 1
ATOM 15830 C C . VAL B 1 954 ? -37.688 -13.57 -11.883 1 86.19 954 VAL B C 1
ATOM 15832 O O . VAL B 1 954 ? -37.219 -12.703 -11.141 1 86.19 954 VAL B O 1
ATOM 15835 N N . GLU B 1 955 ? -38.75 -13.375 -12.5 1 83.56 955 GLU B N 1
ATOM 15836 C CA . GLU B 1 955 ? -39.5 -12.117 -12.414 1 83.56 955 GLU B CA 1
ATOM 15837 C C . GLU B 1 955 ? -40.062 -11.906 -11.016 1 83.56 955 GLU B C 1
ATOM 15839 O O . GLU B 1 955 ? -40.031 -10.797 -10.484 1 83.56 955 GLU B O 1
ATOM 15844 N N . LYS B 1 956 ? -40.5 -12.938 -10.422 1 81.56 956 LYS B N 1
ATOM 15845 C CA . LYS B 1 956 ? -41.125 -12.828 -9.102 1 81.56 956 LYS B CA 1
ATOM 15846 C C . LYS B 1 956 ? -40.062 -12.625 -8.023 1 81.56 956 LYS B C 1
ATOM 15848 O O . LYS B 1 956 ? -40.312 -12 -6.992 1 81.56 956 LYS B O 1
ATOM 15853 N N . LEU B 1 957 ? -38.875 -13.141 -8.266 1 84.62 957 LEU B N 1
ATOM 15854 C CA . LEU B 1 957 ? -37.812 -13.016 -7.289 1 84.62 957 LEU B CA 1
ATOM 15855 C C . LEU B 1 957 ? -36.906 -11.82 -7.613 1 84.62 957 LEU B C 1
ATOM 15857 O O . LEU B 1 957 ? -35.875 -11.609 -6.969 1 84.62 957 LEU B O 1
ATOM 15861 N N . ALA B 1 958 ? -37.281 -10.992 -8.484 1 80 958 ALA B N 1
ATOM 15862 C CA . ALA B 1 958 ? -36.469 -9.875 -8.992 1 80 958 ALA B CA 1
ATOM 15863 C C . ALA B 1 958 ? -36.156 -8.867 -7.887 1 80 958 ALA B C 1
ATOM 15865 O O . ALA B 1 958 ? -35.062 -8.32 -7.824 1 80 958 ALA B O 1
ATOM 15866 N N . PRO B 1 959 ? -37.062 -8.68 -6.941 1 74.31 959 PRO B N 1
ATOM 15867 C CA . PRO B 1 959 ? -36.75 -7.676 -5.914 1 74.31 959 PRO B CA 1
ATOM 15868 C C . PRO B 1 959 ? -35.625 -8.094 -4.992 1 74.31 959 PRO B C 1
ATOM 15870 O O . PRO B 1 959 ? -35 -7.246 -4.348 1 74.31 959 PRO B O 1
ATOM 15873 N N . TYR B 1 960 ? -35.344 -9.445 -4.898 1 75.88 960 TYR B N 1
ATOM 15874 C CA . TYR B 1 960 ? -34.25 -9.922 -4.066 1 75.88 960 TYR B CA 1
ATOM 15875 C C . TYR B 1 960 ? -32.938 -9.836 -4.809 1 75.88 960 TYR B C 1
ATOM 15877 O O . TYR B 1 960 ? -31.859 -9.844 -4.191 1 75.88 960 TYR B O 1
ATOM 15885 N N . ARG B 1 961 ? -33.031 -9.781 -6.059 1 78 961 ARG B N 1
ATOM 15886 C CA . ARG B 1 961 ? -31.828 -9.961 -6.875 1 78 961 ARG B CA 1
ATOM 15887 C C . ARG B 1 961 ? -30.875 -8.773 -6.734 1 78 961 ARG B C 1
ATOM 15889 O O . ARG B 1 961 ? -29.688 -8.938 -6.465 1 78 961 ARG B O 1
ATOM 15896 N N . GLY B 1 962 ? -31.344 -7.531 -6.828 1 73.19 962 GLY B N 1
ATOM 15897 C CA . GLY B 1 962 ? -30.516 -6.344 -6.777 1 73.19 962 GLY B CA 1
ATOM 15898 C C . GLY B 1 962 ? -29.781 -6.184 -5.457 1 73.19 962 GLY B C 1
ATOM 15899 O O . GLY B 1 962 ? -28.547 -6.188 -5.422 1 73.19 962 GLY B O 1
ATOM 15900 N N . PRO B 1 963 ? -30.484 -6.223 -4.344 1 73.81 963 PRO B N 1
ATOM 15901 C CA . PRO B 1 963 ? -29.828 -6.059 -3.041 1 73.81 963 PRO B CA 1
ATOM 15902 C C . PRO B 1 963 ? -28.922 -7.23 -2.689 1 73.81 963 PRO B C 1
ATOM 15904 O O . PRO B 1 963 ? -27.891 -7.039 -2.047 1 73.81 963 PRO B O 1
ATOM 15907 N N . ALA B 1 964 ? -29.328 -8.453 -3.094 1 77.38 964 ALA B N 1
ATOM 15908 C CA . ALA B 1 964 ? -28.5 -9.609 -2.795 1 77.38 964 ALA B CA 1
ATOM 15909 C C . ALA B 1 964 ? -27.141 -9.516 -3.506 1 77.38 964 ALA B C 1
ATOM 15911 O O . ALA B 1 964 ? -26.109 -9.789 -2.908 1 77.38 964 ALA B O 1
ATOM 15912 N N . LEU B 1 965 ? -27.25 -9.086 -4.762 1 80.5 965 LEU B N 1
ATOM 15913 C CA . LEU B 1 965 ? -26.016 -8.961 -5.535 1 80.5 965 LEU B CA 1
ATOM 15914 C C . LEU B 1 965 ? -25.141 -7.836 -4.984 1 80.5 965 LEU B C 1
ATOM 15916 O O . LEU B 1 965 ? -23.922 -7.973 -4.918 1 80.5 965 LEU B O 1
ATOM 15920 N N . SER B 1 966 ? -25.734 -6.77 -4.535 1 81.12 966 SER B N 1
ATOM 15921 C CA . SER B 1 966 ? -24.984 -5.648 -3.973 1 81.12 966 SER B CA 1
ATOM 15922 C C . SER B 1 966 ? -24.328 -6.035 -2.654 1 81.12 966 SER B C 1
ATOM 15924 O O . SER B 1 966 ? -23.188 -5.637 -2.383 1 81.12 966 SER B O 1
ATOM 15926 N N . ARG B 1 967 ? -25 -6.828 -1.881 1 81.31 967 ARG B N 1
ATOM 15927 C CA . ARG B 1 967 ? -24.453 -7.27 -0.604 1 81.31 967 ARG B CA 1
ATOM 15928 C C . ARG B 1 967 ? -23.281 -8.219 -0.812 1 81.31 967 ARG B C 1
ATOM 15930 O O . ARG B 1 967 ? -22.281 -8.141 -0.103 1 81.31 967 ARG B O 1
ATOM 15937 N N . ILE B 1 968 ? -23.438 -9.078 -1.777 1 85.31 968 ILE B N 1
ATOM 15938 C CA . ILE B 1 968 ? -22.375 -10.031 -2.08 1 85.31 968 ILE B CA 1
ATOM 15939 C C . ILE B 1 968 ? -21.141 -9.281 -2.6 1 85.31 968 ILE B C 1
ATOM 15941 O O . ILE B 1 968 ? -20.016 -9.555 -2.18 1 85.31 968 ILE B O 1
ATOM 15945 N N . ASN B 1 969 ? -21.391 -8.312 -3.441 1 85.62 969 ASN B N 1
ATOM 15946 C CA . ASN B 1 969 ? -20.281 -7.539 -3.984 1 85.62 969 ASN B CA 1
ATOM 15947 C C . ASN B 1 969 ? -19.594 -6.711 -2.904 1 85.62 969 ASN B C 1
ATOM 15949 O O . ASN B 1 969 ? -18.359 -6.559 -2.916 1 85.62 969 ASN B O 1
ATOM 15953 N N . THR B 1 970 ? -20.344 -6.188 -1.982 1 84.94 970 THR B N 1
ATOM 15954 C CA . THR B 1 970 ? -19.766 -5.414 -0.889 1 84.94 970 THR B CA 1
ATOM 15955 C C . THR B 1 970 ? -18.922 -6.305 0.026 1 84.94 970 THR B C 1
ATOM 15957 O O . THR B 1 970 ? -17.859 -5.898 0.494 1 84.94 970 THR B O 1
ATOM 15960 N N . SER B 1 971 ? -19.469 -7.5 0.264 1 88.06 971 SER B N 1
ATOM 15961 C CA . SER B 1 971 ? -18.719 -8.422 1.102 1 88.06 971 SER B CA 1
ATOM 15962 C C . SER B 1 971 ? -17.406 -8.844 0.429 1 88.06 971 SER B C 1
ATOM 15964 O O . SER B 1 971 ? -16.375 -8.953 1.089 1 88.06 971 SER B O 1
ATOM 15966 N N . PHE B 1 972 ? -17.484 -9.062 -0.886 1 90.75 972 PHE B N 1
ATOM 15967 C CA . PHE B 1 972 ? -16.266 -9.367 -1.631 1 90.75 972 PHE B CA 1
ATOM 15968 C C . PHE B 1 972 ? -15.281 -8.203 -1.57 1 90.75 972 PHE B C 1
ATOM 15970 O O . PHE B 1 972 ? -14.078 -8.414 -1.399 1 90.75 972 PHE B O 1
ATOM 15977 N N . TYR B 1 973 ? -15.836 -7.059 -1.658 1 90 973 TYR B N 1
ATOM 15978 C CA . TYR B 1 973 ? -15 -5.867 -1.612 1 90 973 TYR B CA 1
ATOM 15979 C C . TYR B 1 973 ? -14.328 -5.727 -0.254 1 90 973 TYR B C 1
ATOM 15981 O O . TYR B 1 973 ? -13.141 -5.383 -0.173 1 90 973 TYR B O 1
ATOM 15989 N N . LEU B 1 974 ? -15.07 -5.949 0.834 1 90.12 974 LEU B N 1
ATOM 15990 C CA . LEU B 1 974 ? -14.523 -5.82 2.18 1 90.12 974 LEU B CA 1
ATOM 15991 C C . LEU B 1 974 ? -13.383 -6.809 2.398 1 90.12 974 LEU B C 1
ATOM 15993 O O . LEU B 1 974 ? -12.328 -6.445 2.93 1 90.12 974 LEU B O 1
ATOM 15997 N N . CYS B 1 975 ? -13.594 -7.977 1.908 1 92 975 CYS B N 1
ATOM 15998 C CA . CYS B 1 975 ? -12.562 -8.992 2.07 1 92 975 CYS B CA 1
ATOM 15999 C C . CYS B 1 975 ? -11.32 -8.648 1.25 1 92 975 CYS B C 1
ATOM 16001 O O . CYS B 1 975 ? -10.195 -8.773 1.736 1 92 975 CYS B O 1
ATOM 16003 N N . THR B 1 976 ? -11.578 -8.18 0.07 1 91.5 976 THR B N 1
ATOM 16004 C CA . THR B 1 976 ? -10.461 -7.855 -0.81 1 91.5 976 THR B CA 1
ATOM 16005 C C . THR B 1 976 ? -9.703 -6.637 -0.296 1 91.5 976 THR B C 1
ATOM 16007 O O . THR B 1 976 ? -8.469 -6.625 -0.281 1 91.5 976 THR B O 1
ATOM 16010 N N . SER B 1 977 ? -10.414 -5.633 0.158 1 90.25 977 SER B N 1
ATOM 16011 C CA . SER B 1 977 ? -9.789 -4.391 0.605 1 90.25 977 SER B CA 1
ATOM 16012 C C . SER B 1 977 ? -8.969 -4.605 1.873 1 90.25 977 SER B C 1
ATOM 16014 O O . SER B 1 977 ? -7.895 -4.023 2.031 1 90.25 977 SER B O 1
ATOM 16016 N N . THR B 1 978 ? -9.438 -5.414 2.801 1 91.75 978 THR B N 1
ATOM 16017 C CA . THR B 1 978 ? -8.719 -5.652 4.043 1 91.75 978 THR B CA 1
ATOM 16018 C C . THR B 1 978 ? -7.418 -6.406 3.775 1 91.75 978 THR B C 1
ATOM 16020 O O . THR B 1 978 ? -6.395 -6.137 4.406 1 91.75 978 THR B O 1
ATOM 16023 N N . LEU B 1 979 ? -7.461 -7.344 2.83 1 92.12 979 LEU B N 1
ATOM 16024 C CA . LEU B 1 979 ? -6.27 -8.117 2.516 1 92.12 979 LEU B CA 1
ATOM 16025 C C . LEU B 1 979 ? -5.25 -7.266 1.767 1 92.12 979 LEU B C 1
ATOM 16027 O O . LEU B 1 979 ? -4.039 -7.457 1.922 1 92.12 979 LEU B O 1
ATOM 16031 N N . GLN B 1 980 ? -5.738 -6.316 0.988 1 89.69 980 GLN B N 1
ATOM 16032 C CA . GLN B 1 980 ? -4.852 -5.457 0.211 1 89.69 980 GLN B CA 1
ATOM 16033 C C . GLN B 1 980 ? -4.246 -4.359 1.082 1 89.69 980 GLN B C 1
ATOM 16035 O O . GLN B 1 980 ? -3.057 -4.059 0.97 1 89.69 980 GLN B O 1
ATOM 16040 N N . SER B 1 981 ? -5.035 -3.689 1.977 1 86.44 981 SER B N 1
ATOM 16041 C CA . SER B 1 981 ? -4.586 -2.527 2.734 1 86.44 981 SER B CA 1
ATOM 16042 C C . SER B 1 981 ? -4.211 -2.912 4.164 1 86.44 981 SER B C 1
ATOM 16044 O O . SER B 1 981 ? -3.576 -2.131 4.875 1 86.44 981 SER B O 1
ATOM 16046 N N . LYS B 1 982 ? -4.434 -4.051 4.711 1 85.38 982 LYS B N 1
ATOM 16047 C CA . LYS B 1 982 ? -4.238 -4.477 6.094 1 85.38 982 LYS B CA 1
ATOM 16048 C C . LYS B 1 982 ? -5.066 -3.623 7.051 1 85.38 982 LYS B C 1
ATOM 16050 O O . LYS B 1 982 ? -4.758 -3.535 8.242 1 85.38 982 LYS B O 1
ATOM 16055 N N . PHE B 1 983 ? -6.078 -2.852 6.461 1 85.88 983 PHE B N 1
ATOM 16056 C CA . PHE B 1 983 ? -6.992 -2.08 7.293 1 85.88 983 PHE B CA 1
ATOM 16057 C C . PHE B 1 983 ? -7.988 -2.996 7.992 1 85.88 983 PHE B C 1
ATOM 16059 O O . PHE B 1 983 ? -8.68 -3.787 7.34 1 85.88 983 PHE B O 1
ATOM 16066 N N . PRO B 1 984 ? -7.957 -2.957 9.289 1 89.12 984 PRO B N 1
ATOM 16067 C CA . PRO B 1 984 ? -8.797 -3.898 10.031 1 89.12 984 PRO B CA 1
ATOM 16068 C C . PRO B 1 984 ? -10.289 -3.705 9.742 1 89.12 984 PRO B C 1
ATOM 16070 O O . PRO B 1 984 ? -10.742 -2.574 9.562 1 89.12 984 PRO B O 1
ATOM 16073 N N . LEU B 1 985 ? -10.992 -4.824 9.734 1 90.25 985 LEU B N 1
ATOM 16074 C CA . LEU B 1 985 ? -12.438 -4.832 9.516 1 90.25 985 LEU B CA 1
ATOM 16075 C C . LEU B 1 985 ? -13.18 -4.477 10.797 1 90.25 985 LEU B C 1
ATOM 16077 O O . LEU B 1 985 ? -12.688 -4.723 11.898 1 90.25 985 LEU B O 1
ATOM 16081 N N . PRO B 1 986 ? -14.297 -3.762 10.648 1 84.62 986 PRO B N 1
ATOM 16082 C CA . PRO B 1 986 ? -15.117 -3.5 11.836 1 84.62 986 PRO B CA 1
ATOM 16083 C C . PRO B 1 986 ? -15.648 -4.777 12.477 1 84.62 986 PRO B C 1
ATOM 16085 O O . PRO B 1 986 ? -15.719 -5.82 11.82 1 84.62 986 PRO B O 1
ATOM 16088 N N . GLU B 1 987 ? -15.93 -4.691 13.773 1 77.62 987 GLU B N 1
ATOM 16089 C CA . GLU B 1 987 ? -16.406 -5.848 14.516 1 77.62 987 GLU B CA 1
ATOM 16090 C C . GLU B 1 987 ? -17.781 -6.305 14 1 77.62 987 GLU B C 1
ATOM 16092 O O . GLU B 1 987 ? -18.016 -7.504 13.859 1 77.62 987 GLU B O 1
ATOM 16097 N N . THR B 1 988 ? -18.609 -5.297 13.797 1 69.88 988 THR B N 1
ATOM 16098 C CA . THR B 1 988 ? -19.969 -5.664 13.391 1 69.88 988 THR B CA 1
ATOM 16099 C C . THR B 1 988 ? -20.172 -5.398 11.898 1 69.88 988 THR B C 1
ATOM 16101 O O . THR B 1 988 ? -20.203 -4.246 11.469 1 69.88 988 THR B O 1
ATOM 16104 N N . LEU B 1 989 ? -19.719 -6.289 11.133 1 65.56 989 LEU B N 1
ATOM 16105 C CA . LEU B 1 989 ? -20 -6.148 9.711 1 65.56 989 LEU B CA 1
ATOM 16106 C C . LEU B 1 989 ? -21.391 -6.68 9.375 1 65.56 989 LEU B C 1
ATOM 16108 O O . LEU B 1 989 ? -21.891 -7.586 10.047 1 65.56 989 LEU B O 1
ATOM 16112 N N . ASN B 1 990 ? -22.281 -5.922 8.773 1 55.25 990 ASN B N 1
ATOM 16113 C CA . ASN B 1 990 ? -23.641 -6.336 8.391 1 55.25 990 ASN B CA 1
ATOM 16114 C C . ASN B 1 990 ? -23.672 -7.797 7.953 1 55.25 990 ASN B C 1
ATOM 16116 O O . ASN B 1 990 ? -24 -8.102 6.809 1 55.25 990 ASN B O 1
ATOM 16120 N N . SER B 1 991 ? -22.797 -8.625 8.422 1 50.5 991 SER B N 1
ATOM 16121 C CA . SER B 1 991 ? -22.875 -10.047 8.117 1 50.5 991 SER B CA 1
ATOM 16122 C C . SER B 1 991 ? -24.266 -10.602 8.383 1 50.5 991 SER B C 1
ATOM 16124 O O . SER B 1 991 ? -24.703 -11.531 7.707 1 50.5 991 SER B O 1
ATOM 16126 N N . THR B 1 992 ? -24.797 -10.188 9.531 1 43.56 992 THR B N 1
ATOM 16127 C CA . THR B 1 992 ? -26.078 -10.758 9.945 1 43.56 992 THR B CA 1
ATOM 16128 C C . THR B 1 992 ? -27.141 -10.523 8.875 1 43.56 992 THR B C 1
ATOM 16130 O O . THR B 1 992 ? -28.047 -11.344 8.695 1 43.56 992 THR B O 1
ATOM 16133 N N . GLY B 1 993 ? -27.016 -9.398 8.258 1 48.31 993 GLY B N 1
ATOM 16134 C CA . GLY B 1 993 ? -28.047 -9.117 7.277 1 48.31 993 GLY B CA 1
ATOM 16135 C C . GLY B 1 993 ? -27.969 -10.008 6.051 1 48.31 993 GLY B C 1
ATOM 16136 O O . GLY B 1 993 ? -28.984 -10.305 5.418 1 48.31 993 GLY B O 1
ATOM 16137 N N . ASN B 1 994 ? -26.75 -10.531 5.762 1 50 994 ASN B N 1
ATOM 16138 C CA . ASN B 1 994 ? -26.547 -11.336 4.562 1 50 994 ASN B CA 1
ATOM 16139 C C . ASN B 1 994 ? -27.109 -12.742 4.723 1 50 994 ASN B C 1
ATOM 16141 O O . ASN B 1 994 ? -27.672 -13.305 3.779 1 50 994 ASN B O 1
ATOM 16145 N N . GLY B 1 995 ? -26.859 -13.305 5.969 1 52.06 995 GLY B N 1
ATOM 16146 C CA . GLY B 1 995 ? -27.453 -14.609 6.203 1 52.06 995 GLY B CA 1
ATOM 16147 C C . GLY B 1 995 ? -28.969 -14.594 6.145 1 52.06 995 GLY B C 1
ATOM 16148 O O . GLY B 1 995 ? -29.594 -15.508 5.586 1 52.06 995 GLY B O 1
ATOM 16149 N N . GLY B 1 996 ? -29.484 -13.492 6.574 1 57.38 996 GLY B N 1
ATOM 16150 C CA . GLY B 1 996 ? -30.922 -13.414 6.59 1 57.38 996 GLY B CA 1
ATOM 16151 C C . GLY B 1 996 ? -31.531 -13.219 5.211 1 57.38 996 GLY B C 1
ATOM 16152 O O . GLY B 1 996 ? -32.531 -13.836 4.875 1 57.38 996 GLY B O 1
ATOM 16153 N N . PHE B 1 997 ? -30.75 -12.672 4.371 1 63.62 997 PHE B N 1
ATOM 16154 C CA . PHE B 1 997 ? -31.266 -12.367 3.041 1 63.62 997 PHE B CA 1
ATOM 16155 C C . PHE B 1 997 ? -31.203 -13.602 2.145 1 63.62 997 PHE B C 1
ATOM 16157 O O . PHE B 1 997 ? -32.125 -13.844 1.363 1 63.62 997 PHE B O 1
ATOM 16164 N N . GLY B 1 998 ? -30.188 -14.445 2.311 1 67.06 998 GLY B N 1
ATOM 16165 C CA . GLY B 1 998 ? -30.094 -15.688 1.558 1 67.06 998 GLY B CA 1
ATOM 16166 C C . GLY B 1 998 ? -31.172 -16.688 1.914 1 67.06 998 GLY B C 1
ATOM 16167 O O . GLY B 1 998 ? -31.719 -17.359 1.036 1 67.06 998 GLY B O 1
ATOM 16168 N N . GLN B 1 999 ? -31.578 -16.547 3.113 1 68.25 999 GLN B N 1
ATOM 16169 C CA . GLN B 1 999 ? -32.625 -17.469 3.561 1 68.25 999 GLN B CA 1
ATOM 16170 C C . GLN B 1 999 ? -34 -17.016 3.07 1 68.25 999 GLN B C 1
ATOM 16172 O O . GLN B 1 999 ? -34.844 -17.859 2.773 1 68.25 999 GLN B O 1
ATOM 16177 N N . ASP B 1 1000 ? -34.125 -15.75 2.861 1 72.88 1000 ASP B N 1
ATOM 16178 C CA . ASP B 1 1000 ? -35.375 -15.242 2.371 1 72.88 1000 ASP B CA 1
ATOM 16179 C C . ASP B 1 1000 ? -35.594 -15.594 0.9 1 72.88 1000 ASP B C 1
ATOM 16181 O O . ASP B 1 1000 ? -36.688 -15.977 0.498 1 72.88 1000 ASP B O 1
ATOM 16185 N N . ILE B 1 1001 ? -34.625 -15.602 0.184 1 78.69 1001 ILE B N 1
ATOM 16186 C CA . ILE B 1 1001 ? -34.719 -15.93 -1.234 1 78.69 1001 ILE B CA 1
ATOM 16187 C C . ILE B 1 1001 ? -35.062 -17.406 -1.398 1 78.69 1001 ILE B C 1
ATOM 16189 O O . ILE B 1 1001 ? -35.875 -17.781 -2.238 1 78.69 1001 ILE B O 1
ATOM 16193 N N . PHE B 1 1002 ? -34.5 -18.219 -0.537 1 78.19 1002 PHE B N 1
ATOM 16194 C CA . PHE B 1 1002 ? -34.719 -19.656 -0.635 1 78.19 1002 PHE B CA 1
ATOM 16195 C C . PHE B 1 1002 ? -36.156 -20.031 -0.205 1 78.19 1002 PHE B C 1
ATOM 16197 O O . PHE B 1 1002 ? -36.781 -20.875 -0.823 1 78.19 1002 PHE B O 1
ATOM 16204 N N . HIS B 1 1003 ? -36.5 -19.359 0.766 1 75.81 1003 HIS B N 1
ATOM 16205 C CA . HIS B 1 1003 ? -37.875 -19.594 1.209 1 75.81 1003 HIS B CA 1
ATOM 16206 C C . HIS B 1 1003 ? -38.875 -19.297 0.1 1 75.81 1003 HIS B C 1
ATOM 16208 O O . HIS B 1 1003 ? -39.719 -20.125 -0.227 1 75.81 1003 HIS B O 1
ATOM 16214 N N . ASP B 1 1004 ? -38.75 -18.188 -0.478 1 82.69 1004 ASP B N 1
ATOM 16215 C CA . ASP B 1 1004 ? -39.719 -17.781 -1.503 1 82.69 1004 ASP B CA 1
ATOM 16216 C C . ASP B 1 1004 ? -39.562 -18.625 -2.758 1 82.69 1004 ASP B C 1
ATOM 16218 O O . ASP B 1 1004 ? -40.562 -18.922 -3.436 1 82.69 1004 ASP B O 1
ATOM 16222 N N . ALA B 1 1005 ? -38.375 -19.016 -3.072 1 84.19 1005 ALA B N 1
ATOM 16223 C CA . ALA B 1 1005 ? -38.188 -19.859 -4.246 1 84.19 1005 ALA B CA 1
ATOM 16224 C C . ALA B 1 1005 ? -38.781 -21.234 -4.043 1 84.19 1005 ALA B C 1
ATOM 16226 O O . ALA B 1 1005 ? -39.375 -21.812 -4.977 1 84.19 1005 ALA B O 1
ATOM 16227 N N . LEU B 1 1006 ? -38.719 -21.781 -2.848 1 81.31 1006 LEU B N 1
ATOM 16228 C CA . LEU B 1 1006 ? -39.312 -23.078 -2.551 1 81.31 1006 LEU B CA 1
ATOM 16229 C C . LEU B 1 1006 ? -40.812 -23 -2.535 1 81.31 1006 LEU B C 1
ATOM 16231 O O . LEU B 1 1006 ? -41.5 -23.922 -2.998 1 81.31 1006 LEU B O 1
ATOM 16235 N N . VAL B 1 1007 ? -41.344 -21.859 -2.049 1 82.12 1007 VAL B N 1
ATOM 16236 C CA . VAL B 1 1007 ? -42.781 -21.688 -2.035 1 82.12 1007 VAL B CA 1
ATOM 16237 C C . VAL B 1 1007 ? -43.312 -21.562 -3.465 1 82.12 1007 VAL B C 1
ATOM 16239 O O . VAL B 1 1007 ? -44.344 -22.141 -3.799 1 82.12 1007 VAL B O 1
ATOM 16242 N N . LEU B 1 1008 ? -42.594 -20.906 -4.234 1 87.19 1008 LEU B N 1
ATOM 16243 C CA . LEU B 1 1008 ? -43 -20.75 -5.629 1 87.19 1008 LEU B CA 1
ATOM 16244 C C . LEU B 1 1008 ? -42.938 -22.094 -6.352 1 87.19 1008 LEU B C 1
ATOM 16246 O O . LEU B 1 1008 ? -43.781 -22.391 -7.203 1 87.19 1008 LEU B O 1
ATOM 16250 N N . ALA B 1 1009 ? -42 -22.922 -6.035 1 84.81 1009 ALA B N 1
ATOM 16251 C CA . ALA B 1 1009 ? -41.875 -24.25 -6.637 1 84.81 1009 ALA B CA 1
ATOM 16252 C C . ALA B 1 1009 ? -43.031 -25.141 -6.23 1 84.81 1009 ALA B C 1
ATOM 16254 O O . ALA B 1 1009 ? -43.562 -25.891 -7.051 1 84.81 1009 ALA B O 1
ATOM 16255 N N . CYS B 1 1010 ? -43.469 -25.016 -5.031 1 82.69 1010 CYS B N 1
ATOM 16256 C CA . CYS B 1 1010 ? -44.594 -25.797 -4.555 1 82.69 1010 CYS B CA 1
ATOM 16257 C C . CYS B 1 1010 ? -45.875 -25.312 -5.207 1 82.69 1010 CYS B C 1
ATOM 16259 O O . CYS B 1 1010 ? -46.75 -26.141 -5.562 1 82.69 1010 CYS B O 1
ATOM 16261 N N . ARG B 1 1011 ? -45.969 -24.031 -5.375 1 84 1011 ARG B N 1
ATOM 16262 C CA . ARG B 1 1011 ? -47.125 -23.484 -6.031 1 84 1011 ARG B CA 1
ATOM 16263 C C . ARG B 1 1011 ? -47.219 -23.922 -7.488 1 84 1011 ARG B C 1
ATOM 16265 O O . ARG B 1 1011 ? -48.281 -24.234 -7.996 1 84 1011 ARG B O 1
ATOM 16272 N N . LEU B 1 1012 ? -46.125 -23.922 -8.07 1 87.06 1012 LEU B N 1
ATOM 16273 C CA . LEU B 1 1012 ? -46.094 -24.328 -9.469 1 87.06 1012 LEU B CA 1
ATOM 16274 C C . LEU B 1 1012 ? -46.344 -25.812 -9.625 1 87.06 1012 LEU B C 1
ATOM 16276 O O . LEU B 1 1012 ? -47 -26.234 -10.578 1 87.06 1012 LEU B O 1
ATOM 16280 N N . ALA B 1 1013 ? -45.844 -26.594 -8.711 1 85.69 1013 ALA B N 1
ATOM 16281 C CA . ALA B 1 1013 ? -46 -28.047 -8.766 1 85.69 1013 ALA B CA 1
ATOM 16282 C C . ALA B 1 1013 ? -47.469 -28.453 -8.539 1 85.69 1013 ALA B C 1
ATOM 16284 O O . ALA B 1 1013 ? -47.844 -29.578 -8.859 1 85.69 1013 ALA B O 1
ATOM 16285 N N . ALA B 1 1014 ? -48.25 -27.547 -8.039 1 82.19 1014 ALA B N 1
ATOM 16286 C CA . ALA B 1 1014 ? -49.656 -27.859 -7.801 1 82.19 1014 ALA B CA 1
ATOM 16287 C C . ALA B 1 1014 ? -50.438 -27.891 -9.109 1 82.19 1014 ALA B C 1
ATOM 16289 O O . ALA B 1 1014 ? -51.438 -28.594 -9.219 1 82.19 1014 ALA B O 1
ATOM 16290 N N . SER B 1 1015 ? -49.969 -27.203 -10.102 1 82.44 1015 SER B N 1
ATOM 16291 C CA . SER B 1 1015 ? -50.562 -27.234 -11.422 1 82.44 1015 SER B CA 1
ATOM 16292 C C . SER B 1 1015 ? -49.906 -28.297 -12.312 1 82.44 1015 SER B C 1
ATOM 16294 O O . SER B 1 1015 ? -48.719 -28.562 -12.18 1 82.44 1015 SER B O 1
ATOM 16296 N N . PRO B 1 1016 ? -50.656 -28.969 -13.078 1 82.75 1016 PRO B N 1
ATOM 16297 C CA . PRO B 1 1016 ? -50.062 -30 -13.93 1 82.75 1016 PRO B CA 1
ATOM 16298 C C . PRO B 1 1016 ? -49 -29.453 -14.875 1 82.75 1016 PRO B C 1
ATOM 16300 O O . PRO B 1 1016 ? -47.969 -30.094 -15.102 1 82.75 1016 PRO B O 1
ATOM 16303 N N . GLU B 1 1017 ? -49.312 -28.312 -15.422 1 81.25 1017 GLU B N 1
ATOM 16304 C CA . GLU B 1 1017 ? -48.281 -27.688 -16.281 1 81.25 1017 GLU B CA 1
ATOM 16305 C C . GLU B 1 1017 ? -47.062 -27.297 -15.492 1 81.25 1017 GLU B C 1
ATOM 16307 O O . GLU B 1 1017 ? -45.938 -27.469 -15.969 1 81.25 1017 GLU B O 1
ATOM 16312 N N . GLY B 1 1018 ? -47.281 -26.922 -14.375 1 85.56 1018 GLY B N 1
ATOM 16313 C CA . GLY B 1 1018 ? -46.156 -26.531 -13.516 1 85.56 1018 GLY B CA 1
ATOM 16314 C C . GLY B 1 1018 ? -45.344 -27.719 -13.016 1 85.56 1018 GLY B C 1
ATOM 16315 O O . GLY B 1 1018 ? -44.125 -27.625 -12.852 1 85.56 1018 GLY B O 1
ATOM 16316 N N . LEU B 1 1019 ? -46.062 -28.766 -12.859 1 86.69 1019 LEU B N 1
ATOM 16317 C CA . LEU B 1 1019 ? -45.375 -29.969 -12.398 1 86.69 1019 LEU B CA 1
ATOM 16318 C C . LEU B 1 1019 ? -44.406 -30.484 -13.469 1 86.69 1019 LEU B C 1
ATOM 16320 O O . LEU B 1 1019 ? -43.312 -30.953 -13.148 1 86.69 1019 LEU B O 1
ATOM 16324 N N . LEU B 1 1020 ? -44.781 -30.359 -14.688 1 84.75 1020 LEU B N 1
ATOM 16325 C CA . LEU B 1 1020 ? -43.906 -30.781 -15.773 1 84.75 1020 LEU B CA 1
ATOM 16326 C C . LEU B 1 1020 ? -42.656 -29.906 -15.852 1 84.75 1020 LEU B C 1
ATOM 16328 O O . LEU B 1 1020 ? -41.594 -30.375 -16.203 1 84.75 1020 LEU B O 1
ATOM 16332 N N . LEU B 1 1021 ? -42.812 -28.734 -15.469 1 85.94 1021 LEU B N 1
ATOM 16333 C CA . LEU B 1 1021 ? -41.688 -27.812 -15.492 1 85.94 1021 LEU B CA 1
ATOM 16334 C C . LEU B 1 1021 ? -40.719 -28.109 -14.359 1 85.94 1021 LEU B C 1
ATOM 16336 O O . LEU B 1 1021 ? -39.5 -28.031 -14.547 1 85.94 1021 LEU B O 1
ATOM 16340 N N . VAL B 1 1022 ? -41.25 -28.453 -13.305 1 83.62 1022 VAL B N 1
ATOM 16341 C CA . VAL B 1 1022 ? -40.406 -28.766 -12.156 1 83.62 1022 VAL B CA 1
ATOM 16342 C C . VAL B 1 1022 ? -39.688 -30.078 -12.391 1 83.62 1022 VAL B C 1
ATOM 16344 O O . VAL B 1 1022 ? -38.562 -30.281 -11.906 1 83.62 1022 VAL B O 1
ATOM 16347 N N . LYS B 1 1023 ? -40.312 -30.938 -13.195 1 78 1023 LYS B N 1
ATOM 16348 C CA . LYS B 1 1023 ? -39.688 -32.219 -13.516 1 78 1023 LYS B CA 1
ATOM 16349 C C . LYS B 1 1023 ? -38.719 -32.094 -14.688 1 78 1023 LYS B C 1
ATOM 16351 O O . LYS B 1 1023 ? -38 -33.031 -15.008 1 78 1023 LYS B O 1
ATOM 16356 N N . SER B 1 1024 ? -38.688 -30.922 -15.172 1 79.56 1024 SER B N 1
ATOM 16357 C CA . SER B 1 1024 ? -37.844 -30.734 -16.344 1 79.56 1024 SER B CA 1
ATOM 16358 C C . SER B 1 1024 ? -36.375 -30.578 -15.945 1 79.56 1024 SER B C 1
ATOM 16360 O O . SER B 1 1024 ? -36.062 -30.406 -14.766 1 79.56 1024 SER B O 1
ATOM 16362 N N . LYS B 1 1025 ? -35.438 -30.672 -16.938 1 77.69 1025 LYS B N 1
ATOM 16363 C CA . LYS B 1 1025 ? -34 -30.594 -16.75 1 77.69 1025 LYS B CA 1
ATOM 16364 C C . LYS B 1 1025 ? -33.562 -29.141 -16.516 1 77.69 1025 LYS B C 1
ATOM 16366 O O . LYS B 1 1025 ? -32.469 -28.891 -15.961 1 77.69 1025 LYS B O 1
ATOM 16371 N N . GLU B 1 1026 ? -34.375 -28.25 -16.781 1 82.62 1026 GLU B N 1
ATOM 16372 C CA . GLU B 1 1026 ? -34 -26.844 -16.766 1 82.62 1026 GLU B CA 1
ATOM 16373 C C . GLU B 1 1026 ? -34.219 -26.234 -15.383 1 82.62 1026 GLU B C 1
ATOM 16375 O O . GLU B 1 1026 ? -33.5 -25.297 -14.992 1 82.62 1026 GLU B O 1
ATOM 16380 N N . TRP B 1 1027 ? -35.156 -26.719 -14.617 1 85.38 1027 TRP B N 1
ATOM 16381 C CA . TRP B 1 1027 ? -35.406 -26.156 -13.297 1 85.38 1027 TRP B CA 1
ATOM 16382 C C . TRP B 1 1027 ? -34.25 -26.406 -12.352 1 85.38 1027 TRP B C 1
ATOM 16384 O O . TRP B 1 1027 ? -33.812 -25.516 -11.625 1 85.38 1027 TRP B O 1
ATOM 16394 N N . PRO B 1 1028 ? -33.688 -27.609 -12.383 1 81 1028 PRO B N 1
ATOM 16395 C CA . PRO B 1 1028 ? -32.531 -27.828 -11.508 1 81 1028 PRO B CA 1
ATOM 16396 C C . PRO B 1 1028 ? -31.344 -26.938 -11.859 1 81 1028 PRO B C 1
ATOM 16398 O O . PRO B 1 1028 ? -30.531 -26.625 -10.992 1 81 1028 PRO B O 1
ATOM 16401 N N . ARG B 1 1029 ? -31.219 -26.516 -13.062 1 85.69 1029 ARG B N 1
ATOM 16402 C CA . ARG B 1 1029 ? -30.172 -25.594 -13.461 1 85.69 1029 ARG B CA 1
ATOM 16403 C C . ARG B 1 1029 ? -30.297 -24.266 -12.719 1 85.69 1029 ARG B C 1
ATOM 16405 O O . ARG B 1 1029 ? -29.312 -23.75 -12.188 1 85.69 1029 ARG B O 1
ATOM 16412 N N . TYR B 1 1030 ? -31.469 -23.75 -12.68 1 86.69 1030 TYR B N 1
ATOM 16413 C CA . TYR B 1 1030 ? -31.703 -22.484 -11.992 1 86.69 1030 TYR B CA 1
ATOM 16414 C C . TYR B 1 1030 ? -31.516 -22.641 -10.484 1 86.69 1030 TYR B C 1
ATOM 16416 O O . TYR B 1 1030 ? -30.969 -21.75 -9.828 1 86.69 1030 TYR B O 1
ATOM 16424 N N . TRP B 1 1031 ? -31.969 -23.734 -10.031 1 82.94 1031 TRP B N 1
ATOM 16425 C CA . TRP B 1 1031 ? -31.844 -23.969 -8.602 1 82.94 1031 TRP B CA 1
ATOM 16426 C C . TRP B 1 1031 ? -30.375 -24.094 -8.203 1 82.94 1031 TRP B C 1
ATOM 16428 O O . TRP B 1 1031 ? -29.969 -23.609 -7.145 1 82.94 1031 TRP B O 1
ATOM 16438 N N . LEU B 1 1032 ? -29.625 -24.812 -8.961 1 85.12 1032 LEU B N 1
ATOM 16439 C CA . LEU B 1 1032 ? -28.188 -24.953 -8.672 1 85.12 1032 LEU B CA 1
ATOM 16440 C C . LEU B 1 1032 ? -27.5 -23.594 -8.672 1 85.12 1032 LEU B C 1
ATOM 16442 O O . LEU B 1 1032 ? -26.641 -23.328 -7.84 1 85.12 1032 LEU B O 1
ATOM 16446 N N . TYR B 1 1033 ? -27.891 -22.734 -9.523 1 88.56 1033 TYR B N 1
ATOM 16447 C CA . TYR B 1 1033 ? -27.328 -21.391 -9.562 1 88.56 1033 TYR B CA 1
ATOM 16448 C C . TYR B 1 1033 ? -27.656 -20.641 -8.273 1 88.56 1033 TYR B C 1
ATOM 16450 O O . TYR B 1 1033 ? -26.75 -20.047 -7.66 1 88.56 1033 TYR B O 1
ATOM 16458 N N . LEU B 1 1034 ? -28.875 -20.641 -7.863 1 84.88 1034 LEU B N 1
ATOM 16459 C CA . LEU B 1 1034 ? -29.312 -19.906 -6.672 1 84.88 1034 LEU B CA 1
ATOM 16460 C C . LEU B 1 1034 ? -28.609 -20.438 -5.43 1 84.88 1034 LEU B C 1
ATOM 16462 O O . LEU B 1 1034 ? -28.172 -19.656 -4.574 1 84.88 1034 LEU B O 1
ATOM 16466 N N . SER B 1 1035 ? -28.484 -21.688 -5.41 1 81.19 1035 SER B N 1
ATOM 16467 C CA . SER B 1 1035 ? -27.844 -22.281 -4.238 1 81.19 1035 SER B CA 1
ATOM 16468 C C . SER B 1 1035 ? -26.344 -21.984 -4.207 1 81.19 1035 SER B C 1
ATOM 16470 O O . SER B 1 1035 ? -25.766 -21.781 -3.139 1 81.19 1035 SER B O 1
ATOM 16472 N N . SER B 1 1036 ? -25.719 -22.016 -5.352 1 85.31 1036 SER B N 1
ATOM 16473 C CA . SER B 1 1036 ? -24.281 -21.766 -5.422 1 85.31 1036 SER B CA 1
ATOM 16474 C C . SER B 1 1036 ? -23.953 -20.312 -5.062 1 85.31 1036 SER B C 1
ATOM 16476 O O . SER B 1 1036 ? -23.016 -20.047 -4.309 1 85.31 1036 SER B O 1
ATOM 16478 N N . ILE B 1 1037 ? -24.703 -19.375 -5.523 1 82.81 1037 ILE B N 1
ATOM 16479 C CA . ILE B 1 1037 ? -24.438 -17.953 -5.277 1 82.81 1037 ILE B CA 1
ATOM 16480 C C . ILE B 1 1037 ? -24.719 -17.625 -3.809 1 82.81 1037 ILE B C 1
ATOM 16482 O O . ILE B 1 1037 ? -24.016 -16.812 -3.207 1 82.81 1037 ILE B O 1
ATOM 16486 N N . ASN B 1 1038 ? -25.641 -18.312 -3.166 1 80.12 1038 ASN B N 1
ATOM 16487 C CA . ASN B 1 1038 ? -26.016 -18.016 -1.785 1 80.12 1038 ASN B CA 1
ATOM 16488 C C . ASN B 1 1038 ? -25.094 -18.734 -0.797 1 80.12 1038 ASN B C 1
ATOM 16490 O O . ASN B 1 1038 ? -25.172 -18.5 0.409 1 80.12 1038 ASN B O 1
ATOM 16494 N N . SER B 1 1039 ? -24.188 -19.562 -1.235 1 80.69 1039 SER B N 1
ATOM 16495 C CA . SER B 1 1039 ? -23.234 -20.219 -0.357 1 80.69 1039 SER B CA 1
ATOM 16496 C C . SER B 1 1039 ? -21.953 -19.391 -0.237 1 80.69 1039 SER B C 1
ATOM 16498 O O . SER B 1 1039 ? -21.141 -19.625 0.674 1 80.69 1039 SER B O 1
ATOM 16500 N N . SER B 1 1040 ? -21.797 -18.469 -1.118 1 84.12 1040 SER B N 1
ATOM 16501 C CA . SER B 1 1040 ? -20.562 -17.688 -1.165 1 84.12 1040 SER B CA 1
ATOM 16502 C C . SER B 1 1040 ? -20.406 -16.812 0.079 1 84.12 1040 SER B C 1
ATOM 16504 O O . SER B 1 1040 ? -19.312 -16.672 0.61 1 84.12 1040 SER B O 1
ATOM 16506 N N . PRO B 1 1041 ? -21.531 -16.297 0.718 1 83.06 1041 PRO B N 1
ATOM 16507 C CA . PRO B 1 1041 ? -21.375 -15.438 1.891 1 83.06 1041 PRO B CA 1
ATOM 16508 C C . PRO B 1 1041 ? -20.828 -16.188 3.104 1 83.06 1041 PRO B C 1
ATOM 16510 O O . PRO B 1 1041 ? -20.156 -15.586 3.951 1 83.06 1041 PRO B O 1
ATOM 16513 N N . TYR B 1 1042 ? -21.047 -17.516 3.199 1 81.44 1042 TYR B N 1
ATOM 16514 C CA . TYR B 1 1042 ? -20.5 -18.281 4.312 1 81.44 1042 TYR B CA 1
ATOM 16515 C C . TYR B 1 1042 ? -18.984 -18.375 4.23 1 81.44 1042 TYR B C 1
ATOM 16517 O O . TYR B 1 1042 ? -18.297 -18.281 5.25 1 81.44 1042 TYR B O 1
ATOM 16525 N N . GLN B 1 1043 ? -18.609 -18.547 3.029 1 88.44 1043 GLN B N 1
ATOM 16526 C CA . GLN B 1 1043 ? -17.172 -18.594 2.855 1 88.44 1043 GLN B CA 1
ATOM 16527 C C . GLN B 1 1043 ? -16.547 -17.203 3.068 1 88.44 1043 GLN B C 1
ATOM 16529 O O . GLN B 1 1043 ? -15.438 -17.094 3.602 1 88.44 1043 GLN B O 1
ATOM 16534 N N . LEU B 1 1044 ? -17.219 -16.203 2.648 1 91.12 1044 LEU B N 1
ATOM 16535 C CA . LEU B 1 1044 ? -16.734 -14.844 2.852 1 91.12 1044 LEU B CA 1
ATOM 16536 C C . LEU B 1 1044 ? -16.688 -14.492 4.336 1 91.12 1044 LEU B C 1
ATOM 16538 O O . LEU B 1 1044 ? -15.789 -13.789 4.789 1 91.12 1044 LEU B O 1
ATOM 16542 N N . ALA B 1 1045 ? -17.641 -15.016 5.16 1 88.38 1045 ALA B N 1
ATOM 16543 C CA . ALA B 1 1045 ? -17.625 -14.797 6.602 1 88.38 1045 ALA B CA 1
ATOM 16544 C C . ALA B 1 1045 ? -16.422 -15.469 7.25 1 88.38 1045 ALA B C 1
ATOM 16546 O O . ALA B 1 1045 ? -15.836 -14.93 8.195 1 88.38 1045 ALA B O 1
ATOM 16547 N N . SER B 1 1046 ? -16.109 -16.609 6.648 1 89.38 1046 SER B N 1
ATOM 16548 C CA . SER B 1 1046 ? -14.93 -17.297 7.156 1 89.38 1046 SER B CA 1
ATOM 16549 C C . SER B 1 1046 ? -13.664 -16.5 6.859 1 89.38 1046 SER B C 1
ATOM 16551 O O . SER B 1 1046 ? -12.75 -16.453 7.684 1 89.38 1046 SER B O 1
ATOM 16553 N N . ILE B 1 1047 ? -13.609 -15.906 5.672 1 93.75 1047 ILE B N 1
ATOM 16554 C CA . ILE B 1 1047 ? -12.461 -15.086 5.312 1 93.75 1047 ILE B CA 1
ATOM 16555 C C . ILE B 1 1047 ? -12.422 -13.836 6.199 1 93.75 1047 ILE B C 1
ATOM 16557 O O . ILE B 1 1047 ? -11.352 -13.406 6.629 1 93.75 1047 ILE B O 1
ATOM 16561 N N . GLN B 1 1048 ? -13.562 -13.273 6.555 1 91.81 1048 GLN B N 1
ATOM 16562 C CA . GLN B 1 1048 ? -13.641 -12.102 7.418 1 91.81 1048 GLN B CA 1
ATOM 16563 C C . GLN B 1 1048 ? -13.156 -12.422 8.828 1 91.81 1048 GLN B C 1
ATOM 16565 O O . GLN B 1 1048 ? -12.43 -11.633 9.445 1 91.81 1048 GLN B O 1
ATOM 16570 N N . GLU B 1 1049 ? -13.516 -13.531 9.289 1 90.12 1049 GLU B N 1
ATOM 16571 C CA . GLU B 1 1049 ? -13.062 -13.953 10.609 1 90.12 1049 GLU B CA 1
ATOM 16572 C C . GLU B 1 1049 ? -11.555 -14.125 10.656 1 90.12 1049 GLU B C 1
ATOM 16574 O O . GLU B 1 1049 ? -10.898 -13.695 11.602 1 90.12 1049 GLU B O 1
ATOM 16579 N N . SER B 1 1050 ? -11.125 -14.75 9.625 1 93.62 1050 SER B N 1
ATOM 16580 C CA . SER B 1 1050 ? -9.68 -14.953 9.57 1 93.62 1050 SER B CA 1
ATOM 16581 C C . SER B 1 1050 ? -8.945 -13.625 9.414 1 93.62 1050 SER B C 1
ATOM 16583 O O . SER B 1 1050 ? -7.871 -13.43 9.984 1 93.62 1050 SER B O 1
ATOM 16585 N N . ALA B 1 1051 ? -9.469 -12.734 8.602 1 92.81 1051 ALA B N 1
ATOM 16586 C CA . ALA B 1 1051 ? -8.859 -11.414 8.422 1 92.81 1051 ALA B CA 1
ATOM 16587 C C . ALA B 1 1051 ? -8.867 -10.625 9.727 1 92.81 1051 ALA B C 1
ATOM 16589 O O . ALA B 1 1051 ? -7.914 -9.898 10.023 1 92.81 1051 ALA B O 1
ATOM 16590 N N . GLN B 1 1052 ? -9.891 -10.773 10.602 1 90.38 1052 GLN B N 1
ATOM 16591 C CA . GLN B 1 1052 ? -9.961 -10.094 11.891 1 90.38 1052 GLN B CA 1
ATOM 16592 C C . GLN B 1 1052 ? -8.914 -10.641 12.859 1 90.38 1052 GLN B C 1
ATOM 16594 O O . GLN B 1 1052 ? -8.352 -9.891 13.656 1 90.38 1052 GLN B O 1
ATOM 16599 N N . LYS B 1 1053 ? -8.656 -11.891 12.703 1 88.25 1053 LYS B N 1
ATOM 16600 C CA . LYS B 1 1053 ? -7.641 -12.5 13.555 1 88.25 1053 LYS B CA 1
ATOM 16601 C C . LYS B 1 1053 ? -6.238 -12.07 13.141 1 88.25 1053 LYS B C 1
ATOM 16603 O O . LYS B 1 1053 ? -5.355 -11.898 13.984 1 88.25 1053 LYS B O 1
ATOM 16608 N N . LEU B 1 1054 ? -6.098 -11.914 11.836 1 90.62 1054 LEU B N 1
ATOM 16609 C CA . LEU B 1 1054 ? -4.777 -11.578 11.32 1 90.62 1054 LEU B CA 1
ATOM 16610 C C . LEU B 1 1054 ? -4.473 -10.094 11.523 1 90.62 1054 LEU B C 1
ATOM 16612 O O . LEU B 1 1054 ? -3.361 -9.734 11.906 1 90.62 1054 LEU B O 1
ATOM 16616 N N . PHE B 1 1055 ? -5.414 -9.195 11.188 1 88.5 1055 PHE B N 1
ATOM 16617 C CA . PHE B 1 1055 ? -5.141 -7.762 11.148 1 88.5 1055 PHE B CA 1
ATOM 16618 C C . PHE B 1 1055 ? -5.82 -7.047 12.312 1 88.5 1055 PHE B C 1
ATOM 16620 O O . PHE B 1 1055 ? -5.594 -5.855 12.531 1 88.5 1055 PHE B O 1
ATOM 16627 N N . GLY B 1 1056 ? -6.637 -7.691 13.109 1 84.5 1056 GLY B N 1
ATOM 16628 C CA . GLY B 1 1056 ? -7.32 -7.082 14.242 1 84.5 1056 GLY B CA 1
ATOM 16629 C C . GLY B 1 1056 ? -8.656 -6.469 13.867 1 84.5 1056 GLY B C 1
ATOM 16630 O O . GLY B 1 1056 ? -9.086 -6.555 12.719 1 84.5 1056 GLY B O 1
ATOM 16631 N N . ARG B 1 1057 ? -9.227 -5.953 14.891 1 86.5 1057 ARG B N 1
ATOM 16632 C CA . ARG B 1 1057 ? -10.516 -5.297 14.727 1 86.5 1057 ARG B CA 1
ATOM 16633 C C . ARG B 1 1057 ? -10.367 -3.779 14.742 1 86.5 1057 ARG B C 1
ATOM 16635 O O . ARG B 1 1057 ? -9.484 -3.246 15.422 1 86.5 1057 ARG B O 1
ATOM 16642 N N . LEU B 1 1058 ? -11.102 -3.098 13.875 1 84.5 1058 LEU B N 1
ATOM 16643 C CA . LEU B 1 1058 ? -11.039 -1.645 13.773 1 84.5 1058 LEU B CA 1
ATOM 16644 C C . LEU B 1 1058 ? -11.203 -0.995 15.141 1 84.5 1058 LEU B C 1
ATOM 16646 O O . LEU B 1 1058 ? -10.484 -0.049 15.477 1 84.5 1058 LEU B O 1
ATOM 16650 N N . GLU B 1 1059 ? -12.016 -1.477 16.062 1 78.69 1059 GLU B N 1
ATOM 16651 C CA . GLU B 1 1059 ? -12.297 -0.933 17.391 1 78.69 1059 GLU B CA 1
ATOM 16652 C C . GLU B 1 1059 ? -11.109 -1.122 18.328 1 78.69 1059 GLU B C 1
ATOM 16654 O O . GLU B 1 1059 ? -10.828 -0.255 19.156 1 78.69 1059 GLU B O 1
ATOM 16659 N N . ASP B 1 1060 ? -10.398 -2.129 18.078 1 75.56 1060 ASP B N 1
ATOM 16660 C CA . ASP B 1 1060 ? -9.25 -2.393 18.953 1 75.56 1060 ASP B CA 1
ATOM 16661 C C . ASP B 1 1060 ? -8.07 -1.493 18.578 1 75.56 1060 ASP B C 1
ATOM 16663 O O . ASP B 1 1060 ? -7.34 -1.038 19.469 1 75.56 1060 ASP B O 1
ATOM 16667 N N . GLU B 1 1061 ? -7.918 -1.236 17.281 1 74.69 1061 GLU B N 1
ATOM 16668 C CA . GLU B 1 1061 ? -6.801 -0.412 16.828 1 74.69 1061 GLU B CA 1
ATOM 16669 C C . GLU B 1 1061 ? -7.031 1.06 17.156 1 74.69 1061 GLU B C 1
ATOM 16671 O O . GLU B 1 1061 ? -6.09 1.788 17.469 1 74.69 1061 GLU B O 1
ATOM 16676 N N . THR B 1 1062 ? -8.25 1.43 17.094 1 72.62 1062 THR B N 1
ATOM 16677 C CA . THR B 1 1062 ? -8.586 2.834 17.297 1 72.62 1062 THR B CA 1
ATOM 16678 C C . THR B 1 1062 ? -8.508 3.199 18.781 1 72.62 1062 THR B C 1
ATOM 16680 O O . THR B 1 1062 ? -8.266 4.355 19.125 1 72.62 1062 THR B O 1
ATOM 16683 N N . PHE B 1 1063 ? -8.609 2.15 19.703 1 66.75 1063 PHE B N 1
ATOM 16684 C CA . PHE B 1 1063 ? -8.625 2.422 21.141 1 66.75 1063 PHE B CA 1
ATOM 16685 C C . PHE B 1 1063 ? -7.207 2.518 21.688 1 66.75 1063 PHE B C 1
ATOM 16687 O O . PHE B 1 1063 ? -7.012 2.902 22.844 1 66.75 1063 PHE B O 1
ATOM 16694 N N . ARG B 1 1064 ? -6.168 2.279 20.75 1 64.25 1064 ARG B N 1
ATOM 16695 C CA . ARG B 1 1064 ? -4.777 2.363 21.172 1 64.25 1064 ARG B CA 1
ATOM 16696 C C . ARG B 1 1064 ? -4.199 3.746 20.906 1 64.25 1064 ARG B C 1
ATOM 16698 O O . ARG B 1 1064 ? -3.352 4.234 21.656 1 64.25 1064 ARG B O 1
#

Solvent-accessible surface area (backbone atoms only — not comparable to full-atom values): 116966 Å² total; per-residue (Å²): 135,79,79,79,81,73,76,75,70,72,78,66,46,63,63,58,50,48,48,42,64,60,38,79,70,47,56,31,22,52,37,34,30,48,44,59,44,48,49,54,60,51,63,70,34,66,76,54,40,69,70,31,84,42,57,82,40,52,56,57,16,52,56,40,44,61,73,32,36,30,38,48,32,43,39,41,22,51,51,47,38,52,41,22,52,50,16,34,50,54,8,46,53,42,16,55,56,40,15,73,32,35,82,42,61,70,64,36,50,57,50,50,35,56,65,33,24,55,38,38,36,44,23,62,74,36,70,85,33,44,50,23,26,50,34,20,43,51,35,32,45,50,17,50,52,54,9,51,70,34,94,77,27,44,60,58,69,57,57,54,53,22,43,55,48,24,46,50,51,17,48,48,46,31,50,48,40,22,64,71,49,80,61,43,59,36,61,59,52,44,31,51,50,49,38,52,51,51,51,50,49,52,53,47,53,52,50,48,51,30,46,76,70,69,69,59,49,75,69,54,49,51,48,49,55,52,46,54,54,49,52,57,53,43,53,53,52,51,53,51,44,52,68,41,34,41,70,33,75,34,78,30,63,60,46,65,68,50,50,50,49,51,51,51,44,51,49,50,41,50,48,39,50,50,39,50,45,64,57,46,63,78,44,79,51,78,71,50,52,61,51,40,63,67,44,45,64,74,62,72,68,66,66,61,58,51,49,50,51,49,51,41,53,54,34,52,48,33,28,70,45,29,59,77,84,61,17,54,64,31,51,54,50,39,51,52,52,50,49,50,52,51,50,56,61,51,63,68,71,74,85,82,83,86,82,80,78,82,81,75,84,69,84,74,80,83,74,89,73,72,91,72,69,80,70,41,71,70,44,49,55,51,45,48,56,52,46,65,64,63,73,65,74,82,77,74,84,57,77,79,68,84,76,79,79,82,76,79,72,74,93,44,91,64,66,75,60,82,63,77,66,65,68,88,68,72,84,72,67,65,77,68,64,51,55,54,53,49,49,52,49,51,48,52,53,50,48,52,52,41,25,47,38,49,29,49,46,33,44,71,32,27,60,34,51,55,81,51,75,57,64,56,71,66,49,41,62,61,47,53,58,55,51,56,66,67,58,61,74,73,89,79,68,85,70,80,85,75,91,74,79,85,83,83,67,66,63,80,78,82,62,35,73,69,82,89,79,88,67,86,79,77,82,80,71,85,75,78,82,79,80,77,72,83,67,77,68,73,75,67,73,73,80,70,78,51,72,69,54,56,54,53,44,52,37,41,51,36,43,48,55,53,41,51,49,51,37,51,50,43,52,47,51,48,38,44,65,71,67,38,46,61,77,96,52,95,50,71,63,60,71,40,81,33,67,36,48,60,51,56,50,36,64,72,67,59,65,60,75,76,71,72,79,75,80,70,78,77,78,78,72,64,72,73,84,48,72,75,58,49,68,42,45,31,53,26,52,53,72,72,42,84,70,74,84,80,80,80,52,70,48,52,50,53,49,48,50,53,51,48,57,65,30,66,53,39,45,41,12,47,48,49,17,47,50,56,46,55,58,44,46,36,47,70,36,79,88,40,25,62,58,36,64,74,35,45,42,74,72,16,56,61,60,39,61,68,34,64,48,74,28,49,16,51,21,54,53,35,46,55,33,44,53,51,11,36,49,51,11,39,52,50,35,41,50,51,53,61,71,30,44,66,34,94,90,31,70,61,31,65,68,62,50,51,54,53,48,48,62,53,32,43,62,35,32,41,36,40,78,70,33,73,88,40,33,61,22,30,52,37,16,54,45,35,20,50,56,53,47,50,60,53,63,72,38,67,90,47,100,58,78,52,64,70,56,47,46,54,27,50,51,49,16,46,50,51,28,51,49,52,50,51,48,43,53,66,71,48,82,59,42,52,24,56,60,50,40,40,48,49,52,19,49,50,41,43,50,52,42,38,50,51,54,50,50,49,54,51,43,50,36,58,57,31,65,54,77,85,58,72,59,62,66,68,41,51,52,43,52,50,52,50,49,53,54,49,51,54,51,51,51,52,53,59,60,55,45,56,63,38,53,54,25,30,65,68,38,88,65,73,70,78,80,78,65,66,66,50,54,50,49,40,53,51,35,51,51,51,44,50,38,29,50,48,49,27,50,64,34,52,56,90,58,68,72,60,67,67,55,32,62,66,44,46,44,70,47,43,82,54,48,62,59,50,51,28,51,52,51,49,52,44,44,53,53,25,41,28,48,61,54,57,49,40,48,60,81,61,56,71,56,66,57,51,59,54,48,47,51,50,53,50,51,41,52,52,35,47,48,15,42,33,25,68,37,73,72,34,28,54,47,51,37,34,81,64,43,50,26,55,49,32,28,56,48,29,63,57,49,42,60,61,39,51,50,52,39,48,52,38,47,32,70,72,54,29,37,37,68,62,62,57,45,104,135,80,79,78,80,74,75,75,70,71,81,65,45,63,63,58,50,48,48,43,65,60,38,81,68,47,58,31,23,52,36,34,28,49,44,59,45,47,49,56,61,52,62,71,32,66,75,53,39,69,70,31,87,43,57,80,40,51,55,57,17,51,57,39,42,60,74,33,36,28,38,48,30,44,40,42,21,51,51,46,38,52,41,21,52,50,16,34,50,55,7,47,53,43,16,54,57,40,16,71,32,33,82,43,60,70,62,36,49,58,50,50,34,55,65,33,25,55,37,38,36,44,24,62,75,36,70,88,32,43,50,23,27,49,34,20,43,52,35,31,46,51,16,50,51,53,9,50,71,34,95,76,28,45,60,59,69,56,58,56,54,21,41,55,49,24,46,50,52,17,47,50,46,32,49,48,40,21,64,70,49,78,59,43,59,36,64,60,52,45,30,51,49,49,39,50,52,50,50,52,48,51,54,47,55,52,52,50,52,31,46,76,70,68,68,58,49,76,69,53,49,51,48,49,56,51,46,53,56,50,53,58,51,44,54,53,52,51,54,53,44,53,67,41,35,42,72,31,75,36,79,30,62,60,45,65,68,50,51,51,48,50,51,51,43,50,50,49,40,50,48,40,52,49,39,51,47,62,58,48,62,81,43,77,52,80,71,48,53,60,51,41,61,67,46,47,64,74,61,70,70,67,65,60,56,50,49,52,49,50,51,41,53,52,34,51,46,35,29,72,47,30,59,77,82,60,18,53,65,32,52,53,50,41,52,53,52,50,50,51,52,51,49,55,60,52,65,68,71,74,84,85,81,83,84,80,79,80,84,74,89,68,86,72,83,83,72,89,71,71,90,70,69,82,74,42,71,72,44,48,54,51,46,49,57,54,46,63,65,62,74,66,73,79,78,76,85,56,75,81,69,84,76,80,82,83,77,77,72,74,93,44,92,65,66,76,62,81,67,76,66,66,70,88,66,73,86,71,67,65,76,69,62,52,54,53,53,49,51,52,49,51,48,51,52,51,49,53,52,40,25,48,41,50,30,49,46,32,45,70,28,26,56,35,46,56,73,44,70,58,64,57,70,66,48,41,60,59,48,52,58,56,51,56,66,67,60,62,74,75,92,79,70,88,78,82,90,73,97,77,87,90,84,80,76,65,49,62,92,75,42,50,78,67,80,79,89,81,74,94,68,70,85,74,82,76,79,78,84,77,80,76,73,84,68,76,69,74,74,68,72,74,79,68,77,50,72,69,53,57,53,52,44,51,38,43,52,36,44,47,56,54,42,50,50,52,36,52,51,44,50,47,50,49,37,44,64,72,67,38,45,62,79,95,53,95,52,72,62,59,71,39,81,31,69,36,47,61,52,56,50,35,63,72,66,60,64,60,76,77,70,71,78,76,79,71,79,79,76,77,72,63,72,73,83,49,72,74,58,49,67,43,46,30,52,26,52,55,71,71,43,84,71,77,86,79,81,81,52,71,49,51,50,54,49,48,50,54,51,47,57,65,30,68,52,40,45,40,12,48,46,48,17,47,48,56,47,54,59,45,46,36,46,71,36,77,88,40,26,64,57,37,63,74,35,46,41,74,72,16,56,61,60,38,62,67,32,64,48,75,26,49,15,51,21,52,54,36,47,54,32,42,54,50,11,36,49,51,12,39,52,50,34,41,50,51,53,63,71,30,43,66,34,94,89,32,70,61,31,65,67,62,49,52,55,54,49,46,63,53,32,43,63,35,31,42,37,41,78,70,33,75,88,41,31,60,20,29,51,36,16,53,46,36,20,49,54,53,47,52,59,53,62,73,37,68,90,48,101,58,78,51,64,70,57,48,46,53,26,49,51,49,15,46,50,51,27,51,48,52,51,49,47,45,53,67,70,47,82,61,42,50,23,56,58,50,39,41,48,49,51,18,49,50,41,44,50,54,43,38,48,51,53,51,49,50,54,51,43,48,37,59,57,30,68,52,77,84,58,72,61,61,65,67,41,51,52,43,53,50,52,50,51,53,54,49,50,53,51,51,50,50,54,59,60,55,45,55,63,38,54,54,26,29,65,66,36,90,65,75,69,77,79,79,65,63,66,51,55,50,49,41,52,50,34,51,51,51,43,50,39,30,51,50,47,27,50,64,36,51,56,89,58,67,71,61,68,68,57,33,62,66,44,44,43,70,45,43,82,54,48,61,60,50,52,32,52,52,52,50,51,44,45,52,53,25,42,28,47,62,54,57,50,39,47,62,83,63,53,70,54,69,59,53,60,53,51,48,51,49,52,50,51,41,52,50,36,48,48,16,42,33,24,68,36,73,71,33,27,54,47,53,37,35,81,62,44,49,25,54,50,33,27,56,47,30,64,58,49,42,60,59,40,50,50,52,38,47,52,39,46,33,70,72,52,30,38,37,67,62,62,58,44,105

Sequence (2128 aa):
MIPRLRLAPWLISTSAMRQIKSCKNTIPVLKGSLAYVLFFIIFFIRPFEDLFPISSAGSSAMLVIILGFPGWSVDACLHSLCLGMFGAGVGGLNFLILGYLAPHPVAQAVLFFIMTYVPALLKMKKPSYLVFSLYCICMSWNGVYSSSSSANRQYSPELLTSFLQTYAWGAAIVVFVNVLILPHSSEAELRTTLVHCIDHVRTLAFLIKKTYWCEITAEESQVRDDLVQSIRADRHILKLKLSRTFLEITHSKWSGDDYRKMVQLTTSMQQSLISTHSNLSHMEQSEAKIFIDQVIATGSVNPELLRKYLNVGLTEVQRELAIESESAPFKHQEMEVMKEIGAERLSNKGTGSKLKSSSRHSAERDASAGKVDAQESSSQLRDIRNTLETYEGVPGTINQSLICRTTGSPDCYLTSSDDLTVPPSSSRIPQSTQVNSSIRQLWADLQILQHELIGQMFKSGKVYHPQEPLLIDLVASSVERLLACQTSEHQATRPPASNPTENRRPSLLQPILARVDGILPDKTPTSLASTSASEKTPDHPQEELNKDELQRSLLRTFSHSCIMGMFLEELIELRELVIGTMGDETQPRQKKLHIAFLKGIRARFGFRKYRKPEVENPLSLDNHADERMSMQEALETLKGKQYVPDKKTLLDRALLIEQFLRTPDSICAAKVACAVTTLAILYWSDSTREFAVTYNINTAILPLVFAINPTLGQSWLSFILQISGAAIGLLYGTMVLEIFRNVGGHKYNPYGIIAAMTLFSVPMNYLLYTKPKLFIMSALSMISAGTLIYPIYLSQNTAFDSPAQRMGKNLTSLAVALAIVSLLQLLVLRNPARRTLRKAVANLMRANTAYTVILQAYVSSTIPIDPRHRPPPYAIQRVARDLIKREVELQDDITALMPLMKFAGVEPSLGKPFNVVEYSKIARANQLILDRNRDARIAIGTTPLPKAILTEFVEKLAPYRGPALSRINTSFYLCTSTLQSKFPLPETLNSTGNGGFGQDIFHDALVLACRLAASPEGLLLVKSKEWPRYWLYLSSINSSPYQLASIQESAQKLFGRLEDETFRMIPRLRLAPWLISTSAMRQIKSCKNTIPVLKGSLAYVLFFIIFFIRPFEDLFPISSAGSSAMLVIILGFPGWSVDACLHSLCLGMFGAGVGGLNFLILGYLAPHPVAQAVLFFIMTYVPALLKMKKPSYLVFSLYCICMSWNGVYSSSSSANRQYSPELLTSFLQTYAWGAAIVVFVNVLILPHSSEAELRTTLVHCIDHVRTLAFLIKKTYWCEITAEESQVRDDLVQSIRADRHILKLKLSRTFLEITHSKWSGDDYRKMVQLTTSMQQSLISTHSNLSHMEQSEAKIFIDQVIATGSVNPELLRKYLNVGLTEVQRELAIESESAPFKHQEMEVMKEIGAERLSNKGTGSKLKSSSRHSAERDASAGKVDAQESSSQLRDIRNTLETYEGVPGTINQSLICRTTGSPDCYLTSSDDLTVPPSSSRIPQSTQVNSSIRQLWADLQILQHELIGQMFKSGKVYHPQEPLLIDLVASSVERLLACQTSEHQATRPPASNPTENRRPSLLQPILARVDGILPDKTPTSLASTSASEKTPDHPQEELNKDELQRSLLRTFSHSCIMGMFLEELIELRELVIGTMGDETQPRQKKLHIAFLKGIRARFGFRKYRKPEVENPLSLDNHADERMSMQEALETLKGKQYVPDKKTLLDRALLIEQFLRTPDSICAAKVACAVTTLAILYWSDSTREFAVTYNINTAILPLVFAINPTLGQSWLSFILQISGAAIGLLYGTMVLEIFRNVGGHKYNPYGIIAAMTLFSVPMNYLLYTKPKLFIMSALSMISAGTLIYPIYLSQNTAFDSPAQRMGKNLTSLAVALAIVSLLQLLVLRNPARRTLRKAVANLMRANTAYTVILQAYVSSTIPIDPRHRPPPYAIQRVARDLIKREVELQDDITALMPLMKFAGVEPSLGKPFNVVEYSKIARANQLILDRNRDARIAIGTTPLPKAILTEFVEKLAPYRGPALSRINTSFYLCTSTLQSKFPLPETLNSTGNGGFGQDIFHDALVLACRLAASPEGLLLVKSKEWPRYWLYLSSINSSPYQLASIQESAQKLFGRLEDETFR

Organism: NCBI:txid1165861

Secondary structure (DSSP, 8-state):
--------GGG--HHHHHHHHHSTTHHHHHHHHHHHHHHHHHHTSHHHHTTSSSGGGGGGHHHHHHHT-TTS-HHHHHHHHHHHHHHHHHHHHHHHHHHHTTT-HHHHHHHHHHHHHHHHHHHHH-GGGHHHHHHHHHHHHHHHHHHHHSTT----HHHHHHHHHHHHHHHHHHHHHHHHSS---HHHHHHHHHHHHHHHHHHHHHHHHHHHTT---HHHHHHHHHHHHHHHHHHHHHHHHHHHHTT-EEEESS-HHHHHHHHHHHHHHHHHHHHHHHHHHTT-STTHHHHHHHHS--SSS-HHHHHHHHHHHHHHHHHHHS-GGGHHHHHHHHHHHHHHHHHHHHHTTS--S--------------------STHHHHHHHHHHHHHHHTT-----------------TTSS----------S--TTS-HHHHHHHHHHHHHHHHHHHHHHHHHHHHHTTSS--TTPPPSHHHHHHHHHHHHHHHTTSS---------------------SS---------S-----------------------HHHHHHHHHHHHHHHHHHHHHHHHHHHHHHHHH--STTS------EEEE-HHHHHHHHTT-----------TT---SSSSSSS-HHHHHHHHHTPPP---PPPHHHHHHHHHHHHTSHHHHHHHHHHHHHHHHHHHHHSHHHHHHHHHTTGGGGHHHHHHH--SSHHHHHHHHHHHHHHHHHHHHHHHHHHHHTBT-TTSSB-HHHHHHHHHHHHHHHHHHHHH-GGGHHHHHHHHHHHHHHHHHHHHTTTS----HHHHHHHHHHHHHHHHHHHHHHHHHSS---HHHHHHHHHHHHHHHHHHHHHHHHHHHHHHS-SSTT----HHHHHHHHHHHHHHHHHHHHHHHTHHHHHHHHHHS--SSSPP-HHHHHHHHHHHHHHHHHHHHHHHHH-SSPPPHHHIIIIITTTHHHHHHHHHHHHHHHHHHHHHHHH-PPBPS--THHHHHHHHHHHHHHHHHHHHHHHHSHHHHHHHTSSHHHHHHHHHHHHHHHHHHHHHHHHHHHHHH-BHHHHHT-/--------GGG--HHHHHHHHHSTTHHHHHHHHHHHHHHHHHHTSHHHHTTSSSGGGGGGHHHHHHHT-TTS-HHHHHHHHHHHHHHHHHHHHHHHHHHHTTT-HHHHHHHHHHHHHHHHHHHHH-GGGHHHHHHHHHHHHHHHHHHHHSTT----HHHHHHHHHHHHHHHHHHHHHHHHSS---HHHHHHHHHHHHHHHHHHHHHHHHHHHTT---HHHHHHHHHHHHHHHHHHHHHHHHHHHHTT-EEEESS-HHHHHHHHHHHHHHHHHHHHHHHHHHTT-STTHHHHHHHHS--SSS-HHHHHHHHHHHHHHHHHHHS-GGGHHHHHHHHHHHHHHHHHHHHHTTS-----------------------STHHHHHHHHHHHHHHHTT-----------------TTSS----------S--S-S-HHHHHHHHHHHHHHHHHHHHHHHHHHHHHTTSS--TTPPPSHHHHHHHHHHHHHHHTTSS-----------------SS--SS---------------------------------HHHHHHHHHHHHHHHHHHHHHHHHHHHHHHHHH--STTSS-----EEEE-HHHHHHHHTT-----------TT---SSTTSSS-HHHHHHHHHTPPP---PPPHHHHHHHHHHHHTSHHHHHHHHHHHHHHHHHHHHHSHHHHHHHHHTTGGGGHHHHHHH--SSHHHHHHHHHHHHHHHHHHHHHHHHHHHHTBT-TTSSB-HHHHHHHHHHHHHHHHHHHHH-GGGHHHHHHHHHHHHHHHHHHHHTTTS----HHHHHHHHHHHHHHHHHHHHHHHHHSS---HHHHHHHHHHHHHHHHHHHHHHHHHHHHHHS-SSTT----HHHHHHHHHHHHHHHHHHHHHHHHHHHHHHHHHHS--SSSPP-HHHHHHHHHHHHHHHHHHHHHHHHH-SSPPPHHHIIIIITTTHHHHHHHHHHHHHHHHHHHHHHHH-PPBPSS-THHHHHHHHHHHHHHHHHHHHHHHHSHHHHHHHTSSHHHHHHHHHHHHHHHHHHHHHHHHHHHHHH-BHHHHHT-

InterPro domains:
  IPR018820 Brefeldin A sensitivity protein-related, domain of unknown function DUF2421 [PF10334] (833-991)
  IPR018823 Putative ER transporter, 6TM, N-terminal [PF10337] (109-337)
  IPR052430 Intracellular Vesicle Transport-Associated [PTHR47804] (23-1064)

pLDDT: mean 72.95, std 23.52, range [17.83, 96.75]